Protein AF-0000000070953206 (afdb_homodimer)

InterPro domains:
  IPR019170 Meckelin [PF09773] (3-810)
  IPR019170 Meckelin [PTHR21274] (18-810)

Secondary structure (DSSP, 8-state):
-TTS----TTGGGGS---GGGTEEE-TTS-EEEBHHHHHHHHHHHHHHHTT-HHHHHHHHHHHHHTTT---STT-TTHHHH-TTTS--STTS---BPPTT-HHHHHT-----------TTSTTSB--EEEEEE-TT--EEEEEE--HHHH--S-S-HHHHHGGGBTT--EEEEEEEEHHHHTTS---EEEEEEEEEETTEEEEEEPPEEETT----STT--TTSS-GGG---BSEEESEE-STT-B----TTS---PPPSEEEEEEEEEEEEEB--STTTT-B---EEEEEEEEEEHHHHHHT-EEEEEEEEEEE----HHHHHHHHHHHHHHHHHHHHHHHHHHHHHHTT--S--HHHHHHHHHHHHHHHHHHHHHHHHHHHHHHHHHHHH-SS-S--PPPHHHHHHHHHHHHHHHHHHHHHHHHHHHHHTT-EEEEEE-PPP-------S------------PPPPPSHHHHHHHHHHHHHTT--SS-HHHHHHHHHIIIIIS-GGGGGSSSSS--SS--GGGTTSPPPHHHHHHHHHHHHHHHHHHHHHHIIIIIIIII--HHHHHHHHHHHHTEEEEEESSSSEEEEE----TTS---S-HHHHHHHHHHHHTT-S--SSSSTT----EEEEE--HHHHHHHHHHHHHHHHHHHHHHHHTTSSS-SS-------HHHHHHHHHHHHHHHHHHHHHHTT--SS-EEEEEPPPHHHHHHT------SSEEEEEE-SS-GGGGGSTGGGHHHHHHHHHHHHHHHHHHH--HHHHHHHHHHHHHHHHHHHHHHHHHHHHHHH---GGG--/-TTS----HHHHTTS---HHHHEEEPTTS-EEEBHHHHHHHHHHHHHHHTT-HHHHHHHHHHHHHTTT---STT-TTHHHH-TTT---STTS---BPPTT-HHHHHT-----------TTSTTSB--EEEEEE-TT--EEEEEE--HHHH--S-S-HHHHHGGGBTT--EEEEEEEEHHHHTTSPP-EEEEEEEEEETTEEEEEEPPEEETT----STT--TTSS-GGG---BSEEESEE-STT-B----TTS---PPPSEEEEEEEEEEEEEB--STTTT-B---EEEEEEEEEEHHHHHHT-EEEEEEEEEEE----HHHHHHHHHHHHHHHHHHHHHHHHHHHHHHTT--S--HHHHHHHHHHHHHHHHHHHHHHHHHHHHHHHHHHHH-SS-S--PPPHHHHHHHHHHHHHHHHHHHHHHHHHHHHHTT-EEEEEE-PPP-------S------S-----PPPPPSHHHHHHHHHHHHHTT--SS-HHHHHHHHHIIIIIS-GGGGGSSSSS--SS--GGGTTSPPPHHHHHHHHHHHHHHHHHHHHHHIIIIIIIII--HHHHHHHHHHHHTEEEEEESSSSEEEEE----TTS---S-HHHHHHHHHHHHTT-S--SSSSTT----EEEEE--HHHHHHHHHHHHHHHHHHHHHHHHTTSSS-SS-------HHHHHHHHHHHHHHHHHHHHHHTT--SS-EEEEEPPPHHHHHHT------SSEEEEEE-SS-GGGGGSTGGGHHHHHHHHHHHHHHHHHHH--HHHHHHHHHHHHHHHHHHHHHHHHHHHHHHH---GGG--

Sequence (1620 aa):
MPDGICVSSEILADWPDERSSYTIEYKSGVKVISAFFRRHLLSAIFKCKLRNLVACQMVANMCTMLLFDDYSEGSPCKLFLDPKRMLTHNNIPSLFYREGEALTVLNRKKIPTKYSLSSTSSVNRLNLTVSRFSPSGQFKGFAVATGSFLQLCPESWEVLDAGLRFGSRYHRKCTIPIQQLLNHQTEFFDLSLQYEEGGESKFHSIPILTQNMKTKSISYNNEASDPSQWLLTKRFFLVDKVSGVQTVWVDGNDQEALPSVVRYLKSCEVRVRLRSAEDEGLIYSPLLVVHYGEVTQTEIEANSHVDISFSTSYDMPNNFDYALEVSMGVLCSLSVVWSGIETWSYSRRSGRVGIDLFTIAELALFSCGNLANVFFLVVACASLHTFFFYKGESVIHLLLLSSSNENLIKTYVIVAFALKIIEIVFMIWKQISIDIFFIDWERPRALNSGNGNAQTLIDHNDGMEHPVSIWRTYLVANEWNEMQTKRKISLLFQLVFTVFILKVVGVEHWAVADPDVSTSVPTYMNDSPPCASFRFAIAVLVFVIVYILQRLYVVMLHERYIRNGIQQFVDLCAMANISVFVLSLENFGYYIHGRSAHGFADTDMQTILFQLQREEEDLCGHRGLLPGTDHQTFEMIIPLQLRSYYRKVMAPISSTSIVQSTKRLSSAGAGSLRSKMSSTNVDRSVQAYHTMNKFLAAFLEHALVDLDYEVKEKSMSESLLDIEFSESLDKGVFFVDNGHSFDKILFYGNEFTLTTFDLMLFSFIEILTQDYLLAAILTGAISQILVTVRIIGGKRNLARKTLIDERFLIMPDGICVSSEILADWPDERSSYTIEYKSGVKVISAFFRRHLLSAIFKCKLRNLVACQMVANMCTMLLFDDYSEGSPCKLFLDPKRMLTHNNIPSLFYREGEALTVLNRKKIPTKYSLSSTSSVNRLNLTVSRFSPSGQFKGFAVATGSFLQLCPESWEVLDAGLRFGSRYHRKCTIPIQQLLNHQTEFFDLSLQYEEGGESKFHSIPILTQNMKTKSISYNNEASDPSQWLLTKRFFLVDKVSGVQTVWVDGNDQEALPSVVRYLKSCEVRVRLRSAEDEGLIYSPLLVVHYGEVTQTEIEANSHVDISFSTSYDMPNNFDYALEVSMGVLCSLSVVWSGIETWSYSRRSGRVGIDLFTIAELALFSCGNLANVFFLVVACASLHTFFFYKGESVIHLLLLSSSNENLIKTYVIVAFALKIIEIVFMIWKQISIDIFFIDWERPRALNSGNGNAQTLIDHNDGMEHPVSIWRTYLVANEWNEMQTKRKISLLFQLVFTVFILKVVGVEHWAVADPDVSTSVPTYMNDSPPCASFRFAIAVLVFVIVYILQRLYVVMLHERYIRNGIQQFVDLCAMANISVFVLSLENFGYYIHGRSAHGFADTDMQTILFQLQREEEDLCGHRGLLPGTDHQTFEMIIPLQLRSYYRKVMAPISSTSIVQSTKRLSSAGAGSLRSKMSSTNVDRSVQAYHTMNKFLAAFLEHALVDLDYEVKEKSMSESLLDIEFSESLDKGVFFVDNGHSFDKILFYGNEFTLTTFDLMLFSFIEILTQDYLLAAILTGAISQILVTVRIIGGKRNLARKTLIDERFLI

Solvent-accessible surface area (backbone atoms only — not comparable to full-atom values): 86571 Å² total; per-residue (Å²): 83,87,75,71,51,86,66,68,66,76,77,48,64,83,52,64,90,47,72,65,47,27,42,46,75,45,93,88,68,53,71,37,52,14,37,56,43,64,47,40,46,68,60,22,54,52,40,27,74,72,68,34,54,41,27,36,39,22,38,51,44,52,14,52,74,51,46,54,33,51,79,43,88,41,20,58,31,37,44,76,69,33,73,90,58,32,69,90,53,92,74,59,80,77,51,67,54,63,84,59,38,37,54,58,57,45,65,35,83,76,56,83,60,60,38,34,53,36,88,86,47,90,45,21,46,70,50,36,32,27,39,35,27,42,70,74,15,47,76,74,44,78,41,77,42,45,34,38,69,79,39,84,64,61,50,40,49,67,46,36,32,55,45,39,36,45,83,28,49,30,34,45,72,44,66,36,39,42,66,69,58,64,71,54,71,52,41,35,36,34,45,25,38,54,47,77,56,98,90,38,82,44,75,44,76,34,44,28,40,51,42,73,49,53,46,69,62,84,72,48,39,52,74,49,89,52,52,63,32,24,64,37,28,34,64,49,61,54,35,42,62,55,66,27,18,53,65,58,89,51,96,85,53,83,62,92,63,77,43,47,33,34,41,33,54,26,34,40,34,42,40,38,39,40,63,45,54,84,54,45,33,28,39,33,49,45,36,37,38,39,34,69,40,78,42,45,41,69,42,54,74,64,43,40,75,45,69,38,38,39,35,28,44,65,45,63,70,72,64,60,67,59,53,50,50,52,52,49,54,54,51,50,53,52,33,49,52,51,18,49,50,53,35,52,36,52,38,53,32,50,67,50,90,69,92,46,72,64,50,52,52,45,31,50,47,44,30,29,36,41,44,17,52,47,44,39,49,53,49,45,50,51,27,40,51,51,45,51,41,37,53,70,40,47,63,44,65,48,73,78,75,52,72,68,57,46,50,51,49,52,50,38,40,49,51,17,37,58,27,35,52,53,33,52,53,51,53,51,53,52,50,37,63,41,46,41,40,73,37,68,66,68,69,59,58,73,69,79,72,78,94,82,74,88,79,69,88,71,63,86,70,74,71,76,54,51,62,56,59,40,50,48,57,45,51,55,52,26,53,50,63,62,48,42,73,39,54,72,63,59,67,66,56,48,44,52,51,39,42,42,47,33,64,72,66,14,58,57,38,54,18,41,46,42,45,68,80,38,58,55,78,52,81,66,47,71,65,26,68,60,36,66,47,36,45,52,23,50,52,52,50,48,49,50,52,52,50,50,52,46,50,49,44,34,67,69,42,36,49,69,73,70,60,44,72,72,60,52,50,54,51,48,25,24,62,48,18,28,22,42,44,34,34,68,42,71,29,26,32,32,38,37,46,4,51,35,56,78,65,67,50,85,34,30,62,66,58,53,54,49,51,53,50,34,51,75,69,63,73,54,62,52,50,18,76,50,89,88,32,72,59,33,43,30,40,32,38,49,19,62,65,58,46,54,51,52,48,61,57,48,42,73,58,57,58,53,56,55,55,56,58,66,66,62,67,68,80,84,77,86,80,71,74,68,78,76,72,51,72,67,55,51,53,52,47,51,50,36,49,54,51,49,37,53,49,54,52,33,42,77,66,57,66,38,87,84,42,47,69,46,79,45,74,73,50,72,67,33,60,74,67,62,38,78,87,74,82,45,70,68,41,19,40,34,28,63,41,100,50,81,67,64,32,62,67,25,37,44,54,37,41,68,65,52,50,52,46,50,51,38,47,28,50,43,40,24,71,73,65,73,35,66,64,60,15,41,54,51,39,52,51,52,50,50,49,52,51,51,52,50,49,55,41,36,52,54,32,50,24,65,54,51,70,45,67,61,87,65,58,111,83,90,75,71,50,86,67,70,66,74,76,46,65,82,53,64,92,47,72,66,47,27,43,47,75,46,93,90,67,52,70,36,52,15,38,54,42,64,46,40,47,67,60,22,54,52,39,27,74,72,69,33,56,42,28,37,39,20,37,52,46,52,12,49,73,53,46,55,32,51,78,44,88,42,21,57,31,36,42,77,68,34,72,90,58,32,70,87,53,94,73,58,82,76,49,67,56,62,82,58,38,36,53,59,57,44,65,35,84,77,57,83,60,60,39,34,51,34,88,86,46,90,46,22,46,68,50,36,32,27,40,36,26,42,70,74,16,46,76,75,44,79,41,76,43,47,34,42,69,79,39,84,65,62,51,38,50,67,46,37,34,55,45,40,34,44,83,26,50,30,33,46,71,44,66,37,39,41,67,67,60,64,70,56,72,52,42,36,35,36,44,24,37,53,46,74,57,96,88,38,84,43,77,43,78,33,44,29,42,52,43,72,50,54,46,71,62,83,74,50,40,52,74,48,89,52,52,63,30,25,62,39,28,36,63,50,60,56,35,42,63,55,65,26,19,53,64,58,89,53,97,85,52,85,64,90,62,77,41,46,35,34,41,32,54,26,34,41,35,42,41,37,38,40,63,44,53,85,55,46,34,29,39,32,50,43,38,37,38,38,34,70,39,78,42,45,42,68,42,56,74,64,43,41,74,45,68,36,37,38,35,28,45,63,45,62,71,72,63,60,69,58,53,51,51,52,53,49,53,55,52,49,54,53,33,49,53,51,18,47,50,51,36,53,34,51,37,52,33,50,67,50,91,69,94,46,74,65,50,51,52,44,31,51,47,44,30,29,36,42,43,16,52,46,45,39,50,53,48,45,51,50,26,40,51,52,43,52,41,36,53,68,40,47,63,44,65,45,74,76,76,52,72,69,57,44,50,49,49,54,48,38,42,50,50,16,35,59,28,36,51,54,33,53,54,52,52,51,53,53,50,36,63,40,44,44,41,74,36,67,66,66,70,62,57,72,68,78,71,78,92,84,72,88,78,69,89,70,64,85,70,76,72,76,54,54,62,56,60,41,50,47,58,45,51,53,51,28,52,51,62,63,47,44,73,38,54,71,63,59,65,65,60,48,43,55,52,38,42,43,46,33,65,72,67,14,56,57,36,55,18,41,44,42,46,68,80,40,57,56,79,52,81,65,47,71,65,25,70,58,37,67,48,36,45,52,23,50,51,52,52,49,48,49,52,51,50,51,52,46,51,49,44,34,66,70,41,36,48,71,71,69,60,44,71,70,60,52,50,55,51,49,26,24,62,48,17,28,23,42,44,34,33,68,43,71,29,27,30,30,37,38,46,4,51,34,56,81,64,68,50,84,35,29,60,65,59,52,54,49,51,53,50,34,49,75,68,64,72,52,62,53,50,17,77,52,88,88,30,74,59,34,42,30,39,32,37,48,19,62,66,59,46,54,52,53,47,62,56,48,42,71,57,56,61,53,55,52,55,54,58,66,64,61,68,68,79,85,76,88,81,72,75,68,78,75,71,51,73,67,56,51,54,52,45,50,50,35,49,54,50,49,36,52,50,53,52,32,42,77,66,57,67,37,87,84,42,45,68,46,80,45,76,75,49,72,67,29,60,74,65,65,35,79,86,74,81,46,70,69,41,19,41,33,28,62,41,97,49,81,68,65,33,63,65,24,38,45,54,37,39,68,63,51,50,51,45,48,51,37,47,27,50,43,40,23,70,75,66,72,35,65,64,61,14,40,54,52,39,52,51,54,50,50,49,53,50,50,51,50,50,54,42,37,52,54,32,48,24,65,52,52,69,46,66,61,86,64,59,113

Foldseek 3Di:
DLQPDDDDCVLCVQADPDQVQQWAQDPVRDIFRFPVCNRQVSVLLSVVLVVDLLSLLLLVLQCVVNVNEDPDPNHSNCCQVPPVNPNPDPRHDAWWDDALCQVVQQFDQDAPDFAWQDPPDPRQFFWKKKFKAANSRDTPDIDTDAQLNQFPDDDDSVLSSCQRGPQFKFKDKDKDWVVSVVVDHKIKIFMWTWDDDPNDIDTHTAWEQEQPRDYVPVQAHSVDPDSSRTITTGMHIAKDFRSQFHQDPDPNDRPRDGGQKMKGFAEKEKEWEADALVSWRRTGRIYIYTYIDMDGPVSNVVRDMGMHMYTYDYYYDDCLVVQLVVQLVVQLVVLLVLLVLVLVQQCVLQVHDDCDPVSVVSSLLSSLLSSLVSLLVSLLVSLLVQLCQLQPDGTPNHGADDPVVLVVSLVSLQSSLVSLVSNLVVLLVLLLAKFKAKFALADQDQPPPDDDDDPDDPDDPVRPGDDDDCVLVLVLLQLVLVQQADALFDLVCLLVVLCCVCPVQQQLCSQRSRNHGDSDDDPSRPPPDGRLSNSLNSLLVSSVVSVVVRNCCSVPPCVVPPDDSLVVSLQSLQLSQMKMWMRSHLFKTKIFQNHHQVSHNRDDPVVSVVSVVCVVVVNTFASDLDGPDNFGIWIKGFANVVSVVVCVLLVVLVVVVVVVVVVPPDDDDDPPPPPPCPPVSLVSLVVSLVVVNVVVVCLSVVNDDQEHEEEDEDDPVCVVSVHDPDDQHRYMYIYGDPDNPNCSSGNHVVNVSLSVSLSSQLSSVCSVPVDNSVSSVVSVVVVVVSSVVSSVSNLVSSCSNHVPDSVSND/DLQPDDDDPVLLVQADPDQVQQWAQDPVRDIFRFPVCNRQVSVLLSVVLVVDLLSLLLLVLQCVVNVNEDPDSNHSNCCQVPPVNPNPDPRHDAWWDDAQCQVVQQFDQDAPDFAWQDPPDPRQFFWKKKFKAANSRDTPDIDTCAQLNQFPDDDDSVLSNCQRGPQFWFKDKDKFWVVSVVVDHKMKIFMWTWDDDPNDIDTHTAWEQEQPRDYVPVQAHSVDPDSSRTITTGMHIAKDFRSQFHQDPDPNDRPRDGGQKMKGFAEKEKEWEDDALVSWRRTGRIYIYTYIDMDGPVSNVVRDMGMHMYTYDYYYDDCLVVVLVVLLVVQLVVLLVLLVLVLVQQCVLQVHPDCDPVSVVSSLLSSLLSSLVSLLVSLLVSLLVLLCQLQPDGTPNHGADDPVVLVVSLVSLQSSLVSLVSNLVVLLVLLLAKFKAKFALADQDQPPPDDDDDPDDPDDPVRPGDDDDCVLVLVLLQLVLVQQADALFDLVCLLVVLCCVCPVQQQLCSQRSRNHGDSDDDPSRPPPDGRLSNSLNSLLVSSVVSVVVRNCCSVVPCVVPPDDSLVVSLQSLQLSQMKMWMGSHLFKAKIFQNHHQVSHNRDDPVVSVVSVVCVVVVNTFASDLDGPDNFGIWIKGFANVVSVVVCVLLVVLVVVVVVVVVVPPDDDDDDPPPPPCDPVSLVSLVVSLVVVNVVVVCASVVNDDQEHEEEDEDDPVCVVSVHDPDDPHRYMYIYGDPDSPNCSSGNHVVNVSVSVSLSSQLSSVCSVPVDNSVSSVVSVVVVVVSSVVSSVSNLVSSCSNHVPDSVSND

Nearest PDB structures (foldseek):
  7fh1-assembly1_B  TM=9.241E-01  e=9.961E-55  Homo sapiens
  5i32-assembly1_A  TM=2.029E-01  e=2.503E+00  Arabidopsis thaliana
  7fh1-assembly1_B  TM=9.240E-01  e=2.611E-55  Homo sapiens
  5oyg-assembly1_A  TM=1.908E-01  e=1.055E+00  Mus musculus

Organism: NCBI:txid2509291

Radius of gyration: 46.03 Å; Cα contacts (8 Å, |Δi|>4): 2795; chains: 2; bounding box: 87×149×94 Å

Structure (mmCIF, N/CA/C/O backbone):
data_AF-0000000070953206-model_v1
#
loop_
_entity.id
_entity.type
_entity.pdbx_description
1 polymer Meckelin
#
loop_
_atom_site.group_PDB
_atom_site.id
_atom_site.type_symbol
_atom_site.label_atom_id
_atom_site.label_alt_id
_atom_site.label_comp_id
_atom_site.label_asym_id
_atom_site.label_entity_id
_atom_site.label_seq_id
_atom_site.pdbx_PDB_ins_code
_atom_site.Cartn_x
_atom_site.Cartn_y
_atom_site.Cartn_z
_atom_site.occupancy
_atom_site.B_iso_or_equiv
_atom_site.auth_seq_id
_atom_site.auth_comp_id
_atom_site.auth_asym_id
_atom_site.auth_atom_id
_atom_site.pdbx_PDB_model_num
ATOM 1 N N . MET A 1 1 ? 27.547 -62.188 -26.719 1 57 1 MET A N 1
ATOM 2 C CA . MET A 1 1 ? 27.359 -61 -25.891 1 57 1 MET A CA 1
ATOM 3 C C . MET A 1 1 ? 26 -61.031 -25.203 1 57 1 MET A C 1
ATOM 5 O O . MET A 1 1 ? 25.078 -61.719 -25.656 1 57 1 MET A O 1
ATOM 9 N N . PRO A 1 2 ? 25.922 -60.562 -24.141 1 53.81 2 PRO A N 1
ATOM 10 C CA . PRO A 1 2 ? 24.672 -60.688 -23.375 1 53.81 2 PRO A CA 1
ATOM 11 C C . PRO A 1 2 ? 23.438 -60.375 -24.203 1 53.81 2 PRO A C 1
ATOM 13 O O . PRO A 1 2 ? 22.328 -60.781 -23.859 1 53.81 2 PRO A O 1
ATOM 16 N N . ASP A 1 3 ? 23.516 -59.594 -25.234 1 57.69 3 ASP A N 1
ATOM 17 C CA . ASP A 1 3 ? 22.328 -59.281 -26.031 1 57.69 3 ASP A CA 1
ATOM 18 C C . ASP A 1 3 ? 22.125 -60.312 -27.141 1 57.69 3 ASP A C 1
ATOM 20 O O . ASP A 1 3 ? 21.266 -60.156 -28 1 57.69 3 ASP A O 1
ATOM 24 N N . GLY A 1 4 ? 22.812 -61.469 -27.203 1 57.34 4 GLY A N 1
ATOM 25 C CA . GLY A 1 4 ? 22.578 -62.625 -28.078 1 57.34 4 GLY A CA 1
ATOM 26 C C . GLY A 1 4 ? 23.359 -62.531 -29.375 1 57.34 4 GLY A C 1
ATOM 27 O O . GLY A 1 4 ? 23.156 -63.344 -30.281 1 57.34 4 GLY A O 1
ATOM 28 N N . ILE A 1 5 ? 24.031 -61.438 -29.516 1 60.84 5 ILE A N 1
ATOM 29 C CA . ILE A 1 5 ? 24.75 -61.344 -30.781 1 60.84 5 ILE A CA 1
ATOM 30 C C . ILE A 1 5 ? 26.094 -62.031 -30.672 1 60.84 5 ILE A C 1
ATOM 32 O O . ILE A 1 5 ? 26.828 -61.844 -29.688 1 60.84 5 ILE A O 1
ATOM 36 N N . CYS A 1 6 ? 26.344 -63.062 -31.422 1 64.19 6 CYS A N 1
ATOM 37 C CA . CYS A 1 6 ? 27.609 -63.781 -31.469 1 64.19 6 CYS A CA 1
ATOM 38 C C . CYS A 1 6 ? 28.688 -62.969 -32.188 1 64.19 6 CYS A C 1
ATOM 40 O O . CYS A 1 6 ? 28.484 -62.531 -33.312 1 64.19 6 CYS A O 1
ATOM 42 N N . VAL A 1 7 ? 29.547 -62.281 -31.438 1 61.47 7 VAL A N 1
ATOM 43 C CA . VAL A 1 7 ? 30.547 -61.406 -32.031 1 61.47 7 VAL A CA 1
ATOM 44 C C . VAL A 1 7 ? 31.922 -62.062 -31.938 1 61.47 7 VAL A C 1
ATOM 46 O O . VAL A 1 7 ? 32.219 -62.781 -30.984 1 61.47 7 VAL A O 1
ATOM 49 N N . SER A 1 8 ? 32.656 -62.094 -33.031 1 61.78 8 SER A N 1
ATOM 50 C CA . SER A 1 8 ? 34 -62.594 -33.031 1 61.78 8 SER A CA 1
ATOM 51 C C . SER A 1 8 ? 34.875 -61.781 -32.094 1 61.78 8 SER A C 1
ATOM 53 O O . SER A 1 8 ? 34.75 -60.562 -32 1 61.78 8 SER A O 1
ATOM 55 N N . SER A 1 9 ? 35.562 -62.312 -31.109 1 61.78 9 SER A N 1
ATOM 56 C CA . SER A 1 9 ? 36.438 -61.75 -30.094 1 61.78 9 SER A CA 1
ATOM 57 C C . SER A 1 9 ? 37.438 -60.781 -30.703 1 61.78 9 SER A C 1
ATOM 59 O O . SER A 1 9 ? 37.938 -59.844 -30.047 1 61.78 9 SER A O 1
ATOM 61 N N . GLU A 1 10 ? 37.75 -60.969 -31.906 1 61.5 10 GLU A N 1
ATOM 62 C CA . GLU A 1 10 ? 38.812 -60.156 -32.531 1 61.5 10 GLU A CA 1
ATOM 63 C C . GLU A 1 10 ? 38.375 -58.719 -32.719 1 61.5 10 GLU A C 1
ATOM 65 O O . GLU A 1 10 ? 39.188 -57.781 -32.562 1 61.5 10 GLU A O 1
ATOM 70 N N . ILE A 1 11 ? 37.156 -58.531 -32.938 1 60.66 11 ILE A N 1
ATOM 71 C CA . ILE A 1 11 ? 36.656 -57.188 -33.219 1 60.66 11 ILE A CA 1
ATOM 72 C C . ILE A 1 11 ? 36.531 -56.375 -31.938 1 60.66 11 ILE A C 1
ATOM 74 O O . ILE A 1 11 ? 36.719 -55.156 -31.938 1 60.66 11 ILE A O 1
ATOM 78 N N . LEU A 1 12 ? 36.312 -57.094 -30.859 1 66.81 12 LEU A N 1
ATOM 79 C CA . LEU A 1 12 ? 36.125 -56.406 -29.578 1 66.81 12 LEU A CA 1
ATOM 80 C C . LEU A 1 12 ? 37.469 -56.281 -28.844 1 66.81 12 LEU A C 1
ATOM 82 O O . LEU A 1 12 ? 37.531 -55.781 -27.719 1 66.81 12 LEU A O 1
ATOM 86 N N . ALA A 1 13 ? 38.5 -56.781 -29.406 1 63.03 13 ALA A N 1
ATOM 87 C CA . ALA A 1 13 ? 39.781 -56.812 -28.719 1 63.03 13 ALA A CA 1
ATOM 88 C C . ALA A 1 13 ? 40.219 -55.406 -28.328 1 63.03 13 ALA A C 1
ATOM 90 O O . ALA A 1 13 ? 40.906 -55.219 -27.328 1 63.03 13 ALA A O 1
ATOM 91 N N . ASP A 1 14 ? 39.688 -54.406 -29.047 1 69.75 14 ASP A N 1
ATOM 92 C CA . ASP A 1 14 ? 40.188 -53.062 -28.797 1 69.75 14 ASP A CA 1
ATOM 93 C C . ASP A 1 14 ? 39.406 -52.375 -27.688 1 69.75 14 ASP A C 1
ATOM 95 O O . ASP A 1 14 ? 39.719 -51.25 -27.281 1 69.75 14 ASP A O 1
ATOM 99 N N . TRP A 1 15 ? 38.344 -52.969 -27.219 1 76.81 15 TRP A N 1
ATOM 100 C CA . TRP A 1 15 ? 37.531 -52.406 -26.156 1 76.81 15 TRP A CA 1
ATOM 101 C C . TRP A 1 15 ? 37.5 -53.312 -24.938 1 76.81 15 TRP A C 1
ATOM 103 O O . TRP A 1 15 ? 36.875 -54.375 -24.953 1 76.81 15 TRP A O 1
ATOM 113 N N . PRO A 1 16 ? 38.281 -52.875 -23.922 1 75.62 16 PRO A N 1
ATOM 114 C CA . PRO A 1 16 ? 38.375 -53.781 -22.766 1 75.62 16 PRO A CA 1
ATOM 115 C C . PRO A 1 16 ? 37.031 -53.969 -22.062 1 75.62 16 PRO A C 1
ATOM 117 O O . PRO A 1 16 ? 36.25 -53.031 -21.922 1 75.62 16 PRO A O 1
ATOM 120 N N . ASP A 1 17 ? 36.625 -55.188 -21.938 1 75.44 17 ASP A N 1
ATOM 121 C CA . ASP A 1 17 ? 35.469 -55.531 -21.141 1 75.44 17 ASP A CA 1
ATOM 122 C C . ASP A 1 17 ? 35.781 -55.531 -19.641 1 75.44 17 ASP A C 1
ATOM 124 O O . ASP A 1 17 ? 35.969 -56.594 -19.062 1 75.44 17 ASP A O 1
ATOM 128 N N . GLU A 1 18 ? 35.938 -54.344 -19.109 1 78.56 18 GLU A N 1
ATOM 129 C CA . GLU A 1 18 ? 36.25 -54.188 -17.688 1 78.56 18 GLU A CA 1
ATOM 130 C C . GLU A 1 18 ? 35.031 -53.719 -16.891 1 78.56 18 GLU A C 1
ATOM 132 O O . GLU A 1 18 ? 34.156 -53.031 -17.422 1 78.56 18 GLU A O 1
ATOM 137 N N . ARG A 1 19 ? 35 -54.125 -15.75 1 81.94 19 ARG A N 1
ATOM 138 C CA . ARG A 1 19 ? 33.938 -53.781 -14.828 1 81.94 19 ARG A CA 1
ATOM 139 C C . ARG A 1 19 ? 33.844 -52.25 -14.672 1 81.94 19 ARG A C 1
ATOM 141 O O . ARG A 1 19 ? 32.75 -51.719 -14.438 1 81.94 19 ARG A O 1
ATOM 148 N N . SER A 1 20 ? 34.875 -51.625 -14.891 1 83.31 20 SER A N 1
ATOM 149 C CA . SER A 1 20 ? 34.906 -50.188 -14.711 1 83.31 20 SER A CA 1
ATOM 150 C C . SER A 1 20 ? 34.125 -49.469 -15.812 1 83.31 20 SER A C 1
ATOM 152 O O . SER A 1 20 ? 33.688 -48.344 -15.617 1 83.31 20 SER A O 1
ATOM 154 N N . SER A 1 21 ? 33.938 -50.188 -16.906 1 84.69 21 SER A N 1
ATOM 155 C CA . SER A 1 21 ? 33.219 -49.594 -18.016 1 84.69 21 SER A CA 1
ATOM 156 C C . SER A 1 21 ? 31.719 -49.562 -17.766 1 84.69 21 SER A C 1
ATOM 158 O O . SER A 1 21 ? 31 -48.781 -18.375 1 84.69 21 SER A O 1
ATOM 160 N N . TYR A 1 22 ? 31.312 -50.438 -16.828 1 88 22 TYR A N 1
ATOM 161 C CA . TYR A 1 22 ? 29.891 -50.5 -16.547 1 88 22 TYR A CA 1
ATOM 162 C C . TYR A 1 22 ? 29.562 -49.812 -15.227 1 88 22 TYR A C 1
ATOM 164 O O . TYR A 1 22 ? 28.391 -49.719 -14.852 1 88 22 TYR A O 1
ATOM 172 N N . THR A 1 23 ? 30.578 -49.406 -14.555 1 89.19 23 THR A N 1
ATOM 173 C CA . THR A 1 23 ? 30.375 -48.781 -13.25 1 89.19 23 THR A CA 1
ATOM 174 C C . THR A 1 23 ? 30.312 -47.25 -13.391 1 89.19 23 THR A C 1
ATOM 176 O O . THR A 1 23 ? 31.219 -46.656 -13.953 1 89.19 23 THR A O 1
ATOM 179 N N . ILE A 1 24 ? 29.203 -46.719 -12.938 1 90.12 24 ILE A N 1
ATOM 180 C CA . ILE A 1 24 ? 29.016 -45.281 -12.961 1 90.12 24 ILE A CA 1
ATOM 181 C C . ILE A 1 24 ? 29.234 -44.688 -11.562 1 90.12 24 ILE A C 1
ATOM 183 O O . ILE A 1 24 ? 28.625 -45.125 -10.594 1 90.12 24 ILE A O 1
ATOM 187 N N . GLU A 1 25 ? 30.141 -43.781 -11.445 1 88.75 25 GLU A N 1
ATOM 188 C CA . GLU A 1 25 ? 30.406 -43.094 -10.188 1 88.75 25 GLU A CA 1
ATOM 189 C C . GLU A 1 25 ? 29.688 -41.75 -10.133 1 88.75 25 GLU A C 1
ATOM 191 O O . GLU A 1 25 ? 29.953 -40.844 -10.938 1 88.75 25 GLU A O 1
ATOM 196 N N . TYR A 1 26 ? 28.812 -41.656 -9.266 1 90.12 26 TYR A N 1
ATOM 197 C CA . TYR A 1 26 ? 28.047 -40.406 -9.102 1 90.12 26 TYR A CA 1
ATOM 198 C C . TYR A 1 26 ? 28.734 -39.469 -8.125 1 90.12 26 TYR A C 1
ATOM 200 O O . TYR A 1 26 ? 29.641 -39.875 -7.387 1 90.12 26 TYR A O 1
ATOM 208 N N . LYS A 1 27 ? 28.406 -38.219 -8.125 1 86.25 27 LYS A N 1
ATOM 209 C CA . LYS A 1 27 ? 29.016 -37.219 -7.262 1 86.25 27 LYS A CA 1
ATOM 210 C C . LYS A 1 27 ? 28.688 -37.469 -5.793 1 86.25 27 LYS A C 1
ATOM 212 O O . LYS A 1 27 ? 29.469 -37.125 -4.906 1 86.25 27 LYS A O 1
ATOM 217 N N . SER A 1 28 ? 27.5 -38.094 -5.555 1 84.06 28 SER A N 1
ATOM 218 C CA . SER A 1 28 ? 27.094 -38.406 -4.195 1 84.06 28 SER A CA 1
ATOM 219 C C . SER A 1 28 ? 28 -39.469 -3.588 1 84.06 28 SER A C 1
ATOM 221 O O . SER A 1 28 ? 27.984 -39.688 -2.373 1 84.06 28 SER A O 1
ATOM 223 N N . GLY A 1 29 ? 28.875 -40.094 -4.336 1 83.31 29 GLY A N 1
ATOM 224 C CA . GLY A 1 29 ? 29.781 -41.125 -3.85 1 83.31 29 GLY A CA 1
ATOM 225 C C . GLY A 1 29 ? 29.266 -42.531 -4.082 1 83.31 29 GLY A C 1
ATOM 226 O O . GLY A 1 29 ? 30 -43.5 -3.877 1 83.31 29 GLY A O 1
ATOM 227 N N . VAL A 1 30 ? 28.094 -42.562 -4.613 1 90.12 30 VAL A N 1
ATOM 228 C CA . VAL A 1 30 ? 27.5 -43.875 -4.836 1 90.12 30 VAL A CA 1
ATOM 229 C C . VAL A 1 30 ? 28 -44.438 -6.156 1 90.12 30 VAL A C 1
ATOM 231 O O . VAL A 1 30 ? 28.016 -43.75 -7.176 1 90.12 30 VAL A O 1
ATOM 234 N N . LYS A 1 31 ? 28.531 -45.625 -6.133 1 91 31 LYS A N 1
ATOM 235 C CA . LYS A 1 31 ? 28.938 -46.344 -7.328 1 91 31 LYS A CA 1
ATOM 236 C C . LYS A 1 31 ? 27.906 -47.406 -7.711 1 91 31 LYS A C 1
ATOM 238 O O . LYS A 1 31 ? 27.484 -48.219 -6.871 1 91 31 LYS A O 1
ATOM 243 N N . VAL A 1 32 ? 27.422 -47.312 -8.906 1 92.25 32 VAL A N 1
ATOM 244 C CA . VAL A 1 32 ? 26.391 -48.219 -9.367 1 92.25 32 VAL A CA 1
ATOM 245 C C . VAL A 1 32 ? 26.859 -49 -10.602 1 92.25 32 VAL A C 1
ATOM 247 O O . VAL A 1 32 ? 27.375 -48.375 -11.555 1 92.25 32 VAL A O 1
ATOM 250 N N . ILE A 1 33 ? 26.797 -50.312 -10.508 1 90.94 33 ILE A N 1
ATOM 251 C CA . ILE A 1 33 ? 27 -51.094 -11.727 1 90.94 33 ILE A CA 1
ATOM 252 C C . ILE A 1 33 ? 25.719 -51.062 -12.562 1 90.94 33 ILE A C 1
ATOM 254 O O . ILE A 1 33 ? 24.766 -51.781 -12.266 1 90.94 33 ILE A O 1
ATOM 258 N N . SER A 1 34 ? 25.688 -50.312 -13.609 1 92.5 34 SER A N 1
ATOM 259 C CA . SER A 1 34 ? 24.484 -50.062 -14.406 1 92.5 34 SER A CA 1
ATOM 260 C C . SER A 1 34 ? 24.094 -51.312 -15.203 1 92.5 34 SER A C 1
ATOM 262 O O . SER A 1 34 ? 24.906 -51.844 -15.953 1 92.5 34 SER A O 1
ATOM 264 N N . ALA A 1 35 ? 22.859 -51.688 -15.07 1 91.12 35 ALA A N 1
ATOM 265 C CA . ALA A 1 35 ? 22.328 -52.812 -15.828 1 91.12 35 ALA A CA 1
ATOM 266 C C . ALA A 1 35 ? 22.266 -52.5 -17.328 1 91.12 35 ALA A C 1
ATOM 268 O O . ALA A 1 35 ? 22.5 -53.375 -18.156 1 91.12 35 ALA A O 1
ATOM 269 N N . PHE A 1 36 ? 21.969 -51.312 -17.625 1 92.81 36 PHE A N 1
ATOM 270 C CA . PHE A 1 36 ? 21.844 -50.875 -19.016 1 92.81 36 PHE A CA 1
ATOM 271 C C . PHE A 1 36 ? 23.188 -50.938 -19.719 1 92.81 36 PHE A C 1
ATOM 273 O O . PHE A 1 36 ? 23.281 -51.406 -20.859 1 92.81 36 PHE A O 1
ATOM 280 N N . PHE A 1 37 ? 24.266 -50.469 -19.094 1 91.25 37 PHE A N 1
ATOM 281 C CA . PHE A 1 37 ? 25.609 -50.5 -19.672 1 91.25 37 PHE A CA 1
ATOM 282 C C . PHE A 1 37 ? 26.109 -51.906 -19.844 1 91.25 37 PHE A C 1
ATOM 284 O O . PHE A 1 37 ? 26.703 -52.25 -20.875 1 91.25 37 PHE A O 1
ATOM 291 N N . ARG A 1 38 ? 25.859 -52.656 -18.891 1 88.19 38 ARG A N 1
ATOM 292 C CA . ARG A 1 38 ? 26.328 -54.031 -18.922 1 88.19 38 ARG A CA 1
ATOM 293 C C . ARG A 1 38 ? 25.672 -54.812 -20.062 1 88.19 38 ARG A C 1
ATOM 295 O O . ARG A 1 38 ? 26.312 -55.625 -20.719 1 88.19 38 ARG A O 1
ATOM 302 N N . ARG A 1 39 ? 24.453 -54.5 -20.266 1 87.5 39 ARG A N 1
ATOM 303 C CA . ARG A 1 39 ? 23.688 -55.25 -21.25 1 87.5 39 ARG A CA 1
ATOM 304 C C . ARG A 1 39 ? 23.984 -54.75 -22.672 1 87.5 39 ARG A C 1
ATOM 306 O O . ARG A 1 39 ? 24.031 -55.531 -23.609 1 87.5 39 ARG A O 1
ATOM 313 N N . HIS A 1 40 ? 24.188 -53.5 -22.875 1 91.19 40 HIS A N 1
ATOM 314 C CA . HIS A 1 40 ? 24.094 -52.969 -24.234 1 91.19 40 HIS A CA 1
ATOM 315 C C . HIS A 1 40 ? 25.422 -52.344 -24.656 1 91.19 40 HIS A C 1
ATOM 317 O O . HIS A 1 40 ? 25.672 -52.156 -25.859 1 91.19 40 HIS A O 1
ATOM 323 N N . LEU A 1 41 ? 26.375 -51.969 -23.812 1 90.75 41 LEU A N 1
ATOM 324 C CA . LEU A 1 41 ? 27.531 -51.156 -24.156 1 90.75 41 LEU A CA 1
ATOM 325 C C . LEU A 1 41 ? 28.406 -51.844 -25.188 1 90.75 41 LEU A C 1
ATOM 327 O O . LEU A 1 41 ? 28.656 -51.312 -26.266 1 90.75 41 LEU A O 1
ATOM 331 N N . LEU A 1 42 ? 28.844 -53.094 -24.938 1 86.44 42 LEU A N 1
ATOM 332 C CA . LEU A 1 42 ? 29.75 -53.781 -25.828 1 86.44 42 LEU A CA 1
ATOM 333 C C . LEU A 1 42 ? 29.078 -54.125 -27.156 1 86.44 42 LEU A C 1
ATOM 335 O O . LEU A 1 42 ? 29.672 -53.938 -28.219 1 86.44 42 LEU A O 1
ATOM 339 N N . SER A 1 43 ? 27.828 -54.562 -27.062 1 87.06 43 SER A N 1
ATOM 340 C CA . SER A 1 43 ? 27.078 -54.844 -28.266 1 87.06 43 SER A CA 1
ATOM 341 C C . SER A 1 43 ? 26.859 -53.594 -29.109 1 87.06 43 SER A C 1
ATOM 343 O O . SER A 1 43 ? 26.938 -53.625 -30.328 1 87.06 43 SER A O 1
ATOM 345 N N . ALA A 1 44 ? 26.578 -52.469 -28.438 1 90.75 44 ALA A N 1
ATOM 346 C CA . ALA A 1 44 ? 26.344 -51.219 -29.141 1 90.75 44 ALA A CA 1
ATOM 347 C C . ALA A 1 44 ? 27.609 -50.719 -29.828 1 90.75 44 ALA A C 1
ATOM 349 O O . ALA A 1 44 ? 27.562 -50.219 -30.953 1 90.75 44 ALA A O 1
ATOM 350 N N . ILE A 1 45 ? 28.75 -50.812 -29.172 1 87.56 45 ILE A N 1
ATOM 351 C CA . ILE A 1 45 ? 30.016 -50.375 -29.75 1 87.56 45 ILE A CA 1
ATOM 352 C C . ILE A 1 45 ? 30.328 -51.219 -30.984 1 87.56 45 ILE A C 1
ATOM 354 O O . ILE A 1 45 ? 30.75 -50.688 -32.031 1 87.56 45 ILE A O 1
ATOM 358 N N . PHE A 1 46 ? 30.062 -52.5 -30.906 1 84.69 46 PHE A N 1
ATOM 359 C CA . PHE A 1 46 ? 30.312 -53.406 -32.031 1 84.69 46 PHE A CA 1
ATOM 360 C C . PHE A 1 46 ? 29.422 -53.062 -33.219 1 84.69 46 PHE A C 1
ATOM 362 O O . PHE A 1 46 ? 29.906 -52.938 -34.344 1 84.69 46 PHE A O 1
ATOM 369 N N . LYS A 1 47 ? 28.172 -52.906 -32.906 1 87.06 47 LYS A N 1
ATOM 370 C CA . LYS A 1 47 ? 27.219 -52.594 -33.969 1 87.06 47 LYS A CA 1
ATOM 371 C C . LYS A 1 47 ? 27.516 -51.219 -34.594 1 87.06 47 LYS A C 1
ATOM 373 O O . LYS A 1 47 ? 27.312 -51 -35.781 1 87.06 47 LYS A O 1
ATOM 378 N N . CYS A 1 48 ? 27.953 -50.312 -33.75 1 88.12 48 CYS A N 1
ATOM 379 C CA . CYS A 1 48 ? 28.312 -49 -34.25 1 88.12 48 CYS A CA 1
ATOM 380 C C . CYS A 1 48 ? 29.516 -49.062 -35.188 1 88.12 48 CYS A C 1
ATOM 382 O O . CYS A 1 48 ? 29.578 -48.344 -36.188 1 88.12 48 CYS A O 1
ATOM 384 N N . LYS A 1 49 ? 30.438 -49.906 -34.906 1 81.25 49 LYS A N 1
ATOM 385 C CA . LYS A 1 49 ? 31.594 -50.125 -35.812 1 81.25 49 LYS A CA 1
ATOM 386 C C . LYS A 1 49 ? 31.156 -50.688 -37.156 1 81.25 49 LYS A C 1
ATOM 388 O O . LYS A 1 49 ? 31.781 -50.406 -38.188 1 81.25 49 LYS A O 1
ATOM 393 N N . LEU A 1 50 ? 30.016 -51.406 -37.094 1 81.56 50 LEU A N 1
ATOM 394 C CA . LEU A 1 50 ? 29.469 -51.969 -38.344 1 81.56 50 LEU A CA 1
ATOM 395 C C . LEU A 1 50 ? 28.562 -50.938 -39.031 1 81.56 50 LEU A C 1
ATOM 397 O O . LEU A 1 50 ? 27.781 -51.312 -39.906 1 81.56 50 LEU A O 1
ATOM 401 N N . ARG A 1 51 ? 28.469 -49.688 -38.562 1 84.56 51 ARG A N 1
ATOM 402 C CA . ARG A 1 51 ? 27.828 -48.562 -39.188 1 84.56 51 ARG A CA 1
ATOM 403 C C . ARG A 1 51 ? 26.312 -48.562 -38.906 1 84.56 51 ARG A C 1
ATOM 405 O O . ARG A 1 51 ? 25.531 -48.156 -39.781 1 84.56 51 ARG A O 1
ATOM 412 N N . ASN A 1 52 ? 26 -49.219 -37.844 1 88.75 52 ASN A N 1
ATOM 413 C CA . ASN A 1 52 ? 24.609 -49.094 -37.406 1 88.75 52 ASN A CA 1
ATOM 414 C C . ASN A 1 52 ? 24.359 -47.781 -36.688 1 88.75 52 ASN A C 1
ATOM 416 O O . ASN A 1 52 ? 24.875 -47.531 -35.594 1 88.75 52 ASN A O 1
ATOM 420 N N . LEU A 1 53 ? 23.5 -47 -37.219 1 89.81 53 LEU A N 1
ATOM 421 C CA . LEU A 1 53 ? 23.266 -45.625 -36.719 1 89.81 53 LEU A CA 1
ATOM 422 C C . LEU A 1 53 ? 22.594 -45.656 -35.375 1 89.81 53 LEU A C 1
ATOM 424 O O . LEU A 1 53 ? 22.906 -44.875 -34.5 1 89.81 53 LEU A O 1
ATOM 428 N N . VAL A 1 54 ? 21.609 -46.531 -35.156 1 93.25 54 VAL A N 1
ATOM 429 C CA . VAL A 1 54 ? 20.859 -46.625 -33.906 1 93.25 54 VAL A CA 1
ATOM 430 C C . VAL A 1 54 ? 21.797 -47.031 -32.781 1 93.25 54 VAL A C 1
ATOM 432 O O . VAL A 1 54 ? 21.703 -46.5 -31.672 1 93.25 54 VAL A O 1
ATOM 435 N N . ALA A 1 55 ? 22.766 -47.906 -33.094 1 91.88 55 ALA A N 1
ATOM 436 C CA . ALA A 1 55 ? 23.734 -48.344 -32.062 1 91.88 55 ALA A CA 1
ATOM 437 C C . ALA A 1 55 ? 24.719 -47.219 -31.734 1 91.88 55 ALA A C 1
ATOM 439 O O . ALA A 1 55 ? 25.125 -47.062 -30.578 1 91.88 55 ALA A O 1
ATOM 440 N N . CYS A 1 56 ? 25.078 -46.531 -32.75 1 92.12 56 CYS A N 1
ATOM 441 C CA . CYS A 1 56 ? 25.984 -45.406 -32.5 1 92.12 56 CYS A CA 1
ATOM 442 C C . CYS A 1 56 ? 25.312 -44.375 -31.609 1 92.12 56 CYS A C 1
ATOM 444 O O . CYS A 1 56 ? 25.953 -43.781 -30.75 1 92.12 56 CYS A O 1
ATOM 446 N N . GLN A 1 57 ? 24.016 -44.125 -31.844 1 95.06 57 GLN A N 1
ATOM 447 C CA . GLN A 1 57 ? 23.266 -43.219 -31.016 1 95.06 57 GLN A CA 1
ATOM 448 C C . GLN A 1 57 ? 23.141 -43.719 -29.578 1 95.06 57 GLN A C 1
ATOM 450 O O . GLN A 1 57 ? 23.156 -42.938 -28.625 1 95.06 57 GLN A O 1
ATOM 455 N N . MET A 1 58 ? 23.016 -45 -29.453 1 95.62 58 MET A N 1
ATOM 456 C CA . MET A 1 58 ? 22.953 -45.594 -28.125 1 95.62 58 MET A CA 1
ATOM 457 C C . MET A 1 58 ? 24.234 -45.344 -27.344 1 95.62 58 MET A C 1
ATOM 459 O O . MET A 1 58 ? 24.203 -45.031 -26.156 1 95.62 58 MET A O 1
ATOM 463 N N . VAL A 1 59 ? 25.375 -45.469 -28 1 93.19 59 VAL A N 1
ATOM 464 C CA . VAL A 1 59 ? 26.656 -45.219 -27.344 1 93.19 59 VAL A CA 1
ATOM 465 C C . VAL A 1 59 ? 26.766 -43.75 -26.984 1 93.19 59 VAL A C 1
ATOM 467 O O . VAL A 1 59 ? 27.266 -43.406 -25.906 1 93.19 59 VAL A O 1
ATOM 470 N N . ALA A 1 60 ? 26.297 -42.906 -27.875 1 94.88 60 ALA A N 1
ATOM 471 C CA . ALA A 1 60 ? 26.297 -41.469 -27.594 1 94.88 60 ALA A CA 1
ATOM 472 C C . ALA A 1 60 ? 25.453 -41.156 -26.375 1 94.88 60 ALA A C 1
ATOM 474 O O . ALA A 1 60 ? 25.828 -40.312 -25.562 1 94.88 60 ALA A O 1
ATOM 475 N N . ASN A 1 61 ? 24.328 -41.812 -26.266 1 97 61 ASN A N 1
ATOM 476 C CA . ASN A 1 61 ? 23.469 -41.656 -25.094 1 97 61 ASN A CA 1
ATOM 477 C C . ASN A 1 61 ? 24.172 -42.094 -23.812 1 97 61 ASN A C 1
ATOM 479 O O . ASN A 1 61 ? 24.062 -41.438 -22.766 1 97 61 ASN A O 1
ATOM 483 N N . MET A 1 62 ? 24.875 -43.156 -23.906 1 95.44 62 MET A N 1
ATOM 484 C CA . MET A 1 62 ? 25.594 -43.656 -22.734 1 95.44 62 MET A CA 1
ATOM 485 C C . MET A 1 62 ? 26.688 -42.688 -22.297 1 95.44 62 MET A C 1
ATOM 487 O O . MET A 1 62 ? 26.922 -42.5 -21.109 1 95.44 62 MET A O 1
ATOM 491 N N . CYS A 1 63 ? 27.312 -42.125 -23.266 1 93.12 63 CYS A N 1
ATOM 492 C CA . CYS A 1 63 ? 28.312 -41.125 -22.969 1 93.12 63 CYS A CA 1
ATOM 493 C C . CYS A 1 63 ? 27.672 -39.906 -22.281 1 93.12 63 CYS A C 1
ATOM 495 O O . CYS A 1 63 ? 28.234 -39.375 -21.312 1 93.12 63 CYS A O 1
ATOM 497 N N . THR A 1 64 ? 26.5 -39.5 -22.734 1 95.19 64 THR A N 1
ATOM 498 C CA . THR A 1 64 ? 25.781 -38.375 -22.141 1 95.19 64 THR A CA 1
ATOM 499 C C . THR A 1 64 ? 25.328 -38.719 -20.719 1 95.19 64 THR A C 1
ATOM 501 O O . THR A 1 64 ? 25.328 -37.844 -19.844 1 95.19 64 THR A O 1
ATOM 504 N N . MET A 1 65 ? 25 -39.969 -20.469 1 95.06 65 MET A N 1
ATOM 505 C CA . MET A 1 65 ? 24.578 -40.406 -19.141 1 95.06 65 MET A CA 1
ATOM 506 C C . MET A 1 65 ? 25.719 -40.281 -18.141 1 95.06 65 MET A C 1
ATOM 508 O O . MET A 1 65 ? 25.469 -40.062 -16.938 1 95.06 65 MET A O 1
ATOM 512 N N . LEU A 1 66 ? 26.938 -40.375 -18.672 1 92.44 66 LEU A N 1
ATOM 513 C CA . LEU A 1 66 ? 28.109 -40.25 -17.812 1 92.44 66 LEU A CA 1
ATOM 514 C C . LEU A 1 66 ? 28.547 -38.781 -17.656 1 92.44 66 LEU A C 1
ATOM 516 O O . LEU A 1 66 ? 29.578 -38.5 -17.047 1 92.44 66 LEU A O 1
ATOM 520 N N . LEU A 1 67 ? 27.734 -37.906 -18.203 1 92.06 67 LEU A N 1
ATOM 521 C CA . LEU A 1 67 ? 28.078 -36.469 -18.234 1 92.06 67 LEU A CA 1
ATOM 522 C C . LEU A 1 67 ? 29.422 -36.25 -18.891 1 92.06 67 LEU A C 1
ATOM 524 O O . LEU A 1 67 ? 30.25 -35.5 -18.391 1 92.06 67 LEU A O 1
ATOM 528 N N . PHE A 1 68 ? 29.703 -37.156 -19.828 1 89.5 68 PHE A N 1
ATOM 529 C CA . PHE A 1 68 ? 30.844 -37.062 -20.734 1 89.5 68 PHE A CA 1
ATOM 530 C C . PHE A 1 68 ? 32.156 -37.312 -20 1 89.5 68 PHE A C 1
ATOM 532 O O . PHE A 1 68 ? 33.188 -36.781 -20.359 1 89.5 68 PHE A O 1
ATOM 539 N N . ASP A 1 69 ? 31.984 -38.062 -18.984 1 84.06 69 ASP A N 1
ATOM 540 C CA . ASP A 1 69 ? 33.156 -38.5 -18.25 1 84.06 69 ASP A CA 1
ATOM 541 C C . ASP A 1 69 ? 33.969 -39.531 -19.078 1 84.06 69 ASP A C 1
ATOM 543 O O . ASP A 1 69 ? 33.406 -40.5 -19.578 1 84.06 69 ASP A O 1
ATOM 547 N N . ASP A 1 70 ? 35.312 -39.281 -19.234 1 78.31 70 ASP A N 1
ATOM 548 C CA . ASP A 1 70 ? 36.156 -40.156 -20.016 1 78.31 70 ASP A CA 1
ATOM 549 C C . ASP A 1 70 ? 37.281 -40.75 -19.156 1 78.31 70 ASP A C 1
ATOM 551 O O . ASP A 1 70 ? 38.344 -41.062 -19.672 1 78.31 70 ASP A O 1
ATOM 555 N N . TYR A 1 71 ? 37.031 -40.969 -17.969 1 72.31 71 TYR A N 1
ATOM 556 C CA . TYR A 1 71 ? 38.094 -41.375 -17.078 1 72.31 71 TYR A CA 1
ATOM 557 C C . TYR A 1 71 ? 38.562 -42.812 -17.375 1 72.31 71 TYR A C 1
ATOM 559 O O . TYR A 1 71 ? 39.75 -43.094 -17.359 1 72.31 71 TYR A O 1
ATOM 567 N N . SER A 1 72 ? 37.5 -43.656 -17.766 1 75.81 72 SER A N 1
ATOM 568 C CA . SER A 1 72 ? 37.844 -45.062 -17.969 1 75.81 72 SER A CA 1
ATOM 569 C C . SER A 1 72 ? 38.188 -45.344 -19.422 1 75.81 72 SER A C 1
ATOM 571 O O . SER A 1 72 ? 37.656 -44.719 -20.328 1 75.81 72 SER A O 1
ATOM 573 N N . GLU A 1 73 ? 39.156 -46.219 -19.578 1 77.5 73 GLU A N 1
ATOM 574 C CA . GLU A 1 73 ? 39.531 -46.594 -20.922 1 77.5 73 GLU A CA 1
ATOM 575 C C . GLU A 1 73 ? 38.406 -47.25 -21.672 1 77.5 73 GLU A C 1
ATOM 577 O O . GLU A 1 73 ? 38.312 -47.156 -22.906 1 77.5 73 GLU A O 1
ATOM 582 N N . GLY A 1 74 ? 37.562 -47.844 -20.953 1 77.94 74 GLY A N 1
ATOM 583 C CA . GLY A 1 74 ? 36.406 -48.5 -21.578 1 77.94 74 GLY A CA 1
ATOM 584 C C . GLY A 1 74 ? 35.156 -47.594 -21.578 1 77.94 74 GLY A C 1
ATOM 585 O O . GLY A 1 74 ? 34.062 -48.062 -21.859 1 77.94 74 GLY A O 1
ATOM 586 N N . SER A 1 75 ? 35.406 -46.375 -21.391 1 86 75 SER A N 1
ATOM 587 C CA . SER A 1 75 ? 34.281 -45.438 -21.344 1 86 75 SER A CA 1
ATOM 588 C C . SER A 1 75 ? 33.688 -45.219 -22.734 1 86 75 SER A C 1
ATOM 590 O O . SER A 1 75 ? 34.438 -45.156 -23.719 1 86 75 SER A O 1
ATOM 592 N N . PRO A 1 76 ? 32.344 -45.219 -22.828 1 88.19 76 PRO A N 1
ATOM 593 C CA . PRO A 1 76 ? 31.734 -44.969 -24.141 1 88.19 76 PRO A CA 1
ATOM 594 C C . PRO A 1 76 ? 32.125 -43.656 -24.75 1 88.19 76 PRO A C 1
ATOM 596 O O . PRO A 1 76 ? 32.094 -43.5 -25.984 1 88.19 76 PRO A O 1
ATOM 599 N N . CYS A 1 77 ? 32.531 -42.656 -23.984 1 88.44 77 CYS A N 1
ATOM 600 C CA . CYS A 1 77 ? 32.875 -41.344 -24.5 1 88.44 77 CYS A CA 1
ATOM 601 C C . CYS A 1 77 ? 34.188 -41.344 -25.25 1 88.44 77 CYS A C 1
ATOM 603 O O . CYS A 1 77 ? 34.438 -40.469 -26.062 1 88.44 77 CYS A O 1
ATOM 605 N N . LYS A 1 78 ? 35.031 -42.312 -24.906 1 83.25 78 LYS A N 1
ATOM 606 C CA . LYS A 1 78 ? 36.344 -42.406 -25.562 1 83.25 78 LYS A CA 1
ATOM 607 C C . LYS A 1 78 ? 36.188 -42.688 -27.062 1 83.25 78 LYS A C 1
ATOM 609 O O . LYS A 1 78 ? 37.031 -42.344 -27.859 1 83.25 78 LYS A O 1
ATOM 614 N N . LEU A 1 79 ? 35.094 -43.312 -27.359 1 80.81 79 LEU A N 1
ATOM 615 C CA . LEU A 1 79 ? 34.812 -43.625 -28.766 1 80.81 79 LEU A CA 1
ATOM 616 C C . LEU A 1 79 ? 34.688 -42.312 -29.578 1 80.81 79 LEU A C 1
ATOM 618 O O . LEU A 1 79 ? 35.031 -42.281 -30.75 1 80.81 79 LEU A O 1
ATOM 622 N N . PHE A 1 80 ? 34.219 -41.281 -28.938 1 82.56 80 PHE A N 1
ATOM 623 C CA . PHE A 1 80 ? 33.938 -40.031 -29.641 1 82.56 80 PHE A CA 1
ATOM 624 C C . PHE A 1 80 ? 35.062 -39.062 -29.453 1 82.56 80 PHE A C 1
ATOM 626 O O . PHE A 1 80 ? 35.188 -38.094 -30.219 1 82.56 80 PHE A O 1
ATOM 633 N N . LEU A 1 81 ? 35.875 -39.219 -28.469 1 78.25 81 LEU A N 1
ATOM 634 C CA . LEU A 1 81 ? 36.938 -38.25 -28.156 1 78.25 81 LEU A CA 1
ATOM 635 C C . LEU A 1 81 ? 38.281 -38.688 -28.734 1 78.25 81 LEU A C 1
ATOM 637 O O . LEU A 1 81 ? 39.094 -37.875 -29.125 1 78.25 81 LEU A O 1
ATOM 641 N N . ASP A 1 82 ? 38.469 -40.031 -28.812 1 73.88 82 ASP A N 1
ATOM 642 C CA . ASP A 1 82 ? 39.781 -40.531 -29.234 1 73.88 82 ASP A CA 1
ATOM 643 C C . ASP A 1 82 ? 39.812 -40.75 -30.75 1 73.88 82 ASP A C 1
ATOM 645 O O . ASP A 1 82 ? 39.062 -41.562 -31.281 1 73.88 82 ASP A O 1
ATOM 649 N N . PRO A 1 83 ? 40.656 -39.969 -31.422 1 69.12 83 PRO A N 1
ATOM 650 C CA . PRO A 1 83 ? 40.75 -40.094 -32.875 1 69.12 83 PRO A CA 1
ATOM 651 C C . PRO A 1 83 ? 41.094 -41.5 -33.312 1 69.12 83 PRO A C 1
ATOM 653 O O . PRO A 1 83 ? 40.688 -41.938 -34.406 1 69.12 83 PRO A O 1
ATOM 656 N N . LYS A 1 84 ? 41.938 -42.156 -32.5 1 67.56 84 LYS A N 1
ATOM 657 C CA . LYS A 1 84 ? 42.344 -43.5 -32.875 1 67.56 84 LYS A CA 1
ATOM 658 C C . LYS A 1 84 ? 41.188 -44.469 -32.875 1 67.56 84 LYS A C 1
ATOM 660 O O . LYS A 1 84 ? 41.188 -45.438 -33.625 1 67.56 84 LYS A O 1
ATOM 665 N N . ARG A 1 85 ? 40.25 -44.125 -32.062 1 65.81 85 ARG A N 1
ATOM 666 C CA . ARG A 1 85 ? 39.094 -45 -31.922 1 65.81 85 ARG A CA 1
ATOM 667 C C . ARG A 1 85 ? 37.875 -44.469 -32.688 1 65.81 85 ARG A C 1
ATOM 669 O O . ARG A 1 85 ? 36.906 -45.188 -32.875 1 65.81 85 ARG A O 1
ATOM 676 N N . MET A 1 86 ? 38.094 -43.156 -33 1 61.59 86 MET A N 1
ATOM 677 C CA . MET A 1 86 ? 37 -42.469 -33.688 1 61.59 86 MET A CA 1
ATOM 678 C C . MET A 1 86 ? 36.688 -43.156 -35 1 61.59 86 MET A C 1
ATOM 680 O O . MET A 1 86 ? 37.594 -43.469 -35.781 1 61.59 86 MET A O 1
ATOM 684 N N . LEU A 1 87 ? 35.469 -43.594 -35.062 1 62.19 87 LEU A N 1
ATOM 685 C CA . LEU A 1 87 ? 35 -44.219 -36.281 1 62.19 87 LEU A CA 1
ATOM 686 C C . LEU A 1 87 ? 34.875 -43.219 -37.406 1 62.19 87 LEU A C 1
ATOM 688 O O . LEU A 1 87 ? 34.531 -42.062 -37.188 1 62.19 87 LEU A O 1
ATOM 692 N N . THR A 1 88 ? 35.781 -43.156 -38.312 1 61.72 88 THR A N 1
ATOM 693 C CA . THR A 1 88 ? 35.938 -42.219 -39.438 1 61.72 88 THR A CA 1
ATOM 694 C C . THR A 1 88 ? 34.719 -42.281 -40.344 1 61.72 88 THR A C 1
ATOM 696 O O . THR A 1 88 ? 34.781 -41.875 -41.531 1 61.72 88 THR A O 1
ATOM 699 N N . HIS A 1 89 ? 33.562 -42.75 -39.844 1 64.25 89 HIS A N 1
ATOM 700 C CA . HIS A 1 89 ? 32.5 -42.688 -40.844 1 64.25 89 HIS A CA 1
ATOM 701 C C . HIS A 1 89 ? 31.531 -41.562 -40.562 1 64.25 89 HIS A C 1
ATOM 703 O O . HIS A 1 89 ? 31.406 -41.125 -39.406 1 64.25 89 HIS A O 1
ATOM 709 N N . ASN A 1 90 ? 30.984 -40.938 -41.594 1 63.62 90 ASN A N 1
ATOM 710 C CA . ASN A 1 90 ? 30.156 -39.75 -41.688 1 63.62 90 ASN A CA 1
ATOM 711 C C . ASN A 1 90 ? 28.891 -39.906 -40.844 1 63.62 90 ASN A C 1
ATOM 713 O O . ASN A 1 90 ? 28.203 -38.906 -40.562 1 63.62 90 ASN A O 1
ATOM 717 N N . ASN A 1 91 ? 28.578 -41.094 -40.281 1 70.5 91 ASN A N 1
ATOM 718 C CA . ASN A 1 91 ? 27.266 -41.281 -39.656 1 70.5 91 ASN A CA 1
ATOM 719 C C . ASN A 1 91 ? 27.359 -41.281 -38.125 1 70.5 91 ASN A C 1
ATOM 721 O O . ASN A 1 91 ? 26.406 -41.688 -37.438 1 70.5 91 ASN A O 1
ATOM 725 N N . ILE A 1 92 ? 28.5 -40.844 -37.625 1 80.88 92 ILE A N 1
ATOM 726 C CA . ILE A 1 92 ? 28.641 -40.844 -36.156 1 80.88 92 ILE A CA 1
ATOM 727 C C . ILE A 1 92 ? 28.125 -39.5 -35.594 1 80.88 92 ILE A C 1
ATOM 729 O O . ILE A 1 92 ? 28.422 -38.438 -36.156 1 80.88 92 ILE A O 1
ATOM 733 N N . PRO A 1 93 ? 27.234 -39.656 -34.594 1 89.31 93 PRO A N 1
ATOM 734 C CA . PRO A 1 93 ? 26.734 -38.406 -34 1 89.31 93 PRO A CA 1
ATOM 735 C C . PRO A 1 93 ? 27.859 -37.531 -33.469 1 89.31 93 PRO A C 1
ATOM 737 O O . PRO A 1 93 ? 28.844 -38.031 -32.906 1 89.31 93 PRO A O 1
ATOM 740 N N . SER A 1 94 ? 27.781 -36.25 -33.812 1 87.81 94 SER A N 1
ATOM 741 C CA . SER A 1 94 ? 28.734 -35.281 -33.281 1 87.81 94 SER A CA 1
ATOM 742 C C . SER A 1 94 ? 28.328 -34.812 -31.875 1 87.81 94 SER A C 1
ATOM 744 O O . SER A 1 94 ? 27.375 -34.031 -31.734 1 87.81 94 SER A O 1
ATOM 746 N N . LEU A 1 95 ? 29.031 -35.281 -30.875 1 91.06 95 LEU A N 1
ATOM 747 C CA . LEU A 1 95 ? 28.656 -34.969 -29.5 1 91.06 95 LEU A CA 1
ATOM 748 C C . LEU A 1 95 ? 29.484 -33.812 -28.953 1 91.06 95 LEU A C 1
ATOM 750 O O . LEU A 1 95 ? 29.016 -33.062 -28.094 1 91.06 95 LEU A O 1
ATOM 754 N N . PHE A 1 96 ? 30.734 -33.688 -29.438 1 90.19 96 PHE A N 1
ATOM 755 C CA . PHE A 1 96 ? 31.656 -32.719 -28.859 1 90.19 96 PHE A CA 1
ATOM 756 C C . PHE A 1 96 ? 32.062 -31.672 -29.891 1 90.19 96 PHE A C 1
ATOM 758 O O . PHE A 1 96 ? 32.219 -31.984 -31.062 1 90.19 96 PHE A O 1
ATOM 765 N N . TYR A 1 97 ? 32.156 -30.516 -29.375 1 90.5 97 TYR A N 1
ATOM 766 C CA . TYR A 1 97 ? 32.875 -29.516 -30.141 1 90.5 97 TYR A CA 1
ATOM 767 C C . TYR A 1 97 ? 34.375 -29.609 -29.875 1 90.5 97 TYR A C 1
ATOM 769 O O . TYR A 1 97 ? 34.812 -30.203 -28.875 1 90.5 97 TYR A O 1
ATOM 777 N N . ARG A 1 98 ? 35.062 -28.953 -30.719 1 87.06 98 ARG A N 1
ATOM 778 C CA . ARG A 1 98 ? 36.531 -29.062 -30.578 1 87.06 98 ARG A CA 1
ATOM 779 C C . ARG A 1 98 ? 37 -28.312 -29.344 1 87.06 98 ARG A C 1
ATOM 781 O O . ARG A 1 98 ? 36.375 -27.312 -28.938 1 87.06 98 ARG A O 1
ATOM 788 N N . GLU A 1 99 ? 38.094 -28.844 -28.891 1 82.88 99 GLU A N 1
ATOM 789 C CA . GLU A 1 99 ? 38.688 -28.219 -27.703 1 82.88 99 GLU A CA 1
ATOM 790 C C . GLU A 1 99 ? 39.188 -26.797 -28.016 1 82.88 99 GLU A C 1
ATOM 792 O O . GLU A 1 99 ? 39.781 -26.562 -29.062 1 82.88 99 GLU A O 1
ATOM 797 N N . GLY A 1 100 ? 38.812 -25.859 -27.109 1 81.5 100 GLY A N 1
ATOM 798 C CA . GLY A 1 100 ? 39.281 -24.484 -27.25 1 81.5 100 GLY A CA 1
ATOM 799 C C . GLY A 1 100 ? 38.438 -23.672 -28.219 1 81.5 100 GLY A C 1
ATOM 800 O O . GLY A 1 100 ? 38.688 -22.484 -28.406 1 81.5 100 GLY A O 1
ATOM 801 N N . GLU A 1 101 ? 37.5 -24.266 -28.781 1 87.94 101 GLU A N 1
ATOM 802 C CA . GLU A 1 101 ? 36.719 -23.578 -29.812 1 87.94 101 GLU A CA 1
ATOM 803 C C . GLU A 1 101 ? 35.438 -23.031 -29.219 1 87.94 101 GLU A C 1
ATOM 805 O O . GLU A 1 101 ? 34.531 -22.594 -29.969 1 87.94 101 GLU A O 1
ATOM 810 N N . ALA A 1 102 ? 35.406 -23.016 -28.016 1 91.56 102 ALA A N 1
ATOM 811 C CA . ALA A 1 102 ? 34.156 -22.547 -27.391 1 91.56 102 ALA A CA 1
ATOM 812 C C . ALA A 1 102 ? 33.875 -21.094 -27.75 1 91.56 102 ALA A C 1
ATOM 814 O O . ALA A 1 102 ? 32.75 -20.75 -28.109 1 91.56 102 ALA A O 1
ATOM 815 N N . LEU A 1 103 ? 34.938 -20.266 -27.75 1 91.88 103 LEU A N 1
ATOM 816 C CA . LEU A 1 103 ? 34.781 -18.844 -28.062 1 91.88 103 LEU A CA 1
ATOM 817 C C . LEU A 1 103 ? 34.406 -18.641 -29.516 1 91.88 103 LEU A C 1
ATOM 819 O O . LEU A 1 103 ? 33.562 -17.797 -29.828 1 91.88 103 LEU A O 1
ATOM 823 N N . THR A 1 104 ? 34.938 -19.391 -30.359 1 93.75 104 THR A N 1
ATOM 824 C CA . THR A 1 104 ? 34.656 -19.266 -31.781 1 93.75 104 THR A CA 1
ATOM 825 C C . THR A 1 104 ? 33.219 -19.719 -32.094 1 93.75 104 THR A C 1
ATOM 827 O O . THR A 1 104 ? 32.531 -19.094 -32.906 1 93.75 104 THR A O 1
ATOM 830 N N . VAL A 1 105 ? 32.844 -20.781 -31.453 1 94.25 105 VAL A N 1
ATOM 831 C CA . VAL A 1 105 ? 31.5 -21.312 -31.688 1 94.25 105 VAL A CA 1
ATOM 832 C C . VAL A 1 105 ? 30.453 -20.328 -31.188 1 94.25 105 VAL A C 1
ATOM 834 O O . VAL A 1 105 ? 29.438 -20.125 -31.844 1 94.25 105 VAL A O 1
ATOM 837 N N . LEU A 1 106 ? 30.734 -19.75 -30.109 1 94.5 106 LEU A N 1
ATOM 838 C CA . LEU A 1 106 ? 29.766 -18.844 -29.5 1 94.5 106 LEU A CA 1
ATOM 839 C C . LEU A 1 106 ? 29.734 -17.5 -30.219 1 94.5 106 LEU A C 1
ATOM 841 O O . LEU A 1 106 ? 28.75 -16.766 -30.125 1 94.5 106 LEU A O 1
ATOM 845 N N . ASN A 1 107 ? 30.75 -17.109 -30.969 1 91.94 107 ASN A N 1
ATOM 846 C CA . ASN A 1 107 ? 30.812 -15.82 -31.656 1 91.94 107 ASN A CA 1
ATOM 847 C C . ASN A 1 107 ? 30.594 -15.984 -33.156 1 91.94 107 ASN A C 1
ATOM 849 O O . ASN A 1 107 ? 30.875 -15.062 -33.938 1 91.94 107 ASN A O 1
ATOM 853 N N . ARG A 1 108 ? 30.078 -17.047 -33.469 1 90.19 108 ARG A N 1
ATOM 854 C CA . ARG A 1 108 ? 29.781 -17.281 -34.875 1 90.19 108 ARG A CA 1
ATOM 855 C C . ARG A 1 108 ? 28.578 -16.469 -35.344 1 90.19 108 ARG A C 1
ATOM 857 O O . ARG A 1 108 ? 27.562 -16.406 -34.625 1 90.19 108 ARG A O 1
ATOM 864 N N . LYS A 1 109 ? 28.656 -15.82 -36.5 1 89.81 109 LYS A N 1
ATOM 865 C CA . LYS A 1 109 ? 27.594 -14.984 -37.062 1 89.81 109 LYS A CA 1
ATOM 866 C C . LYS A 1 109 ? 26.844 -15.719 -38.156 1 89.81 109 LYS A C 1
ATOM 868 O O . LYS A 1 109 ? 26.828 -15.266 -39.312 1 89.81 109 LYS A O 1
ATOM 873 N N . LYS A 1 110 ? 26.172 -16.719 -37.812 1 88.5 110 LYS A N 1
ATOM 874 C CA . LYS A 1 110 ? 25.516 -17.547 -38.812 1 88.5 110 LYS A CA 1
ATOM 875 C C . LYS A 1 110 ? 24 -17.312 -38.812 1 88.5 110 LYS A C 1
ATOM 877 O O . LYS A 1 110 ? 23.328 -17.609 -39.812 1 88.5 110 LYS A O 1
ATOM 882 N N . ILE A 1 111 ? 23.5 -16.797 -37.875 1 91.56 111 ILE A N 1
ATOM 883 C CA . ILE A 1 111 ? 22.062 -16.641 -37.75 1 91.56 111 ILE A CA 1
ATOM 884 C C . ILE A 1 111 ? 21.625 -15.297 -38.312 1 91.56 111 ILE A C 1
ATOM 886 O O . ILE A 1 111 ? 21.953 -14.242 -37.781 1 91.56 111 ILE A O 1
ATOM 890 N N . PRO A 1 112 ? 20.859 -15.289 -39.344 1 91.25 112 PRO A N 1
ATOM 891 C CA . PRO A 1 112 ? 20.5 -14.039 -40.031 1 91.25 112 PRO A CA 1
ATOM 892 C C . PRO A 1 112 ? 19.203 -13.445 -39.5 1 91.25 112 PRO A C 1
ATOM 894 O O . PRO A 1 112 ? 18.828 -12.336 -39.906 1 91.25 112 PRO A O 1
ATOM 897 N N . THR A 1 113 ? 18.453 -14.047 -38.656 1 90.31 113 THR A N 1
ATOM 898 C CA . THR A 1 113 ? 17.141 -13.594 -38.188 1 90.31 113 THR A CA 1
ATOM 899 C C . THR A 1 113 ? 17.281 -12.359 -37.312 1 90.31 113 THR A C 1
ATOM 901 O O . THR A 1 113 ? 18.062 -12.359 -36.344 1 90.31 113 THR A O 1
ATOM 904 N N . LYS A 1 114 ? 16.531 -11.344 -37.656 1 90.81 114 LYS A N 1
ATOM 905 C CA . LYS A 1 114 ? 16.453 -10.141 -36.844 1 90.81 114 LYS A CA 1
ATOM 906 C C . LYS A 1 114 ? 15.258 -10.203 -35.875 1 90.81 114 LYS A C 1
ATOM 908 O O . LYS A 1 114 ? 14.109 -10.031 -36.312 1 90.81 114 LYS A O 1
ATOM 913 N N . TYR A 1 115 ? 15.547 -10.328 -34.625 1 91.69 115 TYR A N 1
ATOM 914 C CA . TYR A 1 115 ? 14.492 -10.469 -33.656 1 91.69 115 TYR A CA 1
ATOM 915 C C . TYR A 1 115 ? 13.922 -9.109 -33.25 1 91.69 115 TYR A C 1
ATOM 917 O O . TYR A 1 115 ? 14.594 -8.086 -33.375 1 91.69 115 TYR A O 1
ATOM 925 N N . SER A 1 116 ? 12.703 -9.086 -32.844 1 91.31 116 SER A N 1
ATOM 926 C CA . SER A 1 116 ? 12.008 -7.871 -32.469 1 91.31 116 SER A CA 1
ATOM 927 C C . SER A 1 116 ? 11.414 -8.008 -31.062 1 91.31 116 SER A C 1
ATOM 929 O O . SER A 1 116 ? 11.141 -9.117 -30.594 1 91.31 116 SER A O 1
ATOM 931 N N . LEU A 1 117 ? 11.211 -6.879 -30.391 1 90.44 117 LEU A N 1
ATOM 932 C CA . LEU A 1 117 ? 10.648 -6.871 -29.047 1 90.44 117 LEU A CA 1
ATOM 933 C C . LEU A 1 117 ? 9.133 -6.711 -29.094 1 90.44 117 LEU A C 1
ATOM 935 O O . LEU A 1 117 ? 8.453 -6.922 -28.094 1 90.44 117 LEU A O 1
ATOM 939 N N . SER A 1 118 ? 8.617 -6.449 -30.203 1 89.81 118 SER A N 1
ATOM 940 C CA . SER A 1 118 ? 7.18 -6.258 -30.312 1 89.81 118 SER A CA 1
ATOM 941 C C . SER A 1 118 ? 6.434 -7.582 -30.219 1 89.81 118 SER A C 1
ATOM 943 O O . SER A 1 118 ? 6.848 -8.586 -30.812 1 89.81 118 SER A O 1
ATOM 945 N N . SER A 1 119 ? 5.332 -7.582 -29.516 1 86.94 119 SER A N 1
ATOM 946 C CA . SER A 1 119 ? 4.543 -8.789 -29.297 1 86.94 119 SER A CA 1
ATOM 947 C C . SER A 1 119 ? 3.781 -9.188 -30.562 1 86.94 119 SER A C 1
ATOM 949 O O . SER A 1 119 ? 3.363 -10.336 -30.703 1 86.94 119 SER A O 1
ATOM 951 N N . THR A 1 120 ? 3.688 -8.273 -31.531 1 87.31 120 THR A N 1
ATOM 952 C CA . THR A 1 120 ? 2.908 -8.531 -32.75 1 87.31 120 THR A CA 1
ATOM 953 C C . THR A 1 120 ? 3.791 -9.109 -33.844 1 87.31 120 THR A C 1
ATOM 955 O O . THR A 1 120 ? 3.289 -9.641 -34.844 1 87.31 120 THR A O 1
ATOM 958 N N . SER A 1 121 ? 5.062 -9.156 -33.562 1 88.31 121 SER A N 1
ATOM 959 C CA . SER A 1 121 ? 5.969 -9.68 -34.562 1 88.31 121 SER A CA 1
ATOM 960 C C . SER A 1 121 ? 6.043 -11.203 -34.5 1 88.31 121 SER A C 1
ATOM 962 O O . SER A 1 121 ? 5.855 -11.797 -33.438 1 88.31 121 SER A O 1
ATOM 964 N N . SER A 1 122 ? 6.348 -11.844 -35.594 1 85.62 122 SER A N 1
ATOM 965 C CA . SER A 1 122 ? 6.473 -13.297 -35.656 1 85.62 122 SER A CA 1
ATOM 966 C C . SER A 1 122 ? 7.816 -13.758 -35.125 1 85.62 122 SER A C 1
ATOM 968 O O . SER A 1 122 ? 7.977 -14.93 -34.75 1 85.62 122 SER A O 1
ATOM 970 N N . VAL A 1 123 ? 8.773 -12.852 -35.031 1 89.5 123 VAL A N 1
ATOM 971 C CA . VAL A 1 123 ? 10.109 -13.219 -34.562 1 89.5 123 VAL A CA 1
ATOM 972 C C . VAL A 1 123 ? 10.328 -12.711 -33.125 1 89.5 123 VAL A C 1
ATOM 974 O O . VAL A 1 123 ? 11.398 -12.188 -32.812 1 89.5 123 VAL A O 1
ATOM 977 N N . ASN A 1 124 ? 9.32 -12.742 -32.344 1 90.44 124 ASN A N 1
ATOM 978 C CA . ASN A 1 124 ? 9.422 -12.234 -30.984 1 90.44 124 ASN A CA 1
ATOM 979 C C . ASN A 1 124 ? 9.758 -13.352 -29.984 1 90.44 124 ASN A C 1
ATOM 981 O O . ASN A 1 124 ? 9.766 -13.125 -28.781 1 90.44 124 ASN A O 1
ATOM 985 N N . ARG A 1 125 ? 9.938 -14.57 -30.516 1 91.44 125 ARG A N 1
ATOM 986 C CA . ARG A 1 125 ? 10.281 -15.703 -29.656 1 91.44 125 ARG A CA 1
ATOM 987 C C . ARG A 1 125 ? 11.414 -16.516 -30.266 1 91.44 125 ARG A C 1
ATOM 989 O O . ARG A 1 125 ? 11.602 -16.531 -31.484 1 91.44 125 ARG A O 1
ATOM 996 N N . LEU A 1 126 ? 12.102 -17.188 -29.359 1 92.81 126 LEU A N 1
ATOM 997 C CA . LEU A 1 126 ? 13.125 -18.109 -29.844 1 92.81 126 LEU A CA 1
ATOM 998 C C . LEU A 1 126 ? 12.492 -19.391 -30.375 1 92.81 126 LEU A C 1
ATOM 1000 O O . LEU A 1 126 ? 11.75 -20.062 -29.656 1 92.81 126 LEU A O 1
ATOM 1004 N N . ASN A 1 127 ? 12.773 -19.656 -31.609 1 92.19 127 ASN A N 1
ATOM 1005 C CA . ASN A 1 127 ? 12.25 -20.875 -32.219 1 92.19 127 ASN A CA 1
ATOM 1006 C C . ASN A 1 127 ? 13.227 -22.047 -32.031 1 92.19 127 ASN A C 1
ATOM 1008 O O . ASN A 1 127 ? 14.133 -22.219 -32.844 1 92.19 127 ASN A O 1
ATOM 1012 N N . LEU A 1 128 ? 12.953 -22.828 -31.047 1 94.5 128 LEU A N 1
ATOM 1013 C CA . LEU A 1 128 ? 13.828 -23.953 -30.734 1 94.5 128 LEU A CA 1
ATOM 1014 C C . LEU A 1 128 ? 13.211 -25.266 -31.219 1 94.5 128 LEU A C 1
ATOM 1016 O O . LEU A 1 128 ? 11.992 -25.438 -31.156 1 94.5 128 LEU A O 1
ATOM 1020 N N . THR A 1 129 ? 14.031 -26.094 -31.719 1 94.56 129 THR A N 1
ATOM 1021 C CA . THR A 1 129 ? 13.641 -27.438 -32.125 1 94.56 129 THR A CA 1
ATOM 1022 C C . THR A 1 129 ? 14.562 -28.484 -31.5 1 94.56 129 THR A C 1
ATOM 1024 O O . THR A 1 129 ? 15.758 -28.234 -31.328 1 94.56 129 THR A O 1
ATOM 1027 N N . VAL A 1 130 ? 13.969 -29.625 -31.125 1 94.88 130 VAL A N 1
ATOM 1028 C CA . VAL A 1 130 ? 14.758 -30.656 -30.469 1 94.88 130 VAL A CA 1
ATOM 1029 C C . VAL A 1 130 ? 14.672 -31.953 -31.25 1 94.88 130 VAL A C 1
ATOM 1031 O O . VAL A 1 130 ? 13.625 -32.281 -31.828 1 94.88 130 VAL A O 1
ATOM 1034 N N . SER A 1 131 ? 15.812 -32.594 -31.375 1 95.12 131 SER A N 1
ATOM 1035 C CA . SER A 1 131 ? 15.859 -34 -31.812 1 95.12 131 SER A CA 1
ATOM 1036 C C . SER A 1 131 ? 15.812 -34.938 -30.625 1 95.12 131 SER A C 1
ATOM 1038 O O . SER A 1 131 ? 16.641 -34.875 -29.719 1 95.12 131 SER A O 1
ATOM 1040 N N . ARG A 1 132 ? 14.859 -35.844 -30.734 1 95.25 132 ARG A N 1
ATOM 1041 C CA . ARG A 1 132 ? 14.625 -36.75 -29.594 1 95.25 132 ARG A CA 1
ATOM 1042 C C . ARG A 1 132 ? 15.148 -38.156 -29.875 1 95.25 132 ARG A C 1
ATOM 1044 O O . ARG A 1 132 ? 14.953 -38.656 -30.984 1 95.25 132 ARG A O 1
ATOM 1051 N N . PHE A 1 133 ? 15.852 -38.719 -28.844 1 96.56 133 PHE A N 1
ATOM 1052 C CA . PHE A 1 133 ? 16.375 -40.094 -28.953 1 96.56 133 PHE A CA 1
ATOM 1053 C C . PHE A 1 133 ? 15.977 -40.906 -27.719 1 96.56 133 PHE A C 1
ATOM 1055 O O . PHE A 1 133 ? 16.016 -40.406 -26.594 1 96.56 133 PHE A O 1
ATOM 1062 N N . SER A 1 134 ? 15.5 -42.062 -27.922 1 96.62 134 SER A N 1
ATOM 1063 C CA . SER A 1 134 ? 15.25 -43 -26.812 1 96.62 134 SER A CA 1
ATOM 1064 C C . SER A 1 134 ? 16.562 -43.5 -26.203 1 96.62 134 SER A C 1
ATOM 1066 O O . SER A 1 134 ? 17.625 -43.312 -26.797 1 96.62 134 SER A O 1
ATOM 1068 N N . PRO A 1 135 ? 16.547 -44.062 -25.047 1 96.12 135 PRO A N 1
ATOM 1069 C CA . PRO A 1 135 ? 17.766 -44.594 -24.453 1 96.12 135 PRO A CA 1
ATOM 1070 C C . PRO A 1 135 ? 18.438 -45.656 -25.312 1 96.12 135 PRO A C 1
ATOM 1072 O O . PRO A 1 135 ? 19.656 -45.781 -25.312 1 96.12 135 PRO A O 1
ATOM 1075 N N . SER A 1 136 ? 17.656 -46.375 -26.125 1 94.56 136 SER A N 1
ATOM 1076 C CA . SER A 1 136 ? 18.172 -47.438 -26.969 1 94.56 136 SER A CA 1
ATOM 1077 C C . SER A 1 136 ? 18.703 -46.875 -28.281 1 94.56 136 SER A C 1
ATOM 1079 O O . SER A 1 136 ? 19.188 -47.625 -29.141 1 94.56 136 SER A O 1
ATOM 1081 N N . GLY A 1 137 ? 18.609 -45.562 -28.5 1 94.62 137 GLY A N 1
ATOM 1082 C CA . GLY A 1 137 ? 19.203 -44.906 -29.641 1 94.62 137 GLY A CA 1
ATOM 1083 C C . GLY A 1 137 ? 18.234 -44.688 -30.781 1 94.62 137 GLY A C 1
ATOM 1084 O O . GLY A 1 137 ? 18.609 -44.156 -31.828 1 94.62 137 GLY A O 1
ATOM 1085 N N . GLN A 1 138 ? 17.016 -45.031 -30.578 1 94.75 138 GLN A N 1
ATOM 1086 C CA . GLN A 1 138 ? 16.016 -44.844 -31.609 1 94.75 138 GLN A CA 1
ATOM 1087 C C . GLN A 1 138 ? 15.625 -43.375 -31.734 1 94.75 138 GLN A C 1
ATOM 1089 O O . GLN A 1 138 ? 15.375 -42.688 -30.734 1 94.75 138 GLN A O 1
ATOM 1094 N N . PHE A 1 139 ? 15.641 -42.969 -33 1 94.38 139 PHE A N 1
ATOM 1095 C CA . PHE A 1 139 ? 15.242 -41.594 -33.312 1 94.38 139 PHE A CA 1
ATOM 1096 C C . PHE A 1 139 ? 13.727 -41.438 -33.25 1 94.38 139 PHE A C 1
ATOM 1098 O O . PHE A 1 139 ? 13 -42.062 -34.031 1 94.38 139 PHE A O 1
ATOM 1105 N N . LYS A 1 140 ? 13.211 -40.656 -32.312 1 93.06 140 LYS A N 1
ATOM 1106 C CA . LYS A 1 140 ? 11.781 -40.469 -32.094 1 93.06 140 LYS A CA 1
ATOM 1107 C C . LYS A 1 140 ? 11.234 -39.312 -32.938 1 93.06 140 LYS A C 1
ATOM 1109 O O . LYS A 1 140 ? 10.031 -39.094 -32.969 1 93.06 140 LYS A O 1
ATOM 1114 N N . GLY A 1 141 ? 12.07 -38.531 -33.531 1 90.56 141 GLY A N 1
ATOM 1115 C CA . GLY A 1 141 ? 11.625 -37.469 -34.375 1 90.56 141 GLY A CA 1
ATOM 1116 C C . GLY A 1 141 ? 12.016 -36.094 -33.875 1 90.56 141 GLY A C 1
ATOM 1117 O O . GLY A 1 141 ? 12.656 -35.969 -32.812 1 90.56 141 GLY A O 1
ATOM 1118 N N . PHE A 1 142 ? 11.703 -35.125 -34.75 1 90.12 142 PHE A N 1
ATOM 1119 C CA . PHE A 1 142 ? 11.906 -33.719 -34.406 1 90.12 142 PHE A CA 1
ATOM 1120 C C . PHE A 1 142 ? 10.68 -33.156 -33.719 1 90.12 142 PHE A C 1
ATOM 1122 O O . PHE A 1 142 ? 9.547 -33.5 -34.062 1 90.12 142 PHE A O 1
ATOM 1129 N N . ALA A 1 143 ? 10.93 -32.5 -32.656 1 88.19 143 ALA A N 1
ATOM 1130 C CA . ALA A 1 143 ? 9.836 -31.859 -31.938 1 88.19 143 ALA A CA 1
ATOM 1131 C C . ALA A 1 143 ? 10.164 -30.391 -31.672 1 88.19 143 ALA A C 1
ATOM 1133 O O . ALA A 1 143 ? 11.328 -30.031 -31.5 1 88.19 143 ALA A O 1
ATOM 1134 N N . VAL A 1 144 ? 9.125 -29.578 -31.781 1 85.6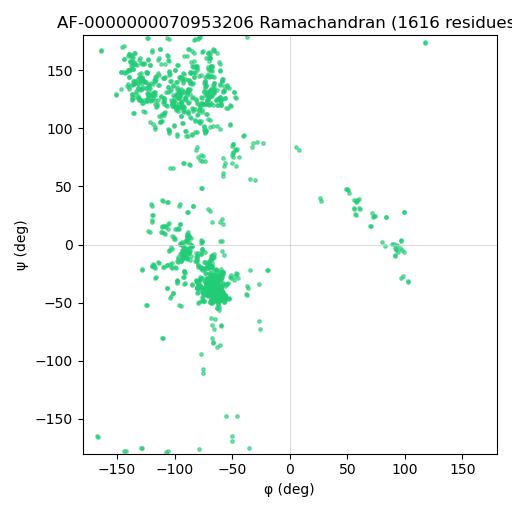9 144 VAL A N 1
ATOM 1135 C CA . VAL A 1 144 ? 9.297 -28.188 -31.422 1 85.69 144 VAL A CA 1
ATOM 1136 C C . VAL A 1 144 ? 9.547 -28.062 -29.922 1 85.69 144 VAL A C 1
ATOM 1138 O O . VAL A 1 144 ? 8.82 -28.641 -29.109 1 85.69 144 VAL A O 1
ATOM 1141 N N . ALA A 1 145 ? 10.68 -27.516 -29.594 1 82.38 145 ALA A N 1
ATOM 1142 C CA . ALA A 1 145 ? 11.016 -27.297 -28.188 1 82.38 145 ALA A CA 1
ATOM 1143 C C . ALA A 1 145 ? 10.352 -26.047 -27.641 1 82.38 145 ALA A C 1
ATOM 1145 O O . ALA A 1 145 ? 10.969 -24.969 -27.609 1 82.38 145 ALA A O 1
ATOM 1146 N N . THR A 1 146 ? 9.117 -26.297 -27.25 1 82.12 146 THR A N 1
ATOM 1147 C CA . THR A 1 146 ? 8.453 -25.188 -26.578 1 82.12 146 THR A CA 1
ATOM 1148 C C . THR A 1 146 ? 9.062 -24.938 -25.203 1 82.12 146 THR A C 1
ATOM 1150 O O . THR A 1 146 ? 9.859 -25.734 -24.719 1 82.12 146 THR A O 1
ATOM 1153 N N . GLY A 1 147 ? 8.922 -23.766 -24.656 1 78.69 147 GLY A N 1
ATOM 1154 C CA . GLY A 1 147 ? 9.383 -23.453 -23.328 1 78.69 147 GLY A CA 1
ATOM 1155 C C . GLY A 1 147 ? 8.914 -24.453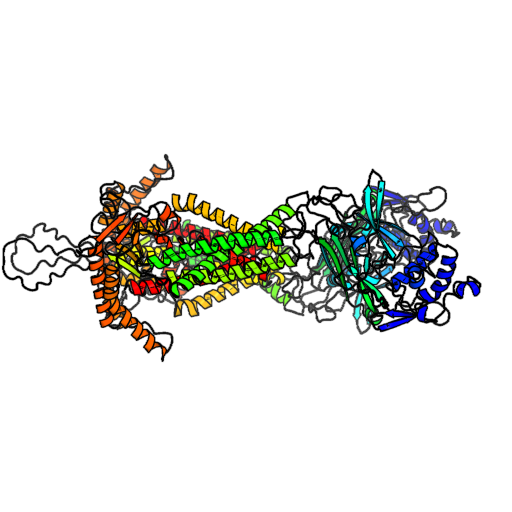 -22.281 1 78.69 147 GLY A C 1
ATOM 1156 O O . GLY A 1 147 ? 9.617 -24.703 -21.297 1 78.69 147 GLY A O 1
ATOM 1157 N N . SER A 1 148 ? 7.875 -25.031 -22.562 1 84.69 148 SER A N 1
ATOM 1158 C CA . SER A 1 148 ? 7.32 -26 -21.625 1 84.69 148 SER A CA 1
ATOM 1159 C C . SER A 1 148 ? 8.117 -27.312 -21.656 1 84.69 148 SER A C 1
ATOM 1161 O O . SER A 1 148 ? 8.164 -28.031 -20.656 1 84.69 148 SER A O 1
ATOM 1163 N N . PHE A 1 149 ? 8.828 -27.5 -22.719 1 87.25 149 PHE A N 1
ATOM 1164 C CA . PHE A 1 149 ? 9.609 -28.719 -22.875 1 87.25 149 PHE A CA 1
ATOM 1165 C C . PHE A 1 149 ? 10.859 -28.672 -22 1 87.25 149 PHE A C 1
ATOM 1167 O O . PHE A 1 149 ? 11.219 -29.688 -21.391 1 87.25 149 PHE A O 1
ATOM 1174 N N . LEU A 1 150 ? 11.422 -27.516 -21.906 1 91.81 150 LEU A N 1
ATOM 1175 C CA . LEU A 1 150 ? 12.695 -27.375 -21.219 1 91.81 150 LEU A CA 1
ATOM 1176 C C . LEU A 1 150 ? 12.492 -27.188 -19.719 1 91.81 150 LEU A C 1
ATOM 1178 O O . LEU A 1 150 ? 13.445 -27.234 -18.938 1 91.81 150 LEU A O 1
ATOM 1182 N N . GLN A 1 151 ? 11.328 -27 -19.375 1 93.19 151 GLN A N 1
ATOM 1183 C CA . GLN A 1 151 ? 11.039 -26.688 -17.969 1 93.19 151 GLN A CA 1
ATOM 1184 C C . GLN A 1 151 ? 10.383 -27.875 -17.281 1 93.19 151 GLN A C 1
ATOM 1186 O O . GLN A 1 151 ? 9.414 -28.453 -17.797 1 93.19 151 GLN A O 1
ATOM 1191 N N . LEU A 1 152 ? 10.914 -28.203 -16.125 1 93.75 152 LEU A N 1
ATOM 1192 C CA . LEU A 1 152 ? 10.383 -29.328 -15.375 1 93.75 152 LEU A CA 1
ATOM 1193 C C . LEU A 1 152 ? 9.352 -28.875 -14.359 1 93.75 152 LEU A C 1
ATOM 1195 O O . LEU A 1 152 ? 8.609 -29.688 -13.797 1 93.75 152 LEU A O 1
ATOM 1199 N N . CYS A 1 153 ? 9.312 -27.625 -14.117 1 92.19 153 CYS A N 1
ATOM 1200 C CA . CYS A 1 153 ? 8.32 -27.094 -13.188 1 92.19 153 CYS A CA 1
ATOM 1201 C C . CYS A 1 153 ? 6.91 -27.266 -13.734 1 92.19 153 CYS A C 1
ATOM 1203 O O . CYS A 1 153 ? 6.645 -26.938 -14.898 1 92.19 153 CYS A O 1
ATOM 1205 N N . PRO A 1 154 ? 6.043 -27.719 -12.906 1 91.56 154 PRO A N 1
ATOM 1206 C CA . PRO A 1 154 ? 4.676 -27.922 -13.383 1 91.56 154 PRO A CA 1
ATOM 1207 C C . PRO A 1 154 ? 3.896 -26.625 -13.523 1 91.56 154 PRO A C 1
ATOM 1209 O O . PRO A 1 154 ? 3.801 -25.844 -12.57 1 91.56 154 PRO A O 1
ATOM 1212 N N . GLU A 1 155 ? 3.422 -26.312 -14.68 1 90.44 155 GLU A N 1
ATOM 1213 C CA . GLU A 1 155 ? 2.594 -25.156 -15.008 1 90.44 155 GLU A CA 1
ATOM 1214 C C . GLU A 1 155 ? 1.919 -25.328 -16.359 1 90.44 155 GLU A C 1
ATOM 1216 O O . GLU A 1 155 ? 2.213 -26.281 -17.094 1 90.44 155 GLU A O 1
ATOM 1221 N N . SER A 1 156 ? 0.971 -24.453 -16.578 1 90.94 156 SER A N 1
ATOM 1222 C CA . SER A 1 156 ? 0.357 -24.5 -17.906 1 90.94 156 SER A CA 1
ATOM 1223 C C . SER A 1 156 ? 1.399 -24.312 -19 1 90.94 156 SER A C 1
ATOM 1225 O O . SER A 1 156 ? 2.305 -23.484 -18.875 1 90.94 156 SER A O 1
ATOM 1227 N N . TRP A 1 157 ? 1.347 -25.219 -20.016 1 89.88 157 TRP A N 1
ATOM 1228 C CA . TRP A 1 157 ? 2.332 -25.219 -21.094 1 89.88 157 TRP A CA 1
ATOM 1229 C C . TRP A 1 157 ? 2.416 -23.844 -21.75 1 89.88 157 TRP A C 1
ATOM 1231 O O . TRP A 1 157 ? 3.502 -23.375 -22.109 1 89.88 157 TRP A O 1
ATOM 1241 N N . GLU A 1 158 ? 1.312 -23.172 -21.797 1 87 158 GLU A N 1
ATOM 1242 C CA . GLU A 1 158 ? 1.299 -21.859 -22.422 1 87 158 GLU A CA 1
ATOM 1243 C C . GLU A 1 158 ? 2.086 -20.844 -21.609 1 87 158 GLU A C 1
ATOM 1245 O O . GLU A 1 158 ? 2.816 -20.016 -22.156 1 87 158 GLU A O 1
ATOM 1250 N N . VAL A 1 159 ? 1.892 -20.953 -20.344 1 88.75 159 VAL A N 1
ATOM 1251 C CA . VAL A 1 159 ? 2.586 -20.047 -19.438 1 88.75 159 VAL A CA 1
ATOM 1252 C C . VAL A 1 159 ? 4.086 -20.312 -19.484 1 88.75 159 VAL A C 1
ATOM 1254 O O . VAL A 1 159 ? 4.895 -19.375 -19.516 1 88.75 159 VAL A O 1
ATOM 1257 N N . LEU A 1 160 ? 4.449 -21.547 -19.547 1 92.19 160 LEU A N 1
ATOM 1258 C CA . LEU A 1 160 ? 5.859 -21.922 -19.594 1 92.19 160 LEU A CA 1
ATOM 1259 C C . LEU A 1 160 ? 6.477 -21.547 -20.938 1 92.19 160 LEU A C 1
ATOM 1261 O O . LEU A 1 160 ? 7.652 -21.188 -21 1 92.19 160 LEU A O 1
ATOM 1265 N N . ASP A 1 161 ? 5.676 -21.641 -21.938 1 91.5 161 ASP A N 1
ATOM 1266 C CA . ASP A 1 161 ? 6.168 -21.328 -23.266 1 91.5 161 ASP A CA 1
ATOM 1267 C C . ASP A 1 161 ? 6.504 -19.844 -23.391 1 91.5 161 ASP A C 1
ATOM 1269 O O . ASP A 1 161 ? 7.355 -19.469 -24.203 1 91.5 161 ASP A O 1
ATOM 1273 N N . ALA A 1 162 ? 5.809 -19.062 -22.641 1 89.19 162 ALA A N 1
ATOM 1274 C CA . ALA A 1 162 ? 6.031 -17.625 -22.688 1 89.19 162 ALA A CA 1
ATOM 1275 C C . ALA A 1 162 ? 7.406 -17.266 -22.141 1 89.19 162 ALA A C 1
ATOM 1277 O O . ALA A 1 162 ? 7.883 -16.141 -22.328 1 89.19 162 ALA A O 1
ATOM 1278 N N . GLY A 1 163 ? 8.086 -18.156 -21.562 1 89.94 163 GLY A N 1
ATOM 1279 C CA . GLY A 1 163 ? 9.414 -17.922 -21.016 1 89.94 163 GLY A CA 1
ATOM 1280 C C . GLY A 1 163 ? 10.461 -17.719 -22.094 1 89.94 163 GLY A C 1
ATOM 1281 O O . GLY A 1 163 ? 11.555 -17.219 -21.812 1 89.94 163 GLY A O 1
ATOM 1282 N N . LEU A 1 164 ? 10.094 -18.094 -23.328 1 93.31 164 LEU A N 1
ATOM 1283 C CA . LEU A 1 164 ? 11.047 -17.953 -24.422 1 93.31 164 LEU A CA 1
ATOM 1284 C C . LEU A 1 164 ? 10.812 -16.656 -25.188 1 93.31 164 LEU A C 1
ATOM 1286 O O . LEU A 1 164 ? 11.336 -16.484 -26.281 1 93.31 164 LEU A O 1
ATOM 1290 N N . ARG A 1 165 ? 10.047 -15.773 -24.641 1 92.31 165 ARG A N 1
ATOM 1291 C CA . ARG A 1 165 ? 9.836 -14.453 -25.234 1 92.31 165 ARG A CA 1
ATOM 1292 C C . ARG A 1 165 ? 11.156 -13.695 -25.344 1 92.31 165 ARG A C 1
ATOM 1294 O O . ARG A 1 165 ? 11.883 -13.547 -24.359 1 92.31 165 ARG A O 1
ATOM 1301 N N . PHE A 1 166 ? 11.391 -13.242 -26.547 1 92.88 166 PHE A N 1
ATOM 1302 C CA . PHE A 1 166 ? 12.688 -12.617 -26.828 1 92.88 166 PHE A CA 1
ATOM 1303 C C . PHE A 1 166 ? 12.828 -11.32 -26.031 1 92.88 166 PHE A C 1
ATOM 1305 O O . PHE A 1 166 ? 11.906 -10.5 -26 1 92.88 166 PHE A O 1
ATOM 1312 N N . GLY A 1 167 ? 13.93 -11.148 -25.344 1 91.5 167 GLY A N 1
ATOM 1313 C CA . GLY A 1 167 ? 14.258 -9.922 -24.641 1 91.5 167 GLY A CA 1
ATOM 1314 C C . GLY A 1 167 ? 13.789 -9.914 -23.203 1 91.5 167 GLY A C 1
ATOM 1315 O O . GLY A 1 167 ? 14.07 -8.969 -22.453 1 91.5 167 GLY A O 1
ATOM 1316 N N . SER A 1 168 ? 13 -10.875 -22.812 1 92.25 168 SER A N 1
ATOM 1317 C CA . SER A 1 168 ? 12.484 -10.953 -21.438 1 92.25 168 SER A CA 1
ATOM 1318 C C . SER A 1 168 ? 13.445 -11.727 -20.531 1 92.25 168 SER A C 1
ATOM 1320 O O . SER A 1 168 ? 14.055 -12.711 -20.969 1 92.25 168 SER A O 1
ATOM 1322 N N . ARG A 1 169 ? 13.711 -11.188 -19.406 1 93.75 169 ARG A N 1
ATOM 1323 C CA . ARG A 1 169 ? 14.461 -11.93 -18.391 1 93.75 169 ARG A CA 1
ATOM 1324 C C . ARG A 1 169 ? 13.539 -12.805 -17.562 1 93.75 169 ARG A C 1
ATOM 1326 O O . ARG A 1 169 ? 13.031 -12.375 -16.516 1 93.75 169 ARG A O 1
ATOM 1333 N N . TYR A 1 170 ? 13.43 -14.023 -17.969 1 94.38 170 TYR A N 1
ATOM 1334 C CA . TYR A 1 170 ? 12.5 -14.984 -17.391 1 94.38 170 TYR A CA 1
ATOM 1335 C C . TYR A 1 170 ? 13.203 -15.875 -16.375 1 94.38 170 TYR A C 1
ATOM 1337 O O . TYR A 1 170 ? 14.328 -16.312 -16.609 1 94.38 170 TYR A O 1
ATOM 1345 N N . HIS A 1 171 ? 12.648 -15.977 -15.219 1 94.81 171 HIS A N 1
ATOM 1346 C CA . HIS A 1 171 ? 13.148 -16.859 -14.18 1 94.81 171 HIS A CA 1
ATOM 1347 C C . HIS A 1 171 ? 12.016 -17.594 -13.477 1 94.81 171 HIS A C 1
ATOM 1349 O O . HIS A 1 171 ? 11.039 -16.969 -13.039 1 94.81 171 HIS A O 1
ATOM 1355 N N . ARG A 1 172 ? 12.055 -18.922 -13.43 1 94.31 172 ARG A N 1
ATOM 1356 C CA . ARG A 1 172 ? 11.062 -19.734 -12.734 1 94.31 172 ARG A CA 1
ATOM 1357 C C . ARG A 1 172 ? 11.734 -20.766 -11.828 1 94.31 172 ARG A C 1
ATOM 1359 O O . ARG A 1 172 ? 12.648 -21.469 -12.258 1 94.31 172 ARG A O 1
ATOM 1366 N N . LYS A 1 173 ? 11.391 -20.75 -10.602 1 93.5 173 LYS A N 1
ATOM 1367 C CA . LYS A 1 173 ? 11.883 -21.703 -9.625 1 93.5 173 LYS A CA 1
ATOM 1368 C C . LYS A 1 173 ? 10.727 -22.406 -8.914 1 93.5 173 LYS A C 1
ATOM 1370 O O . LYS A 1 173 ? 9.703 -21.797 -8.617 1 93.5 173 LYS A O 1
ATOM 1375 N N . CYS A 1 174 ? 10.82 -23.703 -8.773 1 92.81 174 CYS A N 1
ATOM 1376 C CA . CYS A 1 174 ? 9.789 -24.453 -8.078 1 92.81 174 CYS A CA 1
ATOM 1377 C C . CYS A 1 174 ? 10.398 -25.594 -7.273 1 92.81 174 CYS A C 1
ATOM 1379 O O . 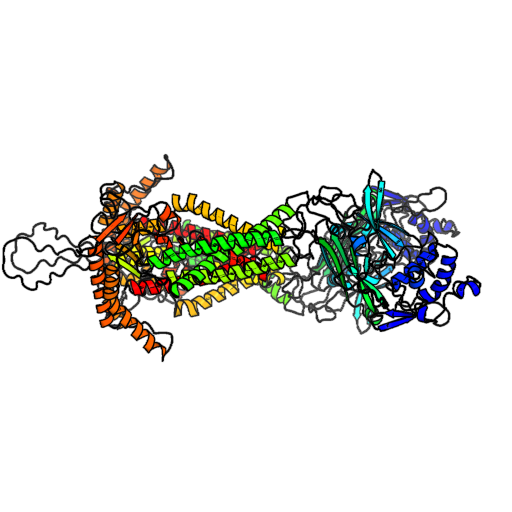CYS A 1 174 ? 11.578 -25.906 -7.422 1 92.81 174 CYS A O 1
ATOM 1381 N N . THR A 1 175 ? 9.711 -26.078 -6.332 1 93.75 175 THR A N 1
ATOM 1382 C CA . THR A 1 175 ? 10.047 -27.266 -5.539 1 93.75 175 THR A CA 1
ATOM 1383 C C . THR A 1 175 ? 9.031 -28.375 -5.758 1 93.75 175 THR A C 1
ATOM 1385 O O . THR A 1 175 ? 7.828 -28.172 -5.547 1 93.75 175 THR A O 1
ATOM 1388 N N . ILE A 1 176 ? 9.477 -29.516 -6.27 1 94.19 176 ILE A N 1
ATOM 1389 C CA . ILE A 1 176 ? 8.57 -30.625 -6.562 1 94.19 176 ILE A CA 1
ATOM 1390 C C . ILE A 1 176 ? 9.047 -31.891 -5.836 1 94.19 176 ILE A C 1
ATOM 1392 O O . ILE A 1 176 ? 10.242 -32.062 -5.582 1 94.19 176 ILE A O 1
ATOM 1396 N N . PRO A 1 177 ? 8.094 -32.719 -5.461 1 94.19 177 PRO A N 1
ATOM 1397 C CA . PRO A 1 177 ? 8.492 -34.031 -4.914 1 94.19 177 PRO A CA 1
ATOM 1398 C C . PRO A 1 177 ? 9.133 -34.938 -5.961 1 94.19 177 PRO A C 1
ATOM 1400 O O . PRO A 1 177 ? 8.812 -34.844 -7.145 1 94.19 177 PRO A O 1
ATOM 1403 N N . ILE A 1 178 ? 10 -35.875 -5.52 1 94.75 178 ILE A N 1
ATOM 1404 C CA . ILE A 1 178 ? 10.797 -36.719 -6.398 1 94.75 178 ILE A CA 1
ATOM 1405 C C . ILE A 1 178 ? 9.883 -37.656 -7.207 1 94.75 178 ILE A C 1
ATOM 1407 O O . ILE A 1 178 ? 10.148 -37.906 -8.383 1 94.75 178 ILE A O 1
ATOM 1411 N N . GLN A 1 179 ? 8.781 -38 -6.648 1 90.25 179 GLN A N 1
ATOM 1412 C CA . GLN A 1 179 ? 7.883 -38.906 -7.355 1 90.25 179 GLN A CA 1
ATOM 1413 C C . GLN A 1 179 ? 7.262 -38.219 -8.57 1 90.25 179 GLN A C 1
ATOM 1415 O O . GLN A 1 179 ? 6.984 -38.875 -9.578 1 90.25 179 GLN A O 1
ATOM 1420 N N . GLN A 1 180 ? 7.02 -36.938 -8.406 1 90.62 180 GLN A N 1
ATOM 1421 C CA . GLN A 1 180 ? 6.492 -36.188 -9.531 1 90.62 180 GLN A CA 1
ATOM 1422 C C . GLN A 1 180 ? 7.523 -36.062 -10.648 1 90.62 180 GLN A C 1
ATOM 1424 O O . GLN A 1 180 ? 7.176 -36.094 -11.828 1 90.62 180 GLN A O 1
ATOM 1429 N N . LEU A 1 181 ? 8.742 -36 -10.273 1 92 181 LEU A N 1
ATOM 1430 C CA . LEU A 1 181 ? 9.852 -35.906 -11.219 1 92 181 LEU A CA 1
ATOM 1431 C C . LEU A 1 181 ? 10.023 -37.219 -11.977 1 92 181 LEU A C 1
ATOM 1433 O O . LEU A 1 181 ? 10.359 -37.188 -13.164 1 92 181 LEU A O 1
ATOM 1437 N N . LEU A 1 182 ? 9.734 -38.344 -11.328 1 91.31 182 LEU A N 1
ATOM 1438 C CA . LEU A 1 182 ? 9.969 -39.656 -11.891 1 91.31 182 LEU A CA 1
ATOM 1439 C C . LEU A 1 182 ? 8.906 -40 -12.93 1 91.31 182 LEU A C 1
ATOM 1441 O O . LEU A 1 182 ? 9.023 -41 -13.648 1 91.31 182 LEU A O 1
ATOM 1445 N N . ASN A 1 183 ? 7.938 -39.125 -13.086 1 86.62 183 ASN A N 1
ATOM 1446 C CA . ASN A 1 183 ? 6.918 -39.344 -14.109 1 86.62 183 ASN A CA 1
ATOM 1447 C C . ASN A 1 183 ? 7.434 -39 -15.5 1 86.62 183 ASN A C 1
ATOM 1449 O O . ASN A 1 183 ? 6.836 -39.375 -16.5 1 86.62 183 ASN A O 1
ATOM 1453 N N . HIS A 1 184 ? 8.578 -38.438 -15.602 1 89.94 184 HIS A N 1
ATOM 1454 C CA . HIS A 1 184 ? 9.18 -38.094 -16.891 1 89.94 184 HIS A CA 1
ATOM 1455 C C . HIS A 1 184 ? 9.953 -39.25 -17.469 1 89.94 184 HIS A C 1
ATOM 1457 O O . HIS A 1 184 ? 10.625 -40 -16.734 1 89.94 184 HIS A O 1
ATOM 1463 N N . GLN A 1 185 ? 9.773 -39.375 -18.719 1 90.25 185 GLN A N 1
ATOM 1464 C CA . GLN A 1 185 ? 10.523 -40.438 -19.391 1 90.25 185 GLN A CA 1
ATOM 1465 C C . GLN A 1 185 ? 11.945 -39.969 -19.719 1 90.25 185 GLN A C 1
ATOM 1467 O O . GLN A 1 185 ? 12.188 -38.781 -19.906 1 90.25 185 GLN A O 1
ATOM 1472 N N . THR A 1 186 ? 12.852 -40.938 -19.672 1 96 186 THR A N 1
ATOM 1473 C CA . THR A 1 186 ? 14.234 -40.625 -20.016 1 96 186 THR A CA 1
ATOM 1474 C C . THR A 1 186 ? 14.406 -40.562 -21.531 1 96 186 THR A C 1
ATOM 1476 O O . THR A 1 186 ? 14.133 -41.531 -22.25 1 96 186 THR A O 1
ATOM 1479 N N . GLU A 1 187 ? 14.719 -39.469 -21.984 1 95.81 187 GLU A N 1
ATOM 1480 C CA . GLU A 1 187 ? 15.031 -39.188 -23.391 1 95.81 187 GLU A CA 1
ATOM 1481 C C . GLU A 1 187 ? 16.25 -38.281 -23.516 1 95.81 187 GLU A C 1
ATOM 1483 O O . GLU A 1 187 ? 16.672 -37.656 -22.547 1 95.81 187 GLU A O 1
ATOM 1488 N N . PHE A 1 188 ? 16.875 -38.375 -24.672 1 97.31 188 PHE A N 1
ATOM 1489 C CA . PHE A 1 188 ? 18.031 -37.531 -24.953 1 97.31 188 PHE A CA 1
ATOM 1490 C C . PHE A 1 188 ? 17.719 -36.562 -26.078 1 97.31 188 PHE A C 1
ATOM 1492 O O . PHE A 1 188 ? 16.969 -36.875 -27.016 1 97.31 188 PHE A O 1
ATOM 1499 N N . PHE A 1 189 ? 18.344 -35.406 -25.953 1 96.56 189 PHE A N 1
ATOM 1500 C CA . PHE A 1 189 ? 17.906 -34.312 -26.828 1 96.56 189 PHE A CA 1
ATOM 1501 C C . PHE A 1 189 ? 19.109 -33.594 -27.422 1 96.56 189 PHE A C 1
ATOM 1503 O O . PHE A 1 189 ? 20.109 -33.375 -26.734 1 96.56 189 PHE A O 1
ATOM 1510 N N . ASP A 1 190 ? 19.016 -33.25 -28.672 1 96.5 190 ASP A N 1
ATOM 1511 C CA . ASP A 1 190 ? 19.859 -32.281 -29.328 1 96.5 190 ASP A CA 1
ATOM 1512 C C . ASP A 1 190 ? 19.078 -31 -29.656 1 96.5 190 ASP A C 1
ATOM 1514 O O . ASP A 1 190 ? 18.062 -31.062 -30.359 1 96.5 190 ASP A O 1
ATOM 1518 N N . LEU A 1 191 ? 19.578 -29.938 -29.172 1 95.88 191 LEU A N 1
ATOM 1519 C CA . LEU A 1 191 ? 18.844 -28.672 -29.312 1 95.88 191 LEU A CA 1
ATOM 1520 C C . LEU A 1 191 ? 19.359 -27.891 -30.516 1 95.88 191 LEU A C 1
ATOM 1522 O O . LEU A 1 191 ? 20.562 -27.828 -30.766 1 95.88 191 LEU A O 1
ATOM 1526 N N . SER A 1 192 ? 18.438 -27.391 -31.328 1 95.81 192 SER A N 1
ATOM 1527 C CA . SER A 1 192 ? 18.781 -26.578 -32.5 1 95.81 192 SER A CA 1
ATOM 1528 C C . SER A 1 192 ? 17.859 -25.359 -32.594 1 95.81 192 SER A C 1
ATOM 1530 O O . SER A 1 192 ? 16.75 -25.375 -32.062 1 95.81 192 SER A O 1
ATOM 1532 N N . LEU A 1 193 ? 18.359 -24.328 -33.156 1 95.12 193 LEU A N 1
ATOM 1533 C CA . LEU A 1 193 ? 17.578 -23.141 -33.469 1 95.12 193 LEU A CA 1
ATOM 1534 C C . LEU A 1 193 ? 17.125 -23.156 -34.938 1 95.12 193 LEU A C 1
ATOM 1536 O O . LEU A 1 193 ? 17.938 -23.359 -35.844 1 95.12 193 LEU A O 1
ATOM 1540 N N . GLN A 1 194 ? 15.852 -23 -35.062 1 93.25 194 GLN A N 1
ATOM 1541 C CA . GLN A 1 194 ? 15.289 -23 -36.406 1 93.25 194 GLN A CA 1
ATOM 1542 C C . GLN A 1 194 ? 15.141 -21.578 -36.938 1 93.25 194 GLN A C 1
ATOM 1544 O O . GLN A 1 194 ? 14.656 -20.703 -36.25 1 93.25 194 GLN A O 1
ATOM 1549 N N . TYR A 1 195 ? 15.664 -21.312 -38.094 1 91.25 195 TYR A N 1
ATOM 1550 C CA . TYR A 1 195 ? 15.516 -20.016 -38.719 1 91.25 195 TYR A CA 1
ATOM 1551 C C . TYR A 1 195 ? 15.242 -20.156 -40.219 1 91.25 195 TYR A C 1
ATOM 1553 O O . TYR A 1 195 ? 15.398 -21.25 -40.781 1 91.25 195 TYR A O 1
ATOM 1561 N N . GLU A 1 196 ? 14.641 -19.078 -40.75 1 88.88 196 GLU A N 1
ATOM 1562 C CA . GLU A 1 196 ? 14.312 -19.078 -42.188 1 88.88 196 GLU A CA 1
ATOM 1563 C C . GLU A 1 196 ? 15.32 -18.266 -43 1 88.88 196 GLU A C 1
ATOM 1565 O O . GLU A 1 196 ? 15.664 -17.141 -42.625 1 88.88 196 GLU A O 1
ATOM 1570 N N . GLU A 1 197 ? 15.953 -18.875 -43.875 1 87.75 197 GLU A N 1
ATOM 1571 C CA . GLU A 1 197 ? 16.844 -18.203 -44.812 1 87.75 197 GLU A CA 1
ATOM 1572 C C . GLU A 1 197 ? 16.453 -18.5 -46.25 1 87.75 197 GLU A C 1
ATOM 1574 O O . GLU A 1 197 ? 16.453 -19.656 -46.688 1 87.75 197 GLU A O 1
ATOM 1579 N N . GLY A 1 198 ? 16.188 -17.531 -47.094 1 83.44 198 GLY A N 1
ATOM 1580 C CA . GLY A 1 198 ? 15.828 -17.688 -48.5 1 83.44 198 GLY A CA 1
ATOM 1581 C C . GLY A 1 198 ? 14.609 -18.562 -48.719 1 83.44 198 GLY A C 1
ATOM 1582 O O . GLY A 1 198 ? 14.562 -19.344 -49.688 1 83.44 198 GLY A O 1
ATOM 1583 N N . GLY A 1 199 ? 13.672 -18.688 -47.781 1 83.19 199 GLY A N 1
ATOM 1584 C CA . GLY A 1 199 ? 12.453 -19.469 -47.938 1 83.19 199 GLY A CA 1
ATOM 1585 C C . GLY A 1 199 ? 12.586 -20.891 -47.406 1 83.19 199 GLY A C 1
ATOM 1586 O O . GLY A 1 199 ? 11.609 -21.625 -47.375 1 83.19 199 GLY A O 1
ATOM 1587 N N . GLU A 1 200 ? 13.852 -21.234 -47 1 89.75 200 GLU A N 1
ATOM 1588 C CA . GLU A 1 200 ? 14.07 -22.578 -46.469 1 89.75 200 GLU A CA 1
ATOM 1589 C C . GLU A 1 200 ? 14.312 -22.531 -44.969 1 89.75 200 GLU A C 1
ATOM 1591 O O . GLU A 1 200 ? 14.906 -21.594 -44.438 1 89.75 200 GLU A O 1
ATOM 1596 N N . SER A 1 201 ? 13.773 -23.578 -44.344 1 90.19 201 SER A N 1
ATOM 1597 C CA . SER A 1 201 ? 14 -23.703 -42.906 1 90.19 201 SER A CA 1
ATOM 1598 C C . SER A 1 201 ? 15.336 -24.375 -42.594 1 90.19 201 SER A C 1
ATOM 1600 O O . SER A 1 201 ? 15.609 -25.469 -43.094 1 90.19 201 SER A O 1
ATOM 1602 N N . LYS A 1 202 ? 16.219 -23.656 -42 1 92.31 202 LYS A N 1
ATOM 1603 C CA . LYS A 1 202 ? 17.531 -24.172 -41.594 1 92.31 202 LYS A CA 1
ATOM 1604 C C . LYS A 1 202 ? 17.625 -24.328 -40.062 1 92.31 202 LYS A C 1
ATOM 1606 O O . LYS A 1 202 ? 16.875 -23.688 -39.344 1 92.31 202 LYS A O 1
ATOM 1611 N N . PHE A 1 203 ? 18.531 -25.25 -39.719 1 93.25 203 PHE A N 1
ATOM 1612 C CA . PHE A 1 203 ? 18.734 -25.516 -38.281 1 93.25 203 PHE A CA 1
ATOM 1613 C C . PHE A 1 203 ? 20.156 -25.188 -37.875 1 93.25 203 PHE A C 1
ATOM 1615 O O . PHE A 1 203 ? 21.109 -25.469 -38.594 1 93.25 203 PHE A O 1
ATOM 1622 N N . HIS A 1 204 ? 20.297 -24.469 -36.844 1 93.94 204 HIS A N 1
ATOM 1623 C CA . HIS A 1 204 ? 21.578 -24.188 -36.219 1 93.94 204 HIS A CA 1
ATOM 1624 C C . HIS A 1 204 ? 21.688 -24.891 -34.875 1 93.94 204 HIS A C 1
ATOM 1626 O O . HIS A 1 204 ? 20.875 -24.656 -33.969 1 93.94 204 HIS A O 1
ATOM 1632 N N . SER A 1 205 ? 22.688 -25.75 -34.625 1 94.94 205 SER A N 1
ATOM 1633 C CA . SER A 1 205 ? 22.859 -26.5 -33.406 1 94.94 205 SER A CA 1
ATOM 1634 C C . SER A 1 205 ? 23.25 -25.562 -32.25 1 94.94 205 SER A C 1
ATOM 1636 O O . SER A 1 205 ? 24.141 -24.734 -32.406 1 94.94 205 SER A O 1
ATOM 1638 N N . ILE A 1 206 ? 22.625 -25.688 -31.172 1 96.19 206 ILE A N 1
ATOM 1639 C CA . ILE A 1 206 ? 22.922 -24.891 -29.984 1 96.19 206 ILE A CA 1
ATOM 1640 C C . ILE A 1 206 ? 23.891 -25.641 -29.078 1 96.19 206 ILE A C 1
ATOM 1642 O O . ILE A 1 206 ? 23.609 -26.75 -28.641 1 96.19 206 ILE A O 1
ATOM 1646 N N . PRO A 1 207 ? 25.031 -25.016 -28.812 1 96.75 207 PRO A N 1
ATOM 1647 C CA . PRO A 1 207 ? 25.984 -25.672 -27.906 1 96.75 207 PRO A CA 1
ATOM 1648 C C . PRO A 1 207 ? 25.469 -25.75 -26.469 1 96.75 207 PRO A C 1
ATOM 1650 O O . PRO A 1 207 ? 24.719 -24.875 -26.016 1 96.75 207 PRO A O 1
ATOM 1653 N N . ILE A 1 208 ? 25.859 -26.75 -25.766 1 96.88 208 ILE A N 1
ATOM 1654 C CA . ILE A 1 208 ? 25.422 -27 -24.391 1 96.88 208 ILE A CA 1
ATOM 1655 C C . ILE A 1 208 ? 26.641 -26.969 -23.453 1 96.88 208 ILE A C 1
ATOM 1657 O O . ILE A 1 208 ? 27.641 -27.625 -23.719 1 96.88 208 ILE A O 1
ATOM 1661 N N . LEU A 1 209 ? 26.547 -26.156 -22.453 1 95.94 209 LEU A N 1
ATOM 1662 C CA . LEU A 1 209 ? 27.562 -26.125 -21.406 1 95.94 209 LEU A CA 1
ATOM 1663 C C . LEU A 1 209 ? 27.094 -26.891 -20.172 1 95.94 209 LEU A C 1
ATOM 1665 O O . LEU A 1 209 ? 26.25 -26.391 -19.406 1 95.94 209 LEU A O 1
ATOM 1669 N N . THR A 1 210 ? 27.562 -28.094 -19.938 1 94.75 210 THR A N 1
ATOM 1670 C CA . THR A 1 210 ? 27.266 -28.891 -18.75 1 94.75 210 THR A CA 1
ATOM 1671 C C . THR A 1 210 ? 28.219 -28.547 -17.609 1 94.75 210 THR A C 1
ATOM 1673 O O . THR A 1 210 ? 29.375 -28.953 -17.609 1 94.75 210 THR A O 1
ATOM 1676 N N . GLN A 1 211 ? 27.797 -27.922 -16.609 1 91.5 211 GLN A N 1
ATOM 1677 C CA . GLN A 1 211 ? 28.625 -27.359 -15.547 1 91.5 211 GLN A CA 1
ATOM 1678 C C . GLN A 1 211 ? 29.203 -28.469 -14.672 1 91.5 211 GLN A C 1
ATOM 1680 O O . GLN A 1 211 ? 30.328 -28.359 -14.18 1 91.5 211 GLN A O 1
ATOM 1685 N N . ASN A 1 212 ? 28.453 -29.578 -14.438 1 85.69 212 ASN A N 1
ATOM 1686 C CA . ASN A 1 212 ? 28.938 -30.641 -13.57 1 85.69 212 ASN A CA 1
ATOM 1687 C C . ASN A 1 212 ? 29.734 -31.688 -14.344 1 85.69 212 ASN A C 1
ATOM 1689 O O . ASN A 1 212 ? 29.797 -32.844 -13.953 1 85.69 212 ASN A O 1
ATOM 1693 N N . MET A 1 213 ? 30.328 -31.281 -15.398 1 84.19 213 MET A N 1
ATOM 1694 C CA . MET A 1 213 ? 31.109 -32.25 -16.172 1 84.19 213 MET A CA 1
ATOM 1695 C C . MET A 1 213 ? 32.375 -32.625 -15.438 1 84.19 213 MET A C 1
ATOM 1697 O O . MET A 1 213 ? 33.031 -31.781 -14.812 1 84.19 213 MET A O 1
ATOM 1701 N N . LYS A 1 214 ? 32.531 -34 -15.227 1 68.88 214 LYS A N 1
ATOM 1702 C CA . LYS A 1 214 ? 33.719 -34.5 -14.555 1 68.88 214 LYS A CA 1
ATOM 1703 C C . LYS A 1 214 ? 34.812 -34.875 -15.57 1 68.88 214 LYS A C 1
ATOM 1705 O O . LYS A 1 214 ? 34.625 -35.812 -16.359 1 68.88 214 LYS A O 1
ATOM 1710 N N . THR A 1 215 ? 35.406 -33.969 -16.203 1 61.25 215 THR A N 1
ATOM 1711 C CA . THR A 1 215 ? 36.406 -34.438 -17.141 1 61.25 215 THR A CA 1
ATOM 1712 C C . THR A 1 215 ? 37.781 -34.469 -16.469 1 61.25 215 THR A C 1
ATOM 1714 O O . THR A 1 215 ? 38.156 -33.562 -15.734 1 61.25 215 THR A O 1
ATOM 1717 N N . LYS A 1 216 ? 38.281 -35.594 -16.109 1 54.94 216 LYS A N 1
ATOM 1718 C CA . LYS A 1 216 ? 39.594 -35.719 -15.555 1 54.94 216 LYS A CA 1
ATOM 1719 C C . LYS A 1 216 ? 40.625 -34.969 -16.391 1 54.94 216 LYS A C 1
ATOM 1721 O O . LYS A 1 216 ? 41.781 -34.812 -15.984 1 54.94 216 LYS A O 1
ATOM 1726 N N . SER A 1 217 ? 40.281 -34.938 -17.734 1 52.66 217 SER A N 1
ATOM 1727 C CA . SER A 1 217 ? 41.375 -34.188 -18.312 1 52.66 217 SER A CA 1
ATOM 1728 C C . SER A 1 217 ? 41.469 -32.781 -17.734 1 52.66 217 SER A C 1
ATOM 1730 O O . SER A 1 217 ? 40.438 -32.094 -17.625 1 52.66 217 SER A O 1
ATOM 1732 N N . ILE A 1 218 ? 42.344 -32.562 -16.812 1 50.97 218 ILE A N 1
ATOM 1733 C CA . ILE A 1 218 ? 42.75 -31.375 -16.031 1 50.97 218 ILE A CA 1
ATOM 1734 C C . ILE A 1 218 ? 42.281 -30.109 -16.75 1 50.97 218 ILE A C 1
ATOM 1736 O O . ILE A 1 218 ? 42 -29.094 -16.109 1 50.97 218 ILE A O 1
ATOM 1740 N N . SER A 1 219 ? 42.031 -30.188 -18.078 1 59.91 219 SER A N 1
ATOM 1741 C CA . SER A 1 219 ? 42.188 -28.906 -18.75 1 59.91 219 SER A CA 1
ATOM 1742 C C . SER A 1 219 ? 40.844 -28.188 -18.938 1 59.91 219 SER A C 1
ATOM 1744 O O . SER A 1 219 ? 40.812 -26.984 -19.234 1 59.91 219 SER A O 1
ATOM 1746 N N . TYR A 1 220 ? 39.719 -28.922 -18.766 1 66.44 220 TYR A N 1
ATOM 1747 C CA . TYR A 1 220 ? 38.531 -28.109 -19.031 1 66.44 220 TYR A CA 1
ATOM 1748 C C . TYR A 1 220 ? 37.719 -27.922 -17.781 1 66.44 220 TYR A C 1
ATOM 1750 O O . TYR A 1 220 ? 37.562 -28.844 -16.984 1 66.44 220 TYR A O 1
ATOM 1758 N N . ASN A 1 221 ? 37.5 -26.719 -17.484 1 76.38 221 ASN A N 1
ATOM 1759 C CA . ASN A 1 221 ? 36.688 -26.344 -16.344 1 76.38 221 ASN A CA 1
ATOM 1760 C C . ASN A 1 221 ? 35.438 -25.578 -16.797 1 76.38 221 ASN A C 1
ATOM 1762 O O . ASN A 1 221 ? 35.5 -24.375 -17.078 1 76.38 221 ASN A O 1
ATOM 1766 N N . ASN A 1 222 ? 34.344 -26.375 -16.812 1 84.62 222 ASN A N 1
ATOM 1767 C CA . ASN A 1 222 ? 33.125 -25.75 -17.266 1 84.62 222 ASN A CA 1
ATOM 1768 C C . ASN A 1 222 ? 32.531 -24.844 -16.188 1 84.62 222 ASN A C 1
ATOM 1770 O O . ASN A 1 222 ? 31.547 -24.125 -16.438 1 84.62 222 ASN A O 1
ATOM 1774 N N . GLU A 1 223 ? 33.125 -24.844 -15.008 1 81.44 223 GLU A N 1
ATOM 1775 C CA . GLU A 1 223 ? 32.656 -23.969 -13.945 1 81.44 223 GLU A CA 1
ATOM 1776 C C . GLU A 1 223 ? 33.406 -22.641 -13.953 1 81.44 223 GLU A C 1
ATOM 1778 O O . GLU A 1 223 ? 33 -21.688 -13.273 1 81.44 223 GLU A O 1
ATOM 1783 N N . ALA A 1 224 ? 34.281 -22.625 -14.875 1 79.25 224 ALA A N 1
ATOM 1784 C CA . ALA A 1 224 ? 35.062 -21.391 -14.953 1 79.25 224 ALA A CA 1
ATOM 1785 C C . ALA A 1 224 ? 34.312 -20.297 -15.688 1 79.25 224 ALA A C 1
ATOM 1787 O O . ALA A 1 224 ? 33.406 -20.578 -16.469 1 79.25 224 ALA A O 1
ATOM 1788 N N . SER A 1 225 ? 34.625 -19.062 -15.391 1 84 225 SER A N 1
ATOM 1789 C CA . SER A 1 225 ? 33.938 -17.938 -16.031 1 84 225 SER A CA 1
ATOM 1790 C C . SER A 1 225 ? 34.5 -17.688 -17.422 1 84 225 SER A C 1
ATOM 1792 O O . SER A 1 225 ? 33.812 -17.156 -18.297 1 84 225 SER A O 1
ATOM 1794 N N . ASP A 1 226 ? 35.688 -18.203 -17.656 1 85.56 226 ASP A N 1
ATOM 1795 C CA . ASP A 1 226 ? 36.312 -17.984 -18.953 1 85.56 226 ASP A CA 1
ATOM 1796 C C . ASP A 1 226 ? 35.906 -19.047 -19.969 1 85.56 226 ASP A C 1
ATOM 1798 O O . ASP A 1 226 ? 36.125 -20.234 -19.75 1 85.56 226 ASP A O 1
ATOM 1802 N N . PRO A 1 227 ? 35.344 -18.594 -21.047 1 89.44 227 PRO A N 1
ATOM 1803 C CA . PRO A 1 227 ? 34.844 -19.547 -22.047 1 89.44 227 PRO A CA 1
ATOM 1804 C C . PRO A 1 227 ? 35.969 -20.312 -22.734 1 89.44 227 PRO A C 1
ATOM 1806 O O . PRO A 1 227 ? 35.719 -21.359 -23.344 1 89.44 227 PRO A O 1
ATOM 1809 N N . SER A 1 228 ? 37.156 -19.844 -22.609 1 86.31 228 SER A N 1
ATOM 1810 C CA . SER A 1 228 ? 38.25 -20.531 -23.281 1 86.31 228 SER A CA 1
ATOM 1811 C C . SER A 1 228 ? 38.531 -21.875 -22.625 1 86.31 228 SER A C 1
ATOM 1813 O O . SER A 1 228 ? 39.125 -22.75 -23.266 1 86.31 228 SER A O 1
ATOM 1815 N N . GLN A 1 229 ? 38.062 -22.078 -21.5 1 87.19 229 GLN A N 1
ATOM 1816 C CA . GLN A 1 229 ? 38.312 -23.312 -20.766 1 87.19 229 GLN A CA 1
ATOM 1817 C C . GLN A 1 229 ? 37.125 -24.266 -20.875 1 87.19 229 GLN A C 1
ATOM 1819 O O . GLN A 1 229 ? 37.156 -25.375 -20.344 1 87.19 229 GLN A O 1
ATOM 1824 N N . TRP A 1 230 ? 36.219 -23.906 -21.656 1 91.06 230 TRP A N 1
ATOM 1825 C CA . TRP A 1 230 ? 34.969 -24.688 -21.672 1 91.06 230 TRP A CA 1
ATOM 1826 C C . TRP A 1 230 ? 35.062 -25.797 -22.734 1 91.06 230 TRP A C 1
ATOM 1828 O O . TRP A 1 230 ? 35.75 -25.641 -23.75 1 91.06 230 TRP A O 1
ATOM 1838 N N . LEU A 1 231 ? 34.438 -26.859 -22.438 1 90.69 231 LEU A N 1
ATOM 1839 C CA . LEU A 1 231 ? 34.125 -27.906 -23.422 1 90.69 231 LEU A CA 1
ATOM 1840 C C . LEU A 1 231 ? 32.656 -28 -23.703 1 90.69 231 LEU A C 1
ATOM 1842 O O . LEU A 1 231 ? 31.875 -28.391 -22.812 1 90.69 231 LEU A O 1
ATOM 1846 N N . LEU A 1 232 ? 32.25 -27.609 -24.922 1 94 232 LEU A N 1
ATOM 1847 C CA . LEU A 1 232 ? 30.844 -27.578 -25.281 1 94 232 LEU A CA 1
ATOM 1848 C C . LEU A 1 232 ? 30.422 -28.906 -25.891 1 94 232 LEU A C 1
ATOM 1850 O O . LEU A 1 232 ? 31.203 -29.562 -26.578 1 94 232 LEU A O 1
ATOM 1854 N N . THR A 1 233 ? 29.25 -29.281 -25.562 1 94.38 233 THR A N 1
ATOM 1855 C CA . THR A 1 233 ? 28.672 -30.516 -26.062 1 94.38 233 THR A CA 1
ATOM 1856 C C . THR A 1 233 ? 27.359 -30.25 -26.781 1 94.38 233 THR A C 1
ATOM 1858 O O . THR A 1 233 ? 26.906 -29.109 -26.859 1 94.38 233 THR A O 1
ATOM 1861 N N . LYS A 1 234 ? 26.719 -31.328 -27.359 1 95.62 234 LYS A N 1
ATOM 1862 C CA . LYS A 1 234 ? 25.516 -31.109 -28.156 1 95.62 234 LYS A CA 1
ATOM 1863 C C . LYS A 1 234 ? 24.312 -31.828 -27.562 1 95.62 234 LYS A C 1
ATOM 1865 O O . LYS A 1 234 ? 23.172 -31.5 -27.875 1 95.62 234 LYS A O 1
ATOM 1870 N N . ARG A 1 235 ? 24.531 -32.781 -26.688 1 96.44 235 ARG A N 1
ATOM 1871 C CA . ARG A 1 235 ? 23.422 -33.594 -26.219 1 96.44 235 ARG A CA 1
ATOM 1872 C C . ARG A 1 235 ? 23.188 -33.406 -24.719 1 96.44 235 ARG A C 1
ATOM 1874 O O . ARG A 1 235 ? 24.141 -33.25 -23.953 1 96.44 235 ARG A O 1
ATOM 1881 N N . PHE A 1 236 ? 21.875 -33.406 -24.359 1 96.38 236 PHE A N 1
ATOM 1882 C CA . PHE A 1 236 ? 21.5 -33.281 -22.953 1 96.38 236 PHE A CA 1
ATOM 1883 C C . PHE A 1 236 ? 20.25 -34.094 -22.672 1 96.38 236 PHE A C 1
ATOM 1885 O O . PHE A 1 236 ? 19.688 -34.75 -23.562 1 96.38 236 PHE A O 1
ATOM 1892 N N . PHE A 1 237 ? 19.859 -34.281 -21.453 1 96.94 237 PHE A N 1
ATOM 1893 C CA . PHE A 1 237 ? 18.641 -34.969 -21.047 1 96.94 237 PHE A CA 1
ATOM 1894 C C . PHE A 1 237 ? 17.969 -34.25 -19.875 1 96.94 237 PHE A C 1
ATOM 1896 O O . PHE A 1 237 ? 18.578 -33.375 -19.25 1 96.94 237 PHE A O 1
ATOM 1903 N N . LEU A 1 238 ? 16.719 -34.562 -19.625 1 96.38 238 LEU A N 1
ATOM 1904 C CA . LEU A 1 238 ? 15.977 -33.906 -18.547 1 96.38 238 LEU A CA 1
ATOM 1905 C C . LEU A 1 238 ? 16.016 -34.75 -17.281 1 96.38 238 LEU A C 1
ATOM 1907 O O . LEU A 1 238 ? 16.406 -34.281 -16.219 1 96.38 238 LEU A O 1
ATOM 1911 N N . VAL A 1 239 ? 15.672 -35.969 -17.359 1 96.69 239 VAL A N 1
ATOM 1912 C CA . VAL A 1 239 ? 15.695 -36.906 -16.234 1 96.69 239 VAL A CA 1
ATOM 1913 C C . VAL A 1 239 ? 16.266 -38.25 -16.703 1 96.69 239 VAL A C 1
ATOM 1915 O O . VAL A 1 239 ? 15.875 -38.75 -17.75 1 96.69 239 VAL A O 1
ATOM 1918 N N . ASP A 1 240 ? 17.234 -38.781 -15.984 1 96.75 240 ASP A N 1
ATOM 1919 C CA . ASP A 1 240 ? 17.812 -40.062 -16.266 1 96.75 240 ASP A CA 1
ATOM 1920 C C . ASP A 1 240 ? 17.484 -41.062 -15.156 1 96.75 240 ASP A C 1
ATOM 1922 O O . ASP A 1 240 ? 18.078 -41 -14.07 1 96.75 240 ASP A O 1
ATOM 1926 N N . LYS A 1 241 ? 16.594 -41.938 -15.469 1 94.38 241 LYS A N 1
ATOM 1927 C CA . LYS A 1 241 ? 16.219 -43 -14.516 1 94.38 241 LYS A CA 1
ATOM 1928 C C . LYS A 1 241 ? 16.75 -44.344 -14.977 1 94.38 241 LYS A C 1
ATOM 1930 O O . LYS A 1 241 ? 16.375 -45.375 -14.422 1 94.38 241 LYS A O 1
ATOM 1935 N N . VAL A 1 242 ? 17.578 -44.406 -15.992 1 94.62 242 VAL A N 1
ATOM 1936 C CA . VAL A 1 242 ? 17.984 -45.656 -16.609 1 94.62 242 VAL A CA 1
ATOM 1937 C C . VAL A 1 242 ? 19.391 -46.031 -16.156 1 94.62 242 VAL A C 1
ATOM 1939 O O . VAL A 1 242 ? 19.625 -47.188 -15.766 1 94.62 242 VAL A O 1
ATOM 1942 N N . SER A 1 243 ? 20.328 -45.125 -16.125 1 93.19 243 SER A N 1
ATOM 1943 C CA . SER A 1 243 ? 21.719 -45.438 -15.836 1 93.19 243 SER A CA 1
ATOM 1944 C C . SER A 1 243 ? 21.906 -45.844 -14.383 1 93.19 243 SER A C 1
ATOM 1946 O O . SER A 1 243 ? 22.828 -46.625 -14.07 1 93.19 243 SER A O 1
ATOM 1948 N N . GLY A 1 244 ? 21.078 -45.438 -13.516 1 92.38 244 GLY A N 1
ATOM 1949 C CA . GLY A 1 244 ? 21.25 -45.688 -12.102 1 92.38 244 GLY A CA 1
ATOM 1950 C C . GLY A 1 244 ? 20.609 -47 -11.648 1 92.38 244 GLY A C 1
ATOM 1951 O O . GLY A 1 244 ? 20.578 -47.281 -10.453 1 92.38 244 GLY A O 1
ATOM 1952 N N . VAL A 1 245 ? 20.031 -47.781 -12.531 1 92.31 245 VAL A N 1
ATOM 1953 C CA . VAL A 1 245 ? 19.406 -49.031 -12.172 1 92.31 245 VAL A CA 1
ATOM 1954 C C . VAL A 1 245 ? 20.469 -50.125 -12.055 1 92.31 245 VAL A C 1
ATOM 1956 O O . VAL A 1 245 ? 21.25 -50.344 -12.977 1 92.31 245 VAL A O 1
ATOM 1959 N N . GLN A 1 246 ? 20.5 -50.75 -10.938 1 87.75 246 GLN A N 1
ATOM 1960 C CA . GLN A 1 246 ? 21.516 -51.781 -10.656 1 87.75 246 GLN A CA 1
ATOM 1961 C C . GLN A 1 246 ? 21.062 -53.125 -11.172 1 87.75 246 GLN A C 1
ATOM 1963 O O . GLN A 1 246 ? 19.875 -53.406 -11.258 1 87.75 246 GLN A O 1
ATOM 1968 N N . THR A 1 247 ? 22.031 -53.875 -11.547 1 76.25 247 THR A N 1
ATOM 1969 C CA . THR A 1 247 ? 21.781 -55.25 -11.953 1 76.25 247 THR A CA 1
ATOM 1970 C C . THR A 1 247 ? 21.469 -56.125 -10.742 1 76.25 247 THR A C 1
ATOM 1972 O O . THR A 1 247 ? 22.219 -56.156 -9.773 1 76.25 247 THR A O 1
ATOM 1975 N N . VAL A 1 248 ? 20.172 -56.344 -10.469 1 63.62 248 VAL A N 1
ATOM 1976 C CA . VAL A 1 248 ? 19.906 -57.25 -9.359 1 63.62 248 VAL A CA 1
ATOM 1977 C C . VAL A 1 248 ? 19.609 -58.656 -9.898 1 63.62 248 VAL A C 1
ATOM 1979 O O . VAL A 1 248 ? 18.766 -58.812 -10.789 1 63.62 248 VAL A O 1
ATOM 1982 N N . TRP A 1 249 ? 20.547 -59.531 -10.008 1 54.34 249 TRP A N 1
ATOM 1983 C CA . TRP A 1 249 ? 20.297 -60.938 -10.312 1 54.34 249 TRP A CA 1
ATOM 1984 C C . TRP A 1 249 ? 19.375 -61.594 -9.266 1 54.34 249 TRP A C 1
ATOM 1986 O O . TRP A 1 249 ? 19.797 -61.812 -8.133 1 54.34 249 TRP A O 1
ATOM 1996 N N . VAL A 1 250 ? 18.109 -61.156 -9.055 1 50.66 250 VAL A N 1
ATOM 1997 C CA . VAL A 1 250 ? 17.344 -61.969 -8.109 1 50.66 250 VAL A CA 1
ATOM 1998 C C . VAL A 1 250 ? 16.625 -63.094 -8.844 1 50.66 250 VAL A C 1
ATOM 2000 O O . VAL A 1 250 ? 15.766 -62.844 -9.695 1 50.66 250 VAL A O 1
ATOM 2003 N N . ASP A 1 251 ? 16.719 -64.375 -8.359 1 50 251 ASP A N 1
ATOM 2004 C CA . ASP A 1 251 ? 16.203 -65.688 -8.688 1 50 251 ASP A CA 1
ATOM 2005 C C . ASP A 1 251 ? 15.898 -65.812 -10.18 1 50 251 ASP A C 1
ATOM 2007 O O . ASP A 1 251 ? 14.883 -66.375 -10.57 1 50 251 ASP A O 1
ATOM 2011 N N . GLY A 1 252 ? 16.578 -65.312 -11.18 1 50.28 252 GLY A N 1
ATOM 2012 C CA . GLY A 1 252 ? 16.516 -65.562 -12.609 1 50.28 252 GLY A CA 1
ATOM 2013 C C . GLY A 1 252 ? 15.805 -64.5 -13.383 1 50.28 252 GLY A C 1
ATOM 2014 O O . GLY A 1 252 ? 15.773 -64.5 -14.617 1 50.28 252 GLY A O 1
ATOM 2015 N N . ASN A 1 253 ? 14.727 -63.688 -12.914 1 48.75 253 ASN A N 1
ATOM 2016 C CA . ASN A 1 253 ? 13.961 -62.75 -13.695 1 48.75 253 ASN A CA 1
ATOM 2017 C C . ASN A 1 253 ? 14.406 -61.312 -13.43 1 48.75 253 ASN A C 1
ATOM 2019 O O . ASN A 1 253 ? 14.719 -60.938 -12.289 1 48.75 253 ASN A O 1
ATOM 2023 N N . ASP A 1 254 ? 14.883 -60.594 -14.453 1 48.03 254 ASP A N 1
ATOM 2024 C CA . ASP A 1 254 ? 15.234 -59.156 -14.453 1 48.03 254 ASP A CA 1
ATOM 2025 C C . ASP A 1 254 ? 14.102 -58.312 -13.867 1 48.03 254 ASP A C 1
ATOM 2027 O O . ASP A 1 254 ? 13.039 -58.188 -14.477 1 48.03 254 ASP A O 1
ATOM 2031 N N . GLN A 1 255 ? 13.773 -58.312 -12.625 1 51.81 255 GLN A N 1
ATOM 2032 C CA . GLN A 1 255 ? 12.719 -57.469 -12.102 1 51.81 255 GLN A CA 1
ATOM 2033 C C . GLN A 1 255 ? 13.141 -56 -12.109 1 51.81 255 GLN A C 1
ATOM 2035 O O . GLN A 1 255 ? 14.305 -55.688 -11.852 1 51.81 255 GLN A O 1
ATOM 2040 N N . GLU A 1 256 ? 12.438 -55.156 -12.797 1 56.25 256 GLU A N 1
ATOM 2041 C CA . GLU A 1 256 ? 12.68 -53.719 -12.875 1 56.25 256 GLU A CA 1
ATOM 2042 C C . GLU A 1 256 ? 12.852 -53.094 -11.484 1 56.25 256 GLU A C 1
ATOM 2044 O O . GLU A 1 256 ? 11.914 -53.094 -10.68 1 56.25 256 GLU A O 1
ATOM 2049 N N . ALA A 1 257 ? 14.078 -53.062 -10.859 1 66.94 257 ALA A N 1
ATOM 2050 C CA . ALA A 1 257 ? 14.391 -52.469 -9.562 1 66.94 257 ALA A CA 1
ATOM 2051 C C . ALA A 1 257 ? 14.336 -50.938 -9.617 1 66.94 257 ALA A C 1
ATOM 2053 O O . ALA A 1 257 ? 14.375 -50.375 -10.703 1 66.94 257 ALA A O 1
ATOM 2054 N N . LEU A 1 258 ? 13.93 -50.344 -8.523 1 79.06 258 LEU A N 1
ATOM 2055 C CA . LEU A 1 258 ? 14.016 -48.906 -8.336 1 79.06 258 LEU A CA 1
ATOM 2056 C C . LEU A 1 258 ? 15.445 -48.438 -8.555 1 79.06 258 LEU A C 1
ATOM 2058 O O . LEU A 1 258 ? 16.406 -49.094 -8.172 1 79.06 258 LEU A O 1
ATOM 2062 N N . PRO A 1 259 ? 15.578 -47.312 -9.32 1 90.94 259 PRO A N 1
ATOM 2063 C CA . PRO A 1 259 ? 16.922 -46.781 -9.547 1 90.94 259 PRO A CA 1
ATOM 2064 C C . PRO A 1 259 ? 17.625 -46.375 -8.258 1 90.94 259 PRO A C 1
ATOM 2066 O O . PRO A 1 259 ? 17 -45.844 -7.344 1 90.94 259 PRO A O 1
ATOM 2069 N N . SER A 1 260 ? 18.875 -46.688 -8.148 1 92.69 260 SER A N 1
ATOM 2070 C CA . SER A 1 260 ? 19.688 -46.312 -6.996 1 92.69 260 SER A CA 1
ATOM 2071 C C . SER A 1 260 ? 19.969 -44.812 -7.012 1 92.69 260 SER A C 1
ATOM 2073 O O . SER A 1 260 ? 20.078 -44.188 -5.957 1 92.69 260 SER A O 1
ATOM 2075 N N . VAL A 1 261 ? 20.203 -44.312 -8.195 1 94.69 261 VAL A N 1
ATOM 2076 C CA . VAL A 1 261 ? 20.438 -42.875 -8.344 1 94.69 261 VAL A CA 1
ATOM 2077 C C . VAL A 1 261 ? 19.734 -42.375 -9.586 1 94.69 261 VAL A C 1
ATOM 2079 O O . VAL A 1 261 ? 19.703 -43.031 -10.625 1 94.69 261 VAL A O 1
ATOM 2082 N N . VAL A 1 262 ? 19.094 -41.281 -9.43 1 95.69 262 VAL A N 1
ATOM 2083 C CA . VAL A 1 262 ? 18.453 -40.625 -10.547 1 95.69 262 VAL A CA 1
ATOM 2084 C C . VAL A 1 262 ? 19.062 -39.25 -10.75 1 95.69 262 VAL A C 1
ATOM 2086 O O . VAL A 1 262 ? 19.281 -38.5 -9.781 1 95.69 262 VAL A O 1
ATOM 2089 N N . ARG A 1 263 ? 19.469 -38.938 -11.953 1 96.06 263 ARG A N 1
ATOM 2090 C CA . ARG A 1 263 ? 19.969 -37.594 -12.289 1 96.06 263 ARG A CA 1
ATOM 2091 C C . ARG A 1 263 ? 18.875 -36.75 -12.945 1 96.06 263 ARG A C 1
ATOM 2093 O O . ARG A 1 263 ? 18.094 -37.281 -13.742 1 96.06 263 ARG A O 1
ATOM 2100 N N . TYR A 1 264 ? 18.734 -35.562 -12.555 1 96.56 264 TYR A N 1
ATOM 2101 C CA . TYR A 1 264 ? 17.75 -34.688 -13.133 1 96.56 264 TYR A CA 1
ATOM 2102 C C . TYR A 1 264 ? 18.344 -33.312 -13.406 1 96.56 264 TYR A C 1
ATOM 2104 O O . TYR A 1 264 ? 19.375 -32.938 -12.828 1 96.56 264 TYR A O 1
ATOM 2112 N N . LEU A 1 265 ? 17.703 -32.625 -14.336 1 96.69 265 LEU A N 1
ATOM 2113 C CA . LEU A 1 265 ? 18.125 -31.281 -14.695 1 96.69 265 LEU A CA 1
ATOM 2114 C C . LEU A 1 265 ? 17.734 -30.281 -13.609 1 96.69 265 LEU A C 1
ATOM 2116 O O . LEU A 1 265 ? 16.594 -29.828 -13.562 1 96.69 265 LEU A O 1
ATOM 2120 N N . LYS A 1 266 ? 18.672 -29.953 -12.766 1 96.88 266 LYS A N 1
ATOM 2121 C CA . LYS A 1 266 ? 18.422 -29.078 -11.617 1 96.88 266 LYS A CA 1
ATOM 2122 C C . LYS A 1 266 ? 18.266 -27.625 -12.055 1 96.88 266 LYS A C 1
ATOM 2124 O O . LYS A 1 266 ? 17.359 -26.938 -11.602 1 96.88 266 LYS A O 1
ATOM 2129 N N . SER A 1 267 ? 19.203 -27.188 -12.859 1 96.56 267 SER A N 1
ATOM 2130 C CA . SER A 1 267 ? 19.156 -25.812 -13.359 1 96.56 267 SER A CA 1
ATOM 2131 C C . SER A 1 267 ? 19.422 -25.75 -14.859 1 96.56 267 SER A C 1
ATOM 2133 O O . SER A 1 267 ? 20.312 -26.438 -15.359 1 96.56 267 SER A O 1
ATOM 2135 N N . CYS A 1 268 ? 18.578 -25.062 -15.562 1 96.31 268 CYS A N 1
ATOM 2136 C CA . CYS A 1 268 ? 18.688 -24.859 -17 1 96.31 268 CYS A CA 1
ATOM 2137 C C . CYS A 1 268 ? 18.578 -23.391 -17.359 1 96.31 268 CYS A C 1
ATOM 2139 O O . CYS A 1 268 ? 17.625 -22.719 -16.969 1 96.31 268 CYS A O 1
ATOM 2141 N N . GLU A 1 269 ? 19.562 -22.844 -18.062 1 96.25 269 GLU A N 1
ATOM 2142 C CA . GLU A 1 269 ? 19.578 -21.438 -18.422 1 96.25 269 GLU A CA 1
ATOM 2143 C C . GLU A 1 269 ? 19.875 -21.266 -19.906 1 96.25 269 GLU A C 1
ATOM 2145 O O . GLU A 1 269 ? 20.859 -21.812 -20.422 1 96.25 269 GLU A O 1
ATOM 2150 N N . VAL A 1 270 ? 19.047 -20.578 -20.578 1 96.56 270 VAL A N 1
ATOM 2151 C CA . VAL A 1 270 ? 19.312 -20.203 -21.969 1 96.56 270 VAL A CA 1
ATOM 2152 C C . VAL A 1 270 ? 19.906 -18.797 -22.031 1 96.56 270 VAL A C 1
ATOM 2154 O O . VAL A 1 270 ? 19.266 -17.828 -21.625 1 96.56 270 VAL A O 1
ATOM 2157 N N . ARG A 1 271 ? 21.109 -18.719 -22.531 1 95.69 271 ARG A N 1
ATOM 2158 C CA . ARG A 1 271 ? 21.781 -17.422 -22.641 1 95.69 271 ARG A CA 1
ATOM 2159 C C . ARG A 1 271 ? 21.875 -16.984 -24.094 1 95.69 271 ARG A C 1
ATOM 2161 O O . ARG A 1 271 ? 22.328 -17.734 -24.953 1 95.69 271 ARG A O 1
ATOM 2168 N N . VAL A 1 272 ? 21.406 -15.828 -24.328 1 95.25 272 VAL A N 1
ATOM 2169 C CA . VAL A 1 272 ? 21.453 -15.281 -25.688 1 95.25 272 VAL A CA 1
ATOM 2170 C C . VAL A 1 272 ? 22.219 -13.969 -25.688 1 95.25 272 VAL A C 1
ATOM 2172 O O . VAL A 1 272 ? 21.938 -13.07 -24.891 1 95.25 272 VAL A O 1
ATOM 2175 N N . ARG A 1 273 ? 23.188 -13.82 -26.547 1 93.56 273 ARG A N 1
ATOM 2176 C CA . ARG A 1 273 ? 23.969 -12.602 -26.688 1 93.56 273 ARG A CA 1
ATOM 2177 C C . ARG A 1 273 ? 23.688 -11.922 -28.031 1 93.56 273 ARG A C 1
ATOM 2179 O O . ARG A 1 273 ? 23.719 -12.562 -29.078 1 93.56 273 ARG A O 1
ATOM 2186 N N . LEU A 1 274 ? 23.391 -10.719 -27.875 1 93 274 LEU A N 1
ATOM 2187 C CA . LEU A 1 274 ? 23.156 -9.945 -29.094 1 93 274 LEU A CA 1
ATOM 2188 C C . LEU A 1 274 ? 24.469 -9.375 -29.625 1 93 274 LEU A C 1
ATOM 2190 O O . LEU A 1 274 ? 25.422 -9.156 -28.859 1 93 274 LEU A O 1
ATOM 2194 N N . ARG A 1 275 ? 24.656 -9.219 -30.891 1 89.88 275 ARG A N 1
ATOM 2195 C CA . ARG A 1 275 ? 25.891 -8.758 -31.531 1 89.88 275 ARG A CA 1
ATOM 2196 C C . ARG A 1 275 ? 26.172 -7.301 -31.188 1 89.88 275 ARG A C 1
ATOM 2198 O O . ARG A 1 275 ? 27.141 -7 -30.484 1 89.88 275 ARG A O 1
ATOM 2205 N N . SER A 1 276 ? 25.609 -6.359 -31.781 1 82.12 276 SER A N 1
ATOM 2206 C CA . SER A 1 276 ? 25.797 -4.945 -31.469 1 82.12 276 SER A CA 1
ATOM 2207 C C . SER A 1 276 ? 24.484 -4.176 -31.547 1 82.12 276 SER A C 1
ATOM 2209 O O . SER A 1 276 ? 23.484 -4.695 -32.031 1 82.12 276 SER A O 1
ATOM 2211 N N . ALA A 1 277 ? 24.594 -3.045 -30.953 1 76.81 277 ALA A N 1
ATOM 2212 C CA . ALA A 1 277 ? 23.422 -2.168 -31 1 76.81 277 ALA A CA 1
ATOM 2213 C C . ALA A 1 277 ? 23.125 -1.726 -32.438 1 76.81 277 ALA A C 1
ATOM 2215 O O . ALA A 1 277 ? 21.984 -1.473 -32.781 1 76.81 277 ALA A O 1
ATOM 2216 N N . GLU A 1 278 ? 24.109 -1.782 -33.281 1 78.25 278 GLU A N 1
ATOM 2217 C CA . GLU A 1 278 ? 23.953 -1.335 -34.656 1 78.25 278 GLU A CA 1
ATOM 2218 C C . GLU A 1 278 ? 23.25 -2.391 -35.5 1 78.25 278 GLU A C 1
ATOM 2220 O O . GLU A 1 278 ? 22.531 -2.061 -36.469 1 78.25 278 GLU A O 1
ATOM 2225 N N . ASP A 1 279 ? 23.469 -3.703 -35.188 1 79.19 279 ASP A N 1
ATOM 2226 C CA . ASP A 1 279 ? 22.891 -4.797 -35.969 1 79.19 279 ASP A CA 1
ATOM 2227 C C . ASP A 1 279 ? 21.469 -5.102 -35.531 1 79.19 279 ASP A C 1
ATOM 2229 O O . ASP A 1 279 ? 20.844 -6.051 -36.031 1 79.19 279 ASP A O 1
ATOM 2233 N N . GLU A 1 280 ? 20.781 -4.227 -35.156 1 79.69 280 GLU A N 1
ATOM 2234 C CA . GLU A 1 280 ? 19.391 -4.188 -34.719 1 79.69 280 GLU A CA 1
ATOM 2235 C C . GLU A 1 280 ? 18.797 -5.594 -34.594 1 79.69 280 GLU A C 1
ATOM 2237 O O . GLU A 1 280 ? 18.297 -6.133 -35.594 1 79.69 280 GLU A O 1
ATOM 2242 N N . GLY A 1 281 ? 19 -6.438 -33.438 1 85.69 281 GLY A N 1
ATOM 2243 C CA . GLY A 1 281 ? 18.234 -7.648 -33.188 1 85.69 281 GLY A CA 1
ATOM 2244 C C . GLY A 1 281 ? 18.953 -8.914 -33.594 1 85.69 281 GLY A C 1
ATOM 2245 O O . GLY A 1 281 ? 18.438 -10.016 -33.438 1 85.69 281 GLY A O 1
ATOM 2246 N N . LEU A 1 282 ? 20.125 -8.82 -34.25 1 92.94 282 LEU A N 1
ATOM 2247 C CA . LEU A 1 282 ? 20.906 -10.008 -34.625 1 92.94 282 LEU A CA 1
ATOM 2248 C C . LEU A 1 282 ? 21.562 -10.617 -33.406 1 92.94 282 LEU A C 1
ATOM 2250 O O . LEU A 1 282 ? 22.016 -9.898 -32.5 1 92.94 282 LEU A O 1
ATOM 2254 N N . ILE A 1 283 ? 21.562 -11.945 -33.375 1 94 283 ILE A N 1
ATOM 2255 C CA . ILE A 1 283 ? 22.078 -12.609 -32.188 1 94 283 ILE A CA 1
ATOM 2256 C C . ILE A 1 283 ? 23.234 -13.531 -32.562 1 94 283 ILE A C 1
ATOM 2258 O O . ILE A 1 283 ? 23.406 -13.875 -33.75 1 94 283 ILE A O 1
ATOM 2262 N N . TYR A 1 284 ? 24.141 -13.805 -31.641 1 94.88 284 TYR A N 1
ATOM 2263 C CA . TYR A 1 284 ? 25.109 -14.891 -31.75 1 94.88 284 TYR A CA 1
ATOM 2264 C C . TYR A 1 284 ? 24.469 -16.234 -31.422 1 94.88 284 TYR A C 1
ATOM 2266 O O . TYR A 1 284 ? 23.266 -16.297 -31.125 1 94.88 284 TYR A O 1
ATOM 2274 N N . SER A 1 285 ? 25.234 -17.328 -31.516 1 94.94 285 SER A N 1
ATOM 2275 C CA . SER A 1 285 ? 24.703 -18.641 -31.188 1 94.94 285 SER A CA 1
ATOM 2276 C C . SER A 1 285 ? 24.312 -18.719 -29.719 1 94.94 285 SER A C 1
ATOM 2278 O O . SER A 1 285 ? 25.109 -18.406 -28.828 1 94.94 285 SER A O 1
ATOM 2280 N N . PRO A 1 286 ? 23.016 -19 -29.484 1 95.81 286 PRO A N 1
ATOM 2281 C CA . PRO A 1 286 ? 22.609 -19.156 -28.078 1 95.81 286 PRO A CA 1
ATOM 2282 C C . PRO A 1 286 ? 23.344 -20.297 -27.375 1 95.81 286 PRO A C 1
ATOM 2284 O O . PRO A 1 286 ? 23.922 -21.156 -28.031 1 95.81 286 PRO A O 1
ATOM 2287 N N . LEU A 1 287 ? 23.406 -20.156 -26.078 1 96.69 287 LEU A N 1
ATOM 2288 C CA . LEU A 1 287 ? 24.078 -21.141 -25.234 1 96.69 287 LEU A CA 1
ATOM 2289 C C . LEU A 1 287 ? 23.125 -21.719 -24.188 1 96.69 287 LEU A C 1
ATOM 2291 O O . LEU A 1 287 ? 22.375 -20.984 -23.547 1 96.69 287 LEU A O 1
ATOM 2295 N N . LEU A 1 288 ? 23.062 -23.016 -24.125 1 96.81 288 LEU A N 1
ATOM 2296 C CA . LEU A 1 288 ? 22.297 -23.688 -23.078 1 96.81 288 LEU A CA 1
ATOM 2297 C C . LEU A 1 288 ? 23.219 -24.125 -21.938 1 96.81 288 LEU A C 1
ATOM 2299 O O . LEU A 1 288 ? 24.125 -24.938 -22.156 1 96.81 288 LEU A O 1
ATOM 2303 N N . VAL A 1 289 ? 22.984 -23.562 -20.812 1 96.88 289 VAL A N 1
ATOM 2304 C CA . VAL A 1 289 ? 23.766 -23.938 -19.625 1 96.88 289 VAL A CA 1
ATOM 2305 C C . VAL A 1 289 ? 22.953 -24.891 -18.75 1 96.88 289 VAL A C 1
ATOM 2307 O O . VAL A 1 289 ? 21.859 -24.547 -18.312 1 96.88 289 VAL A O 1
ATOM 2310 N N . VAL A 1 290 ? 23.5 -26.062 -18.484 1 96.81 290 VAL A N 1
ATOM 2311 C CA . VAL A 1 290 ? 22.75 -27.078 -17.734 1 96.81 290 VAL A CA 1
ATOM 2312 C C . VAL A 1 290 ? 23.547 -27.516 -16.516 1 96.81 290 VAL A C 1
ATOM 2314 O O . VAL A 1 290 ? 24.781 -27.562 -16.547 1 96.81 290 VAL A O 1
ATOM 2317 N N . HIS A 1 291 ? 22.906 -27.703 -15.43 1 96.56 291 HIS A N 1
ATOM 2318 C CA . HIS A 1 291 ? 23.422 -28.25 -14.188 1 96.56 291 HIS A CA 1
ATOM 2319 C C . HIS A 1 291 ? 22.562 -29.406 -13.688 1 96.56 291 HIS A C 1
ATOM 2321 O O . HIS A 1 291 ? 21.359 -29.234 -13.484 1 96.56 291 HIS A O 1
ATOM 2327 N N . TYR A 1 292 ? 23.188 -30.594 -13.516 1 96.06 292 TYR A N 1
ATOM 2328 C CA . TYR A 1 292 ? 22.422 -31.766 -13.125 1 96.06 292 TYR A CA 1
ATOM 2329 C C . TYR A 1 292 ? 22.516 -32 -11.625 1 96.06 292 TYR A C 1
ATOM 2331 O O . TYR A 1 292 ? 23.578 -31.812 -11.031 1 96.06 292 TYR A O 1
ATOM 2339 N N . GLY A 1 293 ? 21.406 -32.375 -11.031 1 95.69 293 GLY A N 1
ATOM 2340 C CA . GLY A 1 293 ? 21.344 -32.844 -9.656 1 95.69 293 GLY A CA 1
ATOM 2341 C C . GLY A 1 293 ? 21.156 -34.344 -9.555 1 95.69 293 GLY A C 1
ATOM 2342 O O . GLY A 1 293 ? 20.828 -35 -10.539 1 95.69 293 GLY A O 1
ATOM 2343 N N . GLU A 1 294 ? 21.547 -34.906 -8.398 1 95.75 294 GLU A N 1
ATOM 2344 C CA . GLU A 1 294 ? 21.406 -36.344 -8.148 1 95.75 294 GLU A CA 1
ATOM 2345 C C . GLU A 1 294 ? 20.5 -36.594 -6.949 1 95.75 294 GLU A C 1
ATOM 2347 O O . GLU A 1 294 ? 20.5 -35.844 -5.98 1 95.75 294 GLU A O 1
ATOM 2352 N N . VAL A 1 295 ? 19.641 -37.625 -7.152 1 95.88 295 VAL A N 1
ATOM 2353 C CA . VAL A 1 295 ? 18.781 -38.094 -6.07 1 95.88 295 VAL A CA 1
ATOM 2354 C C . VAL A 1 295 ? 19.109 -39.531 -5.734 1 95.88 295 VAL A C 1
ATOM 2356 O O . VAL A 1 295 ? 19.172 -40.406 -6.625 1 95.88 295 VAL A O 1
ATOM 2359 N N . THR A 1 296 ? 19.328 -39.812 -4.484 1 94.75 296 THR A N 1
ATOM 2360 C CA . THR A 1 296 ? 19.703 -41.156 -4.047 1 94.75 296 THR A CA 1
ATOM 2361 C C . THR A 1 296 ? 18.453 -41.969 -3.76 1 94.75 296 THR A C 1
ATOM 2363 O O . THR A 1 296 ? 17.344 -41.438 -3.736 1 94.75 296 THR A O 1
ATOM 2366 N N . GLN A 1 297 ? 18.688 -43.281 -3.594 1 92.56 297 GLN A N 1
ATOM 2367 C CA . GLN A 1 297 ? 17.609 -44.219 -3.348 1 92.56 297 GLN A CA 1
ATOM 2368 C C . GLN A 1 297 ? 16.859 -43.875 -2.059 1 92.56 297 GLN A C 1
ATOM 2370 O O . GLN A 1 297 ? 15.633 -43.969 -1.996 1 92.56 297 GLN A O 1
ATOM 2375 N N . THR A 1 298 ? 17.562 -43.469 -1.08 1 92.94 298 THR A N 1
ATOM 2376 C CA . THR A 1 298 ? 16.953 -43.094 0.19 1 92.94 298 THR A CA 1
ATOM 2377 C C . THR A 1 298 ? 16.047 -41.875 0.019 1 92.94 298 THR A C 1
ATOM 2379 O O . THR A 1 298 ? 14.961 -41.812 0.602 1 92.94 298 THR A O 1
ATOM 2382 N N . GLU A 1 299 ? 16.469 -41 -0.819 1 94.31 299 GLU A N 1
ATOM 2383 C CA . GLU A 1 299 ? 15.672 -39.781 -1.065 1 94.31 299 GLU A CA 1
ATOM 2384 C C . GLU A 1 299 ? 14.438 -40.125 -1.894 1 94.31 299 GLU A C 1
ATOM 2386 O O . GLU A 1 299 ? 13.391 -39.5 -1.725 1 94.31 299 GLU A O 1
ATOM 2391 N N . ILE A 1 300 ? 14.578 -41.031 -2.775 1 93.31 300 ILE A N 1
ATOM 2392 C CA . ILE A 1 300 ? 13.461 -41.469 -3.605 1 93.31 300 ILE A CA 1
ATOM 2393 C C . ILE A 1 300 ? 12.391 -42.125 -2.732 1 93.31 300 ILE A C 1
ATOM 2395 O O . ILE A 1 300 ? 11.203 -41.812 -2.859 1 93.31 300 ILE A O 1
ATOM 2399 N N . GLU A 1 301 ? 12.852 -42.938 -1.827 1 91.75 301 GLU A N 1
ATOM 2400 C CA . GLU A 1 301 ? 11.914 -43.625 -0.951 1 91.75 301 GLU A CA 1
ATOM 2401 C C . GLU A 1 301 ? 11.242 -42.656 0.018 1 91.75 301 GLU A C 1
ATOM 2403 O O . GLU A 1 301 ? 10.055 -42.812 0.327 1 91.75 301 GLU A O 1
ATOM 2408 N N . ALA A 1 302 ? 12 -41.719 0.361 1 93 302 ALA A N 1
ATOM 2409 C CA . ALA A 1 302 ? 11.453 -40.719 1.275 1 93 302 ALA A CA 1
ATOM 2410 C C . ALA A 1 302 ? 10.625 -39.688 0.522 1 93 302 ALA A C 1
ATOM 2412 O O . ALA A 1 302 ? 9.914 -38.875 1.136 1 93 302 ALA A O 1
ATOM 2413 N N . ASN A 1 303 ? 10.594 -39.688 -0.755 1 92.06 303 ASN A N 1
ATOM 2414 C CA . ASN A 1 303 ? 9.906 -38.719 -1.6 1 92.06 303 ASN A CA 1
ATOM 2415 C C . ASN A 1 303 ? 10.258 -37.281 -1.203 1 92.06 303 ASN A C 1
ATOM 2417 O O . ASN A 1 303 ? 9.367 -36.469 -0.99 1 92.06 303 ASN A O 1
ATOM 2421 N N . SER A 1 304 ? 11.531 -37.062 -1.027 1 94 304 SER A N 1
ATOM 2422 C CA . SER A 1 304 ? 12.008 -35.719 -0.656 1 94 304 SER A CA 1
ATOM 2423 C C . SER A 1 304 ? 11.758 -34.719 -1.771 1 94 304 SER A C 1
ATOM 2425 O O . SER A 1 304 ? 11.367 -35.094 -2.879 1 94 304 SER A O 1
ATOM 2427 N N . HIS A 1 305 ? 11.93 -33.469 -1.395 1 94.56 305 HIS A N 1
ATOM 2428 C CA . HIS A 1 305 ? 11.688 -32.406 -2.361 1 94.56 305 HIS A CA 1
ATOM 2429 C C . HIS A 1 305 ? 12.992 -31.969 -3.029 1 94.56 305 HIS A C 1
ATOM 2431 O O . HIS A 1 305 ? 14.055 -31.984 -2.402 1 94.56 305 HIS A O 1
ATOM 2437 N N . VAL A 1 306 ? 12.859 -31.641 -4.293 1 95.69 306 VAL A N 1
ATOM 2438 C CA . VAL A 1 306 ? 14.016 -31.156 -5.039 1 95.69 306 VAL A CA 1
ATOM 2439 C C . VAL A 1 306 ? 13.688 -29.781 -5.645 1 95.69 306 VAL A C 1
ATOM 2441 O O . VAL A 1 306 ? 12.539 -29.516 -5.988 1 95.69 306 VAL A O 1
ATOM 2444 N N . ASP A 1 307 ? 14.703 -28.938 -5.746 1 95.25 307 ASP A N 1
ATOM 2445 C CA . ASP A 1 307 ? 14.555 -27.609 -6.324 1 95.25 307 ASP A CA 1
ATOM 2446 C C . ASP A 1 307 ? 14.953 -27.609 -7.797 1 95.25 307 ASP A C 1
ATOM 2448 O O . ASP A 1 307 ? 15.984 -28.172 -8.164 1 95.25 307 ASP A O 1
ATOM 2452 N N . ILE A 1 308 ? 14.141 -27.062 -8.625 1 96.12 308 ILE A N 1
ATOM 2453 C CA . ILE A 1 308 ? 14.375 -26.953 -10.055 1 96.12 308 ILE A CA 1
ATOM 2454 C C . ILE A 1 308 ? 14.219 -25.5 -10.5 1 96.12 308 ILE A C 1
ATOM 2456 O O . ILE A 1 308 ? 13.359 -24.781 -9.984 1 96.12 308 ILE A O 1
ATOM 2460 N N . SER A 1 309 ? 15.086 -25.062 -11.406 1 95.75 309 SER A N 1
ATOM 2461 C CA . SER A 1 309 ? 15 -23.688 -11.883 1 95.75 309 SER A CA 1
ATOM 2462 C C . SER A 1 309 ? 15.25 -23.609 -13.383 1 95.75 309 SER A C 1
ATOM 2464 O O . SER A 1 309 ? 15.984 -24.422 -13.945 1 95.75 309 SER A O 1
ATOM 2466 N N . PHE A 1 310 ? 14.594 -22.75 -14.047 1 96.19 310 PHE A N 1
ATOM 2467 C CA . PHE A 1 310 ? 14.766 -22.422 -15.453 1 96.19 310 PHE A CA 1
ATOM 2468 C C . PHE A 1 310 ? 14.836 -20.922 -15.656 1 96.19 310 PHE A C 1
ATOM 2470 O O . PHE A 1 310 ? 14.102 -20.156 -15.016 1 96.19 310 PHE A O 1
ATOM 2477 N N . SER A 1 311 ? 15.797 -20.469 -16.469 1 95.56 311 SER A N 1
ATOM 2478 C CA . SER A 1 311 ? 15.906 -19.031 -16.688 1 95.56 311 SER A CA 1
ATOM 2479 C C . SER A 1 311 ? 16.391 -18.734 -18.109 1 95.56 311 SER A C 1
ATOM 2481 O O . SER A 1 311 ? 16.984 -19.594 -18.766 1 95.56 311 SER A O 1
ATOM 2483 N N . THR A 1 312 ? 15.977 -17.672 -18.625 1 95.56 312 THR A N 1
ATOM 2484 C CA . THR A 1 312 ? 16.453 -17.125 -19.875 1 95.56 312 THR A CA 1
ATOM 2485 C C . THR A 1 312 ? 17.078 -15.742 -19.672 1 95.56 312 THR A C 1
ATOM 2487 O O . THR A 1 312 ? 16.516 -14.906 -18.953 1 95.56 312 THR A O 1
ATOM 2490 N N . SER A 1 313 ? 18.25 -15.531 -20.188 1 93.25 313 SER A N 1
ATOM 2491 C CA . SER A 1 313 ? 18.938 -14.25 -20 1 93.25 313 SER A CA 1
ATOM 2492 C C . SER A 1 313 ? 19.453 -13.711 -21.328 1 93.25 313 SER A C 1
ATOM 2494 O O . SER A 1 313 ? 19.812 -14.477 -22.234 1 93.25 313 SER A O 1
ATOM 2496 N N . TYR A 1 314 ? 19.406 -12.484 -21.484 1 92.75 314 TYR A N 1
ATOM 2497 C CA . TYR A 1 314 ? 19.875 -11.781 -22.672 1 92.75 314 TYR A CA 1
ATOM 2498 C C . TYR A 1 314 ? 20.953 -10.773 -22.328 1 92.75 314 TYR A C 1
ATOM 2500 O O . TYR A 1 314 ? 20.859 -10.102 -21.297 1 92.75 314 TYR A O 1
ATOM 2508 N N . ASP A 1 315 ? 21.984 -10.766 -23.109 1 89.88 315 ASP A N 1
ATOM 2509 C CA . ASP A 1 315 ? 23.062 -9.82 -22.891 1 89.88 315 ASP A CA 1
ATOM 2510 C C . ASP A 1 315 ? 23.406 -9.062 -24.188 1 89.88 315 ASP A C 1
ATOM 2512 O O . ASP A 1 315 ? 23.328 -9.625 -25.281 1 89.88 315 ASP A O 1
ATOM 2516 N N . MET A 1 316 ? 23.672 -7.848 -24.031 1 89.62 316 MET A N 1
ATOM 2517 C CA . MET A 1 316 ? 24.047 -6.988 -25.141 1 89.62 316 MET A CA 1
ATOM 2518 C C . MET A 1 316 ? 25.219 -6.09 -24.766 1 89.62 316 MET A C 1
ATOM 2520 O O . MET A 1 316 ? 25.203 -5.457 -23.703 1 89.62 316 MET A O 1
ATOM 2524 N N . PRO A 1 317 ? 26.25 -6.152 -25.609 1 84.88 317 PRO A N 1
ATOM 2525 C CA . PRO A 1 317 ? 27.312 -5.188 -25.344 1 84.88 317 PRO A CA 1
ATOM 2526 C C . PRO A 1 317 ? 26.844 -3.738 -25.484 1 84.88 317 PRO A C 1
ATOM 2528 O O . PRO A 1 317 ? 26.125 -3.41 -26.438 1 84.88 317 PRO A O 1
ATOM 2531 N N . ASN A 1 318 ? 27.031 -2.922 -24.438 1 81.75 318 ASN A N 1
ATOM 2532 C CA . ASN A 1 318 ? 26.609 -1.524 -24.484 1 81.75 318 ASN A CA 1
ATOM 2533 C C . ASN A 1 318 ? 27.672 -0.604 -23.891 1 81.75 318 ASN A C 1
ATOM 2535 O O . ASN A 1 318 ? 28.625 -1.069 -23.25 1 81.75 318 ASN A O 1
ATOM 2539 N N . ASN A 1 319 ? 27.578 0.684 -24.266 1 86.56 319 ASN A N 1
ATOM 2540 C CA . ASN A 1 319 ? 28.484 1.704 -23.766 1 86.56 319 ASN A CA 1
ATOM 2541 C C . ASN A 1 319 ? 27.906 2.439 -22.562 1 86.56 319 ASN A C 1
ATOM 2543 O O . ASN A 1 319 ? 28.109 3.645 -22.406 1 86.56 319 ASN A O 1
ATOM 2547 N N . PHE A 1 320 ? 27.203 1.773 -21.781 1 88.31 320 PHE A N 1
ATOM 2548 C CA . PHE A 1 320 ? 26.547 2.385 -20.625 1 88.31 320 PHE A CA 1
ATOM 2549 C C . PHE A 1 320 ? 27.578 2.906 -19.641 1 88.31 320 PHE A C 1
ATOM 2551 O O . PHE A 1 320 ? 27.469 4.035 -19.156 1 88.31 320 PHE A O 1
ATOM 2558 N N . ASP A 1 321 ? 28.609 2.168 -19.344 1 89.69 321 ASP A N 1
ATOM 2559 C CA . ASP A 1 321 ? 29.641 2.549 -18.375 1 89.69 321 ASP A CA 1
ATOM 2560 C C . ASP A 1 321 ? 30.406 3.783 -18.844 1 89.69 321 ASP A C 1
ATOM 2562 O O . ASP A 1 321 ? 30.656 4.695 -18.062 1 89.69 321 ASP A O 1
ATOM 2566 N N . TYR A 1 322 ? 30.688 3.75 -20.078 1 92.12 322 TYR A N 1
ATOM 2567 C CA . TYR A 1 322 ? 31.422 4.887 -20.641 1 92.12 322 TYR A CA 1
ATOM 2568 C C . TYR A 1 322 ? 30.562 6.145 -20.625 1 92.12 322 TYR A C 1
ATOM 2570 O O . TYR A 1 322 ? 31.016 7.219 -20.234 1 92.12 322 TYR A O 1
ATOM 2578 N N . ALA A 1 323 ? 29.344 6.031 -21.031 1 93.62 323 ALA A N 1
ATOM 2579 C CA . ALA A 1 323 ? 28.422 7.172 -21.047 1 93.62 323 ALA A CA 1
ATOM 2580 C C . ALA A 1 323 ? 28.219 7.723 -19.625 1 93.62 323 ALA A C 1
ATOM 2582 O O . ALA A 1 323 ? 28.156 8.938 -19.438 1 93.62 323 ALA A O 1
ATOM 2583 N N . LEU A 1 324 ? 28.125 6.887 -18.656 1 94.75 324 LEU A N 1
ATOM 2584 C CA . LEU A 1 324 ? 27.953 7.297 -17.266 1 94.75 324 LEU A CA 1
ATOM 2585 C C . LEU A 1 324 ? 29.203 8.023 -16.766 1 94.75 324 LEU A C 1
ATOM 2587 O O . LEU A 1 324 ? 29.094 9.055 -16.094 1 94.75 324 LEU A O 1
ATOM 2591 N N . GLU A 1 325 ? 30.359 7.527 -17.109 1 94.56 325 GLU A N 1
ATOM 2592 C CA . GLU A 1 325 ? 31.625 8.117 -16.672 1 94.56 325 GLU A CA 1
ATOM 2593 C C . GLU A 1 325 ? 31.828 9.5 -17.281 1 94.56 325 GLU A C 1
ATOM 2595 O O . GLU A 1 325 ? 32.25 10.43 -16.578 1 94.56 325 GLU A O 1
ATOM 2600 N N . VAL A 1 326 ? 31.531 9.664 -18.469 1 96.81 326 VAL A N 1
ATOM 2601 C CA . VAL A 1 326 ? 31.688 10.945 -19.156 1 96.81 326 VAL A CA 1
ATOM 2602 C C . VAL A 1 326 ? 30.688 11.961 -18.594 1 96.81 326 VAL A C 1
ATOM 2604 O O . VAL A 1 326 ? 31.062 13.094 -18.281 1 96.81 326 VAL A O 1
ATOM 2607 N N . SER A 1 327 ? 29.453 11.547 -18.469 1 97.62 327 SER A N 1
ATOM 2608 C CA . SER A 1 327 ? 28.438 12.445 -17.938 1 97.62 327 SER A CA 1
ATOM 2609 C C . SER A 1 327 ? 28.781 12.867 -16.5 1 97.62 327 SER A C 1
ATOM 2611 O O . SER A 1 327 ? 28.641 14.031 -16.141 1 97.62 327 SER A O 1
ATOM 2613 N N . MET A 1 328 ? 29.281 11.945 -15.711 1 97.19 328 MET A N 1
ATOM 2614 C CA . MET A 1 328 ? 29.688 12.242 -14.336 1 97.19 328 MET A CA 1
ATOM 2615 C C . MET A 1 328 ? 30.891 13.188 -14.32 1 97.19 328 MET A C 1
ATOM 2617 O O . MET A 1 328 ? 30.922 14.133 -13.531 1 97.19 328 MET A O 1
ATOM 2621 N N . GLY A 1 329 ? 31.828 12.977 -15.172 1 96.25 329 GLY A N 1
ATOM 2622 C CA . GLY A 1 329 ? 33 13.82 -15.227 1 96.25 329 GLY A CA 1
ATOM 2623 C C . GLY A 1 329 ? 32.719 15.258 -15.594 1 96.25 329 GLY A C 1
ATOM 2624 O O . GLY A 1 329 ? 33.156 16.188 -14.93 1 96.25 329 GLY A O 1
ATOM 2625 N N . VAL A 1 330 ? 31.875 15.484 -16.484 1 98 330 VAL A N 1
ATOM 2626 C CA . VAL A 1 330 ? 31.562 16.812 -16.984 1 98 330 VAL A CA 1
ATOM 2627 C C . VAL A 1 330 ? 30.688 17.547 -15.953 1 98 330 VAL A C 1
ATOM 2629 O O . VAL A 1 330 ? 30.984 18.672 -15.562 1 98 330 VAL A O 1
ATOM 2632 N N . LEU A 1 331 ? 29.641 16.906 -15.469 1 98.25 331 LEU A N 1
ATOM 2633 C CA . LEU A 1 331 ? 28.703 17.578 -14.586 1 98.25 331 LEU A CA 1
ATOM 2634 C C . LEU A 1 331 ? 29.297 17.781 -13.195 1 98.25 331 LEU A C 1
ATOM 2636 O O . LEU A 1 331 ? 29 18.766 -12.531 1 98.25 331 LEU A O 1
ATOM 2640 N N . CYS A 1 332 ? 30.125 16.891 -12.789 1 97.62 332 CYS A N 1
ATOM 2641 C CA . CYS A 1 332 ? 30.797 17.062 -11.508 1 97.62 332 CYS A CA 1
ATOM 2642 C C . CYS A 1 332 ? 31.75 18.25 -11.555 1 97.62 332 CYS A C 1
ATOM 2644 O O . CYS A 1 332 ? 31.828 19.031 -10.594 1 97.62 332 CYS A O 1
ATOM 2646 N N . SER A 1 333 ? 32.438 18.438 -12.664 1 97.44 333 SER A N 1
ATOM 2647 C CA . SER A 1 333 ? 33.344 19.562 -12.805 1 97.44 333 SER A CA 1
ATOM 2648 C C . SER A 1 333 ? 32.594 20.891 -12.805 1 97.44 333 SER A C 1
ATOM 2650 O O . SER A 1 333 ? 33 21.859 -12.164 1 97.44 333 SER A O 1
ATOM 2652 N N . LEU A 1 334 ? 31.516 20.922 -13.391 1 97.69 334 LEU A N 1
ATOM 2653 C CA . LEU A 1 334 ? 30.672 22.125 -13.414 1 97.69 334 LEU A CA 1
ATOM 2654 C C . LEU A 1 334 ? 30.094 22.406 -12.031 1 97.69 334 LEU A C 1
ATOM 2656 O O . LEU A 1 334 ? 29.953 23.562 -11.633 1 97.69 334 LEU A O 1
ATOM 2660 N N . SER A 1 335 ? 29.75 21.375 -11.297 1 97.56 335 SER A N 1
ATOM 2661 C CA . SER A 1 335 ? 29.172 21.531 -9.961 1 97.56 335 SER A CA 1
ATOM 2662 C C . SER A 1 335 ? 30.203 22.078 -8.977 1 97.56 335 SER A C 1
ATOM 2664 O O . SER A 1 335 ? 29.875 22.859 -8.086 1 97.56 335 SER A O 1
ATOM 2666 N N . VAL A 1 336 ? 31.406 21.75 -9.164 1 96.12 336 VAL A N 1
ATOM 2667 C CA . VAL A 1 336 ? 32.469 22.25 -8.289 1 96.12 336 VAL A CA 1
ATOM 2668 C C . VAL A 1 336 ? 32.719 23.734 -8.562 1 96.12 336 VAL A C 1
ATOM 2670 O O . VAL A 1 336 ? 32.906 24.516 -7.629 1 96.12 336 VAL A O 1
ATOM 2673 N N . VAL A 1 337 ? 32.625 24.156 -9.758 1 96.62 337 VAL A N 1
ATOM 2674 C CA . VAL A 1 337 ? 32.75 25.562 -10.109 1 96.62 337 VAL A CA 1
ATOM 2675 C C . VAL A 1 337 ? 31.594 26.375 -9.523 1 96.62 337 VAL A C 1
ATOM 2677 O O . VAL A 1 337 ? 31.812 27.438 -8.953 1 96.62 337 VAL A O 1
ATOM 2680 N N . TRP A 1 338 ? 30.484 25.812 -9.656 1 96.81 338 TRP A N 1
ATOM 2681 C CA . TRP A 1 338 ? 29.312 26.484 -9.109 1 96.81 338 TRP A CA 1
ATOM 2682 C C . TRP A 1 338 ? 29.406 26.578 -7.59 1 96.81 338 TRP A C 1
ATOM 2684 O O . TRP A 1 338 ? 29.031 27.594 -7.008 1 96.81 338 TRP A O 1
ATOM 2694 N N . SER A 1 339 ? 29.875 25.547 -6.945 1 97.56 339 SER A N 1
ATOM 2695 C CA . SER A 1 339 ? 30.062 25.562 -5.5 1 97.56 339 SER A CA 1
ATOM 2696 C C . SER A 1 339 ? 31.094 26.609 -5.09 1 97.56 339 SER A C 1
ATOM 2698 O O . SER A 1 339 ? 31 27.203 -4.016 1 97.56 339 SER A O 1
ATOM 2700 N N . GLY A 1 340 ? 32.031 26.797 -5.961 1 95.88 340 GLY A N 1
ATOM 2701 C CA . GLY A 1 340 ? 33.031 27.844 -5.715 1 95.88 340 GLY A CA 1
ATOM 2702 C C . GLY A 1 340 ? 32.406 29.234 -5.738 1 95.88 340 GLY A C 1
ATOM 2703 O O . GLY A 1 340 ? 32.719 30.062 -4.883 1 95.88 340 GLY A O 1
ATOM 2704 N N . ILE A 1 341 ? 31.516 29.516 -6.613 1 94.94 341 ILE A N 1
ATOM 2705 C CA . ILE A 1 341 ? 30.844 30.812 -6.715 1 94.94 341 ILE A CA 1
ATOM 2706 C C . ILE A 1 341 ? 29.938 31.031 -5.504 1 94.94 341 ILE A C 1
ATOM 2708 O O . ILE A 1 341 ? 29.922 32.125 -4.926 1 94.94 341 ILE A O 1
ATOM 2712 N N . GLU A 1 342 ? 29.281 29.984 -5.141 1 95.56 342 GLU A N 1
ATOM 2713 C CA . GLU A 1 342 ? 28.422 30.062 -3.969 1 95.56 342 GLU A CA 1
ATOM 2714 C C . GLU A 1 342 ? 29.234 30.344 -2.707 1 95.56 342 GLU A C 1
ATOM 2716 O O . GLU A 1 342 ? 28.797 31.125 -1.847 1 95.56 342 GLU A O 1
ATOM 2721 N N . THR A 1 343 ? 30.328 29.688 -2.605 1 95.5 343 THR A N 1
ATOM 2722 C CA . THR A 1 343 ? 31.203 29.891 -1.449 1 95.5 343 THR A CA 1
ATOM 2723 C C . THR A 1 343 ? 31.766 31.312 -1.435 1 95.5 343 THR A C 1
ATOM 2725 O O . THR A 1 343 ? 31.875 31.922 -0.373 1 95.5 343 THR A O 1
ATOM 2728 N N . TRP A 1 344 ? 32.062 31.828 -2.586 1 92.75 344 TRP A N 1
ATOM 2729 C CA . TRP A 1 344 ? 32.562 33.188 -2.693 1 92.75 344 TRP A CA 1
ATOM 2730 C C . TRP A 1 344 ? 31.516 34.188 -2.223 1 92.75 344 TRP A C 1
ATOM 2732 O O . TRP A 1 344 ? 31.812 35.125 -1.472 1 92.75 344 TRP A O 1
ATOM 2742 N N . SER A 1 345 ? 30.328 34.031 -2.648 1 92.38 345 SER A N 1
ATOM 2743 C CA . SER A 1 345 ? 29.219 34.875 -2.221 1 92.38 345 SER A CA 1
ATOM 2744 C C . SER A 1 345 ? 28.984 34.781 -0.717 1 92.38 345 SER A C 1
ATOM 2746 O O . SER A 1 345 ? 28.812 35.781 -0.041 1 92.38 345 SER A O 1
ATOM 2748 N N . TYR A 1 346 ? 29.047 33.562 -0.215 1 93.19 346 TYR A N 1
ATOM 2749 C CA . TYR A 1 346 ? 28.812 33.312 1.206 1 93.19 346 TYR A CA 1
ATOM 2750 C C . TYR A 1 346 ? 29.922 33.938 2.047 1 93.19 346 TYR A C 1
ATOM 2752 O O . TYR A 1 346 ? 29.672 34.5 3.107 1 93.19 346 TYR A O 1
ATOM 2760 N N . SER A 1 347 ? 31.141 33.844 1.598 1 91.88 347 SER A N 1
ATOM 2761 C CA . SER A 1 347 ? 32.281 34.406 2.324 1 91.88 347 SER A CA 1
ATOM 2762 C C . SER A 1 347 ? 32.219 35.938 2.348 1 91.88 347 SER A C 1
ATOM 2764 O O . SER A 1 347 ? 32.531 36.562 3.373 1 91.88 347 SER A O 1
ATOM 2766 N N . ARG A 1 348 ? 31.828 36.531 1.327 1 88.88 348 ARG A N 1
ATOM 2767 C CA . ARG A 1 348 ? 31.703 37.969 1.258 1 88.88 348 ARG A CA 1
ATOM 2768 C C . ARG A 1 348 ? 30.594 38.469 2.174 1 88.88 348 ARG A C 1
ATOM 2770 O O . ARG A 1 348 ? 30.75 39.469 2.871 1 88.88 348 ARG A O 1
ATOM 2777 N N . ARG A 1 349 ? 29.516 37.812 2.145 1 91.88 349 ARG A N 1
ATOM 2778 C CA . ARG A 1 349 ? 28.359 38.156 2.965 1 91.88 349 ARG A CA 1
ATOM 2779 C C . ARG A 1 349 ? 28.656 37.969 4.445 1 91.88 349 ARG A C 1
ATOM 2781 O O . ARG A 1 349 ? 28.016 38.562 5.309 1 91.88 349 ARG A O 1
ATOM 2788 N N . SER A 1 350 ? 29.625 37.062 4.727 1 90.56 350 SER A N 1
ATOM 2789 C CA . SER A 1 350 ? 30.016 36.781 6.109 1 90.56 350 SER A CA 1
ATOM 2790 C C . SER A 1 350 ? 31.109 37.75 6.562 1 90.56 350 SER A C 1
ATOM 2792 O O . SER A 1 350 ? 31.547 37.688 7.715 1 90.56 350 SER A O 1
ATOM 2794 N N . GLY A 1 351 ? 31.531 38.688 5.773 1 83.62 351 GLY A N 1
ATOM 2795 C CA . GLY A 1 351 ? 32.5 39.719 6.109 1 83.62 351 GLY A CA 1
ATOM 2796 C C . GLY A 1 351 ? 33.938 39.156 6.172 1 83.62 351 GLY A C 1
ATOM 2797 O O . GLY A 1 351 ? 34.781 39.719 6.871 1 83.62 351 GLY A O 1
ATOM 2798 N N . ARG A 1 352 ? 34.188 38.094 5.496 1 84.5 352 ARG A N 1
ATOM 2799 C CA . ARG A 1 352 ? 35.531 37.531 5.547 1 84.5 352 ARG A CA 1
ATOM 2800 C C . ARG A 1 352 ? 36.406 38.062 4.414 1 84.5 352 ARG A C 1
ATOM 2802 O O . ARG A 1 352 ? 35.938 38.25 3.295 1 84.5 352 ARG A O 1
ATOM 2809 N N . VAL A 1 353 ? 37.594 38.5 4.66 1 77.06 353 VAL A N 1
ATOM 2810 C CA . VAL A 1 353 ? 38.469 39.125 3.682 1 77.06 353 VAL A CA 1
ATOM 2811 C C . VAL A 1 353 ? 39.344 38.062 3.01 1 77.06 353 VAL A C 1
ATOM 2813 O O . VAL A 1 353 ? 39.688 38.188 1.826 1 77.06 353 VAL A O 1
ATOM 2816 N N . GLY A 1 354 ? 39.625 36.875 3.629 1 79.38 354 GLY A N 1
ATOM 2817 C CA . GLY A 1 354 ? 40.531 35.906 3.035 1 79.38 354 GLY A CA 1
ATOM 2818 C C . GLY A 1 354 ? 40 34.469 3.107 1 79.38 354 GLY A C 1
ATOM 2819 O O . GLY A 1 354 ? 38.906 34.25 3.631 1 79.38 354 GLY A O 1
ATOM 2820 N N . ILE A 1 355 ? 40.688 33.562 2.244 1 87.38 355 ILE A N 1
ATOM 2821 C CA . ILE A 1 355 ? 40.344 32.156 2.223 1 87.38 355 ILE A CA 1
ATOM 2822 C C . ILE A 1 355 ? 40.875 31.469 3.48 1 87.38 355 ILE A C 1
ATOM 2824 O O . ILE A 1 355 ? 42.094 31.297 3.635 1 87.38 355 ILE A O 1
ATOM 2828 N N . ASP A 1 356 ? 40.062 31.219 4.465 1 90.81 356 ASP A N 1
ATOM 2829 C CA . ASP A 1 356 ? 40.406 30.547 5.715 1 90.81 356 ASP A CA 1
ATOM 2830 C C . ASP A 1 356 ? 39.875 29.125 5.734 1 90.81 356 ASP A C 1
ATOM 2832 O O . ASP A 1 356 ? 39.312 28.656 4.742 1 90.81 356 ASP A O 1
ATOM 2836 N N . LEU A 1 357 ? 40.188 28.406 6.801 1 90.88 357 LEU A N 1
ATOM 2837 C CA . LEU A 1 357 ? 39.75 27.016 6.965 1 90.88 357 LEU A CA 1
ATOM 2838 C C . LEU A 1 357 ? 38.219 26.938 6.953 1 90.88 357 LEU A C 1
ATOM 2840 O O . LEU A 1 357 ? 37.656 25.938 6.48 1 90.88 357 LEU A O 1
ATOM 2844 N N . PHE A 1 358 ? 37.625 27.922 7.371 1 89.81 358 PHE A N 1
ATOM 2845 C CA . PHE A 1 358 ? 36.156 27.938 7.395 1 89.81 358 PHE A CA 1
ATOM 2846 C C . PHE A 1 358 ? 35.594 28.062 5.984 1 89.81 358 PHE A C 1
ATOM 2848 O O . PHE A 1 358 ? 34.562 27.5 5.676 1 89.81 358 PHE A O 1
ATOM 2855 N N . THR A 1 359 ? 36.312 28.781 5.188 1 93.75 359 THR A N 1
ATOM 2856 C CA . THR A 1 359 ? 35.875 28.922 3.801 1 93.75 359 THR A CA 1
ATOM 2857 C C . THR A 1 359 ? 36 27.609 3.051 1 93.75 359 THR A C 1
ATOM 2859 O O . THR A 1 359 ? 35.156 27.281 2.213 1 93.75 359 THR A O 1
ATOM 2862 N N . ILE A 1 360 ? 37.031 26.891 3.381 1 94.38 360 ILE A N 1
ATOM 2863 C CA . ILE A 1 360 ? 37.188 25.578 2.744 1 94.38 360 ILE A CA 1
ATOM 2864 C C . ILE A 1 360 ? 36.094 24.625 3.209 1 94.38 360 ILE A C 1
ATOM 2866 O O . ILE A 1 360 ? 35.594 23.828 2.418 1 94.38 360 ILE A O 1
ATOM 2870 N N . ALA A 1 361 ? 35.812 24.656 4.449 1 94.56 361 ALA A N 1
ATOM 2871 C CA . ALA A 1 361 ? 34.719 23.828 4.977 1 94.56 361 ALA A CA 1
ATOM 2872 C C . ALA A 1 361 ? 33.406 24.172 4.32 1 94.56 361 ALA A C 1
ATOM 2874 O O . ALA A 1 361 ? 32.594 23.297 4.039 1 94.56 361 ALA A O 1
ATOM 2875 N N . GLU A 1 362 ? 33.219 25.453 4.094 1 94.75 362 GLU A N 1
ATOM 2876 C CA . GLU A 1 362 ? 32 25.891 3.424 1 94.75 362 GLU A CA 1
ATOM 2877 C C . GLU A 1 362 ? 31.969 25.406 1.978 1 94.75 362 GLU A C 1
ATOM 2879 O O . GLU A 1 362 ? 30.906 25.031 1.47 1 94.75 362 GLU A O 1
ATOM 2884 N N . LEU A 1 363 ? 33.062 25.484 1.356 1 96.44 363 LEU A N 1
ATOM 2885 C CA . LEU A 1 363 ? 33.156 24.953 -0.003 1 96.44 363 LEU A CA 1
ATOM 2886 C C . LEU A 1 363 ? 32.781 23.484 -0.039 1 96.44 363 LEU A C 1
ATOM 2888 O O . LEU A 1 363 ? 32.094 23.031 -0.943 1 96.44 363 LEU A O 1
ATOM 2892 N N . ALA A 1 364 ? 33.25 22.719 0.924 1 96.69 364 ALA A N 1
ATOM 2893 C CA . ALA A 1 364 ? 32.938 21.297 1.015 1 96.69 364 ALA A CA 1
ATOM 2894 C C . ALA A 1 364 ? 31.453 21.094 1.244 1 96.69 364 ALA A C 1
ATOM 2896 O O . ALA A 1 364 ? 30.844 20.188 0.665 1 96.69 364 ALA A O 1
ATOM 2897 N N . LEU A 1 365 ? 30.875 21.891 2.049 1 96.44 365 LEU A N 1
ATOM 2898 C CA . LEU A 1 365 ? 29.469 21.75 2.363 1 96.44 365 LEU A CA 1
ATOM 2899 C C . LEU A 1 365 ? 28.609 22.062 1.142 1 96.44 365 LEU A C 1
ATOM 2901 O O . LEU A 1 365 ? 27.672 21.328 0.828 1 96.44 365 LEU A O 1
ATOM 2905 N N . PHE A 1 366 ? 28.906 23.109 0.425 1 96.94 366 PHE A N 1
ATOM 2906 C CA . PHE A 1 366 ? 28.156 23.453 -0.78 1 96.94 366 PHE A CA 1
ATOM 2907 C C . PHE A 1 366 ? 28.391 22.406 -1.869 1 96.94 366 PHE A C 1
ATOM 2909 O O . PHE A 1 366 ? 27.469 22.094 -2.635 1 96.94 366 PHE A O 1
ATOM 2916 N N . SER A 1 367 ? 29.594 21.922 -1.918 1 97.56 367 SER A N 1
ATOM 2917 C CA . SER A 1 367 ? 29.891 20.891 -2.91 1 97.56 367 SER A CA 1
ATOM 2918 C C . SER A 1 367 ? 29.094 19.609 -2.627 1 97.56 367 SER A C 1
ATOM 2920 O O . SER A 1 367 ? 28.688 18.906 -3.553 1 97.56 367 SER A O 1
ATOM 2922 N N . CYS A 1 368 ? 28.906 19.281 -1.372 1 97.56 368 CYS A N 1
ATOM 2923 C CA . CYS A 1 368 ? 28.109 18.109 -1.025 1 97.56 368 CYS A CA 1
ATOM 2924 C C . CYS A 1 368 ? 26.703 18.219 -1.582 1 97.56 368 CYS A C 1
ATOM 2926 O O . CYS A 1 368 ? 26.172 17.25 -2.127 1 97.56 368 CYS A O 1
ATOM 2928 N N . GLY A 1 369 ? 26.094 19.312 -1.457 1 97.88 369 GLY A N 1
ATOM 2929 C CA . GLY A 1 369 ? 24.75 19.516 -1.966 1 97.88 369 GLY A CA 1
ATOM 2930 C C . GLY A 1 369 ? 24.656 19.438 -3.479 1 97.88 369 GLY A C 1
ATOM 2931 O O . GLY A 1 369 ? 23.812 18.734 -4.023 1 97.88 369 GLY A O 1
ATOM 2932 N N . ASN A 1 370 ? 25.594 20.078 -4.152 1 98.19 370 ASN A N 1
ATOM 2933 C CA . ASN A 1 370 ? 25.562 20.109 -5.609 1 98.19 370 ASN A CA 1
ATOM 2934 C C . ASN A 1 370 ? 25.984 18.781 -6.215 1 98.19 370 ASN A C 1
ATOM 2936 O O . ASN A 1 370 ? 25.422 18.359 -7.234 1 98.19 370 ASN A O 1
ATOM 2940 N N . LEU A 1 371 ? 26.953 18.156 -5.625 1 98.25 371 LEU A N 1
ATOM 2941 C CA . LEU A 1 371 ? 27.359 16.844 -6.105 1 98.25 371 LEU A CA 1
ATOM 2942 C C . LEU A 1 371 ? 26.25 15.82 -5.91 1 98.25 371 LEU A C 1
ATOM 2944 O O . LEU A 1 371 ? 26.047 14.93 -6.746 1 98.25 371 LEU A O 1
ATOM 2948 N N . ALA A 1 372 ? 25.516 15.859 -4.793 1 98.5 372 ALA A N 1
ATOM 2949 C CA . ALA A 1 372 ? 24.375 14.977 -4.578 1 98.5 372 ALA A CA 1
ATOM 2950 C C . ALA A 1 372 ? 23.359 15.109 -5.703 1 98.5 372 ALA A C 1
ATOM 2952 O O . ALA A 1 372 ? 22.859 14.109 -6.227 1 98.5 372 ALA A O 1
ATOM 2953 N N . ASN A 1 373 ? 23.094 16.312 -6.094 1 98.5 373 ASN A N 1
ATOM 2954 C CA . ASN A 1 373 ? 22.141 16.562 -7.172 1 98.5 373 ASN A CA 1
ATOM 2955 C C . ASN A 1 373 ? 22.625 16.016 -8.5 1 98.5 373 ASN A C 1
ATOM 2957 O O . ASN A 1 373 ? 21.859 15.453 -9.273 1 98.5 373 ASN A O 1
ATOM 2961 N N . VAL A 1 374 ? 23.922 16.172 -8.766 1 98.44 374 VAL A N 1
ATOM 2962 C CA . VAL A 1 374 ? 24.484 15.711 -10.031 1 98.44 374 VAL A CA 1
ATOM 2963 C C . VAL A 1 374 ? 24.484 14.188 -10.078 1 98.44 374 VAL A C 1
ATOM 2965 O O . VAL A 1 374 ? 24.078 13.594 -11.078 1 98.44 374 VAL A O 1
ATOM 2968 N N . PHE A 1 375 ? 25 13.523 -8.992 1 98.44 375 PHE A N 1
ATOM 2969 C CA . PHE A 1 375 ? 25 12.062 -8.938 1 98.44 375 PHE A CA 1
ATOM 2970 C C . PHE A 1 375 ? 23.594 11.523 -9.195 1 98.44 375 PHE A C 1
ATOM 2972 O O . PHE A 1 375 ? 23.406 10.617 -10.008 1 98.44 375 PHE A O 1
ATOM 2979 N N . PHE A 1 376 ? 22.625 12.094 -8.539 1 98.56 376 PHE A N 1
ATOM 2980 C CA . PHE A 1 376 ? 21.25 11.617 -8.633 1 98.56 376 PHE A CA 1
ATOM 2981 C C . PHE A 1 376 ? 20.672 11.883 -10.023 1 98.56 376 PHE A C 1
ATOM 2983 O O . PHE A 1 376 ? 20 11.031 -10.602 1 98.56 376 PHE A O 1
ATOM 2990 N N . LEU A 1 377 ? 20.938 13.062 -10.555 1 98.25 377 LEU A N 1
ATOM 2991 C CA . LEU A 1 377 ? 20.406 13.445 -11.859 1 98.25 377 LEU A CA 1
ATOM 2992 C C . LEU A 1 377 ? 20.938 12.531 -12.953 1 98.25 377 LEU A C 1
ATOM 2994 O O . LEU A 1 377 ? 20.188 12.078 -13.812 1 98.25 377 LEU A O 1
ATOM 2998 N N . VAL A 1 378 ? 22.203 12.234 -12.922 1 98.19 378 VAL A N 1
ATOM 2999 C CA . VAL A 1 378 ? 22.844 11.43 -13.969 1 98.19 378 VAL A CA 1
ATOM 3000 C C . VAL A 1 378 ? 22.281 10.008 -13.93 1 98.19 378 VAL A C 1
ATOM 3002 O O . VAL A 1 378 ? 21.906 9.461 -14.969 1 98.19 378 VAL A O 1
ATOM 3005 N N . VAL A 1 379 ? 22.219 9.414 -12.797 1 97.75 379 VAL A N 1
ATOM 3006 C CA . VAL A 1 379 ? 21.75 8.039 -12.695 1 97.75 379 VAL A CA 1
ATOM 3007 C C . VAL A 1 379 ? 20.25 7.984 -12.984 1 97.75 379 VAL A C 1
ATOM 3009 O O . VAL A 1 379 ? 19.75 7.008 -13.555 1 97.75 379 VAL A O 1
ATOM 3012 N N . ALA A 1 380 ? 19.469 8.992 -12.602 1 98.19 380 ALA A N 1
ATOM 3013 C CA . ALA A 1 380 ? 18.047 9.039 -12.922 1 98.19 380 ALA A CA 1
ATOM 3014 C C . ALA A 1 380 ? 17.828 9.133 -14.422 1 98.19 380 ALA A C 1
ATOM 3016 O O . ALA A 1 380 ? 17 8.406 -14.977 1 98.19 380 ALA A O 1
ATOM 3017 N N . CYS A 1 381 ? 18.609 9.969 -15.078 1 97.75 381 CYS A N 1
ATOM 3018 C CA . CYS A 1 381 ? 18.469 10.117 -16.516 1 97.75 381 CYS A CA 1
ATOM 3019 C C . CYS A 1 381 ? 18.891 8.836 -17.234 1 97.75 381 CYS A C 1
ATOM 3021 O O . CYS A 1 381 ? 18.266 8.438 -18.219 1 97.75 381 CYS A O 1
ATOM 3023 N N . ALA A 1 382 ? 19.922 8.195 -16.75 1 96.56 382 ALA A N 1
ATOM 3024 C CA . ALA A 1 382 ? 20.375 6.938 -17.344 1 96.56 382 ALA A CA 1
ATOM 3025 C C . ALA A 1 382 ? 19.328 5.844 -17.203 1 96.56 382 ALA A C 1
ATOM 3027 O O . ALA A 1 382 ? 19.062 5.102 -18.141 1 96.56 382 ALA A O 1
ATOM 3028 N N . SER A 1 383 ? 18.75 5.727 -16.047 1 97 383 SER A N 1
ATOM 3029 C CA . SER A 1 383 ? 17.719 4.723 -15.805 1 97 383 SER A CA 1
ATOM 3030 C C . SER A 1 383 ? 16.453 5.016 -16.625 1 97 383 SER A C 1
ATOM 3032 O O . SER A 1 383 ? 15.828 4.098 -17.141 1 97 383 SER A O 1
ATOM 3034 N N . LEU A 1 384 ? 16.078 6.266 -16.766 1 96.94 384 LEU A N 1
ATOM 3035 C CA . LEU A 1 384 ? 14.922 6.645 -17.562 1 96.94 384 LEU A CA 1
ATOM 3036 C C . LEU A 1 384 ? 15.164 6.379 -19.031 1 96.94 384 LEU A C 1
ATOM 3038 O O . LEU A 1 384 ? 14.273 5.91 -19.75 1 96.94 384 LEU A O 1
ATOM 3042 N N . HIS A 1 385 ? 16.391 6.668 -19.453 1 94.88 385 HIS A N 1
ATOM 3043 C CA . HIS A 1 385 ? 16.75 6.418 -20.844 1 94.88 385 HIS A CA 1
ATOM 3044 C C . HIS A 1 385 ? 16.641 4.934 -21.188 1 94.88 385 HIS A C 1
ATOM 3046 O O . HIS A 1 385 ? 16.047 4.57 -22.203 1 94.88 385 HIS A O 1
ATOM 3052 N N . THR A 1 386 ? 17.172 4.09 -20.328 1 93.56 386 THR A N 1
ATOM 3053 C CA . THR A 1 386 ? 17.094 2.65 -20.562 1 93.56 386 THR A CA 1
ATOM 3054 C C . THR A 1 386 ? 15.656 2.16 -20.484 1 93.56 386 THR A C 1
ATOM 3056 O O . THR A 1 386 ? 15.258 1.276 -21.25 1 93.56 386 THR A O 1
ATOM 3059 N N . PHE A 1 387 ? 14.852 2.691 -19.641 1 95.12 387 PHE A N 1
ATOM 3060 C CA . PHE A 1 387 ? 13.453 2.318 -19.469 1 95.12 387 PHE A CA 1
ATOM 3061 C C . PHE A 1 387 ? 12.656 2.637 -20.734 1 95.12 387 PHE A C 1
ATOM 3063 O O . PHE A 1 387 ? 11.922 1.787 -21.25 1 95.12 387 PHE A O 1
ATOM 3070 N N . PHE A 1 388 ? 12.844 3.85 -21.328 1 94.25 388 PHE A N 1
ATOM 3071 C CA . PHE A 1 388 ? 12.062 4.289 -22.484 1 94.25 388 PHE A CA 1
ATOM 3072 C C . PHE A 1 388 ? 12.477 3.531 -23.734 1 94.25 388 PHE A C 1
ATOM 3074 O O . PHE A 1 388 ? 11.633 3.205 -24.578 1 94.25 388 PHE A O 1
ATOM 3081 N N . PHE A 1 389 ? 13.688 3.203 -23.812 1 90.94 389 PHE A N 1
ATOM 3082 C CA . PHE A 1 389 ? 14.156 2.516 -25.016 1 90.94 389 PHE A CA 1
ATOM 3083 C C . PHE A 1 389 ? 13.82 1.03 -24.953 1 90.94 389 PHE A C 1
ATOM 3085 O O . PHE A 1 389 ? 13.57 0.399 -25.984 1 90.94 389 PHE A O 1
ATOM 3092 N N . TYR A 1 390 ? 13.797 0.416 -23.797 1 91.62 390 TYR A N 1
ATOM 3093 C CA . TYR A 1 390 ? 13.461 -0.996 -23.656 1 91.62 390 TYR A CA 1
ATOM 3094 C C . TYR A 1 390 ? 11.961 -1.221 -23.812 1 91.62 390 TYR A C 1
ATOM 3096 O O . TYR A 1 390 ? 11.539 -2.174 -24.469 1 91.62 390 TYR A O 1
ATOM 3104 N N . LYS A 1 391 ? 11.039 -0.398 -23.266 1 90.81 391 LYS A N 1
ATOM 3105 C CA . LYS A 1 391 ? 9.594 -0.61 -23.266 1 90.81 391 LYS A CA 1
ATOM 3106 C C . LYS A 1 391 ? 8.953 0.051 -24.484 1 90.81 391 LYS A C 1
ATOM 3108 O O . LYS A 1 391 ? 7.898 -0.385 -24.953 1 90.81 391 LYS A O 1
ATOM 3113 N N . GLY A 1 392 ? 9.43 0.925 -25.062 1 81.38 392 GLY A N 1
ATOM 3114 C CA . GLY A 1 392 ? 8.727 1.712 -26.062 1 81.38 392 GLY A CA 1
ATOM 3115 C C . GLY A 1 392 ? 9.109 1.348 -27.484 1 81.38 392 GLY A C 1
ATOM 3116 O O . GLY A 1 392 ? 8.383 1.667 -28.422 1 81.38 392 GLY A O 1
ATOM 3117 N N . GLU A 1 393 ? 10.227 0.71 -27.719 1 76.94 393 GLU A N 1
ATOM 3118 C CA . GLU A 1 393 ? 10.68 0.563 -29.094 1 76.94 393 GLU A CA 1
ATOM 3119 C C . GLU A 1 393 ? 10.562 -0.885 -29.562 1 76.94 393 GLU A C 1
ATOM 3121 O O . GLU A 1 393 ? 10.734 -1.813 -28.766 1 76.94 393 GLU A O 1
ATOM 3126 N N . SER A 1 394 ? 10.211 -1.052 -30.828 1 78.38 394 SER A N 1
ATOM 3127 C CA . SER A 1 394 ? 10.156 -2.371 -31.438 1 78.38 394 SER A CA 1
ATOM 3128 C C . SER A 1 394 ? 11.547 -2.842 -31.875 1 78.38 394 SER A C 1
ATOM 3130 O O . SER A 1 394 ? 11.859 -4.031 -31.781 1 78.38 394 SER A O 1
ATOM 3132 N N . VAL A 1 395 ? 12.328 -1.764 -32.219 1 82 395 VAL A N 1
ATOM 3133 C CA . VAL A 1 395 ? 13.688 -2.1 -32.625 1 82 395 VAL A CA 1
ATOM 3134 C C . VAL A 1 395 ? 14.594 -2.143 -31.406 1 82 395 VAL A C 1
ATOM 3136 O O . VAL A 1 395 ? 14.484 -1.296 -30.516 1 82 395 VAL A O 1
ATOM 3139 N N . ILE A 1 396 ? 15.344 -3.131 -31.359 1 83.81 396 ILE A N 1
ATOM 3140 C CA . ILE A 1 396 ? 16.156 -3.369 -30.172 1 83.81 396 ILE A CA 1
ATOM 3141 C C . ILE A 1 396 ? 17.391 -2.453 -30.203 1 83.81 396 ILE A C 1
ATOM 3143 O O . ILE A 1 396 ? 18.297 -2.639 -31.016 1 83.81 396 ILE A O 1
ATOM 3147 N N . HIS A 1 397 ? 17.344 -1.451 -29.375 1 81.25 397 HIS A N 1
ATOM 3148 C CA . HIS A 1 397 ? 18.516 -0.582 -29.219 1 81.25 397 HIS A CA 1
ATOM 3149 C C . HIS A 1 397 ? 19.219 -0.838 -27.891 1 81.25 397 HIS A C 1
ATOM 3151 O O . HIS A 1 397 ? 20.453 -0.705 -27.812 1 81.25 397 HIS A O 1
ATOM 3157 N N . LEU A 1 398 ? 18.391 -1.084 -26.938 1 85.56 398 LEU A N 1
ATOM 3158 C CA . LEU A 1 398 ? 18.922 -1.347 -25.609 1 85.56 398 LEU A CA 1
ATOM 3159 C C . LEU A 1 398 ? 18.141 -2.455 -24.922 1 85.56 398 LEU A C 1
ATOM 3161 O O . LEU A 1 398 ? 16.906 -2.537 -25.062 1 85.56 398 LEU A O 1
ATOM 3165 N N . LEU A 1 399 ? 18.938 -3.316 -24.266 1 89.44 399 LEU A N 1
ATOM 3166 C CA . LEU A 1 399 ? 18.312 -4.359 -23.453 1 89.44 399 LEU A CA 1
ATOM 3167 C C . LEU A 1 399 ? 18.469 -4.059 -21.969 1 89.44 399 LEU A C 1
ATOM 3169 O O . LEU A 1 399 ? 18.859 -2.953 -21.594 1 89.44 399 LEU A O 1
ATOM 3173 N N . LEU A 1 400 ? 17.984 -4.922 -21.156 1 90.44 400 LEU A N 1
ATOM 3174 C CA . LEU A 1 400 ? 18.078 -4.781 -19.703 1 90.44 400 LEU A CA 1
ATOM 3175 C C . LEU A 1 400 ? 19.531 -4.668 -19.25 1 90.44 400 LEU A C 1
ATOM 3177 O O . LEU A 1 400 ? 20.422 -5.273 -19.859 1 90.44 400 LEU A O 1
ATOM 3181 N N . LEU A 1 401 ? 19.688 -3.863 -18.297 1 90.5 401 LEU A N 1
ATOM 3182 C CA . LEU A 1 401 ? 21.016 -3.646 -17.766 1 90.5 401 LEU A CA 1
ATOM 3183 C C . LEU A 1 401 ? 21.531 -4.895 -17.047 1 90.5 401 LEU A C 1
ATOM 3185 O O . LEU A 1 401 ? 20.734 -5.672 -16.5 1 90.5 401 LEU A O 1
ATOM 3189 N N . SER A 1 402 ? 22.828 -5.004 -17.109 1 90.31 402 SER A N 1
ATOM 3190 C CA . SER A 1 402 ? 23.453 -6.102 -16.391 1 90.31 402 SER A CA 1
ATOM 3191 C C . SER A 1 402 ? 23.391 -5.891 -14.875 1 90.31 402 SER A C 1
ATOM 3193 O O . SER A 1 402 ? 23.078 -4.793 -14.414 1 90.31 402 SER A O 1
ATOM 3195 N N . SER A 1 403 ? 23.625 -6.867 -14.125 1 89.81 403 SER A N 1
ATOM 3196 C CA . SER A 1 403 ? 23.578 -6.785 -12.672 1 89.81 403 SER A CA 1
ATOM 3197 C C . SER A 1 403 ? 24.656 -5.836 -12.141 1 89.81 403 SER A C 1
ATOM 3199 O O . SER A 1 403 ? 24.438 -5.16 -11.125 1 89.81 403 SER A O 1
ATOM 3201 N N . SER A 1 404 ? 25.781 -5.75 -12.828 1 91.12 404 SER A N 1
ATOM 3202 C CA . SER A 1 404 ? 26.844 -4.844 -12.406 1 91.12 404 SER A CA 1
ATOM 3203 C C . SER A 1 404 ? 26.422 -3.387 -12.586 1 91.12 404 SER A C 1
ATOM 3205 O O . SER A 1 404 ? 26.688 -2.551 -11.719 1 91.12 404 SER A O 1
ATOM 3207 N N . ASN A 1 405 ? 25.781 -3.152 -13.68 1 93.31 405 ASN A N 1
ATOM 3208 C CA . ASN A 1 405 ? 25.312 -1.795 -13.922 1 93.31 405 ASN A CA 1
ATOM 3209 C C . ASN A 1 405 ? 24.203 -1.396 -12.945 1 93.31 405 ASN A C 1
ATOM 3211 O O . ASN A 1 405 ? 24.141 -0.244 -12.516 1 93.31 405 ASN A O 1
ATOM 3215 N N . GLU A 1 406 ? 23.391 -2.328 -12.633 1 93.62 406 GLU A N 1
ATOM 3216 C CA . GLU A 1 406 ? 22.344 -2.045 -11.672 1 93.62 406 GLU A CA 1
ATOM 3217 C C . GLU A 1 406 ? 22.922 -1.729 -10.289 1 93.62 406 GLU A C 1
ATOM 3219 O O . GLU A 1 406 ? 22.422 -0.84 -9.594 1 93.62 406 GLU A O 1
ATOM 3224 N N . ASN A 1 407 ? 23.984 -2.352 -9.906 1 94.69 407 ASN A N 1
ATOM 3225 C CA . ASN A 1 407 ? 24.625 -2.096 -8.625 1 94.69 407 ASN A CA 1
ATOM 3226 C C . ASN A 1 407 ? 25.328 -0.737 -8.602 1 94.69 407 ASN A C 1
ATOM 3228 O O . ASN A 1 407 ? 25.391 -0.083 -7.562 1 94.69 407 ASN A O 1
ATOM 3232 N N . LEU A 1 408 ? 25.797 -0.388 -9.719 1 95 408 LEU A N 1
ATOM 3233 C CA . LEU A 1 408 ? 26.406 0.935 -9.828 1 95 408 LEU A CA 1
ATOM 3234 C C . LEU A 1 408 ? 25.375 2.027 -9.602 1 95 408 LEU A C 1
ATOM 3236 O O . LEU A 1 408 ? 25.625 3.002 -8.891 1 95 408 LEU A O 1
ATOM 3240 N N . ILE A 1 409 ? 24.234 1.859 -10.172 1 96.12 409 ILE A N 1
ATOM 3241 C CA . ILE A 1 409 ? 23.156 2.82 -10 1 96.12 409 ILE A CA 1
ATOM 3242 C C . ILE A 1 409 ? 22.75 2.877 -8.523 1 96.12 409 ILE A C 1
ATOM 3244 O O . ILE A 1 409 ? 22.578 3.961 -7.965 1 96.12 409 ILE A O 1
ATOM 3248 N N . LYS A 1 410 ? 22.656 1.745 -7.867 1 96.81 410 LYS A N 1
ATOM 3249 C CA . LYS A 1 410 ? 22.312 1.682 -6.449 1 96.81 410 LYS A CA 1
ATOM 3250 C C . LYS A 1 410 ? 23.344 2.422 -5.602 1 96.81 410 LYS A C 1
ATOM 3252 O O . LYS A 1 410 ? 22.969 3.172 -4.691 1 96.81 410 LYS A O 1
ATOM 3257 N N . THR A 1 411 ? 24.578 2.303 -5.938 1 97.25 411 THR A N 1
ATOM 3258 C CA . THR A 1 411 ? 25.641 2.93 -5.172 1 97.25 411 THR A CA 1
ATOM 3259 C C . THR A 1 411 ? 25.578 4.449 -5.297 1 97.25 411 THR A C 1
ATOM 3261 O O . THR A 1 411 ? 25.719 5.164 -4.301 1 97.25 411 THR A O 1
ATOM 3264 N N . TYR A 1 412 ? 25.344 4.945 -6.461 1 97.62 412 TYR A N 1
ATOM 3265 C CA . TYR A 1 412 ? 25.281 6.391 -6.66 1 97.62 412 TYR A CA 1
ATOM 3266 C C . TYR A 1 412 ? 24.078 6.988 -5.938 1 97.62 412 TYR A C 1
ATOM 3268 O O . TYR A 1 412 ? 24.156 8.109 -5.426 1 97.62 412 TYR A O 1
ATOM 3276 N N . VAL A 1 413 ? 22.969 6.258 -5.91 1 98 413 VAL A N 1
ATOM 3277 C CA . VAL A 1 413 ? 21.797 6.758 -5.207 1 98 413 VAL A CA 1
ATOM 3278 C C . VAL A 1 413 ? 22.078 6.832 -3.709 1 98 413 VAL A C 1
ATOM 3280 O O . VAL A 1 413 ? 21.734 7.816 -3.053 1 98 413 VAL A O 1
ATOM 3283 N N . ILE A 1 414 ? 22.781 5.867 -3.172 1 98.25 414 ILE A N 1
ATOM 3284 C CA . ILE A 1 414 ? 23.094 5.816 -1.75 1 98.25 414 ILE A CA 1
ATOM 3285 C C . ILE A 1 414 ? 24.062 6.949 -1.399 1 98.25 414 ILE A C 1
ATOM 3287 O O . ILE A 1 414 ? 23.859 7.656 -0.409 1 98.25 414 ILE A O 1
ATOM 3291 N N . VAL A 1 415 ? 25.016 7.184 -2.264 1 98.25 415 VAL A N 1
ATOM 3292 C CA . VAL A 1 415 ? 26 8.227 -2.012 1 98.25 415 VAL A CA 1
ATOM 3293 C C . VAL A 1 415 ? 25.344 9.602 -2.16 1 98.25 415 VAL A C 1
ATOM 3295 O O . VAL A 1 415 ? 25.625 10.516 -1.379 1 98.25 415 VAL A O 1
ATOM 3298 N N . ALA A 1 416 ? 24.547 9.719 -3.172 1 98.56 416 ALA A N 1
ATOM 3299 C CA . ALA A 1 416 ? 23.828 10.984 -3.365 1 98.56 416 ALA A CA 1
ATOM 3300 C C . ALA A 1 416 ? 23 11.336 -2.139 1 98.56 416 ALA A C 1
ATOM 3302 O O . ALA A 1 416 ? 23 12.484 -1.692 1 98.56 416 ALA A O 1
ATOM 3303 N N . PHE A 1 417 ? 22.312 10.391 -1.583 1 98.38 417 PHE A N 1
ATOM 3304 C CA . PHE A 1 417 ? 21.484 10.641 -0.411 1 98.38 417 PHE A CA 1
ATOM 3305 C C . PHE A 1 417 ? 22.344 11.016 0.791 1 98.38 417 PHE A C 1
ATOM 3307 O O . PHE A 1 417 ? 21.984 11.891 1.573 1 98.38 417 PHE A O 1
ATOM 3314 N N . ALA A 1 418 ? 23.469 10.328 0.99 1 98.5 418 ALA A N 1
ATOM 3315 C CA . ALA A 1 418 ? 24.359 10.625 2.1 1 98.5 418 ALA A CA 1
ATOM 3316 C C . ALA A 1 418 ? 24.859 12.07 2.035 1 98.5 418 ALA A C 1
ATOM 3318 O O . ALA A 1 418 ? 24.891 12.766 3.053 1 98.5 418 ALA A O 1
ATOM 3319 N N . LEU A 1 419 ? 25.172 12.531 0.87 1 98.56 419 LEU A N 1
ATOM 3320 C CA . LEU A 1 419 ? 25.641 13.898 0.686 1 98.56 419 LEU A CA 1
ATOM 3321 C C . LEU A 1 419 ? 24.5 14.891 0.891 1 98.56 419 LEU A C 1
ATOM 3323 O O . LEU A 1 419 ? 24.703 15.984 1.424 1 98.56 419 LEU A O 1
ATOM 3327 N N . LYS A 1 420 ? 23.312 14.508 0.504 1 98.56 420 LYS A N 1
ATOM 3328 C CA . LYS A 1 420 ? 22.156 15.391 0.644 1 98.56 420 LYS A CA 1
ATOM 3329 C C . LYS A 1 420 ? 21.797 15.609 2.113 1 98.56 420 LYS A C 1
ATOM 3331 O O . LYS A 1 420 ? 21.312 16.672 2.49 1 98.56 420 LYS A O 1
ATOM 3336 N N . ILE A 1 421 ? 22.016 14.625 2.984 1 98.31 421 ILE A N 1
ATOM 3337 C CA . ILE A 1 421 ? 21.781 14.758 4.418 1 98.31 421 ILE A CA 1
ATOM 3338 C C . ILE A 1 421 ? 22.625 15.898 4.977 1 98.31 421 ILE A C 1
ATOM 3340 O O . ILE A 1 421 ? 22.141 16.703 5.773 1 98.31 421 ILE A O 1
ATOM 3344 N N . ILE A 1 422 ? 23.828 16.016 4.5 1 98.12 422 ILE A N 1
ATOM 3345 C CA . ILE A 1 422 ? 24.734 17.062 4.961 1 98.12 422 ILE A CA 1
ATOM 3346 C C . ILE A 1 422 ? 24.203 18.422 4.551 1 98.12 422 ILE A C 1
ATOM 3348 O O . ILE A 1 422 ? 24.203 19.359 5.348 1 98.12 422 ILE A O 1
ATOM 3352 N N . GLU A 1 423 ? 23.719 18.469 3.375 1 97.81 423 GLU A N 1
ATOM 3353 C CA . GLU A 1 423 ? 23.156 19.719 2.889 1 97.81 423 GLU A CA 1
ATOM 3354 C C . GLU A 1 423 ? 21.953 20.156 3.721 1 97.81 423 GLU A C 1
ATOM 3356 O O . GLU A 1 423 ? 21.828 21.312 4.086 1 97.81 423 GLU A O 1
ATOM 3361 N N . ILE A 1 424 ? 21.062 19.234 4.043 1 97.75 424 ILE A N 1
ATOM 3362 C CA . ILE A 1 424 ? 19.828 19.547 4.762 1 97.75 424 ILE A CA 1
ATOM 3363 C C . ILE A 1 424 ? 20.156 19.953 6.199 1 97.75 424 ILE A C 1
ATOM 3365 O O . ILE A 1 424 ? 19.547 20.875 6.742 1 97.75 424 ILE A O 1
ATOM 3369 N N . VAL A 1 425 ? 21.125 19.297 6.809 1 97.25 425 VAL A N 1
ATOM 3370 C CA . VAL A 1 425 ? 21.531 19.625 8.172 1 97.25 425 VAL A CA 1
ATOM 3371 C C . VAL A 1 425 ? 22.125 21.031 8.203 1 97.25 425 VAL A C 1
ATOM 3373 O O . VAL A 1 425 ? 21.844 21.812 9.102 1 97.25 425 VAL A O 1
ATOM 3376 N N . PHE A 1 426 ? 22.938 21.297 7.176 1 96.38 426 PHE A N 1
ATOM 3377 C CA . PHE A 1 426 ? 23.531 22.625 7.066 1 96.38 426 PHE A CA 1
ATOM 3378 C C . PHE A 1 426 ? 22.469 23.688 6.855 1 96.38 426 PHE A C 1
ATOM 3380 O O . PHE A 1 426 ? 22.531 24.766 7.457 1 96.38 426 PHE A O 1
ATOM 3387 N N . MET A 1 427 ? 21.516 23.422 6.035 1 96.25 427 MET A N 1
ATOM 3388 C CA . MET A 1 427 ? 20.438 24.375 5.762 1 96.25 427 MET A CA 1
ATOM 3389 C C . MET A 1 427 ? 19.625 24.656 7.023 1 96.25 427 MET A C 1
ATOM 3391 O O . MET A 1 427 ? 19.328 25.812 7.332 1 96.25 427 MET A O 1
ATOM 3395 N N . ILE A 1 428 ? 19.25 23.641 7.82 1 96.88 428 ILE A N 1
ATOM 3396 C CA . ILE A 1 428 ? 18.469 23.797 9.047 1 96.88 428 ILE A CA 1
ATOM 3397 C C . ILE A 1 428 ? 19.281 24.578 10.078 1 96.88 428 ILE A C 1
ATOM 3399 O O . ILE A 1 428 ? 18.766 25.469 10.75 1 96.88 428 ILE A O 1
ATOM 3403 N N . TRP A 1 429 ? 20.578 24.281 10.141 1 95.81 429 TRP A N 1
ATOM 3404 C CA . TRP A 1 429 ? 21.453 24.984 11.078 1 95.81 429 TRP A CA 1
ATOM 3405 C C . TRP A 1 429 ? 21.516 26.484 10.766 1 95.81 429 TRP A C 1
ATOM 3407 O O . TRP A 1 429 ? 21.438 27.312 11.664 1 95.81 429 TRP A O 1
ATOM 3417 N N . LYS A 1 430 ? 21.594 26.828 9.516 1 94.31 430 LYS A N 1
ATOM 3418 C CA . LYS A 1 430 ? 21.609 28.219 9.102 1 94.31 430 LYS A CA 1
ATOM 3419 C C . LYS A 1 430 ? 20.312 28.922 9.445 1 94.31 430 LYS A C 1
ATOM 3421 O O . LYS A 1 430 ? 20.312 30.078 9.891 1 94.31 430 LYS A O 1
ATOM 3426 N N . GLN A 1 431 ? 19.219 28.25 9.312 1 95.69 431 GLN A N 1
ATOM 3427 C CA . GLN A 1 431 ? 17.906 28.859 9.492 1 95.69 431 GLN A CA 1
ATOM 3428 C C . GLN A 1 431 ? 17.594 29.062 10.977 1 95.69 431 GLN A C 1
ATOM 3430 O O . GLN A 1 431 ? 16.859 29.984 11.344 1 95.69 431 GLN A O 1
ATOM 3435 N N . ILE A 1 432 ? 18.156 28.203 11.844 1 95.69 432 ILE A N 1
ATOM 3436 C CA . ILE A 1 432 ? 17.828 28.297 13.258 1 95.69 432 ILE A CA 1
ATOM 3437 C C . ILE A 1 432 ? 18.828 29.219 13.953 1 95.69 432 ILE A C 1
ATOM 3439 O O . ILE A 1 432 ? 18.719 29.469 15.156 1 95.69 432 ILE A O 1
ATOM 3443 N N . SER A 1 433 ? 19.766 29.828 13.188 1 94.75 433 SER A N 1
ATOM 3444 C CA . SER A 1 433 ? 20.766 30.688 13.805 1 94.75 433 SER A CA 1
ATOM 3445 C C . SER A 1 433 ? 20.688 32.125 13.266 1 94.75 433 SER A C 1
ATOM 3447 O O . SER A 1 433 ? 21.625 32.906 13.422 1 94.75 433 SER A O 1
ATOM 3449 N N . ILE A 1 434 ? 19.656 32.5 12.742 1 95.5 434 ILE A N 1
ATOM 3450 C CA . ILE A 1 434 ? 19.531 33.844 12.172 1 95.5 434 ILE A CA 1
ATOM 3451 C C . ILE A 1 434 ? 19.25 34.844 13.273 1 95.5 434 ILE A C 1
ATOM 3453 O O . ILE A 1 434 ? 18.703 34.5 14.328 1 95.5 434 ILE A O 1
ATOM 3457 N N . ASP A 1 435 ? 19.641 36.062 13.117 1 95.38 435 ASP A N 1
ATOM 3458 C CA . ASP A 1 435 ? 19.281 37.188 14.008 1 95.38 435 ASP A CA 1
ATOM 3459 C C . ASP A 1 435 ? 18.062 37.938 13.477 1 95.38 435 ASP A C 1
ATOM 3461 O O . ASP A 1 435 ? 18.078 38.406 12.344 1 95.38 435 ASP A O 1
ATOM 3465 N N . ILE A 1 436 ? 17.047 37.938 14.227 1 95.75 436 ILE A N 1
ATOM 3466 C CA . ILE A 1 436 ? 15.805 38.562 13.797 1 95.75 436 ILE A CA 1
ATOM 3467 C C . ILE A 1 436 ? 15.32 39.531 14.875 1 95.75 436 ILE A C 1
ATOM 3469 O O . ILE A 1 436 ? 15.422 39.25 16.078 1 95.75 436 ILE A O 1
ATOM 3473 N N . PHE A 1 437 ? 14.898 40.75 14.547 1 95.62 437 PHE A N 1
ATOM 3474 C CA . PHE A 1 437 ? 14.336 41.75 15.453 1 95.62 437 PHE A CA 1
ATOM 3475 C C . PHE A 1 437 ? 13.109 42.406 14.836 1 95.62 437 PHE A C 1
ATOM 3477 O O . PHE A 1 437 ? 13.086 42.688 13.633 1 95.62 437 PHE A O 1
ATOM 3484 N N . PHE A 1 438 ? 12.055 42.625 15.602 1 96.12 438 PHE A N 1
ATOM 3485 C CA . PHE A 1 438 ? 10.836 43.312 15.18 1 96.12 438 PHE A CA 1
ATOM 3486 C C . PHE A 1 438 ? 10.859 44.75 15.617 1 96.12 438 PHE A C 1
ATOM 3488 O O . PHE A 1 438 ? 10.867 45.062 16.812 1 96.12 438 PHE A O 1
ATOM 3495 N N . ILE A 1 439 ? 10.82 45.656 14.695 1 95.75 439 ILE A N 1
ATOM 3496 C CA . ILE A 1 439 ? 10.867 47.094 14.969 1 95.75 439 ILE A CA 1
ATOM 3497 C C . ILE A 1 439 ? 9.445 47.656 15.094 1 95.75 439 ILE A C 1
ATOM 3499 O O . ILE A 1 439 ? 8.648 47.562 14.148 1 95.75 439 ILE A O 1
ATOM 3503 N N . ASP A 1 440 ? 9.141 48.156 16.203 1 94 440 ASP A N 1
ATOM 3504 C CA . ASP A 1 440 ? 7.844 48.781 16.453 1 94 440 ASP A CA 1
ATOM 3505 C C . ASP A 1 440 ? 7.891 50.281 16.172 1 94 440 ASP A C 1
ATOM 3507 O O . ASP A 1 440 ? 8.578 51.031 16.875 1 94 440 ASP A O 1
ATOM 3511 N N . TRP A 1 441 ? 7.137 50.844 15.242 1 93.12 441 TRP A N 1
ATOM 3512 C CA . TRP A 1 441 ? 7.152 52.25 14.828 1 93.12 441 TRP A CA 1
ATOM 3513 C C . TRP A 1 441 ? 6.156 53.062 15.633 1 93.12 441 TRP A C 1
ATOM 3515 O O . TRP A 1 441 ? 6.082 54.281 15.492 1 93.12 441 TRP A O 1
ATOM 3525 N N . GLU A 1 442 ? 5.383 52.375 16.516 1 90.62 442 GLU A N 1
ATOM 3526 C CA . GLU A 1 442 ? 4.348 53.094 17.266 1 90.62 442 GLU A CA 1
ATOM 3527 C C . GLU A 1 442 ? 4.961 54 18.312 1 90.62 442 GLU A C 1
ATOM 3529 O O . GLU A 1 442 ? 5.906 53.625 19 1 90.62 442 GLU A O 1
ATOM 3534 N N . ARG A 1 443 ? 4.531 55.312 18.375 1 82.94 443 ARG A N 1
ATOM 3535 C CA . ARG A 1 443 ? 5.004 56.281 19.344 1 82.94 443 ARG A CA 1
ATOM 3536 C C . ARG A 1 443 ? 3.994 56.469 20.469 1 82.94 443 ARG A C 1
ATOM 3538 O O . ARG A 1 443 ? 2.783 56.406 20.234 1 82.94 443 ARG A O 1
ATOM 3545 N N . PRO A 1 444 ? 4.617 56.5 21.656 1 78.88 444 PRO A N 1
ATOM 3546 C CA . PRO A 1 444 ? 3.695 56.75 22.766 1 78.88 444 PRO A CA 1
ATOM 3547 C C . PRO A 1 444 ? 2.959 58.094 22.625 1 78.88 444 PRO A C 1
ATOM 3549 O O . PRO A 1 444 ? 3.541 59.094 22.172 1 78.88 444 PRO A O 1
ATOM 3552 N N . ARG A 1 445 ? 1.633 58.281 22.578 1 66.69 445 ARG A N 1
ATOM 3553 C CA . ARG A 1 445 ? 0.832 59.5 22.422 1 66.69 445 ARG A CA 1
ATOM 3554 C C . ARG A 1 445 ? 0.879 60.344 23.688 1 66.69 445 ARG A C 1
ATOM 3556 O O . ARG A 1 445 ? 0.812 59.844 24.797 1 66.69 445 ARG A O 1
ATOM 3563 N N . ALA A 1 446 ? 1.58 61.594 23.531 1 57.28 446 ALA A N 1
ATOM 3564 C CA . ALA A 1 446 ? 1.727 62.594 24.594 1 57.28 446 ALA A CA 1
ATOM 3565 C C . ALA A 1 446 ? 0.368 62.969 25.172 1 57.28 446 ALA A C 1
ATOM 3567 O O . ALA A 1 446 ? -0.618 63.062 24.438 1 57.28 446 ALA A O 1
ATOM 3568 N N . LEU A 1 447 ? 0.16 62.719 26.375 1 50.91 447 LEU A N 1
ATOM 3569 C CA . LEU A 1 447 ? -0.971 63.344 27.062 1 50.91 447 LEU A CA 1
ATOM 3570 C C . LEU A 1 447 ? -1.021 64.875 26.781 1 50.91 447 LEU A C 1
ATOM 3572 O O . LEU A 1 447 ? -0.039 65.562 27 1 50.91 447 LEU A O 1
ATOM 3576 N N . ASN A 1 448 ? -1.552 65.312 25.688 1 38.44 448 ASN A N 1
ATOM 3577 C CA . ASN A 1 448 ? -1.66 66.688 25.438 1 38.44 448 ASN A CA 1
ATOM 3578 C C . ASN A 1 448 ? -1.878 67.5 26.734 1 38.44 448 ASN A C 1
ATOM 3580 O O . ASN A 1 448 ? -2.912 67.312 27.391 1 38.44 448 ASN A O 1
ATOM 3584 N N . SER A 1 449 ? -0.795 67.875 27.5 1 38.5 449 SER A N 1
ATOM 3585 C CA . SER A 1 449 ? -0.984 69 28.406 1 38.5 449 SER A CA 1
ATOM 3586 C C . SER A 1 449 ? -1.568 70.188 27.656 1 38.5 449 SER A C 1
ATOM 3588 O O . SER A 1 449 ? -1.187 70.5 26.531 1 38.5 449 SER A O 1
ATOM 3590 N N . GLY A 1 450 ? -2.727 70.812 27.906 1 33.22 450 GLY A N 1
ATOM 3591 C CA . GLY A 1 450 ? -3.203 72.062 27.438 1 33.22 450 GLY A CA 1
ATOM 3592 C C . GLY A 1 450 ? -2.096 73.125 27.281 1 33.22 450 GLY A C 1
ATOM 3593 O O . GLY A 1 450 ? -0.982 72.938 27.766 1 33.22 450 GLY A O 1
ATOM 3594 N N . ASN A 1 451 ? -2.512 74.5 26.906 1 32.41 451 ASN A N 1
ATOM 3595 C CA . ASN A 1 451 ? -1.823 75.688 26.438 1 32.41 451 ASN A CA 1
ATOM 3596 C C . ASN A 1 451 ? -0.641 76 27.344 1 32.41 451 ASN A C 1
ATOM 3598 O O . ASN A 1 451 ? -0.557 75.562 28.469 1 32.41 451 ASN A O 1
ATOM 3602 N N . GLY A 1 452 ? -0.104 77.438 27.125 1 29.97 452 GLY A N 1
ATOM 3603 C CA . GLY A 1 452 ? 1.083 78.312 27.141 1 29.97 452 GLY A CA 1
ATOM 3604 C C . GLY A 1 452 ? 1.66 78.5 28.531 1 29.97 452 GLY A C 1
ATOM 3605 O O . GLY A 1 452 ? 2.879 78.438 28.703 1 29.97 452 GLY A O 1
ATOM 3606 N N . ASN A 1 453 ? 1.014 79.562 29.344 1 28.22 453 ASN A N 1
ATOM 3607 C CA . ASN A 1 453 ? 1.835 80.562 30.016 1 28.22 453 ASN A CA 1
ATOM 3608 C C . ASN A 1 453 ? 2.715 79.938 31.094 1 28.22 453 ASN A C 1
ATOM 3610 O O . ASN A 1 453 ? 3.557 80.625 31.688 1 28.22 453 ASN A O 1
ATOM 3614 N N . ALA A 1 454 ? 2.201 79.375 32.125 1 31.64 454 ALA A N 1
ATOM 3615 C CA . ALA A 1 454 ? 3.053 79.562 33.312 1 31.64 454 ALA A CA 1
ATOM 3616 C C . ALA A 1 454 ? 4.352 78.75 33.156 1 31.64 454 ALA A C 1
ATOM 3618 O O . ALA A 1 454 ? 4.328 77.562 32.875 1 31.64 454 ALA A O 1
ATOM 3619 N N . GLN A 1 455 ? 5.574 79.562 32.875 1 29.09 455 GLN A N 1
ATOM 3620 C CA . GLN A 1 455 ? 6.992 79.25 32.781 1 29.09 455 GLN A CA 1
ATOM 3621 C C . GLN A 1 455 ? 7.34 78 33.625 1 29.09 455 GLN A C 1
ATOM 3623 O O . GLN A 1 455 ? 8.141 77.188 33.219 1 29.09 455 GLN A O 1
ATOM 3628 N N . THR A 1 456 ? 7.309 78.312 34.969 1 26.55 456 THR A N 1
ATOM 3629 C CA . THR A 1 456 ? 8.414 77.875 35.812 1 26.55 456 THR A CA 1
ATOM 3630 C C . THR A 1 456 ? 8.445 76.375 35.938 1 26.55 456 THR A C 1
ATOM 3632 O O . THR A 1 456 ? 9.516 75.75 36.062 1 26.55 456 THR A O 1
ATOM 3635 N N . LEU A 1 457 ? 7.383 75.812 36.688 1 27.95 457 LEU A N 1
ATOM 3636 C CA . LEU A 1 457 ? 7.816 74.625 37.438 1 27.95 457 LEU A CA 1
ATOM 3637 C C . LEU A 1 457 ? 8.023 73.438 36.5 1 27.95 457 LEU A C 1
ATOM 3639 O O . LEU A 1 457 ? 7.07 72.938 35.906 1 27.95 457 LEU A O 1
ATOM 3643 N N . ILE A 1 458 ? 9.07 73.438 35.688 1 30.58 458 ILE A N 1
ATOM 3644 C CA . ILE A 1 458 ? 9.75 72.438 34.844 1 30.58 458 ILE A CA 1
ATOM 3645 C C . ILE A 1 458 ? 9.688 71.062 35.531 1 30.58 458 ILE A C 1
ATOM 3647 O O . ILE A 1 458 ? 10.352 70.125 35.094 1 30.58 458 ILE A O 1
ATOM 3651 N N . ASP A 1 459 ? 9.477 71.125 36.906 1 29.88 459 ASP A N 1
ATOM 3652 C CA . ASP A 1 459 ? 10.109 69.938 37.469 1 29.88 459 ASP A CA 1
ATOM 3653 C C . ASP A 1 459 ? 9.672 68.688 36.719 1 29.88 459 ASP A C 1
ATOM 3655 O O . ASP A 1 459 ? 8.672 68.688 36 1 29.88 459 ASP A O 1
ATOM 3659 N N . HIS A 1 460 ? 10.031 67.5 37.344 1 31.64 460 HIS A N 1
ATOM 3660 C CA . HIS A 1 460 ? 10.07 66.062 37 1 31.64 460 HIS A CA 1
ATOM 3661 C C . HIS A 1 460 ? 8.688 65.562 36.594 1 31.64 460 HIS A C 1
ATOM 3663 O O . HIS A 1 460 ? 8.078 64.7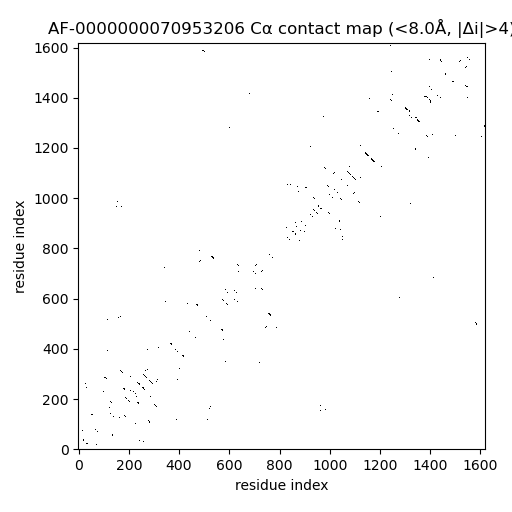5 37.281 1 31.64 460 HIS A O 1
ATOM 3669 N N . ASN A 1 461 ? 7.754 66.375 36.25 1 32.22 461 ASN A N 1
ATOM 3670 C CA . ASN A 1 461 ? 6.492 65.688 35.969 1 32.22 461 ASN A CA 1
ATOM 3671 C C . ASN A 1 461 ? 6.648 64.625 34.906 1 32.22 461 ASN A C 1
ATOM 3673 O O . ASN A 1 461 ? 6.859 64.938 33.719 1 32.22 461 ASN A O 1
ATOM 3677 N N . ASP A 1 462 ? 7.336 63.531 35.25 1 37.56 462 ASP A N 1
ATOM 3678 C CA . ASP A 1 462 ? 7.32 62.312 34.5 1 37.56 462 ASP A CA 1
ATOM 3679 C C . ASP A 1 462 ? 5.992 62.125 33.781 1 37.56 462 ASP A C 1
ATOM 3681 O O . ASP A 1 462 ? 4.969 61.812 34.375 1 37.56 462 ASP A O 1
ATOM 3685 N N . GLY A 1 463 ? 5.473 62.906 33 1 40.81 463 GLY A N 1
ATOM 3686 C CA . GLY A 1 463 ? 4.359 62.75 32.062 1 40.81 463 GLY A CA 1
ATOM 3687 C C . GLY A 1 463 ? 4.145 61.281 31.672 1 40.81 463 GLY A C 1
ATOM 3688 O O . GLY A 1 463 ? 5.031 60.656 31.094 1 40.81 463 GLY A O 1
ATOM 3689 N N . MET A 1 464 ? 3.391 60.594 32.438 1 48 464 MET A N 1
ATOM 3690 C CA . MET A 1 464 ? 3.045 59.156 32.281 1 48 464 MET A CA 1
ATOM 3691 C C . MET A 1 464 ? 2.578 58.906 30.844 1 48 464 MET A C 1
ATOM 3693 O O . MET A 1 464 ? 1.608 59.5 30.375 1 48 464 MET A O 1
ATOM 3697 N N . GLU A 1 465 ? 3.361 58.812 29.812 1 59.31 465 GLU A N 1
ATOM 3698 C CA . GLU A 1 465 ? 3.115 58.344 28.453 1 59.31 465 GLU A CA 1
ATOM 3699 C C . GLU A 1 465 ? 2.357 57 28.484 1 59.31 465 GLU A C 1
ATOM 3701 O O . GLU A 1 465 ? 2.541 56.188 29.391 1 59.31 465 GLU A O 1
ATOM 3706 N N . HIS A 1 466 ? 1.216 57 27.734 1 69.38 466 HIS A N 1
ATOM 3707 C CA . HIS A 1 466 ? 0.511 55.719 27.594 1 69.38 466 HIS A CA 1
ATOM 3708 C C . HIS A 1 466 ? 1.397 54.688 26.953 1 69.38 466 HIS A C 1
ATOM 3710 O O . HIS A 1 466 ? 2.014 54.938 25.906 1 69.38 466 HIS A O 1
ATOM 3716 N N . PRO A 1 467 ? 1.54 53.562 27.625 1 80.5 467 PRO A N 1
ATOM 3717 C CA . PRO A 1 467 ? 2.412 52.531 27.078 1 80.5 467 PRO A CA 1
ATOM 3718 C C . PRO A 1 467 ? 1.881 51.938 25.766 1 80.5 467 PRO A C 1
ATOM 3720 O O . PRO A 1 467 ? 0.666 51.844 25.562 1 80.5 467 PRO A O 1
ATOM 3723 N N . VAL A 1 468 ? 2.729 51.688 24.797 1 85.44 468 VAL A N 1
ATOM 3724 C CA . VAL A 1 468 ? 2.412 51.062 23.516 1 85.44 468 VAL A CA 1
ATOM 3725 C C . VAL A 1 468 ? 2.055 49.594 23.734 1 85.44 468 VAL A C 1
ATOM 3727 O O . VAL A 1 468 ? 2.758 48.875 24.438 1 85.44 468 VAL A O 1
ATOM 3730 N N . SER A 1 469 ? 0.963 49.219 23.125 1 87.19 469 SER A N 1
ATOM 3731 C CA . SER A 1 469 ? 0.489 47.844 23.266 1 87.19 469 SER A CA 1
ATOM 3732 C C . SER A 1 469 ? 1.448 46.844 22.609 1 87.19 469 SER A C 1
ATOM 3734 O O . SER A 1 469 ? 1.855 47.031 21.453 1 87.19 469 SER A O 1
ATOM 3736 N N . ILE A 1 470 ? 1.846 45.719 23.219 1 88.69 470 ILE A N 1
ATOM 3737 C CA . ILE A 1 470 ? 2.801 44.75 22.75 1 88.69 470 ILE A CA 1
ATOM 3738 C C . ILE A 1 470 ? 2.07 43.656 21.969 1 88.69 470 ILE A C 1
ATOM 3740 O O . ILE A 1 470 ? 2.699 42.844 21.281 1 88.69 470 ILE A O 1
ATOM 3744 N N . TRP A 1 471 ? 0.722 43.656 21.938 1 89.06 471 TRP A N 1
ATOM 3745 C CA . TRP A 1 471 ? -0.065 42.594 21.344 1 89.06 471 TRP A CA 1
ATOM 3746 C C . TRP A 1 471 ? 0.1 42.562 19.828 1 89.06 471 TRP A C 1
ATOM 3748 O O . TRP A 1 471 ? -0.011 41.5 19.203 1 89.06 471 TRP A O 1
ATOM 3758 N N . ARG A 1 472 ? 0.431 43.688 19.188 1 92.12 472 ARG A N 1
ATOM 3759 C CA . ARG A 1 472 ? 0.729 43.75 17.766 1 92.12 472 ARG A CA 1
ATOM 3760 C C . ARG A 1 472 ? 1.981 42.938 17.438 1 92.12 472 ARG A C 1
ATOM 3762 O O . ARG A 1 472 ? 1.99 42.156 16.484 1 92.12 472 ARG A O 1
ATOM 3769 N N . THR A 1 473 ? 3.006 43.094 18.266 1 91.44 473 THR A N 1
ATOM 3770 C CA . THR A 1 473 ? 4.266 42.375 18.062 1 91.44 473 THR A CA 1
ATOM 3771 C C . THR A 1 473 ? 4.082 40.875 18.297 1 91.44 473 THR A C 1
ATOM 3773 O O . THR A 1 473 ? 4.691 40.062 17.609 1 91.44 473 THR A O 1
ATOM 3776 N N . TYR A 1 474 ? 3.217 40.531 19.266 1 90.94 474 TYR A N 1
ATOM 3777 C CA . TYR A 1 474 ? 2.955 39.125 19.531 1 90.94 474 TYR A CA 1
ATOM 3778 C C . TYR A 1 474 ? 2.264 38.469 18.328 1 90.94 474 TYR A C 1
ATOM 3780 O O . TYR A 1 474 ? 2.58 37.312 17.969 1 90.94 474 TYR A O 1
ATOM 3788 N N . LEU A 1 475 ? 1.338 39.125 17.719 1 91.44 475 LEU A N 1
ATOM 3789 C CA . LEU A 1 475 ? 0.625 38.594 16.578 1 91.44 475 LEU A CA 1
ATOM 3790 C C . LEU A 1 475 ? 1.574 38.375 15.406 1 91.44 475 LEU A C 1
ATOM 3792 O O . LEU A 1 475 ? 1.539 37.312 14.758 1 91.44 475 LEU A O 1
ATOM 3796 N N . VAL A 1 476 ? 2.455 39.344 15.109 1 93.38 476 VAL A N 1
ATOM 3797 C CA . VAL A 1 476 ? 3.4 39.25 14 1 93.38 476 VAL A CA 1
ATOM 3798 C C . VAL A 1 476 ? 4.406 38.125 14.281 1 93.38 476 VAL A C 1
ATOM 3800 O O . VAL A 1 476 ? 4.746 37.344 13.383 1 93.38 476 VAL A O 1
ATOM 3803 N N . ALA A 1 477 ? 4.883 38.031 15.531 1 93.75 477 ALA A N 1
ATOM 3804 C CA . ALA A 1 477 ? 5.832 37 15.914 1 93.75 477 ALA A CA 1
ATOM 3805 C C . ALA A 1 477 ? 5.219 35.594 15.758 1 93.75 477 ALA A C 1
ATOM 3807 O O . ALA A 1 477 ? 5.883 34.656 15.312 1 93.75 477 ALA A O 1
ATOM 3808 N N . ASN A 1 478 ? 3.967 35.469 16.094 1 91.88 478 ASN A N 1
ATOM 3809 C CA . ASN A 1 478 ? 3.279 34.188 15.961 1 91.88 478 ASN A CA 1
ATOM 3810 C C . ASN A 1 478 ? 3.104 33.812 14.492 1 91.88 478 ASN A C 1
ATOM 3812 O O . ASN A 1 478 ? 3.254 32.625 14.133 1 91.88 478 ASN A O 1
ATOM 3816 N N . GLU A 1 479 ? 2.756 34.719 13.688 1 92.5 479 GLU A N 1
ATOM 3817 C CA . GLU A 1 479 ? 2.611 34.438 12.258 1 92.5 479 GLU A CA 1
ATOM 3818 C C . GLU A 1 479 ? 3.953 34.062 11.633 1 92.5 479 GLU A C 1
ATOM 3820 O O . GLU A 1 479 ? 4.023 33.219 10.758 1 92.5 479 GLU A O 1
ATOM 3825 N N . TRP A 1 480 ? 5.043 34.781 12.031 1 93.75 480 TRP A N 1
ATOM 3826 C CA . TRP A 1 480 ? 6.375 34.438 11.555 1 93.75 480 TRP A CA 1
ATOM 3827 C C . TRP A 1 480 ? 6.742 33 11.953 1 93.75 480 TRP A C 1
ATOM 3829 O O . TRP A 1 480 ? 7.281 32.25 11.141 1 93.75 480 TRP A O 1
ATOM 3839 N N . ASN A 1 481 ? 6.434 32.688 13.203 1 92.81 481 ASN A N 1
ATOM 3840 C CA . ASN A 1 481 ? 6.738 31.344 13.703 1 92.81 481 ASN A CA 1
ATOM 3841 C C . ASN A 1 481 ? 6.004 30.266 12.914 1 92.81 481 ASN A C 1
ATOM 3843 O O . ASN A 1 481 ? 6.562 29.188 12.641 1 92.81 481 ASN A O 1
ATOM 3847 N N . GLU A 1 482 ? 4.797 30.484 12.562 1 91 482 GLU A N 1
ATOM 3848 C CA . GLU A 1 482 ? 4.016 29.531 11.789 1 91 482 GLU A CA 1
ATOM 3849 C C . GLU A 1 482 ? 4.523 29.438 10.352 1 91 482 GLU A C 1
ATOM 3851 O O . GLU A 1 482 ? 4.477 28.375 9.734 1 91 482 GLU A O 1
ATOM 3856 N N . MET A 1 483 ? 5.035 30.438 9.805 1 92.88 483 MET A N 1
ATOM 3857 C CA . MET A 1 483 ? 5.441 30.531 8.406 1 92.88 483 MET A CA 1
ATOM 3858 C C . MET A 1 483 ? 6.812 29.906 8.195 1 92.88 483 MET A C 1
ATOM 3860 O O . MET A 1 483 ? 7.199 29.609 7.059 1 92.88 483 MET A O 1
ATOM 3864 N N . GLN A 1 484 ? 7.543 29.656 9.219 1 94.25 484 GLN A N 1
ATOM 3865 C CA . GLN A 1 484 ? 8.914 29.172 9.109 1 94.25 484 GLN A CA 1
ATOM 3866 C C . GLN A 1 484 ? 8.977 27.828 8.391 1 94.25 484 GLN A C 1
ATOM 3868 O O . GLN A 1 484 ? 9.93 27.562 7.652 1 94.25 484 GLN A O 1
ATOM 3873 N N . THR A 1 485 ? 8 26.953 8.555 1 94.94 485 THR A N 1
ATOM 3874 C CA . THR A 1 485 ? 8.062 25.625 7.988 1 94.94 485 THR A CA 1
ATOM 3875 C C . THR A 1 485 ? 7.043 25.453 6.867 1 94.94 485 THR A C 1
ATOM 3877 O O . THR A 1 485 ? 6.766 24.328 6.434 1 94.94 485 THR A O 1
ATOM 3880 N N . LYS A 1 486 ? 6.445 26.531 6.434 1 93.5 486 LYS A N 1
ATOM 3881 C CA . LYS A 1 486 ? 5.508 26.453 5.316 1 93.5 486 LYS A CA 1
ATOM 3882 C C . LYS A 1 486 ? 6.23 26.141 4.008 1 93.5 486 LYS A C 1
ATOM 3884 O O . LYS A 1 486 ? 7.27 26.734 3.709 1 93.5 486 LYS A O 1
ATOM 3889 N N . ARG A 1 487 ? 5.797 25.156 3.289 1 95.12 487 ARG A N 1
ATOM 3890 C CA . ARG A 1 487 ? 6.387 24.766 2.018 1 95.12 487 ARG A CA 1
ATOM 3891 C C . ARG A 1 487 ? 5.5 25.172 0.848 1 95.12 487 ARG A C 1
ATOM 3893 O O . ARG A 1 487 ? 4.344 25.547 1.043 1 95.12 487 ARG A O 1
ATOM 3900 N N . LYS A 1 488 ? 6.074 25.188 -0.292 1 94.5 488 LYS A N 1
ATOM 3901 C CA . LYS A 1 488 ? 5.32 25.531 -1.493 1 94.5 488 LYS A CA 1
ATOM 3902 C C . LYS A 1 488 ? 4.359 24.406 -1.884 1 94.5 488 LYS A C 1
ATOM 3904 O O . LYS A 1 488 ? 3.316 24.656 -2.486 1 94.5 488 LYS A O 1
ATOM 3909 N N . ILE A 1 489 ? 4.758 23.172 -1.521 1 95.44 489 ILE A N 1
ATOM 3910 C CA . ILE A 1 489 ? 3.922 22.016 -1.83 1 95.44 489 ILE A CA 1
ATOM 3911 C C . ILE A 1 489 ? 3.584 21.266 -0.544 1 95.44 489 ILE A C 1
ATOM 3913 O O . ILE A 1 489 ? 4.207 21.484 0.496 1 95.44 489 ILE A O 1
ATOM 3917 N N . SER A 1 490 ? 2.475 20.453 -0.649 1 94.62 490 SER A N 1
ATOM 3918 C CA . SER A 1 490 ? 2.131 19.562 0.46 1 94.62 490 SER A CA 1
ATOM 3919 C C . SER A 1 490 ? 2.826 18.219 0.33 1 94.62 490 SER A C 1
ATOM 3921 O O . SER A 1 490 ? 2.543 17.453 -0.594 1 94.62 490 SER A O 1
ATOM 3923 N N . LEU A 1 491 ? 3.723 17.953 1.244 1 96.31 491 LEU A N 1
ATOM 3924 C CA . LEU A 1 491 ? 4.461 16.703 1.204 1 96.31 491 LEU A CA 1
ATOM 3925 C C . LEU A 1 491 ? 3.518 15.516 1.356 1 96.31 491 LEU A C 1
ATOM 3927 O O . LEU A 1 491 ? 3.725 14.469 0.735 1 96.31 491 LEU A O 1
ATOM 3931 N N . LEU A 1 492 ? 2.479 15.695 2.207 1 94.38 492 LEU A N 1
ATOM 3932 C CA . LEU A 1 492 ? 1.513 14.617 2.408 1 94.38 492 LEU A CA 1
ATOM 3933 C C . LEU A 1 492 ? 0.805 14.273 1.102 1 94.38 492 LEU A C 1
ATOM 3935 O O . LEU A 1 492 ? 0.708 13.102 0.733 1 94.38 492 LEU A O 1
ATOM 3939 N N . PHE A 1 493 ? 0.344 15.234 0.436 1 95.75 493 PHE A N 1
ATOM 3940 C CA . PHE A 1 493 ? -0.32 14.992 -0.84 1 95.75 493 PHE A CA 1
ATOM 3941 C C . PHE A 1 493 ? 0.645 14.375 -1.846 1 95.75 493 PHE A C 1
ATOM 3943 O O . PHE A 1 493 ? 0.267 13.484 -2.605 1 95.75 493 PHE A O 1
ATOM 3950 N N . GLN A 1 494 ? 1.894 14.875 -1.837 1 97.81 494 GLN A N 1
ATOM 3951 C CA . GLN A 1 494 ? 2.928 14.375 -2.734 1 97.81 494 GLN A CA 1
ATOM 3952 C C . GLN A 1 494 ? 3.125 12.867 -2.553 1 97.81 494 GLN A C 1
ATOM 3954 O O . GLN A 1 494 ? 3.098 12.109 -3.525 1 97.81 494 GLN A O 1
ATOM 3959 N N . LEU A 1 495 ? 3.268 12.438 -1.319 1 98.06 495 LEU A N 1
ATOM 3960 C CA . LEU A 1 495 ? 3.572 11.039 -1.026 1 98.06 495 LEU A CA 1
ATOM 3961 C C . LEU A 1 495 ? 2.344 10.164 -1.238 1 98.06 495 LEU A C 1
ATOM 3963 O O . LEU A 1 495 ? 2.447 9.078 -1.809 1 98.06 495 LEU A O 1
ATOM 3967 N N . VAL A 1 496 ? 1.124 10.586 -0.817 1 96.88 496 VAL A N 1
ATOM 3968 C CA . VAL A 1 496 ? -0.098 9.789 -0.927 1 96.88 496 VAL A CA 1
ATOM 3969 C C . VAL A 1 496 ? -0.463 9.609 -2.398 1 96.88 496 VAL A C 1
ATOM 3971 O O . VAL A 1 496 ? -0.8 8.5 -2.824 1 96.88 496 VAL A O 1
ATOM 3974 N N . PHE A 1 497 ? -0.385 10.672 -3.16 1 97.44 497 PHE A N 1
ATOM 3975 C CA . PHE A 1 497 ? -0.752 10.578 -4.566 1 97.44 497 PHE A CA 1
ATOM 3976 C C . PHE A 1 497 ? 0.274 9.758 -5.34 1 97.44 497 PHE A C 1
ATOM 3978 O O . PHE A 1 497 ? -0.076 9.047 -6.285 1 97.44 497 PHE A O 1
ATOM 3985 N N . THR A 1 498 ? 1.569 9.883 -4.977 1 98.38 498 THR A N 1
ATOM 3986 C CA . THR A 1 498 ? 2.602 9.055 -5.59 1 98.38 498 THR A CA 1
ATOM 3987 C C . THR A 1 498 ? 2.318 7.57 -5.355 1 98.38 498 THR A C 1
ATOM 3989 O O . THR A 1 498 ? 2.373 6.766 -6.289 1 98.38 498 THR A O 1
ATOM 3992 N N . VAL A 1 499 ? 1.984 7.215 -4.137 1 97.94 499 VAL A N 1
ATOM 3993 C CA . VAL A 1 499 ? 1.699 5.82 -3.811 1 97.94 499 VAL A CA 1
ATOM 3994 C C . VAL A 1 499 ? 0.411 5.379 -4.504 1 97.94 499 VAL A C 1
ATOM 3996 O O . VAL A 1 499 ? 0.287 4.227 -4.918 1 97.94 499 VAL A O 1
ATOM 3999 N N . PHE A 1 500 ? -0.616 6.27 -4.656 1 97.81 500 PHE A N 1
ATOM 4000 C CA . PHE A 1 500 ? -1.861 5.969 -5.352 1 97.81 500 PHE A CA 1
ATOM 4001 C C . PHE A 1 500 ? -1.59 5.547 -6.789 1 97.81 500 PHE A C 1
ATOM 4003 O O . PHE A 1 500 ? -2.113 4.531 -7.254 1 97.81 500 PHE A O 1
ATOM 4010 N N . ILE A 1 501 ? -0.683 6.246 -7.449 1 98.12 501 ILE A N 1
ATOM 4011 C CA . ILE A 1 501 ? -0.372 5.965 -8.844 1 98.12 501 ILE A CA 1
ATOM 4012 C C . ILE A 1 501 ? 0.458 4.684 -8.945 1 98.12 501 ILE A C 1
ATOM 4014 O O . ILE A 1 501 ? 0.204 3.836 -9.797 1 98.12 501 ILE A O 1
ATOM 4018 N N . LEU A 1 502 ? 1.393 4.52 -8.047 1 97.94 502 LEU A N 1
ATOM 4019 C CA . LEU A 1 502 ? 2.324 3.402 -8.141 1 97.94 502 LEU A CA 1
ATOM 4020 C C . LEU A 1 502 ? 1.653 2.098 -7.719 1 97.94 502 LEU A C 1
ATOM 4022 O O . LEU A 1 502 ? 1.739 1.095 -8.43 1 97.94 502 LEU A O 1
ATOM 4026 N N . LYS A 1 503 ? 0.919 2.084 -6.625 1 96.75 503 LYS A N 1
ATOM 4027 C CA . LYS A 1 503 ? 0.454 0.828 -6.043 1 96.75 503 LYS A CA 1
ATOM 4028 C C . LYS A 1 503 ? -1.01 0.57 -6.395 1 96.75 503 LYS A C 1
ATOM 4030 O O . LYS A 1 503 ? -1.393 -0.564 -6.688 1 96.75 503 LYS A O 1
ATOM 4035 N N . VAL A 1 504 ? -1.915 1.561 -6.359 1 95.5 504 VAL A N 1
ATOM 4036 C CA . VAL A 1 504 ? -3.342 1.359 -6.594 1 95.5 504 VAL A CA 1
ATOM 4037 C C . VAL A 1 504 ? -3.609 1.244 -8.094 1 95.5 504 VAL A C 1
ATOM 4039 O O . VAL A 1 504 ? -4.242 0.288 -8.547 1 95.5 504 VAL A O 1
ATOM 4042 N N . VAL A 1 505 ? -3.074 2.201 -8.859 1 95.88 505 VAL A N 1
ATOM 4043 C CA . VAL A 1 505 ? -3.252 2.131 -10.312 1 95.88 505 VAL A CA 1
ATOM 4044 C C . VAL A 1 505 ? -2.412 0.987 -10.875 1 95.88 505 VAL A C 1
ATOM 4046 O O . VAL A 1 505 ? -2.795 0.361 -11.867 1 95.88 505 VAL A O 1
ATOM 4049 N N . GLY A 1 506 ? -1.2 0.735 -10.273 1 96.44 506 GLY A N 1
ATOM 4050 C CA . GLY A 1 506 ? -0.393 -0.412 -10.656 1 96.44 506 GLY A CA 1
ATOM 4051 C C . GLY A 1 506 ? 0.723 -0.062 -11.625 1 96.44 506 GLY A C 1
ATOM 4052 O O . GLY A 1 506 ? 1.162 -0.907 -12.406 1 96.44 506 GLY A O 1
ATOM 4053 N N . VAL A 1 507 ? 1.228 1.139 -11.602 1 97.06 507 VAL A N 1
ATOM 4054 C CA . VAL A 1 507 ? 2.309 1.555 -12.492 1 97.06 507 VAL A CA 1
ATOM 4055 C C . VAL A 1 507 ? 3.615 0.896 -12.062 1 97.06 507 VAL A C 1
ATOM 4057 O O . VAL A 1 507 ? 4.57 0.829 -12.836 1 97.06 507 VAL A O 1
ATOM 4060 N N . GLU A 1 508 ? 3.635 0.418 -10.859 1 95.94 508 GLU A N 1
ATOM 4061 C CA . GLU A 1 508 ? 4.828 -0.255 -10.359 1 95.94 508 GLU A CA 1
ATOM 4062 C C . GLU A 1 508 ? 5.176 -1.47 -11.211 1 95.94 508 GLU A C 1
ATOM 4064 O O . GLU A 1 508 ? 6.348 -1.847 -11.32 1 95.94 508 GLU A O 1
ATOM 4069 N N . HIS A 1 509 ? 4.246 -2.066 -11.922 1 95.69 509 HIS A N 1
ATOM 4070 C CA . HIS A 1 509 ? 4.465 -3.303 -12.664 1 95.69 509 HIS A CA 1
ATOM 4071 C C . HIS A 1 509 ? 5.031 -3.023 -14.055 1 95.69 509 HIS A C 1
ATOM 4073 O O . HIS A 1 509 ? 5.336 -3.953 -14.805 1 95.69 509 HIS A O 1
ATOM 4079 N N . TRP A 1 510 ? 5.203 -1.772 -14.312 1 95.56 510 TRP A N 1
ATOM 4080 C CA . TRP A 1 510 ? 5.957 -1.428 -15.516 1 95.56 510 TRP A CA 1
ATOM 4081 C C . TRP A 1 510 ? 7.422 -1.825 -15.367 1 95.56 510 TRP A C 1
ATOM 4083 O O . TRP A 1 510 ? 8.156 -1.884 -16.359 1 95.56 510 TRP A O 1
ATOM 4093 N N . ALA A 1 511 ? 7.816 -2.162 -14.141 1 96.12 511 ALA A N 1
ATOM 4094 C CA . ALA A 1 511 ? 9.219 -2.48 -13.875 1 96.12 511 ALA A CA 1
ATOM 4095 C C . ALA A 1 511 ? 9.508 -3.951 -14.148 1 96.12 511 ALA A C 1
ATOM 4097 O O . ALA A 1 511 ? 10.648 -4.398 -14.023 1 96.12 511 ALA A O 1
ATOM 4098 N N . VAL A 1 512 ? 8.516 -4.73 -14.523 1 94.62 512 VAL A N 1
ATOM 4099 C CA . VAL A 1 512 ? 8.719 -6.137 -14.852 1 94.62 512 VAL A CA 1
ATOM 4100 C C . VAL A 1 512 ? 9.719 -6.262 -16 1 94.62 512 VAL A C 1
ATOM 4102 O O . VAL A 1 512 ? 9.703 -5.453 -16.938 1 94.62 512 VAL A O 1
ATOM 4105 N N . ALA A 1 513 ? 10.594 -7.273 -15.922 1 93.44 513 ALA A N 1
ATOM 4106 C CA . ALA A 1 513 ? 11.656 -7.469 -16.906 1 93.44 513 ALA A CA 1
ATOM 4107 C C . ALA A 1 513 ? 11.109 -8.062 -18.203 1 93.44 513 ALA A C 1
ATOM 4109 O O . ALA A 1 513 ? 11.594 -9.086 -18.672 1 93.44 513 ALA A O 1
ATOM 4110 N N . ASP A 1 514 ? 10.102 -7.527 -18.703 1 92.44 514 ASP A N 1
ATOM 4111 C CA . ASP A 1 514 ? 9.445 -7.867 -19.969 1 92.44 514 ASP A CA 1
ATOM 4112 C C . ASP A 1 514 ? 9.172 -6.621 -20.797 1 92.44 514 ASP A C 1
ATOM 4114 O O . ASP A 1 514 ? 8.906 -5.547 -20.25 1 92.44 514 ASP A O 1
ATOM 4118 N N . PRO A 1 515 ? 9.367 -6.637 -22.109 1 91.88 515 PRO A N 1
ATOM 4119 C CA . PRO A 1 515 ? 9.211 -5.453 -22.953 1 91.88 515 PRO A CA 1
ATOM 4120 C C . PRO A 1 515 ? 7.773 -4.934 -22.984 1 91.88 515 PRO A C 1
ATOM 4122 O O . PRO A 1 515 ? 7.543 -3.764 -23.297 1 91.88 515 PRO A O 1
ATOM 4125 N N . ASP A 1 516 ? 6.824 -5.699 -22.672 1 90.5 516 ASP A N 1
ATOM 4126 C CA . ASP A 1 516 ? 5.43 -5.27 -22.688 1 90.5 516 ASP A CA 1
ATOM 4127 C C . ASP A 1 516 ? 5.062 -4.551 -21.391 1 90.5 516 ASP A C 1
ATOM 4129 O O . ASP A 1 516 ? 5.617 -4.848 -20.328 1 90.5 516 ASP A O 1
ATOM 4133 N N . VAL A 1 517 ? 4.219 -3.572 -21.578 1 90.88 517 VAL A N 1
ATOM 4134 C CA . VAL A 1 517 ? 3.775 -2.803 -20.422 1 90.88 517 VAL A CA 1
ATOM 4135 C C . VAL A 1 517 ? 2.428 -3.332 -19.938 1 90.88 517 VAL A C 1
ATOM 4137 O O . VAL A 1 517 ? 1.531 -3.598 -20.75 1 90.88 517 VAL A O 1
ATOM 4140 N N . SER A 1 518 ? 2.35 -3.68 -18.672 1 90.19 518 SER A N 1
ATOM 4141 C CA . SER A 1 518 ? 1.094 -4.129 -18.078 1 90.19 518 SER A CA 1
ATOM 4142 C C . SER A 1 518 ? 0.91 -3.562 -16.672 1 90.19 518 SER A C 1
ATOM 4144 O O . SER A 1 518 ? 1.887 -3.213 -16.016 1 90.19 518 SER A O 1
ATOM 4146 N N . THR A 1 519 ? -0.323 -3.359 -16.281 1 92.38 519 THR A N 1
ATOM 4147 C CA . THR A 1 519 ? -0.633 -2.82 -14.953 1 92.38 519 THR A CA 1
ATOM 4148 C C . THR A 1 519 ? -0.743 -3.939 -13.93 1 92.38 519 THR A C 1
ATOM 4150 O O . THR A 1 519 ? -0.861 -3.678 -12.727 1 92.38 519 THR A O 1
ATOM 4153 N N . SER A 1 520 ? -0.691 -5.168 -14.328 1 91.38 520 SER A N 1
ATOM 4154 C CA . SER A 1 520 ? -0.62 -6.332 -13.445 1 91.38 520 SER A CA 1
ATOM 4155 C C . SER A 1 520 ? 0.522 -7.258 -13.852 1 91.38 520 SER A C 1
ATOM 4157 O O . SER A 1 520 ? 1.02 -7.184 -14.977 1 91.38 520 SER A O 1
ATOM 4159 N N . VAL A 1 521 ? 0.945 -7.957 -12.977 1 90.25 521 VAL A N 1
ATOM 4160 C CA . VAL A 1 521 ? 2.025 -8.891 -13.273 1 90.25 521 VAL A CA 1
ATOM 4161 C C . VAL A 1 521 ? 1.487 -10.055 -14.109 1 90.25 521 VAL A C 1
ATOM 4163 O O . VAL A 1 521 ? 0.542 -10.734 -13.703 1 90.25 521 VAL A O 1
ATOM 4166 N N . PRO A 1 522 ? 2.068 -10.188 -15.25 1 89.88 522 PRO A N 1
ATOM 4167 C CA . PRO A 1 522 ? 1.671 -11.359 -16.031 1 89.88 522 PRO A CA 1
ATOM 4168 C C . PRO A 1 522 ? 1.976 -12.672 -15.312 1 89.88 522 PRO A C 1
ATOM 4170 O O . PRO A 1 522 ? 2.984 -12.773 -14.609 1 89.88 522 PRO A O 1
ATOM 4173 N N . THR A 1 523 ? 1.229 -13.664 -15.523 1 86.94 523 THR A N 1
ATOM 4174 C CA . THR A 1 523 ? 1.316 -14.93 -14.812 1 86.94 523 THR A CA 1
ATOM 4175 C C . THR A 1 523 ? 2.662 -15.602 -15.07 1 86.94 523 THR A C 1
ATOM 4177 O O . THR A 1 523 ? 3.207 -16.266 -14.188 1 86.94 523 THR A O 1
ATOM 4180 N N . TYR A 1 524 ? 3.234 -15.375 -16.281 1 88.88 524 TYR A N 1
ATOM 4181 C CA . TYR A 1 524 ? 4.477 -16.062 -16.625 1 88.88 524 TYR A CA 1
ATOM 4182 C C . TYR A 1 524 ? 5.676 -15.367 -15.992 1 88.88 524 TYR A C 1
ATOM 4184 O O . TYR A 1 524 ? 6.777 -15.922 -15.953 1 88.88 524 TYR A O 1
ATOM 4192 N N . MET A 1 525 ? 5.422 -14.18 -15.43 1 91.19 525 MET A N 1
ATOM 4193 C CA . MET A 1 525 ? 6.52 -13.43 -14.828 1 91.19 525 MET A CA 1
ATOM 4194 C C . MET A 1 525 ? 6.387 -13.375 -13.312 1 91.19 525 MET A C 1
ATOM 4196 O O . MET A 1 525 ? 7.078 -12.609 -12.648 1 91.19 525 MET A O 1
ATOM 4200 N N . ASN A 1 526 ? 5.562 -14.203 -12.703 1 86.31 526 ASN A N 1
ATOM 4201 C CA . ASN A 1 526 ? 5.297 -14.172 -11.273 1 86.31 526 ASN A CA 1
ATOM 4202 C C . ASN A 1 526 ? 6.555 -14.469 -10.461 1 86.31 526 ASN A C 1
ATOM 4204 O O . ASN A 1 526 ? 6.758 -13.891 -9.391 1 86.31 526 ASN A O 1
ATOM 4208 N N . ASP A 1 527 ? 7.492 -15.242 -10.977 1 87.06 527 ASP A N 1
ATOM 4209 C CA . ASP A 1 527 ? 8.688 -15.641 -10.234 1 87.06 527 ASP A CA 1
ATOM 4210 C C . ASP A 1 527 ? 9.898 -14.82 -10.664 1 87.06 527 ASP A C 1
ATOM 4212 O O . ASP A 1 527 ? 10.992 -14.977 -10.109 1 87.06 527 ASP A O 1
ATOM 4216 N N . SER A 1 528 ? 9.648 -14.016 -11.617 1 92 528 SER A N 1
ATOM 4217 C CA . SER A 1 528 ? 10.766 -13.203 -12.102 1 92 528 SER A CA 1
ATOM 4218 C C . SER A 1 528 ? 10.852 -11.883 -11.352 1 92 528 SER A C 1
ATOM 4220 O O . SER A 1 528 ? 9.867 -11.141 -11.273 1 92 528 SER A O 1
ATOM 4222 N N . PRO A 1 529 ? 12.008 -11.648 -10.789 1 90.62 529 PRO A N 1
ATOM 4223 C CA . PRO A 1 529 ? 12.148 -10.383 -10.062 1 90.62 529 PRO A CA 1
ATOM 4224 C C . PRO A 1 529 ? 12.117 -9.172 -10.992 1 90.62 529 PRO A C 1
ATOM 4226 O O . PRO A 1 529 ? 12.578 -9.25 -12.133 1 90.62 529 PRO A O 1
ATOM 4229 N N . PRO A 1 530 ? 11.539 -8.141 -10.484 1 92.94 530 PRO A N 1
ATOM 4230 C CA . PRO A 1 530 ? 11.547 -6.922 -11.305 1 92.94 530 PRO A CA 1
ATOM 4231 C C . PRO A 1 530 ? 12.938 -6.305 -11.43 1 92.94 530 PRO A C 1
ATOM 4233 O O . PRO A 1 530 ? 13.836 -6.617 -10.648 1 92.94 530 PRO A O 1
ATOM 4236 N N . CYS A 1 531 ? 13.086 -5.48 -12.438 1 94.06 531 CYS A N 1
ATOM 4237 C CA . CYS A 1 531 ? 14.336 -4.77 -12.664 1 94.06 531 CYS A CA 1
ATOM 4238 C C . CYS A 1 531 ? 14.477 -3.6 -11.695 1 94.06 531 CYS A C 1
ATOM 4240 O O . CYS A 1 531 ? 13.625 -2.717 -11.656 1 94.06 531 CYS A O 1
ATOM 4242 N N . ALA A 1 532 ? 15.57 -3.547 -10.992 1 94.56 532 ALA A N 1
ATOM 4243 C CA . ALA A 1 532 ? 15.781 -2.523 -9.977 1 94.56 532 ALA A CA 1
ATOM 4244 C C . ALA A 1 532 ? 15.922 -1.143 -10.602 1 94.56 532 ALA A C 1
ATOM 4246 O O . ALA A 1 532 ? 15.43 -0.151 -10.062 1 94.56 532 ALA A O 1
ATOM 4247 N N . SER A 1 533 ? 16.625 -1.01 -11.688 1 95.62 533 SER A N 1
ATOM 4248 C CA . SER A 1 533 ? 16.812 0.27 -12.359 1 95.62 533 SER A CA 1
ATOM 4249 C C . SER A 1 533 ? 15.492 0.835 -12.867 1 95.62 533 SER A C 1
ATOM 4251 O O . SER A 1 533 ? 15.281 2.049 -12.844 1 95.62 533 SER A O 1
ATOM 4253 N N . PHE A 1 534 ? 14.594 -0.059 -13.328 1 96.44 534 PHE A N 1
ATOM 4254 C CA . PHE A 1 534 ? 13.297 0.4 -13.805 1 96.44 534 PHE A CA 1
ATOM 4255 C C . PHE A 1 534 ? 12.414 0.845 -12.648 1 96.44 534 PHE A C 1
ATOM 4257 O O . PHE A 1 534 ? 11.664 1.812 -12.766 1 96.44 534 PHE A O 1
ATOM 4264 N N . ARG A 1 535 ? 12.492 0.053 -11.562 1 97.06 535 ARG A N 1
ATOM 4265 C CA . ARG A 1 535 ? 11.742 0.482 -10.383 1 97.06 535 ARG A CA 1
ATOM 4266 C C . ARG A 1 535 ? 12.156 1.886 -9.953 1 97.06 535 ARG A C 1
ATOM 4268 O O . ARG A 1 535 ? 11.312 2.709 -9.602 1 97.06 535 ARG A O 1
ATOM 4275 N N . PHE A 1 536 ? 13.484 2.162 -9.961 1 97.62 536 PHE A N 1
ATOM 4276 C CA . PHE A 1 536 ? 14.031 3.475 -9.625 1 97.62 536 PHE A CA 1
ATOM 4277 C C . PHE A 1 536 ? 13.562 4.523 -10.633 1 97.62 536 PHE A C 1
ATOM 4279 O O . PHE A 1 536 ? 13.133 5.613 -10.242 1 97.62 536 PHE A O 1
ATOM 4286 N N . ALA A 1 537 ? 13.578 4.238 -11.844 1 97.81 537 ALA A N 1
ATOM 4287 C CA . ALA A 1 537 ? 13.172 5.164 -12.898 1 97.81 537 ALA A CA 1
ATOM 4288 C C . ALA A 1 537 ? 11.703 5.547 -12.758 1 97.81 537 ALA A C 1
ATOM 4290 O O . ALA A 1 537 ? 11.344 6.723 -12.859 1 97.81 537 ALA A O 1
ATOM 4291 N N . ILE A 1 538 ? 10.859 4.57 -12.547 1 97.62 538 ILE A N 1
ATOM 4292 C CA . ILE A 1 538 ? 9.43 4.801 -12.422 1 97.62 538 ILE A CA 1
ATOM 4293 C C . ILE A 1 538 ? 9.148 5.648 -11.18 1 97.62 538 ILE A C 1
ATOM 4295 O O . ILE A 1 538 ? 8.312 6.551 -11.211 1 97.62 538 ILE A O 1
ATOM 4299 N N . ALA A 1 539 ? 9.836 5.309 -10.086 1 98.12 539 ALA A N 1
ATOM 4300 C CA . ALA A 1 539 ? 9.688 6.086 -8.852 1 98.12 539 ALA A CA 1
ATOM 4301 C C . ALA A 1 539 ? 10.008 7.555 -9.094 1 98.12 539 ALA A C 1
ATOM 4303 O O . ALA A 1 539 ? 9.258 8.438 -8.68 1 98.12 539 ALA A O 1
ATOM 4304 N N . VAL A 1 540 ? 11.109 7.887 -9.75 1 98.38 540 VAL A N 1
ATOM 4305 C CA . VAL A 1 540 ? 11.539 9.258 -10.031 1 98.38 540 VAL A CA 1
ATOM 4306 C C . VAL A 1 540 ? 10.539 9.93 -10.969 1 98.38 540 VAL A C 1
ATOM 4308 O O . VAL A 1 540 ? 10.133 11.07 -10.742 1 98.38 540 VAL A O 1
ATOM 4311 N N . LEU A 1 541 ? 10.133 9.18 -11.953 1 98.31 541 LEU A N 1
ATOM 4312 C CA . LEU A 1 541 ? 9.227 9.734 -12.953 1 98.31 541 LEU A CA 1
ATOM 4313 C C . LEU A 1 541 ? 7.898 10.141 -12.312 1 98.31 541 LEU A C 1
ATOM 4315 O O . LEU A 1 541 ? 7.438 11.266 -12.492 1 98.31 541 LEU A O 1
ATOM 4319 N N . VAL A 1 542 ? 7.285 9.219 -11.555 1 98.5 542 VAL A N 1
ATOM 4320 C CA . VAL A 1 542 ? 5.988 9.492 -10.938 1 98.5 542 VAL A CA 1
ATOM 4321 C C . VAL A 1 542 ? 6.129 10.586 -9.891 1 98.5 542 VAL A C 1
ATOM 4323 O O . VAL A 1 542 ? 5.305 11.5 -9.828 1 98.5 542 VAL A O 1
ATOM 4326 N N . PHE A 1 543 ? 7.172 10.531 -9.055 1 98.69 543 PHE A N 1
ATOM 4327 C CA . PHE A 1 543 ? 7.402 11.523 -8.016 1 98.69 543 PHE A CA 1
ATOM 4328 C C . PHE A 1 543 ? 7.551 12.914 -8.609 1 98.69 543 PHE A C 1
ATOM 4330 O O . PHE A 1 543 ? 6.945 13.875 -8.117 1 98.69 543 PHE A O 1
ATOM 4337 N N . VAL A 1 544 ? 8.297 13.109 -9.695 1 98.44 544 VAL A N 1
ATOM 4338 C CA . VAL A 1 544 ? 8.562 14.398 -10.32 1 98.44 544 VAL A CA 1
ATOM 4339 C C . VAL A 1 544 ? 7.293 14.914 -11.008 1 98.44 544 VAL A C 1
ATOM 4341 O O . VAL A 1 544 ? 6.992 16.109 -10.953 1 98.44 544 VAL A O 1
ATOM 4344 N N . ILE A 1 545 ? 6.539 14.039 -11.633 1 98.25 545 ILE A N 1
ATOM 4345 C CA . ILE A 1 545 ? 5.305 14.445 -12.297 1 98.25 545 ILE A CA 1
ATOM 4346 C C . ILE A 1 545 ? 4.328 15.008 -11.266 1 98.25 545 ILE A C 1
ATOM 4348 O O . ILE A 1 545 ? 3.709 16.047 -11.484 1 98.25 545 ILE A O 1
ATOM 4352 N N . VAL A 1 546 ? 4.168 14.297 -10.133 1 98.31 546 VAL A N 1
ATOM 4353 C CA . VAL A 1 546 ? 3.271 14.766 -9.086 1 98.31 546 VAL A CA 1
ATOM 4354 C C . VAL A 1 546 ? 3.764 16.109 -8.539 1 98.31 546 VAL A C 1
ATOM 4356 O O . VAL A 1 546 ? 2.967 17 -8.273 1 98.31 546 VAL A O 1
ATOM 4359 N N . TYR A 1 547 ? 5.062 16.266 -8.375 1 98.12 547 TYR A N 1
ATOM 4360 C CA . TYR A 1 547 ? 5.648 17.516 -7.91 1 98.12 547 TYR A CA 1
ATOM 4361 C C . TYR A 1 547 ? 5.336 18.656 -8.867 1 98.12 547 TYR A C 1
ATOM 4363 O O . TYR A 1 547 ? 4.914 19.734 -8.445 1 98.12 547 TYR A O 1
ATOM 4371 N N . ILE A 1 548 ? 5.5 18.438 -10.148 1 98.06 548 ILE A N 1
ATOM 4372 C CA . ILE A 1 548 ? 5.27 19.469 -11.156 1 98.06 548 ILE A CA 1
ATOM 4373 C C . ILE A 1 548 ? 3.789 19.828 -11.195 1 98.06 548 ILE A C 1
ATOM 4375 O O . ILE A 1 548 ? 3.439 21.016 -11.305 1 98.06 548 ILE A O 1
ATOM 4379 N N . LEU A 1 549 ? 2.953 18.875 -11.039 1 97.25 549 LEU A N 1
ATOM 4380 C CA . LEU A 1 549 ? 1.519 19.141 -11.016 1 97.25 549 LEU A CA 1
ATOM 4381 C C . LEU A 1 549 ? 1.14 20 -9.82 1 97.25 549 LEU A C 1
ATOM 4383 O O . LEU A 1 549 ? 0.329 20.922 -9.938 1 97.25 549 LEU A O 1
ATOM 4387 N N . GLN A 1 550 ? 1.7 19.734 -8.688 1 97.25 550 GLN A N 1
ATOM 4388 C CA . GLN A 1 550 ? 1.428 20.531 -7.496 1 97.25 550 GLN A CA 1
ATOM 4389 C C . GLN A 1 550 ? 1.952 21.953 -7.66 1 97.25 550 GLN A C 1
ATOM 4391 O O . GLN A 1 550 ? 1.275 22.922 -7.297 1 97.25 550 GLN A O 1
ATOM 4396 N N . ARG A 1 551 ? 3.145 22.094 -8.234 1 96.19 551 ARG A N 1
ATOM 4397 C CA . ARG A 1 551 ? 3.727 23.422 -8.438 1 96.19 551 ARG A CA 1
ATOM 4398 C C . ARG A 1 551 ? 2.885 24.25 -9.406 1 96.19 551 ARG A C 1
ATOM 4400 O O . ARG A 1 551 ? 2.658 25.438 -9.18 1 96.19 551 ARG A O 1
ATOM 4407 N N . LEU A 1 552 ? 2.447 23.641 -10.43 1 96.25 552 LEU A N 1
ATOM 4408 C CA . LEU A 1 552 ? 1.593 24.312 -11.398 1 96.25 552 LEU A CA 1
ATOM 4409 C C . LEU A 1 552 ? 0.277 24.75 -10.758 1 96.25 552 LEU A C 1
ATOM 4411 O O . LEU A 1 552 ? -0.204 25.859 -11 1 96.25 552 LEU A O 1
ATOM 4415 N N . TYR A 1 553 ? -0.269 23.953 -9.945 1 95.06 553 TYR A N 1
ATOM 4416 C CA . TYR A 1 553 ? -1.504 24.266 -9.234 1 95.06 553 TYR A CA 1
ATOM 4417 C C . TYR A 1 553 ? -1.3 25.453 -8.289 1 95.06 553 TYR A C 1
ATOM 4419 O O . TYR A 1 553 ? -2.131 26.359 -8.227 1 95.06 553 TYR A O 1
ATOM 4427 N N . VAL A 1 554 ? -0.196 25.453 -7.523 1 93.75 554 VAL A N 1
ATOM 4428 C CA . VAL A 1 554 ? 0.045 26.484 -6.523 1 93.75 554 VAL A CA 1
ATOM 4429 C C . VAL A 1 554 ? 0.296 27.828 -7.211 1 93.75 554 VAL A C 1
ATOM 4431 O O . VAL A 1 554 ? -0.249 28.844 -6.801 1 93.75 554 VAL A O 1
ATOM 4434 N N . VAL A 1 555 ? 1.051 27.812 -8.367 1 92.19 555 VAL A N 1
ATOM 4435 C CA . VAL A 1 555 ? 1.426 29.047 -9.039 1 92.19 555 VAL A CA 1
ATOM 4436 C C . VAL A 1 555 ? 0.248 29.578 -9.859 1 92.19 555 VAL A C 1
ATOM 4438 O O . VAL A 1 555 ? -0.025 30.781 -9.867 1 92.19 555 VAL A O 1
ATOM 4441 N N . MET A 1 556 ? -0.561 28.688 -10.43 1 93.69 556 MET A N 1
ATOM 4442 C CA . MET A 1 556 ? -1.593 29.125 -11.367 1 93.69 556 MET A CA 1
ATOM 4443 C C . MET A 1 556 ? -2.916 29.375 -10.648 1 93.69 556 MET A C 1
ATOM 4445 O O . MET A 1 556 ? -3.697 30.234 -11.055 1 93.69 556 MET A O 1
ATOM 4449 N N . LEU A 1 557 ? -3.121 28.656 -9.539 1 91.75 557 LEU A N 1
ATOM 4450 C CA . LEU A 1 557 ? -4.457 28.734 -8.969 1 91.75 557 LEU A CA 1
ATOM 4451 C C . LEU A 1 557 ? -4.395 29.172 -7.504 1 91.75 557 LEU A C 1
ATOM 4453 O O . LEU A 1 557 ? -4.98 30.188 -7.129 1 91.75 557 LEU A O 1
ATOM 4457 N N . HIS A 1 558 ? -3.631 28.531 -6.719 1 89.81 558 HIS A N 1
ATOM 4458 C CA . HIS A 1 558 ? -3.688 28.734 -5.273 1 89.81 558 HIS A CA 1
ATOM 4459 C C . HIS A 1 558 ? -3.195 30.125 -4.895 1 89.81 558 HIS A C 1
ATOM 4461 O O . HIS A 1 558 ? -3.879 30.859 -4.168 1 89.81 558 HIS A O 1
ATOM 4467 N N . GLU A 1 559 ? -2.033 30.578 -5.355 1 88.81 559 GLU A N 1
ATOM 4468 C CA . GLU A 1 559 ? -1.455 31.875 -4.988 1 88.81 559 GLU A CA 1
ATOM 4469 C C . GLU A 1 559 ? -2.189 33.031 -5.672 1 88.81 559 GLU A C 1
ATOM 4471 O O . GLU A 1 559 ? -2.24 34.125 -5.141 1 88.81 559 GLU A O 1
ATOM 4476 N N . ARG A 1 560 ? -2.885 32.75 -6.734 1 87.81 560 ARG A N 1
ATOM 4477 C CA . ARG A 1 560 ? -3.539 33.812 -7.492 1 87.81 560 ARG A CA 1
ATOM 4478 C C . ARG A 1 560 ? -4.965 34.031 -7.004 1 87.81 560 ARG A C 1
ATOM 4480 O O . ARG A 1 560 ? -5.418 35.156 -6.887 1 87.81 560 ARG A O 1
ATOM 4487 N N . TYR A 1 561 ? -5.574 32.875 -6.586 1 85.31 561 TYR A N 1
ATOM 4488 C CA . TYR A 1 561 ? -7.004 33.031 -6.344 1 85.31 561 TYR A CA 1
ATOM 4489 C C . TYR A 1 561 ? -7.348 32.75 -4.887 1 85.31 561 TYR A C 1
ATOM 4491 O O . TYR A 1 561 ? -8.398 33.156 -4.395 1 85.31 561 TYR A O 1
ATOM 4499 N N . ILE A 1 562 ? -6.543 32.094 -4.203 1 82.94 562 ILE A N 1
ATOM 4500 C CA . ILE A 1 562 ? -6.926 31.688 -2.855 1 82.94 562 ILE A CA 1
ATOM 4501 C C . ILE A 1 562 ? -6.102 32.438 -1.826 1 82.94 562 ILE A C 1
ATOM 4503 O O . ILE A 1 562 ? -6.625 33.312 -1.13 1 82.94 562 ILE A O 1
ATOM 4507 N N . ARG A 1 563 ? -4.918 32.031 -1.572 1 81.75 563 ARG A N 1
ATOM 4508 C CA . ARG A 1 563 ? -4.125 32.656 -0.516 1 81.75 563 ARG A CA 1
ATOM 4509 C C . ARG A 1 563 ? -2.635 32.562 -0.829 1 81.75 563 ARG A C 1
ATOM 4511 O O . ARG A 1 563 ? -2.146 31.516 -1.254 1 81.75 563 ARG A O 1
ATOM 4518 N N . ASN A 1 564 ? -2.016 33.812 -0.724 1 86.5 564 ASN A N 1
ATOM 4519 C CA . ASN A 1 564 ? -0.558 33.875 -0.716 1 86.5 564 ASN A CA 1
ATOM 4520 C C . ASN A 1 564 ? -0.014 34.156 0.678 1 86.5 564 ASN A C 1
ATOM 4522 O O . ASN A 1 564 ? 0.02 35.312 1.104 1 86.5 564 ASN A O 1
ATOM 4526 N N . GLY A 1 565 ? 0.403 33.125 1.341 1 87.25 565 GLY A N 1
ATOM 4527 C CA . GLY A 1 565 ? 0.808 33.219 2.734 1 87.25 565 GLY A CA 1
ATOM 4528 C C . GLY A 1 565 ? 1.963 34.188 2.959 1 87.25 565 GLY A C 1
ATOM 4529 O O . GLY A 1 565 ? 2.004 34.875 3.969 1 87.25 565 GLY A O 1
ATOM 4530 N N . ILE A 1 566 ? 2.898 34.281 2.068 1 90.44 566 ILE A N 1
ATOM 4531 C CA . ILE A 1 566 ? 4.078 35.125 2.227 1 90.44 566 ILE A CA 1
ATOM 4532 C C . ILE A 1 566 ? 3.686 36.594 2.059 1 90.44 566 ILE A C 1
ATOM 4534 O O . ILE A 1 566 ? 4.102 37.469 2.842 1 90.44 566 ILE A O 1
ATOM 4538 N N . GLN A 1 567 ? 2.859 36.906 1.097 1 90 567 GLN A N 1
ATOM 4539 C CA . GLN A 1 567 ? 2.414 38.25 0.873 1 90 567 GLN A CA 1
ATOM 4540 C C . GLN A 1 567 ? 1.491 38.719 1.993 1 90 567 GLN A C 1
ATOM 4542 O O . GLN A 1 567 ? 1.499 39.906 2.359 1 90 567 GLN A O 1
ATOM 4547 N N . GLN A 1 568 ? 0.679 37.844 2.482 1 90.31 568 GLN A N 1
ATOM 4548 C CA . GLN A 1 568 ? -0.217 38.188 3.582 1 90.31 568 GLN A CA 1
ATOM 4549 C C . GLN A 1 568 ? 0.568 38.562 4.836 1 90.31 568 GLN A C 1
ATOM 4551 O O . GLN A 1 568 ? 0.13 39.406 5.621 1 90.31 568 GLN A O 1
ATOM 4556 N N . PHE A 1 569 ? 1.69 37.969 4.996 1 92.38 569 PHE A N 1
ATOM 4557 C CA . PHE A 1 569 ? 2.523 38.312 6.141 1 92.38 569 PHE A CA 1
ATOM 4558 C C . PHE A 1 569 ? 3.082 39.719 6 1 92.38 569 PHE A C 1
ATOM 4560 O O . PHE A 1 569 ? 3.117 40.469 6.969 1 92.38 569 PHE A O 1
ATOM 4567 N N . VAL A 1 570 ? 3.527 40.094 4.816 1 92.94 570 VAL A N 1
ATOM 4568 C CA . VAL A 1 570 ? 4.059 41.438 4.562 1 92.94 570 VAL A CA 1
ATOM 4569 C C . VAL A 1 570 ? 2.961 42.469 4.781 1 92.94 570 VAL A C 1
ATOM 4571 O O . VAL A 1 570 ? 3.209 43.531 5.371 1 92.94 570 VAL A O 1
ATOM 4574 N N . ASP A 1 571 ? 1.761 42.125 4.359 1 90.19 571 ASP A N 1
ATOM 4575 C CA . ASP A 1 571 ? 0.632 43.031 4.559 1 90.19 571 ASP A CA 1
ATOM 4576 C C . ASP A 1 571 ? 0.297 43.156 6.043 1 90.19 571 ASP A C 1
ATOM 4578 O O . ASP A 1 571 ? -0.085 44.25 6.5 1 90.19 571 ASP A O 1
ATOM 4582 N N . LEU A 1 572 ? 0.394 42.094 6.75 1 91.69 572 LEU A N 1
ATOM 4583 C CA . LEU A 1 572 ? 0.132 42.094 8.188 1 91.69 572 LEU A CA 1
ATOM 4584 C C . LEU A 1 572 ? 1.132 43 8.906 1 91.69 572 LEU A C 1
ATOM 4586 O O . LEU A 1 572 ? 0.771 43.688 9.859 1 91.69 572 LEU A O 1
ATOM 4590 N N . CYS A 1 573 ? 2.381 43 8.523 1 93.81 573 CYS A N 1
ATOM 4591 C CA . CYS A 1 573 ? 3.4 43.844 9.125 1 93.81 573 CYS A CA 1
ATOM 4592 C C . CYS A 1 573 ? 3.064 45.344 8.922 1 93.81 573 CYS A C 1
ATOM 4594 O O . CYS A 1 573 ? 3.213 46.125 9.844 1 93.81 573 CYS A O 1
ATOM 4596 N N . ALA A 1 574 ? 2.592 45.656 7.758 1 92.12 574 ALA A N 1
ATOM 4597 C CA . ALA A 1 574 ? 2.23 47.062 7.465 1 92.12 574 ALA A CA 1
ATOM 4598 C C . ALA A 1 574 ? 1.018 47.5 8.281 1 92.12 574 ALA A C 1
ATOM 4600 O O . ALA A 1 574 ? 0.962 48.625 8.773 1 92.12 574 ALA A O 1
ATOM 4601 N N . MET A 1 575 ? 0.082 46.562 8.43 1 89.56 575 MET A N 1
ATOM 4602 C CA . MET A 1 575 ? -1.124 46.875 9.188 1 89.56 575 MET A CA 1
ATOM 4603 C C . MET A 1 575 ? -0.814 47 10.68 1 89.56 575 MET A C 1
ATOM 4605 O O . MET A 1 575 ? -1.429 47.812 11.383 1 89.56 575 MET A O 1
ATOM 4609 N N . ALA A 1 576 ? 0.167 46.25 11.172 1 92.38 576 ALA A N 1
ATOM 4610 C CA . ALA A 1 576 ? 0.526 46.219 12.586 1 92.38 576 ALA A CA 1
ATOM 4611 C C . ALA A 1 576 ? 1.572 47.312 12.891 1 92.38 576 ALA A C 1
ATOM 4613 O O . ALA A 1 576 ? 1.897 47.562 14.055 1 92.38 576 ALA A O 1
ATOM 4614 N N . ASN A 1 577 ? 2.105 48.031 11.914 1 94.62 577 ASN A N 1
ATOM 4615 C CA . ASN A 1 577 ? 3.129 49.062 12.07 1 94.62 577 ASN A CA 1
ATOM 4616 C C . ASN A 1 577 ? 4.406 48.5 12.688 1 94.62 577 ASN A C 1
ATOM 4618 O O . ASN A 1 577 ? 4.973 49.094 13.602 1 94.62 577 ASN A O 1
ATOM 4622 N N . ILE A 1 578 ? 4.723 47.25 12.219 1 95.5 578 ILE A N 1
ATOM 4623 C CA . ILE A 1 578 ? 5.914 46.531 12.688 1 95.5 578 ILE A CA 1
ATOM 4624 C C . ILE A 1 578 ? 6.785 46.156 11.5 1 95.5 578 ILE A C 1
ATOM 4626 O O . ILE A 1 578 ? 6.297 45.562 10.531 1 95.5 578 ILE A O 1
ATOM 4630 N N . SER A 1 579 ? 8 46.5 11.469 1 96.56 579 SER A N 1
ATOM 4631 C CA . SER A 1 579 ? 8.961 46.062 10.461 1 96.56 579 SER A CA 1
ATOM 4632 C C . SER A 1 579 ? 9.789 44.875 10.945 1 96.56 579 SER A C 1
ATOM 4634 O O . SER A 1 579 ? 9.891 44.656 12.156 1 96.56 579 SER A O 1
ATOM 4636 N N . VAL A 1 580 ? 10.289 44.094 10.023 1 96.69 580 VAL A N 1
ATOM 4637 C CA . VAL A 1 580 ? 11.086 42.938 10.367 1 96.69 580 VAL A CA 1
ATOM 4638 C C . VAL A 1 580 ? 12.508 43.094 9.836 1 96.69 580 VAL A C 1
ATOM 4640 O O . VAL A 1 580 ? 12.711 43.344 8.648 1 96.69 580 VAL A O 1
ATOM 4643 N N . PHE A 1 581 ? 13.461 43.062 10.727 1 96.56 581 PHE A N 1
ATOM 4644 C CA . PHE A 1 581 ? 14.883 43.156 10.43 1 96.56 581 PHE A CA 1
ATOM 4645 C C . PHE A 1 581 ? 15.594 41.844 10.688 1 96.56 581 PHE A C 1
ATOM 4647 O O . PHE A 1 581 ? 15.688 41.406 11.828 1 96.56 581 PHE A O 1
ATOM 4654 N N . VAL A 1 582 ? 16.078 41.188 9.57 1 96.62 582 VAL A N 1
ATOM 4655 C CA . VAL A 1 582 ? 16.656 39.844 9.688 1 96.62 582 VAL A CA 1
ATOM 4656 C C . VAL A 1 582 ? 18.094 39.875 9.164 1 96.62 582 VAL A C 1
ATOM 4658 O O . VAL A 1 582 ? 18.344 40.344 8.062 1 96.62 582 VAL A O 1
ATOM 4661 N N . LEU A 1 583 ? 19.016 39.375 9.938 1 96.31 583 LEU A N 1
ATOM 4662 C CA . LEU A 1 583 ? 20.391 39.188 9.508 1 96.31 583 LEU A CA 1
ATOM 4663 C C . LEU A 1 583 ? 20.703 37.688 9.398 1 96.31 583 LEU A C 1
ATOM 4665 O O . LEU A 1 583 ? 20.828 37 10.414 1 96.31 583 LEU A O 1
ATOM 4669 N N . SER A 1 584 ? 20.781 37.219 8.18 1 95.38 584 SER A N 1
ATOM 4670 C CA . SER A 1 584 ? 21.094 35.812 7.945 1 95.38 584 SER A CA 1
ATOM 4671 C C . SER A 1 584 ? 22.578 35.531 8.109 1 95.38 584 SER A C 1
ATOM 4673 O O . SER A 1 584 ? 22.969 34.406 8.492 1 95.38 584 SER A O 1
ATOM 4675 N N . LEU A 1 585 ? 23.375 36.469 7.734 1 94.19 585 LEU A N 1
ATOM 4676 C CA . LEU A 1 585 ? 24.812 36.406 7.91 1 94.19 585 LEU A CA 1
ATOM 4677 C C . LEU A 1 585 ? 25.344 37.656 8.578 1 94.19 585 LEU A C 1
ATOM 4679 O O . LEU A 1 585 ? 24.562 38.5 9 1 94.19 585 LEU A O 1
ATOM 4683 N N . GLU A 1 586 ? 26.578 37.844 8.734 1 92.25 586 GLU A N 1
ATOM 4684 C CA . GLU A 1 586 ? 27.172 38.938 9.469 1 92.25 586 GLU A CA 1
ATOM 4685 C C . GLU A 1 586 ? 26.891 40.281 8.789 1 92.25 586 GLU A C 1
ATOM 4687 O O . GLU A 1 586 ? 26.562 41.25 9.453 1 92.25 586 GLU A O 1
ATOM 4692 N N . ASN A 1 587 ? 26.953 40.344 7.496 1 91.88 587 ASN A N 1
ATOM 4693 C CA . ASN A 1 587 ? 26.797 41.625 6.82 1 91.88 587 ASN A CA 1
ATOM 4694 C C . ASN A 1 587 ? 25.641 41.562 5.816 1 91.88 587 ASN A C 1
ATOM 4696 O O . ASN A 1 587 ? 25.531 42.438 4.961 1 91.88 587 ASN A O 1
ATOM 4700 N N . PHE A 1 588 ? 24.875 40.531 5.883 1 93.75 588 PHE A N 1
ATOM 4701 C CA . PHE A 1 588 ? 23.828 40.344 4.898 1 93.75 588 PHE A CA 1
ATOM 4702 C C . PHE A 1 588 ? 22.516 39.938 5.566 1 93.75 588 PHE A C 1
ATOM 4704 O O . PHE A 1 588 ? 22.531 39.125 6.508 1 93.75 588 PHE A O 1
ATOM 4711 N N . GLY A 1 589 ? 21.422 40.5 5.082 1 95.12 589 GLY A N 1
ATOM 4712 C CA . GLY A 1 589 ? 20.125 40.156 5.645 1 95.12 589 GLY A CA 1
ATOM 4713 C C . GLY A 1 589 ? 18.953 40.625 4.793 1 95.12 589 GLY A C 1
ATOM 4714 O O . GLY A 1 589 ? 19.094 40.781 3.58 1 95.12 589 GLY A O 1
ATOM 4715 N N . TYR A 1 590 ? 17.844 40.594 5.387 1 96.12 590 TYR A N 1
ATOM 4716 C CA . TYR A 1 590 ? 16.594 41 4.734 1 96.12 590 TYR A CA 1
ATOM 4717 C C . TYR A 1 590 ? 15.828 42 5.59 1 96.12 590 TYR A C 1
ATOM 4719 O O . TYR A 1 590 ? 15.953 42 6.816 1 96.12 590 TYR A O 1
ATOM 4727 N N . TYR A 1 591 ? 15.133 42.875 4.965 1 95.75 591 TYR A N 1
ATOM 4728 C CA . TYR A 1 591 ? 14.336 43.875 5.652 1 95.75 591 TYR A CA 1
ATOM 4729 C C . TYR A 1 591 ? 12.93 43.938 5.078 1 95.75 591 TYR A C 1
ATOM 4731 O O . TYR A 1 591 ? 12.75 43.969 3.859 1 95.75 591 TYR A O 1
ATOM 4739 N N . ILE A 1 592 ? 11.93 43.844 5.895 1 95.81 592 ILE A N 1
ATOM 4740 C CA . ILE A 1 592 ? 10.531 44.031 5.539 1 95.81 592 ILE A CA 1
ATOM 4741 C C . ILE A 1 592 ? 10.023 45.344 6.16 1 95.81 592 ILE A C 1
ATOM 4743 O O . ILE A 1 592 ? 9.961 45.469 7.387 1 95.81 592 ILE A O 1
ATOM 4747 N N . HIS A 1 593 ? 9.727 46.25 5.355 1 93.94 593 HIS A N 1
ATOM 4748 C CA . HIS A 1 593 ? 9.234 47.562 5.828 1 93.94 593 HIS A CA 1
ATOM 4749 C C . HIS A 1 593 ? 7.75 47.469 6.18 1 93.94 593 HIS A C 1
ATOM 4751 O O . HIS A 1 593 ? 6.906 47.281 5.301 1 93.94 593 HIS A O 1
ATOM 4757 N N . GLY A 1 594 ? 7.426 47.594 7.492 1 94.31 594 GLY A N 1
ATOM 4758 C CA . GLY A 1 594 ? 6.047 47.469 7.945 1 94.31 594 GLY A CA 1
ATOM 4759 C C . GLY A 1 594 ? 5.539 48.719 8.617 1 94.31 594 GLY A C 1
ATOM 4760 O O . GLY A 1 594 ? 4.727 48.656 9.539 1 94.31 594 GLY A O 1
ATOM 4761 N N . ARG A 1 595 ? 6.125 49.844 8.273 1 91.69 595 ARG A N 1
ATOM 4762 C CA . ARG A 1 595 ? 5.59 51.094 8.797 1 91.69 595 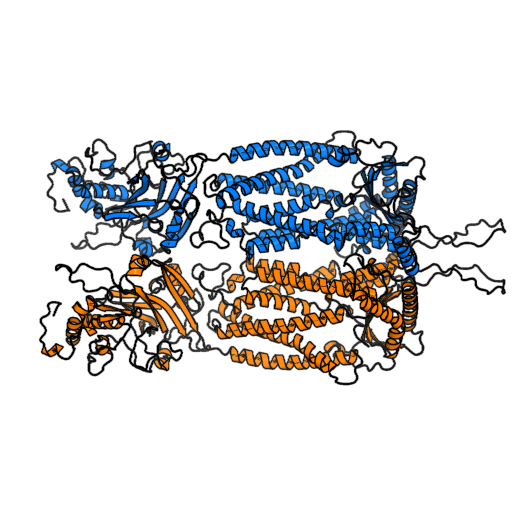ARG A CA 1
ATOM 4763 C C . ARG A 1 595 ? 4.246 51.438 8.156 1 91.69 595 ARG A C 1
ATOM 4765 O O . ARG A 1 595 ? 4.09 51.344 6.934 1 91.69 595 ARG A O 1
ATOM 4772 N N . SER A 1 596 ? 3.283 51.719 9.016 1 89.56 596 SER A N 1
ATOM 4773 C CA . SER A 1 596 ? 1.936 51.938 8.508 1 89.56 596 SER A CA 1
ATOM 4774 C C . SER A 1 596 ? 1.865 53.25 7.73 1 89.56 596 SER A C 1
ATOM 4776 O O . SER A 1 596 ? 2.551 54.219 8.07 1 89.56 596 SER A O 1
ATOM 4778 N N . ALA A 1 597 ? 1.095 53.2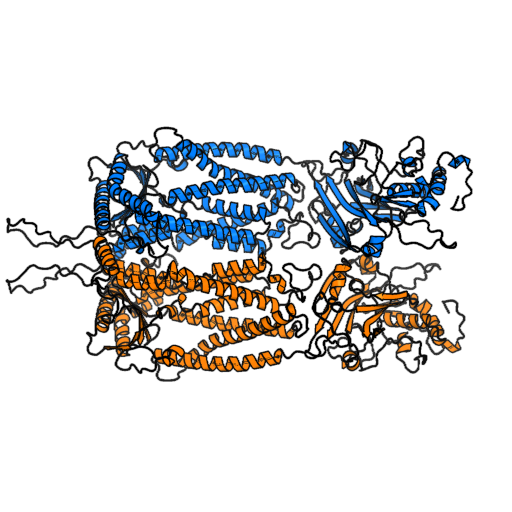81 6.738 1 84.5 597 ALA A N 1
ATOM 4779 C CA . ALA A 1 597 ? 0.893 54.5 5.93 1 84.5 597 ALA A CA 1
ATOM 4780 C C . ALA A 1 597 ? 0.107 55.562 6.703 1 84.5 597 ALA A C 1
ATOM 4782 O O . ALA A 1 597 ? 0.175 56.75 6.387 1 84.5 597 ALA A O 1
ATOM 4783 N N . HIS A 1 598 ? -0.592 55.156 7.773 1 82.88 598 HIS A N 1
ATOM 4784 C CA . HIS A 1 598 ? -1.444 56.062 8.531 1 82.88 598 HIS A CA 1
ATOM 4785 C C . HIS A 1 598 ? -0.725 56.594 9.766 1 82.88 598 HIS A C 1
ATOM 4787 O O . HIS A 1 598 ? -1.222 57.5 10.438 1 82.88 598 HIS A O 1
ATOM 4793 N N . GLY A 1 599 ? 0.383 56.062 10.109 1 78.81 599 GLY A N 1
ATOM 4794 C CA . GLY A 1 599 ? 1.219 56.562 11.188 1 78.81 599 GLY A CA 1
ATOM 4795 C C . GLY A 1 599 ? 1 55.844 12.508 1 78.81 599 GLY A C 1
ATOM 4796 O O . GLY A 1 599 ? 1.854 55.906 13.391 1 78.81 599 GLY A O 1
ATOM 4797 N N . PHE A 1 600 ? -0.231 55.312 12.758 1 82.88 600 PHE A N 1
ATOM 4798 C CA . PHE A 1 600 ? -0.485 54.594 14 1 82.88 600 PHE A CA 1
ATOM 4799 C C . PHE A 1 600 ? -1.342 53.344 13.75 1 82.88 600 PHE A C 1
ATOM 4801 O O . PHE A 1 600 ? -2.072 53.281 12.758 1 82.88 600 PHE A O 1
ATOM 4808 N N . ALA A 1 601 ? -1.152 52.344 14.555 1 85 601 ALA A N 1
ATOM 4809 C CA . ALA A 1 601 ? -1.906 51.094 14.406 1 85 601 ALA A CA 1
ATOM 4810 C C . ALA A 1 601 ? -2.561 50.688 15.727 1 85 601 ALA A C 1
ATOM 4812 O O . ALA A 1 601 ? -3.473 49.875 15.742 1 85 601 ALA A O 1
ATOM 4813 N N . ASP A 1 602 ? -2.055 51.188 16.812 1 84.31 602 ASP A N 1
ATOM 4814 C CA . ASP A 1 602 ? -2.623 50.844 18.125 1 84.31 602 ASP A CA 1
ATOM 4815 C C . ASP A 1 602 ? -3.92 51.625 18.359 1 84.31 602 ASP A C 1
ATOM 4817 O O . ASP A 1 602 ? -3.934 52.625 19.094 1 84.31 602 ASP A O 1
ATOM 4821 N N . THR A 1 603 ? -4.996 51.188 17.734 1 83.62 603 THR A N 1
ATOM 4822 C CA . THR A 1 603 ? -6.273 51.906 17.781 1 83.62 603 THR A CA 1
ATOM 4823 C C . THR A 1 603 ? -7.438 50.906 17.812 1 83.62 603 THR A C 1
ATOM 4825 O O . THR A 1 603 ? -7.227 49.719 17.906 1 83.62 603 THR A O 1
ATOM 4828 N N . ASP A 1 604 ? -8.594 51.469 17.812 1 82.38 604 ASP A N 1
ATOM 4829 C CA . ASP A 1 604 ? -9.812 50.656 17.938 1 82.38 604 ASP A CA 1
ATOM 4830 C C . ASP A 1 604 ? -10.219 50.094 16.578 1 82.38 604 ASP A C 1
ATOM 4832 O O . ASP A 1 604 ? -9.57 50.344 15.562 1 82.38 604 ASP A O 1
ATOM 4836 N N . MET A 1 605 ? -11.211 49.312 16.547 1 81.12 605 MET A N 1
ATOM 4837 C CA . MET A 1 605 ? -11.68 48.562 15.383 1 81.12 605 MET A CA 1
ATOM 4838 C C . MET A 1 605 ? -12.18 49.5 14.297 1 81.12 605 MET A C 1
ATOM 4840 O O . MET A 1 605 ? -11.906 49.281 13.117 1 81.12 605 MET A O 1
ATOM 4844 N N . GLN A 1 606 ? -12.883 50.562 14.695 1 80.38 606 GLN A N 1
ATOM 4845 C CA . GLN A 1 606 ? -13.453 51.5 13.727 1 80.38 606 GLN A CA 1
ATOM 4846 C C . GLN A 1 606 ? -12.359 52.188 12.93 1 80.38 606 GLN A C 1
ATOM 4848 O O . GLN A 1 606 ? -12.445 52.281 11.703 1 80.38 606 GLN A O 1
ATOM 4853 N N . THR A 1 607 ? -11.383 52.562 13.68 1 84.44 607 THR A N 1
ATOM 4854 C CA . THR A 1 607 ? -10.305 53.312 13.031 1 84.44 607 THR A CA 1
ATOM 4855 C C . THR A 1 607 ? -9.531 52.406 12.07 1 84.44 607 THR A C 1
ATOM 4857 O O . THR A 1 607 ? -9.141 52.812 10.984 1 84.44 607 THR A O 1
ATOM 4860 N N . ILE A 1 608 ? -9.312 51.219 12.43 1 83.69 608 ILE A N 1
ATOM 4861 C CA . ILE A 1 608 ? -8.586 50.281 11.586 1 83.69 608 ILE A CA 1
ATOM 4862 C C . ILE A 1 608 ? -9.391 50 10.32 1 83.69 608 ILE A C 1
ATOM 4864 O O . ILE A 1 608 ? -8.836 49.906 9.219 1 83.69 608 ILE A O 1
ATOM 4868 N N . LEU A 1 609 ? -10.719 49.812 10.445 1 83 609 LEU A N 1
ATOM 4869 C CA . LEU A 1 609 ? -11.578 49.531 9.297 1 83 609 LEU A CA 1
ATOM 4870 C C . LEU A 1 609 ? -11.641 50.75 8.359 1 83 609 LEU A C 1
ATOM 4872 O O . LEU A 1 609 ? -11.68 50.594 7.137 1 83 609 LEU A O 1
ATOM 4876 N N . PHE A 1 610 ? -11.594 51.875 8.984 1 83.12 610 PHE A N 1
ATOM 4877 C CA . PHE A 1 610 ? -11.57 53.094 8.188 1 83.12 610 PHE A CA 1
ATOM 4878 C C . PHE A 1 610 ? -10.25 53.219 7.434 1 83.12 610 PHE A C 1
ATOM 4880 O O . PHE A 1 610 ? -10.227 53.656 6.285 1 83.12 610 PHE A O 1
ATOM 4887 N N . GLN A 1 611 ? -9.227 52.906 8.086 1 83.31 611 GLN A N 1
ATOM 4888 C CA . GLN A 1 611 ? -7.914 52.938 7.445 1 83.31 611 GLN A CA 1
ATOM 4889 C C . GLN A 1 611 ? -7.852 51.969 6.266 1 83.31 611 GLN A C 1
ATOM 4891 O O . GLN A 1 611 ? -7.273 52.312 5.227 1 83.31 611 GLN A O 1
ATOM 4896 N N . LEU A 1 612 ? -8.43 50.812 6.391 1 81.25 612 LEU A N 1
ATOM 4897 C CA . LEU A 1 612 ? -8.438 49.812 5.332 1 81.25 612 LEU A CA 1
ATOM 4898 C C . LEU A 1 612 ? -9.273 50.281 4.148 1 81.25 612 LEU A C 1
ATOM 4900 O O . LEU A 1 612 ? -8.914 50.062 2.992 1 81.25 612 LEU A O 1
ATOM 4904 N N . GLN A 1 613 ? -10.336 50.938 4.469 1 81.5 613 GLN A N 1
ATOM 4905 C CA . GLN A 1 613 ? -11.188 51.5 3.41 1 81.5 613 GLN A CA 1
ATOM 4906 C C . GLN A 1 613 ? -10.477 52.594 2.654 1 81.5 613 GLN A C 1
ATOM 4908 O O . GLN A 1 613 ? -10.586 52.688 1.43 1 81.5 613 GLN A O 1
ATOM 4913 N N . ARG A 1 614 ? -9.82 53.344 3.424 1 82.31 614 ARG A N 1
ATOM 4914 C CA . ARG A 1 614 ? -9.078 54.438 2.805 1 82.31 614 ARG A CA 1
ATOM 4915 C C . ARG A 1 614 ? -7.973 53.938 1.899 1 82.31 614 ARG A C 1
ATOM 4917 O O . ARG A 1 614 ? -7.703 54.5 0.841 1 82.31 614 ARG A O 1
ATOM 4924 N N . GLU A 1 615 ? -7.336 52.906 2.238 1 81.69 615 GLU A N 1
ATOM 4925 C CA . GLU A 1 615 ? -6.285 52.312 1.429 1 81.69 615 GLU A CA 1
ATOM 4926 C C . GLU A 1 615 ? -6.859 51.688 0.159 1 81.69 615 GLU A C 1
ATOM 4928 O O . GLU A 1 615 ? -6.23 51.719 -0.901 1 81.69 615 GLU A O 1
ATOM 4933 N N . GLU A 1 616 ? -8.008 51.094 0.344 1 79.81 616 GLU A N 1
ATOM 4934 C CA . GLU A 1 616 ? -8.648 50.469 -0.813 1 79.81 616 GLU A CA 1
ATOM 4935 C C . GLU A 1 616 ? -9.047 51.531 -1.846 1 79.81 616 GLU A C 1
ATOM 4937 O O . GLU A 1 616 ? -9.047 51.25 -3.047 1 79.81 616 GLU A O 1
ATOM 4942 N N . GLU A 1 617 ? -9.375 52.719 -1.319 1 78.94 617 GLU A N 1
ATOM 4943 C CA . GLU A 1 617 ? -9.766 53.812 -2.205 1 78.94 617 GLU A CA 1
ATOM 4944 C C . GLU A 1 617 ? -8.555 54.625 -2.637 1 78.94 617 GLU A C 1
ATOM 4946 O O . GLU A 1 617 ? -8.703 55.656 -3.297 1 78.94 617 GLU A O 1
ATOM 4951 N N . ASP A 1 618 ? -7.309 54.156 -2.283 1 78.44 618 ASP A N 1
ATOM 4952 C CA . ASP A 1 618 ? -6.043 54.812 -2.654 1 78.44 618 ASP A CA 1
ATOM 4953 C C . ASP A 1 618 ? -5.977 56.25 -2.148 1 78.44 618 ASP A C 1
ATOM 4955 O O . ASP A 1 618 ? -5.543 57.125 -2.873 1 78.44 618 ASP A O 1
ATOM 4959 N N . LEU A 1 619 ? -6.512 56.469 -0.948 1 77.94 619 LEU A N 1
ATOM 4960 C CA . LEU A 1 619 ? -6.52 57.812 -0.357 1 77.94 619 LEU A CA 1
ATOM 4961 C C . LEU A 1 619 ? -5.41 57.969 0.676 1 77.94 619 LEU A C 1
ATOM 4963 O O . LEU A 1 619 ? -5.391 58.906 1.444 1 77.94 619 LEU A O 1
ATOM 4967 N N . CYS A 1 620 ? -4.648 57 0.766 1 77.56 620 CYS A N 1
ATOM 4968 C CA . CYS A 1 620 ? -3.562 57.062 1.737 1 77.56 620 CYS A CA 1
ATOM 4969 C C . CYS A 1 620 ? -2.209 56.938 1.049 1 77.56 620 CYS A C 1
ATOM 4971 O O . CYS A 1 620 ? -2.141 56.656 -0.15 1 77.56 620 CYS A O 1
ATOM 4973 N N . GLY A 1 621 ? -1.134 57.281 1.812 1 76.12 621 GLY A N 1
ATOM 4974 C CA . GLY A 1 621 ? 0.223 57.156 1.303 1 76.12 621 GLY A CA 1
ATOM 4975 C C . GLY A 1 621 ? 0.617 55.75 0.988 1 76.12 621 GLY A C 1
ATOM 4976 O O . GLY A 1 621 ? -0.081 54.781 1.374 1 76.12 621 GLY A O 1
ATOM 4977 N N . HIS A 1 622 ? 1.661 55.594 0.266 1 82.69 622 HIS A N 1
ATOM 4978 C CA . HIS A 1 622 ? 2.166 54.281 -0.144 1 82.69 622 HIS A CA 1
ATOM 4979 C C . HIS A 1 622 ? 2.904 53.594 1 1 82.69 622 HIS A C 1
ATOM 4981 O O . HIS A 1 622 ? 3.479 54.25 1.864 1 82.69 622 HIS A O 1
ATOM 4987 N N . ARG A 1 623 ? 2.834 52.25 1.119 1 83.19 623 ARG A N 1
ATOM 4988 C CA . ARG A 1 623 ? 3.41 51.438 2.184 1 83.19 623 ARG A CA 1
ATOM 4989 C C . ARG A 1 623 ? 4.914 51.281 1.995 1 83.19 623 ARG A C 1
ATOM 4991 O O . ARG A 1 623 ? 5.598 50.75 2.859 1 83.19 623 ARG A O 1
ATOM 4998 N N . GLY A 1 624 ? 5.484 51.875 1.011 1 86.38 624 GLY A N 1
ATOM 4999 C CA . GLY A 1 624 ? 6.875 51.594 0.685 1 86.38 624 GLY A CA 1
ATOM 5000 C C . GLY A 1 624 ? 7.852 52.438 1.494 1 86.38 624 GLY A C 1
ATOM 5001 O O . GLY A 1 624 ? 7.461 53.406 2.145 1 86.38 624 GLY A O 1
ATOM 5002 N N . LEU A 1 625 ? 9.086 51.875 1.571 1 87.12 625 LEU A N 1
ATOM 5003 C CA . LEU A 1 625 ? 10.156 52.562 2.285 1 87.12 625 LEU A CA 1
ATOM 5004 C C . LEU A 1 625 ? 10.5 53.906 1.613 1 87.12 625 LEU A C 1
ATOM 5006 O O . LEU A 1 625 ? 10.695 54.906 2.289 1 87.12 625 LEU A O 1
ATOM 5010 N N . LEU A 1 626 ? 10.547 53.844 0.257 1 86.69 626 LEU A N 1
ATOM 5011 C CA . LEU A 1 626 ? 10.805 55.062 -0.504 1 86.69 626 LEU A CA 1
ATOM 5012 C C . LEU A 1 626 ? 9.516 55.812 -0.781 1 86.69 626 LEU A C 1
ATOM 5014 O O . LEU A 1 626 ? 8.469 55.188 -1.023 1 86.69 626 LEU A O 1
ATOM 5018 N N . PRO A 1 627 ? 9.641 57.062 -0.691 1 84 627 PRO A N 1
ATOM 5019 C CA . PRO A 1 627 ? 8.43 57.875 -0.941 1 84 627 PRO A CA 1
ATOM 5020 C C . PRO A 1 627 ? 7.828 57.594 -2.318 1 84 627 PRO A C 1
ATOM 5022 O O . PRO A 1 627 ? 8.555 57.531 -3.314 1 84 627 PRO A O 1
ATOM 5025 N N . GLY A 1 628 ? 6.641 57.281 -2.412 1 80.25 628 GLY A N 1
ATOM 5026 C CA . GLY A 1 628 ? 5.922 57.125 -3.666 1 80.25 628 GLY A CA 1
ATOM 5027 C C . GLY A 1 628 ? 5.988 55.688 -4.199 1 80.25 628 GLY A C 1
ATOM 5028 O O . GLY A 1 628 ? 5.527 55.438 -5.309 1 80.25 628 GLY A O 1
ATOM 5029 N N . THR A 1 629 ? 6.656 54.812 -3.484 1 84.44 629 THR A N 1
ATOM 5030 C CA . THR A 1 629 ? 6.773 53.438 -3.963 1 84.44 629 THR A CA 1
ATOM 5031 C C . THR A 1 629 ? 6.023 52.5 -3.041 1 84.44 629 THR A C 1
ATOM 5033 O O . THR A 1 629 ? 5.664 52.844 -1.919 1 84.44 629 THR A O 1
ATOM 5036 N N . ASP A 1 630 ? 5.715 51.312 -3.592 1 85.44 630 ASP A N 1
ATOM 5037 C CA . ASP A 1 630 ? 5.008 50.281 -2.82 1 85.44 630 ASP A CA 1
ATOM 5038 C C . ASP A 1 630 ? 5.926 49.125 -2.49 1 85.44 630 ASP A C 1
ATOM 5040 O O . ASP A 1 630 ? 5.461 48.062 -2.072 1 85.44 630 ASP A O 1
ATOM 5044 N N . HIS A 1 631 ? 7.238 49.312 -2.623 1 89.19 631 HIS A N 1
ATOM 5045 C CA . HIS A 1 631 ? 8.164 48.219 -2.332 1 89.19 631 HIS A CA 1
ATOM 5046 C C . HIS A 1 631 ? 8.406 48.094 -0.833 1 89.19 631 HIS A C 1
ATOM 5048 O O . HIS A 1 631 ? 8.898 49.031 -0.197 1 89.19 631 HIS A O 1
ATOM 5054 N N . GLN A 1 632 ? 8.094 46.906 -0.299 1 92.38 632 GLN A N 1
ATOM 5055 C CA . GLN A 1 632 ? 8.172 46.719 1.146 1 92.38 632 GLN A CA 1
ATOM 5056 C C . GLN A 1 632 ? 9.273 45.719 1.519 1 92.38 632 GLN A C 1
ATOM 5058 O O . GLN A 1 632 ? 9.703 45.656 2.674 1 92.38 632 GLN A O 1
ATOM 5063 N N . THR A 1 633 ? 9.766 44.938 0.569 1 94.19 633 THR A N 1
ATOM 5064 C CA . THR A 1 633 ? 10.742 43.906 0.879 1 94.19 633 THR A CA 1
ATOM 5065 C C . THR A 1 633 ? 12.094 44.219 0.239 1 94.19 633 THR A C 1
ATOM 5067 O O . THR A 1 633 ? 12.148 44.656 -0.912 1 94.19 633 THR A O 1
ATOM 5070 N N . PHE A 1 634 ? 13.203 44.031 0.936 1 94.38 634 PHE A N 1
ATOM 5071 C CA . PHE A 1 634 ? 14.539 44.406 0.472 1 94.38 634 PHE A CA 1
ATOM 5072 C C . PHE A 1 634 ? 15.57 43.375 0.928 1 94.38 634 PHE A C 1
ATOM 5074 O O . PHE A 1 634 ? 15.406 42.75 1.973 1 94.38 634 PHE A O 1
ATOM 5081 N N . GLU A 1 635 ? 16.562 43.188 0.139 1 94.12 635 GLU A N 1
ATOM 5082 C CA . GLU A 1 635 ? 17.812 42.594 0.565 1 94.12 635 GLU A CA 1
ATOM 5083 C C . GLU A 1 635 ? 18.828 43.656 0.999 1 94.12 635 GLU A C 1
ATOM 5085 O O . GLU A 1 635 ? 18.906 44.719 0.406 1 94.12 635 GLU A O 1
ATOM 5090 N N . MET A 1 636 ? 19.562 43.344 2.072 1 92.75 636 MET A N 1
ATOM 5091 C CA . MET A 1 636 ? 20.391 44.438 2.541 1 92.75 636 MET A CA 1
ATOM 5092 C C . MET A 1 636 ? 21.797 43.969 2.893 1 92.75 636 MET A C 1
ATOM 5094 O O . MET A 1 636 ? 21.969 42.844 3.357 1 92.75 636 MET A O 1
ATOM 5098 N N . ILE A 1 637 ? 22.703 44.719 2.584 1 93.12 637 ILE A N 1
ATOM 5099 C CA . ILE A 1 637 ? 24.078 44.625 3.064 1 93.12 637 ILE A CA 1
ATOM 5100 C C . ILE A 1 637 ? 24.359 45.75 4.066 1 93.12 637 ILE A C 1
ATOM 5102 O O . ILE A 1 637 ? 24.156 46.906 3.762 1 93.12 637 ILE A O 1
ATOM 5106 N N . ILE A 1 638 ? 24.703 45.375 5.262 1 92.38 638 ILE A N 1
ATOM 5107 C CA . ILE A 1 638 ? 24.875 46.375 6.32 1 92.38 638 ILE A CA 1
ATOM 5108 C C . ILE A 1 638 ? 26.359 46.688 6.512 1 92.38 638 ILE A C 1
ATOM 5110 O O . ILE A 1 638 ? 27.219 45.812 6.27 1 92.38 638 ILE A O 1
ATOM 5114 N N . PRO A 1 639 ? 26.578 47.875 6.906 1 89.94 639 PRO A N 1
ATOM 5115 C CA . PRO A 1 639 ? 27.969 48.219 7.215 1 89.94 639 PRO A CA 1
ATOM 5116 C C . PRO A 1 639 ? 28.469 47.531 8.484 1 89.94 639 PRO A C 1
ATOM 5118 O O . PRO A 1 639 ? 27.688 47.188 9.359 1 89.94 639 PRO A O 1
ATOM 5121 N N . LEU A 1 640 ? 29.719 47.438 8.68 1 88.44 640 LEU A N 1
ATOM 5122 C CA . LEU A 1 640 ? 30.359 46.75 9.805 1 88.44 640 LEU A CA 1
ATOM 5123 C C . LEU A 1 640 ? 30.062 47.469 11.117 1 88.44 640 LEU A C 1
ATOM 5125 O O . LEU A 1 640 ? 29.938 46.844 12.164 1 88.44 640 LEU A O 1
ATOM 5129 N N . GLN A 1 641 ? 29.875 48.719 11.055 1 89.69 641 GLN A N 1
ATOM 5130 C CA . GLN A 1 641 ? 29.625 49.531 12.25 1 89.69 641 GLN A CA 1
ATOM 5131 C C . GLN A 1 641 ? 28.25 49.219 12.828 1 89.69 641 GLN A C 1
ATOM 5133 O O . GLN A 1 641 ? 28.062 49.188 14.055 1 89.69 641 GLN A O 1
ATOM 5138 N N . LEU A 1 642 ? 27.328 49.094 11.953 1 92.56 642 LEU A N 1
ATOM 5139 C CA . LEU A 1 642 ? 25.984 48.75 12.414 1 92.56 642 LEU A CA 1
ATOM 5140 C C . LEU A 1 642 ? 25.984 47.406 13.125 1 92.56 642 LEU A C 1
ATOM 5142 O O . LEU A 1 642 ? 25.312 47.25 14.148 1 92.56 642 LEU A O 1
ATOM 5146 N N . ARG A 1 643 ? 26.703 46.438 12.602 1 91.5 643 ARG A N 1
ATOM 5147 C CA . ARG A 1 643 ? 26.781 45.094 13.211 1 91.5 643 ARG A CA 1
ATOM 5148 C C . ARG A 1 643 ? 27.422 45.156 14.586 1 91.5 643 ARG A C 1
ATOM 5150 O O . ARG A 1 643 ? 27 44.469 15.508 1 91.5 643 ARG A O 1
ATOM 5157 N N . SER A 1 644 ? 28.453 45.938 14.672 1 89.75 644 SER A N 1
ATOM 5158 C CA . SER A 1 644 ? 29.125 46.094 15.961 1 89.75 644 SER A CA 1
ATOM 5159 C C . SER A 1 644 ? 28.203 46.688 17 1 89.75 644 SER A C 1
ATOM 5161 O O . SER A 1 644 ? 28.188 46.25 18.156 1 89.75 644 SER A O 1
ATOM 5163 N N . TYR A 1 645 ? 27.438 47.688 16.594 1 89.75 645 TYR A N 1
ATOM 5164 C CA . TYR A 1 645 ? 26.469 48.312 17.5 1 89.75 645 TYR A CA 1
ATOM 5165 C C . TYR A 1 645 ? 25.375 47.312 17.859 1 89.75 645 TYR A C 1
ATOM 5167 O O . TYR A 1 645 ? 24.922 47.25 19.016 1 89.75 645 TYR A O 1
ATOM 5175 N N . TYR A 1 646 ? 24.938 46.594 16.891 1 91.94 646 TYR A N 1
ATOM 5176 C CA . TYR A 1 646 ? 23.922 45.562 17.094 1 91.94 646 TYR A CA 1
ATOM 5177 C C . TYR A 1 646 ? 24.375 44.562 18.156 1 91.94 646 TYR A C 1
ATOM 5179 O O . TYR A 1 646 ? 23.609 44.219 19.062 1 91.94 646 TYR A O 1
ATOM 5187 N N . ARG A 1 647 ? 25.562 44.094 18.156 1 90.19 647 ARG A N 1
ATOM 5188 C CA . ARG A 1 647 ? 26.125 43.125 19.094 1 90.19 647 ARG A CA 1
ATOM 5189 C C . ARG A 1 647 ? 26.281 43.75 20.469 1 90.19 647 ARG A C 1
ATOM 5191 O O . ARG A 1 647 ? 26.078 43.062 21.484 1 90.19 647 ARG A O 1
ATOM 5198 N N . LYS A 1 648 ? 26.625 44.969 20.516 1 89 648 LYS A N 1
ATOM 5199 C CA . LYS A 1 648 ? 26.812 45.656 21.781 1 89 648 LYS A CA 1
ATOM 5200 C C . LYS A 1 648 ? 25.5 45.75 22.547 1 89 648 LYS A C 1
ATOM 5202 O O . LYS A 1 648 ? 25.469 45.562 23.766 1 89 648 LYS A O 1
ATOM 5207 N N . VAL A 1 649 ? 24.469 46.031 21.797 1 87.88 649 VAL A N 1
ATOM 5208 C CA . VAL A 1 649 ? 23.156 46.188 22.422 1 87.88 649 VAL A CA 1
ATOM 5209 C C . VAL A 1 649 ? 22.641 44.844 22.906 1 87.88 649 VAL A C 1
ATOM 5211 O O . VAL A 1 649 ? 22 44.75 23.953 1 87.88 649 VAL A O 1
ATOM 5214 N N . MET A 1 650 ? 22.984 43.781 22.219 1 86.62 650 MET A N 1
ATOM 5215 C CA . MET A 1 650 ? 22.453 42.469 22.547 1 86.62 650 MET A CA 1
ATOM 5216 C C . MET A 1 650 ? 23.375 41.719 23.516 1 86.62 650 MET A C 1
ATOM 5218 O O . MET A 1 650 ? 22.984 40.719 24.094 1 86.62 650 MET A O 1
ATOM 5222 N N . ALA A 1 651 ? 24.594 42.125 23.781 1 80.38 651 ALA A N 1
ATOM 5223 C CA . ALA A 1 651 ? 25.641 41.469 24.547 1 80.38 651 ALA A CA 1
ATOM 5224 C C . ALA A 1 651 ? 25.188 41.188 25.984 1 80.38 651 ALA A C 1
ATOM 5226 O O . ALA A 1 651 ? 25.375 40.094 26.516 1 80.38 651 ALA A O 1
ATOM 5227 N N . PRO A 1 652 ? 24.547 42.125 26.672 1 70.44 652 PRO A N 1
ATOM 5228 C CA . PRO A 1 652 ? 24.188 41.875 28.062 1 70.44 652 PRO A CA 1
ATOM 5229 C C . PRO A 1 652 ? 23.203 40.719 28.219 1 70.44 652 PRO A C 1
ATOM 5231 O O . PRO A 1 652 ? 23.188 40.062 29.266 1 70.44 652 PRO A O 1
ATOM 5234 N N . ILE A 1 653 ? 22.391 40.438 27.281 1 69.31 653 ILE A N 1
ATOM 5235 C CA . ILE A 1 653 ? 21.375 39.375 27.328 1 69.31 653 ILE A CA 1
ATOM 5236 C C . ILE A 1 653 ? 22.031 38.031 27.047 1 69.31 653 ILE A C 1
ATOM 5238 O O . ILE A 1 653 ? 21.672 37 27.656 1 69.31 653 ILE A O 1
ATOM 5242 N N . SER A 1 654 ? 22.953 38 26.078 1 61.88 654 SER A N 1
ATOM 5243 C CA . SER A 1 654 ? 23.594 36.75 25.672 1 61.88 654 SER A CA 1
ATOM 5244 C C . SER A 1 654 ? 24.484 36.219 26.797 1 61.88 654 SER A C 1
ATOM 5246 O O . SER A 1 654 ? 24.641 35 26.922 1 61.88 654 SER A O 1
ATOM 5248 N N . SER A 1 655 ? 25.172 37.094 27.547 1 53.69 655 SER A N 1
ATOM 5249 C CA . SER A 1 655 ? 26.047 36.656 28.625 1 53.69 655 SER A CA 1
ATOM 5250 C C . SER A 1 655 ? 25.25 36.062 29.781 1 53.69 655 SER A C 1
ATOM 5252 O O . SER A 1 655 ? 25.719 35.125 30.438 1 53.69 655 SER A O 1
ATOM 5254 N N . THR A 1 656 ? 24.016 36.469 29.984 1 48.38 656 THR A N 1
ATOM 5255 C CA . THR A 1 656 ? 23.234 35.938 31.094 1 48.38 656 THR A CA 1
ATOM 5256 C C . THR A 1 656 ? 22.641 34.562 30.719 1 48.38 656 THR A C 1
ATOM 5258 O O . THR A 1 656 ? 22.484 33.719 31.578 1 48.38 656 THR A O 1
ATOM 5261 N N . SER A 1 657 ? 22.219 34.375 29.484 1 47.22 657 SER A N 1
ATOM 5262 C CA . SER A 1 657 ? 21.641 33.094 29.078 1 47.22 657 SER A CA 1
ATOM 5263 C C . SER A 1 657 ? 22.703 31.984 29.109 1 47.22 657 SER A C 1
ATOM 5265 O O . SER A 1 657 ? 22.375 30.828 29.344 1 47.22 657 SER A O 1
ATOM 5267 N N . ILE A 1 658 ? 23.953 32.188 28.75 1 40.84 658 ILE A N 1
ATOM 5268 C CA . ILE A 1 658 ? 25.047 31.219 28.844 1 40.84 658 ILE A CA 1
ATOM 5269 C C . ILE A 1 658 ? 25.281 30.844 30.312 1 40.84 658 ILE A C 1
ATOM 5271 O O . ILE A 1 658 ? 25.609 29.703 30.625 1 40.84 658 ILE A O 1
ATOM 5275 N N . VAL A 1 659 ? 25.281 31.734 31.219 1 38.84 659 VAL A N 1
ATOM 5276 C CA . VAL A 1 659 ? 25.562 31.406 32.625 1 38.84 659 VAL A CA 1
ATOM 5277 C C . VAL A 1 659 ? 24.453 30.516 33.156 1 38.84 659 VAL A C 1
ATOM 5279 O O . VAL A 1 659 ? 24.719 29.594 33.969 1 38.84 659 VAL A O 1
ATOM 5282 N N . GLN A 1 660 ? 23.234 30.641 32.75 1 37.66 660 GLN A N 1
ATOM 5283 C CA . GLN A 1 660 ? 22.188 29.797 33.312 1 37.66 660 GLN A CA 1
ATOM 5284 C C . GLN A 1 660 ? 22.203 28.406 32.688 1 37.66 660 GLN A C 1
ATOM 5286 O O . GLN A 1 660 ? 21.781 27.438 33.312 1 37.66 660 GLN A O 1
ATOM 5291 N N . SER A 1 661 ? 22.594 28.219 31.406 1 36.78 661 SER A N 1
ATOM 5292 C CA . SER A 1 661 ? 22.641 26.875 30.844 1 36.78 661 SER A CA 1
ATOM 5293 C C . SER A 1 661 ? 23.766 26.047 31.469 1 36.78 661 SER A C 1
ATOM 5295 O O . SER A 1 661 ? 23.688 24.828 31.5 1 36.78 661 SER A O 1
ATOM 5297 N N . THR A 1 662 ? 24.969 26.625 31.766 1 34.25 662 THR A N 1
ATOM 5298 C CA . THR A 1 662 ? 26.031 25.812 32.344 1 34.25 662 THR A CA 1
ATOM 5299 C C . THR A 1 662 ? 25.656 25.359 33.75 1 34.25 662 THR A C 1
ATOM 5301 O O . THR A 1 662 ? 26.25 24.422 34.281 1 34.25 662 THR A O 1
ATOM 5304 N N . LYS A 1 663 ? 25.094 26.234 34.625 1 35.16 663 LYS A N 1
ATOM 5305 C CA . LYS A 1 663 ? 24.859 25.719 35.969 1 35.16 663 LYS A CA 1
ATOM 5306 C C . LYS A 1 663 ? 23.766 24.656 35.969 1 35.16 663 LYS A C 1
ATOM 5308 O O . LYS A 1 663 ? 23.516 24.031 37 1 35.16 663 LYS A O 1
ATOM 5313 N N . ARG A 1 664 ? 22.828 24.719 35.062 1 35.66 664 ARG A N 1
ATOM 5314 C CA . ARG A 1 664 ? 21.703 23.828 35.312 1 35.66 664 ARG A CA 1
ATOM 5315 C C . ARG A 1 664 ? 22.016 22.406 34.844 1 35.66 664 ARG A C 1
ATOM 5317 O O . ARG A 1 664 ? 21.141 21.547 34.812 1 35.66 664 ARG A O 1
ATOM 5324 N N . LEU A 1 665 ? 23.062 22.172 34.125 1 31.94 665 LEU A N 1
ATOM 5325 C CA . LEU A 1 665 ? 23.188 20.766 33.812 1 31.94 665 LEU A CA 1
ATOM 5326 C C . LEU A 1 665 ? 23.25 19.906 35.062 1 31.94 665 LEU A C 1
ATOM 5328 O O . LEU A 1 665 ? 23.375 18.688 35 1 31.94 665 LEU A O 1
ATOM 5332 N N . SER A 1 666 ? 23.844 20.359 36.188 1 27.44 666 SER A N 1
ATOM 5333 C CA . SER A 1 666 ? 24.047 19.297 37.156 1 27.44 666 SER A CA 1
ATOM 5334 C C . SER A 1 666 ? 22.719 18.703 37.625 1 27.44 666 SER A C 1
ATOM 5336 O O . SER A 1 666 ? 22.594 17.484 37.75 1 27.44 666 SER A O 1
ATOM 5338 N N . SER A 1 667 ? 22.031 19.266 38.719 1 27.14 667 SER A N 1
ATOM 5339 C CA . SER A 1 667 ? 21.234 18.406 39.562 1 27.14 667 SER A CA 1
ATOM 5340 C C . SER A 1 667 ? 19.938 18 38.906 1 27.14 667 SER A C 1
ATOM 5342 O O . SER A 1 667 ? 19.594 16.812 38.844 1 27.14 667 SER A O 1
ATOM 5344 N N . ALA A 1 668 ? 18.672 18.641 39.438 1 26.84 668 ALA A N 1
ATOM 5345 C CA . ALA A 1 668 ? 17.391 18.016 39.75 1 26.84 668 ALA A CA 1
ATOM 5346 C C . ALA A 1 668 ? 16.578 17.766 38.469 1 26.84 668 ALA A C 1
ATOM 5348 O O . ALA A 1 668 ? 16.875 18.312 37.406 1 26.84 668 ALA A O 1
ATOM 5349 N N . GLY A 1 669 ? 15.242 17.094 38.625 1 26.61 669 GLY A N 1
ATOM 5350 C CA . GLY A 1 669 ? 14.18 16.469 37.844 1 26.61 669 GLY A CA 1
ATOM 5351 C C . GLY A 1 669 ? 13.641 17.344 36.75 1 26.61 669 GLY A C 1
ATOM 5352 O O . GLY A 1 669 ? 13.781 18.562 36.781 1 26.61 669 GLY A O 1
ATOM 5353 N N . ALA A 1 670 ? 13.391 16.797 35.531 1 31.83 670 ALA A N 1
ATOM 5354 C CA . ALA A 1 670 ? 12.914 17.188 34.219 1 31.83 670 ALA A CA 1
ATOM 5355 C C . ALA A 1 670 ? 11.812 18.234 34.312 1 31.83 670 ALA A C 1
ATOM 5357 O O . ALA A 1 670 ? 11.508 18.922 33.344 1 31.83 670 ALA A O 1
ATOM 5358 N N . GLY A 1 671 ? 10.82 18.016 35.312 1 32.28 671 GLY A N 1
ATOM 5359 C CA . GLY A 1 671 ? 9.555 18.719 35.156 1 32.28 671 GLY A CA 1
ATOM 5360 C C . GLY A 1 671 ? 9.711 20.234 35.125 1 32.28 671 GLY A C 1
ATOM 5361 O O . GLY A 1 671 ? 9.07 20.906 34.312 1 32.28 671 GLY A O 1
ATOM 5362 N N . SER A 1 672 ? 10.078 20.875 36.281 1 31.83 672 SER A N 1
ATOM 5363 C CA . SER A 1 672 ? 9.836 22.25 36.719 1 31.83 672 SER A CA 1
ATOM 5364 C C . SER A 1 672 ? 10.773 23.219 36 1 31.83 672 SER A C 1
ATOM 5366 O O . SER A 1 672 ? 10.984 24.344 36.469 1 31.83 672 SER A O 1
ATOM 5368 N N . LEU A 1 673 ? 11.578 22.922 35.125 1 33.56 673 LEU A N 1
ATOM 5369 C CA . LEU A 1 673 ? 12.602 23.906 34.781 1 33.56 673 LEU A CA 1
ATOM 5370 C C . LEU A 1 673 ? 11.992 25.094 34.031 1 33.56 673 LEU A C 1
ATOM 5372 O O . LEU A 1 673 ? 12.008 25.141 32.812 1 33.56 673 LEU A O 1
ATOM 5376 N N . ARG A 1 674 ? 10.758 25.422 34.312 1 40.56 674 ARG A N 1
ATOM 5377 C CA . ARG A 1 674 ? 10.266 26.75 33.906 1 40.56 674 ARG A CA 1
ATOM 5378 C C . ARG A 1 674 ? 11.25 27.828 34.344 1 40.56 674 ARG A C 1
ATOM 5380 O O . ARG A 1 674 ? 11.539 27.984 35.531 1 40.56 674 ARG A O 1
ATOM 5387 N N . SER A 1 675 ? 12.219 28.125 33.594 1 42.31 675 SER A N 1
ATOM 5388 C CA . SER A 1 675 ? 13.25 29.141 33.812 1 42.31 675 SER A CA 1
ATOM 5389 C C . SER A 1 675 ? 12.656 30.422 34.406 1 42.31 675 SER A C 1
ATOM 5391 O O . SER A 1 675 ? 11.781 31.031 33.781 1 42.31 675 SER A O 1
ATOM 5393 N N . LYS A 1 676 ? 12.648 30.562 35.75 1 45.62 676 LYS A N 1
ATOM 5394 C CA . LYS A 1 676 ? 12.406 31.766 36.531 1 45.62 676 LYS A CA 1
ATOM 5395 C C . LYS A 1 676 ? 13.266 32.938 36.031 1 45.62 676 LYS A C 1
ATOM 5397 O O . LYS A 1 676 ? 14.492 32.875 36.125 1 45.62 676 LYS A O 1
ATOM 5402 N N . MET A 1 677 ? 12.852 33.562 34.938 1 50.78 677 MET A N 1
ATOM 5403 C CA . MET A 1 677 ? 13.586 34.781 34.625 1 50.78 677 MET A CA 1
ATOM 5404 C C . MET A 1 677 ? 13.633 35.719 35.844 1 50.78 677 MET A C 1
ATOM 5406 O O . MET A 1 677 ? 12.594 36.062 36.406 1 50.78 677 MET A O 1
ATOM 5410 N N . SER A 1 678 ? 14.742 35.812 36.562 1 59.81 678 SER A N 1
ATOM 5411 C CA . SER A 1 678 ? 14.914 36.781 37.656 1 59.81 678 SER A CA 1
ATOM 5412 C C . SER A 1 678 ? 14.492 38.188 37.25 1 59.81 678 SER A C 1
ATOM 5414 O O . SER A 1 678 ? 14.555 38.531 36.062 1 59.81 678 SER A O 1
ATOM 5416 N N . SER A 1 679 ? 13.695 38.906 38 1 65.38 679 SER A N 1
ATOM 5417 C CA . SER A 1 679 ? 13.219 40.281 37.781 1 65.38 679 SER A CA 1
ATOM 5418 C C . SER A 1 679 ? 14.305 41.156 37.156 1 65.38 679 SER A C 1
ATOM 5420 O O . SER A 1 679 ? 14.023 41.969 36.281 1 65.38 679 SER A O 1
ATOM 5422 N N . THR A 1 680 ? 15.5 40.969 37.5 1 68.94 680 THR A N 1
ATOM 5423 C CA . THR A 1 680 ? 16.609 41.75 36.969 1 68.94 680 THR A CA 1
ATOM 5424 C C . THR A 1 680 ? 16.875 41.438 35.5 1 68.94 680 THR A C 1
ATOM 5426 O O . THR A 1 680 ? 17.172 42.312 34.719 1 68.94 680 THR A O 1
ATOM 5429 N N . ASN A 1 681 ? 16.688 40.219 35.219 1 75.38 681 ASN A N 1
ATOM 5430 C CA . ASN A 1 681 ? 16.891 39.781 33.844 1 75.38 681 ASN A CA 1
ATOM 5431 C C . ASN A 1 681 ? 15.797 40.312 32.906 1 75.38 681 ASN A C 1
ATOM 5433 O O . ASN A 1 681 ? 16.062 40.625 31.75 1 75.38 681 ASN A O 1
ATOM 5437 N N . VAL A 1 682 ? 14.68 40.469 33.5 1 78.31 682 VAL A N 1
ATOM 5438 C CA . VAL A 1 682 ? 13.555 40.969 32.719 1 78.31 682 VAL A CA 1
ATOM 5439 C C . VAL A 1 682 ? 13.789 42.438 32.406 1 78.31 682 VAL A C 1
ATOM 5441 O O . VAL A 1 682 ? 13.57 42.875 31.266 1 78.31 682 VAL A O 1
ATOM 5444 N N . ASP A 1 683 ? 14.242 43.219 33.344 1 80.31 683 ASP A N 1
ATOM 5445 C CA . ASP A 1 683 ? 14.477 44.656 33.156 1 80.31 683 ASP A CA 1
ATOM 5446 C C . ASP A 1 683 ? 15.578 44.906 32.125 1 80.31 683 ASP A C 1
ATOM 5448 O O . ASP A 1 683 ? 15.484 45.812 31.312 1 80.31 683 ASP A O 1
ATOM 5452 N N . ARG A 1 684 ? 16.594 44.094 32.156 1 82.38 684 ARG A N 1
ATOM 5453 C CA . ARG A 1 684 ? 17.703 44.219 31.219 1 82.38 684 ARG A CA 1
ATOM 5454 C C . ARG A 1 684 ? 17.234 43.875 29.797 1 82.38 684 ARG A C 1
ATOM 5456 O O . ARG A 1 684 ? 17.656 44.531 28.828 1 82.38 684 ARG A O 1
ATOM 5463 N N . SER A 1 685 ? 16.438 42.875 29.719 1 84.5 685 SER A N 1
ATOM 5464 C CA . SER A 1 685 ? 15.938 42.469 28.422 1 84.5 685 SER A CA 1
ATOM 5465 C C . SER A 1 685 ? 15.016 43.5 27.828 1 84.5 685 SER A C 1
ATOM 5467 O O . SER A 1 685 ? 15.055 43.781 26.625 1 84.5 685 SER A O 1
ATOM 5469 N N . VAL A 1 686 ? 14.242 44.156 28.641 1 85.69 686 VAL A N 1
ATOM 5470 C CA . VAL A 1 686 ? 13.312 45.188 28.172 1 85.69 686 VAL A CA 1
ATOM 5471 C C . VAL A 1 686 ? 14.078 46.438 27.766 1 85.69 686 VAL A C 1
ATOM 5473 O O . VAL A 1 686 ? 13.742 47.094 26.766 1 85.69 686 VAL A O 1
ATOM 5476 N N . GLN A 1 687 ? 15.078 46.75 28.531 1 86.62 687 GLN A N 1
ATOM 5477 C CA . GLN A 1 687 ? 15.906 47.906 28.188 1 86.62 687 GLN A CA 1
ATOM 5478 C C . GLN A 1 687 ? 16.641 47.688 26.859 1 86.62 687 GLN A C 1
ATOM 5480 O O . GLN A 1 687 ? 16.734 48.594 26.031 1 86.62 687 GLN A O 1
ATOM 5485 N N . ALA A 1 688 ? 17.156 46.531 26.719 1 88.44 688 ALA A N 1
ATOM 5486 C CA . ALA A 1 688 ? 17.828 46.188 25.453 1 88.44 688 ALA A CA 1
ATOM 5487 C C . ALA A 1 688 ? 16.859 46.25 24.281 1 88.44 688 ALA A C 1
ATOM 5489 O O . ALA A 1 688 ? 17.234 46.688 23.188 1 88.44 688 ALA A O 1
ATOM 5490 N N . TYR A 1 689 ? 15.656 45.812 24.562 1 89.69 689 TYR A N 1
ATOM 5491 C CA . TYR A 1 689 ? 14.633 45.844 23.516 1 89.69 689 TYR A CA 1
ATOM 5492 C C . TYR A 1 689 ? 14.359 47.281 23.078 1 89.69 689 TYR A C 1
ATOM 5494 O O . TYR A 1 689 ? 14.328 47.562 21.891 1 89.69 689 TYR A O 1
ATOM 5502 N N . HIS A 1 690 ? 14.18 48.219 24.016 1 89.06 690 HIS A N 1
ATOM 5503 C CA . HIS A 1 690 ? 13.875 49.625 23.703 1 89.06 690 HIS A CA 1
ATOM 5504 C C . HIS A 1 690 ? 15.07 50.312 23.047 1 89.06 690 HIS A C 1
ATOM 5506 O O . HIS A 1 690 ? 14.891 51.094 22.125 1 89.06 690 HIS A O 1
ATOM 5512 N N . THR A 1 691 ? 16.25 49.969 23.5 1 91.5 691 THR A N 1
ATOM 5513 C CA . THR A 1 691 ? 17.453 50.531 22.906 1 91.5 691 THR A CA 1
ATOM 5514 C C . THR A 1 691 ? 17.625 50.094 21.469 1 91.5 691 THR A C 1
ATOM 5516 O O . THR A 1 691 ? 17.938 50.906 20.594 1 91.5 691 THR A O 1
ATOM 5519 N N . MET A 1 692 ? 17.469 48.844 21.234 1 93.19 692 MET A N 1
ATOM 5520 C CA . MET A 1 692 ? 17.594 48.281 19.891 1 93.19 692 MET A CA 1
ATOM 5521 C C . MET A 1 692 ? 16.531 48.875 18.969 1 93.19 692 MET A C 1
ATOM 5523 O O . MET A 1 692 ? 16.812 49.188 17.812 1 93.19 692 MET A O 1
ATOM 5527 N N . ASN A 1 693 ? 15.289 48.969 19.453 1 93.75 693 ASN A N 1
ATOM 5528 C CA . ASN A 1 693 ? 14.203 49.531 18.656 1 93.75 693 ASN A CA 1
ATOM 5529 C C . ASN A 1 693 ? 14.492 50.969 18.266 1 93.75 693 ASN A C 1
ATOM 5531 O O . ASN A 1 693 ? 14.289 51.344 17.109 1 93.75 693 ASN A O 1
ATOM 5535 N N . LYS A 1 694 ? 14.961 51.75 19.219 1 92.81 694 LYS A N 1
ATOM 5536 C CA . LYS A 1 694 ? 15.281 53.125 18.938 1 92.81 694 LYS A CA 1
ATOM 5537 C C . LYS A 1 694 ? 16.453 53.25 17.969 1 92.81 694 LYS A C 1
ATOM 5539 O O . LYS A 1 694 ? 16.438 54.094 17.078 1 92.81 694 LYS A O 1
ATOM 5544 N N . PHE A 1 695 ? 17.391 52.469 18.172 1 93.56 695 PHE A N 1
ATOM 5545 C CA . PHE A 1 695 ? 18.578 52.5 17.344 1 93.56 695 PHE A CA 1
ATOM 5546 C C . PHE A 1 695 ? 18.234 52.156 15.898 1 93.56 695 PHE A C 1
ATOM 5548 O O . PHE A 1 695 ? 18.609 52.875 14.977 1 93.56 695 PHE A O 1
ATOM 5555 N N . LEU A 1 696 ? 17.578 51 15.672 1 95.38 696 LEU A N 1
ATOM 5556 C CA . LEU A 1 696 ? 17.25 50.562 14.32 1 95.38 696 LEU A CA 1
ATOM 5557 C C . LEU A 1 696 ? 16.281 51.531 13.648 1 95.38 696 LEU A C 1
ATOM 5559 O O . LEU A 1 696 ? 16.359 51.75 12.438 1 95.38 696 LEU A O 1
ATOM 5563 N N . ALA A 1 697 ? 15.312 52.031 14.422 1 94.31 697 ALA A N 1
ATOM 5564 C CA . ALA A 1 697 ? 14.398 53.031 13.875 1 94.31 697 ALA A CA 1
ATOM 5565 C C . ALA A 1 697 ? 15.156 54.281 13.406 1 94.31 697 ALA A C 1
ATOM 5567 O O . ALA A 1 697 ? 14.875 54.812 12.336 1 94.31 697 ALA A O 1
ATOM 5568 N N . ALA A 1 698 ? 16.172 54.688 14.188 1 94 698 ALA A N 1
ATOM 5569 C CA . ALA A 1 698 ? 16.984 55.844 13.844 1 94 698 ALA A CA 1
ATOM 5570 C C . ALA A 1 698 ? 17.828 55.594 12.594 1 94 698 ALA A C 1
ATOM 5572 O O . ALA A 1 698 ? 17.984 56.469 11.75 1 94 698 ALA A O 1
ATOM 5573 N N . PHE A 1 699 ? 18.344 54.5 12.492 1 93.62 699 PHE A N 1
ATOM 5574 C CA . PHE A 1 699 ? 19.141 54.094 11.336 1 93.62 699 PHE A CA 1
ATOM 5575 C C . PHE A 1 699 ? 18.281 54.125 10.07 1 93.62 699 PHE A C 1
ATOM 5577 O O . PHE A 1 699 ? 18.703 54.688 9.047 1 93.62 699 PHE A O 1
ATOM 5584 N N . LEU A 1 700 ? 17.078 53.531 10.117 1 93.75 700 LEU A N 1
ATOM 5585 C CA . LEU A 1 700 ? 16.203 53.406 8.953 1 93.75 700 LEU A CA 1
ATOM 5586 C C . LEU A 1 700 ? 15.656 54.781 8.547 1 93.75 700 LEU A C 1
ATOM 5588 O O . LEU A 1 700 ? 15.312 55 7.383 1 93.75 700 LEU A O 1
ATOM 5592 N N . GLU A 1 701 ? 15.547 55.688 9.57 1 92.12 701 GLU A N 1
ATOM 5593 C CA . GLU A 1 701 ? 15.07 57.062 9.289 1 92.12 701 GLU A CA 1
ATOM 5594 C C . GLU A 1 701 ? 16.219 57.969 8.891 1 92.12 701 GLU A C 1
ATOM 5596 O O . GLU A 1 701 ? 16.031 59.188 8.742 1 92.12 701 GLU A O 1
ATOM 5601 N N . HIS A 1 702 ? 17.422 57.469 8.688 1 91.81 702 HIS A N 1
ATOM 5602 C CA . HIS A 1 702 ? 18.609 58.219 8.305 1 91.81 702 HIS A CA 1
ATOM 5603 C C . HIS A 1 702 ? 18.953 59.281 9.344 1 91.81 702 HIS A C 1
ATOM 5605 O O . HIS A 1 702 ? 19.375 60.375 8.992 1 91.81 702 HIS A O 1
ATOM 5611 N N . ALA A 1 703 ? 18.656 59 10.578 1 91.56 703 ALA A N 1
ATOM 5612 C CA . ALA A 1 703 ? 18.859 59.969 11.633 1 91.56 703 ALA A CA 1
ATOM 5613 C C . ALA A 1 703 ? 20.25 59.844 12.258 1 91.56 703 ALA A C 1
ATOM 5615 O O . ALA A 1 703 ? 20.672 60.719 13.023 1 91.56 703 ALA A O 1
ATOM 5616 N N . LEU A 1 704 ? 20.859 58.875 11.914 1 90.06 704 LEU A N 1
ATOM 5617 C CA . LEU A 1 704 ? 22.203 58.656 12.461 1 90.06 704 LEU A CA 1
ATOM 5618 C C . LEU A 1 704 ? 23.266 59.25 11.523 1 90.06 704 LEU A C 1
ATOM 5620 O O . LEU A 1 704 ? 23.219 59 10.312 1 90.06 704 LEU A O 1
ATOM 5624 N N . VAL A 1 705 ? 24.078 59.938 11.938 1 86.88 705 VAL A N 1
ATOM 5625 C CA . VAL A 1 705 ? 25.062 60.688 11.148 1 86.88 705 VAL A CA 1
ATOM 5626 C C . VAL A 1 705 ? 26.109 59.719 10.594 1 86.88 705 VAL A C 1
ATOM 5628 O O . VAL A 1 705 ? 26.5 59.844 9.43 1 86.88 705 VAL A O 1
ATOM 5631 N N . ASP A 1 706 ? 26.547 58.75 11.305 1 86.25 706 ASP A N 1
ATOM 5632 C CA . ASP A 1 706 ? 27.672 57.906 10.914 1 86.25 706 ASP A CA 1
ATOM 5633 C C . ASP A 1 706 ? 27.172 56.656 10.18 1 86.25 706 ASP A C 1
ATOM 5635 O O . ASP A 1 706 ? 27.969 55.906 9.633 1 86.25 706 ASP A O 1
ATOM 5639 N N . LEU A 1 707 ? 25.906 56.406 10.203 1 89.81 707 LEU A N 1
ATOM 5640 C CA . LEU A 1 707 ? 25.344 55.219 9.594 1 89.81 707 LEU A CA 1
ATOM 5641 C C . LEU A 1 707 ? 24.25 55.562 8.602 1 89.81 707 LEU A C 1
ATOM 5643 O O . LEU A 1 707 ? 23.234 56.156 8.977 1 89.81 707 LEU A O 1
ATOM 5647 N N . ASP A 1 708 ? 24.516 55.281 7.34 1 91.31 708 ASP A N 1
ATOM 5648 C CA . ASP A 1 708 ? 23.516 55.562 6.309 1 91.31 708 ASP A CA 1
ATOM 5649 C C . ASP A 1 708 ? 23.453 54.406 5.301 1 91.31 708 ASP A C 1
ATOM 5651 O O . ASP A 1 708 ? 24.25 53.469 5.375 1 91.31 708 ASP A O 1
ATOM 5655 N N . TYR A 1 709 ? 22.375 54.375 4.578 1 92.44 709 TYR A N 1
ATOM 5656 C CA . TYR A 1 709 ? 22.219 53.344 3.559 1 92.44 709 TYR A CA 1
ATOM 5657 C C . TYR A 1 709 ? 21.641 53.938 2.273 1 92.44 709 TYR A C 1
ATOM 5659 O O . TYR A 1 709 ? 21.094 55.031 2.279 1 92.44 709 TYR A O 1
ATOM 5667 N N . GLU A 1 710 ? 21.938 53.312 1.111 1 91.88 710 GLU A N 1
ATOM 5668 C CA . GLU A 1 710 ? 21.375 53.656 -0.186 1 91.88 710 GLU A CA 1
ATOM 5669 C C . GLU A 1 710 ? 20.531 52.531 -0.764 1 91.88 710 GLU A C 1
ATOM 5671 O O . GLU A 1 710 ? 20.766 51.375 -0.448 1 91.88 710 GLU A O 1
ATOM 5676 N N . VAL A 1 711 ? 19.5 52.844 -1.437 1 92.75 711 VAL A N 1
ATOM 5677 C CA . VAL A 1 711 ? 18.641 51.844 -2.076 1 92.75 711 VAL A CA 1
ATOM 5678 C C . VAL A 1 711 ? 19 51.719 -3.553 1 92.75 711 VAL A C 1
ATOM 5680 O O . VAL A 1 711 ? 19.078 52.719 -4.27 1 92.75 711 VAL A O 1
ATOM 5683 N N . LYS A 1 712 ? 19.359 50.531 -3.953 1 89.81 712 LYS A N 1
ATOM 5684 C CA . LYS A 1 712 ? 19.75 50.25 -5.336 1 89.81 712 LYS A CA 1
ATOM 5685 C C . LYS A 1 712 ? 19.016 49.031 -5.891 1 89.81 712 LYS A C 1
ATOM 5687 O O . LYS A 1 712 ? 18.438 48.25 -5.133 1 89.81 712 LYS A O 1
ATOM 5692 N N . GLU A 1 713 ? 19 48.969 -7.25 1 89.94 713 GLU A N 1
ATOM 5693 C CA . GLU A 1 713 ? 18.516 47.75 -7.914 1 89.94 713 GLU A CA 1
ATOM 5694 C C . GLU A 1 713 ? 19.688 46.844 -8.266 1 89.94 713 GLU A C 1
ATOM 5696 O O . GLU A 1 713 ? 20.766 47.312 -8.633 1 89.94 713 GLU A O 1
ATOM 5701 N N . LYS A 1 714 ? 19.5 45.562 -8.141 1 89.06 714 LYS A N 1
ATOM 5702 C CA . LYS A 1 714 ? 20.562 44.594 -8.477 1 89.06 714 LYS A CA 1
ATOM 5703 C C . LYS A 1 714 ? 20.766 44.5 -9.984 1 89.06 714 LYS A C 1
ATOM 5705 O O . LYS A 1 714 ? 19.797 44.531 -10.75 1 89.06 714 LYS A O 1
ATOM 5710 N N . SER A 1 715 ? 21.984 44.312 -10.391 1 90.12 715 SER A N 1
ATOM 5711 C CA . SER A 1 715 ? 22.312 44.062 -11.797 1 90.12 715 SER A CA 1
ATOM 5712 C C . SER A 1 715 ? 21.953 42.625 -12.195 1 90.12 715 SER A C 1
ATOM 5714 O O . SER A 1 715 ? 21.703 41.781 -11.336 1 90.12 715 SER A O 1
ATOM 5716 N N . MET A 1 716 ? 21.938 42.406 -13.516 1 92.25 716 MET A N 1
ATOM 5717 C CA . MET A 1 716 ? 21.578 41.094 -14.023 1 92.25 716 MET A CA 1
ATOM 5718 C C . MET A 1 716 ? 22.594 40.031 -13.57 1 92.25 716 MET A C 1
ATOM 5720 O O . MET A 1 716 ? 22.219 38.938 -13.172 1 92.25 716 MET A O 1
ATOM 5724 N N . SER A 1 717 ? 23.859 40.344 -13.594 1 92 717 SER A N 1
ATOM 5725 C CA . SER A 1 717 ? 24.906 39.406 -13.188 1 92 717 SER A CA 1
ATOM 5726 C C . SER A 1 717 ? 24.844 39.125 -11.688 1 92 717 SER A C 1
ATOM 5728 O O . SER A 1 717 ? 25.047 38 -11.25 1 92 717 SER A O 1
ATOM 5730 N N . GLU A 1 718 ? 24.484 40.188 -10.914 1 89.88 718 GLU A N 1
ATOM 5731 C CA . GLU A 1 718 ? 24.359 40 -9.477 1 89.88 718 GLU A CA 1
ATOM 5732 C C . GLU A 1 718 ? 23.172 39.125 -9.125 1 89.88 718 GLU A C 1
ATOM 5734 O O . GLU A 1 718 ? 23.234 38.312 -8.203 1 89.88 718 GLU A O 1
ATOM 5739 N N . SER A 1 719 ? 22.188 39.25 -9.945 1 89.62 719 SER A N 1
ATOM 5740 C CA . SER A 1 719 ? 20.984 38.469 -9.68 1 89.62 719 SER A CA 1
ATOM 5741 C C . SER A 1 719 ? 21.156 37 -10.102 1 89.62 719 SER A C 1
ATOM 5743 O O . SER A 1 719 ? 20.688 36.094 -9.422 1 89.62 719 SER A O 1
ATOM 5745 N N . LEU A 1 720 ? 21.859 36.781 -11.188 1 90.19 720 LEU A N 1
ATOM 5746 C CA . LEU A 1 720 ? 22.047 35.438 -11.703 1 90.19 720 LEU A CA 1
ATOM 5747 C C . LEU A 1 720 ? 23.016 34.656 -10.836 1 90.19 720 LEU A C 1
ATOM 5749 O O . LEU A 1 720 ? 22.797 33.469 -10.555 1 90.19 720 LEU A O 1
ATOM 5753 N N . LEU A 1 721 ? 24.047 35.281 -10.383 1 91.56 721 LEU A N 1
ATOM 5754 C CA . LEU A 1 721 ? 25.062 34.594 -9.594 1 91.56 721 LEU A CA 1
ATOM 5755 C C . LEU A 1 721 ? 24.766 34.719 -8.102 1 91.56 721 LEU A C 1
ATOM 5757 O O . LEU A 1 721 ? 25.391 34.062 -7.281 1 91.56 721 LEU A O 1
ATOM 5761 N N . ASP A 1 722 ? 23.734 35.469 -7.699 1 89.69 722 ASP A N 1
ATOM 5762 C CA . ASP A 1 722 ? 23.375 35.75 -6.312 1 89.69 722 ASP A CA 1
ATOM 5763 C C . ASP A 1 722 ? 24.562 36.219 -5.508 1 89.69 722 ASP A C 1
ATOM 5765 O O . ASP A 1 722 ? 24.906 35.656 -4.469 1 89.69 722 ASP A O 1
ATOM 5769 N N . ILE A 1 723 ? 25.312 37.188 -6.098 1 89.06 723 ILE A N 1
ATOM 5770 C CA . ILE A 1 723 ? 26.453 37.812 -5.465 1 89.06 723 ILE A CA 1
ATOM 5771 C C . ILE A 1 723 ? 26.344 39.344 -5.598 1 89.06 723 ILE A C 1
ATOM 5773 O O . ILE A 1 723 ? 25.766 39.844 -6.562 1 89.06 723 ILE A O 1
ATOM 5777 N N . GLU A 1 724 ? 26.734 40.094 -4.594 1 88.19 724 GLU A N 1
ATOM 5778 C CA . GLU A 1 724 ? 26.781 41.531 -4.621 1 88.19 724 GLU A CA 1
ATOM 5779 C C . GLU A 1 724 ? 28.203 42.031 -4.836 1 88.19 724 GLU A C 1
ATOM 5781 O O . GLU A 1 724 ? 29.125 41.688 -4.098 1 88.19 724 GLU A O 1
ATOM 5786 N N . PHE A 1 725 ? 28.406 42.906 -5.805 1 83.25 725 PHE A N 1
ATOM 5787 C CA . PHE A 1 725 ? 29.734 43.406 -6.145 1 83.25 725 PHE A CA 1
ATOM 5788 C C . PHE A 1 725 ? 30.031 44.688 -5.402 1 83.25 725 PHE A C 1
ATOM 5790 O O . PHE A 1 725 ? 31.188 45.156 -5.363 1 83.25 725 PHE A O 1
ATOM 5797 N N . SER A 1 726 ? 29.031 45.281 -4.762 1 75.69 726 SER A N 1
ATOM 5798 C CA . SER A 1 726 ? 29.234 46.531 -4.074 1 75.69 726 SER A CA 1
ATOM 5799 C C . SER A 1 726 ? 30 46.344 -2.768 1 75.69 726 SER A C 1
ATOM 5801 O O . SER A 1 726 ? 29.766 45.375 -2.053 1 75.69 726 SER A O 1
ATOM 5803 N N . GLU A 1 727 ? 31.172 47 -2.605 1 68.06 727 GLU A N 1
ATOM 5804 C CA . GLU A 1 727 ? 31.922 46.938 -1.356 1 68.06 727 GLU A CA 1
ATOM 5805 C C . GLU A 1 727 ? 31.359 47.906 -0.314 1 68.06 727 GLU A C 1
ATOM 5807 O O . GLU A 1 727 ? 31.094 49.062 -0.611 1 68.06 727 GLU A O 1
ATOM 5812 N N . SER A 1 728 ? 30.516 47.406 0.584 1 65.12 728 SER A N 1
ATOM 5813 C CA . SER A 1 728 ? 29.828 48.25 1.54 1 65.12 728 SER A CA 1
ATOM 5814 C C . SER A 1 728 ? 30.672 48.469 2.791 1 65.12 728 SER A C 1
ATOM 5816 O O . SER A 1 728 ? 30.438 47.875 3.83 1 65.12 728 SER A O 1
ATOM 5818 N N . LEU A 1 729 ? 31.781 49.188 2.738 1 68.12 729 LEU A N 1
ATOM 5819 C CA . LEU A 1 729 ? 32.562 49.438 3.947 1 68.12 729 LEU A CA 1
ATOM 5820 C C . LEU A 1 729 ? 31.922 50.531 4.797 1 68.12 729 LEU A C 1
ATOM 5822 O O . LEU A 1 729 ? 31.719 50.344 5.996 1 68.12 729 LEU A O 1
ATOM 5826 N N . ASP A 1 730 ? 31.344 51.625 4.207 1 76.5 730 ASP A N 1
ATOM 5827 C CA . ASP A 1 730 ? 30.906 52.75 5.027 1 76.5 730 ASP A CA 1
ATOM 5828 C C . ASP A 1 730 ? 29.391 52.938 4.93 1 76.5 730 ASP A C 1
ATOM 5830 O O . ASP A 1 730 ? 28.734 53.312 5.906 1 76.5 730 ASP A O 1
ATOM 5834 N N . LYS A 1 731 ? 28.734 52.562 3.771 1 87.75 731 LYS A N 1
ATOM 5835 C CA . LYS A 1 731 ? 27.297 52.75 3.613 1 87.75 731 LYS A CA 1
ATOM 5836 C C . LYS A 1 731 ? 26.594 51.438 3.314 1 87.75 731 LYS A C 1
ATOM 5838 O O . LYS A 1 731 ? 27.109 50.594 2.564 1 87.75 731 LYS A O 1
ATOM 5843 N N . GLY A 1 732 ? 25.531 51.219 4.051 1 91.81 732 GLY A N 1
ATOM 5844 C CA . GLY A 1 732 ? 24.703 50.062 3.748 1 91.81 732 GLY A CA 1
ATOM 5845 C C . GLY A 1 732 ? 23.984 50.156 2.418 1 91.81 732 GLY A C 1
ATOM 5846 O O . GLY A 1 732 ? 23.891 51.25 1.847 1 91.81 732 GLY A O 1
ATOM 5847 N N . VAL A 1 733 ? 23.688 49.094 1.812 1 93.31 733 VAL A N 1
ATOM 5848 C CA . VAL A 1 733 ? 22.953 49.062 0.547 1 93.31 733 VAL A CA 1
ATOM 5849 C C . VAL A 1 733 ? 21.719 48.188 0.672 1 93.31 733 VAL A C 1
ATOM 5851 O O . VAL A 1 733 ? 21.828 47.031 1.076 1 93.31 733 VAL A O 1
ATOM 5854 N N . PHE A 1 734 ? 20.562 48.75 0.377 1 93.5 734 PHE A N 1
ATOM 5855 C CA . PHE A 1 734 ? 19.312 48 0.31 1 93.5 734 PHE A CA 1
ATOM 5856 C C . PHE A 1 734 ? 18.922 47.719 -1.137 1 93.5 734 PHE A C 1
ATOM 5858 O O . PHE A 1 734 ? 18.828 48.656 -1.954 1 93.5 734 PHE A O 1
ATOM 5865 N N . PHE A 1 735 ? 18.797 46.5 -1.455 1 92.81 735 PHE A N 1
ATOM 5866 C CA . PHE A 1 735 ? 18.406 46.125 -2.807 1 92.81 735 PHE A CA 1
ATOM 5867 C C . PHE A 1 735 ? 16.906 45.875 -2.891 1 92.81 735 PHE A C 1
ATOM 5869 O O . PHE A 1 735 ? 16.344 45.156 -2.061 1 92.81 735 PHE A O 1
ATOM 5876 N N . VAL A 1 736 ? 16.25 46.469 -3.877 1 89.94 736 VAL A N 1
ATOM 5877 C CA . VAL A 1 736 ? 14.82 46.281 -4.086 1 89.94 736 VAL A CA 1
ATOM 5878 C C . VAL A 1 736 ? 14.562 44.875 -4.621 1 89.94 736 VAL A C 1
ATOM 5880 O O . VAL A 1 736 ? 15.258 44.406 -5.535 1 89.94 736 VAL A O 1
ATOM 5883 N N . ASP A 1 737 ? 13.719 44.188 -3.908 1 82.25 737 ASP A N 1
ATOM 5884 C CA . ASP A 1 737 ? 13.43 42.781 -4.262 1 82.25 737 ASP A CA 1
ATOM 5885 C C . ASP A 1 737 ? 12.062 42.656 -4.926 1 82.25 737 ASP A C 1
ATOM 5887 O O . ASP A 1 737 ? 11.055 43.094 -4.371 1 82.25 737 ASP A O 1
ATOM 5891 N N . ASN A 1 738 ? 11.891 42.594 -6.293 1 68.06 738 ASN A N 1
ATOM 5892 C CA . ASN A 1 738 ? 10.602 42.406 -6.953 1 68.06 738 ASN A CA 1
ATOM 5893 C C . ASN A 1 738 ? 9.945 41.094 -6.562 1 68.06 738 ASN A C 1
ATOM 5895 O O . ASN A 1 738 ? 8.82 40.812 -6.988 1 68.06 738 ASN A O 1
ATOM 5899 N N . GLY A 1 739 ? 10.539 40.375 -5.707 1 72.31 739 GLY A N 1
ATOM 5900 C CA . GLY A 1 739 ? 10.047 39.094 -5.25 1 72.31 739 GLY A CA 1
ATOM 5901 C C . GLY A 1 739 ? 10.391 38.812 -3.801 1 72.31 739 GLY A C 1
ATOM 5902 O O . GLY A 1 739 ? 11.086 39.594 -3.152 1 72.31 739 GLY A O 1
ATOM 5903 N N . HIS A 1 740 ? 9.375 38.281 -2.863 1 83.81 740 HIS A N 1
ATOM 5904 C CA . HIS A 1 740 ? 9.602 37.938 -1.469 1 83.81 740 HIS A CA 1
ATOM 5905 C C . HIS A 1 740 ? 10.898 37.156 -1.303 1 83.81 740 HIS A C 1
ATOM 5907 O O . HIS A 1 740 ? 10.875 35.938 -1.054 1 83.81 740 HIS A O 1
ATOM 5913 N N . SER A 1 741 ? 12.227 37.906 -1.397 1 88.25 741 SER A N 1
ATOM 5914 C CA . SER A 1 741 ? 13.508 37.219 -1.324 1 88.25 741 SER A CA 1
ATOM 5915 C C . SER A 1 741 ? 13.781 36.688 0.084 1 88.25 741 SER A C 1
ATOM 5917 O O . SER A 1 741 ? 14.586 35.781 0.271 1 88.25 741 SER A O 1
ATOM 5919 N N . PHE A 1 742 ? 13.031 37.281 1.083 1 93.44 742 PHE A N 1
ATOM 5920 C CA . PHE A 1 742 ? 13.281 36.844 2.453 1 93.44 742 PHE A CA 1
ATOM 5921 C C . PHE A 1 742 ? 12.836 35.406 2.66 1 93.44 742 PHE A C 1
ATOM 5923 O O . PHE A 1 742 ? 13.172 34.781 3.668 1 93.44 742 PHE A O 1
ATOM 5930 N N . ASP A 1 743 ? 12.094 34.906 1.687 1 92.94 743 ASP A N 1
ATOM 5931 C CA . ASP A 1 743 ? 11.633 33.5 1.81 1 92.94 743 ASP A CA 1
ATOM 5932 C C . ASP A 1 743 ? 12.797 32.531 1.744 1 92.94 743 ASP A C 1
ATOM 5934 O O . ASP A 1 743 ? 12.648 31.359 2.098 1 92.94 743 ASP A O 1
ATOM 5938 N N . LYS A 1 744 ? 14.008 32.938 1.384 1 92.38 744 LYS A N 1
ATOM 5939 C CA . LYS A 1 744 ? 15.188 32.094 1.297 1 92.38 744 LYS A CA 1
ATOM 5940 C C . LYS A 1 744 ? 15.617 31.609 2.678 1 92.38 744 LYS A C 1
ATOM 5942 O O . LYS A 1 744 ? 16.359 30.641 2.795 1 92.38 744 LYS A O 1
ATOM 5947 N N . ILE A 1 745 ? 15.148 32.312 3.699 1 94.56 745 ILE A N 1
ATOM 5948 C CA . ILE A 1 745 ? 15.523 31.891 5.051 1 94.56 745 ILE A CA 1
ATOM 5949 C C . ILE A 1 745 ? 14.43 30.984 5.633 1 94.56 745 ILE A C 1
ATOM 5951 O O . ILE A 1 745 ? 14.539 30.547 6.781 1 94.56 745 ILE A O 1
ATOM 5955 N N . LEU A 1 746 ? 13.383 30.734 4.848 1 95.5 746 LEU A N 1
ATOM 5956 C CA . LEU A 1 746 ? 12.281 29.859 5.227 1 95.5 746 LEU A CA 1
ATOM 5957 C C . LEU A 1 746 ? 12.266 28.594 4.363 1 95.5 746 LEU A C 1
ATOM 5959 O O . LEU A 1 746 ? 12.992 28.516 3.371 1 95.5 746 LEU A O 1
ATOM 5963 N N . PHE A 1 747 ? 11.469 27.594 4.754 1 96.75 747 PHE A N 1
ATOM 5964 C CA . PHE A 1 747 ? 11.312 26.391 3.945 1 96.75 747 PHE A CA 1
ATOM 5965 C C . PHE A 1 747 ? 10.711 26.734 2.586 1 96.75 747 PHE A C 1
ATOM 5967 O O . PHE A 1 747 ? 11.023 26.078 1.585 1 96.75 747 PHE A O 1
ATOM 5974 N N . TYR A 1 748 ? 9.945 27.766 2.539 1 95 748 TYR A N 1
ATOM 5975 C CA . TYR A 1 748 ? 9.227 28.172 1.334 1 95 748 TYR A CA 1
ATOM 5976 C C . TYR A 1 748 ? 10.195 28.453 0.189 1 95 748 TYR A C 1
ATOM 5978 O O . TYR A 1 748 ? 9.961 28.031 -0.946 1 95 748 TYR A O 1
ATOM 5986 N N . GLY A 1 749 ? 11.289 29.141 0.403 1 94.81 749 GLY A N 1
ATOM 5987 C CA . GLY A 1 749 ? 12.258 29.484 -0.624 1 94.81 749 GLY A CA 1
ATOM 5988 C C . GLY A 1 749 ? 13.211 28.359 -0.943 1 94.81 749 GLY A C 1
ATOM 5989 O O . GLY A 1 749 ? 13.898 28.391 -1.965 1 94.81 749 GLY A O 1
ATOM 5990 N N . ASN A 1 750 ? 13.242 27.359 -0.095 1 96.62 750 ASN A N 1
ATOM 5991 C CA . ASN A 1 750 ? 14.133 26.219 -0.282 1 96.62 750 ASN A CA 1
ATOM 5992 C C . ASN A 1 750 ? 13.359 24.953 -0.652 1 96.62 750 ASN A C 1
ATOM 5994 O O . ASN A 1 750 ? 13.719 23.859 -0.229 1 96.62 750 ASN A O 1
ATOM 5998 N N . GLU A 1 751 ? 12.352 25.094 -1.422 1 96.31 751 GLU A N 1
ATOM 5999 C CA . GLU A 1 751 ? 11.508 23.969 -1.797 1 96.31 751 GLU A CA 1
ATOM 6000 C C . GLU A 1 751 ? 12.258 22.969 -2.676 1 96.31 751 GLU A C 1
ATOM 6002 O O . GLU A 1 751 ? 12.078 21.766 -2.547 1 96.31 751 GLU A O 1
ATOM 6007 N N . PHE A 1 752 ? 13.133 23.484 -3.562 1 96.12 752 PHE A N 1
ATOM 6008 C CA . PHE A 1 752 ? 13.883 22.594 -4.449 1 96.12 752 PHE A CA 1
ATOM 6009 C C . PHE A 1 752 ? 14.789 21.672 -3.648 1 96.12 752 PHE A C 1
ATOM 6011 O O . PHE A 1 752 ? 14.852 20.469 -3.92 1 96.12 752 PHE A O 1
ATOM 6018 N N . THR A 1 753 ? 15.469 22.281 -2.633 1 97.5 753 THR A N 1
ATOM 6019 C CA . THR A 1 753 ? 16.359 21.484 -1.792 1 97.5 753 THR A CA 1
ATOM 6020 C C . THR A 1 753 ? 15.578 20.469 -0.967 1 97.5 753 THR A C 1
ATOM 6022 O O . THR A 1 753 ? 15.984 19.312 -0.839 1 97.5 753 THR A O 1
ATOM 6025 N N . LEU A 1 754 ? 14.438 20.844 -0.466 1 98 754 LEU A N 1
ATOM 6026 C CA . LEU A 1 754 ? 13.625 19.953 0.362 1 98 754 LEU A CA 1
ATOM 6027 C C . LEU A 1 754 ? 13.008 18.844 -0.479 1 98 754 LEU A C 1
ATOM 6029 O O . LEU A 1 754 ? 12.992 17.688 -0.068 1 98 754 LEU A O 1
ATOM 6033 N N . THR A 1 755 ? 12.539 19.156 -1.66 1 98.06 755 THR A N 1
ATOM 6034 C CA . THR A 1 755 ? 11.898 18.172 -2.516 1 98.06 755 THR A CA 1
ATOM 6035 C C . THR A 1 755 ? 12.93 17.172 -3.045 1 98.06 755 THR A C 1
ATOM 6037 O O . THR A 1 755 ? 12.641 15.977 -3.168 1 98.06 755 THR A O 1
ATOM 6040 N N . THR A 1 756 ? 14.125 17.672 -3.408 1 98.25 756 THR A N 1
ATOM 6041 C CA . THR A 1 756 ? 15.156 16.75 -3.863 1 98.25 756 THR A CA 1
ATOM 6042 C C . THR A 1 756 ? 15.594 15.812 -2.73 1 98.25 756 THR A C 1
ATOM 6044 O O . THR A 1 756 ? 15.922 14.648 -2.967 1 98.25 756 THR A O 1
ATOM 6047 N N . PHE A 1 757 ? 15.578 16.344 -1.528 1 98.44 757 PHE A N 1
ATOM 6048 C CA . PHE A 1 757 ? 15.867 15.492 -0.378 1 98.44 757 PHE A CA 1
ATOM 6049 C C . PHE A 1 757 ? 14.805 14.414 -0.227 1 98.44 757 PHE A C 1
ATOM 6051 O O . PHE A 1 757 ? 15.133 13.242 -0.022 1 98.44 757 PHE A O 1
ATOM 6058 N N . ASP A 1 758 ? 13.539 14.828 -0.294 1 98.56 758 ASP A N 1
ATOM 6059 C CA . ASP A 1 758 ? 12.445 13.867 -0.173 1 98.56 758 ASP A CA 1
ATOM 6060 C C . ASP A 1 758 ? 12.523 12.805 -1.268 1 98.56 758 ASP A C 1
ATOM 6062 O O . ASP A 1 758 ? 12.312 11.625 -1.003 1 98.56 758 ASP A O 1
ATOM 6066 N N . LEU A 1 759 ? 12.828 13.25 -2.479 1 98.69 759 LEU A N 1
ATOM 6067 C CA . LEU A 1 759 ? 12.922 12.336 -3.613 1 98.69 759 LEU A CA 1
ATOM 6068 C C . LEU A 1 759 ? 14.07 11.352 -3.43 1 98.69 759 LEU A C 1
ATOM 6070 O O . LEU A 1 759 ? 13.914 10.156 -3.676 1 98.69 759 LEU A O 1
ATOM 6074 N N . MET A 1 760 ? 15.219 11.852 -3 1 98.75 760 MET A N 1
ATOM 6075 C CA . MET A 1 760 ? 16.391 10.992 -2.793 1 98.75 760 MET A CA 1
ATOM 6076 C C . MET A 1 760 ? 16.156 10.031 -1.635 1 98.75 760 MET A C 1
ATOM 6078 O O . MET A 1 760 ? 16.578 8.875 -1.686 1 98.75 760 MET A O 1
ATOM 6082 N N . LEU A 1 761 ? 15.484 10.547 -0.587 1 98.69 761 LEU A N 1
ATOM 6083 C CA . LEU A 1 761 ? 15.141 9.672 0.535 1 98.69 761 LEU A CA 1
ATOM 6084 C C . LEU A 1 761 ? 14.172 8.578 0.102 1 98.69 761 LEU A C 1
ATOM 6086 O O . LEU A 1 761 ? 14.367 7.41 0.434 1 98.69 761 LEU A O 1
ATOM 6090 N N . PHE A 1 762 ? 13.156 8.906 -0.645 1 98.62 762 PHE A N 1
ATOM 6091 C CA . PHE A 1 762 ? 12.18 7.953 -1.17 1 98.62 762 PHE A CA 1
ATOM 6092 C C . PHE A 1 762 ? 12.867 6.883 -2.01 1 98.62 762 PHE A C 1
ATOM 6094 O O . PHE A 1 762 ? 12.602 5.691 -1.849 1 98.62 762 PHE A O 1
ATOM 6101 N N . SER A 1 763 ? 13.781 7.375 -2.893 1 98.69 763 SER A N 1
ATOM 6102 C CA . SER A 1 763 ? 14.5 6.461 -3.775 1 98.69 763 SER A CA 1
ATOM 6103 C C . SER A 1 763 ? 15.453 5.566 -2.99 1 98.69 763 SER A C 1
ATOM 6105 O O . SER A 1 763 ? 15.617 4.387 -3.312 1 98.69 763 SER A O 1
ATOM 6107 N N . PHE A 1 764 ? 16.125 6.102 -2.031 1 98.06 764 PHE A N 1
ATOM 6108 C CA . PHE A 1 764 ? 17.062 5.359 -1.192 1 98.06 764 PHE A CA 1
ATOM 6109 C C . PHE A 1 764 ? 16.359 4.219 -0.472 1 98.06 764 PHE A C 1
ATOM 6111 O O . PHE A 1 764 ? 16.844 3.08 -0.485 1 98.06 764 PHE A O 1
ATOM 6118 N N . ILE A 1 765 ? 15.164 4.504 0.132 1 98.19 765 ILE A N 1
ATOM 6119 C CA . ILE A 1 765 ? 14.422 3.482 0.861 1 98.19 765 ILE A CA 1
ATOM 6120 C C . ILE A 1 765 ? 13.867 2.449 -0.118 1 98.19 765 ILE A C 1
ATOM 6122 O O . ILE A 1 765 ? 13.859 1.251 0.172 1 98.19 765 ILE A O 1
ATOM 6126 N N . GLU A 1 766 ? 13.414 2.912 -1.226 1 97.62 766 GLU A N 1
ATOM 6127 C CA . GLU A 1 766 ? 12.875 2.008 -2.238 1 97.62 766 GLU A CA 1
ATOM 6128 C C . GLU A 1 766 ? 13.938 1.026 -2.723 1 97.62 766 GLU A C 1
ATOM 6130 O O . GLU A 1 766 ? 13.648 -0.153 -2.938 1 97.62 766 GLU A O 1
ATOM 6135 N N . ILE A 1 767 ? 15.164 1.434 -2.904 1 96.38 767 ILE A N 1
ATOM 6136 C CA . ILE A 1 767 ? 16.25 0.592 -3.404 1 96.38 767 ILE A CA 1
ATOM 6137 C C . ILE A 1 767 ? 16.625 -0.448 -2.35 1 96.38 767 ILE A C 1
ATOM 6139 O O . ILE A 1 767 ? 16.938 -1.594 -2.684 1 96.38 767 ILE A O 1
ATOM 6143 N N . LEU A 1 768 ? 16.516 -0.073 -1.1 1 95.69 768 LEU A N 1
ATOM 6144 C CA . LEU A 1 768 ? 16.906 -0.976 -0.022 1 95.69 768 LEU A CA 1
ATOM 6145 C C . LEU A 1 768 ? 15.805 -1.994 0.259 1 95.69 768 LEU A C 1
ATOM 6147 O O . LEU A 1 768 ? 16.094 -3.166 0.518 1 95.69 768 LEU A O 1
ATOM 6151 N N . THR A 1 769 ? 14.539 -1.565 0.167 1 95.38 769 THR A N 1
ATOM 6152 C CA . THR A 1 769 ? 13.453 -2.424 0.619 1 95.38 769 THR A CA 1
ATOM 6153 C C . THR A 1 769 ? 12.641 -2.941 -0.567 1 95.38 769 THR A C 1
ATOM 6155 O O . THR A 1 769 ? 11.875 -3.898 -0.434 1 95.38 769 THR A O 1
ATOM 6158 N N . GLN A 1 770 ? 12.719 -2.32 -1.689 1 94.31 770 GLN A N 1
ATOM 6159 C CA . GLN A 1 770 ? 11.938 -2.654 -2.875 1 94.31 770 GLN A CA 1
ATOM 6160 C C . GLN A 1 770 ? 10.438 -2.604 -2.578 1 94.31 770 GLN A C 1
ATOM 6162 O O . GLN A 1 770 ? 9.688 -3.498 -2.977 1 94.31 770 GLN A O 1
ATOM 6167 N N . ASP A 1 771 ? 9.984 -1.669 -1.753 1 96.31 771 ASP A N 1
ATOM 6168 C CA . ASP A 1 771 ? 8.586 -1.415 -1.401 1 96.31 771 ASP A CA 1
ATOM 6169 C C . ASP A 1 771 ? 8.281 0.081 -1.425 1 96.31 771 ASP A C 1
ATOM 6171 O O . ASP A 1 771 ? 8.727 0.826 -0.55 1 96.31 771 ASP A O 1
ATOM 6175 N N . TYR A 1 772 ? 7.418 0.492 -2.395 1 97.94 772 TYR A N 1
ATOM 6176 C CA . TYR A 1 772 ? 7.094 1.903 -2.566 1 97.94 772 TYR A CA 1
ATOM 6177 C C . TYR A 1 772 ? 6.301 2.428 -1.375 1 97.94 772 TYR A C 1
ATOM 6179 O O . TYR A 1 772 ? 6.434 3.594 -0.998 1 97.94 772 TYR A O 1
ATOM 6187 N N . LEU A 1 773 ? 5.414 1.59 -0.815 1 97.69 773 LEU A N 1
ATOM 6188 C CA . LEU A 1 773 ? 4.586 2.018 0.308 1 97.69 773 LEU A CA 1
ATOM 6189 C C . LEU A 1 773 ? 5.441 2.299 1.537 1 97.69 773 LEU A C 1
ATOM 6191 O O . LEU A 1 773 ? 5.293 3.34 2.18 1 97.69 773 LEU A O 1
ATOM 6195 N N . LEU A 1 774 ? 6.336 1.407 1.87 1 97.62 774 LEU A N 1
ATOM 6196 C CA . LEU A 1 774 ? 7.238 1.625 2.994 1 97.62 774 LEU A CA 1
ATOM 6197 C C . LEU A 1 774 ? 8.125 2.844 2.754 1 97.62 774 LEU A C 1
ATOM 6199 O O . LEU A 1 774 ? 8.398 3.607 3.68 1 97.62 774 LEU A O 1
ATOM 6203 N N . ALA A 1 775 ? 8.578 3.008 1.521 1 98.44 775 ALA A N 1
ATOM 6204 C CA . ALA A 1 775 ? 9.375 4.176 1.172 1 98.44 775 ALA A CA 1
ATOM 6205 C C . ALA A 1 775 ? 8.609 5.469 1.434 1 98.44 775 ALA A C 1
ATOM 6207 O O . ALA A 1 775 ? 9.164 6.43 1.974 1 98.44 775 ALA A O 1
ATOM 6208 N N . ALA A 1 776 ? 7.359 5.5 1.096 1 98.31 776 ALA A N 1
ATOM 6209 C CA . ALA A 1 776 ? 6.535 6.691 1.301 1 98.31 776 ALA A CA 1
ATOM 6210 C C . ALA A 1 776 ? 6.32 6.961 2.787 1 98.31 776 ALA A C 1
ATOM 6212 O O . ALA A 1 776 ? 6.434 8.102 3.242 1 98.31 776 ALA A O 1
ATOM 6213 N N . ILE A 1 777 ? 5.992 5.965 3.59 1 97.62 777 ILE A N 1
ATOM 6214 C CA . ILE A 1 777 ? 5.715 6.102 5.016 1 97.62 777 ILE A CA 1
ATOM 6215 C C . ILE A 1 777 ? 6.961 6.609 5.738 1 97.62 777 ILE A C 1
ATOM 6217 O O . ILE A 1 777 ? 6.887 7.551 6.527 1 97.62 777 ILE A O 1
ATOM 6221 N N . LEU A 1 778 ? 8.102 6.062 5.387 1 97.75 778 LEU A N 1
ATOM 6222 C CA . LEU A 1 778 ? 9.336 6.465 6.062 1 97.75 778 LEU A CA 1
ATOM 6223 C C . LEU A 1 778 ? 9.773 7.852 5.609 1 97.75 778 LEU A C 1
ATOM 6225 O O . LEU A 1 778 ? 10.328 8.617 6.402 1 97.75 778 LEU A O 1
ATOM 6229 N N . THR A 1 779 ? 9.609 8.148 4.328 1 98.38 779 THR A N 1
ATOM 6230 C CA . THR A 1 779 ? 9.906 9.5 3.859 1 98.38 779 THR A CA 1
ATOM 6231 C C . THR A 1 779 ? 9.055 10.531 4.594 1 98.38 779 THR A C 1
ATOM 6233 O O . THR A 1 779 ? 9.562 11.562 5.031 1 98.38 779 THR A O 1
ATOM 6236 N N . GLY A 1 780 ? 7.746 10.172 4.746 1 97.25 780 GLY A N 1
ATOM 6237 C CA . GLY A 1 780 ? 6.875 11.07 5.496 1 97.25 780 GLY A CA 1
ATOM 6238 C C . GLY A 1 780 ? 7.277 11.211 6.949 1 97.25 780 GLY A C 1
ATOM 6239 O O . GLY A 1 780 ? 7.27 12.32 7.496 1 97.25 780 GLY A O 1
ATOM 6240 N N . ALA A 1 781 ? 7.645 10.211 7.578 1 96.88 781 ALA A N 1
ATOM 6241 C CA . ALA A 1 781 ? 8.023 10.219 8.992 1 96.88 781 ALA A CA 1
ATOM 6242 C C . ALA A 1 781 ? 9.305 11.016 9.211 1 96.88 781 ALA A C 1
ATOM 6244 O O . ALA A 1 781 ? 9.367 11.859 10.109 1 96.88 781 ALA A O 1
ATOM 6245 N N . ILE A 1 782 ? 10.297 10.805 8.359 1 97.5 782 ILE A N 1
ATOM 6246 C CA . ILE A 1 782 ? 11.578 11.484 8.516 1 97.5 782 ILE A CA 1
ATOM 6247 C C . ILE A 1 782 ? 11.406 12.969 8.203 1 97.5 782 ILE A C 1
ATOM 6249 O O . ILE A 1 782 ? 11.977 13.82 8.883 1 97.5 782 ILE A O 1
ATOM 6253 N N . SER A 1 783 ? 10.648 13.258 7.188 1 96.75 783 SER A N 1
ATOM 6254 C CA . SER A 1 783 ? 10.398 14.656 6.867 1 96.75 783 SER A CA 1
ATOM 6255 C C . SER A 1 783 ? 9.648 15.359 7.996 1 96.75 783 SER A C 1
ATOM 6257 O O . SER A 1 783 ? 9.906 16.531 8.289 1 96.75 783 SER A O 1
ATOM 6259 N N . GLN A 1 784 ? 8.719 14.641 8.672 1 94.94 784 GLN A N 1
ATOM 6260 C CA . GLN A 1 784 ? 8.016 15.227 9.805 1 94.94 784 GLN A CA 1
ATOM 6261 C C . GLN A 1 784 ? 8.961 15.469 10.977 1 94.94 784 GLN A C 1
ATOM 6263 O O . GLN A 1 784 ? 8.805 16.453 11.711 1 94.94 784 GLN A O 1
ATOM 6268 N N . ILE A 1 785 ? 9.891 14.625 11.133 1 95.94 785 ILE A N 1
ATOM 6269 C CA . ILE A 1 785 ? 10.891 14.82 12.18 1 95.94 785 ILE A CA 1
ATOM 6270 C C . ILE A 1 785 ? 11.734 16.047 11.859 1 95.94 785 ILE A C 1
ATOM 6272 O O . ILE A 1 785 ? 12.016 16.859 12.75 1 95.94 785 ILE A O 1
ATOM 6276 N N . LEU A 1 786 ? 12.086 16.203 10.617 1 96.44 786 LEU A N 1
ATOM 6277 C CA . LEU A 1 786 ? 12.859 17.375 10.195 1 96.44 786 LEU A CA 1
ATOM 6278 C C . LEU A 1 786 ? 12.078 18.656 10.438 1 96.44 786 LEU A C 1
ATOM 6280 O O . LEU A 1 786 ? 12.641 19.656 10.898 1 96.44 786 LEU A O 1
ATOM 6284 N N . VAL A 1 787 ? 10.82 18.625 10.164 1 96.31 787 VAL A N 1
ATOM 6285 C CA . VAL A 1 787 ? 9.969 19.781 10.375 1 96.31 787 VAL A CA 1
ATOM 6286 C C . VAL A 1 787 ? 9.875 20.094 11.867 1 96.31 787 VAL A C 1
ATOM 6288 O O . VAL A 1 787 ? 9.953 21.266 12.273 1 96.31 787 VAL A O 1
ATOM 6291 N N . THR A 1 788 ? 9.766 19.078 12.719 1 94.69 788 THR A N 1
ATOM 6292 C CA . THR A 1 788 ? 9.656 19.266 14.156 1 94.69 788 THR A CA 1
ATOM 6293 C C . THR A 1 788 ? 10.945 19.859 14.727 1 94.69 788 THR A C 1
ATOM 6295 O O . THR A 1 788 ? 10.914 20.734 15.578 1 94.69 788 THR A O 1
ATOM 6298 N N . VAL A 1 789 ? 12.016 19.391 14.211 1 96 789 VAL A N 1
ATOM 6299 C CA . VAL A 1 789 ? 13.305 19.906 14.656 1 96 789 VAL A CA 1
ATOM 6300 C C . VAL A 1 789 ? 13.438 21.375 14.25 1 96 789 VAL A C 1
ATOM 6302 O O . VAL A 1 789 ? 13.906 22.203 15.039 1 96 789 VAL A O 1
ATOM 6305 N N . ARG A 1 790 ? 13.016 21.703 13.055 1 96.94 790 ARG A N 1
ATOM 6306 C CA . ARG A 1 790 ? 13.078 23.062 12.562 1 96.94 790 ARG A CA 1
ATOM 6307 C C . ARG A 1 790 ? 12.141 23.984 13.359 1 96.94 790 ARG A C 1
ATOM 6309 O O . ARG A 1 790 ? 12.477 25.125 13.633 1 96.94 790 ARG A O 1
ATOM 6316 N N . ILE A 1 791 ? 11.016 23.469 13.758 1 94.44 791 ILE A N 1
ATOM 6317 C CA . ILE A 1 791 ? 10.047 24.266 14.516 1 94.44 791 ILE A CA 1
ATOM 6318 C C . ILE A 1 791 ? 10.586 24.531 15.922 1 94.44 791 ILE A C 1
ATOM 6320 O O . ILE A 1 791 ? 10.555 25.672 16.391 1 94.44 791 ILE A O 1
ATOM 6324 N N . ILE A 1 792 ? 11.133 23.562 16.562 1 93.75 792 ILE A N 1
ATOM 6325 C CA . ILE A 1 792 ? 11.648 23.703 17.922 1 93.75 792 ILE A CA 1
ATOM 6326 C C . ILE A 1 792 ? 12.852 24.656 17.922 1 93.75 792 ILE A C 1
ATOM 6328 O O . ILE A 1 792 ? 12.922 25.578 18.734 1 93.75 792 ILE A O 1
ATOM 6332 N N . GLY A 1 793 ? 13.742 24.391 17.016 1 95.06 793 GLY A N 1
ATOM 6333 C CA . GLY A 1 793 ? 14.906 25.266 16.922 1 95.06 793 GLY A CA 1
ATOM 6334 C C . GLY A 1 793 ? 14.562 26.688 16.516 1 95.06 793 GLY A C 1
ATOM 6335 O O . GLY A 1 793 ? 15.156 27.641 17.016 1 95.06 793 GLY A O 1
ATOM 6336 N N . GLY A 1 794 ? 13.602 26.828 15.602 1 94.31 794 GLY A N 1
ATOM 6337 C CA . GLY A 1 794 ? 13.18 28.156 15.164 1 94.31 794 GLY A CA 1
ATOM 6338 C C . GLY A 1 794 ? 12.484 28.938 16.25 1 94.31 794 GLY A C 1
ATOM 6339 O O . GLY A 1 794 ? 12.711 30.141 16.391 1 94.31 794 GLY A O 1
ATOM 6340 N N . LYS A 1 795 ? 11.656 28.312 17 1 93.69 795 LYS A N 1
ATOM 6341 C CA . LYS A 1 795 ? 10.945 28.953 18.109 1 93.69 795 LYS A CA 1
ATOM 6342 C C . LYS A 1 795 ? 11.922 29.422 19.172 1 93.69 795 LYS A C 1
ATOM 6344 O O . LYS A 1 795 ? 11.797 30.547 19.688 1 93.69 795 LYS A O 1
ATOM 6349 N N . ARG A 1 796 ? 12.891 28.641 19.484 1 92.88 796 ARG A N 1
ATOM 6350 C CA . ARG A 1 796 ? 13.898 29 20.484 1 92.88 796 ARG A CA 1
ATOM 6351 C C . ARG A 1 796 ? 14.75 30.172 20.016 1 92.88 796 ARG A C 1
ATOM 6353 O O . ARG A 1 796 ? 15.039 31.094 20.781 1 92.88 796 ARG A O 1
ATOM 6360 N N . ASN A 1 797 ? 15.102 30.141 18.812 1 94.06 797 ASN A N 1
ATOM 6361 C CA . ASN A 1 797 ? 15.898 31.219 18.25 1 94.06 797 ASN A CA 1
ATOM 6362 C C . ASN A 1 797 ? 15.109 32.531 18.188 1 94.06 797 ASN A C 1
ATOM 6364 O O . ASN A 1 797 ? 15.648 33.594 18.469 1 94.06 797 ASN A O 1
ATOM 6368 N N . LEU A 1 798 ? 13.867 32.406 17.797 1 93.38 798 LEU A N 1
ATOM 6369 C CA . LEU A 1 798 ? 13.008 33.594 17.688 1 93.38 798 LEU A CA 1
ATOM 6370 C C . LEU A 1 798 ? 12.805 34.25 19.047 1 93.38 798 LEU A C 1
ATOM 6372 O O . LEU A 1 798 ? 12.875 35.469 19.172 1 93.38 798 LEU A O 1
ATOM 6376 N N . ALA A 1 799 ? 12.586 33.469 20.094 1 91.12 799 ALA A N 1
ATOM 6377 C CA . ALA A 1 799 ? 12.375 33.969 21.453 1 91.12 799 ALA A CA 1
ATOM 6378 C C . ALA A 1 799 ? 13.648 34.625 21.984 1 91.12 799 ALA A C 1
ATOM 6380 O O . ALA A 1 799 ? 13.594 35.719 22.562 1 91.12 799 ALA A O 1
ATOM 6381 N N . ARG A 1 800 ? 14.711 34.062 21.703 1 88.25 800 ARG A N 1
ATOM 6382 C CA . ARG A 1 800 ? 15.984 34.562 22.219 1 88.25 800 ARG A CA 1
ATOM 6383 C C . ARG A 1 800 ? 16.406 35.844 21.531 1 88.25 800 ARG A C 1
ATOM 6385 O O . ARG A 1 800 ? 16.875 36.781 22.188 1 88.25 800 ARG A O 1
ATOM 6392 N N . LYS A 1 801 ? 16.203 35.906 20.297 1 90.88 801 LYS A N 1
ATOM 6393 C CA . LYS A 1 801 ? 16.719 37.031 19.516 1 90.88 801 LYS A CA 1
ATOM 6394 C C . LYS A 1 801 ? 15.766 38.219 19.547 1 90.88 801 LYS A C 1
ATOM 6396 O O . LYS A 1 801 ? 16.188 39.375 19.438 1 90.88 801 LYS A O 1
ATOM 6401 N N . THR A 1 802 ? 14.406 37.938 19.594 1 88.81 802 THR A N 1
ATOM 6402 C CA . THR A 1 802 ? 13.43 39.031 19.594 1 88.81 802 THR A CA 1
ATOM 6403 C C . THR A 1 802 ? 13.133 39.469 21.016 1 88.81 802 THR A C 1
ATOM 6405 O O . THR A 1 802 ? 12.484 40.5 21.234 1 88.81 802 THR A O 1
ATOM 6408 N N . LEU A 1 803 ? 13.5 38.781 22.078 1 81.25 803 LEU A N 1
ATOM 6409 C CA . LEU A 1 803 ? 13.32 39.094 23.5 1 81.25 803 LEU A CA 1
ATOM 6410 C C . LEU A 1 803 ? 11.852 38.969 23.891 1 81.25 803 LEU A C 1
ATOM 6412 O O . LEU A 1 803 ? 11.406 39.594 24.859 1 81.25 803 LEU A O 1
ATOM 6416 N N . ILE A 1 804 ? 11.07 38.281 23 1 83.06 804 ILE A N 1
ATOM 6417 C CA . ILE A 1 804 ? 9.688 37.938 23.297 1 83.06 804 ILE A CA 1
ATOM 6418 C C . ILE A 1 804 ? 9.641 36.625 24.094 1 83.06 804 ILE A C 1
ATOM 6420 O O . ILE A 1 804 ? 10.414 35.719 23.812 1 83.06 804 ILE A O 1
ATOM 6424 N N . ASP A 1 805 ? 8.805 36.625 25.047 1 80.62 805 ASP A N 1
ATOM 6425 C CA . ASP A 1 805 ? 8.672 35.406 25.875 1 80.62 805 ASP A CA 1
ATOM 6426 C C . ASP A 1 805 ? 8.102 34.25 25.062 1 80.62 805 ASP A C 1
ATOM 6428 O O . ASP A 1 805 ? 7.152 34.438 24.297 1 80.62 805 ASP A O 1
ATOM 6432 N N . GLU A 1 806 ? 8.625 33.156 25.234 1 82.12 806 GLU A N 1
ATOM 6433 C CA . GLU A 1 806 ? 8.297 31.953 24.484 1 82.12 806 GLU A CA 1
ATOM 6434 C C . GLU A 1 806 ? 6.848 31.531 24.703 1 82.12 806 GLU A C 1
ATOM 6436 O O . GLU A 1 806 ? 6.246 30.875 23.859 1 82.12 806 GLU A O 1
ATOM 6441 N N . ARG A 1 807 ? 6.227 31.844 25.75 1 78.19 807 ARG A N 1
ATOM 6442 C CA . ARG A 1 807 ? 4.875 31.438 26.109 1 78.19 807 ARG A CA 1
ATOM 6443 C C . ARG A 1 807 ? 3.844 32.094 25.188 1 78.19 807 ARG A C 1
ATOM 6445 O O . ARG A 1 807 ? 2.715 31.594 25.078 1 78.19 807 ARG A O 1
ATOM 6452 N N . PHE A 1 808 ? 4.203 33.125 24.516 1 77.25 808 PHE A N 1
ATOM 6453 C CA . PHE A 1 808 ? 3.268 33.844 23.641 1 77.25 808 PHE A CA 1
ATOM 6454 C C . PHE A 1 808 ? 3.395 33.344 22.203 1 77.25 808 PHE A C 1
ATOM 6456 O O . PHE A 1 808 ? 2.645 33.75 21.312 1 77.25 808 PHE A O 1
ATOM 6463 N N . LEU A 1 809 ? 4.391 32.531 22.016 1 74.5 809 LEU A N 1
ATOM 6464 C CA . LEU A 1 809 ? 4.539 31.938 20.688 1 74.5 809 LEU A CA 1
ATOM 6465 C C . LEU A 1 809 ? 3.766 30.625 20.625 1 74.5 809 LEU A C 1
ATOM 6467 O O . LEU A 1 809 ? 4.27 29.578 21.031 1 74.5 809 LEU A O 1
ATOM 6471 N N . ILE A 1 810 ? 2.463 30.625 20.156 1 72.25 810 ILE A N 1
ATOM 6472 C CA . ILE A 1 810 ? 1.549 29.484 20.125 1 72.25 810 ILE A CA 1
ATOM 6473 C C . ILE A 1 810 ? 1.461 28.922 18.703 1 72.25 810 ILE A C 1
ATOM 6475 O O . ILE A 1 810 ? 1.391 29.688 17.734 1 72.25 810 ILE A O 1
ATOM 6479 N N . MET B 1 1 ? -19.125 -62.969 -31.562 1 56.09 1 MET B N 1
ATOM 6480 C CA . MET B 1 1 ? -19.109 -61.562 -31.188 1 56.09 1 MET B CA 1
ATOM 6481 C C . MET B 1 1 ? -17.797 -60.875 -31.594 1 56.09 1 MET B C 1
ATOM 6483 O O . MET B 1 1 ? -16.797 -61.562 -31.781 1 56.09 1 MET B O 1
ATOM 6487 N N . PRO B 1 2 ? -17.859 -59.781 -31.906 1 52.66 2 PRO B N 1
ATOM 6488 C CA . PRO B 1 2 ? -16.656 -59.125 -32.438 1 52.66 2 PRO B CA 1
ATOM 6489 C C . PRO B 1 2 ? -15.414 -59.406 -31.594 1 52.66 2 PRO B C 1
ATOM 6491 O O . PRO B 1 2 ? -14.289 -59.25 -32.094 1 52.66 2 PRO B O 1
ATOM 6494 N N . ASP B 1 3 ? -15.539 -59.719 -30.344 1 57.28 3 ASP B N 1
ATOM 6495 C CA . ASP B 1 3 ? -14.352 -59.969 -29.531 1 57.28 3 ASP B CA 1
ATOM 6496 C C . ASP B 1 3 ? -13.945 -61.469 -29.594 1 57.28 3 ASP B C 1
ATOM 6498 O O . ASP B 1 3 ? -13.055 -61.906 -28.859 1 57.28 3 ASP B O 1
ATOM 6502 N N . GLY B 1 4 ? -14.508 -62.344 -30.453 1 57.22 4 GLY B N 1
ATOM 6503 C CA . GLY B 1 4 ? -14.102 -63.688 -30.734 1 57.22 4 GLY B CA 1
ATOM 6504 C C . GLY B 1 4 ? -14.812 -64.75 -29.875 1 57.22 4 GLY B C 1
ATOM 6505 O O . GLY B 1 4 ? -14.469 -65.938 -29.906 1 57.22 4 GLY B O 1
ATOM 6506 N N . ILE B 1 5 ? -15.586 -64.25 -28.969 1 60.62 5 ILE B N 1
ATOM 6507 C CA . ILE B 1 5 ? -16.234 -65.188 -28.125 1 60.62 5 ILE B CA 1
ATOM 6508 C C . ILE B 1 5 ? -17.5 -65.75 -28.797 1 60.62 5 ILE B C 1
ATOM 6510 O O . ILE B 1 5 ? -18.281 -64.938 -29.328 1 60.62 5 ILE B O 1
ATOM 6514 N N . CYS B 1 6 ? -17.594 -67 -29.078 1 64.19 6 CYS B N 1
ATOM 6515 C CA . CYS B 1 6 ? -18.766 -67.625 -29.656 1 64.19 6 CYS B CA 1
ATOM 6516 C C . CYS B 1 6 ? -19.891 -67.75 -28.641 1 64.19 6 CYS B C 1
ATOM 6518 O O . CYS B 1 6 ? -19.672 -68.312 -27.547 1 64.19 6 CYS B O 1
ATOM 6520 N N . VAL B 1 7 ? -20.844 -66.812 -28.609 1 61.16 7 VAL B N 1
ATOM 6521 C CA . VAL B 1 7 ? -21.922 -66.875 -27.609 1 61.16 7 VAL B CA 1
ATOM 6522 C C . VAL B 1 7 ? -23.219 -67.375 -28.25 1 61.16 7 VAL B C 1
ATOM 6524 O O . VAL B 1 7 ? -23.453 -67.125 -29.438 1 61.16 7 VAL B O 1
ATOM 6527 N N . SER B 1 8 ? -23.875 -68.312 -27.578 1 61.78 8 SER B N 1
ATOM 6528 C CA . SER B 1 8 ? -25.172 -68.75 -28.047 1 61.78 8 SER B CA 1
ATOM 6529 C C . SER B 1 8 ? -26.172 -67.625 -28.125 1 61.78 8 SER B C 1
ATOM 6531 O O . SER B 1 8 ? -26.188 -66.75 -27.266 1 61.78 8 SER B O 1
ATOM 6533 N N . SER B 1 9 ? -26.844 -67.312 -29.219 1 61.84 9 SER B N 1
ATOM 6534 C CA . SER B 1 9 ? -27.828 -66.312 -29.531 1 61.84 9 SER B CA 1
ATOM 6535 C C . SER B 1 9 ? -28.922 -66.188 -28.469 1 61.84 9 SER B C 1
ATOM 6537 O O . SER B 1 9 ? -29.5 -65.188 -28.234 1 61.84 9 SER B O 1
ATOM 6539 N N . GLU B 1 10 ? -29.172 -67.25 -27.828 1 61.34 10 GLU B N 1
ATOM 6540 C CA . GLU B 1 10 ? -30.266 -67.312 -26.859 1 61.34 10 GLU B CA 1
ATOM 6541 C C . GLU B 1 10 ? -29.969 -66.438 -25.641 1 61.34 10 GLU B C 1
ATOM 6543 O O . GLU B 1 10 ? -30.875 -65.75 -25.109 1 61.34 10 GLU B O 1
ATOM 6548 N N . ILE B 1 11 ? -28.797 -66.375 -25.297 1 59.88 11 ILE B N 1
ATOM 6549 C CA . ILE B 1 11 ? -28.438 -65.625 -24.078 1 59.88 11 ILE B CA 1
ATOM 6550 C C . ILE B 1 11 ? -28.438 -64.125 -24.359 1 59.88 11 ILE B C 1
ATOM 6552 O O . ILE B 1 11 ? -28.734 -63.344 -23.469 1 59.88 11 ILE B O 1
ATOM 6556 N N . LEU B 1 12 ? -28.141 -63.812 -25.594 1 65.88 12 LEU B N 1
ATOM 6557 C CA . LEU B 1 12 ? -28.094 -62.406 -25.969 1 65.88 12 LEU B CA 1
ATOM 6558 C C . LEU B 1 12 ? -29.469 -61.875 -26.375 1 65.88 12 LEU B C 1
ATOM 6560 O O . LEU B 1 12 ? -29.641 -60.688 -26.641 1 65.88 12 LEU B O 1
ATOM 6564 N N . ALA B 1 13 ? -30.406 -62.75 -26.438 1 63.19 13 ALA B N 1
ATOM 6565 C CA . ALA B 1 13 ? -31.734 -62.344 -26.922 1 63.19 13 ALA B CA 1
ATOM 6566 C C . ALA B 1 13 ? -32.344 -61.25 -26.047 1 63.19 13 ALA B C 1
ATOM 6568 O O . ALA B 1 13 ? -33.125 -60.438 -26.531 1 63.19 13 ALA B O 1
ATOM 6569 N N . ASP B 1 14 ? -31.844 -61.156 -24.797 1 70 14 ASP B N 1
ATOM 6570 C CA . ASP B 1 14 ? -32.469 -60.188 -23.906 1 70 14 ASP B CA 1
ATOM 6571 C C . ASP B 1 14 ? -31.844 -58.812 -24.031 1 70 14 ASP B C 1
ATOM 6573 O O . ASP B 1 14 ? -32.312 -57.844 -23.438 1 70 14 ASP B O 1
ATOM 6577 N N . TRP B 1 15 ? -30.766 -58.656 -24.766 1 77 15 TRP B N 1
ATOM 6578 C CA . TRP B 1 15 ? -30.109 -57.375 -24.953 1 77 15 TRP B CA 1
ATOM 6579 C C . TRP B 1 15 ? -30.047 -57 -26.438 1 77 15 TRP B C 1
ATOM 6581 O O . TRP B 1 15 ? -29.328 -57.625 -27.219 1 77 15 TRP B O 1
ATOM 6591 N N . PRO B 1 16 ? -30.922 -56.031 -26.797 1 76.19 16 PRO B N 1
ATOM 6592 C CA . PRO B 1 16 ? -31 -55.719 -28.234 1 76.19 16 PRO B CA 1
ATOM 6593 C C . PRO B 1 16 ? -29.672 -55.156 -28.766 1 76.19 16 PRO B C 1
ATOM 6595 O O . PRO B 1 16 ? -29 -54.375 -28.094 1 76.19 16 PRO B O 1
ATOM 6598 N N . ASP B 1 17 ? -29.156 -55.812 -29.781 1 75.88 17 ASP B N 1
ATOM 6599 C CA . ASP B 1 17 ? -28 -55.281 -30.484 1 75.88 17 ASP B CA 1
ATOM 6600 C C . ASP B 1 17 ? -28.406 -54.188 -31.484 1 75.88 17 ASP B C 1
ATOM 6602 O O . ASP B 1 17 ? -28.484 -54.438 -32.688 1 75.88 17 ASP B O 1
ATOM 6606 N N . GLU B 1 18 ? -28.719 -53 -30.938 1 78.81 18 GLU B N 1
ATOM 6607 C CA . GLU B 1 18 ? -29.125 -51.875 -31.75 1 78.81 18 GLU B CA 1
ATOM 6608 C C . GLU B 1 18 ? -28 -50.844 -31.859 1 78.81 18 GLU B C 1
ATOM 6610 O O . GLU B 1 18 ? -27.172 -50.688 -30.953 1 78.81 18 GLU B O 1
ATOM 6615 N N . ARG B 1 19 ? -27.984 -50.219 -32.906 1 81.88 19 ARG B N 1
ATOM 6616 C CA . ARG B 1 19 ? -27 -49.188 -33.156 1 81.88 19 ARG B CA 1
ATOM 6617 C C . ARG B 1 19 ? -27.078 -48.094 -32.125 1 81.88 19 ARG B C 1
ATOM 6619 O O . ARG B 1 19 ? -26.062 -47.438 -31.812 1 81.88 19 ARG B O 1
ATOM 6626 N N . SER B 1 20 ? -28.172 -47.938 -31.562 1 83.38 20 SER B N 1
ATOM 6627 C CA . SER B 1 20 ? -28.375 -46.875 -30.578 1 83.38 20 SER B CA 1
ATOM 6628 C C . SER B 1 20 ? -27.609 -47.188 -29.281 1 83.38 20 SER B C 1
ATOM 6630 O O . SER B 1 20 ? -27.297 -46.281 -28.516 1 83.38 20 SER B O 1
ATOM 6632 N N . SER B 1 21 ? -27.297 -48.469 -29.125 1 84.75 21 SER B N 1
ATOM 6633 C CA . SER B 1 21 ? -26.594 -48.844 -27.906 1 84.75 21 SER B CA 1
ATOM 6634 C C . SER B 1 21 ? -25.109 -48.469 -27.984 1 84.75 21 SER B C 1
ATOM 6636 O O . SER B 1 21 ? -24.453 -48.344 -26.953 1 84.75 21 SER B O 1
ATOM 6638 N N . TYR B 1 22 ? -24.672 -48.281 -29.219 1 87.94 22 TYR B N 1
ATOM 6639 C CA . TYR B 1 22 ? -23.25 -47.938 -29.391 1 87.94 22 TYR B CA 1
ATOM 6640 C C . TYR B 1 22 ? -23.062 -46.469 -29.719 1 87.94 22 TYR B C 1
ATOM 6642 O O . TYR B 1 22 ? -21.938 -46 -29.828 1 87.94 22 TYR B O 1
ATOM 6650 N N . THR B 1 23 ? -24.172 -45.812 -29.875 1 89.19 23 THR B N 1
ATOM 6651 C CA . THR B 1 23 ? -24.094 -44.375 -30.234 1 89.19 23 THR B CA 1
ATOM 6652 C C . THR B 1 23 ? -24.172 -43.5 -28.984 1 89.19 23 THR B C 1
ATOM 6654 O O . THR B 1 23 ? -25.109 -43.625 -28.188 1 89.19 23 THR B O 1
ATOM 6657 N N . ILE B 1 24 ? -23.141 -42.688 -28.812 1 90.06 24 ILE B N 1
ATOM 6658 C CA . ILE B 1 24 ? -23.109 -41.781 -27.688 1 90.06 24 ILE B CA 1
ATOM 6659 C C . ILE B 1 24 ? -23.453 -40.375 -28.172 1 90.06 24 ILE B C 1
ATOM 6661 O O . ILE B 1 24 ? -22.844 -39.844 -29.094 1 90.06 24 ILE B O 1
ATOM 6665 N N . GLU B 1 25 ? -24.453 -39.781 -27.578 1 88.81 25 GLU B N 1
ATOM 6666 C CA . GLU B 1 25 ? -24.844 -38.406 -27.891 1 88.81 25 GLU B CA 1
ATOM 6667 C C . GLU B 1 25 ? -24.281 -37.438 -26.859 1 88.81 25 GLU B C 1
ATOM 6669 O O . GLU B 1 25 ? -24.594 -37.5 -25.672 1 88.81 25 GLU B O 1
ATOM 6674 N N . TYR B 1 26 ? -23.469 -36.594 -27.328 1 90.25 26 TYR B N 1
ATOM 6675 C CA . TYR B 1 26 ? -22.844 -35.625 -26.453 1 90.25 26 TYR B CA 1
ATOM 6676 C C . TYR B 1 26 ? -23.672 -34.344 -26.391 1 90.25 26 TYR B C 1
ATOM 6678 O O . TYR B 1 26 ? -24.562 -34.125 -27.234 1 90.25 26 TYR B O 1
ATOM 6686 N N . LYS B 1 27 ? -23.484 -33.5 -25.422 1 86.31 27 LYS B N 1
ATOM 6687 C CA . LYS B 1 27 ? -24.234 -32.25 -25.234 1 86.31 27 LYS B CA 1
ATOM 6688 C C . LYS B 1 27 ? -23.953 -31.266 -26.375 1 86.31 27 LYS B C 1
ATOM 6690 O O . LYS B 1 27 ? -24.797 -30.438 -26.703 1 86.31 27 LYS B O 1
ATOM 6695 N N . SER B 1 28 ? -22.703 -31.359 -26.938 1 83.69 28 SER B N 1
ATOM 6696 C CA . SER B 1 28 ? -22.328 -30.5 -28.047 1 83.69 28 SER B CA 1
ATOM 6697 C C . SER B 1 28 ? -23.156 -30.812 -29.297 1 83.69 28 SER B C 1
ATOM 6699 O O . SER B 1 28 ? -23.172 -30.031 -30.25 1 83.69 28 SER B O 1
ATOM 6701 N N . GLY B 1 29 ? -23.938 -31.844 -29.312 1 83.31 29 GLY B N 1
ATOM 6702 C CA . GLY B 1 29 ? -24.75 -32.25 -30.438 1 83.31 29 GLY B CA 1
ATOM 6703 C C . GLY B 1 29 ? -24.078 -33.25 -31.344 1 83.31 29 GLY B C 1
ATOM 6704 O O . GLY B 1 29 ? -24.719 -33.812 -32.25 1 83.31 29 GLY B O 1
ATOM 6705 N N . VAL B 1 30 ? -22.891 -33.562 -30.969 1 90.25 30 VAL B N 1
ATOM 6706 C CA . VAL B 1 30 ? -22.141 -34.5 -31.797 1 90.25 30 VAL B CA 1
ATOM 6707 C C . VAL B 1 30 ? -22.516 -35.938 -31.406 1 90.25 30 VAL B C 1
ATOM 6709 O O . VAL B 1 30 ? -22.562 -36.281 -30.219 1 90.25 30 VAL B O 1
ATOM 6712 N N . LYS B 1 31 ? -22.922 -36.75 -32.344 1 91 31 LYS B N 1
ATOM 6713 C CA . LYS B 1 31 ? -23.188 -38.156 -32.156 1 91 31 LYS B CA 1
ATOM 6714 C C . LYS B 1 31 ? -22.047 -39 -32.656 1 91 31 LYS B C 1
ATOM 6716 O O . LYS B 1 31 ? -21.594 -38.844 -33.781 1 91 31 LYS B O 1
ATOM 6721 N N . VAL B 1 32 ? -21.516 -39.812 -31.797 1 92.25 32 VAL B N 1
ATOM 6722 C CA . VAL B 1 32 ? -20.375 -40.656 -32.125 1 92.25 32 VAL B CA 1
ATOM 6723 C C . VAL B 1 32 ? -20.703 -42.125 -31.938 1 92.25 32 VAL B C 1
ATOM 6725 O O . VAL B 1 32 ? -21.219 -42.5 -30.891 1 92.25 32 VAL B O 1
ATOM 6728 N N . ILE B 1 33 ? -20.516 -42.875 -33 1 90.94 33 ILE B N 1
ATOM 6729 C CA . ILE B 1 33 ? -20.562 -44.344 -32.812 1 90.94 33 ILE B CA 1
ATOM 6730 C C . ILE B 1 33 ? -19.25 -44.812 -32.188 1 90.94 33 ILE B C 1
ATOM 6732 O O . ILE B 1 33 ? -18.234 -44.938 -32.906 1 90.94 33 ILE B O 1
ATOM 6736 N N . SER B 1 34 ? -19.266 -45.156 -30.938 1 92.5 34 SER B N 1
ATOM 6737 C CA . SER B 1 34 ? -18.047 -45.469 -30.188 1 92.5 34 SER B CA 1
ATOM 6738 C C . SER B 1 34 ? -17.5 -46.812 -30.594 1 92.5 34 SER B C 1
ATOM 6740 O O . SER B 1 34 ? -18.203 -47.844 -30.547 1 92.5 34 SER B O 1
ATOM 6742 N N . ALA B 1 35 ? -16.234 -46.844 -30.922 1 91.19 35 ALA B N 1
ATOM 6743 C CA . ALA B 1 35 ? -15.547 -48.094 -31.266 1 91.19 35 ALA B CA 1
ATOM 6744 C C . ALA B 1 35 ? -15.445 -49 -30.047 1 91.19 35 ALA B C 1
ATOM 6746 O O . ALA B 1 35 ? -15.562 -50.219 -30.172 1 91.19 35 ALA B O 1
ATOM 6747 N N . PHE B 1 36 ? -15.258 -48.438 -28.938 1 92.81 36 PHE B N 1
ATOM 6748 C CA . PHE B 1 36 ? -15.109 -49.219 -27.703 1 92.81 36 PHE B CA 1
ATOM 6749 C C . PHE B 1 36 ? -16.406 -49.938 -27.344 1 92.81 36 PHE B C 1
ATOM 6751 O O . PHE B 1 36 ? -16.391 -51.094 -26.969 1 92.81 36 PHE B O 1
ATOM 6758 N N . PHE B 1 37 ? -17.562 -49.281 -27.453 1 91.25 37 PHE B N 1
ATOM 6759 C CA . PHE B 1 37 ? -18.859 -49.875 -27.156 1 91.25 37 PHE B CA 1
ATOM 6760 C C . PHE B 1 37 ? -19.203 -50.969 -28.156 1 91.25 37 PHE B C 1
ATOM 6762 O O . PHE B 1 37 ? -19.703 -52.031 -27.766 1 91.25 37 PHE B O 1
ATOM 6769 N N . ARG B 1 38 ? -18.922 -50.688 -29.328 1 88.25 38 ARG B N 1
ATOM 6770 C CA . ARG B 1 38 ? -19.25 -51.656 -30.375 1 88.25 38 ARG B CA 1
ATOM 6771 C C . ARG B 1 38 ? -18.453 -52.938 -30.203 1 88.25 38 ARG B C 1
ATOM 6773 O O . ARG B 1 38 ? -18.969 -54.031 -30.422 1 88.25 38 ARG B O 1
ATOM 6780 N N . ARG B 1 39 ? -17.281 -52.75 -29.766 1 87.44 39 ARG B N 1
ATOM 6781 C CA . ARG B 1 39 ? -16.391 -53.906 -29.656 1 87.44 39 ARG B CA 1
ATOM 6782 C C . ARG B 1 39 ? -16.656 -54.719 -28.391 1 87.44 39 ARG B C 1
ATOM 6784 O O . ARG B 1 39 ? -16.578 -55.938 -28.391 1 87.44 39 ARG B O 1
ATOM 6791 N N . HIS B 1 40 ? -16.969 -54.062 -27.297 1 91.19 40 HIS B N 1
ATOM 6792 C CA . HIS B 1 40 ? -16.875 -54.75 -26.016 1 91.19 40 HIS B CA 1
ATOM 6793 C C . HIS B 1 40 ? -18.234 -54.844 -25.344 1 91.19 40 HIS B C 1
ATOM 6795 O O . HIS B 1 40 ? -18.438 -55.656 -24.422 1 91.19 40 HIS B O 1
ATOM 6801 N N . LEU B 1 41 ? -19.266 -54.062 -25.641 1 90.75 41 LEU B N 1
ATOM 6802 C CA . LEU B 1 41 ? -20.484 -53.906 -24.859 1 90.75 41 LEU B CA 1
ATOM 6803 C C . LEU B 1 41 ? -21.219 -55.25 -24.75 1 90.75 41 LEU B C 1
ATOM 6805 O O . LEU B 1 41 ? -21.484 -55.75 -23.656 1 90.75 41 LEU B O 1
ATOM 6809 N N . LEU B 1 42 ? -21.547 -55.875 -25.891 1 86.31 42 LEU B N 1
ATOM 6810 C CA . LEU B 1 42 ? -22.312 -57.125 -25.891 1 86.31 42 LEU B CA 1
ATOM 6811 C C . LEU B 1 42 ? -21.547 -58.25 -25.25 1 86.31 42 LEU B C 1
ATOM 6813 O O . LEU B 1 42 ? -22.094 -59.031 -24.453 1 86.31 42 LEU B O 1
ATOM 6817 N N . SER B 1 43 ? -20.266 -58.344 -25.594 1 86.94 43 SER B N 1
ATOM 6818 C CA . SER B 1 43 ? -19.422 -59.375 -24.984 1 86.94 43 SER B CA 1
ATOM 6819 C C . SER B 1 43 ? -19.297 -59.156 -23.484 1 86.94 43 SER B C 1
ATOM 6821 O O . SER B 1 43 ? -19.312 -60.125 -22.719 1 86.94 43 SER B O 1
ATOM 6823 N N . ALA B 1 44 ? -19.172 -57.938 -23.047 1 90.69 44 ALA B N 1
ATOM 6824 C CA . ALA B 1 44 ? -19.031 -57.625 -21.625 1 90.69 44 ALA B CA 1
ATOM 6825 C C . ALA B 1 44 ? -20.312 -57.969 -20.859 1 90.69 44 ALA B C 1
ATOM 6827 O O . ALA B 1 44 ? -20.25 -58.5 -19.75 1 90.69 44 ALA B O 1
ATOM 6828 N N . ILE B 1 45 ? -21.453 -57.656 -21.422 1 87.44 45 ILE B N 1
ATOM 6829 C CA . ILE B 1 45 ? -22.719 -57.938 -20.766 1 87.44 45 ILE B CA 1
ATOM 6830 C C . ILE B 1 45 ? -22.891 -59.438 -20.609 1 87.44 45 ILE B C 1
ATOM 6832 O O . ILE B 1 45 ? -23.312 -59.938 -19.562 1 87.44 45 ILE B O 1
ATOM 6836 N N . PHE B 1 46 ? -22.5 -60.188 -21.609 1 84.5 46 PHE B N 1
ATOM 6837 C CA . PHE B 1 46 ? -22.609 -61.625 -21.578 1 84.5 46 PHE B CA 1
ATOM 6838 C C . PHE B 1 46 ? -21.688 -62.219 -20.516 1 84.5 46 PHE B C 1
ATOM 6840 O O . PHE B 1 46 ? -22.109 -63.062 -19.734 1 84.5 46 PHE B O 1
ATOM 6847 N N . LYS B 1 47 ? -20.469 -61.75 -20.562 1 86.94 47 LYS B N 1
ATOM 6848 C CA . LYS B 1 47 ? -19.5 -62.281 -19.578 1 86.94 47 LYS B CA 1
ATOM 6849 C C . LYS B 1 47 ? -19.906 -61.875 -18.156 1 86.94 47 LYS B C 1
ATOM 6851 O O . LYS B 1 47 ? -19.656 -62.625 -17.219 1 86.94 47 LYS B O 1
ATOM 6856 N N . CYS B 1 48 ? -20.469 -60.719 -18.031 1 88.06 48 CYS B N 1
ATOM 6857 C CA . CYS B 1 48 ? -20.953 -60.281 -16.719 1 88.06 48 CYS B CA 1
ATOM 6858 C C . CYS B 1 48 ? -22.078 -61.188 -16.234 1 88.06 48 CYS B C 1
ATOM 6860 O O . CYS B 1 48 ? -22.156 -61.5 -15.039 1 88.06 48 CYS B O 1
ATOM 6862 N N . LYS B 1 49 ? -22.922 -61.625 -17.094 1 81.19 49 LYS B N 1
ATOM 6863 C CA . LYS B 1 49 ? -24 -62.531 -16.719 1 81.19 49 LYS B CA 1
ATOM 6864 C C . LYS B 1 49 ? -23.438 -63.875 -16.25 1 81.19 49 LYS B C 1
ATOM 6866 O O . LYS B 1 49 ? -24.031 -64.562 -15.422 1 81.19 49 LYS B O 1
ATOM 6871 N N . LEU B 1 50 ? -22.234 -64.188 -16.797 1 81.31 50 LEU B N 1
ATOM 6872 C CA . LEU B 1 50 ? -21.562 -65.438 -16.406 1 81.31 50 LEU B CA 1
ATOM 6873 C C . LEU B 1 50 ? -20.734 -65.25 -15.133 1 81.31 50 LEU B C 1
ATOM 6875 O O . LEU B 1 50 ? -19.875 -66.062 -14.812 1 81.31 50 LEU B O 1
ATOM 6879 N N . ARG B 1 51 ? -20.797 -64.062 -14.484 1 84.56 51 ARG B N 1
ATOM 6880 C CA . ARG B 1 51 ? -20.234 -63.75 -13.18 1 84.56 51 ARG B CA 1
ATOM 6881 C C . ARG B 1 51 ? -18.75 -63.375 -13.289 1 84.56 51 ARG B C 1
ATOM 6883 O O . ARG B 1 51 ? -17.984 -63.688 -12.375 1 84.56 51 ARG B O 1
ATOM 6890 N N . ASN B 1 52 ? -18.438 -62.938 -14.477 1 88.69 52 ASN B N 1
ATOM 6891 C CA . ASN B 1 52 ? -17.094 -62.375 -14.594 1 88.69 52 ASN B CA 1
ATOM 6892 C C . ASN B 1 52 ? -17.016 -60.969 -14.039 1 88.69 52 ASN B C 1
ATOM 6894 O O . ASN B 1 52 ? -17.641 -60.031 -14.586 1 88.69 52 ASN B O 1
ATOM 6898 N N . LEU B 1 53 ? -16.219 -60.781 -13.039 1 89.88 53 LEU B N 1
ATOM 6899 C CA . LEU B 1 53 ? -16.172 -59.5 -12.328 1 89.88 53 LEU B CA 1
ATOM 6900 C C . LEU B 1 53 ? -15.555 -58.406 -13.203 1 89.88 53 LEU B C 1
ATOM 6902 O O . LEU B 1 53 ? -15.992 -57.25 -13.172 1 89.88 53 LEU B O 1
ATOM 6906 N N . VAL B 1 54 ? -14.492 -58.719 -13.93 1 93.31 54 VAL B N 1
ATOM 6907 C CA . VAL B 1 54 ? -13.805 -57.75 -14.773 1 93.31 54 VAL B CA 1
ATOM 6908 C C . VAL B 1 54 ? -14.758 -57.219 -15.852 1 93.31 54 VAL B C 1
ATOM 6910 O O . VAL B 1 54 ? -14.781 -56.031 -16.156 1 93.31 54 VAL B O 1
ATOM 6913 N N . ALA B 1 55 ? -15.617 -58.125 -16.391 1 91.81 55 ALA B N 1
ATOM 6914 C CA . ALA B 1 55 ? -16.578 -57.75 -17.406 1 91.81 55 ALA B CA 1
ATOM 6915 C C . ALA B 1 55 ? -17.688 -56.875 -16.828 1 91.81 55 ALA B C 1
ATOM 6917 O O . ALA B 1 55 ? -18.172 -55.938 -17.469 1 91.81 55 ALA B O 1
ATOM 6918 N N . CYS B 1 56 ? -18.078 -57.25 -15.656 1 92.06 56 CYS B N 1
ATOM 6919 C CA . CYS B 1 56 ? -19.094 -56.438 -15.008 1 92.06 56 CYS B CA 1
ATOM 6920 C C . CYS B 1 56 ? -18.594 -55.031 -14.758 1 92.06 56 CYS B C 1
ATOM 6922 O O . CYS B 1 56 ? -19.344 -54.062 -14.898 1 92.06 56 CYS B O 1
ATOM 6924 N N . GLN B 1 57 ? -17.328 -54.906 -14.359 1 95.12 57 GLN B N 1
ATOM 6925 C CA . GLN B 1 57 ? -16.719 -53.594 -14.164 1 95.12 57 GLN B CA 1
ATOM 6926 C C . GLN B 1 57 ? -16.625 -52.844 -15.484 1 95.12 57 GLN B C 1
ATOM 6928 O O . GLN B 1 57 ? -16.766 -51.625 -15.516 1 95.12 57 GLN B O 1
ATOM 6933 N N . MET B 1 58 ? -16.359 -53.531 -16.516 1 95.62 58 MET B N 1
ATOM 6934 C CA . MET B 1 58 ? -16.297 -52.875 -17.828 1 95.62 58 MET B CA 1
ATOM 6935 C C . MET B 1 58 ? -17.641 -52.281 -18.219 1 95.62 58 MET B C 1
ATOM 6937 O O . MET B 1 58 ? -17.703 -51.156 -18.75 1 95.62 58 MET B O 1
ATOM 6941 N N . VAL B 1 59 ? -18.734 -52.969 -17.953 1 93.25 59 VAL B N 1
ATOM 6942 C CA . VAL B 1 59 ? -20.062 -52.469 -18.234 1 93.25 59 VAL B CA 1
ATOM 6943 C C . VAL B 1 59 ? -20.344 -51.25 -17.359 1 93.25 59 VAL B C 1
ATOM 6945 O O . VAL B 1 59 ? -20.922 -50.25 -17.812 1 93.25 59 VAL B O 1
ATOM 6948 N N . ALA B 1 60 ? -19.938 -51.344 -16.125 1 94.88 60 ALA B N 1
ATOM 6949 C CA . ALA B 1 60 ? -20.094 -50.219 -15.203 1 94.88 60 ALA B CA 1
ATOM 6950 C C . ALA B 1 60 ? -19.344 -49 -15.719 1 94.88 60 ALA B C 1
ATOM 6952 O O . ALA B 1 60 ? -19.859 -47.875 -15.617 1 94.88 60 ALA B O 1
ATOM 6953 N N . ASN B 1 61 ? -18.156 -49.219 -16.25 1 97.06 61 ASN B N 1
ATOM 6954 C CA . ASN B 1 61 ? -17.391 -48.125 -16.828 1 97.06 61 ASN B CA 1
ATOM 6955 C C . ASN B 1 61 ? -18.109 -47.5 -18.031 1 97.06 61 ASN B C 1
ATOM 6957 O O . ASN B 1 61 ? -18.109 -46.281 -18.203 1 97.06 61 ASN B O 1
ATOM 6961 N N . MET B 1 62 ? -18.688 -48.344 -18.812 1 95.44 62 MET B N 1
ATOM 6962 C CA . MET B 1 62 ? -19.406 -47.844 -19.984 1 95.44 62 MET B CA 1
ATOM 6963 C C . MET B 1 62 ? -20.625 -47 -19.578 1 95.44 62 MET B C 1
ATOM 6965 O O . MET B 1 62 ? -20.938 -46 -20.219 1 95.44 62 MET B O 1
ATOM 6969 N N . CYS B 1 63 ? -21.234 -47.438 -18.562 1 93.12 63 CYS B N 1
ATOM 6970 C CA . CYS B 1 63 ? -22.359 -46.688 -18.031 1 93.12 63 CYS B CA 1
ATOM 6971 C C . CYS B 1 63 ? -21.891 -45.312 -17.531 1 93.12 63 CYS B C 1
ATOM 6973 O O . CYS B 1 63 ? -22.547 -44.312 -17.766 1 93.12 63 CYS B O 1
ATOM 6975 N N . THR B 1 64 ? -20.75 -45.281 -16.859 1 95.25 64 THR B N 1
ATOM 6976 C CA . THR B 1 64 ? -20.188 -44.031 -16.359 1 95.25 64 THR B CA 1
ATOM 6977 C C . THR B 1 64 ? -19.766 -43.094 -17.5 1 95.25 64 THR B C 1
ATOM 6979 O O . THR B 1 64 ? -19.906 -41.875 -17.406 1 95.25 64 THR B O 1
ATOM 6982 N N . MET B 1 65 ? -19.312 -43.688 -18.625 1 95.12 65 MET B N 1
ATOM 6983 C CA . MET B 1 65 ? -18.906 -42.906 -19.781 1 95.12 65 MET B CA 1
ATOM 6984 C C . MET B 1 65 ? -20.109 -42.188 -20.391 1 95.12 65 MET B C 1
ATOM 6986 O O . MET B 1 65 ? -19.953 -41.094 -20.969 1 95.12 65 MET B O 1
ATOM 6990 N N . LEU B 1 66 ? -21.281 -42.75 -20.172 1 92.38 66 LEU B N 1
ATOM 6991 C CA . LEU B 1 66 ? -22.5 -42.156 -20.703 1 92.38 66 LEU B CA 1
ATOM 6992 C C . LEU B 1 66 ? -23.078 -41.156 -19.703 1 92.38 66 LEU B C 1
ATOM 6994 O O . LEU B 1 66 ? -24.172 -40.625 -19.938 1 92.38 66 LEU B O 1
ATOM 6998 N N . LEU B 1 67 ? -22.359 -40.938 -18.641 1 92.06 67 LEU B N 1
ATOM 6999 C CA . LEU B 1 67 ? -22.844 -40.094 -17.547 1 92.06 67 LEU B CA 1
ATOM 7000 C C . LEU B 1 67 ? -24.172 -40.594 -17.016 1 92.06 67 LEU B C 1
ATOM 7002 O O . LEU B 1 67 ? -25.094 -39.781 -16.797 1 92.06 67 LEU B O 1
ATOM 7006 N N . PHE B 1 68 ? -24.312 -41.906 -17.109 1 89.5 68 PHE B N 1
ATOM 7007 C CA . PHE B 1 68 ? -25.406 -42.656 -16.484 1 89.5 68 PHE B CA 1
ATOM 7008 C C . PHE B 1 68 ? -26.719 -42.406 -17.234 1 89.5 68 PHE B C 1
ATOM 7010 O O . PHE B 1 68 ? -27.797 -42.438 -16.641 1 89.5 68 PHE B O 1
ATOM 7017 N N . ASP B 1 69 ? -26.516 -42.062 -18.453 1 84.19 69 ASP B N 1
ATOM 7018 C CA . ASP B 1 69 ? -27.672 -41.938 -19.328 1 84.19 69 ASP B CA 1
ATOM 7019 C C . ASP B 1 69 ? -28.328 -43.281 -19.594 1 84.19 69 ASP B C 1
ATOM 7021 O O . ASP B 1 69 ? -27.641 -44.25 -19.969 1 84.19 69 ASP B O 1
ATOM 7025 N N . ASP B 1 70 ? -29.672 -43.375 -19.375 1 78.38 70 ASP B N 1
ATOM 7026 C CA . ASP B 1 70 ? -30.391 -44.656 -19.594 1 78.38 70 ASP B CA 1
ATOM 7027 C C . ASP B 1 70 ? -31.484 -44.5 -20.641 1 78.38 70 ASP B C 1
ATOM 7029 O O . ASP B 1 70 ? -32.5 -45.188 -20.594 1 78.38 70 ASP B O 1
ATOM 7033 N N . TYR B 1 71 ? -31.266 -43.719 -21.578 1 72.44 71 TYR B N 1
ATOM 7034 C CA . TYR B 1 71 ? -32.344 -43.406 -22.516 1 72.44 71 TYR B CA 1
ATOM 7035 C C . TYR B 1 71 ? -32.625 -44.594 -23.422 1 72.44 71 TYR B C 1
ATOM 7037 O O . TYR B 1 71 ? -33.781 -44.906 -23.719 1 72.44 71 TYR B O 1
ATOM 7045 N N . SER B 1 72 ? -31.469 -45.344 -23.766 1 76.19 72 SER B N 1
ATOM 7046 C CA . SER B 1 72 ? -31.672 -46.438 -24.719 1 76.19 72 SER B CA 1
ATOM 7047 C C . SER B 1 72 ? -31.891 -47.75 -24 1 76.19 72 SER B C 1
ATOM 7049 O O . SER B 1 72 ? -31.375 -47.969 -22.906 1 76.19 72 SER B O 1
ATOM 7051 N N . GLU B 1 73 ? -32.75 -48.531 -24.609 1 77.81 73 GLU B N 1
ATOM 7052 C CA . GLU B 1 73 ? -33.031 -49.844 -24.031 1 77.81 73 GLU B CA 1
ATOM 7053 C C . GLU B 1 73 ? -31.781 -50.719 -24 1 77.81 73 GLU B C 1
ATOM 7055 O O . GLU B 1 73 ? -31.625 -51.562 -23.109 1 77.81 73 GLU B O 1
ATOM 7060 N N . GLY B 1 74 ? -30.922 -50.469 -24.875 1 78.19 74 GLY B N 1
ATOM 7061 C CA . GLY B 1 74 ? -29.688 -51.219 -24.891 1 78.19 74 GLY B CA 1
ATOM 7062 C C . GLY B 1 74 ? -28.547 -50.531 -24.172 1 78.19 74 GLY B C 1
ATOM 7063 O O . GLY B 1 74 ? -27.391 -50.938 -24.281 1 78.19 74 GLY B O 1
ATOM 7064 N N . SER B 1 75 ? -28.922 -49.594 -23.375 1 86.06 75 SER B N 1
ATOM 7065 C CA . SER B 1 75 ? -27.891 -48.844 -22.656 1 86.06 75 SER B CA 1
ATOM 7066 C C . SER B 1 75 ? -27.266 -49.688 -21.547 1 86.06 75 SER B C 1
ATOM 7068 O O . SER B 1 75 ? -27.953 -50.469 -20.891 1 86.06 75 SER B O 1
ATOM 7070 N N . PRO B 1 76 ? -25.938 -49.625 -21.406 1 88.19 76 PRO B N 1
ATOM 7071 C CA . PRO B 1 76 ? -25.266 -50.406 -20.359 1 88.19 76 PRO B CA 1
ATOM 7072 C C . PRO B 1 76 ? -25.781 -50.062 -18.953 1 88.19 76 PRO B C 1
ATOM 7074 O O . PRO B 1 76 ? -25.703 -50.906 -18.047 1 88.19 76 PRO B O 1
ATOM 7077 N N . CYS B 1 77 ? -26.328 -48.875 -18.734 1 88.44 77 CYS B N 1
ATOM 7078 C CA . CYS B 1 77 ? -26.766 -48.469 -17.406 1 88.44 77 CYS B CA 1
ATOM 7079 C C . CYS B 1 77 ? -28.047 -49.188 -17.016 1 88.44 77 CYS B C 1
ATOM 7081 O O . CYS B 1 77 ? -28.359 -49.281 -15.82 1 88.44 77 CYS B O 1
ATOM 7083 N N . LYS B 1 78 ? -28.812 -49.625 -18 1 83.25 78 LYS B N 1
ATOM 7084 C CA . LYS B 1 78 ? -30.062 -50.312 -17.719 1 83.25 78 LYS B CA 1
ATOM 7085 C C . LYS B 1 78 ? -29.797 -51.625 -16.969 1 83.25 78 LYS B C 1
ATOM 7087 O O . LYS B 1 78 ? -30.656 -52.094 -16.219 1 83.25 78 LYS B O 1
ATOM 7092 N N . LEU B 1 79 ? -28.641 -52.156 -17.203 1 80.88 79 LEU B N 1
ATOM 7093 C CA . LEU B 1 79 ? -28.266 -53.375 -16.5 1 80.88 79 LEU B CA 1
ATOM 7094 C C . LEU B 1 79 ? -28.234 -53.156 -15 1 80.88 79 LEU B C 1
ATOM 7096 O O . LEU B 1 79 ? -28.516 -54.062 -14.227 1 80.88 79 LEU B O 1
ATOM 7100 N N . PHE B 1 80 ? -27.906 -51.938 -14.586 1 82.44 80 PHE B N 1
ATOM 7101 C CA . PHE B 1 80 ? -27.719 -51.656 -13.172 1 82.44 80 PHE B CA 1
ATOM 7102 C C . PHE B 1 80 ? -28.953 -51 -12.586 1 82.44 80 PHE B C 1
ATOM 7104 O O . PHE B 1 80 ? -29.141 -51 -11.367 1 82.44 80 PHE B O 1
ATOM 7111 N N . LEU B 1 81 ? -29.797 -50.438 -13.391 1 78.06 81 LEU B N 1
ATOM 7112 C CA . LEU B 1 81 ? -30.938 -49.688 -12.914 1 78.06 81 LEU B CA 1
ATOM 7113 C C . LEU B 1 81 ? -32.219 -50.562 -12.938 1 78.06 81 LEU B C 1
ATOM 7115 O O . LEU B 1 81 ? -33.094 -50.406 -12.094 1 78.06 81 LEU B O 1
ATOM 7119 N N . ASP B 1 82 ? -32.281 -51.469 -13.93 1 74.06 82 ASP B N 1
ATOM 7120 C CA . ASP B 1 82 ? -33.5 -52.219 -14.102 1 74.06 82 ASP B CA 1
ATOM 7121 C C . ASP B 1 82 ? -33.438 -53.531 -13.297 1 74.06 82 ASP B C 1
ATOM 7123 O O . ASP B 1 82 ? -32.594 -54.375 -13.539 1 74.06 82 ASP B O 1
ATOM 7127 N N . PRO B 1 83 ? -34.312 -53.625 -12.289 1 69.88 83 PRO B N 1
ATOM 7128 C CA . PRO B 1 83 ? -34.344 -54.844 -11.445 1 69.88 83 PRO B CA 1
ATOM 7129 C C . PRO B 1 83 ? -34.531 -56.125 -12.25 1 69.88 83 PRO B C 1
ATOM 7131 O O . PRO B 1 83 ? -34.031 -57.188 -11.852 1 69.88 83 PRO B O 1
ATOM 7134 N N . LYS B 1 84 ? -35.312 -55.969 -13.336 1 68.56 84 LYS B N 1
ATOM 7135 C CA . LYS B 1 84 ? -35.562 -57.156 -14.141 1 68.56 84 LYS B CA 1
ATOM 7136 C C . LYS B 1 84 ? -34.281 -57.656 -14.812 1 68.56 84 LYS B C 1
ATOM 7138 O O . LYS B 1 84 ? -34.156 -58.875 -15.086 1 68.56 84 LYS B O 1
ATOM 7143 N N . ARG B 1 85 ? -33.406 -56.75 -15.016 1 67 85 ARG B N 1
ATOM 7144 C CA . ARG B 1 85 ? -32.188 -57.094 -15.727 1 67 85 ARG B CA 1
ATOM 7145 C C . ARG B 1 85 ? -31.016 -57.219 -14.758 1 67 85 ARG B C 1
ATOM 7147 O O . ARG B 1 85 ? -29.953 -57.719 -15.125 1 67 85 ARG B O 1
ATOM 7154 N N . MET B 1 86 ? -31.344 -56.625 -13.562 1 61.94 86 MET B N 1
ATOM 7155 C CA . MET B 1 86 ? -30.297 -56.594 -12.555 1 61.94 86 MET B CA 1
ATOM 7156 C C . MET B 1 86 ? -29.844 -58 -12.188 1 61.94 86 MET B C 1
ATOM 7158 O O . MET B 1 86 ? -30.672 -58.875 -11.984 1 61.94 86 MET B O 1
ATOM 7162 N N . LEU B 1 87 ? -28.578 -58.188 -12.438 1 62.47 87 LEU B N 1
ATOM 7163 C CA . LEU B 1 87 ? -27.969 -59.469 -12.102 1 62.47 87 LEU B CA 1
ATOM 7164 C C . LEU B 1 87 ? -27.922 -59.688 -10.594 1 62.47 87 LEU B C 1
ATOM 7166 O O . LEU B 1 87 ? -27.688 -58.719 -9.844 1 62.47 87 LEU B O 1
ATOM 7170 N N . THR B 1 88 ? -28.734 -60.438 -9.992 1 62.53 88 THR B N 1
ATOM 7171 C CA . THR B 1 88 ? -28.938 -60.719 -8.57 1 62.53 88 THR B CA 1
ATOM 7172 C C . THR B 1 88 ? -27.672 -61.312 -7.953 1 62.53 88 THR B C 1
ATOM 7174 O O . THR B 1 88 ? -27.703 -61.906 -6.871 1 62.53 88 THR B O 1
ATOM 7177 N N . HIS B 1 89 ? -26.5 -61.125 -8.609 1 64.31 89 HIS B N 1
ATOM 7178 C CA . HIS B 1 89 ? -25.422 -61.75 -7.848 1 64.31 89 HIS B CA 1
ATOM 7179 C C . HIS B 1 89 ? -24.594 -60.719 -7.117 1 64.31 89 HIS B C 1
ATOM 7181 O O . HIS B 1 89 ? -24.578 -59.531 -7.508 1 64.31 89 HIS B O 1
ATOM 7187 N N . ASN B 1 90 ? -24.078 -61.062 -5.953 1 63.69 90 ASN B N 1
ATOM 7188 C CA . ASN B 1 90 ? -23.375 -60.25 -4.945 1 63.69 90 ASN B CA 1
ATOM 7189 C C . ASN B 1 90 ? -22.141 -59.594 -5.523 1 63.69 90 ASN B C 1
ATOM 7191 O O . ASN B 1 90 ? -21.578 -58.688 -4.902 1 63.69 90 ASN B O 1
ATOM 7195 N N . ASN B 1 91 ? -21.719 -59.875 -6.797 1 71.06 91 ASN B N 1
ATOM 7196 C CA . ASN B 1 91 ? -20.438 -59.344 -7.254 1 71.06 91 ASN B CA 1
ATOM 7197 C C . ASN B 1 91 ? -20.609 -58.219 -8.266 1 71.06 91 ASN B C 1
ATOM 7199 O O . ASN B 1 91 ? -19.656 -57.844 -8.945 1 71.06 91 ASN B O 1
ATOM 7203 N N . ILE B 1 92 ? -21.812 -57.688 -8.336 1 81.25 92 ILE B N 1
ATOM 7204 C CA . ILE B 1 92 ? -22.031 -56.562 -9.273 1 81.25 92 ILE B CA 1
ATOM 7205 C C . ILE B 1 92 ? -21.688 -55.25 -8.602 1 81.25 92 ILE B C 1
ATOM 7207 O O . ILE B 1 92 ? -22.078 -55 -7.453 1 81.25 92 ILE B O 1
ATOM 7211 N N . PRO B 1 93 ? -20.844 -54.469 -9.328 1 89.31 93 PRO B N 1
ATOM 7212 C CA . PRO B 1 93 ? -20.516 -53.156 -8.758 1 89.31 93 PRO B CA 1
ATOM 7213 C C . PRO B 1 93 ? -21.75 -52.312 -8.492 1 89.31 93 PRO B C 1
ATOM 7215 O O . PRO B 1 93 ? -22.703 -52.312 -9.281 1 89.31 93 PRO B O 1
ATOM 7218 N N . SER B 1 94 ? -21.812 -51.75 -7.301 1 87.88 94 SER B N 1
ATOM 7219 C CA . SER B 1 94 ? -22.891 -50.844 -6.953 1 87.88 94 SER B CA 1
ATOM 7220 C C . SER B 1 94 ? -22.594 -49.438 -7.473 1 87.88 94 SER B C 1
ATOM 7222 O O . SER B 1 94 ? -21.75 -48.719 -6.918 1 87.88 94 SER B O 1
ATOM 7224 N N . LEU B 1 95 ? -23.297 -49.031 -8.508 1 91.12 95 LEU B N 1
ATOM 7225 C CA . LEU B 1 95 ? -23.031 -47.75 -9.148 1 91.12 95 LEU B CA 1
ATOM 7226 C C . LEU B 1 95 ? -24 -46.688 -8.648 1 91.12 95 LEU B C 1
ATOM 7228 O O . LEU B 1 95 ? -23.641 -45.5 -8.594 1 91.12 95 LEU B O 1
ATOM 7232 N N . PHE B 1 96 ? -25.219 -47.125 -8.312 1 90.19 96 PHE B N 1
ATOM 7233 C CA . PHE B 1 96 ? -26.266 -46.156 -7.992 1 90.19 96 PHE B CA 1
ATOM 7234 C C . PHE B 1 96 ? -26.734 -46.312 -6.551 1 90.19 96 PHE B C 1
ATOM 7236 O O . PHE B 1 96 ? -26.812 -47.406 -6.035 1 90.19 96 PHE B O 1
ATOM 7243 N N . TYR B 1 97 ? -26.953 -45.188 -6 1 90.62 97 TYR B N 1
ATOM 7244 C CA . TYR B 1 97 ? -27.75 -45.188 -4.777 1 90.62 97 TYR B CA 1
ATOM 7245 C C . TYR B 1 97 ? -29.25 -45.219 -5.094 1 90.62 97 TYR B C 1
ATOM 7247 O O . TYR B 1 97 ? -29.656 -44.875 -6.207 1 90.62 97 TYR B O 1
ATOM 7255 N N . ARG B 1 98 ? -29.938 -45.531 -4.082 1 87.06 98 ARG B N 1
ATOM 7256 C CA . ARG B 1 98 ? -31.375 -45.656 -4.32 1 87.06 98 ARG B CA 1
ATOM 7257 C C . ARG B 1 98 ? -32 -44.281 -4.566 1 87.06 98 ARG B C 1
ATOM 7259 O O . ARG B 1 98 ? -31.531 -43.281 -4.043 1 87.06 98 ARG B O 1
ATOM 7266 N N . GLU B 1 99 ? -33.062 -44.375 -5.344 1 83.06 99 GLU B N 1
ATOM 7267 C CA . GLU B 1 99 ? -33.781 -43.156 -5.656 1 83.06 99 GLU B CA 1
ATOM 7268 C C . GLU B 1 99 ? -34.375 -42.531 -4.402 1 83.06 99 GLU B C 1
ATOM 7270 O O . GLU B 1 99 ? -34.969 -43.25 -3.576 1 83.06 99 GLU B O 1
ATOM 7275 N N . GLY B 1 100 ? -34.188 -41.219 -4.246 1 81.81 100 GLY B N 1
ATOM 7276 C CA . GLY B 1 100 ? -34.781 -40.469 -3.137 1 81.81 100 GLY B CA 1
ATOM 7277 C C . GLY B 1 100 ? -34 -40.625 -1.847 1 81.81 100 GLY B C 1
ATOM 7278 O O . GLY B 1 100 ? -34.344 -40 -0.833 1 81.81 100 GLY B O 1
ATOM 7279 N N . GLU B 1 101 ? -32.969 -41.312 -1.888 1 88.25 101 GLU B N 1
ATOM 7280 C CA . GLU B 1 101 ? -32.219 -41.562 -0.662 1 88.25 101 GLU B CA 1
ATOM 7281 C C . GLU B 1 101 ? -31.016 -40.625 -0.553 1 88.25 101 GLU B C 1
ATOM 7283 O O . GLU B 1 101 ? -30.141 -40.812 0.295 1 88.25 101 GLU B O 1
ATOM 7288 N N . ALA B 1 102 ? -31.047 -39.719 -1.334 1 91.81 102 ALA B N 1
ATOM 7289 C CA . ALA B 1 102 ? -29.891 -38.812 -1.32 1 91.81 102 ALA B CA 1
ATOM 7290 C C . ALA B 1 102 ? -29.75 -38.125 0.038 1 91.81 102 ALA B C 1
ATOM 7292 O O . ALA B 1 102 ? -28.656 -38.062 0.59 1 91.81 102 ALA B O 1
ATOM 7293 N N . LEU B 1 103 ? -30.875 -37.688 0.618 1 92 103 LEU B N 1
ATOM 7294 C CA . LEU B 1 103 ? -30.844 -37 1.899 1 92 103 LEU B CA 1
ATOM 7295 C C . LEU B 1 103 ? -30.422 -37.938 3.02 1 92 103 LEU B C 1
ATOM 7297 O O . LEU B 1 103 ? -29.656 -37.562 3.908 1 92 103 LEU B O 1
ATOM 7301 N N . THR B 1 104 ? -30.828 -39.094 2.963 1 93.81 104 THR B N 1
ATOM 7302 C CA . THR B 1 104 ? -30.5 -40.094 3.994 1 93.81 104 THR B CA 1
ATOM 7303 C C . THR B 1 104 ? -29.031 -40.469 3.922 1 93.81 104 THR B C 1
ATOM 7305 O O . THR B 1 104 ? -28.359 -40.594 4.953 1 93.81 104 THR B O 1
ATOM 7308 N N . VAL B 1 105 ? -28.562 -40.625 2.717 1 94.31 105 VAL B N 1
ATOM 7309 C CA . VAL B 1 105 ? -27.172 -41 2.52 1 94.31 105 VAL B CA 1
ATOM 7310 C C . VAL B 1 105 ? -26.25 -39.875 3.004 1 94.31 105 VAL B C 1
ATOM 7312 O O . VAL B 1 105 ? -25.219 -40.125 3.635 1 94.31 105 VAL B O 1
ATOM 7315 N N . LEU B 1 106 ? -26.625 -38.719 2.738 1 94.56 106 LEU B N 1
ATOM 7316 C CA . LEU B 1 106 ? -25.797 -37.562 3.068 1 94.56 106 LEU B CA 1
ATOM 7317 C C . LEU B 1 106 ? -25.875 -37.25 4.559 1 94.56 106 LEU B C 1
ATOM 7319 O O . LEU B 1 106 ? -24.984 -36.594 5.102 1 94.56 106 LEU B O 1
ATOM 7323 N N . ASN B 1 107 ? -26.891 -37.656 5.297 1 92 107 ASN B N 1
ATOM 7324 C CA . ASN B 1 107 ? -27.047 -37.375 6.715 1 92 107 ASN B CA 1
ATOM 7325 C C . ASN B 1 107 ? -26.75 -38.594 7.578 1 92 107 ASN B C 1
ATOM 7327 O O . ASN B 1 107 ? -27.094 -38.625 8.766 1 92 107 ASN B O 1
ATOM 7331 N N . ARG B 1 108 ? -26.094 -39.469 6.992 1 90.56 108 ARG B N 1
ATOM 7332 C CA . ARG B 1 108 ? -25.703 -40.656 7.742 1 90.56 108 ARG B CA 1
ATOM 7333 C C . ARG B 1 108 ? -24.578 -40.344 8.719 1 90.56 108 ARG B C 1
ATOM 7335 O O . ARG B 1 108 ? -23.609 -39.656 8.359 1 90.56 108 ARG B O 1
ATOM 7342 N N . LYS B 1 109 ? -24.656 -40.844 9.953 1 90.06 109 LYS B N 1
ATOM 7343 C CA . LYS B 1 109 ? -23.672 -40.625 10.992 1 90.06 109 LYS B CA 1
ATOM 7344 C C . LYS B 1 109 ? -22.797 -41.844 11.195 1 90.06 109 LYS B C 1
ATOM 7346 O O . LYS B 1 109 ? -22.766 -42.438 12.281 1 90.06 109 LYS B O 1
ATOM 7351 N N . LYS B 1 110 ? -22.031 -42.156 10.227 1 88.56 110 LYS B N 1
ATOM 7352 C CA . LYS B 1 110 ? -21.25 -43.375 10.297 1 88.56 110 LYS B CA 1
ATOM 7353 C C . LYS B 1 110 ? -19.766 -43.062 10.539 1 88.56 110 LYS B C 1
ATOM 7355 O O . LYS B 1 110 ? -19.016 -43.938 11 1 88.56 110 LYS B O 1
ATOM 7360 N N . ILE B 1 111 ? -19.375 -41.969 10.328 1 91.62 111 ILE B N 1
ATOM 7361 C CA . ILE B 1 111 ? -17.969 -41.594 10.438 1 91.62 111 ILE B CA 1
ATOM 7362 C C . ILE B 1 111 ? -17.656 -41.156 11.867 1 91.62 111 ILE B C 1
ATOM 7364 O O . ILE B 1 111 ? -18.125 -40.094 12.305 1 91.62 111 ILE B O 1
ATOM 7368 N N . PRO B 1 112 ? -16.844 -41.844 12.578 1 91.31 112 PRO B N 1
ATOM 7369 C CA . PRO B 1 112 ? -16.578 -41.531 13.984 1 91.31 112 PRO B CA 1
ATOM 7370 C C . PRO B 1 112 ? -15.367 -40.594 14.156 1 91.31 112 PRO B C 1
ATOM 7372 O O . PRO B 1 112 ? -15.086 -40.156 15.273 1 91.31 112 PRO B O 1
ATOM 7375 N N . THR B 1 113 ? -14.609 -40.25 13.18 1 90.5 113 THR B N 1
ATOM 7376 C CA . THR B 1 113 ? -13.383 -39.469 13.289 1 90.5 113 THR B CA 1
ATOM 7377 C C . THR B 1 113 ? -13.688 -38.031 13.648 1 90.5 113 THR B C 1
ATOM 7379 O O . THR B 1 113 ? -14.531 -37.375 13.008 1 90.5 113 THR B O 1
ATOM 7382 N N . LYS B 1 114 ? -13.039 -37.562 14.695 1 90.94 114 LYS B N 1
ATOM 7383 C CA . LYS B 1 114 ? -13.125 -36.156 15.078 1 90.94 114 LYS B CA 1
ATOM 7384 C C . LYS B 1 114 ? -11.977 -35.344 14.477 1 90.94 114 LYS B C 1
ATOM 7386 O O . LYS B 1 114 ? -10.836 -35.438 14.938 1 90.94 114 LYS B O 1
ATOM 7391 N N . TYR B 1 115 ? -12.328 -34.5 13.555 1 91.81 115 TYR B N 1
ATOM 7392 C CA . TYR B 1 115 ? -11.312 -33.719 12.859 1 91.81 115 TYR B CA 1
ATOM 7393 C C . TYR B 1 115 ? -10.906 -32.5 13.664 1 91.81 115 TYR B C 1
ATOM 7395 O O . TYR B 1 115 ? -11.68 -32 14.5 1 91.81 115 TYR B O 1
ATOM 7403 N N . SER B 1 116 ? -9.727 -32.031 13.492 1 91.44 116 SER B N 1
ATOM 7404 C CA . SER B 1 116 ? -9.18 -30.875 14.195 1 91.44 116 SER B CA 1
ATOM 7405 C C . SER B 1 116 ? -8.648 -29.844 13.211 1 91.44 116 SER B C 1
ATOM 7407 O O . SER B 1 116 ? -8.273 -30.188 12.086 1 91.44 116 SER B O 1
ATOM 7409 N N . LEU B 1 117 ? -8.594 -28.594 13.656 1 90.62 117 LEU B N 1
ATOM 7410 C CA . LEU B 1 117 ? -8.102 -27.5 12.812 1 90.62 117 LEU B CA 1
ATOM 7411 C C . LEU B 1 117 ? -6.609 -27.281 13.039 1 90.62 117 LEU B C 1
ATOM 7413 O O . LEU B 1 117 ? -5.961 -26.578 12.258 1 90.62 117 LEU B O 1
ATOM 7417 N N . SER B 1 118 ? -6.086 -27.906 13.977 1 90.19 118 SER B N 1
ATOM 7418 C CA . SER B 1 118 ? -4.668 -27.719 14.273 1 90.19 118 SER B CA 1
ATOM 7419 C C . SER B 1 118 ? -3.791 -28.406 13.234 1 90.19 118 SER B C 1
ATOM 7421 O O . SER B 1 118 ? -4.07 -29.531 12.828 1 90.19 118 SER B O 1
ATOM 7423 N N . SER B 1 119 ? -2.721 -27.766 12.836 1 87.19 119 SER B N 1
ATOM 7424 C CA . SER B 1 119 ? -1.817 -28.281 11.82 1 87.19 119 SER B CA 1
ATOM 7425 C C . SER B 1 119 ? -0.958 -29.422 12.375 1 87.19 119 SER B C 1
ATOM 7427 O O . SER B 1 119 ? -0.411 -30.219 11.609 1 87.19 119 SER B O 1
ATOM 7429 N N . THR B 1 120 ? -0.918 -29.562 13.703 1 87.5 120 THR B N 1
ATOM 7430 C CA . THR B 1 120 ? -0.059 -30.562 14.328 1 87.5 120 THR B CA 1
ATOM 7431 C C . THR B 1 120 ? -0.82 -31.875 14.555 1 87.5 120 THR B C 1
ATOM 7433 O O . THR B 1 120 ? -0.216 -32.906 14.812 1 87.5 120 THR B O 1
ATOM 7436 N N . SER B 1 121 ? -2.1 -31.812 14.266 1 88.56 121 SER B N 1
ATOM 7437 C CA . SER B 1 121 ? -2.895 -33.031 14.477 1 88.56 121 SER B CA 1
ATOM 7438 C C . SER B 1 121 ? -2.809 -33.969 13.273 1 88.56 121 SER B C 1
ATOM 7440 O O . SER B 1 121 ? -2.617 -33.5 12.148 1 88.56 121 SER B O 1
ATOM 7442 N N . SER B 1 122 ? -2.99 -35.219 13.469 1 85.75 122 SER B N 1
ATOM 7443 C CA . SER B 1 122 ? -2.953 -36.219 12.398 1 85.75 122 SER B CA 1
ATOM 7444 C C . SER B 1 122 ? -4.266 -36.25 11.617 1 85.75 122 SER B C 1
ATOM 7446 O O . SER B 1 122 ? -4.316 -36.75 10.492 1 85.75 122 SER B O 1
ATOM 7448 N N . VAL B 1 123 ? -5.316 -35.688 12.203 1 89.75 123 VAL B N 1
ATOM 7449 C CA . VAL B 1 123 ? -6.625 -35.719 11.562 1 89.75 123 VAL B CA 1
ATOM 7450 C C . VAL B 1 123 ? -6.965 -34.312 11.023 1 89.75 123 VAL B C 1
ATOM 7452 O O . VAL B 1 123 ? -8.102 -33.875 11.148 1 89.75 123 VAL B O 1
ATOM 7455 N N . ASN B 1 124 ? -6 -33.625 10.539 1 90.75 124 ASN B N 1
ATOM 7456 C CA . ASN B 1 124 ? -6.223 -32.281 10.039 1 90.75 124 ASN B CA 1
ATOM 7457 C C . ASN B 1 124 ? -6.484 -32.281 8.531 1 90.75 124 ASN B C 1
ATOM 7459 O O . ASN B 1 124 ? -6.578 -31.219 7.918 1 90.75 124 ASN B O 1
ATOM 7463 N N . ARG B 1 125 ? -6.488 -33.469 7.938 1 91.75 125 ARG B N 1
ATOM 7464 C CA . ARG B 1 125 ? -6.75 -33.594 6.508 1 91.75 125 ARG B CA 1
ATOM 7465 C C . ARG B 1 125 ? -7.762 -34.688 6.223 1 91.75 125 ARG B C 1
ATOM 7467 O O . ARG B 1 125 ? -7.895 -35.625 7.004 1 91.75 125 ARG B O 1
ATOM 7474 N N . LEU B 1 126 ? -8.422 -34.5 5.102 1 93 126 LEU B N 1
ATOM 7475 C CA . LEU B 1 126 ? -9.32 -35.562 4.66 1 93 126 LEU B CA 1
ATOM 7476 C C . LEU B 1 126 ? -8.531 -36.719 4.059 1 93 126 LEU B C 1
ATOM 7478 O O . LEU B 1 126 ? -7.762 -36.531 3.115 1 93 126 LEU B O 1
ATOM 7482 N N . ASN B 1 127 ? -8.719 -37.875 4.645 1 92.38 127 ASN B N 1
ATOM 7483 C CA . ASN B 1 127 ? -8.047 -39.062 4.129 1 92.38 127 ASN B CA 1
ATOM 7484 C C . ASN B 1 127 ? -8.898 -39.781 3.088 1 92.38 127 ASN B C 1
ATOM 7486 O O . ASN B 1 127 ? -9.742 -40.625 3.436 1 92.38 127 ASN B O 1
ATOM 7490 N N . LEU B 1 128 ? -8.609 -39.5 1.868 1 94.69 128 LEU B N 1
ATOM 7491 C CA . LEU B 1 128 ? -9.375 -40.062 0.773 1 94.69 128 LEU B CA 1
ATOM 7492 C C . LEU B 1 128 ? -8.602 -41.188 0.103 1 94.69 128 LEU B C 1
ATOM 7494 O O . LEU B 1 128 ? -7.375 -41.125 -0.011 1 94.69 128 LEU B O 1
ATOM 7498 N N . THR B 1 129 ? -9.297 -42.188 -0.247 1 94.75 129 THR B N 1
ATOM 7499 C CA . THR B 1 129 ? -8.75 -43.344 -0.986 1 94.75 129 THR B CA 1
ATOM 7500 C C . THR B 1 129 ? -9.586 -43.625 -2.227 1 94.75 129 THR B C 1
ATOM 7502 O O . THR B 1 129 ? -10.812 -43.469 -2.203 1 94.75 129 THR B O 1
ATOM 7505 N N . VAL B 1 130 ? -8.922 -44 -3.311 1 94.94 130 VAL B N 1
ATOM 7506 C CA . VAL B 1 130 ? -9.641 -44.25 -4.559 1 94.94 130 VAL B CA 1
ATOM 7507 C C . VAL B 1 130 ? -9.359 -45.656 -5.039 1 94.94 130 VAL B C 1
ATOM 7509 O O . VAL B 1 130 ? -8.258 -46.188 -4.859 1 94.94 130 VAL B O 1
ATOM 7512 N N . SER B 1 131 ? -10.414 -46.312 -5.52 1 95.19 131 SER B N 1
ATOM 7513 C CA . SER B 1 131 ? -10.289 -47.531 -6.289 1 95.19 131 SER B CA 1
ATOM 7514 C C . SER B 1 131 ? -10.203 -47.25 -7.785 1 95.19 131 SER B C 1
ATOM 7516 O O . SER B 1 131 ? -11.086 -46.594 -8.344 1 95.19 131 SER B O 1
ATOM 7518 N N . ARG B 1 132 ? -9.164 -47.781 -8.367 1 95.31 132 ARG B N 1
ATOM 7519 C CA . ARG B 1 132 ? -8.898 -47.469 -9.766 1 95.31 132 ARG B CA 1
ATOM 7520 C C . ARG B 1 132 ? -9.242 -48.656 -10.672 1 95.31 132 ARG B C 1
ATOM 7522 O O . ARG B 1 132 ? -8.945 -49.781 -10.352 1 95.31 132 ARG B O 1
ATOM 7529 N N . PHE B 1 133 ? -9.938 -48.312 -11.812 1 96.69 133 PHE B N 1
ATOM 7530 C CA . PHE B 1 133 ? -10.305 -49.312 -12.812 1 96.69 133 PHE B CA 1
ATOM 7531 C C . PHE B 1 133 ? -9.883 -48.844 -14.203 1 96.69 133 PHE B C 1
ATOM 7533 O O . PHE B 1 133 ? -10.031 -47.688 -14.555 1 96.69 133 PHE B O 1
ATOM 7540 N N . SER B 1 134 ? -9.281 -49.719 -14.938 1 96.75 134 SER B N 1
ATOM 7541 C CA . SER B 1 134 ? -8.992 -49.438 -16.344 1 96.75 134 SER B CA 1
ATOM 7542 C C . SER B 1 134 ? -10.273 -49.406 -17.172 1 96.75 134 SER B C 1
ATOM 7544 O O . SER B 1 134 ? -11.32 -49.875 -16.719 1 96.75 134 SER B O 1
ATOM 7546 N N . PRO B 1 135 ? -10.258 -48.906 -18.344 1 96.25 135 PRO B N 1
ATOM 7547 C CA . PRO B 1 135 ? -11.453 -48.906 -19.203 1 96.25 135 PRO B CA 1
ATOM 7548 C C . PRO B 1 135 ? -11.953 -50.312 -19.484 1 96.25 135 PRO B C 1
ATOM 7550 O O . PRO B 1 135 ? -13.156 -50.531 -19.625 1 96.25 135 PRO B O 1
ATOM 7553 N N . SER B 1 136 ? -11.062 -51.312 -19.469 1 94.62 136 SER B N 1
ATOM 7554 C CA . SER B 1 136 ? -11.422 -52.688 -19.75 1 94.62 136 SER B CA 1
ATOM 7555 C C . SER B 1 136 ? -11.945 -53.406 -18.5 1 94.62 136 SER B C 1
ATOM 7557 O O . SER B 1 136 ? -12.297 -54.562 -18.547 1 94.62 136 SER B O 1
ATOM 7559 N N . GLY B 1 137 ? -11.969 -52.688 -17.359 1 94.81 137 GLY B N 1
ATOM 7560 C CA . GLY B 1 137 ? -12.578 -53.219 -16.141 1 94.81 137 GLY B CA 1
ATOM 7561 C C . GLY B 1 137 ? -11.57 -53.844 -15.195 1 94.81 137 GLY B C 1
ATOM 7562 O O . GLY B 1 137 ? -11.945 -54.375 -14.133 1 94.81 137 GLY B O 1
ATOM 7563 N N . GLN B 1 138 ? -10.344 -53.781 -15.547 1 94.88 138 GLN B N 1
ATOM 7564 C CA . GLN B 1 138 ? -9.305 -54.344 -14.688 1 94.88 138 GLN B CA 1
ATOM 7565 C C . GLN B 1 138 ? -9.07 -53.438 -13.461 1 94.88 138 GLN B C 1
ATOM 7567 O O . GLN B 1 138 ? -8.945 -52.219 -13.586 1 94.88 138 GLN B O 1
ATOM 7572 N N . PHE B 1 139 ? -9.055 -54.156 -12.328 1 94.44 139 PHE B N 1
ATOM 7573 C CA . PHE B 1 139 ? -8.789 -53.469 -11.078 1 94.44 139 PHE B CA 1
ATOM 7574 C C . PHE B 1 139 ? -7.301 -53.156 -10.938 1 94.44 139 PHE B C 1
ATOM 7576 O O . PHE B 1 139 ? -6.477 -54.062 -10.875 1 94.44 139 PHE B O 1
ATOM 7583 N N . LYS B 1 140 ? -6.922 -51.906 -10.914 1 93.25 140 LYS B N 1
ATOM 7584 C CA . LYS B 1 140 ? -5.527 -51.469 -10.852 1 93.25 140 LYS B CA 1
ATOM 7585 C C . LYS B 1 140 ? -5.07 -51.281 -9.406 1 93.25 140 LYS B C 1
ATOM 7587 O O . LYS B 1 140 ? -3.889 -51.062 -9.148 1 93.25 140 LYS B O 1
ATOM 7592 N N . GLY B 1 141 ? -5.957 -51.312 -8.477 1 90.69 141 GLY B N 1
ATOM 7593 C CA . GLY B 1 141 ? -5.582 -51.219 -7.074 1 90.69 141 GLY B CA 1
ATOM 7594 C C . GLY B 1 141 ? -6.141 -50 -6.383 1 90.69 141 GLY B C 1
ATOM 7595 O O . GLY B 1 141 ? -6.855 -49.219 -7 1 90.69 141 GLY B O 1
ATOM 7596 N N . PHE B 1 142 ? -5.871 -50.031 -5.055 1 90.25 142 PHE B N 1
ATOM 7597 C CA . PHE B 1 142 ? -6.238 -48.875 -4.227 1 90.25 142 PHE B CA 1
ATOM 7598 C C . PHE B 1 142 ? -5.125 -47.844 -4.215 1 90.25 142 PHE B C 1
ATOM 7600 O O . PHE B 1 142 ? -3.941 -48.188 -4.207 1 90.25 142 PHE B O 1
ATOM 7607 N N . ALA B 1 143 ? -5.512 -46.625 -4.426 1 88.56 143 ALA B N 1
ATOM 7608 C CA . ALA B 1 143 ? -4.543 -45.562 -4.336 1 88.56 143 ALA B CA 1
ATOM 7609 C C . ALA B 1 143 ? -5.035 -44.438 -3.402 1 88.56 143 ALA B C 1
ATOM 7611 O O . ALA B 1 143 ? -6.242 -44.219 -3.281 1 88.56 143 ALA B O 1
ATOM 7612 N N . VAL B 1 144 ? -4.09 -43.875 -2.697 1 86.25 144 VAL B N 1
ATOM 7613 C CA . VAL B 1 144 ? -4.438 -42.75 -1.86 1 86.25 144 VAL B CA 1
ATOM 7614 C C . VAL B 1 144 ? -4.797 -41.562 -2.742 1 86.25 144 VAL B C 1
ATOM 7616 O O . VAL B 1 144 ? -4.07 -41.219 -3.684 1 86.25 144 VAL B O 1
ATOM 7619 N N . ALA B 1 145 ? -5.992 -41.062 -2.584 1 83.5 145 ALA B N 1
ATOM 7620 C CA . ALA B 1 145 ? -6.445 -39.906 -3.344 1 83.5 145 ALA B CA 1
ATOM 7621 C C . ALA B 1 145 ? -5.938 -38.625 -2.719 1 83.5 145 ALA B C 1
ATOM 7623 O O . ALA B 1 145 ? -6.676 -37.938 -2.016 1 83.5 145 ALA B O 1
ATOM 7624 N N . THR B 1 146 ? -4.676 -38.375 -3.078 1 83.12 146 THR B N 1
ATOM 7625 C CA . THR B 1 146 ? -4.129 -37.094 -2.637 1 83.12 146 THR B CA 1
ATOM 7626 C C . THR B 1 146 ? -4.781 -35.938 -3.389 1 83.12 146 THR B C 1
ATOM 7628 O O . THR B 1 146 ? -5.547 -36.156 -4.332 1 83.12 146 THR B O 1
ATOM 7631 N N . GLY B 1 147 ? -4.711 -34.781 -2.889 1 80 147 GLY B N 1
ATOM 7632 C CA . GLY B 1 147 ? -5.227 -33.594 -3.561 1 80 147 GLY B CA 1
ATOM 7633 C C . GLY B 1 147 ? -4.719 -33.438 -4.98 1 80 147 GLY B C 1
ATOM 7634 O O . GLY B 1 147 ? -5.438 -32.969 -5.859 1 80 147 GLY B O 1
ATOM 7635 N N . SER B 1 148 ? -3.627 -33.938 -5.191 1 85.56 148 SER B N 1
ATOM 7636 C CA . SER B 1 148 ? -3.021 -33.844 -6.516 1 85.56 148 SER B CA 1
ATOM 7637 C C . SER B 1 148 ? -3.689 -34.781 -7.504 1 85.56 148 SER B C 1
ATOM 7639 O O . SER B 1 148 ? -3.689 -34.531 -8.711 1 85.56 148 SER B O 1
ATOM 7641 N N . PHE B 1 149 ? -4.344 -35.781 -6.945 1 87.62 149 PHE B N 1
ATOM 7642 C CA . PHE B 1 149 ? -5.004 -36.781 -7.789 1 87.62 149 PHE B CA 1
ATOM 7643 C C . PHE B 1 149 ? -6.293 -36.219 -8.367 1 87.62 149 PHE B C 1
ATOM 7645 O O . PHE B 1 149 ? -6.598 -36.438 -9.547 1 87.62 149 PHE B O 1
ATOM 7652 N N . LEU B 1 150 ? -6.977 -35.438 -7.559 1 91.94 150 LEU B N 1
ATOM 7653 C CA . LEU B 1 150 ? -8.297 -34.969 -7.945 1 91.94 150 LEU B CA 1
ATOM 7654 C C . LEU B 1 150 ? -8.188 -33.688 -8.766 1 91.94 150 LEU B C 1
ATOM 7656 O O . LEU B 1 150 ? -9.164 -33.25 -9.398 1 91.94 150 LEU B O 1
ATOM 7660 N N . GLN B 1 151 ? -7.094 -33.125 -8.75 1 93.38 151 GLN B N 1
ATOM 7661 C CA . GLN B 1 151 ? -6.93 -31.844 -9.422 1 93.38 151 GLN B CA 1
ATOM 7662 C C . GLN B 1 151 ? -6.18 -32 -10.734 1 93.38 151 GLN B C 1
ATOM 7664 O O . GLN B 1 151 ? -5.129 -32.625 -10.789 1 93.38 151 GLN B O 1
ATOM 7669 N N . LEU B 1 152 ? -6.742 -31.375 -11.766 1 93.94 152 LEU B N 1
ATOM 7670 C CA . LEU B 1 152 ? -6.133 -31.469 -13.086 1 93.94 152 LEU B CA 1
ATOM 7671 C C . LEU B 1 152 ? -5.211 -30.281 -13.344 1 93.94 152 LEU B C 1
ATOM 7673 O O . LEU B 1 152 ? -4.422 -30.297 -14.289 1 93.94 152 LEU B O 1
ATOM 7677 N N . CYS B 1 153 ? -5.328 -29.297 -12.547 1 92.44 153 CYS B N 1
ATOM 7678 C CA . CYS B 1 153 ? -4.449 -28.141 -12.695 1 92.44 153 CYS B CA 1
ATOM 7679 C C . CYS B 1 153 ? -3.002 -28.516 -12.406 1 92.44 153 CYS B C 1
ATOM 7681 O O . CYS B 1 153 ? -2.709 -29.156 -11.398 1 92.44 153 CYS B O 1
ATOM 7683 N N . PRO B 1 154 ? -2.139 -28.094 -13.258 1 91.62 154 PRO B N 1
ATOM 7684 C CA . PRO B 1 154 ? -0.732 -28.438 -13.039 1 91.62 154 PRO B CA 1
ATOM 7685 C C . PRO B 1 154 ? -0.089 -27.625 -11.914 1 91.62 154 PRO B C 1
ATOM 7687 O O . PRO B 1 154 ? -0.127 -26.391 -11.945 1 91.62 154 PRO B O 1
ATOM 7690 N N . GLU B 1 155 ? 0.405 -28.25 -10.906 1 90.56 155 GLU B N 1
ATOM 7691 C CA . GLU B 1 155 ? 1.119 -27.672 -9.773 1 90.56 155 GLU B CA 1
ATOM 7692 C C . GLU B 1 155 ? 1.887 -28.734 -9 1 90.56 155 GLU B C 1
ATOM 7694 O O . GLU B 1 155 ? 1.739 -29.938 -9.266 1 90.56 155 GLU B O 1
ATOM 7699 N N . SER B 1 156 ? 2.744 -28.25 -8.156 1 91 156 SER B N 1
ATOM 7700 C CA . SER B 1 156 ? 3.434 -29.203 -7.305 1 91 156 SER B CA 1
ATOM 7701 C C . SER B 1 156 ? 2.441 -30.031 -6.488 1 91 156 SER B C 1
ATOM 7703 O O . SER B 1 156 ? 1.448 -29.5 -5.988 1 91 156 SER B O 1
ATOM 7705 N N . TRP B 1 157 ? 2.65 -31.375 -6.496 1 89.94 157 TRP B N 1
ATOM 7706 C CA . TRP B 1 157 ? 1.731 -32.281 -5.816 1 89.94 157 TRP B CA 1
ATOM 7707 C C . TRP B 1 157 ? 1.549 -31.875 -4.359 1 89.94 157 TRP B C 1
ATOM 7709 O O . TRP B 1 157 ? 0.442 -31.969 -3.82 1 89.94 157 TRP B O 1
ATOM 7719 N N . GLU B 1 158 ? 2.578 -31.375 -3.783 1 87.19 158 GLU B N 1
ATOM 7720 C CA . GLU B 1 158 ? 2.492 -30.984 -2.377 1 87.19 158 GLU B CA 1
ATOM 7721 C C . GLU B 1 158 ? 1.542 -29.797 -2.188 1 87.19 158 GLU B C 1
ATOM 7723 O O . GLU B 1 158 ? 0.763 -29.781 -1.231 1 87.19 158 GLU B O 1
ATOM 7728 N N . VAL B 1 159 ? 1.658 -28.906 -3.1 1 88.81 159 VAL B N 1
ATOM 7729 C CA . VAL B 1 159 ? 0.808 -27.734 -3.035 1 88.81 159 VAL B CA 1
ATOM 7730 C C . VAL B 1 159 ? -0.647 -28.125 -3.277 1 88.81 159 VAL B C 1
ATOM 7732 O O . VAL B 1 159 ? -1.551 -27.641 -2.59 1 88.81 159 VAL B O 1
ATOM 7735 N N . LEU B 1 160 ? -0.863 -29.016 -4.172 1 92.38 160 LEU B N 1
ATOM 7736 C CA . LEU B 1 160 ? -2.213 -29.484 -4.488 1 92.38 160 LEU B CA 1
ATOM 7737 C C . LEU B 1 160 ? -2.787 -30.312 -3.346 1 92.38 160 LEU B C 1
ATOM 7739 O O . LEU B 1 160 ? -3.988 -30.25 -3.074 1 92.38 160 LEU B O 1
ATOM 7743 N N . ASP B 1 161 ? -1.926 -31 -2.713 1 91.69 161 ASP B N 1
ATOM 7744 C CA . ASP B 1 161 ? -2.367 -31.875 -1.621 1 91.69 161 ASP B CA 1
ATOM 7745 C C . ASP B 1 161 ? -2.855 -31.047 -0.433 1 91.69 161 ASP B C 1
ATOM 7747 O O . ASP B 1 161 ? -3.697 -31.5 0.344 1 91.69 161 ASP B O 1
ATOM 7751 N N . ALA B 1 162 ? -2.303 -29.891 -0.339 1 89.5 162 ALA B N 1
ATOM 7752 C CA . ALA B 1 162 ? -2.684 -29.016 0.77 1 89.5 162 ALA B CA 1
ATOM 7753 C C . ALA B 1 162 ? -4.117 -28.531 0.612 1 89.5 162 ALA B C 1
ATOM 7755 O O . ALA B 1 162 ? -4.703 -27.984 1.554 1 89.5 162 ALA B O 1
ATOM 7756 N N . GLY B 1 163 ? -4.723 -28.75 -0.471 1 90.5 163 GLY B N 1
ATOM 7757 C CA . GLY B 1 163 ? -6.098 -28.344 -0.712 1 90.5 163 GLY B CA 1
ATOM 7758 C C . GLY B 1 163 ? -7.105 -29.141 0.09 1 90.5 163 GLY B C 1
ATOM 7759 O O . GLY B 1 163 ? -8.258 -28.734 0.233 1 90.5 163 GLY B O 1
ATOM 7760 N N . LEU B 1 164 ? -6.641 -30.281 0.626 1 93.5 164 LEU B N 1
ATOM 7761 C CA . LEU B 1 164 ? -7.547 -31.125 1.389 1 93.5 164 LEU B CA 1
ATOM 7762 C C . LEU B 1 164 ? -7.414 -30.859 2.885 1 93.5 164 LEU B C 1
ATOM 7764 O O . LEU B 1 164 ? -7.902 -31.641 3.705 1 93.5 164 LEU B O 1
ATOM 7768 N N . ARG B 1 165 ? -6.777 -29.781 3.225 1 92.56 165 ARG B N 1
ATOM 7769 C CA . ARG B 1 165 ? -6.688 -29.375 4.621 1 92.56 165 ARG B CA 1
ATOM 7770 C C . ARG B 1 165 ? -8.07 -29.125 5.211 1 92.56 165 ARG B C 1
ATOM 7772 O O . ARG B 1 165 ? -8.859 -28.359 4.652 1 92.56 165 ARG B O 1
ATOM 7779 N N . PHE B 1 166 ? -8.297 -29.781 6.324 1 93 166 PHE B N 1
ATOM 7780 C CA . PHE B 1 166 ? -9.633 -29.719 6.906 1 93 166 PHE B CA 1
ATOM 7781 C C . PHE B 1 166 ? -9.953 -28.312 7.387 1 93 166 PHE B C 1
ATOM 7783 O O . PHE B 1 166 ? -9.125 -27.672 8.031 1 93 166 PHE B O 1
ATOM 7790 N N . GLY B 1 167 ? -11.102 -27.797 7.012 1 91.75 167 GLY B N 1
ATOM 7791 C CA . GLY B 1 167 ? -11.594 -26.5 7.48 1 91.75 167 GLY B CA 1
ATOM 7792 C C . GLY B 1 167 ? -11.195 -25.344 6.578 1 91.75 167 GLY B C 1
ATOM 7793 O O . GLY B 1 167 ? -11.609 -24.203 6.801 1 91.75 167 GLY B O 1
ATOM 7794 N N . SER B 1 168 ? -10.328 -25.594 5.629 1 92.38 168 SER B N 1
ATOM 7795 C CA . SER B 1 168 ? -9.891 -24.547 4.707 1 92.38 168 SER B CA 1
ATOM 7796 C C . SER B 1 168 ? -10.805 -24.453 3.492 1 92.38 168 SER B C 1
ATOM 7798 O O . SER B 1 168 ? -11.289 -25.469 2.996 1 92.38 168 SER B O 1
ATOM 7800 N N . ARG B 1 169 ? -11.188 -23.281 3.16 1 94 169 ARG B N 1
ATOM 7801 C CA . ARG B 1 169 ? -11.906 -23.062 1.907 1 94 169 ARG B CA 1
ATOM 7802 C C . ARG B 1 169 ? -10.93 -22.891 0.743 1 94 169 ARG B C 1
ATOM 7804 O O . ARG B 1 169 ? -10.523 -21.766 0.428 1 94 169 ARG B O 1
ATOM 7811 N N . TYR B 1 170 ? -10.688 -23.969 0.081 1 94.56 170 TYR B N 1
ATOM 7812 C CA . TYR B 1 170 ? -9.688 -24.047 -0.979 1 94.56 170 TYR B CA 1
ATOM 7813 C C . TYR B 1 170 ? -10.336 -23.922 -2.352 1 94.56 170 TYR B C 1
ATOM 7815 O O . TYR B 1 170 ? -11.398 -24.5 -2.598 1 94.56 170 TYR B O 1
ATOM 7823 N N . HIS B 1 171 ? -9.836 -23.047 -3.152 1 95 171 HIS B N 1
ATOM 7824 C CA . HIS B 1 171 ? -10.297 -22.875 -4.527 1 95 171 HIS B CA 1
ATOM 7825 C C . HIS B 1 171 ? -9.117 -22.688 -5.48 1 95 171 HIS B C 1
ATOM 7827 O O . HIS B 1 171 ? -8.25 -21.844 -5.242 1 95 171 HIS B O 1
ATOM 7833 N N . ARG B 1 172 ? -9.016 -23.516 -6.512 1 94.56 172 ARG B N 1
ATOM 7834 C CA . ARG B 1 172 ? -7.977 -23.406 -7.527 1 94.56 172 ARG B CA 1
ATOM 7835 C C . ARG B 1 172 ? -8.578 -23.438 -8.93 1 94.56 172 ARG B C 1
ATOM 7837 O O . ARG B 1 172 ? -9.398 -24.312 -9.242 1 94.56 172 ARG B O 1
ATOM 7844 N N . LYS B 1 173 ? -8.297 -22.453 -9.688 1 93.81 173 LYS B N 1
ATOM 7845 C CA . LYS B 1 173 ? -8.727 -22.375 -11.078 1 93.81 173 LYS B CA 1
ATOM 7846 C C . LYS B 1 173 ? -7.543 -22.156 -12.008 1 93.81 173 LYS B C 1
ATOM 7848 O O . LYS B 1 173 ? -6.605 -21.438 -11.68 1 93.81 173 LYS B O 1
ATOM 7853 N N . CYS B 1 174 ? -7.508 -22.891 -13.086 1 92.94 174 CYS B N 1
ATOM 7854 C CA . CYS B 1 174 ? -6.434 -22.719 -14.062 1 92.94 174 CYS B CA 1
ATOM 7855 C C . CYS B 1 174 ? -6.957 -22.906 -15.477 1 92.94 174 CYS B C 1
ATOM 7857 O O . CYS B 1 174 ? -8.094 -23.344 -15.68 1 92.94 174 CYS B O 1
ATOM 7859 N N . THR B 1 175 ? -6.27 -22.422 -16.422 1 93.88 175 THR B N 1
ATOM 7860 C CA . THR B 1 175 ? -6.52 -22.594 -17.844 1 93.88 175 THR B CA 1
ATOM 7861 C C . THR B 1 175 ? -5.375 -23.359 -18.5 1 93.88 175 THR B C 1
ATOM 7863 O O . THR B 1 175 ? -4.215 -22.953 -18.422 1 93.88 175 THR B O 1
ATOM 7866 N N . ILE B 1 176 ? -5.676 -24.531 -19.062 1 94.25 176 ILE B N 1
ATOM 7867 C CA . ILE B 1 176 ? -4.641 -25.375 -19.672 1 94.25 176 ILE B CA 1
ATOM 7868 C C . ILE B 1 176 ? -5.008 -25.672 -21.125 1 94.25 176 ILE B C 1
ATOM 7870 O O . ILE B 1 176 ? -6.191 -25.719 -21.484 1 94.25 176 ILE B O 1
ATOM 7874 N N . PRO B 1 177 ? -3.979 -25.828 -21.984 1 94.25 177 PRO B N 1
ATOM 7875 C CA . PRO B 1 177 ? -4.262 -26.281 -23.344 1 94.25 177 PRO B CA 1
ATOM 7876 C C . PRO B 1 177 ? -4.758 -27.734 -23.391 1 94.25 177 PRO B C 1
ATOM 7878 O O . PRO B 1 177 ? -4.391 -28.547 -22.531 1 94.25 177 PRO B O 1
ATOM 7881 N N . ILE B 1 178 ? -5.555 -28.094 -24.438 1 94.81 178 ILE B N 1
ATOM 7882 C CA . ILE B 1 178 ? -6.219 -29.391 -24.547 1 94.81 178 ILE B CA 1
ATOM 7883 C C . ILE B 1 178 ? -5.172 -30.484 -24.672 1 94.81 178 ILE B C 1
ATOM 7885 O O . ILE B 1 178 ? -5.352 -31.594 -24.141 1 94.81 178 ILE B O 1
ATOM 7889 N N . GLN B 1 179 ? -4.062 -30.188 -25.266 1 90.31 179 GLN B N 1
ATOM 7890 C CA . GLN B 1 179 ? -3.039 -31.203 -25.453 1 90.31 179 GLN B CA 1
ATOM 7891 C C . GLN B 1 179 ? -2.436 -31.625 -24.109 1 90.31 179 GLN B C 1
ATOM 7893 O O . GLN B 1 179 ? -2.051 -32.781 -23.938 1 90.31 179 GLN B O 1
ATOM 7898 N N . GLN B 1 180 ? -2.34 -30.656 -23.219 1 90.69 180 GLN B N 1
ATOM 7899 C CA . GLN B 1 180 ? -1.841 -30.984 -21.891 1 90.69 180 GLN B CA 1
ATOM 7900 C C . GLN B 1 180 ? -2.828 -31.859 -21.125 1 90.69 180 GLN B C 1
ATOM 7902 O O . GLN B 1 180 ? -2.424 -32.75 -20.375 1 90.69 180 GLN B O 1
ATOM 7907 N N . LEU B 1 181 ? -4.055 -31.641 -21.375 1 92.19 181 LEU B N 1
ATOM 7908 C CA . LEU B 1 181 ? -5.121 -32.406 -20.75 1 92.19 181 LEU B CA 1
ATOM 7909 C C . LEU B 1 181 ? -5.125 -33.844 -21.25 1 92.19 181 LEU B C 1
ATOM 7911 O O . LEU B 1 181 ? -5.398 -34.781 -20.5 1 92.19 181 LEU B O 1
ATOM 7915 N N . LEU B 1 182 ? -4.762 -34.062 -22.531 1 91.5 182 LEU B N 1
ATOM 7916 C CA . LEU B 1 182 ? -4.828 -35.344 -23.172 1 91.5 182 LEU B CA 1
ATOM 7917 C C . LEU B 1 182 ? -3.686 -36.25 -22.719 1 91.5 182 LEU B C 1
ATOM 7919 O O . LEU B 1 182 ? -3.664 -37.438 -23.016 1 91.5 182 LEU B O 1
ATOM 7923 N N . ASN B 1 183 ? -2.807 -35.688 -21.891 1 86.75 183 ASN B N 1
ATOM 7924 C CA . ASN B 1 183 ? -1.724 -36.5 -21.344 1 86.75 183 ASN B CA 1
ATOM 7925 C C . ASN B 1 183 ? -2.211 -37.406 -20.219 1 86.75 183 ASN B C 1
ATOM 7927 O O . ASN B 1 183 ? -1.53 -38.375 -19.844 1 86.75 183 ASN B O 1
ATOM 7931 N N . HIS B 1 184 ? -3.402 -37.25 -19.781 1 90.31 184 HIS B N 1
ATOM 7932 C CA . HIS B 1 184 ? -3.977 -38.094 -18.719 1 90.31 184 HIS B CA 1
ATOM 7933 C C . HIS B 1 184 ? -4.59 -39.344 -19.281 1 90.31 184 HIS B C 1
ATOM 7935 O O . HIS B 1 184 ? -5.207 -39.344 -20.344 1 90.31 184 HIS B O 1
ATOM 7941 N N . GLN B 1 185 ? -4.344 -40.375 -18.562 1 90.44 185 GLN B N 1
ATOM 7942 C CA . GLN B 1 185 ? -4.949 -41.625 -18.984 1 90.44 185 GLN B CA 1
ATOM 7943 C C . GLN B 1 185 ? -6.387 -41.75 -18.484 1 90.44 185 GLN B C 1
ATOM 7945 O O . GLN B 1 185 ? -6.746 -41.156 -17.469 1 90.44 185 GLN B O 1
ATOM 7950 N N . THR B 1 186 ? -7.184 -42.438 -19.297 1 96.12 186 THR B N 1
ATOM 7951 C CA . THR B 1 186 ? -8.57 -42.625 -18.906 1 96.12 186 THR B CA 1
ATOM 7952 C C . THR B 1 186 ? -8.68 -43.75 -17.859 1 96.12 186 THR B C 1
ATOM 7954 O O . THR B 1 186 ? -8.273 -44.906 -18.125 1 96.12 186 THR B O 1
ATOM 7957 N N . GLU B 1 187 ? -9.078 -43.438 -16.75 1 96 187 GLU B N 1
ATOM 7958 C CA . GLU B 1 187 ? -9.344 -44.375 -15.656 1 96 187 GLU B CA 1
ATOM 7959 C C . GLU B 1 187 ? -10.648 -44.031 -14.938 1 96 187 GLU B C 1
ATOM 7961 O O . GLU B 1 187 ? -11.172 -42.906 -15.094 1 96 187 GLU B O 1
ATOM 7966 N N . PHE B 1 188 ? -11.195 -45.031 -14.289 1 97.44 188 PHE B N 1
ATOM 7967 C CA . PHE B 1 188 ? -12.422 -44.844 -13.523 1 97.44 188 PHE B CA 1
ATOM 7968 C C . PHE B 1 188 ? -12.156 -45.031 -12.031 1 97.44 188 PHE B C 1
ATOM 7970 O O . PHE B 1 188 ? -11.336 -45.875 -11.648 1 97.44 188 PHE B O 1
ATOM 7977 N N . PHE B 1 189 ? -12.898 -44.25 -11.258 1 96.69 189 PHE B N 1
ATOM 7978 C CA . PHE B 1 189 ? -12.539 -44.188 -9.852 1 96.69 189 PHE B CA 1
ATOM 7979 C C . PHE B 1 189 ? -13.781 -44.281 -8.969 1 96.69 189 PHE B C 1
ATOM 7981 O O . PHE B 1 189 ? -14.836 -43.75 -9.297 1 96.69 189 PHE B O 1
ATOM 7988 N N . ASP B 1 190 ? -13.664 -45.031 -7.91 1 96.56 190 ASP B N 1
ATOM 7989 C CA . ASP B 1 190 ? -14.578 -44.969 -6.777 1 96.56 190 ASP B CA 1
ATOM 7990 C C . ASP B 1 190 ? -13.914 -44.344 -5.559 1 96.56 190 ASP B C 1
ATOM 7992 O O . ASP B 1 190 ? -12.867 -44.812 -5.098 1 96.56 190 ASP B O 1
ATOM 7996 N N . LEU B 1 191 ? -14.539 -43.312 -5.086 1 95.94 191 LEU B N 1
ATOM 7997 C CA . LEU B 1 191 ? -13.945 -42.562 -4.004 1 95.94 191 LEU B CA 1
ATOM 7998 C C . LEU B 1 191 ? -14.461 -43.031 -2.648 1 95.94 191 LEU B C 1
ATOM 8000 O O . LEU B 1 191 ? -15.656 -43.281 -2.496 1 95.94 191 LEU B O 1
ATOM 8004 N N . SER B 1 192 ? -13.57 -43.219 -1.7 1 95.94 192 SER B N 1
ATOM 8005 C CA . SER B 1 192 ? -13.93 -43.625 -0.344 1 95.94 192 SER B CA 1
ATOM 8006 C C . SER B 1 192 ? -13.133 -42.812 0.694 1 95.94 192 SER B C 1
ATOM 8008 O O . SER B 1 192 ? -12.062 -42.281 0.395 1 95.94 192 SER B O 1
ATOM 8010 N N . LEU B 1 193 ? -13.711 -42.625 1.825 1 95.25 193 LEU B N 1
ATOM 8011 C CA . LEU B 1 193 ? -13.047 -42.031 2.975 1 95.25 193 LEU B CA 1
ATOM 8012 C C . LEU B 1 193 ? -12.508 -43.094 3.916 1 95.25 193 LEU B C 1
ATOM 8014 O O . LEU B 1 193 ? -13.25 -44.031 4.309 1 95.25 193 LEU B O 1
ATOM 8018 N N . GLN B 1 194 ? -11.258 -42.969 4.184 1 93.44 194 GLN B N 1
ATOM 8019 C CA . GLN B 1 194 ? -10.625 -43.938 5.082 1 93.44 194 GLN B CA 1
ATOM 8020 C C . GLN B 1 194 ? -10.609 -43.406 6.52 1 93.44 194 GLN B C 1
ATOM 8022 O O . GLN B 1 194 ? -10.25 -42.281 6.762 1 93.44 194 GLN B O 1
ATOM 8027 N N . TYR B 1 195 ? -11.094 -44.188 7.441 1 91.31 195 TYR B N 1
ATOM 8028 C CA . TYR B 1 195 ? -11.062 -43.812 8.852 1 91.31 195 TYR B CA 1
ATOM 8029 C C . TYR B 1 195 ? -10.703 -45 9.719 1 91.31 195 TYR B C 1
ATOM 8031 O O . TYR B 1 195 ? -10.711 -46.156 9.25 1 91.31 195 TYR B O 1
ATOM 8039 N N . GLU B 1 196 ? -10.188 -44.688 10.914 1 89 196 GLU B N 1
ATOM 8040 C CA . GLU B 1 196 ? -9.789 -45.719 11.852 1 89 196 GLU B CA 1
ATOM 8041 C C . GLU B 1 196 ? -10.844 -45.938 12.938 1 89 196 GLU B C 1
ATOM 8043 O O . GLU B 1 196 ? -11.32 -44.969 13.531 1 89 196 GLU B O 1
ATOM 8048 N N . GLU B 1 197 ? -11.359 -47.062 13.016 1 87.81 197 GLU B N 1
ATOM 8049 C CA . GLU B 1 197 ? -12.273 -47.438 14.094 1 87.81 197 GLU B CA 1
ATOM 8050 C C . GLU B 1 197 ? -11.773 -48.688 14.82 1 87.81 197 GLU B C 1
ATOM 8052 O O . GLU B 1 197 ? -11.633 -49.75 14.211 1 87.81 197 GLU B O 1
ATOM 8057 N N . GLY B 1 198 ? -11.578 -48.688 16.125 1 83.5 198 GLY B N 1
ATOM 8058 C CA . GLY B 1 198 ? -11.148 -49.844 16.922 1 83.5 198 GLY B CA 1
ATOM 8059 C C . GLY B 1 198 ? -9.828 -50.438 16.469 1 83.5 198 GLY B C 1
ATOM 8060 O O . GLY B 1 198 ? -9.656 -51.656 16.469 1 83.5 198 GLY B O 1
ATOM 8061 N N . GLY B 1 199 ? -8.922 -49.688 15.82 1 83.5 199 GLY B N 1
ATOM 8062 C CA . GLY B 1 199 ? -7.625 -50.156 15.383 1 83.5 199 GLY B CA 1
ATOM 8063 C C . GLY B 1 199 ? -7.633 -50.688 13.961 1 83.5 199 GLY B C 1
ATOM 8064 O O . GLY B 1 199 ? -6.582 -51.031 13.406 1 83.5 199 GLY B O 1
ATOM 8065 N N . GLU B 1 200 ? -8.875 -50.719 13.344 1 89.81 200 GLU B N 1
ATOM 8066 C CA . GLU B 1 200 ? -8.977 -51.188 11.969 1 89.81 200 GLU B CA 1
ATOM 8067 C C . GLU B 1 200 ? -9.297 -50.062 11.016 1 89.81 200 GLU B C 1
ATOM 8069 O O . GLU B 1 200 ? -10.016 -49.125 11.375 1 89.81 200 GLU B O 1
ATOM 8074 N N . SER B 1 201 ? -8.68 -50.188 9.852 1 90.31 201 SER B N 1
ATOM 8075 C CA . SER B 1 201 ? -8.961 -49.188 8.82 1 90.31 201 SER B CA 1
ATOM 8076 C C . SER B 1 201 ? -10.227 -49.531 8.047 1 90.31 201 SER B C 1
ATOM 8078 O O . SER B 1 201 ? -10.359 -50.656 7.523 1 90.31 201 SER B O 1
ATOM 8080 N N . LYS B 1 202 ? -11.219 -48.688 8.133 1 92.44 202 LYS B N 1
ATOM 8081 C CA . LYS B 1 202 ? -12.477 -48.875 7.418 1 92.44 202 LYS B CA 1
ATOM 8082 C C . LYS B 1 202 ? -12.641 -47.812 6.324 1 92.44 202 LYS B C 1
ATOM 8084 O O . LYS B 1 202 ? -11.992 -46.781 6.363 1 92.44 202 LYS B O 1
ATOM 8089 N N . PHE B 1 203 ? -13.453 -48.25 5.34 1 93.38 203 PHE B N 1
ATOM 8090 C CA . PHE B 1 203 ? -13.703 -47.344 4.211 1 93.38 203 PHE B CA 1
ATOM 8091 C C . PHE B 1 203 ? -15.172 -46.969 4.129 1 93.38 203 PHE B C 1
ATOM 8093 O O . PHE B 1 203 ? -16.047 -47.812 4.34 1 93.38 203 PHE B O 1
ATOM 8100 N N . HIS B 1 204 ? -15.438 -45.75 4.004 1 94 204 HIS B N 1
ATOM 8101 C CA . HIS B 1 204 ? -16.766 -45.219 3.738 1 94 204 HIS B CA 1
ATOM 8102 C C . HIS B 1 204 ? -16.875 -44.656 2.326 1 94 204 HIS B C 1
ATOM 8104 O O . HIS B 1 204 ? -16.141 -43.75 1.966 1 94 204 HIS B O 1
ATOM 8110 N N . SER B 1 205 ? -17.781 -45.156 1.471 1 95.06 205 SER B N 1
ATOM 8111 C CA . SER B 1 205 ? -17.938 -44.688 0.093 1 95.06 205 SER B CA 1
ATOM 8112 C C . SER B 1 205 ? -18.5 -43.281 0.042 1 95.06 205 SER B C 1
ATOM 8114 O O . SER B 1 205 ? -19.469 -42.938 0.734 1 95.06 205 SER B O 1
ATOM 8116 N N . ILE B 1 206 ? -17.906 -42.469 -0.719 1 96.31 206 ILE B N 1
ATOM 8117 C CA . ILE B 1 206 ? -18.359 -41.062 -0.881 1 96.31 206 ILE B CA 1
ATOM 8118 C C . ILE B 1 206 ? -19.297 -40.969 -2.082 1 96.31 206 ILE B C 1
ATOM 8120 O O . ILE B 1 206 ? -18.906 -41.312 -3.205 1 96.31 206 ILE B O 1
ATOM 8124 N N . PRO B 1 207 ? -20.5 -40.469 -1.854 1 96.81 207 PRO B N 1
ATOM 8125 C CA . PRO B 1 207 ? -21.422 -40.312 -2.98 1 96.81 207 PRO B CA 1
ATOM 8126 C C . PRO B 1 207 ? -20.969 -39.219 -3.943 1 96.81 207 PRO B C 1
ATOM 8128 O O . PRO B 1 207 ? -20.344 -38.219 -3.523 1 96.81 207 PRO B O 1
ATOM 8131 N N . ILE B 1 208 ? -21.281 -39.344 -5.176 1 96.88 208 ILE B N 1
ATOM 8132 C CA . ILE B 1 208 ? -20.891 -38.438 -6.23 1 96.88 208 ILE B CA 1
ATOM 8133 C C . ILE B 1 208 ? -22.141 -37.844 -6.879 1 96.88 208 ILE B C 1
ATOM 8135 O O . ILE B 1 208 ? -23.062 -38.562 -7.25 1 96.88 208 ILE B O 1
ATOM 8139 N N . LEU B 1 209 ? -22.203 -36.531 -6.902 1 96 209 LEU B N 1
ATOM 8140 C CA . LEU B 1 209 ? -23.266 -35.812 -7.594 1 96 209 LEU B CA 1
ATOM 8141 C C . LEU B 1 209 ? -22.781 -35.312 -8.953 1 96 209 LEU B C 1
ATOM 8143 O O . LEU B 1 209 ? -22.031 -34.344 -9.031 1 96 209 LEU B O 1
ATOM 8147 N N . THR B 1 210 ? -23.141 -35.969 -10.039 1 94.81 210 THR B N 1
ATOM 8148 C CA . THR B 1 210 ? -22.812 -35.531 -11.398 1 94.81 210 THR B CA 1
ATOM 8149 C C . THR B 1 210 ? -23.844 -34.562 -11.914 1 94.81 210 THR B C 1
ATOM 8151 O O . THR B 1 210 ? -24.953 -34.938 -12.281 1 94.81 210 THR B O 1
ATOM 8154 N N . GLN B 1 211 ? -23.531 -33.344 -12.062 1 91.62 211 GLN B N 1
ATOM 8155 C CA . GLN B 1 211 ? -24.469 -32.281 -12.383 1 91.62 211 GLN B CA 1
ATOM 8156 C C . GLN B 1 211 ? -24.953 -32.375 -13.82 1 91.62 211 GLN B C 1
ATOM 8158 O O . GLN B 1 211 ? -26.109 -32.031 -14.109 1 91.62 211 GLN B O 1
ATOM 8163 N N . ASN B 1 212 ? -24.109 -32.812 -14.781 1 85.75 212 ASN B N 1
ATOM 8164 C CA . ASN B 1 212 ? -24.516 -32.906 -16.188 1 85.75 212 ASN B CA 1
ATOM 8165 C C . ASN B 1 212 ? -25.156 -34.25 -16.5 1 85.75 212 ASN B C 1
ATOM 8167 O O . ASN B 1 212 ? -25.109 -34.688 -17.656 1 85.75 212 ASN B O 1
ATOM 8171 N N . MET B 1 213 ? -25.734 -34.844 -15.547 1 84.44 213 MET B N 1
ATOM 8172 C CA . MET B 1 213 ? -26.375 -36.125 -15.805 1 84.44 213 MET B CA 1
ATOM 8173 C C . MET B 1 213 ? -27.641 -35.938 -16.656 1 84.44 213 MET B C 1
ATOM 8175 O O . MET B 1 213 ? -28.391 -35 -16.453 1 84.44 213 MET B O 1
ATOM 8179 N N . LYS B 1 214 ? -27.641 -36.688 -17.828 1 68.62 214 LYS B N 1
ATOM 8180 C CA . LYS B 1 214 ? -28.797 -36.625 -18.719 1 68.62 214 LYS B CA 1
ATOM 8181 C C . LYS B 1 214 ? -29.797 -37.719 -18.391 1 68.62 214 LYS B C 1
ATOM 8183 O O . LYS B 1 214 ? -29.484 -38.906 -18.547 1 68.62 214 LYS B O 1
ATOM 8188 N N . THR B 1 215 ? -30.469 -37.688 -17.359 1 61.25 215 THR B N 1
ATOM 8189 C CA . THR B 1 215 ? -31.391 -38.812 -17.156 1 61.25 215 THR B CA 1
ATOM 8190 C C . THR B 1 215 ? -32.781 -38.438 -17.703 1 61.25 215 THR B C 1
ATOM 8192 O O . THR B 1 215 ? -33.25 -37.344 -17.5 1 61.25 215 THR B O 1
ATOM 8195 N N . LYS B 1 216 ? -33.156 -38.938 -18.797 1 54.78 216 LYS B N 1
ATOM 8196 C CA . LYS B 1 216 ? -34.5 -38.719 -19.344 1 54.78 216 LYS B CA 1
ATOM 8197 C C . LYS B 1 216 ? -35.562 -39.031 -18.281 1 54.78 216 LYS B C 1
ATOM 8199 O O . LYS B 1 216 ? -36.719 -38.719 -18.484 1 54.78 216 LYS B O 1
ATOM 8204 N N . SER B 1 217 ? -35.125 -40 -17.375 1 52.69 217 SER B N 1
ATOM 8205 C CA . SER B 1 217 ? -36.281 -40.094 -16.5 1 52.69 217 SER B CA 1
ATOM 8206 C C . SER B 1 217 ? -36.562 -38.781 -15.766 1 52.69 217 SER B C 1
ATOM 8208 O O . SER B 1 217 ? -35.625 -38.125 -15.273 1 52.69 217 SER B O 1
ATOM 8210 N N . ILE B 1 218 ? -37.531 -38 -16.203 1 51.31 218 ILE B N 1
ATOM 8211 C CA . ILE B 1 218 ? -38.094 -36.719 -15.797 1 51.31 218 ILE B CA 1
ATOM 8212 C C . ILE B 1 218 ? -37.719 -36.438 -14.344 1 51.31 218 ILE B C 1
ATOM 8214 O O . ILE B 1 218 ? -37.625 -35.25 -13.945 1 51.31 218 ILE B O 1
ATOM 8218 N N . SER B 1 219 ? -37.375 -37.469 -13.539 1 60.41 219 SER B N 1
ATOM 8219 C CA . SER B 1 219 ? -37.656 -37.188 -12.133 1 60.41 219 SER B CA 1
ATOM 8220 C C . SER B 1 219 ? -36.406 -36.719 -11.398 1 60.41 219 SER B C 1
ATOM 8222 O O . SER B 1 219 ? -36.5 -36.188 -10.281 1 60.41 219 SER B O 1
ATOM 8224 N N . TYR B 1 220 ? -35.188 -36.906 -12.023 1 67.62 220 TYR B N 1
ATOM 8225 C CA . TYR B 1 220 ? -34.094 -36.469 -11.164 1 67.62 220 TYR B CA 1
ATOM 8226 C C . TYR B 1 220 ? -33.344 -35.312 -11.797 1 67.62 220 TYR B C 1
ATOM 8228 O O . TYR B 1 220 ? -33.156 -35.281 -13.016 1 67.62 220 TYR B O 1
ATOM 8236 N N . ASN B 1 221 ? -33.281 -34.312 -11.07 1 76.75 221 ASN B N 1
ATOM 8237 C CA . ASN B 1 221 ? -32.531 -33.094 -11.469 1 76.75 221 ASN B CA 1
ATOM 8238 C C . ASN B 1 221 ? -31.375 -32.812 -10.539 1 76.75 221 ASN B C 1
ATOM 8240 O O . ASN B 1 221 ? -31.562 -32.281 -9.445 1 76.75 221 ASN B O 1
ATOM 8244 N N . ASN B 1 222 ? -30.203 -33.25 -11.086 1 84.94 222 ASN B N 1
ATOM 8245 C CA . ASN B 1 222 ? -29.016 -33.031 -10.258 1 84.94 222 ASN B CA 1
ATOM 8246 C C . ASN B 1 222 ? -28.594 -31.578 -10.234 1 84.94 222 ASN B C 1
ATOM 8248 O O . ASN B 1 222 ? -27.688 -31.203 -9.477 1 84.94 222 ASN B O 1
ATOM 8252 N N . GLU B 1 223 ? -29.234 -30.734 -11.023 1 81.88 223 GLU B N 1
ATOM 8253 C CA . GLU B 1 223 ? -28.906 -29.312 -11.023 1 81.88 223 GLU B CA 1
ATOM 8254 C C . GLU B 1 223 ? -29.797 -28.547 -10.047 1 81.88 223 GLU B C 1
ATOM 8256 O O . GLU B 1 223 ? -29.531 -27.375 -9.742 1 81.88 223 GLU B O 1
ATOM 8261 N N . ALA B 1 224 ? -30.625 -29.328 -9.469 1 79.62 224 ALA B N 1
ATOM 8262 C CA . ALA B 1 224 ? -31.547 -28.688 -8.531 1 79.62 224 ALA B CA 1
ATOM 8263 C C . ALA B 1 224 ? -30.859 -28.469 -7.18 1 79.62 224 ALA B C 1
ATOM 8265 O O . ALA B 1 224 ? -29.891 -29.141 -6.84 1 79.62 224 ALA B O 1
ATOM 8266 N N . SER B 1 225 ? -31.312 -27.484 -6.461 1 84.38 225 SER B N 1
ATOM 8267 C CA . SER B 1 225 ? -30.75 -27.172 -5.152 1 84.38 225 SER B CA 1
ATOM 8268 C C . SER B 1 225 ? -31.266 -28.125 -4.086 1 84.38 225 SER B C 1
ATOM 8270 O O . SER B 1 225 ? -30.578 -28.375 -3.088 1 84.38 225 SER B O 1
ATOM 8272 N N . ASP B 1 226 ? -32.375 -28.781 -4.383 1 85.88 226 ASP B N 1
ATOM 8273 C CA . ASP B 1 226 ? -32.969 -29.688 -3.414 1 85.88 226 ASP B CA 1
ATOM 8274 C C . ASP B 1 226 ? -32.375 -31.094 -3.555 1 85.88 226 ASP B C 1
ATOM 8276 O O . ASP B 1 226 ? -32.5 -31.719 -4.605 1 85.88 226 ASP B O 1
ATOM 8280 N N . PRO B 1 227 ? -31.812 -31.562 -2.467 1 89.56 227 PRO B N 1
ATOM 8281 C CA . PRO B 1 227 ? -31.156 -32.875 -2.533 1 89.56 227 PRO B CA 1
ATOM 8282 C C . PRO B 1 227 ? -32.156 -34.031 -2.715 1 89.56 227 PRO B C 1
ATOM 8284 O O . PRO B 1 227 ? -31.781 -35.125 -3.105 1 89.56 227 PRO B O 1
ATOM 8287 N N . SER B 1 228 ? -33.375 -33.75 -2.514 1 86.56 228 SER B N 1
ATOM 8288 C CA . SER B 1 228 ? -34.375 -34.812 -2.652 1 86.56 228 SER B CA 1
ATOM 8289 C C . SER B 1 228 ? -34.562 -35.219 -4.113 1 86.56 228 SER B C 1
ATOM 8291 O O . SER B 1 228 ? -35 -36.312 -4.406 1 86.56 228 SER B O 1
ATOM 8293 N N . GLN B 1 229 ? -34.094 -34.438 -4.965 1 87.38 229 GLN B N 1
ATOM 8294 C CA . GLN B 1 229 ? -34.25 -34.688 -6.395 1 87.38 229 GLN B CA 1
ATOM 8295 C C . GLN B 1 229 ? -32.969 -35.25 -6.992 1 87.38 229 GLN B C 1
ATOM 8297 O O . GLN B 1 229 ? -32.906 -35.562 -8.188 1 87.38 229 GLN B O 1
ATOM 8302 N N . TRP B 1 230 ? -32.062 -35.531 -6.16 1 91.31 230 TRP B N 1
ATOM 8303 C CA . TRP B 1 230 ? -30.766 -35.906 -6.684 1 91.31 230 TRP B CA 1
ATOM 8304 C C . TRP B 1 230 ? -30.672 -37.438 -6.844 1 91.31 230 TRP B C 1
ATOM 8306 O O . TRP B 1 230 ? -31.312 -38.188 -6.102 1 91.31 230 TRP B O 1
ATOM 8316 N N . LEU B 1 231 ? -29.938 -37.812 -7.828 1 90.81 231 LEU B N 1
ATOM 8317 C CA . LEU B 1 231 ? -29.5 -39.188 -7.969 1 90.81 231 LEU B CA 1
ATOM 8318 C C . LEU B 1 231 ? -27.984 -39.312 -7.797 1 90.81 231 LEU B C 1
ATOM 8320 O O . LEU B 1 231 ? -27.234 -38.812 -8.633 1 90.81 231 LEU B O 1
ATOM 8324 N N . LEU B 1 232 ? -27.594 -39.938 -6.676 1 94.12 232 LEU B N 1
ATOM 8325 C CA . LEU B 1 232 ? -26.188 -40.062 -6.348 1 94.12 232 LEU B CA 1
ATOM 8326 C C . LEU B 1 232 ? -25.578 -41.312 -6.945 1 94.12 232 LEU B C 1
ATOM 8328 O O . LEU B 1 232 ? -26.266 -42.344 -7.039 1 94.12 232 LEU B O 1
ATOM 8332 N N . THR B 1 233 ? -24.391 -41.188 -7.398 1 94.44 233 THR B N 1
ATOM 8333 C CA . THR B 1 233 ? -23.672 -42.312 -7.984 1 94.44 233 THR B CA 1
ATOM 8334 C C . THR B 1 233 ? -22.344 -42.531 -7.254 1 94.44 233 THR B C 1
ATOM 8336 O O . THR B 1 233 ? -22.016 -41.812 -6.312 1 94.44 233 THR B O 1
ATOM 8339 N N . LYS B 1 234 ? -21.578 -43.594 -7.668 1 95.69 234 LYS B N 1
ATOM 8340 C CA . LYS B 1 234 ? -20.359 -43.938 -6.922 1 95.69 234 LYS B CA 1
ATOM 8341 C C . LYS B 1 234 ? -19.125 -43.812 -7.801 1 95.69 234 LYS B C 1
ATOM 8343 O O . LYS B 1 234 ? -18 -43.719 -7.289 1 95.69 234 LYS B O 1
ATOM 8348 N N . ARG B 1 235 ? -19.281 -43.781 -9.109 1 96.5 235 ARG B N 1
ATOM 8349 C CA . ARG B 1 235 ? -18.109 -43.844 -9.984 1 96.5 235 ARG B CA 1
ATOM 8350 C C . ARG B 1 235 ? -17.984 -42.562 -10.797 1 96.5 235 ARG B C 1
ATOM 8352 O O . ARG B 1 235 ? -18.984 -41.969 -11.195 1 96.5 235 ARG B O 1
ATOM 8359 N N . PHE B 1 236 ? -16.703 -42.125 -10.945 1 96.44 236 PHE B N 1
ATOM 8360 C CA . PHE B 1 236 ? -16.406 -40.938 -11.758 1 96.44 236 PHE B CA 1
ATOM 8361 C C . PHE B 1 236 ? -15.086 -41.094 -12.5 1 96.44 236 PHE B C 1
ATOM 8363 O O . PHE B 1 236 ? -14.422 -42.125 -12.375 1 96.44 236 PHE B O 1
ATOM 8370 N N . PHE B 1 237 ? -14.742 -40.25 -13.391 1 97.06 237 PHE B N 1
ATOM 8371 C CA . PHE B 1 237 ? -13.492 -40.25 -14.133 1 97.06 237 PHE B CA 1
ATOM 8372 C C . PHE B 1 237 ? -12.969 -38.844 -14.305 1 97.06 237 PHE B C 1
ATOM 8374 O O . PHE B 1 237 ? -13.695 -37.875 -14.078 1 97.06 237 PHE B O 1
ATOM 8381 N N . LEU B 1 238 ? -11.688 -38.719 -14.633 1 96.5 238 LEU B N 1
ATOM 8382 C CA . LEU B 1 238 ? -11.078 -37.406 -14.805 1 96.5 238 LEU B CA 1
ATOM 8383 C C . LEU B 1 238 ? -11.102 -36.969 -16.266 1 96.5 238 LEU B C 1
ATOM 8385 O O . LEU B 1 238 ? -11.586 -35.906 -16.609 1 96.5 238 LEU B O 1
ATOM 8389 N N . VAL B 1 239 ? -10.625 -37.781 -17.125 1 96.75 239 VAL B N 1
ATOM 8390 C CA . VAL B 1 239 ? -10.602 -37.531 -18.562 1 96.75 239 VAL B CA 1
ATOM 8391 C C . VAL B 1 239 ? -11.008 -38.781 -19.312 1 96.75 239 VAL B C 1
ATOM 8393 O O . VAL B 1 239 ? -10.508 -39.875 -19.016 1 96.75 239 VAL B O 1
ATOM 8396 N N . ASP B 1 240 ? -11.945 -38.688 -20.219 1 96.81 240 ASP B N 1
ATOM 8397 C CA . ASP B 1 240 ? -12.375 -39.781 -21.062 1 96.81 240 ASP B CA 1
ATOM 8398 C C . ASP B 1 240 ? -12 -39.531 -22.531 1 96.81 240 ASP B C 1
ATOM 8400 O O . ASP B 1 240 ? -12.633 -38.719 -23.219 1 96.81 240 ASP B O 1
ATOM 8404 N N . LYS B 1 241 ? -11.008 -40.25 -22.938 1 94.44 241 LYS B N 1
ATOM 8405 C CA . LYS B 1 241 ? -10.57 -40.156 -24.328 1 94.44 241 LYS B CA 1
ATOM 8406 C C . LYS B 1 241 ? -10.93 -41.438 -25.094 1 94.44 241 LYS B C 1
ATOM 8408 O O . LYS B 1 241 ? -10.461 -41.625 -26.219 1 94.44 241 LYS B O 1
ATOM 8413 N N . VAL B 1 242 ? -11.703 -42.312 -24.531 1 94.69 242 VAL B N 1
ATOM 8414 C CA . VAL B 1 242 ? -11.938 -43.656 -25.094 1 94.69 242 VAL B CA 1
ATOM 8415 C C . VAL B 1 242 ? -13.312 -43.688 -25.75 1 94.69 242 VAL B C 1
ATOM 8417 O O . VAL B 1 242 ? -13.445 -44.125 -26.891 1 94.69 242 VAL B O 1
ATOM 8420 N N . SER B 1 243 ? -14.344 -43.188 -25.141 1 93.19 243 SER B N 1
ATOM 8421 C CA . SER B 1 243 ? -15.719 -43.312 -25.609 1 93.19 243 SER B CA 1
ATOM 8422 C C . SER B 1 243 ? -15.93 -42.5 -26.891 1 93.19 243 SER B C 1
ATOM 8424 O O . SER B 1 243 ? -16.766 -42.844 -27.719 1 93.19 243 SER B O 1
ATOM 8426 N N . GLY B 1 244 ? -15.188 -41.469 -27.094 1 92.38 244 GLY B N 1
ATOM 8427 C CA . GLY B 1 244 ? -15.406 -40.594 -28.219 1 92.38 244 GLY B CA 1
ATOM 8428 C C . GLY B 1 244 ? -14.648 -41 -29.453 1 92.38 244 GLY B C 1
ATOM 8429 O O . GLY B 1 244 ? -14.664 -40.281 -30.469 1 92.38 244 GLY B O 1
ATOM 8430 N N . VAL B 1 245 ? -13.953 -42.094 -29.438 1 92.31 245 VAL B N 1
ATOM 8431 C CA . VAL B 1 245 ? -13.211 -42.562 -30.609 1 92.31 245 VAL B CA 1
ATOM 8432 C C . VAL B 1 245 ? -14.156 -43.281 -31.562 1 92.31 245 VAL B C 1
ATOM 8434 O O . VAL B 1 245 ? -14.875 -44.219 -31.172 1 92.31 245 VAL B O 1
ATOM 8437 N N . GLN B 1 246 ? -14.18 -42.844 -32.781 1 87.69 246 GLN B N 1
ATOM 8438 C CA . GLN B 1 246 ? -15.094 -43.375 -33.781 1 87.69 246 GLN B CA 1
ATOM 8439 C C . GLN B 1 246 ? -14.492 -44.594 -34.469 1 87.69 246 GLN B C 1
ATOM 8441 O O . GLN B 1 246 ? -13.273 -44.719 -34.562 1 87.69 246 GLN B O 1
ATOM 8446 N N . THR B 1 247 ? -15.367 -45.469 -34.844 1 76.25 247 THR B N 1
ATOM 8447 C CA . THR B 1 247 ? -14.961 -46.625 -35.625 1 76.25 247 THR B CA 1
ATOM 8448 C C . THR B 1 247 ? -14.625 -46.219 -37.031 1 76.25 247 THR B C 1
ATOM 8450 O O . THR B 1 247 ? -15.422 -45.562 -37.719 1 76.25 247 THR B O 1
ATOM 8453 N N . VAL B 1 248 ? -13.328 -46.031 -37.312 1 62.88 248 VAL B N 1
ATOM 8454 C CA . VAL B 1 248 ? -13.047 -45.719 -38.719 1 62.88 248 VAL B CA 1
ATOM 8455 C C . VAL B 1 248 ? -12.625 -47 -39.438 1 62.88 248 VAL B C 1
ATOM 8457 O O . VAL B 1 248 ? -11.734 -47.719 -38.969 1 62.88 248 VAL B O 1
ATOM 8460 N N . TRP B 1 249 ? -13.508 -47.719 -40.094 1 53.44 249 TRP B N 1
ATOM 8461 C CA . TRP B 1 249 ? -13.148 -48.812 -40.969 1 53.44 249 TRP B CA 1
ATOM 8462 C C . TRP B 1 249 ? -12.211 -48.344 -42.094 1 53.44 249 TRP B C 1
ATOM 8464 O O . TRP B 1 249 ? -12.633 -47.656 -43 1 53.44 249 TRP B O 1
ATOM 8474 N N . VAL B 1 250 ? -11.039 -47.781 -41.844 1 50 250 VAL B N 1
ATOM 8475 C CA . VAL B 1 250 ? -10.242 -47.469 -43.031 1 50 250 VAL B CA 1
ATOM 8476 C C . VAL B 1 250 ? -9.375 -48.688 -43.375 1 50 250 VAL B C 1
ATOM 8478 O O . VAL B 1 250 ? -8.516 -49.094 -42.594 1 50 250 VAL B O 1
ATOM 8481 N N . ASP B 1 251 ? -9.383 -49.156 -44.688 1 49.66 251 ASP B N 1
ATOM 8482 C CA . ASP B 1 251 ? -8.727 -50.219 -45.469 1 49.66 251 ASP B CA 1
ATOM 8483 C C . ASP B 1 251 ? -8.32 -51.375 -44.562 1 49.66 251 ASP B C 1
ATOM 8485 O O . ASP B 1 251 ? -7.23 -51.938 -44.719 1 49.66 251 ASP B O 1
ATOM 8489 N N . GLY B 1 252 ? -8.984 -51.906 -43.562 1 49.44 252 GLY B N 1
ATOM 8490 C CA . GLY B 1 252 ? -8.82 -53.156 -42.844 1 49.44 252 GLY B CA 1
ATOM 8491 C C . GLY B 1 252 ? -8.156 -52.969 -41.5 1 49.44 252 GLY B C 1
ATOM 8492 O O . GLY B 1 252 ? -8.047 -53.938 -40.719 1 49.44 252 GLY B O 1
ATOM 8493 N N . ASN B 1 253 ? -7.184 -52 -41.156 1 48.25 253 ASN B N 1
ATOM 8494 C CA . ASN B 1 253 ? -6.465 -51.906 -39.875 1 48.25 253 ASN B CA 1
ATOM 8495 C C . ASN B 1 253 ? -7.062 -50.844 -38.969 1 48.25 253 ASN B C 1
ATOM 8497 O O . ASN B 1 253 ? -7.473 -49.781 -39.438 1 48.25 253 ASN B O 1
ATOM 8501 N N . ASP B 1 254 ? -7.562 -51.219 -37.781 1 48 254 ASP B N 1
ATOM 8502 C CA . ASP B 1 254 ? -8.039 -50.375 -36.688 1 48 254 ASP B CA 1
ATOM 8503 C C . ASP B 1 254 ? -7.039 -49.25 -36.406 1 48 254 ASP B C 1
ATOM 8505 O O . ASP B 1 254 ? -5.957 -49.531 -35.875 1 48 254 ASP B O 1
ATOM 8509 N N . GLN B 1 255 ? -6.777 -48.281 -37.188 1 51.69 255 GLN B N 1
ATOM 8510 C CA . GLN B 1 255 ? -5.828 -47.219 -36.844 1 51.69 255 GLN B CA 1
ATOM 8511 C C . GLN B 1 255 ? -6.383 -46.344 -35.719 1 51.69 255 GLN B C 1
ATOM 8513 O O . GLN B 1 255 ? -7.582 -46.062 -35.688 1 51.69 255 GLN B O 1
ATOM 8518 N N . GLU B 1 256 ? -5.719 -46.25 -34.625 1 56.41 256 GLU B N 1
ATOM 8519 C CA . GLU B 1 256 ? -6.059 -45.438 -33.469 1 56.41 256 GLU B CA 1
ATOM 8520 C C . GLU B 1 256 ? -6.359 -44 -33.875 1 56.41 256 GLU B C 1
ATOM 8522 O O . GLU B 1 256 ? -5.473 -43.281 -34.344 1 56.41 256 GLU B O 1
ATOM 8527 N N . ALA B 1 257 ? -7.613 -43.594 -34.312 1 66.88 257 ALA B N 1
ATOM 8528 C CA . ALA B 1 257 ? -8.055 -42.281 -34.688 1 66.88 257 ALA B CA 1
ATOM 8529 C C . ALA B 1 257 ? -8.148 -41.344 -33.5 1 66.88 257 ALA B C 1
ATOM 8531 O O . ALA B 1 257 ? -8.211 -41.812 -32.344 1 66.88 257 ALA B O 1
ATOM 8532 N N . LEU B 1 258 ? -7.836 -40.094 -33.688 1 78.94 258 LEU B N 1
ATOM 8533 C CA . LEU B 1 258 ? -8.086 -39.031 -32.719 1 78.94 258 LEU B CA 1
ATOM 8534 C C . LEU B 1 258 ? -9.547 -39.031 -32.281 1 78.94 258 LEU B C 1
ATOM 8536 O O . LEU B 1 258 ? -10.438 -39.25 -33.094 1 78.94 258 LEU B O 1
ATOM 8540 N N . PRO B 1 259 ? -9.75 -38.906 -30.953 1 90.88 259 PRO B N 1
ATOM 8541 C CA . PRO B 1 259 ? -11.133 -38.875 -30.453 1 90.88 259 PRO B CA 1
ATOM 8542 C C . PRO B 1 259 ? -11.938 -37.719 -31.016 1 90.88 259 PRO B C 1
ATOM 8544 O O . PRO B 1 259 ? -11.414 -36.594 -31.156 1 90.88 259 PRO B O 1
ATOM 8547 N N . SER B 1 260 ? -13.148 -37.969 -31.391 1 92.69 260 SER B N 1
ATOM 8548 C CA . SER B 1 260 ? -14.039 -36.906 -31.891 1 92.69 260 SER B CA 1
ATOM 8549 C C . SER B 1 260 ? -14.484 -36 -30.75 1 92.69 260 SER B C 1
ATOM 8551 O O . SER B 1 260 ? -14.695 -34.781 -30.953 1 92.69 260 SER B O 1
ATOM 8553 N N . VAL B 1 261 ? -14.695 -36.594 -29.625 1 94.69 261 VAL B N 1
ATOM 8554 C CA . VAL B 1 261 ? -15.078 -35.812 -28.453 1 94.69 261 VAL B CA 1
ATOM 8555 C C . VAL B 1 261 ? -14.367 -36.344 -27.219 1 94.69 261 VAL B C 1
ATOM 8557 O O . VAL B 1 261 ? -14.227 -37.562 -27.047 1 94.69 261 VAL B O 1
ATOM 8560 N N . VAL B 1 262 ? -13.844 -35.5 -26.469 1 95.69 262 VAL B N 1
ATOM 8561 C CA . VAL B 1 262 ? -13.219 -35.844 -25.203 1 95.69 262 VAL B CA 1
ATOM 8562 C C . VAL B 1 262 ? -13.969 -35.188 -24.047 1 95.69 262 VAL B C 1
ATOM 8564 O O . VAL B 1 262 ? -14.305 -34 -24.125 1 95.69 262 VAL B O 1
ATOM 8567 N N . ARG B 1 263 ? -14.344 -35.938 -23.062 1 96.06 263 ARG B N 1
ATOM 8568 C CA . ARG B 1 263 ? -14.961 -35.406 -21.844 1 96.06 263 ARG B CA 1
ATOM 8569 C C . ARG B 1 263 ? -13.93 -35.25 -20.734 1 96.06 263 ARG B C 1
ATOM 8571 O O . ARG B 1 263 ? -13.055 -36.094 -20.578 1 96.06 263 ARG B O 1
ATOM 8578 N N . TYR B 1 264 ? -13.938 -34.188 -20.094 1 96.62 264 TYR B N 1
ATOM 8579 C CA . TYR B 1 264 ? -13.016 -33.938 -18.984 1 96.62 264 TYR B CA 1
ATOM 8580 C C . TYR B 1 264 ? -13.742 -33.344 -17.781 1 96.62 264 TYR B C 1
ATOM 8582 O O . TYR B 1 264 ? -14.828 -32.781 -17.938 1 96.62 264 TYR B O 1
ATOM 8590 N N . LEU B 1 265 ? -13.133 -33.562 -16.641 1 96.81 265 LEU B N 1
ATOM 8591 C CA . LEU B 1 265 ? -13.68 -33 -15.406 1 96.81 265 LEU B CA 1
ATOM 8592 C C . LEU B 1 265 ? -13.445 -31.5 -15.328 1 96.81 265 LEU B C 1
ATOM 8594 O O . LEU B 1 265 ? -12.359 -31.062 -14.945 1 96.81 265 LEU B O 1
ATOM 8598 N N . LYS B 1 266 ? -14.445 -30.75 -15.672 1 96.94 266 LYS B N 1
ATOM 8599 C CA . LYS B 1 266 ? -14.344 -29.297 -15.734 1 96.94 266 LYS B CA 1
ATOM 8600 C C . LYS B 1 266 ? -14.328 -28.688 -14.336 1 96.94 266 LYS B C 1
ATOM 8602 O O . LYS B 1 266 ? -13.516 -27.797 -14.047 1 96.94 266 LYS B O 1
ATOM 8607 N N . SER B 1 267 ? -15.266 -29.109 -13.516 1 96.62 267 SER B N 1
ATOM 8608 C CA . SER B 1 267 ? -15.328 -28.609 -12.148 1 96.62 267 SER B CA 1
ATOM 8609 C C . SER B 1 267 ? -15.523 -29.75 -11.156 1 96.62 267 SER B C 1
ATOM 8611 O O . SER B 1 267 ? -16.312 -30.672 -11.398 1 96.62 267 SER B O 1
ATOM 8613 N N . CYS B 1 268 ? -14.734 -29.75 -10.125 1 96.44 268 CYS B N 1
ATOM 8614 C CA . CYS B 1 268 ? -14.789 -30.734 -9.047 1 96.44 268 CYS B CA 1
ATOM 8615 C C . CYS B 1 268 ? -14.82 -30.047 -7.691 1 96.44 268 CYS B C 1
ATOM 8617 O O . CYS B 1 268 ? -13.961 -29.219 -7.387 1 96.44 268 CYS B O 1
ATOM 8619 N N . GLU B 1 269 ? -15.82 -30.344 -6.887 1 96.31 269 GLU B N 1
ATOM 8620 C CA . GLU B 1 269 ? -15.961 -29.719 -5.57 1 96.31 269 GLU B CA 1
ATOM 8621 C C . GLU B 1 269 ? -16.219 -30.766 -4.492 1 96.31 269 GLU B C 1
ATOM 8623 O O . GLU B 1 269 ? -17.094 -31.625 -4.633 1 96.31 269 GLU B O 1
ATOM 8628 N N . VAL B 1 270 ? -15.43 -30.75 -3.496 1 96.69 270 VAL B N 1
ATOM 8629 C CA . VAL B 1 270 ? -15.656 -31.594 -2.328 1 96.69 270 VAL B CA 1
ATOM 8630 C C . VAL B 1 270 ? -16.391 -30.797 -1.252 1 96.69 270 VAL B C 1
ATOM 8632 O O . VAL B 1 270 ? -15.875 -29.812 -0.738 1 96.69 270 VAL B O 1
ATOM 8635 N N . ARG B 1 271 ? -17.578 -31.25 -0.913 1 95.81 271 ARG B N 1
ATOM 8636 C CA . ARG B 1 271 ? -18.375 -30.578 0.106 1 95.81 271 ARG B CA 1
ATOM 8637 C C . ARG B 1 271 ? -18.438 -31.422 1.382 1 95.81 271 ARG B C 1
ATOM 8639 O O . ARG B 1 271 ? -18.766 -32.594 1.337 1 95.81 271 ARG B O 1
ATOM 8646 N N . VAL B 1 272 ? -18.078 -30.812 2.426 1 95.38 272 VAL B N 1
ATOM 8647 C CA . VAL B 1 272 ? -18.109 -31.5 3.715 1 95.38 272 VAL B CA 1
ATOM 8648 C C . VAL B 1 272 ? -19.031 -30.734 4.676 1 95.38 272 VAL B C 1
ATOM 8650 O O . VAL B 1 272 ? -18.875 -29.516 4.855 1 95.38 272 VAL B O 1
ATOM 8653 N N . ARG B 1 273 ? -19.984 -31.406 5.316 1 93.94 273 ARG B N 1
ATOM 8654 C CA . ARG B 1 273 ? -20.891 -30.812 6.301 1 93.94 273 ARG B CA 1
ATOM 8655 C C . ARG B 1 273 ? -20.609 -31.359 7.695 1 93.94 273 ARG B C 1
ATOM 8657 O O . ARG B 1 273 ? -20.5 -32.562 7.883 1 93.94 273 ARG B O 1
ATOM 8664 N N . LEU B 1 274 ? -20.422 -30.438 8.508 1 93.12 274 LEU B N 1
ATOM 8665 C CA . LEU B 1 274 ? -20.203 -30.844 9.891 1 93.12 274 LEU B CA 1
ATOM 8666 C C . LEU B 1 274 ? -21.531 -31.031 10.609 1 93.12 274 LEU B C 1
ATOM 8668 O O . LEU B 1 274 ? -22.547 -30.422 10.242 1 93.12 274 LEU B O 1
ATOM 8672 N N . ARG B 1 275 ? -21.672 -31.922 11.539 1 90.06 275 ARG B N 1
ATOM 8673 C CA . ARG B 1 275 ? -22.906 -32.25 12.25 1 90.06 275 ARG B CA 1
ATOM 8674 C C . ARG B 1 275 ? -23.344 -31.062 13.125 1 90.06 275 ARG B C 1
ATOM 8676 O O . ARG B 1 275 ? -24.359 -30.422 12.836 1 90.06 275 ARG B O 1
ATOM 8683 N N . SER B 1 276 ? -22.891 -30.875 14.266 1 82.12 276 SER B N 1
ATOM 8684 C CA . SER B 1 276 ? -23.25 -29.766 15.133 1 82.12 276 SER B CA 1
ATOM 8685 C C . SER B 1 276 ? -22.031 -29.188 15.836 1 82.12 276 SER B C 1
ATOM 8687 O O . SER B 1 276 ? -20.953 -29.797 15.812 1 82.12 276 SER B O 1
ATOM 8689 N N . ALA B 1 277 ? -22.266 -28.016 16.312 1 77.19 277 ALA B N 1
ATOM 8690 C CA . ALA B 1 277 ? -21.203 -27.375 17.078 1 77.19 277 ALA B CA 1
ATOM 8691 C C . ALA B 1 277 ? -20.891 -28.156 18.344 1 77.19 277 ALA B C 1
ATOM 8693 O O . ALA B 1 277 ? -19.75 -28.156 18.828 1 77.19 277 ALA B O 1
ATOM 8694 N N . GLU B 1 278 ? -21.812 -28.953 18.797 1 78.5 278 GLU B N 1
ATOM 8695 C CA . GLU B 1 278 ? -21.641 -29.703 20.047 1 78.5 278 GLU B CA 1
ATOM 8696 C C . GLU B 1 278 ? -20.781 -30.953 19.812 1 78.5 278 GLU B C 1
ATOM 8698 O O . GLU B 1 278 ? -20.062 -31.375 20.703 1 78.5 278 GLU B O 1
ATOM 8703 N N . ASP B 1 279 ? -20.875 -31.562 18.594 1 79.5 279 ASP B N 1
ATOM 8704 C CA . ASP B 1 279 ? -20.156 -32.781 18.281 1 79.5 279 ASP B CA 1
ATOM 8705 C C . ASP B 1 279 ? -18.719 -32.5 17.828 1 79.5 279 ASP B C 1
ATOM 8707 O O . ASP B 1 279 ? -18 -33.406 17.422 1 79.5 279 ASP B O 1
ATOM 8711 N N . GLU B 1 280 ? -18.141 -31.578 18.297 1 79.88 280 GLU B N 1
ATOM 8712 C CA . GLU B 1 280 ? -16.797 -31.062 18.109 1 79.88 280 GLU B CA 1
ATOM 8713 C C . GLU B 1 280 ? -16.062 -31.828 17 1 79.88 280 GLU B C 1
ATOM 8715 O O . GLU B 1 280 ? -15.5 -32.906 17.25 1 79.88 280 GLU B O 1
ATOM 8720 N N . GLY B 1 281 ? -16.203 -31.5 15.594 1 86 281 GLY B N 1
ATOM 8721 C CA . GLY B 1 281 ? -15.336 -31.984 14.539 1 86 281 GLY B CA 1
ATOM 8722 C C . GLY B 1 281 ? -15.891 -33.188 13.812 1 86 281 GLY B C 1
ATOM 8723 O O . GLY B 1 281 ? -15.266 -33.719 12.891 1 86 281 GLY B O 1
ATOM 8724 N N . LEU B 1 282 ? -17.047 -33.75 14.242 1 93 282 LEU B N 1
ATOM 8725 C CA . LEU B 1 282 ? -17.672 -34.875 13.539 1 93 282 LEU B CA 1
ATOM 8726 C C . LEU B 1 282 ? -18.328 -34.406 12.242 1 93 282 LEU B C 1
ATOM 8728 O O . LEU B 1 282 ? -18.906 -33.312 12.195 1 93 282 LEU B O 1
ATOM 8732 N N . ILE B 1 283 ? -18.188 -35.219 11.234 1 94.12 283 ILE B N 1
ATOM 8733 C CA . ILE B 1 283 ? -18.703 -34.812 9.93 1 94.12 283 ILE B CA 1
ATOM 8734 C C . ILE B 1 283 ? -19.734 -35.812 9.422 1 94.12 283 ILE B C 1
ATOM 8736 O O . ILE B 1 283 ? -19.797 -36.938 9.914 1 94.12 283 ILE B O 1
ATOM 8740 N N . TYR B 1 284 ? -20.641 -35.375 8.562 1 95 284 TYR B N 1
ATOM 8741 C CA . TYR B 1 284 ? -21.484 -36.25 7.762 1 95 284 TYR B CA 1
ATOM 8742 C C . TYR B 1 284 ? -20.719 -36.781 6.559 1 95 284 TYR B C 1
ATOM 8744 O O . TYR B 1 284 ? -19.547 -36.469 6.371 1 95 284 TYR B O 1
ATOM 8752 N N . SER B 1 285 ? -21.359 -37.656 5.754 1 94.94 285 SER B N 1
ATOM 8753 C CA . SER B 1 285 ? -20.719 -38.188 4.559 1 94.94 285 SER B CA 1
ATOM 8754 C C . SER B 1 285 ? -20.391 -37.062 3.572 1 94.94 285 SER B C 1
ATOM 8756 O O . SER B 1 285 ? -21.266 -36.281 3.197 1 94.94 285 SER B O 1
ATOM 8758 N N . PRO B 1 286 ? -19.078 -36.938 3.266 1 95.88 286 PRO B N 1
ATOM 8759 C CA . PRO B 1 286 ? -18.734 -35.906 2.264 1 95.88 286 PRO B CA 1
ATOM 8760 C C . PRO B 1 286 ? -19.391 -36.188 0.909 1 95.88 286 PRO B C 1
ATOM 8762 O O . PRO B 1 286 ? -19.828 -37.312 0.639 1 95.88 286 PRO B O 1
ATOM 8765 N N . LEU B 1 287 ? -19.516 -35.125 0.165 1 96.81 287 LEU B N 1
ATOM 8766 C CA . LEU B 1 287 ? -20.141 -35.188 -1.157 1 96.81 287 LEU B CA 1
ATOM 8767 C C . LEU B 1 287 ? -19.188 -34.656 -2.225 1 96.81 287 LEU B C 1
ATOM 8769 O O . LEU B 1 287 ? -18.547 -33.625 -2.043 1 96.81 287 LEU B O 1
ATOM 8773 N N . LEU B 1 288 ? -18.984 -35.406 -3.24 1 96.94 288 LEU B N 1
ATOM 8774 C CA . LEU B 1 288 ? -18.203 -34.969 -4.391 1 96.94 288 LEU B CA 1
ATOM 8775 C C . LEU B 1 288 ? -19.109 -34.5 -5.512 1 96.94 288 LEU B C 1
ATOM 8777 O O . LEU B 1 288 ? -19.922 -35.25 -6.039 1 96.94 288 LEU B O 1
ATOM 8781 N N . VAL B 1 289 ? -19.016 -33.25 -5.816 1 97 289 VAL B N 1
ATOM 8782 C CA . VAL B 1 289 ? -19.812 -32.656 -6.898 1 97 289 VAL B CA 1
ATOM 8783 C C . VAL B 1 289 ? -18.938 -32.531 -8.148 1 97 289 VAL B C 1
ATOM 8785 O O . VAL B 1 289 ? -17.906 -31.844 -8.125 1 97 289 VAL B O 1
ATOM 8788 N N . VAL B 1 290 ? -19.375 -33.125 -9.242 1 96.94 290 VAL B N 1
ATOM 8789 C CA . VAL B 1 290 ? -18.562 -33.125 -10.453 1 96.94 290 VAL B CA 1
ATOM 8790 C C . VAL B 1 290 ? -19.359 -32.562 -11.617 1 96.94 290 VAL B C 1
ATOM 8792 O O . VAL B 1 290 ? -20.578 -32.75 -11.703 1 96.94 290 VAL B O 1
ATOM 8795 N N . HIS B 1 291 ? -18.75 -31.781 -12.445 1 96.62 291 HIS B N 1
ATOM 8796 C CA . HIS B 1 291 ? -19.281 -31.234 -13.695 1 96.62 291 HIS B CA 1
ATOM 8797 C C . HIS B 1 291 ? -18.328 -31.5 -14.852 1 96.62 291 HIS B C 1
ATOM 8799 O O . HIS B 1 291 ? -17.156 -31.109 -14.789 1 96.62 291 HIS B O 1
ATOM 8805 N N . TYR B 1 292 ? -18.812 -32.188 -15.883 1 96.12 292 TYR B N 1
ATOM 8806 C CA . TYR B 1 292 ? -17.938 -32.562 -17 1 96.12 292 TYR B CA 1
ATOM 8807 C C . TYR B 1 292 ? -18.094 -31.594 -18.156 1 96.12 292 TYR B C 1
ATOM 8809 O O . TYR B 1 292 ? -19.203 -31.125 -18.438 1 96.12 292 TYR B O 1
ATOM 8817 N N . GLY B 1 293 ? -16.984 -31.266 -18.766 1 95.75 293 GLY B N 1
ATOM 8818 C CA . GLY B 1 293 ? -16.953 -30.516 -20.016 1 95.75 293 GLY B CA 1
ATOM 8819 C C . GLY B 1 293 ? -16.609 -31.375 -21.219 1 95.75 293 GLY B C 1
ATOM 8820 O O . GLY B 1 293 ? -16.156 -32.5 -21.062 1 95.75 293 GLY B O 1
ATOM 8821 N N . GLU B 1 294 ? -16.984 -30.875 -22.391 1 95.81 294 GLU B N 1
ATOM 8822 C CA . GLU B 1 294 ? -16.703 -31.594 -23.641 1 95.81 294 GLU B CA 1
ATOM 8823 C C . GLU B 1 294 ? -15.844 -30.75 -24.578 1 95.81 294 GLU B C 1
ATOM 8825 O O . GLU B 1 294 ? -15.969 -29.531 -24.625 1 95.81 294 GLU B O 1
ATOM 8830 N N . VAL B 1 295 ? -14.883 -31.469 -25.203 1 95.88 295 VAL B N 1
ATOM 8831 C CA . VAL B 1 295 ? -14.031 -30.844 -26.203 1 95.88 295 VAL B CA 1
ATOM 8832 C C . VAL B 1 295 ? -14.211 -31.562 -27.547 1 95.88 295 VAL B C 1
ATOM 8834 O O . VAL B 1 295 ? -14.133 -32.781 -27.609 1 95.88 295 VAL B O 1
ATOM 8837 N N . THR B 1 296 ? -14.469 -30.797 -28.562 1 94.81 296 THR B N 1
ATOM 8838 C CA . THR B 1 296 ? -14.703 -31.359 -29.875 1 94.81 296 THR B CA 1
ATOM 8839 C C . THR B 1 296 ? -13.391 -31.547 -30.641 1 94.81 296 THR B C 1
ATOM 8841 O O . THR B 1 296 ? -12.344 -31.062 -30.188 1 94.81 296 THR B O 1
ATOM 8844 N N . GLN B 1 297 ? -13.5 -32.281 -31.75 1 92.56 297 GLN B N 1
ATOM 8845 C CA . GLN B 1 297 ? -12.32 -32.594 -32.562 1 92.56 297 GLN B CA 1
ATOM 8846 C C . GLN B 1 297 ? -11.688 -31.297 -33.094 1 92.56 297 GLN B C 1
ATOM 8848 O O . GLN B 1 297 ? -10.461 -31.188 -33.156 1 92.56 297 GLN B O 1
ATOM 8853 N N . THR B 1 298 ? -12.477 -30.375 -33.438 1 92.81 298 THR B N 1
ATOM 8854 C CA . THR B 1 298 ? -11.969 -29.094 -33.969 1 92.81 298 THR B CA 1
ATOM 8855 C C . THR B 1 298 ? -11.188 -28.359 -32.875 1 92.81 298 THR B C 1
ATOM 8857 O O . THR B 1 298 ? -10.148 -27.766 -33.156 1 92.81 298 THR B O 1
ATOM 8860 N N . GLU B 1 299 ? -11.664 -28.469 -31.672 1 94.38 299 GLU B N 1
ATOM 8861 C CA . GLU B 1 299 ? -10.984 -27.812 -30.562 1 94.38 299 GLU B CA 1
ATOM 8862 C C . GLU B 1 299 ? -9.68 -28.516 -30.219 1 94.38 299 GLU B C 1
ATOM 8864 O O . GLU B 1 299 ? -8.711 -27.875 -29.797 1 94.38 299 GLU B O 1
ATOM 8869 N N . ILE B 1 300 ? -9.695 -29.797 -30.359 1 93.38 300 ILE B N 1
ATOM 8870 C CA . ILE B 1 300 ? -8.492 -30.594 -30.094 1 93.38 300 ILE B CA 1
ATOM 8871 C C . ILE B 1 300 ? -7.406 -30.234 -31.094 1 93.38 300 ILE B C 1
ATOM 8873 O O . ILE B 1 300 ? -6.254 -30 -30.719 1 93.38 300 ILE B O 1
ATOM 8877 N N . GLU B 1 301 ? -7.82 -30.094 -32.312 1 91.81 301 GLU B N 1
ATOM 8878 C CA . GLU B 1 301 ? -6.855 -29.781 -33.375 1 91.81 301 GLU B CA 1
ATOM 8879 C C . GLU B 1 301 ? -6.336 -28.344 -33.219 1 91.81 301 GLU B C 1
ATOM 8881 O O . GLU B 1 301 ? -5.156 -28.078 -33.469 1 91.81 301 GLU B O 1
ATOM 8886 N N . ALA B 1 302 ? -7.211 -27.547 -32.781 1 93 302 ALA B N 1
ATOM 8887 C CA . ALA B 1 302 ? -6.816 -26.156 -32.562 1 93 302 ALA B CA 1
ATOM 8888 C C . ALA B 1 302 ? -6.066 -25.984 -31.25 1 93 302 ALA B C 1
ATOM 8890 O O . ALA B 1 302 ? -5.477 -24.938 -31 1 93 302 ALA B O 1
ATOM 8891 N N . ASN B 1 303 ? -5.973 -26.969 -30.438 1 92.19 303 ASN B N 1
ATOM 8892 C CA . ASN B 1 303 ? -5.352 -26.922 -29.109 1 92.19 303 ASN B CA 1
ATOM 8893 C C . ASN B 1 303 ? -5.867 -25.734 -28.297 1 92.19 303 ASN B C 1
ATOM 8895 O O . ASN B 1 303 ? -5.078 -24.953 -27.766 1 92.19 303 ASN B O 1
ATOM 8899 N N . SER B 1 304 ? -7.16 -25.594 -28.297 1 94.06 304 SER B N 1
ATOM 8900 C CA . SER B 1 304 ? -7.793 -24.5 -27.547 1 94.06 304 SER B CA 1
ATOM 8901 C C . SER B 1 304 ? -7.598 -24.688 -26.047 1 94.06 304 SER B C 1
ATOM 8903 O O . SER B 1 304 ? -7.109 -25.734 -25.594 1 94.06 304 SER B O 1
ATOM 8905 N N . HIS B 1 305 ? -7.926 -23.609 -25.344 1 94.62 305 HIS B N 1
ATOM 8906 C CA . HIS B 1 305 ? -7.754 -23.641 -23.891 1 94.62 305 HIS B CA 1
ATOM 8907 C C . HIS B 1 305 ? -9.062 -24.016 -23.188 1 94.62 305 HIS B C 1
ATOM 8909 O O . HIS B 1 305 ? -10.141 -23.656 -23.672 1 94.62 305 HIS B O 1
ATOM 8915 N N . VAL B 1 306 ? -8.906 -24.75 -22.141 1 95.81 306 VAL B N 1
ATOM 8916 C CA . VAL B 1 306 ? -10.07 -25.125 -21.344 1 95.81 306 VAL B CA 1
ATOM 8917 C C . VAL B 1 306 ? -9.867 -24.688 -19.891 1 95.81 306 VAL B C 1
ATOM 8919 O O . VAL B 1 306 ? -8.742 -24.656 -19.406 1 95.81 306 VAL B O 1
ATOM 8922 N N . ASP B 1 307 ? -10.961 -24.344 -19.234 1 95.38 307 ASP B N 1
ATOM 8923 C CA . ASP B 1 307 ? -10.922 -23.906 -17.844 1 95.38 307 ASP B CA 1
ATOM 8924 C C . ASP B 1 307 ? -11.258 -25.062 -16.906 1 95.38 307 ASP B C 1
ATOM 8926 O O . ASP B 1 307 ? -12.203 -25.812 -17.141 1 95.38 307 ASP B O 1
ATOM 8930 N N . ILE B 1 308 ? -10.453 -25.266 -15.914 1 96.31 308 ILE B N 1
ATOM 8931 C CA . ILE B 1 308 ? -10.633 -26.312 -14.922 1 96.31 308 ILE B CA 1
ATOM 8932 C C . ILE B 1 308 ? -10.602 -25.703 -13.523 1 96.31 308 ILE B C 1
ATOM 8934 O O . ILE B 1 308 ? -9.852 -24.766 -13.258 1 96.31 308 ILE B O 1
ATOM 8938 N N . SER B 1 309 ? -11.477 -26.219 -12.648 1 95.94 309 SER B N 1
ATOM 8939 C CA . SER B 1 309 ? -11.508 -25.688 -11.281 1 95.94 309 SER B CA 1
ATOM 8940 C C . SER B 1 309 ? -11.695 -26.812 -10.266 1 95.94 309 SER B C 1
ATOM 8942 O O . SER B 1 309 ? -12.297 -27.844 -10.57 1 95.94 309 SER B O 1
ATOM 8944 N N . PHE B 1 310 ? -11.094 -26.688 -9.164 1 96.31 310 PHE B N 1
ATOM 8945 C CA . PHE B 1 310 ? -11.234 -27.578 -8.008 1 96.31 310 PHE B CA 1
ATOM 8946 C C . PHE B 1 310 ? -11.453 -26.781 -6.734 1 96.31 310 PHE B C 1
ATOM 8948 O O . PHE B 1 310 ? -10.828 -25.734 -6.535 1 96.31 310 PHE B O 1
ATOM 8955 N N . SER B 1 311 ? -12.414 -27.203 -5.914 1 95.75 311 SER B N 1
ATOM 8956 C CA . SER B 1 311 ? -12.664 -26.469 -4.68 1 95.75 311 SER B CA 1
ATOM 8957 C C . SER B 1 311 ? -13.102 -27.406 -3.559 1 95.75 311 SER B C 1
ATOM 8959 O O . SER B 1 311 ? -13.57 -28.516 -3.816 1 95.75 311 SER B O 1
ATOM 8961 N N . THR B 1 312 ? -12.773 -27.078 -2.402 1 95.75 312 THR B N 1
ATOM 8962 C CA . THR B 1 312 ? -13.242 -27.734 -1.188 1 95.75 312 THR B CA 1
ATOM 8963 C C . THR B 1 312 ? -14.008 -26.75 -0.302 1 95.75 312 THR B C 1
ATOM 8965 O O . THR B 1 312 ? -13.562 -25.625 -0.09 1 95.75 312 THR B O 1
ATOM 8968 N N . SER B 1 313 ? -15.18 -27.141 0.124 1 93.38 313 SER B N 1
ATOM 8969 C CA . SER B 1 313 ? -16 -26.266 0.949 1 93.38 313 SER B CA 1
ATOM 8970 C C . SER B 1 313 ? -16.5 -26.984 2.195 1 93.38 313 SER B C 1
ATOM 8972 O O . SER B 1 313 ? -16.734 -28.188 2.17 1 93.38 313 SER B O 1
ATOM 8974 N N . TYR B 1 314 ? -16.578 -26.297 3.225 1 92.88 314 TYR B N 1
ATOM 8975 C CA . TYR B 1 314 ? -17.062 -26.812 4.504 1 92.88 314 TYR B CA 1
ATOM 8976 C C . TYR B 1 314 ? -18.266 -26 4.988 1 92.88 314 TYR B C 1
ATOM 8978 O O . TYR B 1 314 ? -18.312 -24.781 4.836 1 92.88 314 TYR B O 1
ATOM 8986 N N . ASP B 1 315 ? -19.25 -26.719 5.449 1 89.94 315 ASP B N 1
ATOM 8987 C CA . ASP B 1 315 ? -20.453 -26.062 5.977 1 89.94 315 ASP B CA 1
ATOM 8988 C C . ASP B 1 315 ? -20.797 -26.594 7.371 1 89.94 315 ASP B C 1
ATOM 8990 O O . ASP B 1 315 ? -20.594 -27.766 7.656 1 89.94 315 ASP B O 1
ATOM 8994 N N . MET B 1 316 ? -21.172 -25.719 8.188 1 89.75 316 MET B N 1
ATOM 8995 C CA . MET B 1 316 ? -21.594 -26.062 9.547 1 89.75 316 MET B CA 1
ATOM 8996 C C . MET B 1 316 ? -22.859 -25.328 9.938 1 89.75 316 MET B C 1
ATOM 8998 O O . MET B 1 316 ? -22.969 -24.109 9.734 1 89.75 316 MET B O 1
ATOM 9002 N N . PRO B 1 317 ? -23.844 -26.109 10.383 1 85 317 PRO B N 1
ATOM 9003 C CA . PRO B 1 317 ? -25.016 -25.406 10.891 1 85 317 PRO B CA 1
ATOM 9004 C C . PRO B 1 317 ? -24.703 -24.547 12.117 1 85 317 PRO B C 1
ATOM 9006 O O . PRO B 1 317 ? -23.953 -24.969 13 1 85 317 PRO B O 1
ATOM 9009 N N . ASN B 1 318 ? -25.031 -23.234 12.062 1 82 318 ASN B N 1
ATOM 9010 C CA . ASN B 1 318 ? -24.766 -22.344 13.172 1 82 318 ASN B CA 1
ATOM 9011 C C . ASN B 1 318 ? -25.953 -21.422 13.445 1 82 318 ASN B C 1
ATOM 9013 O O . ASN B 1 318 ? -26.875 -21.328 12.633 1 82 318 ASN B O 1
ATOM 9017 N N . ASN B 1 319 ? -25.953 -20.859 14.656 1 86.56 319 ASN B N 1
ATOM 9018 C CA . ASN B 1 319 ? -27 -19.922 15.07 1 86.56 319 ASN B CA 1
ATOM 9019 C C . ASN B 1 319 ? -26.578 -18.469 14.875 1 86.56 319 ASN B C 1
ATOM 9021 O O . ASN B 1 319 ? -26.922 -17.609 15.672 1 86.56 319 ASN B O 1
ATOM 9025 N N . PHE B 1 320 ? -25.828 -18.234 13.906 1 88.31 320 PHE B N 1
ATOM 9026 C CA . PHE B 1 320 ? -25.297 -16.906 13.656 1 88.31 320 PHE B CA 1
ATOM 9027 C C . PHE B 1 320 ? -26.438 -15.922 13.352 1 88.31 320 PHE B C 1
ATOM 9029 O O . PHE B 1 320 ? -26.469 -14.812 13.898 1 88.31 320 PHE B O 1
ATOM 9036 N N . ASP B 1 321 ? -27.391 -16.281 12.555 1 89.69 321 ASP B N 1
ATOM 9037 C CA . ASP B 1 321 ? -28.5 -15.414 12.156 1 89.69 321 ASP B CA 1
ATOM 9038 C C . ASP B 1 321 ? -29.375 -15.062 13.359 1 89.69 321 ASP B C 1
ATOM 9040 O O . ASP B 1 321 ? -29.766 -13.906 13.523 1 89.69 321 ASP B O 1
ATOM 9044 N N . TYR B 1 322 ? -29.594 -16.047 14.117 1 92.12 322 TYR B N 1
ATOM 9045 C CA . TYR B 1 322 ? -30.422 -15.812 15.297 1 92.12 322 TYR B CA 1
ATOM 9046 C C . TYR B 1 322 ? -29.703 -14.906 16.297 1 92.12 322 TYR B C 1
ATOM 9048 O O . TYR B 1 322 ? -30.297 -13.969 16.828 1 92.12 322 TYR B O 1
ATOM 9056 N N . ALA B 1 323 ? -28.453 -15.156 16.531 1 93.62 323 ALA B N 1
ATOM 9057 C CA . ALA B 1 323 ? -27.688 -14.328 17.453 1 93.62 323 ALA B CA 1
ATOM 9058 C C . ALA B 1 323 ? -27.609 -12.883 16.969 1 93.62 323 ALA B C 1
ATOM 9060 O O . ALA B 1 323 ? -27.688 -11.953 17.766 1 93.62 323 ALA B O 1
ATOM 9061 N N . LEU B 1 324 ? -27.469 -12.68 15.703 1 94.81 324 LEU B N 1
ATOM 9062 C CA . LEU B 1 324 ? -27.422 -11.344 15.125 1 94.81 324 LEU B CA 1
ATOM 9063 C C . LEU B 1 324 ? -28.766 -10.633 15.281 1 94.81 324 LEU B C 1
ATOM 9065 O O . LEU B 1 324 ? -28.797 -9.453 15.648 1 94.81 324 LEU B O 1
ATOM 9069 N N . GLU B 1 325 ? -29.844 -11.344 15.07 1 94.5 325 GLU B N 1
ATOM 9070 C CA . GLU B 1 325 ? -31.172 -10.766 15.164 1 94.5 325 GLU B CA 1
ATOM 9071 C C . GLU B 1 325 ? -31.5 -10.359 16.594 1 94.5 325 GLU B C 1
ATOM 9073 O O . GLU B 1 325 ? -32.062 -9.281 16.844 1 94.5 325 GLU B O 1
ATOM 9078 N N . VAL B 1 326 ? -31.156 -11.133 17.516 1 96.81 326 VAL B N 1
ATOM 9079 C CA . VAL B 1 326 ? -31.422 -10.844 18.922 1 96.81 326 VAL B CA 1
ATOM 9080 C C . VAL B 1 326 ? -30.578 -9.656 19.375 1 96.81 326 VAL B C 1
ATOM 9082 O O . VAL B 1 326 ? -31.078 -8.734 20.016 1 96.81 326 VAL B O 1
ATOM 9085 N N . SER B 1 327 ? -29.312 -9.695 19.047 1 97.62 327 SER B N 1
ATOM 9086 C CA . SER B 1 327 ? -28.422 -8.594 19.438 1 97.62 327 SER B CA 1
ATOM 9087 C C . SER B 1 327 ? -28.891 -7.277 18.812 1 97.62 327 SER B C 1
ATOM 9089 O O . SER B 1 327 ? -28.891 -6.238 19.469 1 97.62 327 SER B O 1
ATOM 9091 N N . MET B 1 328 ? -29.328 -7.32 17.578 1 97.19 328 MET B N 1
ATOM 9092 C CA . MET B 1 328 ? -29.844 -6.133 16.891 1 97.19 328 MET B CA 1
ATOM 9093 C C . MET B 1 328 ? -31.125 -5.641 17.531 1 97.19 328 MET B C 1
ATOM 9095 O O . MET B 1 328 ? -31.297 -4.441 17.75 1 97.19 328 MET B O 1
ATOM 9099 N N . GLY B 1 329 ? -32 -6.535 17.891 1 96.31 329 GLY B N 1
ATOM 9100 C CA . GLY B 1 329 ? -33.25 -6.16 18.5 1 96.31 329 GLY B CA 1
ATOM 9101 C C . GLY B 1 329 ? -33.094 -5.488 19.844 1 96.31 329 GLY B C 1
ATOM 9102 O O . GLY B 1 329 ? -33.688 -4.434 20.094 1 96.31 329 GLY B O 1
ATOM 9103 N N . VAL B 1 330 ? -32.25 -5.934 20.641 1 97.94 330 VAL B N 1
ATOM 9104 C CA . VAL B 1 330 ? -32.062 -5.418 21.984 1 97.94 330 VAL B CA 1
ATOM 9105 C C . VAL B 1 330 ? -31.312 -4.082 21.922 1 97.94 330 VAL B C 1
ATOM 9107 O O . VAL B 1 330 ? -31.75 -3.094 22.516 1 97.94 330 VAL B O 1
ATOM 9110 N N . LEU B 1 331 ? -30.234 -4.004 21.172 1 98.25 331 LEU B N 1
ATOM 9111 C CA . LEU B 1 331 ? -29.391 -2.805 21.172 1 98.25 331 LEU B CA 1
ATOM 9112 C C . LEU B 1 331 ? -30.078 -1.681 20.391 1 98.25 331 LEU B C 1
ATOM 9114 O O . LEU B 1 331 ? -29.922 -0.505 20.734 1 98.25 331 LEU B O 1
ATOM 9118 N N . CYS B 1 332 ? -30.828 -2.029 19.406 1 97.62 332 CYS B N 1
ATOM 9119 C CA . CYS B 1 332 ? -31.562 -1.004 18.688 1 97.62 332 CYS B CA 1
ATOM 9120 C C . CYS B 1 332 ? -32.656 -0.382 19.562 1 97.62 332 CYS B C 1
ATOM 9122 O O . CYS B 1 332 ? -32.844 0.831 19.531 1 97.62 332 CYS B O 1
ATOM 9124 N N . SER B 1 333 ? -33.312 -1.191 20.375 1 97.44 333 SER B N 1
ATOM 9125 C CA . SER B 1 333 ? -34.344 -0.667 21.297 1 97.44 333 SER B CA 1
ATOM 9126 C C . SER B 1 333 ? -33.719 0.256 22.328 1 97.44 333 SER B C 1
ATOM 9128 O O . SER B 1 333 ? -34.25 1.317 22.641 1 97.44 333 SER B O 1
ATOM 9130 N N . LEU B 1 334 ? -32.625 -0.048 22.797 1 97.69 334 LEU B N 1
ATOM 9131 C CA . LEU B 1 334 ? -31.906 0.79 23.766 1 97.69 334 LEU B CA 1
ATOM 9132 C C . LEU B 1 334 ? -31.438 2.084 23.109 1 97.69 334 LEU B C 1
ATOM 9134 O O . LEU B 1 334 ? -31.438 3.143 23.75 1 97.69 334 LEU B O 1
ATOM 9138 N N . SER B 1 335 ? -31 2.02 21.875 1 97.56 335 SER B N 1
ATOM 9139 C CA . SER B 1 335 ? -30.531 3.193 21.156 1 97.56 335 SER B CA 1
ATOM 9140 C C . SER B 1 335 ? -31.656 4.184 20.891 1 97.56 335 SER B C 1
ATOM 9142 O O . SER B 1 335 ? -31.438 5.398 20.922 1 97.56 335 SER B O 1
ATOM 9144 N N . VAL B 1 336 ? -32.812 3.699 20.688 1 96.12 336 VAL B N 1
ATOM 9145 C CA . VAL B 1 336 ? -33.938 4.574 20.453 1 96.12 336 VAL B CA 1
ATOM 9146 C C . VAL B 1 336 ? -34.344 5.289 21.75 1 96.12 336 VAL B C 1
ATOM 9148 O O . VAL B 1 336 ? -34.656 6.473 21.734 1 96.12 336 VAL B O 1
ATOM 9151 N N . VAL B 1 337 ? -34.219 4.66 22.844 1 96.62 337 VAL B N 1
ATOM 9152 C CA . VAL B 1 337 ? -34.5 5.273 24.141 1 96.62 337 VAL B CA 1
ATOM 9153 C C . VAL B 1 337 ? -33.469 6.355 24.438 1 96.62 337 VAL B C 1
ATOM 9155 O O . VAL B 1 337 ? -33.812 7.453 24.875 1 96.62 337 VAL B O 1
ATOM 9158 N N . TRP B 1 338 ? -32.312 6.008 24.156 1 96.81 338 TRP B N 1
ATOM 9159 C CA . TRP B 1 338 ? -31.234 6.98 24.375 1 96.81 338 TRP B CA 1
ATOM 9160 C C . TRP B 1 338 ? -31.406 8.195 23.469 1 96.81 338 TRP B C 1
ATOM 9162 O O . TRP B 1 338 ? -31.172 9.328 23.875 1 96.81 338 TRP B O 1
ATOM 9172 N N . SER B 1 339 ? -31.797 7.973 22.234 1 97.5 339 SER B N 1
ATOM 9173 C CA . SER B 1 339 ? -32.062 9.07 21.297 1 97.5 339 SER B CA 1
ATOM 9174 C C . SER B 1 339 ? -33.219 9.938 21.781 1 97.5 339 SER B C 1
ATOM 9176 O O . SER B 1 339 ? -33.25 11.141 21.547 1 97.5 339 SER B O 1
ATOM 9178 N N . GLY B 1 340 ? -34.125 9.289 22.438 1 95.81 340 GLY B N 1
ATOM 9179 C CA . GLY B 1 340 ? -35.219 10.039 23.031 1 95.81 340 GLY B CA 1
ATOM 9180 C C . GLY B 1 340 ? -34.781 10.977 24.141 1 95.81 340 GLY B C 1
ATOM 9181 O O . GLY B 1 340 ? -35.219 12.125 24.203 1 95.81 340 GLY B O 1
ATOM 9182 N N . ILE B 1 341 ? -33.875 10.602 24.953 1 94.88 341 ILE B N 1
ATOM 9183 C CA . ILE B 1 341 ? -33.344 11.422 26.047 1 94.88 341 ILE B CA 1
ATOM 9184 C C . ILE B 1 341 ? -32.531 12.578 25.469 1 94.88 341 ILE B C 1
ATOM 9186 O O . ILE B 1 341 ? -32.656 13.719 25.922 1 94.88 341 ILE B O 1
ATOM 9190 N N . GLU B 1 342 ? -31.766 12.242 24.469 1 95.5 342 GLU B N 1
ATOM 9191 C CA . GLU B 1 342 ? -30.984 13.281 23.828 1 95.5 342 GLU B CA 1
ATOM 9192 C C . GLU B 1 342 ? -31.875 14.336 23.188 1 95.5 342 GLU B C 1
ATOM 9194 O O . GLU B 1 342 ? -31.578 15.531 23.234 1 95.5 342 GLU B O 1
ATOM 9199 N N . THR B 1 343 ? -32.906 13.883 22.562 1 95.44 343 THR B N 1
ATOM 9200 C CA . THR B 1 343 ? -33.844 14.797 21.922 1 95.44 343 THR B CA 1
ATOM 9201 C C . THR B 1 343 ? -34.562 15.656 22.969 1 95.44 343 THR B C 1
ATOM 9203 O O . THR B 1 343 ? -34.812 16.844 22.75 1 95.44 343 THR B O 1
ATOM 9206 N N . TRP B 1 344 ? -34.875 15.07 24.094 1 92.62 344 TRP B N 1
ATOM 9207 C CA . TRP B 1 344 ? -35.5 15.812 25.188 1 92.62 344 TRP B CA 1
ATOM 9208 C C . TRP B 1 344 ? -34.562 16.922 25.703 1 92.62 344 TRP B C 1
ATOM 9210 O O . TRP B 1 344 ? -35.031 18.047 25.906 1 92.62 344 TRP B O 1
ATOM 9220 N N . SER B 1 345 ? -33.344 16.609 25.891 1 92.31 345 SER B N 1
ATOM 9221 C CA . SER B 1 345 ? -32.375 17.594 26.312 1 92.31 345 SER B CA 1
ATOM 9222 C C . SER B 1 345 ? -32.219 18.703 25.281 1 92.31 345 SER B C 1
ATOM 9224 O O . SER B 1 345 ? -32.188 19.891 25.625 1 92.31 345 SER B O 1
ATOM 9226 N N . TYR B 1 346 ? -32.156 18.312 24.016 1 93.12 346 TYR B N 1
ATOM 9227 C CA . TYR B 1 346 ? -31.984 19.266 22.938 1 93.12 346 TYR B CA 1
ATOM 9228 C C . TYR B 1 346 ? -33.188 20.188 22.812 1 93.12 346 TYR B C 1
ATOM 9230 O O . TYR B 1 346 ? -33.031 21.391 22.578 1 93.12 346 TYR B O 1
ATOM 9238 N N . SER B 1 347 ? -34.375 19.672 22.984 1 91.69 347 SER B N 1
ATOM 9239 C CA . SER B 1 347 ? -35.594 20.453 22.875 1 91.69 347 SER B CA 1
ATOM 9240 C C . SER B 1 347 ? -35.719 21.453 24.031 1 91.69 347 SER B C 1
ATOM 9242 O O . SER B 1 347 ? -36.125 22.594 23.828 1 91.69 347 SER B O 1
ATOM 9244 N N . ARG B 1 348 ? -35.312 21.078 25.156 1 88.81 348 ARG B N 1
ATOM 9245 C CA . ARG B 1 348 ? -35.344 21.969 26.312 1 88.81 348 ARG B CA 1
ATOM 9246 C C . ARG B 1 348 ? -34.344 23.109 26.156 1 88.81 348 ARG B C 1
ATOM 9248 O O . ARG B 1 348 ? -34.656 24.266 26.453 1 88.81 348 ARG B O 1
ATOM 9255 N N . ARG B 1 349 ? -33.188 22.766 25.719 1 91.81 349 ARG B N 1
ATOM 9256 C CA . ARG B 1 349 ? -32.156 23.766 25.531 1 91.81 349 ARG B CA 1
ATOM 9257 C C . ARG B 1 349 ? -32.5 24.719 24.391 1 91.81 349 ARG B C 1
ATOM 9259 O O . ARG B 1 349 ? -31.953 25.828 24.328 1 91.81 349 ARG B O 1
ATOM 9266 N N . SER B 1 350 ? -33.375 24.25 23.484 1 90.5 350 SER B N 1
ATOM 9267 C CA . SER B 1 350 ? -33.781 25.094 22.375 1 90.5 350 SER B CA 1
ATOM 9268 C C . SER B 1 350 ? -35 25.922 22.75 1 90.5 350 SER B C 1
ATOM 9270 O O . SER B 1 350 ? -35.5 26.719 21.953 1 90.5 350 SER B O 1
ATOM 9272 N N . GLY B 1 351 ? -35.469 25.891 23.969 1 83.56 351 GLY B N 1
ATOM 9273 C CA . GLY B 1 351 ? -36.594 26.688 24.469 1 83.56 351 GLY B CA 1
ATOM 9274 C C . GLY B 1 351 ? -37.938 26.234 23.953 1 83.56 351 GLY B C 1
ATOM 9275 O O . GLY B 1 351 ? -38.875 27.016 23.891 1 83.56 351 GLY B O 1
ATOM 9276 N N . ARG B 1 352 ? -38.031 25.016 23.562 1 84 352 ARG B N 1
ATOM 9277 C CA . ARG B 1 352 ? -39.312 24.531 23.031 1 84 352 ARG B CA 1
ATOM 9278 C C . ARG B 1 352 ? -40.156 23.922 24.125 1 84 352 ARG B C 1
ATOM 9280 O O . ARG B 1 352 ? -39.656 23.234 25.016 1 84 352 ARG B O 1
ATOM 9287 N N . VAL B 1 353 ? -41.406 24.25 24.266 1 76.88 353 VAL B N 1
ATOM 9288 C CA . VAL B 1 353 ? -42.281 23.812 25.344 1 76.88 353 VAL B CA 1
ATOM 9289 C C . VAL B 1 353 ? -43.031 22.531 24.922 1 76.88 353 VAL B C 1
ATOM 9291 O O . VAL B 1 353 ? -43.312 21.672 25.766 1 76.88 353 VAL B O 1
ATOM 9294 N N . GLY B 1 354 ? -43.219 22.234 23.594 1 79.38 354 GLY B N 1
ATOM 9295 C CA . GLY B 1 354 ? -43.969 21.062 23.188 1 79.38 354 GLY B CA 1
ATOM 9296 C C . GLY B 1 354 ? -43.281 20.266 22.078 1 79.38 354 GLY B C 1
ATOM 9297 O O . GLY B 1 354 ? -42.219 20.641 21.625 1 79.38 354 GLY B O 1
ATOM 9298 N N . ILE B 1 355 ? -43.844 18.938 21.922 1 87.19 355 ILE B N 1
ATOM 9299 C CA . ILE B 1 355 ? -43.344 18.062 20.875 1 87.19 355 ILE B CA 1
ATOM 9300 C C . ILE B 1 355 ? -43.875 18.531 19.516 1 87.19 355 ILE B C 1
ATOM 9302 O O . ILE B 1 355 ? -45.062 18.406 19.234 1 87.19 355 ILE B O 1
ATOM 9306 N N . ASP B 1 356 ? -43.094 19.203 18.719 1 90.88 356 ASP B N 1
ATOM 9307 C CA . ASP B 1 356 ? -43.438 19.688 17.391 1 90.88 356 ASP B CA 1
ATOM 9308 C C . ASP B 1 356 ? -42.75 18.859 16.312 1 90.88 356 ASP B C 1
ATOM 9310 O O . ASP B 1 356 ? -42.094 17.859 16.609 1 90.88 356 ASP B O 1
ATOM 9314 N N . LEU B 1 357 ? -43.031 19.172 15.062 1 90.69 357 LEU B N 1
ATOM 9315 C CA . LEU B 1 357 ? -42.438 18.469 13.922 1 90.69 357 LEU B CA 1
ATOM 9316 C C . LEU B 1 357 ? -40.938 18.578 13.938 1 90.69 357 LEU B C 1
ATOM 9318 O O . LEU B 1 357 ? -40.25 17.641 13.516 1 90.69 357 LEU B O 1
ATOM 9322 N N . PHE B 1 358 ? -40.469 19.578 14.445 1 89.69 358 PHE B N 1
ATOM 9323 C CA . PHE B 1 358 ? -39.031 19.766 14.516 1 89.69 358 PHE B CA 1
ATOM 9324 C C . PHE B 1 358 ? -38.406 18.828 15.547 1 89.69 358 PHE B C 1
ATOM 9326 O O . PHE B 1 358 ? -37.281 18.344 15.367 1 89.69 358 PHE B O 1
ATOM 9333 N N . THR B 1 359 ? -39.125 18.594 16.562 1 93.69 359 THR B N 1
ATOM 9334 C CA . THR B 1 359 ? -38.656 17.672 17.594 1 93.69 359 THR B CA 1
ATOM 9335 C C . THR B 1 359 ? -38.594 16.25 17.062 1 93.69 359 THR B C 1
ATOM 9337 O O . THR B 1 359 ? -37.688 15.492 17.391 1 93.69 359 THR B O 1
ATOM 9340 N N . ILE B 1 360 ? -39.562 15.938 16.25 1 94.25 360 ILE B N 1
ATOM 9341 C CA . ILE B 1 360 ? -39.562 14.609 15.656 1 94.25 360 ILE B CA 1
ATOM 9342 C C . ILE B 1 360 ? -38.406 14.469 14.68 1 94.25 360 ILE B C 1
ATOM 9344 O O . ILE B 1 360 ? -37.781 13.414 14.609 1 94.25 360 ILE B O 1
ATOM 9348 N N . ALA B 1 361 ? -38.188 15.461 13.914 1 94.56 361 ALA B N 1
ATOM 9349 C CA . ALA B 1 361 ? -37.031 15.445 12.992 1 94.56 361 ALA B CA 1
ATOM 9350 C C . ALA B 1 361 ? -35.719 15.312 13.75 1 94.56 361 ALA B C 1
ATOM 9352 O O . ALA B 1 361 ? -34.812 14.617 13.297 1 94.56 361 ALA B O 1
ATOM 9353 N N . GLU B 1 362 ? -35.688 15.969 14.875 1 94.62 362 GLU B N 1
ATOM 9354 C CA . GLU B 1 362 ? -34.469 15.867 15.703 1 94.62 362 GLU B CA 1
ATOM 9355 C C . GLU B 1 362 ? -34.312 14.461 16.266 1 94.62 362 GLU B C 1
ATOM 9357 O O . GLU B 1 362 ? -33.188 13.945 16.359 1 94.62 362 GLU B O 1
ATOM 9362 N N . LEU B 1 363 ? -35.375 13.914 16.672 1 96.38 363 LEU B N 1
ATOM 9363 C CA . LEU B 1 363 ? -35.344 12.539 17.141 1 96.38 363 LEU B CA 1
ATOM 9364 C C . LEU B 1 363 ? -34.812 11.602 16.062 1 96.38 363 LEU B C 1
ATOM 9366 O O . LEU B 1 363 ? -34.031 10.703 16.344 1 96.38 363 LEU B O 1
ATOM 9370 N N . ALA B 1 364 ? -35.25 11.812 14.844 1 96.62 364 ALA B N 1
ATOM 9371 C CA . ALA B 1 364 ? -34.781 11.008 13.711 1 96.62 364 ALA B CA 1
ATOM 9372 C C . ALA B 1 364 ? -33.312 11.203 13.477 1 96.62 364 ALA B C 1
ATOM 9374 O O . ALA B 1 364 ? -32.562 10.242 13.188 1 96.62 364 ALA B O 1
ATOM 9375 N N . LEU B 1 365 ? -32.844 12.383 13.586 1 96.38 365 LEU B N 1
ATOM 9376 C CA . LEU B 1 365 ? -31.453 12.695 13.352 1 96.38 365 LEU B CA 1
ATOM 9377 C C . LEU B 1 365 ? -30.562 12.055 14.422 1 96.38 365 LEU B C 1
ATOM 9379 O O . LEU B 1 365 ? -29.547 11.445 14.109 1 96.38 365 LEU B O 1
ATOM 9383 N N . PHE B 1 366 ? -30.953 12.141 15.664 1 96.88 366 PHE B N 1
ATOM 9384 C CA . PHE B 1 366 ? -30.188 11.523 16.734 1 96.88 366 PHE B CA 1
ATOM 9385 C C . PHE B 1 366 ? -30.234 10 16.641 1 96.88 366 PHE B C 1
ATOM 9387 O O . PHE B 1 366 ? -29.25 9.32 16.938 1 96.88 366 PHE B O 1
ATOM 9394 N N . SER B 1 367 ? -31.391 9.523 16.234 1 97.56 367 SER B N 1
ATOM 9395 C CA . SER B 1 367 ? -31.516 8.078 16.078 1 97.56 367 SER B CA 1
ATOM 9396 C C . SER B 1 367 ? -30.609 7.562 14.969 1 97.56 367 SER B C 1
ATOM 9398 O O . SER B 1 367 ? -30.094 6.453 15.047 1 97.56 367 SER B O 1
ATOM 9400 N N . CYS B 1 368 ? -30.453 8.328 13.906 1 97.5 368 CYS B N 1
ATOM 9401 C CA . CYS B 1 368 ? -29.562 7.922 12.82 1 97.5 368 CYS B CA 1
ATOM 9402 C C . CYS B 1 368 ? -28.141 7.715 13.336 1 97.5 368 CYS B C 1
ATOM 9404 O O . CYS B 1 368 ? -27.484 6.734 12.977 1 97.5 368 CYS B O 1
ATOM 9406 N N . GLY B 1 369 ? -27.656 8.586 14.125 1 97.88 369 GLY B N 1
ATOM 9407 C CA . GLY B 1 369 ? -26.312 8.461 14.664 1 97.88 369 GLY B CA 1
ATOM 9408 C C . GLY B 1 369 ? -26.141 7.273 15.586 1 97.88 369 GLY B C 1
ATOM 9409 O O . GLY B 1 369 ? -25.188 6.496 15.445 1 97.88 369 GLY B O 1
ATOM 9410 N N . ASN B 1 370 ? -27.094 7.074 16.469 1 98.19 370 ASN B N 1
ATOM 9411 C CA . ASN B 1 370 ? -27 5.996 17.438 1 98.19 370 ASN B CA 1
ATOM 9412 C C . ASN B 1 370 ? -27.234 4.633 16.797 1 98.19 370 ASN B C 1
ATOM 9414 O O . ASN B 1 370 ? -26.594 3.648 17.172 1 98.19 370 ASN B O 1
ATOM 9418 N N . LEU B 1 371 ? -28.172 4.574 15.898 1 98.19 371 LEU B N 1
ATOM 9419 C CA . LEU B 1 371 ? -28.406 3.322 15.188 1 98.19 371 LEU B CA 1
ATOM 9420 C C . LEU B 1 371 ? -27.203 2.936 14.344 1 98.19 371 LEU B C 1
ATOM 9422 O O . LEU B 1 371 ? -26.875 1.753 14.227 1 98.19 371 LEU B O 1
ATOM 9426 N N . ALA B 1 372 ? -26.547 3.893 13.688 1 98.5 372 ALA B N 1
ATOM 9427 C CA . ALA B 1 372 ? -25.328 3.615 12.93 1 98.5 372 ALA B CA 1
ATOM 9428 C C . ALA B 1 372 ? -24.266 2.957 13.812 1 98.5 372 ALA B C 1
ATOM 9430 O O . ALA B 1 372 ? -23.656 1.968 13.414 1 98.5 372 ALA B O 1
ATOM 9431 N N . ASN B 1 373 ? -24.109 3.461 14.992 1 98.5 373 ASN B N 1
ATOM 9432 C CA . ASN B 1 373 ? -23.141 2.906 15.93 1 98.5 373 ASN B CA 1
ATOM 9433 C C . ASN B 1 373 ? -23.5 1.483 16.344 1 98.5 373 ASN B C 1
ATOM 9435 O O . ASN B 1 373 ? -22.625 0.62 16.453 1 98.5 373 ASN B O 1
ATOM 9439 N N . VAL B 1 374 ? -24.781 1.242 16.562 1 98.44 374 VAL B N 1
ATOM 9440 C CA . VAL B 1 374 ? -25.234 -0.072 17.016 1 98.44 374 VAL B CA 1
ATOM 9441 C C . VAL B 1 374 ? -25.062 -1.086 15.883 1 98.44 374 VAL B C 1
ATOM 9443 O O . VAL B 1 374 ? -24.547 -2.186 16.094 1 98.44 374 VAL B O 1
ATOM 9446 N N . PHE B 1 375 ? -25.562 -0.737 14.648 1 98.44 375 PHE B N 1
ATOM 9447 C CA . PHE B 1 375 ? -25.406 -1.633 13.508 1 98.44 375 PHE B CA 1
ATOM 9448 C C . PHE B 1 375 ? -23.953 -2.023 13.328 1 98.44 375 PHE B C 1
ATOM 9450 O O . PHE B 1 375 ? -23.625 -3.205 13.18 1 98.44 375 PHE B O 1
ATOM 9457 N N . PHE B 1 376 ? -23.078 -1.054 13.391 1 98.56 376 PHE B N 1
ATOM 9458 C CA . PHE B 1 376 ? -21.656 -1.286 13.156 1 98.56 376 PHE B CA 1
ATOM 9459 C C . PHE B 1 376 ? -21.047 -2.105 14.281 1 98.56 376 PHE B C 1
ATOM 9461 O O . PHE B 1 376 ? -20.25 -3.021 14.039 1 98.56 376 PHE B O 1
ATOM 9468 N N . LEU B 1 377 ? -21.406 -1.786 15.516 1 98.25 377 LEU B N 1
ATOM 9469 C CA . LEU B 1 377 ? -20.844 -2.475 16.672 1 98.25 377 LEU B CA 1
ATOM 9470 C C . LEU B 1 377 ? -21.234 -3.951 16.656 1 98.25 377 LEU B C 1
ATOM 9472 O O . LEU B 1 377 ? -20.391 -4.816 16.906 1 98.25 377 LEU B O 1
ATOM 9476 N N . VAL B 1 378 ? -22.453 -4.25 16.344 1 98.19 378 VAL B N 1
ATOM 9477 C CA . VAL B 1 378 ? -22.938 -5.625 16.375 1 98.19 378 VAL B CA 1
ATOM 9478 C C . VAL B 1 378 ? -22.234 -6.449 15.305 1 98.19 378 VAL B C 1
ATOM 9480 O O . VAL B 1 378 ? -21.75 -7.551 15.578 1 98.19 378 VAL B O 1
ATOM 9483 N N . VAL B 1 379 ? -22.172 -5.965 14.133 1 97.75 379 VAL B N 1
ATOM 9484 C CA . VAL B 1 379 ? -21.562 -6.715 13.039 1 97.75 379 VAL B CA 1
ATOM 9485 C C . VAL B 1 379 ? -20.047 -6.812 13.258 1 97.75 379 VAL B C 1
ATOM 9487 O O . VAL B 1 379 ? -19.438 -7.82 12.914 1 97.75 379 VAL B O 1
ATOM 9490 N N . ALA B 1 380 ? -19.406 -5.789 13.82 1 98.19 380 ALA B N 1
ATOM 9491 C CA . ALA B 1 380 ? -17.984 -5.84 14.133 1 98.19 380 ALA B CA 1
ATOM 9492 C C . ALA B 1 380 ? -17.688 -6.906 15.188 1 98.19 380 ALA B C 1
ATOM 9494 O O . ALA B 1 380 ? -16.766 -7.699 15.031 1 98.19 380 ALA B O 1
ATOM 9495 N N . CYS B 1 381 ? -18.516 -6.953 16.203 1 97.81 381 CYS B N 1
ATOM 9496 C CA . CYS B 1 381 ? -18.344 -7.945 17.266 1 97.81 381 CYS B CA 1
ATOM 9497 C C . CYS B 1 381 ? -18.578 -9.352 16.734 1 97.81 381 CYS B C 1
ATOM 9499 O O . CYS B 1 381 ? -17.859 -10.289 17.094 1 97.81 381 CYS B O 1
ATOM 9501 N N . ALA B 1 382 ? -19.562 -9.508 15.875 1 96.56 382 ALA B N 1
ATOM 9502 C CA . ALA B 1 382 ? -19.844 -10.805 15.273 1 96.56 382 ALA B CA 1
ATOM 9503 C C . ALA B 1 382 ? -18.688 -11.281 14.398 1 96.56 382 ALA B C 1
ATOM 9505 O O . ALA B 1 382 ? -18.297 -12.445 14.469 1 96.56 382 ALA B O 1
ATOM 9506 N N . SER B 1 383 ? -18.156 -10.422 13.594 1 97.06 383 SER B N 1
ATOM 9507 C CA . SER B 1 383 ? -17.047 -10.766 12.727 1 97.06 383 SER B CA 1
ATOM 9508 C C . SER B 1 383 ? -15.789 -11.062 13.539 1 97.06 383 SER B C 1
ATOM 9510 O O . SER B 1 383 ? -15.031 -11.977 13.211 1 97.06 383 SER B O 1
ATOM 9512 N N . LEU B 1 384 ? -15.531 -10.336 14.602 1 97 384 LEU B N 1
ATOM 9513 C CA . LEU B 1 384 ? -14.383 -10.57 15.461 1 97 384 LEU B CA 1
ATOM 9514 C C . LEU B 1 384 ? -14.523 -11.898 16.203 1 97 384 LEU B C 1
ATOM 9516 O O . LEU B 1 384 ? -13.547 -12.641 16.344 1 97 384 LEU B O 1
ATOM 9520 N N . HIS B 1 385 ? -15.75 -12.156 16.625 1 95.06 385 HIS B N 1
ATOM 9521 C CA . HIS B 1 385 ? -16.016 -13.414 17.312 1 95.06 385 HIS B CA 1
ATOM 9522 C C . HIS B 1 385 ? -15.719 -14.609 16.422 1 95.06 385 HIS B C 1
ATOM 9524 O O . HIS B 1 385 ? -15.039 -15.555 16.828 1 95.06 385 HIS B O 1
ATOM 9530 N N . THR B 1 386 ? -16.203 -14.57 15.195 1 93.75 386 THR B N 1
ATOM 9531 C CA . THR B 1 386 ? -15.969 -15.656 14.25 1 93.75 386 THR B CA 1
ATOM 9532 C C . THR B 1 386 ? -14.492 -15.75 13.906 1 93.75 386 THR B C 1
ATOM 9534 O O . THR B 1 386 ? -13.953 -16.859 13.75 1 93.75 386 THR B O 1
ATOM 9537 N N . PHE B 1 387 ? -13.781 -14.672 13.805 1 95.19 387 PHE B N 1
ATOM 9538 C CA . PHE B 1 387 ? -12.359 -14.633 13.484 1 95.19 387 PHE B CA 1
ATOM 9539 C C . PHE B 1 387 ? -11.539 -15.297 14.586 1 95.19 387 PHE B C 1
ATOM 9541 O O . PHE B 1 387 ? -10.695 -16.156 14.305 1 95.19 387 PHE B O 1
ATOM 9548 N N . PHE B 1 388 ? -11.828 -15.008 15.883 1 94.38 388 PHE B N 1
ATOM 9549 C CA . PHE B 1 388 ? -11.039 -15.516 17 1 94.38 388 PHE B CA 1
ATOM 9550 C C . PHE B 1 388 ? -11.297 -17 17.219 1 94.38 388 PHE B C 1
ATOM 9552 O O . PHE B 1 388 ? -10.383 -17.75 17.562 1 94.38 388 PHE B O 1
ATOM 9559 N N . PHE B 1 389 ? -12.477 -17.406 16.953 1 91 389 PHE B N 1
ATOM 9560 C CA . PHE B 1 389 ? -12.797 -18.797 17.188 1 91 389 PHE B CA 1
ATOM 9561 C C . PHE B 1 389 ? -12.305 -19.672 16.031 1 91 389 PHE B C 1
ATOM 9563 O O . PHE B 1 389 ? -11.914 -20.828 16.234 1 91 389 PHE B O 1
ATOM 9570 N N . TYR B 1 390 ? -12.273 -19.188 14.812 1 91.81 390 TYR B N 1
ATOM 9571 C CA . TYR B 1 390 ? -11.797 -19.953 13.664 1 91.81 390 TYR B CA 1
ATOM 9572 C C . TYR B 1 390 ? -10.273 -20.047 13.672 1 91.81 390 TYR B C 1
ATOM 9574 O O . TYR B 1 390 ? -9.719 -21.125 13.398 1 91.81 390 TYR B O 1
ATOM 9582 N N . LYS B 1 391 ? -9.484 -19 13.992 1 91 391 LYS B N 1
ATOM 9583 C CA . LYS B 1 391 ? -8.031 -18.984 13.898 1 91 391 LYS B CA 1
ATOM 9584 C C . LYS B 1 391 ? -7.395 -19.406 15.219 1 91 391 LYS B C 1
ATOM 9586 O O . LYS B 1 391 ? -6.27 -19.922 15.242 1 91 391 LYS B O 1
ATOM 9591 N N . GLY B 1 392 ? -7.941 -19.328 16.234 1 82.19 392 GLY B N 1
ATOM 9592 C CA . GLY B 1 392 ? -7.277 -19.5 17.516 1 82.19 392 GLY B CA 1
ATOM 9593 C C . GLY B 1 392 ? -7.535 -20.859 18.141 1 82.19 392 GLY B C 1
ATOM 9594 O O . GLY B 1 392 ? -6.789 -21.297 19.016 1 82.19 392 GLY B O 1
ATOM 9595 N N . GLU B 1 393 ? -8.586 -21.562 17.75 1 77.5 393 GLU B N 1
ATOM 9596 C CA . GLU B 1 393 ? -8.938 -22.766 18.5 1 77.5 393 GLU B CA 1
ATOM 9597 C C . GLU B 1 393 ? -8.648 -24.031 17.703 1 77.5 393 GLU B C 1
ATOM 9599 O O . GLU B 1 393 ? -8.766 -24.031 16.469 1 77.5 393 GLU B O 1
ATOM 9604 N N . SER B 1 394 ? -8.203 -25.062 18.406 1 78.88 394 SER B N 1
ATOM 9605 C CA . SER B 1 394 ? -7.977 -26.375 17.797 1 78.88 394 SER B CA 1
ATOM 9606 C C . SER B 1 394 ? -9.281 -27.156 17.656 1 78.88 394 SER B C 1
ATOM 9608 O O . SER B 1 394 ? -9.469 -27.875 16.672 1 78.88 394 SER B O 1
ATOM 9610 N N . VAL B 1 395 ? -10.148 -26.828 18.672 1 82.31 395 VAL B N 1
ATOM 9611 C CA . VAL B 1 395 ? -11.445 -27.5 18.625 1 82.31 395 VAL B CA 1
ATOM 9612 C C . VAL B 1 395 ? -12.406 -26.703 17.75 1 82.31 395 VAL B C 1
ATOM 9614 O O . VAL B 1 395 ? -12.445 -25.469 17.812 1 82.31 395 VAL B O 1
ATOM 9617 N N . ILE B 1 396 ? -13.055 -27.391 16.938 1 84.25 396 ILE B N 1
ATOM 9618 C CA . ILE B 1 396 ? -13.906 -26.734 15.945 1 84.25 396 ILE B CA 1
ATOM 9619 C C . ILE B 1 396 ? -15.219 -26.297 16.594 1 84.25 396 ILE B C 1
ATOM 9621 O O . ILE B 1 396 ? -16.047 -27.141 16.953 1 84.25 396 ILE B O 1
ATOM 9625 N N . HIS B 1 397 ? -15.336 -25.016 16.812 1 81.5 397 HIS B N 1
ATOM 9626 C CA . HIS B 1 397 ? -16.594 -24.469 17.328 1 81.5 397 HIS B CA 1
ATOM 9627 C C . HIS B 1 397 ? -17.344 -23.703 16.234 1 81.5 397 HIS B C 1
ATOM 9629 O O . HIS B 1 397 ? -18.578 -23.688 16.234 1 81.5 397 HIS B O 1
ATOM 9635 N N . LEU B 1 398 ? -16.547 -23.047 15.469 1 85.69 398 LEU B N 1
ATOM 9636 C CA . LEU B 1 398 ? -17.109 -22.25 14.383 1 85.69 398 LEU B CA 1
ATOM 9637 C C . LEU B 1 398 ? -16.234 -22.344 13.133 1 85.69 398 LEU B C 1
ATOM 9639 O O . LEU B 1 398 ? -15.008 -22.359 13.227 1 85.69 398 LEU B O 1
ATOM 9643 N N . LEU B 1 399 ? -16.969 -22.5 12.008 1 89.5 399 LEU B N 1
ATOM 9644 C CA . LEU B 1 399 ? -16.281 -22.484 10.727 1 89.5 399 LEU B CA 1
ATOM 9645 C C . LEU B 1 399 ? -16.531 -21.172 9.984 1 89.5 399 LEU B C 1
ATOM 9647 O O . LEU B 1 399 ? -17.062 -20.219 10.562 1 89.5 399 LEU B O 1
ATOM 9651 N N . LEU B 1 400 ? -16.016 -21.062 8.836 1 90.62 400 LEU B N 1
ATOM 9652 C CA . LEU B 1 400 ? -16.188 -19.875 8 1 90.62 400 LEU B CA 1
ATOM 9653 C C . LEU B 1 400 ? -17.656 -19.609 7.719 1 90.62 400 LEU B C 1
ATOM 9655 O O . LEU B 1 400 ? -18.453 -20.562 7.598 1 90.62 400 LEU B O 1
ATOM 9659 N N . LEU B 1 401 ? -17.953 -18.375 7.703 1 90.56 401 LEU B N 1
ATOM 9660 C CA . LEU B 1 401 ? -19.328 -17.984 7.453 1 90.56 401 LEU B CA 1
ATOM 9661 C C . LEU B 1 401 ? -19.734 -18.281 6.012 1 90.56 401 LEU B C 1
ATOM 9663 O O . LEU B 1 401 ? -18.891 -18.281 5.113 1 90.56 401 LEU B O 1
ATOM 9667 N N . SER B 1 402 ? -21.016 -18.531 5.906 1 90.44 402 SER B N 1
ATOM 9668 C CA . SER B 1 402 ? -21.562 -18.766 4.57 1 90.44 402 SER B CA 1
ATOM 9669 C C . SER B 1 402 ? -21.594 -17.469 3.764 1 90.44 402 SER B C 1
ATOM 9671 O O . SER B 1 402 ? -21.422 -16.375 4.316 1 90.44 402 SER B O 1
ATOM 9673 N N . SER B 1 403 ? -21.75 -17.547 2.525 1 89.94 403 SER B N 1
ATOM 9674 C CA . SER B 1 403 ? -21.797 -16.375 1.648 1 89.94 403 SER B CA 1
ATOM 9675 C C . SER B 1 403 ? -22.984 -15.484 1.978 1 89.94 403 SER B C 1
ATOM 9677 O O . SER B 1 403 ? -22.891 -14.258 1.847 1 89.94 403 SER B O 1
ATOM 9679 N N . SER B 1 404 ? -24.078 -16.062 2.434 1 91.12 404 SER B N 1
ATOM 9680 C CA . SER B 1 404 ? -25.25 -15.281 2.801 1 91.12 404 SER B CA 1
ATOM 9681 C C . SER B 1 404 ? -24.984 -14.445 4.043 1 91.12 404 SER B C 1
ATOM 9683 O O . SER B 1 404 ? -25.375 -13.273 4.102 1 91.12 404 SER B O 1
ATOM 9685 N N . ASN B 1 405 ? -24.328 -15.047 4.961 1 93.38 405 ASN B N 1
ATOM 9686 C CA . ASN B 1 405 ? -23.984 -14.32 6.18 1 93.38 405 ASN B CA 1
ATOM 9687 C C . ASN B 1 405 ? -22.984 -13.195 5.902 1 93.38 405 ASN B C 1
ATOM 9689 O O . ASN B 1 405 ? -23.062 -12.125 6.5 1 93.38 405 ASN B O 1
ATOM 9693 N N . GLU B 1 406 ? -22.094 -13.477 5.035 1 93.69 406 GLU B N 1
ATOM 9694 C CA . GLU B 1 406 ? -21.109 -12.445 4.676 1 93.69 406 GLU B CA 1
ATOM 9695 C C . GLU B 1 406 ? -21.797 -11.258 3.996 1 93.69 406 GLU B C 1
ATOM 9697 O O . GLU B 1 406 ? -21.438 -10.102 4.246 1 93.69 406 GLU B O 1
ATOM 9702 N N . ASN B 1 407 ? -22.812 -11.477 3.211 1 94.69 407 ASN B N 1
ATOM 9703 C CA . ASN B 1 407 ? -23.531 -10.406 2.541 1 94.69 407 ASN B CA 1
ATOM 9704 C C . ASN B 1 407 ? -24.375 -9.594 3.525 1 94.69 407 ASN B C 1
ATOM 9706 O O . ASN B 1 407 ? -24.547 -8.391 3.348 1 94.69 407 ASN B O 1
ATOM 9710 N N . LEU B 1 408 ? -24.828 -10.273 4.484 1 95 408 LEU B N 1
ATOM 9711 C CA . LEU B 1 408 ? -25.562 -9.578 5.535 1 95 408 LEU B CA 1
ATOM 9712 C C . LEU B 1 408 ? -24.672 -8.594 6.273 1 95 408 LEU B C 1
ATOM 9714 O O . LEU B 1 408 ? -25.062 -7.453 6.535 1 95 408 LEU B O 1
ATOM 9718 N N . ILE B 1 409 ? -23.5 -9.016 6.582 1 96.19 409 ILE B N 1
ATOM 9719 C CA . ILE B 1 409 ? -22.547 -8.148 7.254 1 96.19 409 ILE B CA 1
ATOM 9720 C C . ILE B 1 409 ? -22.219 -6.953 6.367 1 96.19 409 ILE B C 1
ATOM 9722 O O . ILE B 1 409 ? -22.188 -5.812 6.84 1 96.19 409 ILE B O 1
ATOM 9726 N N . LYS B 1 410 ? -22.031 -7.164 5.078 1 96.88 410 LYS B N 1
ATOM 9727 C CA . LYS B 1 410 ? -21.75 -6.09 4.133 1 96.88 410 LYS B CA 1
ATOM 9728 C C . LYS B 1 410 ? -22.891 -5.078 4.094 1 96.88 410 LYS B C 1
ATOM 9730 O O . LYS B 1 410 ? -22.656 -3.869 4.098 1 96.88 410 LYS B O 1
ATOM 9735 N N . THR B 1 411 ? -24.094 -5.547 4.164 1 97.19 411 THR B N 1
ATOM 9736 C CA . THR B 1 411 ? -25.266 -4.68 4.09 1 97.19 411 THR B CA 1
ATOM 9737 C C . THR B 1 411 ? -25.359 -3.793 5.328 1 97.19 411 THR B C 1
ATOM 9739 O O . THR B 1 411 ? -25.625 -2.592 5.219 1 97.19 411 THR B O 1
ATOM 9742 N N . TYR B 1 412 ? -25.125 -4.332 6.469 1 97.62 412 TYR B N 1
ATOM 9743 C CA . TYR B 1 412 ? -25.203 -3.553 7.699 1 97.62 412 TYR B CA 1
ATOM 9744 C C . TYR B 1 412 ? -24.109 -2.492 7.746 1 97.62 412 TYR B C 1
ATOM 9746 O O . TYR B 1 412 ? -24.328 -1.393 8.266 1 97.62 412 TYR B O 1
ATOM 9754 N N . VAL B 1 413 ? -22.922 -2.818 7.227 1 98 413 VAL B N 1
ATOM 9755 C CA . VAL B 1 413 ? -21.844 -1.835 7.207 1 98 413 VAL B CA 1
ATOM 9756 C C . VAL B 1 413 ? -22.203 -0.679 6.281 1 98 413 VAL B C 1
ATOM 9758 O O . VAL B 1 413 ? -22 0.489 6.625 1 98 413 VAL B O 1
ATOM 9761 N N . ILE B 1 414 ? -22.828 -0.959 5.164 1 98.25 414 ILE B N 1
ATOM 9762 C CA . ILE B 1 414 ? -23.219 0.055 4.188 1 98.25 414 ILE B CA 1
ATOM 9763 C C . ILE B 1 414 ? -24.312 0.943 4.777 1 98.25 414 ILE B C 1
ATOM 9765 O O . ILE B 1 414 ? -24.234 2.172 4.684 1 98.25 414 ILE B O 1
ATOM 9769 N N . VAL B 1 415 ? -25.234 0.33 5.469 1 98.19 415 VAL B N 1
ATOM 9770 C CA . VAL B 1 415 ? -26.344 1.086 6.055 1 98.19 415 VAL B CA 1
ATOM 9771 C C . VAL B 1 415 ? -25.828 1.921 7.227 1 98.19 415 VAL B C 1
ATOM 9773 O O . VAL B 1 415 ? -26.234 3.072 7.398 1 98.19 415 VAL B O 1
ATOM 9776 N N . ALA B 1 416 ? -24.984 1.314 8.008 1 98.56 416 ALA B N 1
ATOM 9777 C CA . ALA B 1 416 ? -24.406 2.051 9.133 1 98.56 416 ALA B CA 1
ATOM 9778 C C . ALA B 1 416 ? -23.688 3.301 8.648 1 98.56 416 ALA B C 1
ATOM 9780 O O . ALA B 1 416 ? -23.828 4.375 9.234 1 98.56 416 ALA B O 1
ATOM 9781 N N . PHE B 1 417 ? -22.938 3.197 7.605 1 98.31 417 PHE B N 1
ATOM 9782 C CA . PHE B 1 417 ? -22.203 4.34 7.082 1 98.31 417 PHE B CA 1
ATOM 9783 C C . PHE B 1 417 ? -23.156 5.402 6.543 1 98.31 417 PHE B C 1
ATOM 9785 O O . PHE B 1 417 ? -22.922 6.598 6.727 1 98.31 417 PHE B O 1
ATOM 9792 N N . ALA B 1 418 ? -24.188 4.988 5.836 1 98.5 418 ALA B N 1
ATOM 9793 C CA . ALA B 1 418 ? -25.172 5.926 5.301 1 98.5 418 ALA B CA 1
ATOM 9794 C C . ALA B 1 418 ? -25.812 6.746 6.414 1 98.5 418 ALA B C 1
ATOM 9796 O O . ALA B 1 418 ? -25.969 7.965 6.289 1 98.5 418 ALA B O 1
ATOM 9797 N N . LEU B 1 419 ? -26.109 6.121 7.504 1 98.56 419 LEU B N 1
ATOM 9798 C CA . LEU B 1 419 ? -26.719 6.809 8.641 1 98.56 419 LEU B CA 1
ATOM 9799 C C . LEU B 1 419 ? -25.703 7.723 9.32 1 98.56 419 LEU B C 1
ATOM 9801 O O . LEU B 1 419 ? -26.047 8.805 9.789 1 98.56 419 LEU B O 1
ATOM 9805 N N . LYS B 1 420 ? -24.469 7.309 9.344 1 98.5 420 LYS B N 1
ATOM 9806 C CA . LYS B 1 420 ? -23.422 8.102 9.984 1 98.5 420 LYS B CA 1
ATOM 9807 C C . LYS B 1 420 ? -23.156 9.398 9.211 1 98.5 420 LYS B C 1
ATOM 9809 O O . LYS B 1 420 ? -22.812 10.422 9.812 1 98.5 420 LYS B O 1
ATOM 9814 N N . ILE B 1 421 ? -23.312 9.414 7.891 1 98.25 421 ILE B N 1
ATOM 9815 C CA . ILE B 1 421 ? -23.156 10.617 7.078 1 98.25 421 ILE B CA 1
ATOM 9816 C C . ILE B 1 421 ? -24.141 11.68 7.547 1 98.25 421 ILE B C 1
ATOM 9818 O O . ILE B 1 421 ? -23.781 12.852 7.672 1 98.25 421 ILE B O 1
ATOM 9822 N N . ILE B 1 422 ? -25.344 11.258 7.879 1 98.12 422 ILE B N 1
ATOM 9823 C CA . ILE B 1 422 ? -26.375 12.188 8.328 1 98.12 422 ILE B CA 1
ATOM 9824 C C . ILE B 1 422 ? -25.969 12.805 9.664 1 98.12 422 ILE B C 1
ATOM 9826 O O . ILE B 1 422 ? -26.109 14.008 9.867 1 98.12 422 ILE B O 1
ATOM 9830 N N . GLU B 1 423 ? -25.438 11.984 10.477 1 97.75 423 GLU B N 1
ATOM 9831 C CA . GLU B 1 423 ? -24.984 12.477 11.773 1 97.75 423 GLU B CA 1
ATOM 9832 C C . GLU B 1 423 ? -23.875 13.508 11.625 1 97.75 423 GLU B C 1
ATOM 9834 O O . GLU B 1 423 ? -23.906 14.547 12.289 1 97.75 423 GLU B O 1
ATOM 9839 N N . ILE B 1 424 ? -22.906 13.258 10.758 1 97.75 424 ILE B N 1
ATOM 9840 C CA . ILE B 1 424 ? -21.75 14.141 10.594 1 97.75 424 ILE B CA 1
ATOM 9841 C C . ILE B 1 424 ? -22.188 15.461 9.961 1 97.75 424 ILE B C 1
ATOM 9843 O O . ILE B 1 424 ? -21.719 16.531 10.352 1 97.75 424 ILE B O 1
ATOM 9847 N N . VAL B 1 425 ? -23.109 15.406 9.008 1 97.25 425 VAL B N 1
ATOM 9848 C CA . VAL B 1 425 ? -23.609 16.609 8.367 1 97.25 425 VAL B CA 1
ATOM 9849 C C . VAL B 1 425 ? -24.375 17.469 9.383 1 97.25 425 VAL B C 1
ATOM 9851 O O . VAL B 1 425 ? -24.203 18.688 9.422 1 97.25 425 VAL B O 1
ATOM 9854 N N . PHE B 1 426 ? -25.156 16.766 10.219 1 96.31 426 PHE B N 1
ATOM 9855 C CA . PHE B 1 426 ? -25.891 17.469 11.266 1 96.31 426 PHE B CA 1
ATOM 9856 C C . PHE B 1 426 ? -24.938 18.094 12.266 1 96.31 426 PHE B C 1
ATOM 9858 O O . PHE B 1 426 ? -25.141 19.234 12.695 1 96.31 426 PHE B O 1
ATOM 9865 N N . MET B 1 427 ? -23.906 17.406 12.648 1 96.19 427 MET B N 1
ATOM 9866 C CA . MET B 1 427 ? -22.922 17.922 13.594 1 96.19 427 MET B CA 1
ATOM 9867 C C . MET B 1 427 ? -22.219 19.141 13.039 1 96.19 427 MET B C 1
ATOM 9869 O O . MET B 1 427 ? -22.062 20.156 13.734 1 96.19 427 MET B O 1
ATOM 9873 N N . ILE B 1 428 ? -21.75 19.156 11.773 1 96.88 428 ILE B N 1
ATOM 9874 C CA . ILE B 1 428 ? -21.062 20.266 11.148 1 96.88 428 ILE B CA 1
ATOM 9875 C C . ILE B 1 428 ? -22 21.469 11.031 1 96.88 428 ILE B C 1
ATOM 9877 O O . ILE B 1 428 ? -21.609 22.609 11.297 1 96.88 428 ILE B O 1
ATOM 9881 N N . TRP B 1 429 ? -23.266 21.188 10.703 1 95.69 429 TRP B N 1
ATOM 9882 C CA . TRP B 1 429 ? -24.25 22.266 10.586 1 95.69 429 TRP B CA 1
ATOM 9883 C C . TRP B 1 429 ? -24.453 22.969 11.922 1 95.69 429 TRP B C 1
ATOM 9885 O O . TRP B 1 429 ? -24.516 24.203 11.984 1 95.69 429 TRP B O 1
ATOM 9895 N N . LYS B 1 430 ? -24.516 22.234 12.984 1 94.19 430 LYS B N 1
ATOM 9896 C CA . LYS B 1 430 ? -24.672 22.797 14.32 1 94.19 430 LYS B CA 1
ATOM 9897 C C . LYS B 1 430 ? -23.469 23.656 14.703 1 94.19 430 LYS B C 1
ATOM 9899 O O . LYS B 1 430 ? -23.609 24.719 15.289 1 94.19 430 LYS B O 1
ATOM 9904 N N . GLN B 1 431 ? -22.312 23.234 14.32 1 95.56 431 GLN B N 1
ATOM 9905 C CA . GLN B 1 431 ? -21.078 23.906 14.742 1 95.56 431 GLN B CA 1
ATOM 9906 C C . GLN B 1 431 ? -20.859 25.188 13.953 1 95.56 431 GLN B C 1
ATOM 9908 O O . GLN B 1 431 ? -20.266 26.141 14.453 1 95.56 431 GLN B O 1
ATOM 9913 N N . ILE B 1 432 ? -21.359 25.25 12.703 1 95.56 432 ILE B N 1
ATOM 9914 C CA . ILE B 1 432 ? -21.125 26.422 11.875 1 95.56 432 ILE B CA 1
ATOM 9915 C C . ILE B 1 432 ? -22.25 27.438 12.086 1 95.56 432 ILE B C 1
ATOM 9917 O O . ILE B 1 432 ? -22.219 28.531 11.523 1 95.56 432 ILE B O 1
ATOM 9921 N N . SER B 1 433 ? -23.188 27.141 13 1 94.75 433 SER B N 1
ATOM 9922 C CA . SER B 1 433 ? -24.328 28.047 13.211 1 94.75 433 SER B CA 1
ATOM 9923 C C . SER B 1 433 ? -24.359 28.562 14.648 1 94.75 433 SER B C 1
ATOM 9925 O O . SER B 1 433 ? -25.391 29.078 15.102 1 94.75 433 SER B O 1
ATOM 9927 N N . ILE B 1 434 ? -23.359 28.516 15.336 1 95.44 434 ILE B N 1
ATOM 9928 C CA . ILE B 1 434 ? -23.344 28.953 16.734 1 95.44 434 ILE B CA 1
ATOM 9929 C C . ILE B 1 434 ? -23.219 30.469 16.797 1 95.44 434 ILE B C 1
ATOM 9931 O O . ILE B 1 434 ? -22.703 31.109 15.875 1 95.44 434 ILE B O 1
ATOM 9935 N N . ASP B 1 435 ? -23.766 31.094 17.812 1 95.38 435 ASP B N 1
ATOM 9936 C CA . ASP B 1 435 ? -23.562 32.531 18.109 1 95.38 435 ASP B CA 1
ATOM 9937 C C . ASP B 1 435 ? -22.406 32.719 19.078 1 95.38 435 ASP B C 1
ATOM 9939 O O . ASP B 1 435 ? -22.406 32.156 20.172 1 95.38 435 ASP B O 1
ATOM 9943 N N . ILE B 1 436 ? -21.438 33.406 18.641 1 95.69 436 ILE B N 1
ATOM 9944 C CA . ILE B 1 436 ? -20.25 33.625 19.469 1 95.69 436 ILE B CA 1
ATOM 9945 C C . ILE B 1 436 ? -19.922 35.125 19.531 1 95.69 436 ILE B C 1
ATOM 9947 O O . ILE B 1 436 ? -20.062 35.812 18.531 1 95.69 436 ILE B O 1
ATOM 9951 N N . PHE B 1 437 ? -19.609 35.656 20.688 1 95.62 437 PHE B N 1
ATOM 9952 C CA . PHE B 1 437 ? -19.219 37.062 20.891 1 95.62 437 PHE B CA 1
ATOM 9953 C C . PHE B 1 437 ? -18.031 37.125 21.859 1 95.62 437 PHE B C 1
ATOM 9955 O O . PHE B 1 437 ? -17.969 36.406 22.844 1 95.62 437 PHE B O 1
ATOM 9962 N N . PHE B 1 438 ? -17.031 37.969 21.578 1 96.12 438 PHE B N 1
ATOM 9963 C CA . PHE B 1 438 ? -15.875 38.219 22.422 1 96.12 438 PHE B CA 1
ATOM 9964 C C . PHE B 1 438 ? -16.078 39.469 23.266 1 96.12 438 PHE B C 1
ATOM 9966 O O . PHE B 1 438 ? -16.172 40.594 22.719 1 96.12 438 PHE B O 1
ATOM 9973 N N . ILE B 1 439 ? -16.078 39.344 24.547 1 95.88 439 ILE B N 1
ATOM 9974 C CA . ILE B 1 439 ? -16.297 40.469 25.469 1 95.88 439 ILE B CA 1
ATOM 9975 C C . ILE B 1 439 ? -14.953 41.062 25.875 1 95.88 439 ILE B C 1
ATOM 9977 O O . ILE B 1 439 ? -14.109 40.375 26.438 1 95.88 439 ILE B O 1
ATOM 9981 N N . ASP B 1 440 ? -14.766 42.281 25.562 1 94.12 440 ASP B N 1
ATOM 9982 C CA . ASP B 1 440 ? -13.547 43 25.938 1 94.12 440 ASP B CA 1
ATOM 9983 C C . ASP B 1 440 ? -13.742 43.75 27.266 1 94.12 440 ASP B C 1
ATOM 9985 O O . ASP B 1 440 ? -14.539 44.688 27.344 1 94.12 440 ASP B O 1
ATOM 9989 N N . TRP B 1 441 ? -13.008 43.438 28.328 1 93.25 441 TRP B N 1
ATOM 9990 C CA . TRP B 1 441 ? -13.148 44 29.656 1 93.25 441 TRP B CA 1
ATOM 9991 C C . TRP B 1 441 ? -12.281 45.25 29.812 1 93.25 441 TRP B C 1
ATOM 9993 O O . TRP B 1 441 ? -12.336 45.938 30.844 1 93.25 441 TRP B O 1
ATOM 10003 N N . GLU B 1 442 ? -11.477 45.594 28.766 1 90.88 442 GLU B N 1
ATOM 10004 C CA . GLU B 1 442 ? -10.555 46.719 28.875 1 90.88 442 GLU B CA 1
ATOM 10005 C C . GLU B 1 442 ? -11.312 48.031 28.875 1 90.88 442 GLU B C 1
ATOM 10007 O O . GLU B 1 442 ? -12.242 48.219 28.094 1 90.88 442 GLU B O 1
ATOM 10012 N N . ARG B 1 443 ? -11.016 48.938 29.844 1 83.06 443 ARG B N 1
ATOM 10013 C CA . ARG B 1 443 ? -11.641 50.25 29.953 1 83.06 443 ARG B CA 1
ATOM 10014 C C . ARG B 1 443 ? -10.711 51.344 29.406 1 83.06 443 ARG B C 1
ATOM 10016 O O . ARG B 1 443 ? -9.492 51.281 29.578 1 83.06 443 ARG B O 1
ATOM 10023 N N . PRO B 1 444 ? -11.391 52.219 28.656 1 78.88 444 PRO B N 1
ATOM 10024 C CA . PRO B 1 444 ? -10.562 53.312 28.172 1 78.88 444 PRO B CA 1
ATOM 10025 C C . PRO B 1 444 ? -9.953 54.125 29.312 1 78.88 444 PRO B C 1
ATOM 10027 O O . PRO B 1 444 ? -10.609 54.344 30.328 1 78.88 444 PRO B O 1
ATOM 10030 N N . ARG B 1 445 ? -8.656 54.375 29.531 1 66.56 445 ARG B N 1
ATOM 10031 C CA . ARG B 1 445 ? -7.973 55.125 30.578 1 66.56 445 ARG B CA 1
ATOM 10032 C C . ARG B 1 445 ? -8.172 56.625 30.422 1 66.56 445 ARG B C 1
ATOM 10034 O O . ARG B 1 445 ? -8.102 57.156 29.312 1 66.56 445 ARG B O 1
ATOM 10041 N N . ALA B 1 446 ? -8.977 57.188 31.469 1 56.91 446 ALA B N 1
ATOM 10042 C CA . ALA B 1 446 ? -9.281 58.625 31.531 1 56.91 446 ALA B CA 1
ATOM 10043 C C . ALA B 1 446 ? -7.996 59.438 31.516 1 56.91 446 ALA B C 1
ATOM 10045 O O . ALA B 1 446 ? -6.98 59.031 32.062 1 56.91 446 ALA B O 1
ATOM 10046 N N . LEU B 1 447 ? -7.812 60.219 30.547 1 50.81 447 LEU B N 1
ATOM 10047 C CA . LEU B 1 447 ? -6.781 61.25 30.625 1 50.81 447 LEU B CA 1
ATOM 10048 C C . LEU B 1 447 ? -6.859 62 31.953 1 50.81 447 LEU B C 1
ATOM 10050 O O . LEU B 1 447 ? -7.914 62.531 32.312 1 50.81 447 LEU B O 1
ATOM 10054 N N . ASN B 1 448 ? -6.336 61.5 33.031 1 38.31 448 ASN B N 1
ATOM 10055 C CA . ASN B 1 448 ? -6.359 62.25 34.281 1 38.31 448 ASN B CA 1
ATOM 10056 C C . ASN B 1 448 ? -6.277 63.75 34.031 1 38.31 448 ASN B C 1
ATOM 10058 O O . ASN B 1 448 ? -5.27 64.25 33.562 1 38.31 448 ASN B O 1
ATOM 10062 N N . SER B 1 449 ? -7.422 64.5 33.812 1 38.06 449 SER B N 1
ATOM 10063 C CA . SER B 1 449 ? -7.387 65.875 34.125 1 38.06 449 SER B CA 1
ATOM 10064 C C . SER B 1 449 ? -6.879 66.125 35.531 1 38.06 449 SER B C 1
ATOM 10066 O O . SER B 1 449 ? -7.215 65.375 36.469 1 38.06 449 SER B O 1
ATOM 10068 N N . GLY B 1 450 ? -5.797 66.812 35.875 1 32.84 450 GLY B N 1
ATOM 10069 C CA . GLY B 1 450 ? -5.41 67.25 37.188 1 32.84 450 GLY B CA 1
ATOM 10070 C C . GLY B 1 450 ? -6.59 67.688 38.031 1 32.84 450 GLY B C 1
ATOM 10071 O O . GLY B 1 450 ? -7.695 67.875 37.531 1 32.84 450 GLY B O 1
ATOM 10072 N N . ASN B 1 451 ? -6.312 68.125 39.375 1 32.06 451 ASN B N 1
ATOM 10073 C CA . ASN B 1 451 ? -7.117 68.438 40.562 1 32.06 451 ASN B CA 1
ATOM 10074 C C . ASN B 1 451 ? -8.32 69.312 40.219 1 32.06 451 ASN B C 1
ATOM 10076 O O . ASN B 1 451 ? -8.375 69.938 39.156 1 32.06 451 ASN B O 1
ATOM 10080 N N . GLY B 1 452 ? -8.711 70.312 41.375 1 29.47 452 GLY B N 1
ATOM 10081 C CA . GLY B 1 452 ? -9.867 70.75 42.094 1 29.47 452 GLY B CA 1
ATOM 10082 C C . GLY B 1 452 ? -10.727 71.75 41.281 1 29.47 452 GLY B C 1
ATOM 10083 O O . GLY B 1 452 ? -11.945 71.562 41.219 1 29.47 452 GLY B O 1
ATOM 10084 N N . ASN B 1 453 ? -10.43 73.188 41.531 1 28.03 453 ASN B N 1
ATOM 10085 C CA . ASN B 1 453 ? -11.438 74.188 41.875 1 28.03 453 ASN B CA 1
ATOM 10086 C C . ASN B 1 453 ? -12.352 74.438 40.688 1 28.03 453 ASN B C 1
ATOM 10088 O O . ASN B 1 453 ? -13.336 75.188 40.812 1 28.03 453 ASN B O 1
ATOM 10092 N N . ALA B 1 454 ? -11.883 74.938 39.562 1 30.94 454 ALA B N 1
ATOM 10093 C CA . ALA B 1 454 ? -12.867 75.875 38.969 1 30.94 454 ALA B CA 1
ATOM 10094 C C . ALA B 1 454 ? -14.062 75.062 38.438 1 30.94 454 ALA B C 1
ATOM 10096 O O . ALA B 1 454 ? -13.898 74.062 37.719 1 30.94 454 ALA B O 1
ATOM 10097 N N . GLN B 1 455 ? -15.32 75.188 39.219 1 29.31 455 GLN B N 1
ATOM 10098 C CA . GLN B 1 455 ? -16.688 74.75 39 1 29.31 455 GLN B CA 1
ATOM 10099 C C . GLN B 1 455 ? -16.984 74.625 37.5 1 29.31 455 GLN B C 1
ATOM 10101 O O . GLN B 1 455 ? -17.734 73.75 37.094 1 29.31 455 GLN B O 1
ATOM 10106 N N . THR B 1 456 ? -16.938 75.875 36.875 1 26.39 456 THR B N 1
ATOM 10107 C CA . THR B 1 456 ? -18.031 76.188 35.969 1 26.39 456 THR B CA 1
ATOM 10108 C C . THR B 1 456 ? -17.984 75.25 34.75 1 26.39 456 THR B C 1
ATOM 10110 O O . THR B 1 456 ? -19.016 74.875 34.188 1 26.39 456 THR B O 1
ATOM 10113 N N . LEU B 1 457 ? -16.922 75.5 33.812 1 28.03 457 LEU B N 1
ATOM 10114 C CA . LEU B 1 457 ? -17.328 75.312 32.438 1 28.03 457 LEU B CA 1
ATOM 10115 C C . LEU B 1 457 ? -17.406 73.812 32.125 1 28.03 457 LEU B C 1
ATOM 10117 O O . LEU B 1 457 ? -16.391 73.125 32.156 1 28.03 457 LEU B O 1
ATOM 10121 N N . ILE B 1 458 ? -18.391 73.062 32.625 1 30.3 458 ILE B N 1
ATOM 10122 C CA . ILE B 1 458 ? -18.969 71.75 32.375 1 30.3 458 ILE B CA 1
ATOM 10123 C C . ILE B 1 458 ? -18.75 71.375 30.938 1 30.3 458 ILE B C 1
ATOM 10125 O O . ILE B 1 458 ? -19.203 70.25 30.516 1 30.3 458 ILE B O 1
ATOM 10129 N N . ASP B 1 459 ? -18.781 72.375 30.031 1 29.8 459 ASP B N 1
ATOM 10130 C CA . ASP B 1 459 ? -19.438 71.938 28.797 1 29.8 459 ASP B CA 1
ATOM 10131 C C . ASP B 1 459 ? -18.75 70.688 28.266 1 29.8 459 ASP B C 1
ATOM 10133 O O . ASP B 1 459 ? -17.672 70.312 28.703 1 29.8 459 ASP B O 1
ATOM 10137 N N . HIS B 1 460 ? -18.766 70.625 26.875 1 31.83 460 HIS B N 1
ATOM 10138 C CA . HIS B 1 460 ? -18.594 69.5 25.922 1 31.83 460 HIS B CA 1
ATOM 10139 C C . HIS B 1 460 ? -17.172 68.938 25.953 1 31.83 460 HIS B C 1
ATOM 10141 O O . HIS B 1 460 ? -16.422 69.125 25 1 31.83 460 HIS B O 1
ATOM 10147 N N . ASN B 1 461 ? -16.391 69.125 26.922 1 32.38 461 ASN B N 1
ATOM 10148 C CA . ASN B 1 461 ? -15.039 68.625 26.781 1 32.38 461 ASN B CA 1
ATOM 10149 C C . ASN B 1 461 ? -15.047 67.125 26.5 1 32.38 461 ASN B C 1
ATOM 10151 O O . ASN B 1 461 ? -15.328 66.312 27.375 1 32.38 461 ASN B O 1
ATOM 10155 N N . ASP B 1 462 ? -15.547 66.812 25.312 1 37.62 462 ASP B N 1
ATOM 10156 C CA . ASP B 1 462 ? -15.312 65.438 24.734 1 37.62 462 A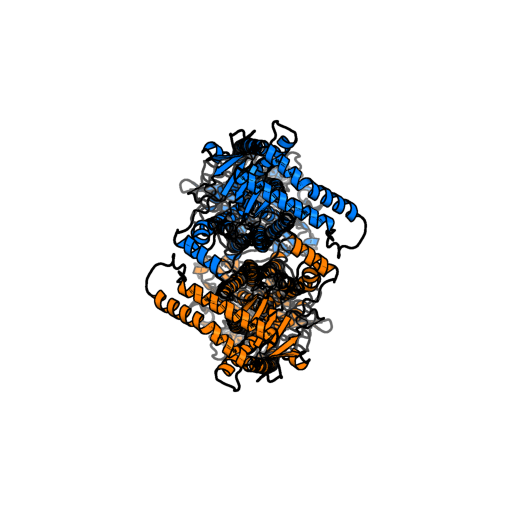SP B CA 1
ATOM 10157 C C . ASP B 1 462 ? -13.945 64.938 25.141 1 37.62 462 ASP B C 1
ATOM 10159 O O . ASP B 1 462 ? -12.922 65.312 24.609 1 37.62 462 ASP B O 1
ATOM 10163 N N . GLY B 1 463 ? -13.484 64.812 26.297 1 40.97 463 GLY B N 1
ATOM 10164 C CA . GLY B 1 463 ? -12.312 64.125 26.797 1 40.97 463 GLY B CA 1
ATOM 10165 C C . GLY B 1 463 ? -11.922 62.938 25.953 1 40.97 463 GLY B C 1
ATOM 10166 O O . GLY B 1 463 ? -12.703 62 25.781 1 40.97 463 GLY B O 1
ATOM 10167 N N . MET B 1 464 ? -11.117 63.188 24.969 1 48.41 464 MET B N 1
ATOM 10168 C CA . MET B 1 464 ? -10.602 62.219 24 1 48.41 464 MET B CA 1
ATOM 10169 C C . MET B 1 464 ? -10.047 61 24.719 1 48.41 464 MET B C 1
ATOM 10171 O O . MET B 1 464 ? -9.133 61.094 25.531 1 48.41 464 MET B O 1
ATOM 10175 N N . GLU B 1 465 ? -10.766 60.062 25.266 1 60 465 GLU B N 1
ATOM 10176 C CA . GLU B 1 465 ? -10.406 58.75 25.75 1 60 465 GLU B CA 1
ATOM 10177 C C . GLU B 1 465 ? -9.531 58 24.75 1 60 465 GLU B C 1
ATOM 10179 O O . GLU B 1 465 ? -9.688 58.156 23.547 1 60 465 GLU B O 1
ATOM 10184 N N . HIS B 1 466 ? -8.359 57.531 25.281 1 69.75 466 HIS B N 1
ATOM 10185 C CA . HIS B 1 466 ? -7.527 56.688 24.406 1 69.75 466 HIS B CA 1
ATOM 10186 C C . HIS B 1 466 ? -8.266 55.438 24 1 69.75 466 HIS B C 1
ATOM 10188 O O . HIS B 1 466 ? -8.836 54.75 24.844 1 69.75 466 HIS B O 1
ATOM 10194 N N . PRO B 1 467 ? -8.344 55.219 22.703 1 80.69 467 PRO B N 1
ATOM 10195 C CA . PRO B 1 467 ? -9.078 54.062 22.219 1 80.69 467 PRO B CA 1
ATOM 10196 C C . PRO B 1 467 ? -8.422 52.75 22.625 1 80.69 467 PRO B C 1
ATOM 10198 O O . PRO B 1 467 ? -7.191 52.656 22.75 1 80.69 467 PRO B O 1
ATOM 10201 N N . VAL B 1 468 ? -9.188 51.75 23.031 1 85.69 468 VAL B N 1
ATOM 10202 C CA . VAL B 1 468 ? -8.742 50.406 23.406 1 85.69 468 VAL B CA 1
ATOM 10203 C C . VAL B 1 468 ? -8.242 49.688 22.156 1 85.69 468 VAL B C 1
ATOM 10205 O O . VAL B 1 468 ? -8.898 49.688 21.109 1 85.69 468 VAL B O 1
ATOM 10208 N N . SER B 1 469 ? -7.086 49.062 22.312 1 87.31 469 SER B N 1
ATOM 10209 C CA . SER B 1 469 ? -6.48 48.344 21.188 1 87.31 469 SER B CA 1
ATOM 10210 C C . SER B 1 469 ? -7.297 47.125 20.812 1 87.31 469 SER B C 1
ATOM 10212 O O . SER B 1 469 ? -7.668 46.344 21.688 1 87.31 469 SER B O 1
ATOM 10214 N N . ILE B 1 470 ? -7.594 46.844 19.547 1 88.75 470 ILE B N 1
ATOM 10215 C CA . ILE B 1 470 ? -8.414 45.75 19.047 1 88.75 470 ILE B CA 1
ATOM 10216 C C . ILE B 1 470 ? -7.531 44.531 18.75 1 88.75 470 ILE B C 1
ATOM 10218 O O . ILE B 1 470 ? -8.039 43.438 18.531 1 88.75 470 ILE B O 1
ATOM 10222 N N . TRP B 1 471 ? -6.199 44.656 18.859 1 89.12 471 TRP B N 1
ATOM 10223 C CA . TRP B 1 471 ? -5.273 43.594 18.453 1 89.12 471 TRP B CA 1
ATOM 10224 C C . TRP B 1 471 ? -5.363 42.406 19.406 1 89.12 471 TRP B C 1
ATOM 10226 O O . TRP B 1 471 ? -5.113 41.281 19 1 89.12 471 TRP B O 1
ATOM 10236 N N . ARG B 1 472 ? -5.781 42.594 20.672 1 92.19 472 ARG B N 1
ATOM 10237 C CA . ARG B 1 472 ? -6.012 41.531 21.609 1 92.19 472 ARG B CA 1
ATOM 10238 C C . ARG B 1 472 ? -7.152 40.625 21.141 1 92.19 472 ARG B C 1
ATOM 10240 O O . ARG B 1 472 ? -7.031 39.406 21.156 1 92.19 472 ARG B O 1
ATOM 10247 N N . THR B 1 473 ? -8.227 41.25 20.672 1 91.5 473 THR B N 1
ATOM 10248 C CA . THR B 1 473 ? -9.391 40.5 20.203 1 91.5 473 THR B CA 1
ATOM 10249 C C . THR B 1 473 ? -9.062 39.75 18.922 1 91.5 473 THR B C 1
ATOM 10251 O O . THR B 1 473 ? -9.547 38.625 18.703 1 91.5 473 THR B O 1
ATOM 10254 N N . TYR B 1 474 ? -8.203 40.344 18.062 1 91 474 TYR B N 1
ATOM 10255 C CA . TYR B 1 474 ? -7.805 39.688 16.828 1 91 474 TYR B CA 1
ATOM 10256 C C . TYR B 1 474 ? -6.992 38.438 17.125 1 91 474 TYR B C 1
ATOM 10258 O O . TYR B 1 474 ? -7.172 37.375 16.484 1 91 474 TYR B O 1
ATOM 10266 N N . LEU B 1 475 ? -6.113 38.5 18.094 1 91.44 475 LEU B N 1
ATOM 10267 C CA . LEU B 1 475 ? -5.293 37.344 18.453 1 91.44 475 LEU B CA 1
ATOM 10268 C C . LEU B 1 475 ? -6.156 36.188 18.984 1 91.44 475 LEU B C 1
ATOM 10270 O O . LEU B 1 475 ? -5.98 35.031 18.594 1 91.44 475 LEU B O 1
ATOM 10274 N N . VAL B 1 476 ? -7.125 36.5 19.875 1 93.5 476 VAL B N 1
ATOM 10275 C CA . VAL B 1 476 ? -8 35.5 20.469 1 93.5 476 VAL B CA 1
ATOM 10276 C C . VAL B 1 476 ? -8.898 34.906 19.391 1 93.5 476 VAL B C 1
ATOM 10278 O O . VAL B 1 476 ? -9.109 33.688 19.359 1 93.5 476 VAL B O 1
ATOM 10281 N N . ALA B 1 477 ? -9.422 35.75 18.484 1 93.75 477 ALA B N 1
ATOM 10282 C CA . ALA B 1 477 ? -10.273 35.281 17.391 1 93.75 477 ALA B CA 1
ATOM 10283 C C . ALA B 1 477 ? -9.508 34.344 16.469 1 93.75 477 ALA B C 1
ATOM 10285 O O . ALA B 1 477 ? -10.047 33.312 16.016 1 93.75 477 ALA B O 1
ATOM 10286 N N . ASN B 1 478 ? -8.266 34.625 16.203 1 91.88 478 ASN B N 1
ATOM 10287 C CA . ASN B 1 478 ? -7.441 33.781 15.352 1 91.88 478 ASN B CA 1
ATOM 10288 C C . ASN B 1 478 ? -7.148 32.438 16.016 1 91.88 478 ASN B C 1
ATOM 10290 O O . ASN B 1 478 ? -7.156 31.391 15.344 1 91.88 478 ASN B O 1
ATOM 10294 N N . GLU B 1 479 ? -6.863 32.438 17.266 1 92.5 479 GLU B N 1
ATOM 10295 C CA . GLU B 1 479 ? -6.621 31.203 17.969 1 92.5 479 GLU B CA 1
ATOM 10296 C C . GLU B 1 479 ? -7.887 30.344 18.031 1 92.5 479 GLU B C 1
ATOM 10298 O O . GLU B 1 479 ? -7.82 29.125 17.922 1 92.5 479 GLU B O 1
ATOM 10303 N N . TRP B 1 480 ? -9.062 31 18.25 1 93.81 480 TRP B N 1
ATOM 10304 C CA . TRP B 1 480 ? -10.328 30.266 18.234 1 93.81 480 TRP B CA 1
ATOM 10305 C C . TRP B 1 480 ? -10.555 29.625 16.875 1 93.81 480 TRP B C 1
ATOM 10307 O O . TRP B 1 480 ? -10.969 28.453 16.781 1 93.81 480 TRP B O 1
ATOM 10317 N N . ASN B 1 481 ? -10.281 30.391 15.82 1 92.88 481 ASN B N 1
ATOM 10318 C CA . ASN B 1 481 ? -10.461 29.891 14.461 1 92.88 481 ASN B CA 1
ATOM 10319 C C . ASN B 1 481 ? -9.578 28.672 14.188 1 92.88 481 ASN B C 1
ATOM 10321 O O . ASN B 1 481 ? -10.008 27.719 13.523 1 92.88 481 ASN B O 1
ATOM 10325 N N . GLU B 1 482 ? -8.383 28.688 14.648 1 91.06 482 GLU B N 1
ATOM 10326 C CA . GLU B 1 482 ? -7.469 27.562 14.453 1 91.06 482 GLU B CA 1
ATOM 10327 C C . GLU B 1 482 ? -7.887 26.359 15.289 1 91.06 482 GLU B C 1
ATOM 10329 O O . GLU B 1 482 ? -7.691 25.219 14.883 1 91.06 482 GLU B O 1
ATOM 10334 N N . MET B 1 483 ? -8.477 26.531 16.375 1 92.88 483 MET B N 1
ATOM 10335 C CA . MET B 1 483 ? -8.82 25.469 17.328 1 92.88 483 MET B CA 1
ATOM 10336 C C . MET B 1 483 ? -10.102 24.766 16.922 1 92.88 483 MET B C 1
ATOM 10338 O O . MET B 1 483 ? -10.398 23.672 17.406 1 92.88 483 MET B O 1
ATOM 10342 N N . GLN B 1 484 ? -10.852 25.312 16.031 1 94.31 484 GLN B N 1
ATOM 10343 C CA . GLN B 1 484 ? -12.164 24.766 15.672 1 94.31 484 GLN B CA 1
ATOM 10344 C C . GLN B 1 484 ? -12.047 23.359 15.117 1 94.31 484 GLN B C 1
ATOM 10346 O O . GLN B 1 484 ? -12.922 22.516 15.344 1 94.31 484 GLN B O 1
ATOM 10351 N N . THR B 1 485 ? -10.992 23.016 14.383 1 94.88 485 THR B N 1
ATOM 10352 C CA . THR B 1 485 ? -10.891 21.719 13.727 1 94.88 485 THR B CA 1
ATOM 10353 C C . THR B 1 485 ? -9.797 20.875 14.375 1 94.88 485 THR B C 1
ATOM 10355 O O . THR B 1 485 ? -9.383 19.859 13.812 1 94.88 485 THR B O 1
ATOM 10358 N N . LYS B 1 486 ? -9.289 21.297 15.5 1 93.5 486 LYS B N 1
ATOM 10359 C CA . LYS B 1 486 ? -8.297 20.5 16.219 1 93.5 486 LYS B CA 1
ATOM 10360 C C . LYS B 1 486 ? -8.914 19.234 16.781 1 93.5 486 LYS B C 1
ATOM 10362 O O . LYS B 1 486 ? -9.992 19.266 17.375 1 93.5 486 LYS B O 1
ATOM 10367 N N . ARG B 1 487 ? -8.352 18.094 16.516 1 95.06 487 ARG B N 1
ATOM 10368 C CA . ARG B 1 487 ? -8.828 16.812 17 1 95.06 487 ARG B CA 1
ATOM 10369 C C . ARG B 1 487 ? -7.934 16.281 18.109 1 95.06 487 ARG B C 1
ATOM 10371 O O . ARG B 1 487 ? -6.836 16.797 18.328 1 95.06 487 ARG B O 1
ATOM 10378 N N . LYS B 1 488 ? -8.445 15.359 18.828 1 94.44 488 LYS B N 1
ATOM 10379 C CA . LYS B 1 488 ? -7.676 14.742 19.906 1 94.44 488 LYS B CA 1
ATOM 10380 C C . LYS B 1 488 ? -6.586 13.828 19.344 1 94.44 488 LYS B C 1
ATOM 10382 O O . LYS B 1 488 ? -5.555 13.625 19.984 1 94.44 488 LYS B O 1
ATOM 10387 N N . ILE B 1 489 ? -6.859 13.266 18.141 1 95.38 489 ILE B N 1
ATOM 10388 C CA . ILE B 1 489 ? -5.891 12.383 17.5 1 95.38 489 ILE B CA 1
ATOM 10389 C C . ILE B 1 489 ? -5.539 12.922 16.125 1 95.38 489 ILE B C 1
ATOM 10391 O O . ILE B 1 489 ? -6.234 13.789 15.586 1 95.38 489 ILE B O 1
ATOM 10395 N N . SER B 1 490 ? -4.34 12.453 15.625 1 94.62 490 SER B N 1
ATOM 10396 C CA . SER B 1 490 ? -3.961 12.766 14.25 1 94.62 490 SER B CA 1
ATOM 10397 C C . SER B 1 490 ? -4.504 11.727 13.273 1 94.62 490 SER B C 1
ATOM 10399 O O . SER B 1 490 ? -4.094 10.57 13.305 1 94.62 490 SER B O 1
ATOM 10401 N N . LEU B 1 491 ? -5.418 12.164 12.445 1 96.25 491 LEU B N 1
ATOM 10402 C CA . LEU B 1 491 ? -6.016 11.25 11.477 1 96.25 491 LEU B CA 1
ATOM 10403 C C . LEU B 1 491 ? -4.961 10.703 10.516 1 96.25 491 LEU B C 1
ATOM 10405 O O . LEU B 1 491 ? -5.027 9.539 10.117 1 96.25 491 LEU B O 1
ATOM 10409 N N . LEU B 1 492 ? -3.992 11.586 10.156 1 94.38 492 LEU B N 1
ATOM 10410 C CA . LEU B 1 492 ? -2.93 11.148 9.258 1 94.38 492 LEU B CA 1
ATOM 10411 C C . LEU B 1 492 ? -2.125 10.008 9.867 1 94.38 492 LEU B C 1
ATOM 10413 O O . LEU B 1 492 ? -1.885 8.992 9.219 1 94.38 492 LEU B O 1
ATOM 10417 N N . PHE B 1 493 ? -1.735 10.164 11.055 1 95.69 493 PHE B N 1
ATOM 10418 C CA . PHE B 1 493 ? -0.989 9.109 11.734 1 95.69 493 PHE B CA 1
ATOM 10419 C C . PHE B 1 493 ? -1.833 7.848 11.867 1 95.69 493 PHE B C 1
ATOM 10421 O O . PHE B 1 493 ? -1.328 6.734 11.695 1 95.69 493 PHE B O 1
AT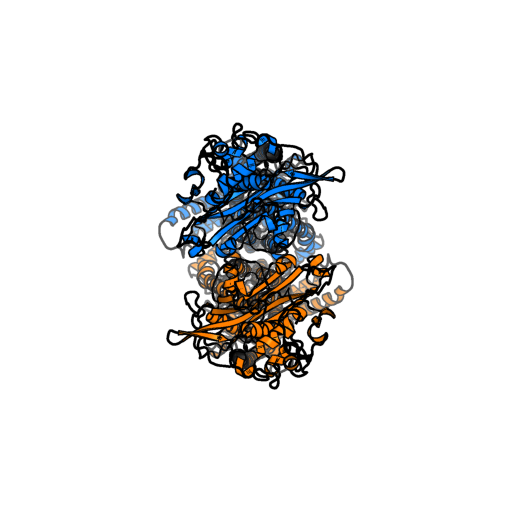OM 10428 N N . GLN B 1 494 ? -3.127 8.047 12.18 1 97.81 494 GLN B N 1
ATOM 10429 C CA . GLN B 1 494 ? -4.055 6.934 12.32 1 97.81 494 GLN B CA 1
ATOM 10430 C C . GLN B 1 494 ? -4.102 6.09 11.055 1 97.81 494 GLN B C 1
ATOM 10432 O O . GLN B 1 494 ? -3.945 4.867 11.109 1 97.81 494 GLN B O 1
ATOM 10437 N N . LEU B 1 495 ? -4.262 6.738 9.922 1 98.06 495 LEU B N 1
ATOM 10438 C CA . LEU B 1 495 ? -4.43 6.035 8.656 1 98.06 495 LEU B CA 1
ATOM 10439 C C . LEU B 1 495 ? -3.109 5.438 8.188 1 98.06 495 LEU B C 1
ATOM 10441 O O . LEU B 1 495 ? -3.066 4.297 7.723 1 98.06 495 LEU B O 1
ATOM 10445 N N . VAL B 1 496 ? -1.954 6.16 8.289 1 96.88 496 VAL B N 1
ATOM 10446 C CA . VAL B 1 496 ? -0.651 5.699 7.816 1 96.88 496 VAL B CA 1
ATOM 10447 C C . VAL B 1 496 ? -0.197 4.5 8.641 1 96.88 496 VAL B C 1
ATOM 10449 O O . VAL B 1 496 ? 0.275 3.5 8.094 1 96.88 496 VAL B O 1
ATOM 10452 N N . PHE B 1 497 ? -0.35 4.59 9.945 1 97.5 497 PHE B N 1
ATOM 10453 C CA . PHE B 1 497 ? 0.095 3.496 10.805 1 97.5 497 PHE B CA 1
ATOM 10454 C C . PHE B 1 497 ? -0.799 2.275 10.625 1 97.5 497 PHE B C 1
ATOM 10456 O O . PHE B 1 497 ? -0.329 1.139 10.711 1 97.5 497 PHE B O 1
ATOM 10463 N N . THR B 1 498 ? -2.121 2.484 10.414 1 98.38 498 THR B N 1
ATOM 10464 C CA . THR B 1 498 ? -3.029 1.379 10.133 1 98.38 498 THR B CA 1
ATOM 10465 C C . THR B 1 498 ? -2.602 0.643 8.867 1 98.38 498 THR B C 1
ATOM 10467 O O . THR B 1 498 ? -2.525 -0.587 8.852 1 98.38 498 THR B O 1
ATOM 10470 N N . VAL B 1 499 ? -2.289 1.38 7.828 1 98 499 VAL B N 1
ATOM 10471 C CA . VAL B 1 499 ? -1.875 0.771 6.57 1 98 499 VAL B CA 1
ATOM 10472 C C . VAL B 1 499 ? -0.515 0.098 6.742 1 98 499 VAL B C 1
ATOM 10474 O O . VAL B 1 499 ? -0.25 -0.945 6.141 1 98 499 VAL B O 1
ATOM 10477 N N . PHE B 1 500 ? 0.422 0.66 7.562 1 97.81 500 PHE B N 1
ATOM 10478 C CA . PHE B 1 500 ? 1.726 0.069 7.84 1 97.81 500 PHE B CA 1
ATOM 10479 C C . PHE B 1 500 ? 1.571 -1.324 8.438 1 97.81 500 PHE B C 1
ATOM 10481 O O . PHE B 1 500 ? 2.217 -2.273 7.988 1 97.81 500 PHE B O 1
ATOM 10488 N N . ILE B 1 501 ? 0.629 -1.471 9.359 1 98.12 501 ILE B N 1
ATOM 10489 C CA . ILE B 1 501 ? 0.421 -2.748 10.031 1 98.12 501 ILE B CA 1
ATOM 10490 C C . ILE B 1 501 ? -0.264 -3.727 9.078 1 98.12 501 ILE B C 1
ATOM 10492 O O . ILE B 1 501 ? 0.121 -4.895 9 1 98.12 501 ILE B O 1
ATOM 10496 N N . LEU B 1 502 ? -1.218 -3.252 8.328 1 98 502 LEU B N 1
ATOM 10497 C CA . LEU B 1 502 ? -2.021 -4.137 7.496 1 98 502 LEU B CA 1
ATOM 10498 C C . LEU B 1 502 ? -1.241 -4.578 6.262 1 98 502 LEU B C 1
ATOM 10500 O O . LEU B 1 502 ? -1.186 -5.77 5.949 1 98 502 LEU B O 1
ATOM 10504 N N . LYS B 1 503 ? -0.563 -3.67 5.578 1 96.81 503 LYS B N 1
ATOM 10505 C CA . LYS B 1 503 ? 0.001 -3.98 4.266 1 96.81 503 LYS B CA 1
ATOM 10506 C C . LYS B 1 503 ? 1.499 -4.254 4.363 1 96.81 503 LYS B C 1
ATOM 10508 O O . LYS B 1 503 ? 2.014 -5.16 3.705 1 96.81 503 LYS B O 1
ATOM 10513 N N . VAL B 1 504 ? 2.291 -3.504 5.137 1 95.56 504 VAL B N 1
ATOM 10514 C CA . VAL B 1 504 ? 3.742 -3.658 5.199 1 95.56 504 VAL B CA 1
ATOM 10515 C C . VAL B 1 504 ? 4.094 -4.844 6.094 1 95.56 504 VAL B C 1
ATOM 10517 O O . VAL B 1 504 ? 4.848 -5.734 5.688 1 95.56 504 VAL B O 1
ATOM 10520 N N . VAL B 1 505 ? 3.508 -4.871 7.301 1 96 505 VAL B N 1
ATOM 10521 C CA . VAL B 1 505 ? 3.77 -6 8.188 1 96 505 VAL B CA 1
ATOM 10522 C C . VAL B 1 505 ? 3.088 -7.254 7.648 1 96 505 VAL B C 1
ATOM 10524 O O . VAL B 1 505 ? 3.588 -8.367 7.824 1 96 505 VAL B O 1
ATOM 10527 N N . GLY B 1 506 ? 1.868 -7.086 7.008 1 96.56 506 GLY B N 1
ATOM 10528 C CA . GLY B 1 506 ? 1.208 -8.195 6.344 1 96.56 506 GLY B CA 1
ATOM 10529 C C . GLY B 1 506 ? 0.112 -8.828 7.18 1 96.56 506 GLY B C 1
ATOM 10530 O O . GLY B 1 506 ? -0.201 -10.008 7.016 1 96.56 506 GLY B O 1
ATOM 10531 N N . VAL B 1 507 ? -0.512 -8.102 8.062 1 97.19 507 VAL B N 1
ATOM 10532 C CA . VAL B 1 507 ? -1.584 -8.625 8.906 1 97.19 507 VAL B CA 1
ATOM 10533 C C . VAL B 1 507 ? -2.836 -8.852 8.062 1 97.19 507 VAL B C 1
ATOM 10535 O O . VAL B 1 507 ? -3.738 -9.586 8.469 1 97.19 507 VAL B O 1
ATOM 10538 N N . GLU B 1 508 ? -2.869 -8.258 6.922 1 96 508 GLU B N 1
ATOM 10539 C CA . GLU B 1 508 ? -4.012 -8.438 6.031 1 96 508 GLU B CA 1
ATOM 10540 C C . GLU B 1 508 ? -4.188 -9.898 5.641 1 96 508 GLU B C 1
ATOM 10542 O O . GLU B 1 508 ? -5.301 -10.352 5.371 1 96 508 GLU B O 1
ATOM 10547 N N . HIS B 1 509 ? -3.146 -10.719 5.691 1 95.75 509 HIS B N 1
ATOM 10548 C CA . HIS B 1 509 ? -3.195 -12.094 5.219 1 95.75 509 HIS B CA 1
ATOM 10549 C C . HIS B 1 509 ? -3.717 -13.039 6.301 1 95.75 509 HIS B C 1
ATOM 10551 O O . HIS B 1 509 ? -3.883 -14.234 6.062 1 95.75 509 HIS B O 1
ATOM 10557 N N . TRP B 1 510 ? -4.008 -12.453 7.422 1 95.69 510 TRP B N 1
ATOM 10558 C CA . TRP B 1 510 ? -4.73 -13.227 8.422 1 95.69 510 TRP B CA 1
ATOM 10559 C C . TRP B 1 510 ? -6.152 -13.523 7.961 1 95.69 510 TRP B C 1
ATOM 10561 O O . TRP B 1 510 ? -6.828 -14.391 8.523 1 95.69 510 TRP B O 1
ATOM 10571 N N . ALA B 1 511 ? -6.578 -12.852 6.887 1 96.25 511 ALA B N 1
ATOM 10572 C CA . ALA B 1 511 ? -7.949 -12.992 6.406 1 96.25 511 ALA B CA 1
ATOM 10573 C C . ALA B 1 511 ? -8.07 -14.18 5.453 1 96.25 511 ALA B C 1
ATOM 10575 O O . ALA B 1 511 ? -9.164 -14.5 4.98 1 96.25 511 ALA B O 1
ATOM 10576 N N . VAL B 1 512 ? -6.98 -14.852 5.141 1 94.75 512 VAL B N 1
ATOM 10577 C CA . VAL B 1 512 ? -7.012 -16.031 4.273 1 94.75 512 VAL B CA 1
ATOM 10578 C C . VAL B 1 512 ? -7.926 -17.094 4.879 1 94.75 512 VAL B C 1
ATOM 10580 O O . VAL B 1 512 ? -7.938 -17.281 6.094 1 94.75 512 VAL B O 1
ATOM 10583 N N . ALA B 1 513 ? -8.695 -17.781 4.016 1 93.56 513 ALA B N 1
ATOM 10584 C CA . ALA B 1 513 ? -9.68 -18.766 4.453 1 93.56 513 ALA B CA 1
ATOM 10585 C C . ALA B 1 513 ? -9 -20.078 4.863 1 93.56 513 ALA B C 1
ATOM 10587 O O . ALA B 1 513 ? -9.352 -21.141 4.363 1 93.56 513 ALA B O 1
ATOM 10588 N N . ASP B 1 514 ? -8.031 -20.016 5.637 1 92.62 514 ASP B N 1
ATOM 10589 C CA . ASP B 1 514 ? -7.277 -21.109 6.215 1 92.62 514 ASP B CA 1
ATOM 10590 C C . ASP B 1 514 ? -7.09 -20.922 7.719 1 92.62 514 ASP B C 1
ATOM 10592 O O . ASP B 1 514 ? -6.961 -19.781 8.195 1 92.62 514 ASP B O 1
ATOM 10596 N N . PRO B 1 515 ? -7.219 -21.938 8.547 1 92 515 PRO B N 1
ATOM 10597 C CA . PRO B 1 515 ? -7.141 -21.812 10.008 1 92 515 PRO B CA 1
ATOM 10598 C C . PRO B 1 515 ? -5.77 -21.344 10.484 1 92 515 PRO B C 1
ATOM 10600 O O . PRO B 1 515 ? -5.648 -20.797 11.586 1 92 515 PRO B O 1
ATOM 10603 N N . ASP B 1 516 ? -4.758 -21.5 9.75 1 90.75 516 ASP B N 1
ATOM 10604 C CA . ASP B 1 516 ? -3.42 -21.078 10.156 1 90.75 516 ASP B CA 1
ATOM 10605 C C . ASP B 1 516 ? -3.203 -19.594 9.883 1 90.75 516 ASP B C 1
ATOM 10607 O O . ASP B 1 516 ? -3.771 -19.047 8.938 1 90.75 516 ASP B O 1
ATOM 10611 N N . VAL B 1 517 ? -2.465 -19.031 10.797 1 91.06 517 VAL B N 1
ATOM 10612 C CA . VAL B 1 517 ? -2.164 -17.609 10.656 1 91.06 517 VAL B CA 1
ATOM 10613 C C . VAL B 1 517 ? -0.796 -17.438 10 1 91.06 517 VAL B C 1
ATOM 10615 O O . VAL B 1 517 ? 0.165 -18.109 10.367 1 91.06 517 VAL B O 1
ATOM 10618 N N . SER B 1 518 ? -0.744 -16.672 8.914 1 90.44 518 SER B N 1
ATOM 10619 C CA . SER B 1 518 ? 0.519 -16.375 8.25 1 90.44 518 SER B CA 1
ATOM 10620 C C . SER B 1 518 ? 0.562 -14.922 7.781 1 90.44 518 SER B C 1
ATOM 10622 O O . SER B 1 518 ? -0.481 -14.297 7.574 1 90.44 518 SER B O 1
ATOM 10624 N N . THR B 1 519 ? 1.731 -14.352 7.727 1 92.56 519 THR B N 1
ATOM 10625 C CA . THR B 1 519 ? 1.907 -12.969 7.297 1 92.56 519 THR B CA 1
ATOM 10626 C C . THR B 1 519 ? 2.074 -12.891 5.781 1 92.56 519 THR B C 1
ATOM 10628 O O . THR B 1 519 ? 2.092 -11.797 5.207 1 92.56 519 THR B O 1
ATOM 10631 N N . SER B 1 520 ? 2.188 -13.992 5.094 1 91.56 520 SER B N 1
ATOM 10632 C CA . SER B 1 520 ? 2.191 -14.078 3.639 1 91.56 520 SER B CA 1
ATOM 10633 C C . SER B 1 520 ? 1.174 -15.102 3.143 1 91.56 520 SER B C 1
ATOM 10635 O O . SER B 1 520 ? 0.727 -15.961 3.906 1 91.56 520 SER B O 1
ATOM 10637 N N . VAL B 1 521 ? 0.778 -14.922 2.029 1 90.38 521 VAL B N 1
ATOM 10638 C CA . VAL B 1 521 ? -0.179 -15.867 1.465 1 90.38 521 VAL B CA 1
ATOM 10639 C C . VAL B 1 521 ? 0.522 -17.188 1.149 1 90.38 521 VAL B C 1
ATOM 10641 O O . VAL B 1 521 ? 1.513 -17.219 0.416 1 90.38 521 VAL B O 1
ATOM 10644 N N . PRO B 1 522 ? 0.024 -18.203 1.76 1 90.12 522 PRO B N 1
ATOM 10645 C CA . PRO B 1 522 ? 0.583 -19.5 1.389 1 90.12 522 PRO B CA 1
ATOM 10646 C C . PRO B 1 522 ? 0.385 -19.828 -0.089 1 90.12 522 PRO B C 1
ATOM 10648 O O . PRO B 1 522 ? -0.643 -19.469 -0.672 1 90.12 522 PRO B O 1
ATOM 10651 N N . THR B 1 523 ? 1.24 -20.547 -0.659 1 87.25 523 THR B N 1
ATOM 10652 C CA . THR B 1 523 ? 1.256 -20.828 -2.09 1 87.25 523 THR B CA 1
ATOM 10653 C C . THR B 1 523 ? 0.007 -21.609 -2.502 1 87.25 523 THR B C 1
ATOM 10655 O O . THR B 1 523 ? -0.508 -21.422 -3.607 1 87.25 523 THR B O 1
ATOM 10658 N N . TYR B 1 524 ? -0.521 -22.438 -1.578 1 89.12 524 TYR B N 1
ATOM 10659 C CA . TYR B 1 524 ? -1.662 -23.281 -1.944 1 89.12 524 TYR B CA 1
ATOM 10660 C C . TYR B 1 524 ? -2.961 -22.484 -1.882 1 89.12 524 TYR B C 1
ATOM 10662 O O . TYR B 1 524 ? -3.994 -22.922 -2.383 1 89.12 524 TYR B O 1
ATOM 10670 N N . MET B 1 525 ? -2.865 -21.266 -1.33 1 91.62 525 MET B N 1
ATOM 10671 C CA . MET B 1 525 ? -4.066 -20.453 -1.198 1 91.62 525 MET B CA 1
ATOM 10672 C C . MET B 1 525 ? -4.012 -19.25 -2.137 1 91.62 525 MET B C 1
ATOM 10674 O O . MET B 1 525 ? -4.816 -18.312 -2.012 1 91.62 525 MET B O 1
ATOM 10678 N N . ASN B 1 526 ? -3.143 -19.234 -3.127 1 86.5 526 ASN B N 1
ATOM 10679 C CA . ASN B 1 526 ? -2.951 -18.094 -4.02 1 86.5 526 ASN B CA 1
ATOM 10680 C C . ASN B 1 526 ? -4.215 -17.797 -4.824 1 86.5 526 ASN B C 1
ATOM 10682 O O . ASN B 1 526 ? -4.523 -16.625 -5.086 1 86.5 526 ASN B O 1
ATOM 10686 N N . ASP B 1 527 ? -5.047 -18.781 -5.121 1 87.19 527 ASP B N 1
ATOM 10687 C CA . ASP B 1 527 ? -6.227 -18.578 -5.961 1 87.19 527 ASP B CA 1
ATOM 10688 C C . ASP B 1 527 ? -7.496 -18.516 -5.113 1 87.19 527 ASP B C 1
ATOM 10690 O O . ASP B 1 527 ? -8.594 -18.328 -5.645 1 87.19 527 ASP B O 1
ATOM 10694 N N . SER B 1 528 ? -7.277 -18.688 -3.871 1 91.94 528 SER B N 1
ATOM 10695 C CA . SER B 1 528 ? -8.438 -18.656 -2.992 1 91.94 528 SER B CA 1
ATOM 10696 C C . SER B 1 528 ? -8.703 -17.25 -2.471 1 91.94 528 SER B C 1
ATOM 10698 O O . SER B 1 528 ? -7.809 -16.625 -1.9 1 91.94 528 SER B O 1
ATOM 10700 N N . PRO B 1 529 ? -9.906 -16.797 -2.699 1 90.69 529 PRO B N 1
ATOM 10701 C CA . PRO B 1 529 ? -10.211 -15.461 -2.205 1 90.69 529 PRO B CA 1
ATOM 10702 C C . PRO B 1 529 ? -10.258 -15.391 -0.681 1 90.69 529 PRO B C 1
ATOM 10704 O O . PRO B 1 529 ? -10.648 -16.359 -0.026 1 90.69 529 PRO B O 1
ATOM 10707 N N . PRO B 1 530 ? -9.82 -14.281 -0.196 1 93 530 PRO B N 1
ATOM 10708 C CA . PRO B 1 530 ? -9.906 -14.125 1.259 1 93 530 PRO B CA 1
ATOM 10709 C C . PRO B 1 530 ? -11.344 -13.984 1.751 1 93 530 PRO B C 1
ATOM 10711 O O . PRO B 1 530 ? -12.25 -13.68 0.962 1 93 530 PRO B O 1
ATOM 10714 N N . CYS B 1 531 ? -11.539 -14.242 3.014 1 94.19 531 CYS B N 1
ATOM 10715 C CA . CYS B 1 531 ? -12.844 -14.094 3.646 1 94.19 531 CYS B CA 1
ATOM 10716 C C . CYS B 1 531 ? -13.156 -12.625 3.902 1 94.19 531 CYS B C 1
ATOM 10718 O O . CYS B 1 531 ? -12.398 -11.93 4.582 1 94.19 531 CYS B O 1
ATOM 10720 N N . ALA B 1 532 ? -14.289 -12.18 3.428 1 94.62 532 ALA B N 1
ATOM 10721 C CA . ALA B 1 532 ? -14.656 -10.766 3.533 1 94.62 532 ALA B CA 1
ATOM 10722 C C . ALA B 1 532 ? -14.914 -10.375 4.984 1 94.62 532 ALA B C 1
ATOM 10724 O O . ALA B 1 532 ? -14.555 -9.273 5.414 1 94.62 532 ALA B O 1
ATOM 10725 N N . SER B 1 533 ? -15.57 -11.188 5.754 1 95.62 533 SER B N 1
ATOM 10726 C CA . SER B 1 533 ? -15.867 -10.898 7.152 1 95.62 533 SER B CA 1
ATOM 10727 C C . SER B 1 533 ? -14.586 -10.781 7.973 1 95.62 533 SER B C 1
ATOM 10729 O O . SER B 1 533 ? -14.508 -9.961 8.891 1 95.62 533 SER B O 1
ATOM 10731 N N . PHE B 1 534 ? -13.57 -11.609 7.633 1 96.56 534 PHE B N 1
ATOM 10732 C CA . PHE B 1 534 ? -12.305 -11.539 8.352 1 96.56 534 PHE B CA 1
ATOM 10733 C C . PHE B 1 534 ? -11.539 -10.281 7.984 1 96.56 534 PHE B C 1
ATOM 10735 O O . PHE B 1 534 ? -10.883 -9.672 8.836 1 96.56 534 PHE B O 1
ATOM 10742 N N . ARG B 1 535 ? -11.586 -9.969 6.672 1 97.06 535 ARG B N 1
ATOM 10743 C CA . ARG B 1 535 ? -10.945 -8.719 6.27 1 97.06 535 ARG B CA 1
ATOM 10744 C C . ARG B 1 535 ? -11.531 -7.535 7.043 1 97.06 535 ARG B C 1
ATOM 10746 O O . ARG B 1 535 ? -10.789 -6.652 7.48 1 97.06 535 ARG B O 1
ATOM 10753 N N . PHE B 1 536 ? -12.883 -7.508 7.191 1 97.62 536 PHE B N 1
ATOM 10754 C CA . PHE B 1 536 ? -13.578 -6.473 7.949 1 97.62 536 PHE B CA 1
ATOM 10755 C C . PHE B 1 536 ? -13.172 -6.512 9.414 1 97.62 536 PHE B C 1
ATOM 10757 O O . PHE B 1 536 ? -12.883 -5.473 10.016 1 97.62 536 PHE B O 1
ATOM 10764 N N . ALA B 1 537 ? -13.094 -7.621 9.984 1 97.88 537 ALA B N 1
ATOM 10765 C CA . ALA B 1 537 ? -12.742 -7.781 11.391 1 97.88 537 ALA B CA 1
ATOM 10766 C C . ALA B 1 537 ? -11.328 -7.273 11.664 1 97.88 537 ALA B C 1
ATOM 10768 O O . ALA B 1 537 ? -11.094 -6.559 12.641 1 97.88 537 ALA B O 1
ATOM 10769 N N . ILE B 1 538 ? -10.391 -7.656 10.82 1 97.69 538 ILE B N 1
ATOM 10770 C CA . ILE B 1 538 ? -9 -7.258 10.984 1 97.69 538 ILE B CA 1
ATOM 10771 C C . ILE B 1 538 ? -8.875 -5.742 10.836 1 97.69 538 ILE B C 1
ATOM 10773 O O . ILE B 1 538 ? -8.133 -5.102 11.586 1 97.69 538 ILE B O 1
ATOM 10777 N N . ALA B 1 539 ? -9.578 -5.195 9.844 1 98.12 539 ALA B N 1
ATOM 10778 C CA . ALA B 1 539 ? -9.578 -3.748 9.648 1 98.12 539 ALA B CA 1
ATOM 10779 C C . ALA B 1 539 ? -10.039 -3.021 10.906 1 98.12 539 ALA B C 1
ATOM 10781 O O . ALA B 1 539 ? -9.398 -2.068 11.352 1 98.12 539 ALA B O 1
ATOM 10782 N N . VAL B 1 540 ? -11.141 -3.428 11.531 1 98.44 540 VAL B N 1
ATOM 10783 C CA . VAL B 1 540 ? -11.695 -2.809 12.734 1 98.44 540 VAL B CA 1
ATOM 10784 C C . VAL B 1 540 ? -10.727 -2.986 13.898 1 98.44 540 VAL B C 1
ATOM 10786 O O . VAL B 1 540 ? -10.453 -2.039 14.641 1 98.44 540 VAL B O 1
ATOM 10789 N N . LEU B 1 541 ? -10.195 -4.172 13.984 1 98.31 541 LEU B N 1
ATOM 10790 C CA . LEU B 1 541 ? -9.297 -4.484 15.094 1 98.31 541 LEU B CA 1
ATOM 10791 C C . LEU B 1 541 ? -8.055 -3.598 15.055 1 98.31 541 LEU B C 1
ATOM 10793 O O . LEU B 1 541 ? -7.715 -2.961 16.062 1 98.31 541 LEU B O 1
ATOM 10797 N N . VAL B 1 542 ? -7.391 -3.543 13.891 1 98.5 542 VAL B N 1
ATOM 10798 C CA . VAL B 1 542 ? -6.164 -2.77 13.766 1 98.5 542 VAL B CA 1
ATOM 10799 C C . VAL B 1 542 ? -6.473 -1.28 13.914 1 98.5 542 VAL B C 1
ATOM 10801 O O . VAL B 1 542 ? -5.75 -0.558 14.609 1 98.5 542 VAL B O 1
ATOM 10804 N N . PHE B 1 543 ? -7.543 -0.792 13.281 1 98.69 543 PHE B N 1
ATOM 10805 C CA . PHE B 1 543 ? -7.934 0.612 13.344 1 98.69 543 PHE B CA 1
ATOM 10806 C C . PHE B 1 543 ? -8.195 1.035 14.789 1 98.69 543 PHE B C 1
ATOM 10808 O O . PHE B 1 543 ? -7.723 2.082 15.227 1 98.69 543 PHE B O 1
ATOM 10815 N N . VAL B 1 544 ? -8.898 0.253 15.602 1 98.44 544 VAL B N 1
ATOM 10816 C CA . VAL B 1 544 ? -9.266 0.575 16.984 1 98.44 544 VAL B CA 1
ATOM 10817 C C . VAL B 1 544 ? -8.031 0.513 17.875 1 98.44 544 VAL B C 1
ATOM 10819 O O . VAL B 1 544 ? -7.855 1.351 18.766 1 98.44 544 VAL B O 1
ATOM 10822 N N . ILE B 1 545 ? -7.156 -0.449 17.641 1 98.25 545 ILE B N 1
ATOM 10823 C CA . ILE B 1 545 ? -5.941 -0.559 18.453 1 98.25 545 ILE B CA 1
ATOM 10824 C C . ILE B 1 545 ? -5.082 0.688 18.25 1 98.25 545 ILE B C 1
ATOM 10826 O O . ILE B 1 545 ? -4.566 1.253 19.219 1 98.25 545 ILE B O 1
ATOM 10830 N N . VAL B 1 546 ? -4.902 1.107 16.984 1 98.31 546 VAL B N 1
ATOM 10831 C CA . VAL B 1 546 ? -4.113 2.303 16.703 1 98.31 546 VAL B CA 1
ATOM 10832 C C . VAL B 1 546 ? -4.77 3.52 17.359 1 98.31 546 VAL B C 1
ATOM 10834 O O . VAL B 1 546 ? -4.082 4.383 17.906 1 98.31 546 VAL B O 1
ATOM 10837 N N . TYR B 1 547 ? -6.086 3.609 17.312 1 98.12 547 TYR B N 1
ATOM 10838 C CA . TYR B 1 547 ? -6.82 4.703 17.938 1 98.12 547 TYR B CA 1
ATOM 10839 C C . TYR B 1 547 ? -6.578 4.734 19.438 1 98.12 547 TYR B C 1
ATOM 10841 O O . TYR B 1 547 ? -6.289 5.789 20.016 1 98.12 547 TYR B O 1
ATOM 10849 N N . ILE B 1 548 ? -6.656 3.602 20.094 1 98.06 548 ILE B N 1
ATOM 10850 C CA . ILE B 1 548 ? -6.488 3.512 21.547 1 98.06 548 ILE B CA 1
ATOM 10851 C C . ILE B 1 548 ? -5.055 3.881 21.922 1 98.06 548 ILE B C 1
ATOM 10853 O O . ILE B 1 548 ? -4.824 4.582 22.906 1 98.06 548 ILE B O 1
ATOM 10857 N N . LEU B 1 549 ? -4.121 3.48 21.125 1 97.31 549 LEU B N 1
ATOM 10858 C CA . LEU B 1 549 ? -2.727 3.818 21.375 1 97.31 549 LEU B CA 1
ATOM 10859 C C . LEU B 1 549 ? -2.504 5.324 21.281 1 97.31 549 LEU B C 1
ATOM 10861 O O . LEU B 1 549 ? -1.79 5.906 22.094 1 97.31 549 LEU B O 1
ATOM 10865 N N . GLN B 1 550 ? -3.094 5.945 20.297 1 97.19 550 GLN B N 1
ATOM 10866 C CA . GLN B 1 550 ? -2.971 7.391 20.156 1 97.19 550 GLN B CA 1
ATOM 10867 C C . GLN B 1 550 ? -3.633 8.117 21.328 1 97.19 550 GLN B C 1
ATOM 10869 O O . GLN B 1 550 ? -3.08 9.086 21.859 1 97.19 550 GLN B O 1
ATOM 10874 N N . ARG B 1 551 ? -4.797 7.641 21.75 1 96.19 551 ARG B N 1
ATOM 10875 C CA . ARG B 1 551 ? -5.508 8.273 22.859 1 96.19 551 ARG B CA 1
ATOM 10876 C C . ARG B 1 551 ? -4.711 8.156 24.156 1 96.19 551 ARG B C 1
ATOM 10878 O O . ARG B 1 551 ? -4.625 9.109 24.938 1 96.19 551 ARG B O 1
ATOM 10885 N N . LEU B 1 552 ? -4.156 7.023 24.375 1 96.25 552 LEU B N 1
ATOM 10886 C CA . LEU B 1 552 ? -3.328 6.812 25.562 1 96.25 552 LEU B CA 1
ATOM 10887 C C . LEU B 1 552 ? -2.1 7.715 25.531 1 96.25 552 LEU B C 1
ATOM 10889 O O . LEU B 1 552 ? -1.729 8.297 26.562 1 96.25 552 LEU B O 1
ATOM 10893 N N . TYR B 1 553 ? -1.515 7.883 24.422 1 95.12 553 TYR B N 1
ATOM 10894 C CA . TYR B 1 553 ? -0.358 8.758 24.281 1 95.12 553 TYR B CA 1
ATOM 10895 C C . TYR B 1 553 ? -0.736 10.211 24.547 1 95.12 553 TYR B C 1
ATOM 10897 O O . TYR B 1 553 ? -0.012 10.93 25.234 1 95.12 553 TYR B O 1
ATOM 10905 N N . VAL B 1 554 ? -1.873 10.68 24 1 93.69 554 VAL B N 1
ATOM 10906 C CA . VAL B 1 554 ? -2.275 12.078 24.125 1 93.69 554 VAL B CA 1
ATOM 10907 C C . VAL B 1 554 ? -2.631 12.383 25.578 1 93.69 554 VAL B C 1
ATOM 10909 O O . VAL B 1 554 ? -2.221 13.414 26.125 1 93.69 554 VAL B O 1
ATOM 10912 N N . VAL B 1 555 ? -3.316 11.414 26.281 1 92.12 555 VAL B N 1
ATOM 10913 C CA . VAL B 1 555 ? -3.785 11.656 27.641 1 92.12 555 VAL B CA 1
ATOM 10914 C C . VAL B 1 555 ? -2.629 11.492 28.625 1 92.12 555 VAL B C 1
ATOM 10916 O O . VAL B 1 555 ? -2.486 12.281 29.562 1 92.12 555 VAL B O 1
ATOM 10919 N N . MET B 1 556 ? -1.706 10.578 28.375 1 93.69 556 MET B N 1
ATOM 10920 C CA . MET B 1 556 ? -0.678 10.25 29.359 1 93.69 556 MET B CA 1
ATOM 10921 C C . MET B 1 556 ? 0.571 11.094 29.141 1 93.69 556 MET B C 1
ATOM 10923 O O . MET B 1 556 ? 1.272 11.43 30.094 1 93.69 556 MET B O 1
ATOM 10927 N N . LEU B 1 557 ? 0.8 11.5 27.891 1 91.75 557 LEU B N 1
ATOM 10928 C CA . LEU B 1 557 ? 2.09 12.141 27.641 1 91.75 557 LEU B CA 1
ATOM 10929 C C . LEU B 1 557 ? 1.906 13.523 27.031 1 91.75 557 LEU B C 1
ATOM 10931 O O . LEU B 1 557 ? 2.361 14.523 27.594 1 91.75 557 LEU B O 1
ATOM 10935 N N . HIS B 1 558 ? 1.164 13.633 26 1 89.69 558 HIS B N 1
ATOM 10936 C CA . HIS B 1 558 ? 1.124 14.875 25.234 1 89.69 558 HIS B CA 1
ATOM 10937 C C . HIS B 1 558 ? 0.465 16 26.031 1 89.69 558 HIS B C 1
ATOM 10939 O O . HIS B 1 558 ? 1.029 17.078 26.156 1 89.69 558 HIS B O 1
ATOM 10945 N N . GLU B 1 559 ? -0.714 15.812 26.609 1 89.06 559 GLU B N 1
ATOM 10946 C CA . GLU B 1 559 ? -1.447 16.859 27.312 1 89.06 559 GLU B CA 1
ATOM 10947 C C . GLU B 1 559 ? -0.809 17.141 28.672 1 89.06 559 GLU B C 1
ATOM 10949 O O . GLU B 1 559 ? -0.898 18.266 29.188 1 89.06 559 GLU B O 1
ATOM 10954 N N . ARG B 1 560 ? -0.051 16.219 29.188 1 87.94 560 ARG B N 1
ATOM 10955 C CA . ARG B 1 560 ? 0.52 16.391 30.516 1 87.94 560 ARG B CA 1
ATOM 10956 C C . ARG B 1 560 ? 1.891 17.062 30.453 1 87.94 560 ARG B C 1
ATOM 10958 O O . ARG B 1 560 ? 2.211 17.922 31.266 1 87.94 560 ARG B O 1
ATOM 10965 N N . TYR B 1 561 ? 2.602 16.719 29.328 1 85.75 561 TYR B N 1
ATOM 10966 C CA . TYR B 1 561 ? 3.99 17.156 29.375 1 85.75 561 TYR B CA 1
ATOM 10967 C C . TYR B 1 561 ? 4.293 18.109 28.219 1 85.75 561 TYR B C 1
ATOM 10969 O O . TYR B 1 561 ? 5.281 18.844 28.25 1 85.75 561 TYR B O 1
ATOM 10977 N N . ILE B 1 562 ? 3.537 18.125 27.234 1 83.12 562 ILE B N 1
ATOM 10978 C CA . ILE B 1 562 ? 3.895 18.938 26.078 1 83.12 562 ILE B CA 1
ATOM 10979 C C . ILE B 1 562 ? 2.941 20.125 25.953 1 83.12 562 ILE B C 1
ATOM 10981 O O . ILE B 1 562 ? 3.33 21.266 26.203 1 83.12 562 ILE B O 1
ATOM 10985 N N . ARG B 1 563 ? 1.806 19.938 25.422 1 81.94 563 ARG B N 1
ATOM 10986 C CA . ARG B 1 563 ? 0.894 21.047 25.172 1 81.94 563 ARG B CA 1
ATOM 10987 C C . ARG B 1 563 ? -0.559 20.578 25.234 1 81.94 563 ARG B C 1
ATOM 10989 O O . ARG B 1 563 ? -0.906 19.531 24.688 1 81.94 563 ARG B O 1
ATOM 10996 N N . ASN B 1 564 ? -1.321 21.391 26.078 1 86.75 564 ASN B N 1
ATOM 10997 C CA . ASN B 1 564 ? -2.775 21.281 26.031 1 86.75 564 ASN B CA 1
ATOM 10998 C C . ASN B 1 564 ? -3.418 22.469 25.328 1 86.75 564 ASN B C 1
ATOM 11000 O O . ASN B 1 564 ? -3.586 23.531 25.938 1 86.75 564 ASN B O 1
ATOM 11004 N N . GLY B 1 565 ? -3.756 22.266 24.094 1 87.31 565 GLY B N 1
ATOM 11005 C CA . GLY B 1 565 ? -4.238 23.328 23.25 1 87.31 565 GLY B CA 1
ATOM 11006 C C . GLY B 1 565 ? -5.496 24 23.781 1 87.31 565 GLY B C 1
ATOM 11007 O O . GLY B 1 565 ? -5.664 25.219 23.656 1 87.31 565 GLY B O 1
ATOM 11008 N N . ILE B 1 566 ? -6.398 23.281 24.391 1 90.62 566 ILE B N 1
ATOM 11009 C CA . ILE B 1 566 ? -7.668 23.828 24.891 1 90.62 566 ILE B CA 1
ATOM 11010 C C . ILE B 1 566 ? -7.422 24.672 26.125 1 90.62 566 ILE B C 1
ATOM 11012 O O . ILE B 1 566 ? -7.965 25.766 26.266 1 90.62 566 ILE B O 1
ATOM 11016 N N . GLN B 1 567 ? -6.582 24.203 27.016 1 90.06 567 GLN B N 1
ATOM 11017 C CA . GLN B 1 567 ? -6.273 24.953 28.219 1 90.06 567 GLN B CA 1
ATOM 11018 C C . GLN B 1 567 ? -5.461 26.203 27.906 1 90.06 567 GLN B C 1
ATOM 11020 O O . GLN B 1 567 ? -5.617 27.234 28.562 1 90.06 567 GLN B O 1
ATOM 11025 N N . GLN B 1 568 ? -4.586 26.094 26.953 1 90.44 568 GLN B N 1
ATOM 11026 C CA . GLN B 1 568 ? -3.783 27.25 26.547 1 90.44 568 GLN B CA 1
ATOM 11027 C C . GLN B 1 568 ? -4.664 28.359 25.984 1 90.44 568 GLN B C 1
ATOM 11029 O O . GLN B 1 568 ? -4.355 29.547 26.141 1 90.44 568 GLN B O 1
ATOM 11034 N N . PHE B 1 569 ? -5.727 27.984 25.375 1 92.44 569 PHE B N 1
ATOM 11035 C CA . PHE B 1 569 ? -6.645 29 24.844 1 92.44 569 PHE B CA 1
ATOM 11036 C C . PHE B 1 569 ? -7.344 29.734 25.984 1 92.44 569 PHE B C 1
ATOM 11038 O O . PHE B 1 569 ? -7.504 30.953 25.938 1 92.44 569 PHE B O 1
ATOM 11045 N N . VAL B 1 570 ? -7.777 29.031 27.016 1 93 570 VAL B N 1
ATOM 11046 C CA . VAL B 1 570 ? -8.43 29.641 28.172 1 93 570 VAL B CA 1
ATOM 11047 C C . VAL B 1 570 ? -7.461 30.578 28.891 1 93 570 VAL B C 1
ATOM 11049 O O . VAL B 1 570 ? -7.844 31.672 29.297 1 93 570 VAL B O 1
ATOM 11052 N N . ASP B 1 571 ? -6.207 30.156 28.953 1 90.12 571 ASP B N 1
ATOM 11053 C CA . ASP B 1 571 ? -5.191 31 29.578 1 90.12 571 ASP B CA 1
ATOM 11054 C C . ASP B 1 571 ? -4.941 32.25 28.734 1 90.12 571 ASP B C 1
ATOM 11056 O O . ASP B 1 571 ? -4.699 33.344 29.281 1 90.12 571 ASP B O 1
ATOM 11060 N N . LEU B 1 572 ? -4.961 32.094 27.453 1 91.69 572 LEU B N 1
ATOM 11061 C CA . LEU B 1 572 ? -4.77 33.219 26.562 1 91.69 572 LEU B CA 1
ATOM 11062 C C . LEU B 1 572 ? -5.895 34.25 26.734 1 91.69 572 LEU B C 1
ATOM 11064 O O . LEU B 1 572 ? -5.656 35.469 26.656 1 91.69 572 LEU B O 1
ATOM 11068 N N . CYS B 1 573 ? -7.121 33.812 26.906 1 93.81 573 CYS B N 1
ATOM 11069 C CA . CYS B 1 573 ? -8.25 34.719 27.125 1 93.81 573 CYS B CA 1
ATOM 11070 C C . CYS B 1 573 ? -8.062 35.531 28.391 1 93.81 573 CYS B C 1
ATOM 11072 O O . CYS B 1 573 ? -8.336 36.75 28.406 1 93.81 573 CYS B O 1
ATOM 11074 N N . ALA B 1 574 ? -7.57 34.938 29.422 1 92.19 574 ALA B N 1
ATOM 11075 C CA . ALA B 1 574 ? -7.344 35.625 30.688 1 92.19 574 ALA B CA 1
ATOM 11076 C C . ALA B 1 574 ? -6.227 36.656 30.547 1 92.19 574 ALA B C 1
ATOM 11078 O O . ALA B 1 574 ? -6.316 37.75 31.094 1 92.19 574 ALA B O 1
ATOM 11079 N N . MET B 1 575 ? -5.207 36.281 29.797 1 89.56 575 MET B N 1
ATOM 11080 C CA . MET B 1 575 ? -4.078 37.188 29.609 1 89.56 575 MET B CA 1
ATOM 11081 C C . MET B 1 575 ? -4.469 38.344 28.719 1 89.56 575 MET B C 1
ATOM 11083 O O . MET B 1 575 ? -3.979 39.469 28.906 1 89.56 575 MET B O 1
ATOM 11087 N N . ALA B 1 576 ? -5.395 38.156 27.781 1 92.38 576 ALA B N 1
ATOM 11088 C CA . ALA B 1 576 ? -5.82 39.188 26.844 1 92.38 576 ALA B CA 1
ATOM 11089 C C . ALA B 1 576 ? -6.988 39.969 27.406 1 92.38 576 ALA B C 1
ATOM 11091 O O . ALA B 1 576 ? -7.398 41 26.828 1 92.38 576 ALA B O 1
ATOM 11092 N N . ASN B 1 577 ? -7.543 39.656 28.578 1 94.62 577 ASN B N 1
ATOM 11093 C CA . ASN B 1 577 ? -8.68 40.312 29.219 1 94.62 577 ASN B CA 1
ATOM 11094 C C . ASN B 1 577 ? -9.914 40.281 28.328 1 94.62 577 ASN B C 1
ATOM 11096 O O . ASN B 1 577 ? -10.594 41.312 28.156 1 94.62 577 ASN B O 1
ATOM 11100 N N . ILE B 1 578 ? -10.07 39.125 27.641 1 95.5 578 ILE B N 1
ATOM 11101 C CA . ILE B 1 578 ? -11.203 38.906 26.75 1 95.5 578 ILE B CA 1
ATOM 11102 C C . ILE B 1 578 ? -11.969 37.656 27.172 1 95.5 578 ILE B C 1
ATOM 11104 O O . ILE B 1 578 ? -11.375 36.594 27.375 1 95.5 578 ILE B O 1
ATOM 11108 N N . SER B 1 579 ? -13.211 37.719 27.391 1 96.5 579 SER B N 1
ATOM 11109 C CA . SER B 1 579 ? -14.07 36.562 27.672 1 96.5 579 SER B CA 1
ATOM 11110 C C . SER B 1 579 ? -14.797 36.094 26.422 1 96.5 579 SER B C 1
ATOM 11112 O O . SER B 1 579 ? -14.938 36.875 25.453 1 96.5 579 SER B O 1
ATOM 11114 N N . VAL B 1 580 ? -15.156 34.844 26.391 1 96.69 580 VAL B N 1
ATOM 11115 C CA . VAL B 1 580 ? -15.844 34.281 25.234 1 96.69 580 VAL B CA 1
ATOM 11116 C C . VAL B 1 580 ? -17.25 33.844 25.641 1 96.69 580 VAL B C 1
ATOM 11118 O O . VAL B 1 580 ? -17.406 33.062 26.594 1 96.69 580 VAL B O 1
ATOM 11121 N N . PHE B 1 581 ? -18.234 34.406 25 1 96.56 581 PHE B N 1
ATOM 11122 C CA . PHE B 1 581 ? -19.641 34.094 25.188 1 96.56 581 PHE B CA 1
ATOM 11123 C C . PHE B 1 581 ? -20.219 33.344 23.984 1 96.56 581 PHE B C 1
ATOM 11125 O O . PHE B 1 581 ? -20.328 33.938 22.906 1 96.56 581 PHE B O 1
ATOM 11132 N N . VAL B 1 582 ? -20.578 32.031 24.172 1 96.62 582 VAL B N 1
ATOM 11133 C CA . VAL B 1 582 ? -21.016 31.219 23.047 1 96.62 582 VAL B CA 1
ATOM 11134 C C . VAL B 1 582 ? -22.406 30.672 23.328 1 96.62 582 VAL B C 1
ATOM 11136 O O . VAL B 1 582 ? -22.672 30.109 24.391 1 96.62 582 VAL B O 1
ATOM 11139 N N . LEU B 1 583 ? -23.312 30.844 22.406 1 96.25 583 LEU B N 1
ATOM 11140 C CA . LEU B 1 583 ? -24.641 30.234 22.469 1 96.25 583 LEU B CA 1
ATOM 11141 C C . LEU B 1 583 ? -24.781 29.156 21.391 1 96.25 583 LEU B C 1
ATOM 11143 O O . LEU B 1 583 ? -24.875 29.484 20.203 1 96.25 583 LEU B O 1
ATOM 11147 N N . SER B 1 584 ? -24.75 27.922 21.812 1 95.31 584 SER B N 1
ATOM 11148 C CA . SER B 1 584 ? -24.891 26.812 20.875 1 95.31 584 SER B CA 1
ATOM 11149 C C . SER B 1 584 ? -26.344 26.609 20.469 1 95.31 584 SER B C 1
ATOM 11151 O O . SER B 1 584 ? -26.625 26.141 19.375 1 95.31 584 SER B O 1
ATOM 11153 N N . LEU B 1 585 ? -27.219 26.828 21.406 1 94.12 585 LEU B N 1
ATOM 11154 C CA . LEU B 1 585 ? -28.656 26.766 21.172 1 94.12 585 LEU B CA 1
ATOM 11155 C C . LEU B 1 585 ? -29.359 28.031 21.672 1 94.12 585 LEU B C 1
ATOM 11157 O O . LEU B 1 585 ? -28.688 28.984 22.078 1 94.12 585 LEU B O 1
ATOM 11161 N N . GLU B 1 586 ? -30.625 28.125 21.641 1 92.25 586 GLU B N 1
ATOM 11162 C CA . GLU B 1 586 ? -31.359 29.328 21.984 1 92.25 586 GLU B CA 1
ATOM 11163 C C . GLU B 1 586 ? -31.188 29.688 23.453 1 92.25 586 GLU B C 1
ATOM 11165 O O . GLU B 1 586 ? -31 30.859 23.797 1 92.25 586 GLU B O 1
ATOM 11170 N N . ASN B 1 587 ? -31.203 28.75 24.344 1 91.75 587 ASN B N 1
ATOM 11171 C CA . ASN B 1 587 ? -31.125 29.062 25.766 1 91.75 587 ASN B CA 1
ATOM 11172 C C . ASN B 1 587 ? -29.922 28.391 26.422 1 91.75 587 ASN B C 1
ATOM 11174 O O . ASN B 1 587 ? -29.859 28.312 27.656 1 91.75 587 ASN B O 1
ATOM 11178 N N . PHE B 1 588 ? -29.062 27.844 25.609 1 93.75 588 PHE B N 1
ATOM 11179 C CA . PHE B 1 588 ? -27.938 27.109 26.172 1 93.75 588 PHE B CA 1
ATOM 11180 C C . PHE B 1 588 ? -26.641 27.484 25.484 1 93.75 588 PHE B C 1
ATOM 11182 O O . PHE B 1 588 ? -26.625 27.688 24.266 1 93.75 588 PHE B O 1
ATOM 11189 N N . GLY B 1 589 ? -25.578 27.594 26.266 1 95.12 589 GLY B N 1
ATOM 11190 C CA . GLY B 1 589 ? -24.281 27.938 25.703 1 95.12 589 GLY B CA 1
ATOM 11191 C C . GLY B 1 589 ? -23.141 27.719 26.672 1 95.12 589 GLY B C 1
ATOM 11192 O O . GLY B 1 589 ? -23.234 26.891 27.578 1 95.12 589 GLY B O 1
ATOM 11193 N N . TYR B 1 590 ? -22.062 28.281 26.344 1 96.12 590 TYR B N 1
ATOM 11194 C CA . TYR B 1 590 ? -20.828 28.156 27.125 1 96.12 590 TYR B CA 1
ATOM 11195 C C . TYR B 1 590 ? -20.219 29.531 27.359 1 96.12 590 TYR B C 1
ATOM 11197 O O . TYR B 1 590 ? -20.391 30.453 26.562 1 96.12 590 TYR B O 1
ATOM 11205 N N . TYR B 1 591 ? -19.594 29.703 28.469 1 95.81 591 TYR B N 1
ATOM 11206 C CA . TYR B 1 591 ? -18.938 30.953 28.828 1 95.81 591 TYR B CA 1
ATOM 11207 C C . TYR B 1 591 ? -17.516 30.703 29.328 1 95.81 591 TYR B C 1
ATOM 11209 O O . TYR B 1 591 ? -17.281 29.812 30.156 1 95.81 591 TYR B O 1
ATOM 11217 N N . ILE B 1 592 ? -16.562 31.344 28.766 1 95.75 592 ILE B N 1
ATOM 11218 C CA . ILE B 1 592 ? -15.172 31.359 29.234 1 95.75 592 ILE B CA 1
ATOM 11219 C C . ILE B 1 592 ? -14.836 32.719 29.844 1 95.75 592 ILE B C 1
ATOM 11221 O O . ILE B 1 592 ? -14.852 33.75 29.156 1 95.75 592 ILE B O 1
ATOM 11225 N N . HIS B 1 593 ? -14.602 32.719 31.078 1 94 593 HIS B N 1
ATOM 11226 C CA . HIS B 1 593 ? -14.273 33.969 31.781 1 94 593 HIS B CA 1
ATOM 11227 C C . HIS B 1 593 ? -12.805 34.344 31.578 1 94 593 HIS B C 1
ATOM 11229 O O . HIS B 1 593 ? -11.906 33.625 32.031 1 94 593 HIS B O 1
ATOM 11235 N N . GLY B 1 594 ? -12.562 35.438 30.828 1 94.31 594 GLY B N 1
ATOM 11236 C CA . GLY B 1 594 ? -11.203 35.844 30.516 1 94.31 594 GLY B CA 1
ATOM 11237 C C . GLY B 1 594 ? -10.867 37.219 31.062 1 94.31 594 GLY B C 1
ATOM 11238 O O . GLY B 1 594 ? -10.094 37.969 30.453 1 94.31 594 GLY B O 1
ATOM 11239 N N . ARG B 1 595 ? -11.555 37.625 32.125 1 91.75 595 ARG B N 1
ATOM 11240 C CA . ARG B 1 595 ? -11.18 38.875 32.75 1 91.75 595 ARG B CA 1
ATOM 11241 C C . ARG B 1 595 ? -9.844 38.75 33.5 1 91.75 595 ARG B C 1
ATOM 11243 O O . ARG B 1 595 ? -9.625 37.781 34.219 1 91.75 595 ARG B O 1
ATOM 11250 N N . SER B 1 596 ? -8.961 39.656 33.188 1 89.62 596 SER B N 1
ATOM 11251 C CA . SER B 1 596 ? -7.621 39.594 33.781 1 89.62 596 SER B CA 1
ATOM 11252 C C . SER B 1 596 ? -7.652 39.812 35.281 1 89.62 596 SER B C 1
ATOM 11254 O O . SER B 1 596 ? -8.453 40.625 35.75 1 89.62 596 SER B O 1
ATOM 11256 N N . ALA B 1 597 ? -6.84 39.156 35.969 1 84.5 597 ALA B N 1
ATOM 11257 C CA . ALA B 1 597 ? -6.723 39.344 37.438 1 84.5 597 ALA B CA 1
ATOM 11258 C C . ALA B 1 597 ? -6.094 40.688 37.781 1 84.5 597 ALA B C 1
ATOM 11260 O O . ALA B 1 597 ? -6.27 41.188 38.875 1 84.5 597 ALA B O 1
ATOM 11261 N N . HIS B 1 598 ? -5.414 41.344 36.812 1 82.88 598 HIS B N 1
ATOM 11262 C CA . HIS B 1 598 ? -4.707 42.594 37.062 1 82.88 598 HIS B CA 1
ATOM 11263 C C . HIS B 1 598 ? -5.543 43.781 36.656 1 82.88 598 HIS B C 1
ATOM 11265 O O . HIS B 1 598 ? -5.184 44.938 36.938 1 82.88 598 HIS B O 1
ATOM 11271 N N . GLY B 1 599 ? -6.605 43.594 35.938 1 78.81 599 GLY B N 1
ATOM 11272 C CA . GLY B 1 599 ? -7.543 44.625 35.594 1 78.81 599 GLY B CA 1
ATOM 11273 C C . GLY B 1 599 ? -7.312 45.188 34.219 1 78.81 599 GLY B C 1
ATOM 11274 O O . GLY B 1 599 ? -8.203 45.812 33.625 1 78.81 599 GLY B O 1
ATOM 11275 N N . PHE B 1 600 ? -6.039 45.156 33.688 1 82.88 600 PHE B N 1
ATOM 11276 C CA . PHE B 1 600 ? -5.766 45.688 32.344 1 82.88 600 PHE B CA 1
ATOM 11277 C C . PHE B 1 600 ? -4.777 44.781 31.625 1 82.88 600 PHE B C 1
ATOM 11279 O O . PHE B 1 600 ? -4 44.062 32.25 1 82.88 600 PHE B O 1
ATOM 11286 N N . ALA B 1 601 ? -4.906 44.75 30.328 1 85.06 601 ALA B N 1
ATOM 11287 C CA . ALA B 1 601 ? -4.02 43.906 29.516 1 85.06 601 ALA B CA 1
ATOM 11288 C C . ALA B 1 601 ? -3.391 44.719 28.391 1 85.06 601 ALA B C 1
ATOM 11290 O O . ALA B 1 601 ? -2.396 44.312 27.797 1 85.06 601 ALA B O 1
ATOM 11291 N N . ASP B 1 602 ? -3.996 45.812 28.016 1 84.62 602 ASP B N 1
ATOM 11292 C CA . ASP B 1 602 ? -3.463 46.656 26.953 1 84.62 602 ASP B CA 1
ATOM 11293 C C . ASP B 1 602 ? -2.27 47.469 27.453 1 84.62 602 ASP B C 1
ATOM 11295 O O . ASP B 1 602 ? -2.398 48.656 27.734 1 84.62 602 ASP B O 1
ATOM 11299 N N . THR B 1 603 ? -1.122 46.844 27.594 1 83.62 603 THR B N 1
ATOM 11300 C CA . THR B 1 603 ? 0.066 47.469 28.156 1 83.62 603 THR B CA 1
ATOM 11301 C C . THR B 1 603 ? 1.326 47 27.438 1 83.62 603 THR B C 1
ATOM 11303 O O . THR B 1 603 ? 1.245 46.25 26.453 1 83.62 603 THR B O 1
ATOM 11306 N N . ASP B 1 604 ? 2.422 47.469 27.906 1 82.31 604 ASP B N 1
ATOM 11307 C CA . ASP B 1 604 ? 3.709 47.156 27.281 1 82.31 604 ASP B CA 1
ATOM 11308 C C . ASP B 1 604 ? 4.246 45.812 27.734 1 82.31 604 ASP B C 1
ATOM 11310 O O . ASP B 1 604 ? 3.621 45.125 28.547 1 82.31 604 ASP B O 1
ATOM 11314 N N . MET B 1 605 ? 5.316 45.406 27.219 1 81.19 605 MET B N 1
ATOM 11315 C CA . MET B 1 605 ? 5.918 44.094 27.422 1 81.19 605 MET B CA 1
ATOM 11316 C C . MET B 1 605 ? 6.375 43.906 28.859 1 81.19 605 MET B C 1
ATOM 11318 O O . MET B 1 605 ? 6.184 42.844 29.453 1 81.19 605 MET B O 1
ATOM 11322 N N . GLN B 1 606 ? 6.926 44.969 29.438 1 80.38 606 GLN B N 1
ATOM 11323 C CA . GLN B 1 606 ? 7.445 44.875 30.812 1 80.38 606 GLN B CA 1
ATOM 11324 C C . GLN B 1 606 ? 6.324 44.594 31.797 1 80.38 606 GLN B C 1
ATOM 11326 O O . GLN B 1 606 ? 6.457 43.75 32.656 1 80.38 606 GLN B O 1
ATOM 11331 N N . THR B 1 607 ? 5.285 45.312 31.578 1 84.5 607 THR B N 1
ATOM 11332 C CA . THR B 1 607 ? 4.164 45.188 32.5 1 84.5 607 THR B CA 1
ATOM 11333 C C . THR B 1 607 ? 3.545 43.781 32.406 1 84.5 607 THR B C 1
ATOM 11335 O O . THR B 1 607 ? 3.168 43.188 33.406 1 84.5 607 THR B O 1
ATOM 11338 N N . ILE B 1 608 ? 3.438 43.281 31.25 1 83.5 608 ILE B N 1
ATOM 11339 C CA . ILE B 1 608 ? 2.855 41.938 31.047 1 83.5 608 ILE B CA 1
ATOM 11340 C C . ILE B 1 608 ? 3.752 40.906 31.672 1 83.5 608 ILE B C 1
ATOM 11342 O O . ILE B 1 608 ? 3.26 39.938 32.312 1 83.5 608 ILE B O 1
ATOM 11346 N N . LEU B 1 609 ? 5.074 41.031 31.531 1 82.88 609 LEU B N 1
ATOM 11347 C CA . LEU B 1 609 ? 6.016 40.062 32.094 1 82.88 609 LEU B CA 1
ATOM 11348 C C . LEU B 1 609 ? 5.996 40.125 33.625 1 82.88 609 LEU B C 1
ATOM 11350 O O . LEU B 1 609 ? 6.113 39.094 34.281 1 82.88 609 LEU B O 1
ATOM 11354 N N . PHE B 1 610 ? 5.812 41.312 34.094 1 83 610 PHE B N 1
ATOM 11355 C CA . PHE B 1 610 ? 5.703 41.469 35.531 1 83 610 PHE B CA 1
ATOM 11356 C C . PHE B 1 610 ? 4.414 40.844 36.031 1 83 610 PHE B C 1
ATOM 11358 O O . PHE B 1 610 ? 4.398 40.25 37.125 1 83 610 PHE B O 1
ATOM 11365 N N . GLN B 1 611 ? 3.4 41.062 35.344 1 83 611 GLN B N 1
ATOM 11366 C CA . GLN B 1 611 ? 2.127 40.438 35.719 1 83 611 GLN B CA 1
ATOM 11367 C C . GLN B 1 611 ? 2.223 38.938 35.719 1 83 611 GLN B C 1
ATOM 11369 O O . GLN B 1 611 ? 1.672 38.281 36.625 1 83 611 GLN B O 1
ATOM 11374 N N . LEU B 1 612 ? 2.906 38.344 34.781 1 81.06 612 LEU B N 1
ATOM 11375 C CA . LEU B 1 612 ? 3.072 36.875 34.719 1 81.06 612 LEU B CA 1
ATOM 11376 C C . LEU B 1 612 ? 3.914 36.375 35.875 1 81.06 612 LEU B C 1
ATOM 11378 O O . LEU B 1 612 ? 3.635 35.312 36.438 1 81.06 612 LEU B O 1
ATOM 11382 N N . GLN B 1 613 ? 4.879 37.156 36.219 1 81.31 613 GLN B N 1
ATOM 11383 C CA . GLN B 1 613 ? 5.719 36.781 37.344 1 81.31 613 GLN B CA 1
ATOM 11384 C C . GLN B 1 613 ? 4.934 36.844 38.656 1 81.31 613 GLN B C 1
ATOM 11386 O O . GLN B 1 613 ? 5.09 35.969 39.531 1 81.31 613 GLN B O 1
ATOM 11391 N N . ARG B 1 614 ? 4.168 37.844 38.719 1 82.06 614 ARG B N 1
ATOM 11392 C CA . ARG B 1 614 ? 3.348 38 39.906 1 82.06 614 ARG B CA 1
ATOM 11393 C C . ARG B 1 614 ? 2.348 36.844 40.031 1 82.06 614 ARG B C 1
ATOM 11395 O O . ARG B 1 614 ? 2.072 36.375 41.156 1 82.06 614 ARG B O 1
ATOM 11402 N N . GLU B 1 615 ? 1.796 36.406 39.031 1 81.5 615 GLU B N 1
ATOM 11403 C CA . GLU B 1 615 ? 0.858 35.281 39.031 1 81.5 615 GLU B CA 1
ATOM 11404 C C . GLU B 1 615 ? 1.557 33.969 39.406 1 81.5 615 GLU B C 1
ATOM 11406 O O . GLU B 1 615 ? 0.979 33.125 40.094 1 81.5 615 GLU B O 1
ATOM 11411 N N . GLU B 1 616 ? 2.756 33.844 38.875 1 79.56 616 GLU B N 1
ATOM 11412 C CA . GLU B 1 616 ? 3.516 32.656 39.188 1 79.56 616 GLU B CA 1
ATOM 11413 C C . GLU B 1 616 ? 3.848 32.594 40.688 1 79.56 616 GLU B C 1
ATOM 11415 O O . GLU B 1 616 ? 3.938 31.484 41.25 1 79.56 616 GLU B O 1
ATOM 11420 N N . GLU B 1 617 ? 4.023 33.781 41.281 1 78.56 617 GLU B N 1
ATOM 11421 C CA . GLU B 1 617 ? 4.34 33.875 42.688 1 78.56 617 GLU B CA 1
ATOM 11422 C C . GLU B 1 617 ? 3.07 33.938 43.531 1 78.56 617 GLU B C 1
ATOM 11424 O O . GLU B 1 617 ? 3.139 34.094 44.75 1 78.56 617 GLU B O 1
ATOM 11429 N N . ASP B 1 618 ? 1.862 33.75 42.875 1 78.31 618 ASP B N 1
ATOM 11430 C CA . ASP B 1 618 ? 0.557 33.75 43.531 1 78.31 618 ASP B CA 1
ATOM 11431 C C . ASP B 1 618 ? 0.309 35.031 44.312 1 78.31 618 ASP B C 1
ATOM 11433 O O . ASP B 1 618 ? -0.178 35 45.438 1 78.31 618 ASP B O 1
ATOM 11437 N N . LEU B 1 619 ? 0.761 36.156 43.75 1 77.94 619 LEU B N 1
ATOM 11438 C CA . LEU B 1 619 ? 0.597 37.469 44.375 1 77.94 619 LEU B CA 1
ATOM 11439 C C . LEU B 1 619 ? -0.572 38.219 43.75 1 77.94 619 LEU B C 1
ATOM 11441 O O . LEU B 1 619 ? -0.729 39.438 44 1 77.94 619 LEU B O 1
ATOM 11445 N N . CYS B 1 620 ? -1.233 37.625 42.938 1 77.5 620 CYS B N 1
ATOM 11446 C CA . CYS B 1 620 ? -2.363 38.281 42.312 1 77.5 620 CYS B CA 1
ATOM 11447 C C . CYS B 1 620 ? -3.662 37.531 42.594 1 77.5 620 CYS B C 1
ATOM 11449 O O . CYS B 1 620 ? -3.645 36.438 43.156 1 77.5 620 CYS B O 1
ATOM 11451 N N . GLY B 1 621 ? -4.801 38.219 42.281 1 75.81 621 GLY B N 1
ATOM 11452 C CA . GLY B 1 621 ? -6.109 37.594 42.469 1 75.81 621 GLY B CA 1
ATOM 11453 C C . GLY B 1 621 ? -6.332 36.406 41.562 1 75.81 621 GLY B C 1
ATOM 11454 O O . GLY B 1 621 ? -5.555 36.156 40.625 1 75.81 621 GLY B O 1
ATOM 11455 N N . HIS B 1 622 ? -7.324 35.656 41.844 1 82.56 622 HIS B N 1
ATOM 11456 C CA . HIS B 1 622 ? -7.668 34.438 41.094 1 82.56 622 HIS B CA 1
ATOM 11457 C C . HIS B 1 622 ? -8.383 34.781 39.812 1 82.56 622 HIS B C 1
ATOM 11459 O O . HIS B 1 622 ? -9.07 35.812 39.719 1 82.56 622 HIS B O 1
ATOM 11465 N N . ARG B 1 623 ? -8.172 34.031 38.719 1 83 623 ARG B N 1
ATOM 11466 C CA . ARG B 1 623 ? -8.711 34.281 37.375 1 83 623 ARG B CA 1
ATOM 11467 C C . ARG B 1 623 ? -10.18 33.875 37.312 1 83 623 ARG B C 1
ATOM 11469 O O . ARG B 1 623 ? -10.844 34.094 36.281 1 83 623 ARG B O 1
ATOM 11476 N N . GLY B 1 624 ? -10.766 33.406 38.375 1 86.25 624 GLY B N 1
ATOM 11477 C CA . GLY B 1 624 ? -12.102 32.844 38.312 1 86.25 624 GLY B CA 1
ATOM 11478 C C . GLY B 1 624 ? -13.203 33.906 38.375 1 86.25 624 GLY B C 1
ATOM 11479 O O . GLY B 1 624 ? -12.945 35.062 38.719 1 86.25 624 GLY B O 1
ATOM 11480 N N . LEU B 1 625 ? -14.367 33.469 37.844 1 87 625 LEU B N 1
ATOM 11481 C CA . LEU B 1 625 ? -15.539 34.344 37.844 1 87 625 LEU B CA 1
ATOM 11482 C C . LEU B 1 625 ? -15.984 34.625 39.281 1 87 625 LEU B C 1
ATOM 11484 O O . LEU B 1 625 ? -16.312 35.781 39.594 1 87 625 LEU B O 1
ATOM 11488 N N . LEU B 1 626 ? -15.961 33.562 40.094 1 86.62 626 LEU B N 1
ATOM 11489 C CA . LEU B 1 626 ? -16.312 33.75 41.5 1 86.62 626 LEU B CA 1
ATOM 11490 C C . LEU B 1 626 ? -15.086 34.156 42.344 1 86.62 626 LEU B C 1
ATOM 11492 O O . LEU B 1 626 ? -13.977 33.688 42.062 1 86.62 626 LEU B O 1
ATOM 11496 N N . PRO B 1 627 ? -15.344 35 43.219 1 84.06 627 PRO B N 1
ATOM 11497 C CA . PRO B 1 627 ? -14.219 35.438 44.062 1 84.06 627 PRO B CA 1
ATOM 11498 C C . PRO B 1 627 ? -13.516 34.281 44.781 1 84.06 627 PRO B C 1
ATOM 11500 O O . PRO B 1 627 ? -14.188 33.406 45.312 1 84.06 627 PRO B O 1
ATOM 11503 N N . GLY B 1 628 ? -12.297 34.156 44.656 1 80.06 628 GLY B N 1
ATOM 11504 C CA . GLY B 1 628 ? -11.5 33.156 45.375 1 80.06 628 GLY B CA 1
ATOM 11505 C C . GLY B 1 628 ? -11.398 31.828 44.625 1 80.06 628 GLY B C 1
ATOM 11506 O O . GLY B 1 628 ? -10.859 30.859 45.156 1 80.06 628 GLY B O 1
ATOM 11507 N N . THR B 1 629 ? -12 31.75 43.469 1 84.31 629 THR B N 1
ATOM 11508 C CA . THR B 1 629 ? -11.945 30.5 42.719 1 84.31 629 THR B CA 1
ATOM 11509 C C . THR B 1 629 ? -11.148 30.672 41.406 1 84.31 629 THR B C 1
ATOM 11511 O O . THR B 1 629 ? -10.883 31.797 41 1 84.31 629 THR B O 1
ATOM 11514 N N . ASP B 1 630 ? -10.688 29.531 40.906 1 85.31 630 ASP B N 1
ATOM 11515 C CA . ASP B 1 630 ? -9.922 29.547 39.656 1 85.31 630 ASP B CA 1
ATOM 11516 C C . ASP B 1 630 ? -10.727 28.953 38.5 1 85.31 630 ASP B C 1
ATOM 11518 O O . ASP B 1 630 ? -10.18 28.641 37.438 1 85.31 630 ASP B O 1
ATOM 11522 N N . HIS B 1 631 ? -12.047 28.828 38.688 1 89.19 631 HIS B N 1
ATOM 11523 C CA . HIS B 1 631 ? -12.867 28.266 37.625 1 89.19 631 HIS B CA 1
ATOM 11524 C C . HIS B 1 631 ? -13.172 29.297 36.531 1 89.19 631 HIS B C 1
ATOM 11526 O O . HIS B 1 631 ? -13.789 30.328 36.812 1 89.19 631 HIS B O 1
ATOM 11532 N N . GLN B 1 632 ? -12.758 28.984 35.281 1 92.25 632 GLN B N 1
ATOM 11533 C CA . GLN B 1 632 ? -12.891 29.969 34.219 1 92.25 632 GLN B CA 1
ATOM 11534 C C . GLN B 1 632 ? -13.898 29.5 33.156 1 92.25 632 GLN B C 1
ATOM 11536 O O . GLN B 1 632 ? -14.359 30.312 32.344 1 92.25 632 GLN B O 1
ATOM 11541 N N . THR B 1 633 ? -14.25 28.219 33.156 1 94.19 633 THR B N 1
ATOM 11542 C CA . THR B 1 633 ? -15.133 27.703 32.094 1 94.19 633 THR B CA 1
ATOM 11543 C C . THR B 1 633 ? -16.469 27.266 32.688 1 94.19 633 THR B C 1
ATOM 11545 O O . THR B 1 633 ? -16.516 26.656 33.781 1 94.19 633 THR B O 1
ATOM 11548 N N . PHE B 1 634 ? -17.594 27.578 32.062 1 94.38 634 PHE B N 1
ATOM 11549 C CA . PHE B 1 634 ? -18.938 27.312 32.562 1 94.38 634 PHE B CA 1
ATOM 11550 C C . PHE B 1 634 ? -19.875 26.891 31.453 1 94.38 634 PHE B C 1
ATOM 11552 O O . PHE B 1 634 ? -19.703 27.312 30.297 1 94.38 634 PHE B O 1
ATOM 11559 N N . GLU B 1 635 ? -20.797 26.078 31.766 1 94.12 635 GLU B N 1
ATOM 11560 C CA . GLU B 1 635 ? -22 25.875 30.969 1 94.12 635 GLU B CA 1
ATOM 11561 C C . GLU B 1 635 ? -23.141 26.766 31.438 1 94.12 635 GLU B C 1
ATOM 11563 O O . GLU B 1 635 ? -23.297 27 32.625 1 94.12 635 GLU B O 1
ATOM 11568 N N . MET B 1 636 ? -23.875 27.328 30.484 1 92.62 636 MET B N 1
ATOM 11569 C CA . MET B 1 636 ? -24.844 28.312 30.984 1 92.62 636 MET B CA 1
ATOM 11570 C C . MET B 1 636 ? -26.203 28.109 30.312 1 92.62 636 MET B C 1
ATOM 11572 O O . MET B 1 636 ? -26.281 27.734 29.141 1 92.62 636 MET B O 1
ATOM 11576 N N . ILE B 1 637 ? -27.188 28.25 31.047 1 93.12 637 ILE B N 1
ATOM 11577 C CA . ILE B 1 637 ? -28.562 28.406 30.609 1 93.12 637 ILE B CA 1
ATOM 11578 C C . ILE B 1 637 ? -29.016 29.844 30.797 1 93.12 637 ILE B C 1
ATOM 11580 O O . ILE B 1 637 ? -28.922 30.391 31.891 1 93.12 637 ILE B O 1
ATOM 11584 N N . ILE B 1 638 ? -29.375 30.5 29.734 1 92.31 638 ILE B N 1
ATOM 11585 C CA . ILE B 1 638 ? -29.703 31.922 29.797 1 92.31 638 ILE B CA 1
ATOM 11586 C C . ILE B 1 638 ? -31.219 32.094 29.844 1 92.31 638 ILE B C 1
ATOM 11588 O O . ILE B 1 638 ? -31.953 31.281 29.297 1 92.31 638 ILE B O 1
ATOM 11592 N N . PRO B 1 639 ? -31.578 33.156 30.484 1 90 639 PRO B N 1
ATOM 11593 C CA . PRO B 1 639 ? -33 33.438 30.484 1 90 639 PRO B CA 1
ATOM 11594 C C . PRO B 1 639 ? -33.5 33.938 29.109 1 90 639 PRO B C 1
ATOM 11596 O O . PRO B 1 639 ? -32.719 34.469 28.328 1 90 639 PRO B O 1
ATOM 11599 N N . LEU B 1 640 ? -34.75 33.875 28.844 1 88.38 640 LEU B N 1
ATOM 11600 C CA . LEU B 1 640 ? -35.344 34.219 27.562 1 88.38 640 LEU B CA 1
ATOM 11601 C C . LEU B 1 640 ? -35.219 35.719 27.281 1 88.38 640 LEU B C 1
ATOM 11603 O O . LEU B 1 640 ? -35.062 36.125 26.125 1 88.38 640 LEU B O 1
ATOM 11607 N N . GLN B 1 641 ? -35.156 36.5 28.297 1 89.69 641 GLN B N 1
ATOM 11608 C CA . GLN B 1 641 ? -35.031 37.938 28.141 1 89.69 641 GLN B CA 1
ATOM 11609 C C . GLN B 1 641 ? -33.656 38.344 27.594 1 89.69 641 GLN B C 1
ATOM 11611 O O . GLN B 1 641 ? -33.562 39.281 26.797 1 89.69 641 GLN B O 1
ATOM 11616 N N . LEU B 1 642 ? -32.688 37.688 28.125 1 92.56 642 LEU B N 1
ATOM 11617 C CA . LEU B 1 642 ? -31.344 37.969 27.625 1 92.56 642 LEU B CA 1
ATOM 11618 C C . LEU B 1 642 ? -31.234 37.656 26.141 1 92.56 642 LEU B C 1
ATOM 11620 O O . LEU B 1 642 ? -30.609 38.375 25.391 1 92.56 642 LEU B O 1
ATOM 11624 N N . ARG B 1 643 ? -31.844 36.531 25.688 1 91.56 643 ARG B N 1
ATOM 11625 C CA . ARG B 1 643 ? -31.797 36.156 24.281 1 91.56 643 ARG B CA 1
ATOM 11626 C C . ARG B 1 643 ? -32.531 37.188 23.406 1 91.56 643 ARG B C 1
ATOM 11628 O O . ARG B 1 643 ? -32.062 37.5 22.297 1 91.56 643 ARG B O 1
ATOM 11635 N N . SER B 1 644 ? -33.625 37.625 23.891 1 89.75 644 SER B N 1
ATOM 11636 C CA . SER B 1 644 ? -34.375 38.625 23.156 1 89.75 644 SER B CA 1
ATOM 11637 C C . SER B 1 644 ? -33.562 39.906 22.984 1 89.75 644 SER B C 1
ATOM 11639 O O . SER B 1 644 ? -33.562 40.531 21.906 1 89.75 644 SER B O 1
ATOM 11641 N N . TYR B 1 645 ? -32.906 40.312 24.062 1 89.69 645 TYR B N 1
ATOM 11642 C CA . TYR B 1 645 ? -32.031 41.5 23.984 1 89.69 645 TYR B CA 1
ATOM 11643 C C . TYR B 1 645 ? -30.859 41.25 23.047 1 89.69 645 TYR B C 1
ATOM 11645 O O . TYR B 1 645 ? -30.469 42.156 22.281 1 89.69 645 TYR B O 1
ATOM 11653 N N . TYR B 1 646 ? -30.297 40.125 23.156 1 91.88 646 TYR B N 1
ATOM 11654 C CA . TYR B 1 646 ? -29.203 39.719 22.281 1 91.88 646 TYR B CA 1
ATOM 11655 C C . TYR B 1 646 ? -29.594 39.844 20.812 1 91.88 646 TYR B C 1
ATOM 11657 O O . TYR B 1 646 ? -28.859 40.406 20 1 91.88 646 TYR B O 1
ATOM 11665 N N . ARG B 1 647 ? -30.719 39.406 20.406 1 90.31 647 ARG B N 1
ATOM 11666 C CA . ARG B 1 647 ? -31.219 39.469 19.031 1 90.31 647 ARG B CA 1
ATOM 11667 C C . ARG B 1 647 ? -31.516 40.875 18.594 1 90.31 647 ARG B C 1
ATOM 11669 O O . ARG B 1 647 ? -31.297 41.25 17.438 1 90.31 647 ARG B O 1
ATOM 11676 N N . LYS B 1 648 ? -32 41.656 19.484 1 89.12 648 LYS B N 1
ATOM 11677 C CA . LYS B 1 648 ? -32.312 43.062 19.172 1 89.12 648 LYS B CA 1
ATOM 11678 C C . LYS B 1 648 ? -31.062 43.844 18.828 1 89.12 648 LYS B C 1
ATOM 11680 O O . LYS B 1 648 ? -31.078 44.656 17.906 1 89.12 648 LYS B O 1
ATOM 11685 N N . VAL B 1 649 ? -30.016 43.531 19.578 1 87.88 649 VAL B N 1
ATOM 11686 C CA . VAL B 1 649 ? -28.766 44.25 19.359 1 87.88 649 VAL B CA 1
ATOM 11687 C C . VAL B 1 649 ? -28.141 43.812 18.047 1 87.88 649 VAL B C 1
ATOM 11689 O O . VAL B 1 649 ? -27.531 44.656 17.344 1 87.88 649 VAL B O 1
ATOM 11692 N N . MET B 1 650 ? -28.344 42.594 17.656 1 86.69 650 MET B N 1
ATOM 11693 C CA . MET B 1 650 ? -27.688 42.062 16.469 1 86.69 650 MET B CA 1
ATOM 11694 C C . MET B 1 650 ? -28.562 42.219 15.234 1 86.69 650 MET B C 1
ATOM 11696 O O . MET B 1 650 ? -28.109 42.062 14.109 1 86.69 650 MET B O 1
ATOM 11700 N N . ALA B 1 651 ? -29.828 42.562 15.305 1 80.5 651 ALA B N 1
ATOM 11701 C CA . ALA B 1 651 ? -30.844 42.625 14.25 1 80.5 651 ALA B CA 1
ATOM 11702 C C . ALA B 1 651 ? -30.422 43.594 13.141 1 80.5 651 ALA B C 1
ATOM 11704 O O . ALA B 1 651 ? -30.531 43.25 11.953 1 80.5 651 ALA B O 1
ATOM 11705 N N . PRO B 1 652 ? -29.922 44.781 13.453 1 71.31 652 PRO B N 1
ATOM 11706 C CA . PRO B 1 652 ? -29.609 45.719 12.367 1 71.31 652 PRO B CA 1
ATOM 11707 C C . PRO B 1 652 ? -28.531 45.188 11.43 1 71.31 652 PRO B C 1
ATOM 11709 O O . PRO B 1 652 ? -28.484 45.562 10.258 1 71.31 652 PRO B O 1
ATOM 11712 N N . ILE B 1 653 ? -27.641 44.375 11.852 1 69.5 653 ILE B N 1
ATOM 11713 C CA . ILE B 1 653 ? -26.516 43.844 11.07 1 69.5 653 ILE B CA 1
ATOM 11714 C C . ILE B 1 653 ? -27.016 42.688 10.188 1 69.5 653 ILE B C 1
ATOM 11716 O O . ILE B 1 653 ? -26.594 42.562 9.031 1 69.5 653 ILE B O 1
ATOM 11720 N N . SER B 1 654 ? -27.875 41.844 10.758 1 62.09 654 SER B N 1
ATOM 11721 C CA . SER B 1 654 ? -28.359 40.688 10.031 1 62.09 654 SER B CA 1
ATOM 11722 C C . SER B 1 654 ? -29.25 41.094 8.852 1 62.09 654 SER B C 1
ATOM 11724 O O . SER B 1 654 ? -29.297 40.406 7.836 1 62.09 654 SER B O 1
ATOM 11726 N N . SER B 1 655 ? -30.062 42.156 9 1 53.88 655 SER B N 1
ATOM 11727 C CA . SER B 1 655 ? -30.938 42.625 7.934 1 53.88 655 SER B CA 1
ATOM 11728 C C . SER B 1 655 ? -30.141 43.188 6.762 1 53.88 655 SER B C 1
ATOM 11730 O O . SER B 1 655 ? -30.547 43.062 5.605 1 53.88 655 SER B O 1
ATOM 11732 N N . THR B 1 656 ? -28.953 43.719 7.008 1 48.62 656 THR B N 1
ATOM 11733 C CA . THR B 1 656 ? -28.172 44.281 5.922 1 48.62 656 THR B CA 1
ATOM 11734 C C . THR B 1 656 ? -27.438 43.219 5.148 1 48.62 656 THR B C 1
ATOM 11736 O O . THR B 1 656 ? -27.25 43.312 3.936 1 48.62 656 THR B O 1
ATOM 11739 N N . SER B 1 657 ? -26.938 42.188 5.816 1 47.53 657 SER B N 1
ATOM 11740 C CA . SER B 1 657 ? -26.234 41.094 5.113 1 47.53 657 SER B CA 1
ATOM 11741 C C . SER B 1 657 ? -27.172 40.344 4.199 1 47.53 657 SER B C 1
ATOM 11743 O O . SER B 1 657 ? -26.75 39.812 3.16 1 47.53 657 SER B O 1
ATOM 11745 N N . ILE B 1 658 ? -28.438 40.031 4.523 1 40.72 658 ILE B N 1
ATOM 11746 C CA . ILE B 1 658 ? -29.422 39.406 3.668 1 40.72 658 ILE B CA 1
ATOM 11747 C C . ILE B 1 658 ? -29.688 40.25 2.438 1 40.72 658 ILE B C 1
ATOM 11749 O O . ILE B 1 658 ? -29.891 39.75 1.339 1 40.72 658 ILE B O 1
ATOM 11753 N N . VAL B 1 659 ? -29.797 41.5 2.551 1 38.75 659 VAL B N 1
ATOM 11754 C CA . VAL B 1 659 ? -30.109 42.344 1.39 1 38.75 659 VAL B CA 1
ATOM 11755 C C . VAL B 1 659 ? -28.953 42.312 0.4 1 38.75 659 VAL B C 1
ATOM 11757 O O . VAL B 1 659 ? -29.156 42.312 -0.815 1 38.75 659 VAL B O 1
ATOM 11760 N N . GLN B 1 660 ? -27.719 42.188 0.831 1 37.81 660 GLN B N 1
ATOM 11761 C CA . GLN B 1 660 ? -26.609 42.188 -0.132 1 37.81 660 GLN B CA 1
ATOM 11762 C C . GLN B 1 660 ? -26.469 40.844 -0.804 1 37.81 660 GLN B C 1
ATOM 11764 O O . GLN B 1 660 ? -26 40.75 -1.94 1 37.81 660 GLN B O 1
ATOM 11769 N N . SER B 1 661 ? -26.797 39.688 -0.138 1 36.88 661 SER B N 1
ATOM 11770 C CA . SER B 1 661 ? -26.672 38.406 -0.803 1 36.88 661 SER B CA 1
ATOM 11771 C C . SER B 1 661 ? -27.719 38.25 -1.896 1 36.88 661 SER B C 1
ATOM 11773 O O . SER B 1 661 ? -27.516 37.5 -2.854 1 36.88 661 SER B O 1
ATOM 11775 N N . THR B 1 662 ? -28.984 38.719 -1.706 1 34.31 662 THR B N 1
ATOM 11776 C CA . THR B 1 662 ? -29.984 38.531 -2.758 1 34.31 662 THR B CA 1
ATOM 11777 C C . THR B 1 662 ? -29.625 39.344 -3.99 1 34.31 662 THR B C 1
ATOM 11779 O O . THR B 1 662 ? -30.141 39.094 -5.082 1 34.31 662 THR B O 1
ATOM 11782 N N . LYS B 1 663 ? -29.203 40.625 -3.838 1 35 663 LYS B N 1
ATOM 11783 C CA . LYS B 1 663 ? -28.984 41.344 -5.094 1 35 663 LYS B CA 1
ATOM 11784 C C . LYS B 1 663 ? -27.797 40.781 -5.852 1 35 663 LYS B C 1
ATOM 11786 O O . LYS B 1 663 ? -27.531 41.156 -6.992 1 35 663 LYS B O 1
ATOM 11791 N N . ARG B 1 664 ? -26.797 40.25 -5.172 1 35.81 664 ARG B N 1
ATOM 11792 C CA . ARG B 1 664 ? -25.594 40 -5.961 1 35.81 664 ARG B CA 1
ATOM 11793 C C . ARG B 1 664 ? -25.719 38.719 -6.75 1 35.81 664 ARG B C 1
ATOM 11795 O O . ARG B 1 664 ? -24.734 38.25 -7.328 1 35.81 664 ARG B O 1
ATOM 11802 N N . LEU B 1 665 ? -26.688 37.875 -6.508 1 32.06 665 LEU B N 1
ATOM 11803 C CA . LEU B 1 665 ? -26.609 36.719 -7.359 1 32.06 665 LEU B CA 1
ATOM 11804 C C . LEU B 1 665 ? -26.656 37.094 -8.836 1 32.06 665 LEU B C 1
ATOM 11806 O O . LEU B 1 665 ? -26.656 36.219 -9.711 1 32.06 665 LEU B O 1
ATOM 11810 N N . SER B 1 666 ? -27.375 38.156 -9.258 1 27.41 666 SER B N 1
ATOM 11811 C CA . SER B 1 666 ? -27.516 38.188 -10.703 1 27.41 666 SER B CA 1
ATOM 11812 C C . SER B 1 666 ? -26.156 38.281 -11.391 1 27.41 666 SER B C 1
ATOM 11814 O O . SER B 1 666 ? -25.922 37.625 -12.414 1 27.41 666 SER B O 1
ATOM 11816 N N . SER B 1 667 ? -25.578 39.531 -11.609 1 27.09 667 SER B N 1
ATOM 11817 C CA . SER B 1 667 ? -24.734 39.719 -12.781 1 27.09 667 SER B CA 1
ATOM 11818 C C . SER B 1 667 ? -23.359 39.062 -12.578 1 27.09 667 SER B C 1
ATOM 11820 O O . SER B 1 667 ? -22.922 38.281 -13.414 1 27.09 667 SER B O 1
ATOM 11822 N N . ALA B 1 668 ? -22.188 39.969 -12.438 1 27.69 668 ALA B N 1
ATOM 11823 C CA . ALA B 1 668 ? -20.875 39.875 -13.07 1 27.69 668 ALA B CA 1
ATOM 11824 C C . ALA B 1 668 ? -19.984 38.844 -12.359 1 27.69 668 ALA B C 1
ATOM 11826 O O . ALA B 1 668 ? -20.297 38.438 -11.242 1 27.69 668 ALA B O 1
ATOM 11827 N N . GLY B 1 669 ? -18.562 38.719 -12.859 1 26.78 669 GLY B N 1
ATOM 11828 C CA . GLY B 1 669 ? -17.375 37.875 -12.773 1 26.78 669 GLY B CA 1
ATOM 11829 C C . GLY B 1 669 ? -16.891 37.688 -11.352 1 26.78 669 GLY B C 1
ATOM 11830 O O . GLY B 1 669 ? -17.172 38.469 -10.469 1 26.78 669 GLY B O 1
ATOM 11831 N N . ALA B 1 670 ? -16.516 36.438 -10.953 1 32.06 670 ALA B N 1
ATOM 11832 C CA . ALA B 1 670 ? -16.016 35.75 -9.766 1 32.06 670 ALA B CA 1
ATOM 11833 C C . ALA B 1 670 ? -15.031 36.625 -9 1 32.06 670 ALA B C 1
ATOM 11835 O O . ALA B 1 670 ? -14.727 36.344 -7.832 1 32.06 670 ALA B O 1
ATOM 11836 N N . GLY B 1 671 ? -14.086 37.344 -9.773 1 32.09 671 GLY B N 1
ATOM 11837 C CA . GLY B 1 671 ? -12.898 37.812 -9.078 1 32.09 671 GLY B CA 1
ATOM 11838 C C . GLY B 1 671 ? -13.211 38.75 -7.914 1 32.09 671 GLY B C 1
ATOM 11839 O O . GLY B 1 671 ? -12.625 38.625 -6.836 1 32.09 671 GLY B O 1
ATOM 11840 N N . SER B 1 672 ? -13.688 40.031 -8.172 1 31.77 672 SER B N 1
ATOM 11841 C CA . SER B 1 672 ? -13.594 41.25 -7.363 1 31.77 672 SER B CA 1
ATOM 11842 C C . SER B 1 672 ? -14.609 41.219 -6.223 1 31.77 672 SER B C 1
ATOM 11844 O O . SER B 1 672 ? -14.961 42.281 -5.684 1 31.77 672 SER B O 1
ATOM 11846 N N . LEU B 1 673 ? -15.352 40.312 -5.953 1 33.5 673 LEU B N 1
ATOM 11847 C CA . LEU B 1 673 ? -16.469 40.562 -5.055 1 33.5 673 LEU B CA 1
ATOM 11848 C C . LEU B 1 673 ? -15.977 40.812 -3.633 1 33.5 673 LEU B C 1
ATOM 11850 O O . LEU B 1 673 ? -15.953 39.906 -2.812 1 33.5 673 LEU B O 1
ATOM 11854 N N . ARG B 1 674 ? -14.781 41.344 -3.48 1 40.66 674 ARG B N 1
ATOM 11855 C CA . ARG B 1 674 ? -14.43 41.969 -2.201 1 40.66 674 ARG B CA 1
ATOM 11856 C C . ARG B 1 674 ? -15.539 42.875 -1.694 1 40.66 674 ARG B C 1
ATOM 11858 O O . ARG B 1 674 ? -15.898 43.844 -2.352 1 40.66 674 ARG B O 1
ATOM 11865 N N . SER B 1 675 ? -16.531 42.375 -1.071 1 42.19 675 SER B N 1
ATOM 11866 C CA . SER B 1 675 ? -17.672 43.094 -0.5 1 42.19 675 SER B CA 1
ATOM 11867 C C . SER B 1 675 ? -17.25 44.406 0.148 1 42.19 675 SER B C 1
ATOM 11869 O O . SER B 1 675 ? -16.422 44.406 1.065 1 42.19 675 SER B O 1
ATOM 11871 N N . LYS B 1 676 ? -17.312 45.531 -0.592 1 45.5 676 LYS B N 1
ATOM 11872 C CA . LYS B 1 676 ? -17.234 46.938 -0.162 1 45.5 676 LYS B CA 1
ATOM 11873 C C . LYS B 1 676 ? -18.188 47.188 0.996 1 45.5 676 LYS B C 1
ATOM 11875 O O . LYS B 1 676 ? -19.406 47.094 0.839 1 45.5 676 LYS B O 1
ATOM 11880 N N . MET B 1 677 ? -17.797 46.812 2.199 1 50.41 677 MET B N 1
ATOM 11881 C CA . MET B 1 677 ? -18.641 47.281 3.291 1 50.41 677 MET B CA 1
ATOM 11882 C C . MET B 1 677 ? -18.859 48.781 3.205 1 50.41 677 MET B C 1
ATOM 11884 O O . MET B 1 677 ? -17.891 49.562 3.168 1 50.41 677 MET B O 1
ATOM 11888 N N . SER B 1 678 ? -20 49.281 2.752 1 59.66 678 SER B N 1
ATOM 11889 C CA . SER B 1 678 ? -20.328 50.688 2.75 1 59.66 678 SER B CA 1
ATOM 11890 C C . SER B 1 678 ? -20.047 51.312 4.109 1 59.66 678 SER B C 1
ATOM 11892 O O . SER B 1 678 ? -20.078 50.656 5.137 1 59.66 678 SER B O 1
ATOM 11894 N N . SER B 1 679 ? -19.359 52.438 4.207 1 65.44 679 SER B N 1
ATOM 11895 C CA . SER B 1 679 ? -19.016 53.219 5.406 1 65.44 679 SER B CA 1
ATOM 11896 C C . SER B 1 679 ? -20.156 53.188 6.422 1 65.44 679 SER B C 1
ATOM 11898 O O . SER B 1 679 ? -19.922 53.062 7.625 1 65.44 679 SER B O 1
ATOM 11900 N N . THR B 1 680 ? -21.344 53.219 6 1 68.75 680 THR B N 1
ATOM 11901 C CA . THR B 1 680 ? -22.5 53.188 6.895 1 68.75 680 THR B CA 1
ATOM 11902 C C . THR B 1 680 ? -22.656 51.844 7.57 1 68.75 680 THR B C 1
ATOM 11904 O O . THR B 1 680 ? -23.016 51.781 8.742 1 68.75 680 THR B O 1
ATOM 11907 N N . ASN B 1 681 ? -22.344 50.875 6.855 1 75.25 681 ASN B N 1
ATOM 11908 C CA . ASN B 1 681 ? -22.438 49.531 7.406 1 75.25 681 ASN B CA 1
ATOM 11909 C C . ASN B 1 681 ? -21.359 49.25 8.445 1 75.25 681 ASN B C 1
ATOM 11911 O O . ASN B 1 681 ? -21.594 48.562 9.438 1 75.25 681 ASN B O 1
ATOM 11915 N N . VAL B 1 682 ? -20.281 49.906 8.25 1 78.38 682 VAL B N 1
ATOM 11916 C CA . VAL B 1 682 ? -19.188 49.781 9.203 1 78.38 682 VAL B CA 1
ATOM 11917 C C . VAL B 1 682 ? -19.562 50.469 10.516 1 78.38 682 VAL B C 1
ATOM 11919 O O . VAL B 1 682 ? -19.344 49.906 11.594 1 78.38 682 VAL B O 1
ATOM 11922 N N . ASP B 1 683 ? -20.156 51.625 10.469 1 80.31 683 ASP B N 1
ATOM 11923 C CA . ASP B 1 683 ? -20.516 52.375 11.672 1 80.31 683 ASP B CA 1
ATOM 11924 C C . ASP B 1 683 ? -21.594 51.625 12.461 1 80.31 683 ASP B C 1
ATOM 11926 O O . ASP B 1 683 ? -21.562 51.594 13.695 1 80.31 683 ASP B O 1
ATOM 11930 N N . ARG B 1 684 ? -22.516 51 11.766 1 82.38 684 ARG B N 1
ATOM 11931 C CA . ARG B 1 684 ? -23.578 50.25 12.43 1 82.38 684 ARG B CA 1
ATOM 11932 C C . ARG B 1 684 ? -23.016 49 13.109 1 82.38 684 ARG B C 1
ATOM 11934 O O . ARG B 1 684 ? -23.453 48.656 14.203 1 82.38 684 ARG B O 1
ATOM 11941 N N . SER B 1 685 ? -22.109 48.406 12.438 1 84.56 685 SER B N 1
ATOM 11942 C CA . SER B 1 685 ? -21.5 47.219 12.992 1 84.56 685 SER B CA 1
ATOM 11943 C C . SER B 1 685 ? -20.672 47.531 14.227 1 84.56 685 SER B C 1
ATOM 11945 O O . SER B 1 685 ? -20.672 46.781 15.203 1 84.56 685 SER B O 1
ATOM 11947 N N . VAL B 1 686 ? -20 48.656 14.227 1 85.62 686 VAL B N 1
ATOM 11948 C CA . VAL B 1 686 ? -19.156 49.031 15.352 1 85.62 686 VAL B CA 1
ATOM 11949 C C . VAL B 1 686 ? -20.047 49.438 16.531 1 85.62 686 VAL B C 1
ATOM 11951 O O . VAL B 1 686 ? -19.734 49.125 17.688 1 85.62 686 VAL B O 1
ATOM 11954 N N . GLN B 1 687 ? -21.109 50.125 16.234 1 86.62 687 GLN B N 1
ATOM 11955 C CA . GLN B 1 687 ? -22.031 50.531 17.297 1 86.62 687 GLN B CA 1
ATOM 11956 C C . GLN B 1 687 ? -22.672 49.281 17.938 1 86.62 687 GLN B C 1
ATOM 11958 O O . GLN B 1 687 ? -22.828 49.219 19.156 1 86.62 687 GLN B O 1
ATOM 11963 N N . ALA B 1 688 ? -23.062 48.375 17.141 1 88.5 688 ALA B N 1
ATOM 11964 C CA . ALA B 1 688 ? -23.625 47.125 17.656 1 88.5 688 ALA B CA 1
ATOM 11965 C C . ALA B 1 688 ? -22.609 46.375 18.516 1 88.5 688 ALA B C 1
ATOM 11967 O O . ALA B 1 688 ? -22.969 45.781 19.531 1 88.5 688 ALA B O 1
ATOM 11968 N N . TYR B 1 689 ? -21.391 46.438 18.047 1 89.62 689 TYR B N 1
ATOM 11969 C CA . TYR B 1 689 ? -20.312 45.781 18.812 1 89.62 689 TYR B CA 1
ATOM 11970 C C . TYR B 1 689 ? -20.188 46.406 20.203 1 89.62 689 TYR B C 1
ATOM 11972 O O . TYR B 1 689 ? -20.125 45.656 21.203 1 89.62 689 TYR B O 1
ATOM 11980 N N . HIS B 1 690 ? -20.141 47.719 20.328 1 89.12 690 HIS B N 1
ATOM 11981 C CA . HIS B 1 690 ? -19.969 48.406 21.594 1 89.12 690 HIS B CA 1
ATOM 11982 C C . HIS B 1 690 ? -21.203 48.219 22.484 1 89.12 690 HIS B C 1
ATOM 11984 O O . HIS B 1 690 ? -21.062 48.062 23.703 1 89.12 690 HIS B O 1
ATOM 11990 N N . THR B 1 691 ? -22.359 48.219 21.875 1 91.5 691 THR B N 1
ATOM 11991 C CA . THR B 1 691 ? -23.578 48.031 22.641 1 91.5 691 THR B CA 1
ATOM 11992 C C . THR B 1 691 ? -23.641 46.625 23.219 1 91.5 691 THR B C 1
ATOM 11994 O O . THR B 1 691 ? -24 46.438 24.375 1 91.5 691 THR B O 1
ATOM 11997 N N . MET B 1 692 ? -23.344 45.625 22.422 1 93.25 692 MET B N 1
ATOM 11998 C CA . MET B 1 692 ? -23.344 44.25 22.875 1 93.25 692 MET B CA 1
ATOM 11999 C C . MET B 1 692 ? -22.297 44.031 23.953 1 93.25 692 MET B C 1
ATOM 12001 O O . MET B 1 692 ? -22.562 43.344 24.953 1 93.25 692 MET B O 1
ATOM 12005 N N . ASN B 1 693 ? -21.109 44.594 23.781 1 93.81 693 ASN B N 1
ATOM 12006 C CA . ASN B 1 693 ? -20.047 44.469 24.766 1 93.81 693 ASN B CA 1
ATOM 12007 C C . ASN B 1 693 ? -20.469 45.062 26.125 1 93.81 693 ASN B C 1
ATOM 12009 O O . ASN B 1 693 ? -20.25 44.438 27.156 1 93.81 693 ASN B O 1
ATOM 12013 N N . LYS B 1 694 ? -21.062 46.219 26.062 1 92.94 694 LYS B N 1
ATOM 12014 C CA . LYS B 1 694 ? -21.516 46.875 27.297 1 92.94 694 LYS B CA 1
ATOM 12015 C C . LYS B 1 694 ? -22.641 46.094 27.953 1 92.94 694 LYS B C 1
ATOM 12017 O O . LYS B 1 694 ? -22.672 45.938 29.172 1 92.94 694 LYS B O 1
ATOM 12022 N N . PHE B 1 695 ? -23.484 45.656 27.172 1 93.5 695 PHE B N 1
ATOM 12023 C CA . PHE B 1 695 ? -24.641 44.906 27.672 1 93.5 695 PHE B CA 1
ATOM 12024 C C . PHE B 1 695 ? -24.188 43.625 28.359 1 93.5 695 PHE B C 1
ATOM 12026 O O . PHE B 1 695 ? -24.594 43.344 29.484 1 93.5 695 PHE B O 1
ATOM 12033 N N . LEU B 1 696 ? -23.406 42.781 27.672 1 95.38 696 LEU B N 1
ATOM 12034 C CA . LEU B 1 696 ? -22.969 41.5 28.219 1 95.38 696 LEU B CA 1
ATOM 12035 C C . LEU B 1 696 ? -22.078 41.688 29.438 1 95.38 696 LEU B C 1
ATOM 12037 O O . LEU B 1 696 ? -22.125 40.906 30.391 1 95.38 696 LEU B O 1
ATOM 12041 N N . ALA B 1 697 ? -21.203 42.719 29.375 1 94.38 697 ALA B N 1
ATOM 12042 C CA . ALA B 1 697 ? -20.375 43.031 30.531 1 94.38 697 ALA B CA 1
ATOM 12043 C C . ALA B 1 697 ? -21.234 43.406 31.734 1 94.38 697 ALA B C 1
ATOM 12045 O O . ALA B 1 697 ? -20.953 42.969 32.844 1 94.38 697 ALA B O 1
ATOM 12046 N N . ALA B 1 698 ? -22.328 44.156 31.5 1 94.06 698 ALA B N 1
ATOM 12047 C CA . ALA B 1 698 ? -23.234 44.531 32.562 1 94.06 698 ALA B CA 1
ATOM 12048 C C . ALA B 1 698 ? -23.969 43.312 33.125 1 94.06 698 ALA B C 1
ATOM 12050 O O . ALA B 1 698 ? -24.188 43.219 34.344 1 94.06 698 ALA B O 1
ATOM 12051 N N . PHE B 1 699 ? -24.375 42.5 32.344 1 93.69 699 PHE B N 1
ATOM 12052 C CA . PHE B 1 699 ? -25.062 41.281 32.75 1 93.69 699 PHE B CA 1
ATOM 12053 C C . PHE B 1 699 ? -24.156 40.406 33.625 1 93.69 699 PHE B C 1
ATOM 12055 O O . PHE B 1 699 ? -24.578 39.938 34.688 1 93.69 699 PHE B O 1
ATOM 12062 N N . LEU B 1 700 ? -22.891 40.188 33.188 1 93.81 700 LEU B N 1
ATOM 12063 C CA . LEU B 1 700 ? -21.969 39.344 33.906 1 93.81 700 LEU B CA 1
ATOM 12064 C C . LEU B 1 700 ? -21.531 39.938 35.219 1 93.81 700 LEU B C 1
ATOM 12066 O O . LEU B 1 700 ? -21.156 39.25 36.156 1 93.81 700 LEU B O 1
ATOM 12070 N N . GLU B 1 701 ? -21.578 41.344 35.281 1 92.19 701 GLU B N 1
ATOM 12071 C CA . GLU B 1 701 ? -21.234 42.031 36.531 1 92.19 701 GLU B CA 1
ATOM 12072 C C . GLU B 1 701 ? -22.453 42.188 37.406 1 92.19 701 GLU B C 1
ATOM 12074 O O . GLU B 1 701 ? -22.391 42.875 38.438 1 92.19 701 GLU B O 1
ATOM 12079 N N . HIS B 1 702 ? -23.578 41.594 37.094 1 91.81 702 HIS B N 1
ATOM 12080 C CA . HIS B 1 702 ? -24.812 41.656 37.875 1 91.81 702 HIS B CA 1
ATOM 12081 C C . HIS B 1 702 ? -25.328 43.062 38 1 91.81 702 HIS B C 1
ATOM 12083 O O . HIS B 1 702 ? -25.828 43.469 39.031 1 91.81 702 HIS B O 1
ATOM 12089 N N . ALA B 1 703 ? -25.062 43.875 37 1 91.62 703 ALA B N 1
ATOM 12090 C CA . ALA B 1 703 ? -25.422 45.281 37.062 1 91.62 703 ALA B CA 1
ATOM 12091 C C . ALA B 1 703 ? -26.828 45.531 36.469 1 91.62 703 ALA B C 1
ATOM 12093 O O . ALA B 1 703 ? -27.375 46.625 36.625 1 91.62 703 ALA B O 1
ATOM 12094 N N . LEU B 1 704 ? -27.312 44.562 35.938 1 90.12 704 LEU B N 1
ATOM 12095 C CA . LEU B 1 704 ? -28.656 44.719 35.344 1 90.12 704 LEU B CA 1
ATOM 12096 C C . LEU B 1 704 ? -29.719 44.25 36.344 1 90.12 704 LEU B C 1
ATOM 12098 O O . LEU B 1 704 ? -29.594 43.156 36.938 1 90.12 704 LEU B O 1
ATOM 12102 N N . VAL B 1 705 ? -30.625 44.938 36.594 1 86.94 705 VAL B N 1
ATOM 12103 C CA . VAL B 1 705 ? -31.625 44.688 37.625 1 86.94 705 VAL B CA 1
ATOM 12104 C C . VAL B 1 705 ? -32.531 43.562 37.188 1 86.94 705 VAL B C 1
ATOM 12106 O O . VAL B 1 705 ? -32.906 42.688 38 1 86.94 705 VAL B O 1
ATOM 12109 N N . ASP B 1 706 ? -32.938 43.438 35.969 1 86.19 706 ASP B N 1
ATOM 12110 C CA . ASP B 1 706 ? -33.938 42.469 35.531 1 86.19 706 ASP B CA 1
ATOM 12111 C C . ASP B 1 706 ? -33.281 41.188 35.062 1 86.19 706 ASP B C 1
ATOM 12113 O O . ASP B 1 706 ? -33.969 40.188 34.781 1 86.19 706 ASP B O 1
ATOM 12117 N N . LEU B 1 707 ? -31.984 41.188 34.938 1 89.69 707 LEU B N 1
ATOM 12118 C CA . LEU B 1 707 ? -31.281 40 34.406 1 89.69 707 LEU B CA 1
ATOM 12119 C C . LEU B 1 707 ? -30.172 39.594 35.375 1 89.69 707 LEU B C 1
ATOM 12121 O O . LEU B 1 707 ? -29.25 40.344 35.656 1 89.69 707 LEU B O 1
ATOM 12125 N N . ASP B 1 708 ? -30.328 38.406 35.969 1 91.31 708 ASP B N 1
ATOM 12126 C CA . ASP B 1 708 ? -29.312 37.906 36.875 1 91.31 708 ASP B CA 1
ATOM 12127 C C . ASP B 1 708 ? -29.078 36.406 36.656 1 91.31 708 ASP B C 1
ATOM 12129 O O . ASP B 1 708 ? -29.781 35.781 35.875 1 91.31 708 ASP B O 1
ATOM 12133 N N . TYR B 1 709 ? -27.984 35.969 37.156 1 92.5 709 TYR B N 1
ATOM 12134 C CA . TYR B 1 709 ? -27.672 34.531 37.031 1 92.5 709 TYR B CA 1
ATOM 12135 C C . TYR B 1 709 ? -27.094 34 38.344 1 92.5 709 TYR B C 1
ATOM 12137 O O . TYR B 1 709 ? -26.656 34.75 39.188 1 92.5 709 TYR B O 1
ATOM 12145 N N . GLU B 1 710 ? -27.266 32.656 38.594 1 91.88 710 GLU B N 1
ATOM 12146 C CA . GLU B 1 710 ? -26.672 31.969 39.719 1 91.88 710 GLU B CA 1
ATOM 12147 C C . GLU B 1 710 ? -25.688 30.891 39.281 1 91.88 710 GLU B C 1
ATOM 12149 O O . GLU B 1 710 ? -25.812 30.359 38.156 1 91.88 710 GLU B O 1
ATOM 12154 N N . VAL B 1 711 ? -24.656 30.703 40 1 92.69 711 VAL B N 1
ATOM 12155 C CA . VAL B 1 711 ? -23.672 29.672 39.719 1 92.69 711 VAL B CA 1
ATOM 12156 C C . VAL B 1 711 ? -23.938 28.422 40.531 1 92.69 711 VAL B C 1
ATOM 12158 O O . VAL B 1 711 ? -24.094 28.516 41.781 1 92.69 711 VAL B O 1
ATOM 12161 N N . LYS B 1 712 ? -24.141 27.312 39.875 1 89.88 712 LYS B N 1
ATOM 12162 C CA . LYS B 1 712 ? -24.438 26.047 40.531 1 89.88 712 LYS B CA 1
ATOM 12163 C C . LYS B 1 712 ? -23.562 24.922 40 1 89.88 712 LYS B C 1
ATOM 12165 O O . LYS B 1 712 ? -22.938 25.062 38.938 1 89.88 712 LYS B O 1
ATOM 12170 N N . GLU B 1 713 ? -23.453 23.844 40.844 1 90 713 GLU B N 1
ATOM 12171 C CA . GLU B 1 713 ? -22.812 22.609 40.375 1 90 713 GLU B CA 1
ATOM 12172 C C . GLU B 1 713 ? -23.859 21.625 39.812 1 90 713 GLU B C 1
ATOM 12174 O O . GLU B 1 713 ? -24.953 21.531 40.375 1 90 713 GLU B O 1
ATOM 12179 N N . LYS B 1 714 ? -23.547 20.922 38.781 1 89.19 714 LYS B N 1
ATOM 12180 C CA . LYS B 1 714 ? -24.484 19.953 38.188 1 89.19 714 LYS B CA 1
ATOM 12181 C C . LYS B 1 714 ? -24.594 18.719 39.094 1 89.19 714 LYS B C 1
ATOM 12183 O O . LYS B 1 714 ? -23.594 18.25 39.656 1 89.19 714 LYS B O 1
ATOM 12188 N N . SER B 1 715 ? -25.781 18.156 39.156 1 90.12 715 SER B N 1
ATOM 12189 C CA . SER B 1 715 ? -26 16.891 39.844 1 90.12 715 SER B CA 1
ATOM 12190 C C . SER B 1 715 ? -25.469 15.719 39.031 1 90.12 715 SER B C 1
ATOM 12192 O O . SER B 1 715 ? -25.188 15.859 37.844 1 90.12 715 SER B O 1
ATOM 12194 N N . MET B 1 716 ? -25.359 14.562 39.688 1 92.25 716 MET B N 1
ATOM 12195 C CA . MET B 1 716 ? -24.828 13.375 39.031 1 92.25 716 MET B CA 1
ATOM 12196 C C . MET B 1 716 ? -25.75 12.938 37.906 1 92.25 716 MET B C 1
ATOM 12198 O O . MET B 1 716 ? -25.281 12.594 36.812 1 92.25 716 MET B O 1
ATOM 12202 N N . SER B 1 717 ? -27.047 12.992 38.062 1 92 717 SER B N 1
ATOM 12203 C CA . SER B 1 717 ? -28 12.602 37.062 1 92 717 SER B CA 1
ATOM 12204 C C . SER B 1 717 ? -27.984 13.578 35.875 1 92 717 SER B C 1
ATOM 12206 O O . SER B 1 717 ? -28.094 13.164 34.719 1 92 717 SER B O 1
ATOM 12208 N N . GLU B 1 718 ? -27.797 14.852 36.188 1 89.81 718 GLU B N 1
ATOM 12209 C CA . GLU B 1 718 ? -27.719 15.867 35.156 1 89.81 718 GLU B CA 1
ATOM 12210 C C . GLU B 1 718 ? -26.453 15.688 34.281 1 89.81 718 GLU B C 1
ATOM 12212 O O . GLU B 1 718 ? -26.5 15.875 33.062 1 89.81 718 GLU B O 1
ATOM 12217 N N . SER B 1 719 ? -25.453 15.258 34.969 1 89.56 719 SER B N 1
ATOM 12218 C CA . SER B 1 719 ? -24.188 15.086 34.25 1 89.56 719 SER B CA 1
ATOM 12219 C C . SER B 1 719 ? -24.188 13.82 33.406 1 89.56 719 SER B C 1
ATOM 12221 O O . SER B 1 719 ? -23.656 13.812 32.312 1 89.56 719 SER B O 1
ATOM 12223 N N . LEU B 1 720 ? -24.797 12.773 33.906 1 90.19 720 LEU B N 1
ATOM 12224 C CA . LEU B 1 720 ? -24.812 11.492 33.219 1 90.19 720 LEU B CA 1
ATOM 12225 C C . LEU B 1 720 ? -25.734 11.555 32 1 90.19 720 LEU B C 1
ATOM 12227 O O . LEU B 1 720 ? -25.406 11.039 30.922 1 90.19 720 LEU B O 1
ATOM 12231 N N . LEU B 1 721 ? -26.844 12.188 32.125 1 91.56 721 LEU B N 1
ATOM 12232 C CA . LEU B 1 721 ? -27.828 12.25 31.047 1 91.56 721 LEU B CA 1
ATOM 12233 C C . LEU B 1 721 ? -27.625 13.5 30.203 1 91.56 721 LEU B C 1
ATOM 12235 O O . LEU B 1 721 ? -28.219 13.633 29.125 1 91.56 721 LEU B O 1
ATOM 12239 N N . ASP B 1 722 ? -26.703 14.398 30.562 1 89.56 722 ASP B N 1
ATOM 12240 C CA . ASP B 1 722 ? -26.438 15.664 29.891 1 89.56 722 ASP B CA 1
ATOM 12241 C C . ASP B 1 722 ? -27.719 16.469 29.703 1 89.56 722 ASP B C 1
ATOM 12243 O O . ASP B 1 722 ? -28.047 16.859 28.578 1 89.56 722 ASP B O 1
ATOM 12247 N N . ILE B 1 723 ? -28.531 16.531 30.75 1 89.12 723 ILE B N 1
ATOM 12248 C CA . ILE B 1 723 ? -29.781 17.297 30.781 1 89.12 723 ILE B CA 1
ATOM 12249 C C . ILE B 1 723 ? -29.812 18.172 32.031 1 89.12 723 ILE B C 1
ATOM 12251 O O . ILE B 1 723 ? -29.25 17.828 33.062 1 89.12 723 ILE B O 1
ATOM 12255 N N . GLU B 1 724 ? -30.328 19.391 31.938 1 88.25 724 GLU B N 1
ATOM 12256 C CA . GLU B 1 724 ? -30.531 20.297 33.062 1 88.25 724 GLU B CA 1
ATOM 12257 C C . GLU B 1 724 ? -31.984 20.297 33.531 1 88.25 724 GLU B C 1
ATOM 12259 O O . GLU B 1 724 ? -32.906 20.531 32.719 1 88.25 724 GLU B O 1
ATOM 12264 N N . PHE B 1 725 ? -32.219 20.078 34.781 1 83.31 725 PHE B N 1
ATOM 12265 C CA . PHE B 1 725 ? -33.562 20 35.312 1 83.31 725 PHE B CA 1
ATOM 12266 C C . PHE B 1 725 ? -34.031 21.359 35.812 1 83.31 725 PHE B C 1
ATOM 12268 O O . PHE B 1 725 ? -35.219 21.547 36.094 1 83.31 725 PHE B O 1
ATOM 12275 N N . SER B 1 726 ? -33.125 22.312 35.906 1 75.56 726 SER B N 1
ATOM 12276 C CA . SER B 1 726 ? -33.5 23.625 36.406 1 75.56 726 SER B CA 1
ATOM 12277 C C . SER B 1 726 ? -34.312 24.406 35.406 1 75.56 726 SER B C 1
ATOM 12279 O O . SER B 1 726 ? -34 24.359 34.188 1 75.56 726 SER B O 1
ATOM 12281 N N . GLU B 1 727 ? -35.562 24.844 35.75 1 68.06 727 GLU B N 1
ATOM 12282 C CA . GLU B 1 727 ? -36.375 25.672 34.844 1 68.06 727 GLU B CA 1
ATOM 12283 C C . GLU B 1 727 ? -35.969 27.141 34.938 1 68.06 727 GLU B C 1
ATOM 12285 O O . GLU B 1 727 ? -35.812 27.672 36.031 1 68.06 727 GLU B O 1
ATOM 12290 N N . SER B 1 728 ? -35.125 27.594 34.031 1 64.94 728 SER B N 1
ATOM 12291 C CA . SER B 1 728 ? -34.594 28.953 34.125 1 64.94 728 SER B CA 1
ATOM 12292 C C . SER B 1 728 ? -35.5 29.953 33.438 1 64.94 728 SER B C 1
ATOM 12294 O O . SER B 1 728 ? -35.25 30.375 32.312 1 64.94 728 SER B O 1
ATOM 12296 N N . LEU B 1 729 ? -36.688 30.25 33.938 1 68.31 729 LEU B N 1
ATOM 12297 C CA . LEU B 1 729 ? -37.562 31.25 33.312 1 68.31 729 LEU B CA 1
ATOM 12298 C C . LEU B 1 729 ? -37.062 32.656 33.625 1 68.31 729 LEU B C 1
ATOM 12300 O O . LEU B 1 729 ? -36.906 33.469 32.719 1 68.31 729 LEU B O 1
ATOM 12304 N N . ASP B 1 730 ? -36.594 32.969 34.875 1 76.5 730 ASP B N 1
ATOM 12305 C CA . ASP B 1 730 ? -36.312 34.375 35.219 1 76.5 730 ASP B CA 1
ATOM 12306 C C . ASP B 1 730 ? -34.812 34.562 35.5 1 76.5 730 ASP B C 1
ATOM 12308 O O . ASP B 1 730 ? -34.25 35.625 35.188 1 76.5 730 ASP B O 1
ATOM 12312 N N . LYS B 1 731 ? -34.062 33.5 35.969 1 87.69 731 LYS B N 1
ATOM 12313 C CA . LYS B 1 731 ? -32.656 33.656 36.312 1 87.69 731 LYS B CA 1
ATOM 12314 C C . LYS B 1 731 ? -31.797 32.656 35.531 1 87.69 731 LYS B C 1
ATOM 12316 O O . LYS B 1 731 ? -32.188 31.5 35.344 1 87.69 731 LYS B O 1
ATOM 12321 N N . GLY B 1 732 ? -30.766 33.219 34.938 1 91.81 732 GLY B N 1
ATOM 12322 C CA . GLY B 1 732 ? -29.812 32.312 34.281 1 91.81 732 GLY B CA 1
ATOM 12323 C C . GLY B 1 732 ? -29.031 31.453 35.25 1 91.81 732 GLY B C 1
ATOM 12324 O O . GLY B 1 732 ? -29.031 31.734 36.469 1 91.81 732 GLY B O 1
ATOM 12325 N N . VAL B 1 733 ? -28.578 30.328 34.844 1 93.31 733 VAL B N 1
ATOM 12326 C CA . VAL B 1 733 ? -27.797 29.438 35.688 1 93.31 733 VAL B CA 1
ATOM 12327 C C . VAL B 1 733 ? -26.469 29.094 34.969 1 93.31 733 VAL B C 1
ATOM 12329 O O . VAL B 1 733 ? -26.469 28.656 33.812 1 93.31 733 VAL B O 1
ATOM 12332 N N . PHE B 1 734 ? -25.375 29.359 35.656 1 93.5 734 PHE B N 1
ATOM 12333 C CA . PHE B 1 734 ? -24.047 28.984 35.188 1 93.5 734 PHE B CA 1
ATOM 12334 C C . PHE B 1 734 ? -23.562 27.734 35.938 1 93.5 734 PHE B C 1
ATOM 12336 O O . PHE B 1 734 ? -23.531 27.703 37.156 1 93.5 734 PHE B O 1
ATOM 12343 N N . PHE B 1 735 ? -23.281 26.719 35.219 1 92.81 735 PHE B N 1
ATOM 12344 C CA . PHE B 1 735 ? -22.797 25.484 35.812 1 92.81 735 PHE B CA 1
ATOM 12345 C C . PHE B 1 735 ? -21.266 25.422 35.75 1 92.81 735 PHE B C 1
ATOM 12347 O O . PHE B 1 735 ? -20.672 25.672 34.688 1 92.81 735 PHE B O 1
ATOM 12354 N N . VAL B 1 736 ? -20.641 25.141 36.875 1 89.81 736 VAL B N 1
ATOM 12355 C CA . VAL B 1 736 ? -19.188 25.016 36.938 1 89.81 736 VAL B CA 1
ATOM 12356 C C . VAL B 1 736 ? -18.75 23.734 36.219 1 89.81 736 VAL B C 1
ATOM 12358 O O . VAL B 1 736 ? -19.344 22.672 36.438 1 89.81 736 VAL B O 1
ATOM 12361 N N . ASP B 1 737 ? -17.891 23.922 35.312 1 81.88 737 ASP B N 1
ATOM 12362 C CA . ASP B 1 737 ? -17.422 22.812 34.469 1 81.88 737 ASP B CA 1
ATOM 12363 C C . ASP B 1 737 ? -16.016 22.375 34.875 1 81.88 737 ASP B C 1
ATOM 12365 O O . ASP B 1 737 ? -15.094 23.188 34.906 1 81.88 737 ASP B O 1
ATOM 12369 N N . ASN B 1 738 ? -15.773 21.312 35.75 1 68 738 ASN B N 1
ATOM 12370 C CA . ASN B 1 738 ? -14.438 20.828 36.094 1 68 738 ASN B CA 1
ATOM 12371 C C . ASN B 1 738 ? -13.664 20.375 34.875 1 68 738 ASN B C 1
ATOM 12373 O O . ASN B 1 738 ? -12.484 20.031 34.969 1 68 738 ASN B O 1
ATOM 12377 N N . GLY B 1 739 ? -14.242 20.531 33.781 1 74.06 739 GLY B N 1
ATOM 12378 C CA . GLY B 1 739 ? -13.625 20.156 32.5 1 74.06 739 GLY B CA 1
ATOM 12379 C C . GLY B 1 739 ? -13.961 21.094 31.375 1 74.06 739 GLY B C 1
ATOM 12380 O O . GLY B 1 739 ? -14.633 22.109 31.578 1 74.06 739 GLY B O 1
ATOM 12381 N N . HIS B 1 740 ? -13.031 21.359 30.266 1 83.25 740 HIS B N 1
ATOM 12382 C CA . HIS B 1 740 ? -13.281 22.188 29.094 1 83.25 740 HIS B CA 1
ATOM 12383 C C . HIS B 1 740 ? -14.492 21.688 28.312 1 83.25 740 HIS B C 1
ATOM 12385 O O . HIS B 1 740 ? -14.344 21.125 27.219 1 83.25 740 HIS B O 1
ATOM 12391 N N . SER B 1 741 ? -15.859 21.969 28.922 1 88.06 741 SER B N 1
ATOM 12392 C CA . SER B 1 741 ? -17.062 21.438 28.281 1 88.06 741 SER B CA 1
ATOM 12393 C C . SER B 1 741 ? -17.344 22.156 26.969 1 88.06 741 SER B C 1
ATOM 12395 O O . SER B 1 741 ? -18.062 21.641 26.109 1 88.06 741 SER B O 1
ATOM 12397 N N . PHE B 1 742 ? -16.719 23.391 26.828 1 93.31 742 PHE B N 1
ATOM 12398 C CA . PHE B 1 742 ? -17 24.125 25.594 1 93.31 742 PHE B CA 1
ATOM 12399 C C . PHE B 1 742 ? -16.406 23.406 24.391 1 93.31 742 PHE B C 1
ATOM 12401 O O . PHE B 1 742 ? -16.734 23.75 23.25 1 93.31 742 PHE B O 1
ATOM 12408 N N . ASP B 1 743 ? -15.555 22.422 24.656 1 92.88 743 ASP B N 1
ATOM 12409 C CA . ASP B 1 743 ? -14.953 21.688 23.547 1 92.88 743 ASP B CA 1
ATOM 12410 C C . ASP B 1 743 ? -16.016 20.891 22.781 1 92.88 743 ASP B C 1
ATOM 12412 O O . ASP B 1 743 ? -15.758 20.422 21.672 1 92.88 743 ASP B O 1
ATOM 12416 N N . LYS B 1 744 ? -17.25 20.766 23.281 1 92.38 744 LYS B N 1
ATOM 12417 C CA . LYS B 1 744 ? -18.328 20.031 22.625 1 92.38 744 LYS B CA 1
ATOM 12418 C C . LYS B 1 744 ? -18.766 20.719 21.344 1 92.38 744 LYS B C 1
ATOM 12420 O O . LYS B 1 744 ? -19.422 20.109 20.484 1 92.38 744 LYS B O 1
ATOM 12425 N N . ILE B 1 745 ? -18.422 21.984 21.234 1 94.62 745 ILE B N 1
ATOM 12426 C CA . ILE B 1 745 ? -18.812 22.719 20.031 1 94.62 745 ILE B CA 1
ATOM 12427 C C . ILE B 1 745 ? -17.656 22.703 19.016 1 94.62 745 ILE B C 1
ATOM 12429 O O . ILE B 1 745 ? -17.766 23.297 17.938 1 94.62 745 ILE B O 1
ATOM 12433 N N . LEU B 1 746 ? -16.547 22.047 19.375 1 95.5 746 LEU B N 1
ATOM 12434 C CA . LEU B 1 746 ? -15.383 21.891 18.516 1 95.5 746 LEU B CA 1
ATOM 12435 C C . LEU B 1 746 ? -15.195 20.438 18.109 1 95.5 746 LEU B C 1
ATOM 12437 O O . LEU B 1 746 ? -15.859 19.547 18.656 1 95.5 746 LEU B O 1
ATOM 12441 N N . PHE B 1 747 ? -14.328 20.172 17.141 1 96.75 747 PHE B N 1
ATOM 12442 C CA . PHE B 1 747 ? -14 18.797 16.75 1 96.75 747 PHE B CA 1
ATOM 12443 C C . PHE B 1 747 ? -13.367 18.047 17.922 1 96.75 747 PHE B C 1
ATOM 12445 O O . PHE B 1 747 ? -13.57 16.828 18.062 1 96.75 747 PHE B O 1
ATOM 12452 N N . TYR B 1 748 ? -12.719 18.766 18.781 1 95 748 TYR B N 1
ATOM 12453 C CA . TYR B 1 748 ? -11.984 18.172 19.891 1 95 748 TYR B CA 1
ATOM 12454 C C . TYR B 1 748 ? -12.914 17.375 20.797 1 95 748 TYR B C 1
ATOM 12456 O O . TYR B 1 748 ? -12.594 16.266 21.219 1 95 748 TYR B O 1
ATOM 12464 N N . GLY B 1 749 ? -14.086 17.875 21.141 1 94.81 749 GLY B N 1
ATOM 12465 C CA . GLY B 1 749 ? -15.031 17.203 22.016 1 94.81 749 GLY B CA 1
ATOM 12466 C C . GLY B 1 749 ? -15.852 16.141 21.312 1 94.81 749 GLY B C 1
ATOM 12467 O O . GLY B 1 749 ? -16.484 15.305 21.969 1 94.81 749 GLY B O 1
ATOM 12468 N N . ASN B 1 750 ? -15.812 16.141 20 1 96.62 750 ASN B N 1
ATOM 12469 C CA . ASN B 1 750 ? -16.578 15.164 19.219 1 96.62 750 ASN B CA 1
ATOM 12470 C C . ASN B 1 750 ? -15.648 14.164 18.531 1 96.62 750 ASN B C 1
ATOM 12472 O O . ASN B 1 750 ? -15.914 13.742 17.406 1 96.62 750 ASN B O 1
ATOM 12476 N N . GLU B 1 751 ? -14.617 13.773 19.188 1 96.25 751 GLU B N 1
ATOM 12477 C CA . GLU B 1 751 ? -13.641 12.859 18.609 1 96.25 751 GLU B CA 1
ATOM 12478 C C . GLU B 1 751 ? -14.242 11.477 18.375 1 96.25 751 GLU B C 1
ATOM 12480 O O . GLU B 1 751 ? -13.938 10.82 17.375 1 96.25 751 GLU B O 1
ATOM 12485 N N . PHE B 1 752 ? -15.125 11.039 19.297 1 96.19 752 PHE B N 1
ATOM 12486 C CA . PHE B 1 752 ? -15.727 9.719 19.156 1 96.19 752 PHE B CA 1
ATOM 12487 C C . PHE B 1 752 ? -16.578 9.641 17.891 1 96.19 752 PHE B C 1
ATOM 12489 O O . PHE B 1 752 ? -16.5 8.664 17.141 1 96.19 752 PHE B O 1
ATOM 12496 N N . THR B 1 753 ? -17.359 10.727 17.672 1 97.5 753 THR B N 1
ATOM 12497 C CA . THR B 1 753 ? -18.203 10.766 16.484 1 97.5 753 THR B CA 1
ATOM 12498 C C . THR B 1 753 ? -17.359 10.828 15.211 1 97.5 753 THR B C 1
ATOM 12500 O O . THR B 1 753 ? -17.656 10.141 14.227 1 97.5 753 THR B O 1
ATOM 12503 N N . LEU B 1 754 ? -16.297 11.57 15.227 1 98 754 LEU B N 1
ATOM 12504 C CA . LEU B 1 754 ? -15.438 11.719 14.055 1 98 754 LEU B CA 1
ATOM 12505 C C . LEU B 1 754 ? -14.656 10.43 13.781 1 98 754 LEU B C 1
ATOM 12507 O O . LEU B 1 754 ? -14.547 10 12.633 1 98 754 LEU B O 1
ATOM 12511 N N . THR B 1 755 ? -14.164 9.789 14.805 1 98 755 THR B N 1
ATOM 12512 C CA . THR B 1 755 ? -13.375 8.57 14.633 1 98 755 THR B CA 1
ATOM 12513 C C . THR B 1 755 ? -14.266 7.418 14.172 1 98 755 THR B C 1
ATOM 12515 O O . THR B 1 755 ? -13.844 6.594 13.352 1 98 755 THR B O 1
ATOM 12518 N N . THR B 1 756 ? -15.492 7.332 14.719 1 98.25 756 THR B N 1
ATOM 12519 C CA . THR B 1 756 ? -16.391 6.285 14.266 1 98.25 756 THR B CA 1
ATOM 12520 C C . THR B 1 756 ? -16.781 6.508 12.805 1 98.25 756 THR B C 1
ATOM 12522 O O . THR B 1 756 ? -16.969 5.547 12.055 1 98.25 756 THR B O 1
ATOM 12525 N N . PHE B 1 757 ? -16.891 7.758 12.43 1 98.5 757 PHE B N 1
ATOM 12526 C CA . PHE B 1 757 ? -17.141 8.062 11.023 1 98.5 757 PHE B CA 1
ATOM 12527 C C . PHE B 1 757 ? -15.977 7.594 10.156 1 98.5 757 PHE B C 1
ATOM 12529 O O . PHE B 1 757 ? -16.188 6.965 9.117 1 98.5 757 PHE B O 1
ATOM 12536 N N . ASP B 1 758 ? -14.766 7.945 10.57 1 98.56 758 ASP B N 1
ATOM 12537 C CA . ASP B 1 758 ? -13.586 7.539 9.82 1 98.56 758 ASP B CA 1
ATOM 12538 C C . ASP B 1 758 ? -13.492 6.02 9.719 1 98.56 758 ASP B C 1
ATOM 12540 O O . ASP B 1 758 ? -13.172 5.484 8.656 1 98.56 758 ASP B O 1
ATOM 12544 N N . LEU B 1 759 ? -13.781 5.344 10.828 1 98.69 759 LEU B N 1
ATOM 12545 C CA . LEU B 1 759 ? -13.719 3.887 10.859 1 98.69 759 LEU B CA 1
ATOM 12546 C C . LEU B 1 759 ? -14.766 3.273 9.938 1 98.69 759 LEU B C 1
ATOM 12548 O O . LEU B 1 759 ? -14.469 2.34 9.188 1 98.69 759 LEU B O 1
ATOM 12552 N N . MET B 1 760 ? -15.984 3.799 9.977 1 98.75 760 MET B N 1
ATOM 12553 C CA . MET B 1 760 ? -17.047 3.281 9.133 1 98.75 760 MET B CA 1
ATOM 12554 C C . MET B 1 760 ? -16.781 3.572 7.664 1 98.75 760 MET B C 1
ATOM 12556 O O . MET B 1 760 ? -17.078 2.748 6.797 1 98.75 760 MET B O 1
ATOM 12560 N N . LEU B 1 761 ? -16.234 4.773 7.41 1 98.69 761 LEU B N 1
ATOM 12561 C CA . LEU B 1 761 ? -15.859 5.109 6.043 1 98.69 761 LEU B CA 1
ATOM 12562 C C . LEU B 1 761 ? -14.758 4.184 5.535 1 98.69 761 LEU B C 1
ATOM 12564 O O . LEU B 1 761 ? -14.844 3.662 4.418 1 98.69 761 LEU B O 1
ATOM 12568 N N . PHE B 1 762 ? -13.734 3.928 6.32 1 98.62 762 PHE B N 1
ATOM 12569 C CA . PHE B 1 762 ? -12.648 3.023 5.984 1 98.62 762 PHE B CA 1
ATOM 12570 C C . PHE B 1 762 ? -13.172 1.626 5.68 1 98.62 762 PHE B C 1
ATOM 12572 O O . PHE B 1 762 ? -12.789 1.016 4.68 1 98.62 762 PHE B O 1
ATOM 12579 N N . SER B 1 763 ? -14.07 1.169 6.57 1 98.69 763 SER B N 1
ATOM 12580 C CA . SER B 1 763 ? -14.641 -0.164 6.414 1 98.69 763 SER B CA 1
ATOM 12581 C C . SER B 1 763 ? -15.531 -0.241 5.18 1 98.69 763 SER B C 1
ATOM 12583 O O . SER B 1 763 ? -15.547 -1.255 4.477 1 98.69 763 SER B O 1
ATOM 12585 N N . PHE B 1 764 ? -16.312 0.76 4.934 1 98 764 PHE B N 1
ATOM 12586 C CA . PHE B 1 764 ? -17.219 0.825 3.783 1 98 764 PHE B CA 1
ATOM 12587 C C . PHE B 1 764 ? -16.422 0.72 2.482 1 98 764 PHE B C 1
ATOM 12589 O O . PHE B 1 764 ? -16.781 -0.068 1.602 1 98 764 PHE B O 1
ATOM 12596 N N . ILE B 1 765 ? -15.297 1.499 2.363 1 98.19 765 ILE B N 1
ATOM 12597 C CA . ILE B 1 765 ? -14.492 1.481 1.149 1 98.19 765 ILE B CA 1
ATOM 12598 C C . ILE B 1 765 ? -13.781 0.135 1.022 1 98.19 765 ILE B C 1
ATOM 12600 O O . ILE B 1 765 ? -13.664 -0.409 -0.077 1 98.19 765 ILE B O 1
ATOM 12604 N N . GLU B 1 766 ? -13.32 -0.37 2.109 1 97.69 766 GLU B N 1
ATOM 12605 C CA . GLU B 1 766 ? -12.641 -1.66 2.102 1 97.69 766 GLU B CA 1
ATOM 12606 C C . GLU B 1 766 ? -13.562 -2.771 1.614 1 97.69 766 GLU B C 1
ATOM 12608 O O . GLU B 1 766 ? -13.141 -3.652 0.861 1 97.69 766 GLU B O 1
ATOM 12613 N N . ILE B 1 767 ? -14.82 -2.777 1.976 1 96.38 767 ILE B N 1
ATOM 12614 C CA . ILE B 1 767 ? -15.773 -3.811 1.603 1 96.38 767 ILE B CA 1
ATOM 12615 C C . ILE B 1 767 ? -16.094 -3.711 0.112 1 96.38 767 ILE B C 1
ATOM 12617 O O . ILE B 1 767 ? -16.25 -4.73 -0.563 1 96.38 767 ILE B O 1
ATOM 12621 N N . LEU B 1 768 ? -16.094 -2.508 -0.403 1 95.69 768 LEU B N 1
ATOM 12622 C CA . LEU B 1 768 ? -16.438 -2.303 -1.806 1 95.69 768 LEU B CA 1
ATOM 12623 C C . LEU B 1 768 ? -15.258 -2.617 -2.709 1 95.69 768 LEU B C 1
ATOM 12625 O O . LEU B 1 768 ? -15.422 -3.197 -3.785 1 95.69 768 LEU B O 1
ATOM 12629 N N . THR B 1 769 ? -14.031 -2.281 -2.26 1 95.38 769 THR B N 1
ATOM 12630 C CA . THR B 1 769 ? -12.883 -2.365 -3.148 1 95.38 769 THR B CA 1
ATOM 12631 C C . THR B 1 769 ? -11.961 -3.514 -2.738 1 95.38 769 THR B C 1
ATOM 12633 O O . THR B 1 769 ? -11.109 -3.939 -3.518 1 95.38 769 THR B O 1
ATOM 12636 N N . GLN B 1 770 ? -12.047 -3.982 -1.551 1 94.31 770 GLN B N 1
ATOM 12637 C CA . GLN B 1 770 ? -11.172 -5.02 -1.003 1 94.31 770 GLN B CA 1
ATOM 12638 C C . GLN B 1 770 ? -9.711 -4.602 -1.082 1 94.31 770 GLN B C 1
ATOM 12640 O O . GLN B 1 770 ? -8.852 -5.398 -1.47 1 94.31 770 GLN B O 1
ATOM 12645 N N . ASP B 1 771 ? -9.398 -3.33 -0.87 1 96.31 771 ASP B N 1
ATOM 12646 C CA . ASP B 1 771 ? -8.055 -2.75 -0.834 1 96.31 771 ASP B CA 1
ATOM 12647 C C . ASP B 1 771 ? -7.91 -1.776 0.332 1 96.31 771 ASP B C 1
ATOM 12649 O O . ASP B 1 771 ? -8.484 -0.684 0.311 1 96.31 771 ASP B O 1
ATOM 12653 N N . TYR B 1 772 ? -7.051 -2.162 1.316 1 97.94 772 TYR B N 1
ATOM 12654 C CA . TYR B 1 772 ? -6.871 -1.352 2.518 1 97.94 772 TYR B CA 1
ATOM 12655 C C . TYR B 1 772 ? -6.199 -0.025 2.184 1 97.94 772 TYR B C 1
ATOM 12657 O O . TYR B 1 772 ? -6.477 0.995 2.818 1 97.94 772 TYR B O 1
ATOM 12665 N N . LEU B 1 773 ? -5.258 -0.039 1.234 1 97.69 773 LEU B N 1
ATOM 12666 C CA . LEU B 1 773 ? -4.539 1.177 0.872 1 97.69 773 LEU B CA 1
ATOM 12667 C C . LEU B 1 773 ? -5.48 2.201 0.249 1 97.69 773 LEU B C 1
ATOM 12669 O O . LEU B 1 773 ? -5.473 3.373 0.633 1 97.69 773 LEU B O 1
ATOM 12673 N N . LEU B 1 774 ? -6.285 1.787 -0.69 1 97.62 774 LEU B N 1
ATOM 12674 C CA . LEU B 1 774 ? -7.262 2.686 -1.295 1 97.62 774 LEU B CA 1
ATOM 12675 C C . LEU B 1 774 ? -8.258 3.188 -0.254 1 97.62 774 LEU B C 1
ATOM 12677 O O . LEU B 1 774 ? -8.656 4.352 -0.283 1 97.62 774 LEU B O 1
ATOM 12681 N N . ALA B 1 775 ? -8.664 2.307 0.641 1 98.44 775 ALA B N 1
ATOM 12682 C CA . ALA B 1 775 ? -9.562 2.703 1.718 1 98.44 775 ALA B CA 1
ATOM 12683 C C . ALA B 1 775 ? -8.953 3.809 2.57 1 98.44 775 ALA B C 1
ATOM 12685 O O . ALA B 1 775 ? -9.633 4.773 2.93 1 98.44 775 ALA B O 1
ATOM 12686 N N . ALA B 1 776 ? -7.699 3.703 2.877 1 98.31 776 ALA B N 1
ATOM 12687 C CA . ALA B 1 776 ? -7.02 4.707 3.691 1 98.31 776 ALA B CA 1
ATOM 12688 C C . ALA B 1 776 ? -6.906 6.035 2.947 1 98.31 776 ALA B C 1
ATOM 12690 O O . ALA B 1 776 ? -7.164 7.098 3.518 1 98.31 776 ALA B O 1
ATOM 12691 N N . ILE B 1 777 ? -6.52 6.047 1.687 1 97.69 777 ILE B N 1
ATOM 12692 C CA . ILE B 1 777 ? -6.328 7.25 0.885 1 97.69 777 ILE B CA 1
ATOM 12693 C C . ILE B 1 777 ? -7.656 7.988 0.744 1 97.69 777 ILE B C 1
ATOM 12695 O O . ILE B 1 777 ? -7.723 9.203 0.955 1 97.69 777 ILE B O 1
ATOM 12699 N N . LEU B 1 778 ? -8.719 7.254 0.497 1 97.75 778 LEU B N 1
ATOM 12700 C CA . LEU B 1 778 ? -10.016 7.891 0.307 1 97.75 778 LEU B CA 1
ATOM 12701 C C . LEU B 1 778 ? -10.578 8.391 1.636 1 97.75 778 LEU B C 1
ATOM 12703 O O . LEU B 1 778 ? -11.25 9.422 1.684 1 97.75 778 LEU B O 1
ATOM 12707 N N . THR B 1 779 ? -10.383 7.621 2.701 1 98.38 779 THR B N 1
ATOM 12708 C CA . THR B 1 779 ? -10.797 8.094 4.016 1 98.38 779 THR B CA 1
ATOM 12709 C C . THR B 1 779 ? -10.094 9.406 4.367 1 98.38 779 THR B C 1
ATOM 12711 O O . THR B 1 779 ? -10.727 10.344 4.852 1 98.38 779 THR B O 1
ATOM 12714 N N . GLY B 1 780 ? -8.758 9.43 4.066 1 97.25 780 GLY B N 1
ATOM 12715 C CA . GLY B 1 780 ? -8.023 10.664 4.305 1 97.25 780 GLY B CA 1
ATOM 12716 C C . GLY B 1 780 ? -8.516 11.82 3.455 1 97.25 780 GLY B C 1
ATOM 12717 O O . GLY B 1 780 ? -8.648 12.945 3.943 1 97.25 780 GLY B O 1
ATOM 12718 N N . ALA B 1 781 ? -8.812 11.617 2.262 1 96.88 781 ALA B N 1
ATOM 12719 C CA . ALA B 1 781 ? -9.258 12.656 1.337 1 96.88 781 ALA B CA 1
ATOM 12720 C C . ALA B 1 781 ? -10.625 13.203 1.741 1 96.88 781 ALA B C 1
ATOM 12722 O O . ALA B 1 781 ? -10.82 14.414 1.801 1 96.88 781 ALA B O 1
ATOM 12723 N N . ILE B 1 782 ? -11.547 12.312 2.088 1 97.5 782 ILE B N 1
ATOM 12724 C CA . ILE B 1 782 ? -12.898 12.727 2.449 1 97.5 782 ILE B CA 1
ATOM 12725 C C . ILE B 1 782 ? -12.875 13.461 3.791 1 97.5 782 ILE B C 1
ATOM 12727 O O . ILE B 1 782 ? -13.562 14.469 3.971 1 97.5 782 ILE B O 1
ATOM 12731 N N . SER B 1 783 ? -12.094 12.945 4.695 1 96.75 783 SER B N 1
ATOM 12732 C CA . SER B 1 783 ? -11.977 13.633 5.98 1 96.75 783 SER B CA 1
ATOM 12733 C C . SER B 1 783 ? -11.367 15.016 5.82 1 96.75 783 SER B C 1
ATOM 12735 O O . SER B 1 783 ? -11.758 15.961 6.508 1 96.75 783 SER B O 1
ATOM 12737 N N . GLN B 1 784 ? -10.398 15.172 4.879 1 94.81 784 GLN B N 1
ATOM 12738 C CA . GLN B 1 784 ? -9.812 16.484 4.625 1 94.81 784 GLN B CA 1
ATOM 12739 C C . GLN B 1 784 ? -10.844 17.438 4.008 1 94.81 784 GLN B C 1
ATOM 12741 O O . GLN B 1 784 ? -10.836 18.641 4.285 1 94.81 784 GLN B O 1
ATOM 12746 N N . ILE B 1 785 ? -11.688 16.906 3.217 1 95.94 785 ILE B N 1
ATOM 12747 C CA . ILE B 1 785 ? -12.75 17.719 2.643 1 95.94 785 ILE B CA 1
ATOM 12748 C C . ILE B 1 785 ? -13.703 18.188 3.746 1 95.94 785 ILE B C 1
ATOM 12750 O O . ILE B 1 785 ? -14.117 19.344 3.775 1 95.94 785 ILE B O 1
ATOM 12754 N N . LEU B 1 786 ? -14.008 17.297 4.656 1 96.44 786 LEU B N 1
ATOM 12755 C CA . LEU B 1 786 ? -14.875 17.641 5.777 1 96.44 786 LEU B CA 1
ATOM 12756 C C . LEU B 1 786 ? -14.242 18.719 6.641 1 96.44 786 LEU B C 1
ATOM 12758 O O . LEU B 1 786 ? -14.93 19.656 7.07 1 96.44 786 LEU B O 1
ATOM 12762 N N . VAL B 1 787 ? -12.984 18.625 6.844 1 96.25 787 VAL B N 1
ATOM 12763 C CA . VAL B 1 787 ? -12.273 19.625 7.641 1 96.25 787 VAL B CA 1
ATOM 12764 C C . VAL B 1 787 ? -12.289 20.969 6.918 1 96.25 787 VAL B C 1
ATOM 12766 O O . VAL B 1 787 ? -12.508 22.016 7.539 1 96.25 787 VAL B O 1
ATOM 12769 N N . THR B 1 788 ? -12.109 20.969 5.602 1 94.69 788 THR B N 1
ATOM 12770 C CA . THR B 1 788 ? -12.086 22.203 4.824 1 94.69 788 THR B CA 1
ATOM 12771 C C . THR B 1 788 ? -13.461 22.875 4.836 1 94.69 788 THR B C 1
ATOM 12773 O O . THR B 1 788 ? -13.562 24.094 4.961 1 94.69 788 THR B O 1
ATOM 12776 N N . VAL B 1 789 ? -14.453 22.078 4.762 1 95.94 789 VAL B N 1
ATOM 12777 C CA . VAL B 1 789 ? -15.812 22.609 4.812 1 95.94 789 VAL B CA 1
ATOM 12778 C C . VAL B 1 789 ? -16.078 23.234 6.184 1 95.94 789 VAL B C 1
ATOM 12780 O O . VAL B 1 789 ? -16.672 24.312 6.281 1 95.94 789 VAL B O 1
ATOM 12783 N N . ARG B 1 790 ? -15.633 22.562 7.215 1 96.94 790 ARG B N 1
ATOM 12784 C CA . ARG B 1 790 ? -15.812 23.062 8.578 1 96.94 790 ARG B CA 1
ATOM 12785 C C . ARG B 1 790 ? -15.023 24.344 8.797 1 96.94 790 ARG B C 1
ATOM 12787 O O . ARG B 1 790 ? -15.492 25.25 9.484 1 96.94 790 ARG B O 1
ATOM 12794 N N . ILE B 1 791 ? -13.867 24.438 8.211 1 94.44 791 ILE B N 1
ATOM 12795 C CA . ILE B 1 791 ? -13.031 25.625 8.375 1 94.44 791 ILE B CA 1
ATOM 12796 C C . ILE B 1 791 ? -13.656 26.812 7.648 1 94.44 791 ILE B C 1
ATOM 12798 O O . ILE B 1 791 ? -13.781 27.891 8.211 1 94.44 791 ILE B O 1
ATOM 12802 N N . ILE B 1 792 ? -14.133 26.625 6.477 1 93.69 792 ILE B N 1
ATOM 12803 C CA . ILE B 1 792 ? -14.727 27.688 5.68 1 93.69 792 ILE B CA 1
ATOM 12804 C C . ILE B 1 792 ? -16.016 28.172 6.336 1 93.69 792 ILE B C 1
ATOM 12806 O O . ILE B 1 792 ? -16.234 29.375 6.508 1 93.69 792 ILE B O 1
ATOM 12810 N N . GLY B 1 793 ? -16.828 27.234 6.676 1 95 793 GLY B N 1
ATOM 12811 C CA . GLY B 1 793 ? -18.078 27.578 7.34 1 95 793 GLY B CA 1
ATOM 12812 C C . GLY B 1 793 ? -17.859 28.219 8.703 1 95 793 GLY B C 1
ATOM 12813 O O . GLY B 1 793 ? -18.594 29.141 9.078 1 95 793 GLY B O 1
ATOM 12814 N N . GLY B 1 794 ? -16.891 27.719 9.453 1 94.31 794 GLY B N 1
ATOM 12815 C CA . GLY B 1 794 ? -16.578 28.266 10.766 1 94.31 794 GLY B CA 1
ATOM 12816 C C . GLY B 1 794 ? -16.031 29.688 10.703 1 94.31 794 GLY B C 1
ATOM 12817 O O . GLY B 1 794 ? -16.406 30.531 11.516 1 94.31 794 GLY B O 1
ATOM 12818 N N . LYS B 1 795 ? -15.18 29.938 9.773 1 93.69 795 LYS B N 1
ATOM 12819 C CA . LYS B 1 795 ? -14.602 31.266 9.586 1 93.69 795 LYS B CA 1
ATOM 12820 C C . LYS B 1 795 ? -15.672 32.281 9.203 1 93.69 795 LYS B C 1
ATOM 12822 O O . LYS B 1 795 ? -15.695 33.375 9.734 1 93.69 795 LYS B O 1
ATOM 12827 N N . ARG B 1 796 ? -16.562 31.906 8.367 1 92.94 796 ARG B N 1
ATOM 12828 C CA . ARG B 1 796 ? -17.641 32.781 7.945 1 92.94 796 ARG B CA 1
ATOM 12829 C C . ARG B 1 796 ? -18.594 33.094 9.102 1 92.94 796 ARG B C 1
ATOM 12831 O O . ARG B 1 796 ? -19 34.219 9.289 1 92.94 796 ARG B O 1
ATOM 12838 N N . ASN B 1 797 ? -18.891 32.094 9.82 1 94.12 797 ASN B N 1
ATOM 12839 C CA . ASN B 1 797 ? -19.766 32.281 10.977 1 94.12 797 ASN B CA 1
ATOM 12840 C C . ASN B 1 797 ? -19.109 33.156 12.047 1 94.12 797 ASN B C 1
ATOM 12842 O O . ASN B 1 797 ? -19.781 34 12.648 1 94.12 797 ASN B O 1
ATOM 12846 N N . LEU B 1 798 ? -17.859 32.938 12.281 1 93.44 798 LEU B N 1
ATOM 12847 C CA . LEU B 1 798 ? -17.125 33.688 13.281 1 93.44 798 LEU B CA 1
ATOM 12848 C C . LEU B 1 798 ? -17.062 35.156 12.906 1 93.44 798 LEU B C 1
ATOM 12850 O O . LEU B 1 798 ? -17.266 36.031 13.758 1 93.44 798 LEU B O 1
ATOM 12854 N N . ALA B 1 799 ? -16.812 35.5 11.664 1 91.12 799 ALA B N 1
ATOM 12855 C CA . ALA B 1 799 ? -16.719 36.875 11.195 1 91.12 799 ALA B CA 1
ATOM 12856 C C . ALA B 1 799 ? -18.078 37.562 11.281 1 91.12 799 ALA B C 1
ATOM 12858 O O . ALA B 1 799 ? -18.172 38.719 11.742 1 91.12 799 ALA B O 1
ATOM 12859 N N . ARG B 1 800 ? -19.062 36.875 10.984 1 88.31 800 ARG B N 1
ATOM 12860 C CA . ARG B 1 800 ? -20.406 37.438 10.953 1 88.31 800 ARG B CA 1
ATOM 12861 C C . ARG B 1 800 ? -20.922 37.688 12.367 1 88.31 800 ARG B C 1
ATOM 12863 O O . ARG B 1 800 ? -21.531 38.75 12.633 1 88.31 800 ARG B O 1
ATOM 12870 N N . LYS B 1 801 ? -20.672 36.812 13.227 1 90.88 801 LYS B N 1
ATOM 12871 C CA . LYS B 1 801 ? -21.266 36.875 14.555 1 90.88 801 LYS B CA 1
ATOM 12872 C C . LYS B 1 801 ? -20.438 37.781 15.484 1 90.88 801 LYS B C 1
ATOM 12874 O O . LYS B 1 801 ? -20.984 38.375 16.406 1 90.88 801 LYS B O 1
ATOM 12879 N N . THR B 1 802 ? -19.062 37.781 15.32 1 88.94 802 THR B N 1
ATOM 12880 C CA . THR B 1 802 ? -18.219 38.562 16.188 1 88.94 802 THR B CA 1
ATOM 12881 C C . THR B 1 802 ? -18.031 39.969 15.625 1 88.94 802 THR B C 1
ATOM 12883 O O . THR B 1 802 ? -17.516 40.875 16.312 1 88.94 802 THR B O 1
ATOM 12886 N N . LEU B 1 803 ? -18.391 40.312 14.398 1 81.38 803 LEU B N 1
ATOM 12887 C CA . LEU B 1 803 ? -18.312 41.594 13.727 1 81.38 803 LEU B CA 1
ATOM 12888 C C . LEU B 1 803 ? -16.859 41.969 13.445 1 81.38 803 LEU B C 1
ATOM 12890 O O . LEU B 1 803 ? -16.531 43.156 13.344 1 81.38 803 LEU B O 1
ATOM 12894 N N . ILE B 1 804 ? -15.961 40.938 13.547 1 83.25 804 ILE B N 1
ATOM 12895 C CA . ILE B 1 804 ? -14.562 41.094 13.156 1 83.25 804 ILE B CA 1
ATOM 12896 C C . ILE B 1 804 ? -14.422 40.875 11.648 1 83.25 804 ILE B C 1
ATOM 12898 O O . ILE B 1 804 ? -15.062 40 11.086 1 83.25 804 ILE B O 1
ATOM 12902 N N . ASP B 1 805 ? -13.633 41.688 11.047 1 80.56 805 ASP B N 1
ATOM 12903 C CA . ASP B 1 805 ? -13.406 41.562 9.609 1 80.56 805 ASP B CA 1
ATOM 12904 C C . ASP B 1 805 ? -12.68 40.25 9.273 1 80.56 805 ASP B C 1
ATOM 12906 O O . ASP B 1 805 ? -11.719 39.906 9.945 1 80.56 805 ASP B O 1
ATOM 12910 N N . GLU B 1 806 ? -13.102 39.625 8.312 1 82.5 806 GLU B N 1
ATOM 12911 C CA . GLU B 1 806 ? -12.609 38.312 7.902 1 82.5 806 GLU B CA 1
ATOM 12912 C C . GLU B 1 806 ? -11.133 38.375 7.516 1 82.5 806 GLU B C 1
ATOM 12914 O O . GLU B 1 806 ? -10.422 37.375 7.59 1 82.5 806 GLU B O 1
ATOM 12919 N N . ARG B 1 807 ? -10.602 39.438 7.102 1 78.25 807 ARG B N 1
ATOM 12920 C CA . ARG B 1 807 ? -9.234 39.594 6.625 1 78.25 807 ARG B CA 1
ATOM 12921 C C . ARG B 1 807 ? -8.234 39.406 7.762 1 78.25 807 ARG B C 1
ATOM 12923 O O . ARG B 1 807 ? -7.055 39.156 7.523 1 78.25 807 ARG B O 1
ATOM 12930 N N . PHE B 1 808 ? -8.672 39.531 8.992 1 77.25 808 PHE B N 1
ATOM 12931 C CA . PHE B 1 808 ? -7.77 39.406 10.133 1 77.25 808 PHE B CA 1
ATOM 12932 C C . PHE B 1 808 ? -7.77 38 10.672 1 77.25 808 PHE B C 1
ATOM 12934 O O . PHE B 1 808 ? -7.027 37.656 11.602 1 77.25 808 PHE B O 1
ATOM 12941 N N . LEU B 1 809 ? -8.664 37.219 10.141 1 75.44 809 LEU B N 1
ATOM 12942 C CA . LEU B 1 809 ? -8.672 35.812 10.516 1 75.44 809 LEU B CA 1
ATOM 12943 C C . LEU B 1 809 ? -7.754 35 9.602 1 75.44 809 LEU B C 1
ATOM 12945 O O . LEU B 1 809 ? -8.156 34.594 8.516 1 75.44 809 LEU B O 1
ATOM 12949 N N . ILE B 1 810 ? -6.441 34.781 9.977 1 72.62 810 ILE B N 1
ATOM 12950 C CA . ILE B 1 810 ? -5.402 34.156 9.18 1 72.62 810 ILE B CA 1
ATOM 12951 C C . ILE B 1 810 ? -5.16 32.719 9.688 1 72.62 810 ILE B C 1
ATOM 12953 O O . ILE B 1 810 ? -5.129 32.5 10.898 1 72.62 810 ILE B O 1
#

pLDDT: mean 86.6, std 15.05, range [26.39, 98.75]